Protein 6D9Z (pdb70)

Secondary structure (DSSP, 8-state):
---TTHHHHHHHHHHHSTTSSHHHHHHHHHHHHHHHHHHHHHHHHHHHHHHHHSPP--SSSHHHHHHHHHHHHHHHHHHHHHHHHHHHHHHHHHHHHHHHHHHHHHHTTS-SSPPP-HHHHHHHHHHHHHHHHHHHHHHHHHHHHHHHHHHSTTTHHHHHHHHHHHHHHHHHHHHHHHHHHHTT--HHHHHHHHHHSHHHHHHHHHHHHHHHHSTTTHHHHHHHHHHHHHHHHHH-/---TTHHHHHHHHHHHSTTTGGGTHHHHHHHHHHHHHHHHHHHHHHHHHHHHHSPP--SGGGGHHHHHHHHHHHHHHHHHHHHHHHHHHHHHHHHHHHHHHHHHHHHTT--S-----HHHHHHHHHHHHHHHHHHHHHHHHHHHHHHHHHHSTTTHHHHHHHHHHHHHHHHHHHHHHHHHHHTT--HHHHHHHHHHTHHHHHHHHHHHHHHHTSTTHHHHHHHHHHHHHHHHHHH-/----STHHHHHHHHHHHSTTTSGGGHHHHHHHHHHHHHHHHHHHHHHHHHHHHHSPP--SGGGGHHHHHHHHHHHHHHHHHHHHHHHHHHHHHHHHHHHHHHHHHHHHTTS-SSPPP-HHHHHHHHHHHHHHHHHHHHHHHHHHHHHHHHHHSTTTHHHHHHHHHHHHHHHHHHHHHHHHHHHTT--HHHHHHHHHHTHHHHHHHHHHHHHHHHSTTTHHHHHHHHHHHHHHHHHHS----/---STHHHHHHHHHHHSTTTSGGGHHHHHHHHHHHHHHHHHHHHHHHHHHHHHSPP--SGGGGHHHHHHHHHHHHHHHHHHHHHHHHHHHHHHHHHHHHHHHHHHHHHTS-SS----HHHHHHHHHHHHHHHHHHHHHHHHHHHHHHHHHHSTTTHHHHHHHHHHHHHHHHHHHHTHHHHHHTT--HHHHHHHHTTSHHHHHHHHHHHHHHTTSHHHHHHHHHHHHHHHHHHHHHS----/---TTHHHHHHHHHHHSTTTTGGGHHHHHHHHHHHHHHHHHHHHHHHHHHHHHSPP--SSSTTHHHHHHHHHHHHHHHHHHHHHHHHHHHHHHHHHHHHHHHHHHHHHTS-SS----HHHHHHHHHHHHHHHHHHHHHHHHHHHHHHHHHHSTTTHHHHHHHHHHHHHHHHHHHHHHHHHHHTT--HHHHHHHHHHTHHHHHHHHHHHHHHTTSTTTHHHHHHHHHHHHHHHHHHH----/---STHHHHHHHHHHHSTTSSGGGHHHHHHHHHHHHHHHHHHHHHHHHHHHHHSPP--STTTHHHHHHHHHHHHHHHHHHHHHHHHHHHHHHHHHHHHHHHHHHHHHTTS-SS----HHHHHHHHHHHHHHHHHHHHHHHHHHHHHHHHHHSTTTHHHHHHHHHHHHHHHHHHHHHHHHHHHTT--HHHHHHHHHHTHHHHHHHHHHHHHHTTSTTTHHHHHHHHHHHHHHHHHHS----

Sequence (1433 aa):
TLSGPQYLGEGLKLMMRPGLRLFVLLPLSINLILFIGLIGFAINQFSHWVDWLMPSLPEWLSFLQFILWPLFVTLVLLIVFFTFTLIANLIAAPFNGFLAEKVEVVVRGTDDFPAFSWAELMAMVPRTIGRELRKLGYFLPRAIALFILSLIPGLNLIAAPLWLLFGVWMMAVQYIDYPADNHKLGWNEMLAWLRSKRWACMGFGGITYLVLLIPLVNLVAMPAAVAGAVLFWVREGGDQTLSGPQYLGEGLKLMMRPGLRLFVLLPLSINLILFIGLIGFAINQFSHWVDWLMPSLPEWLSFLQFILWPLFVTLVLLIVFFTFTLIANLIAAPFNGFLAEKVEVVVRGTDDFPAFSWAELMAMVPRTIGRELRKLGYFLPRAIALFILSLIPGLNLIAAPLWLLFGVWMMAVQYIDYPADNHKLGWNEMLAWLRSKRWACMGFGGITYLVLLIPLVNLVAMPAAVAGAVLFWVRETLSGPQYLGEGLKLMMRPGLRLFVLLPLSINLILFIGLIGFAINQFSHWVDWLMPSLPEWLSFLQFILWPLFVTLVLLIVFFTFTLIANLIAAPFNGFLAEKVEVVVRGTDDFPAFSWAELMAMVPRTIGRELRKLGYFLPRAIALFILSLIPGLNLIAAPLWLLFGVWMMAVQYIDYPADNHKLGWNEMLAWLRSKRWACMGFGGITYLVLLIPLVNLVAMPAAVAGAVLFWVRESTLSGPQYLGEGLKLMMRPGLRLFVLLPLSINLILFIGLIGFAINQFSHWVDWLMPSLPEWLSFLQFILWPLFVTLVLLIVFFTFTLIANLIAAPFNGFLAEKVEVVVRGTDDFPAFSWAELMAMVPRTIGRELRKLGYFLPRAIALFILSLIPGLNLIAAPLWLLFGVWMMAVQYIDYPADNHKLGWNEMLAWLRSKRWACMGFGGITYLVLLIPLVNLVAMPAAVAGAVLFWVREGGDQTLSGPQYLGEGLKLMMRPGLRLFVLLPLSINLILFIGLIGFAINQFSHWVDWLMPSLPEWLSFLQFILWPLFVTLVLLIVFFTFTLIANLIAAPFNGFLAEKVEVVVRGTDDFPAFSWAELMAMVPRTIGRELRKLGYFLPRAIALFILSLIPGLNLIAAPLWLLFGVWMMAVQYIDYPADNHKLGWNEMLAWLRSKRWACMGFGGITYLVLLIPLVNLVAMPAAVAGAVLFWVREGGDQTLSGPQYLGEGLKLMMRPGLRLFVLLPLSINLILFIGLIGFAINQFSHWVDWLMPSLPEWLSFLQFILWPLFVTLVLLIVFFTFTLIANLIAAPFNGFLAEKVEVVVRGTDDFPAFSWAELMAMVPRTIGRELRKLGYFLPRAIALFILSLIPGLNLIAAPLWLLFGVWMMAVQYIDYPADNHKLGWNEMLAWLRSKRWACMGFGGITYLVLLIPLVNLVAMPAAVAGAVLFWVREGGDQ

Radius of gyration: 37.93 Å; Cα contacts (8 Å, |Δi|>4): 1475; chains: 6; bounding box: 97×108×93 Å

Structure (mmCIF, N/CA/C/O backbone):
data_6D9Z
#
_entry.id   6D9Z
#
_cell.length_a   225.130
_cell.length_b   225.130
_cell.length_c   96.620
_cell.angle_alpha   90.000
_cell.angle_beta   90.000
_cell.angle_gamma   120.000
#
_symmetry.space_group_name_H-M   'P 63'
#
loop_
_entity.id
_entity.type
_entity.pdbx_description
1 polymer 'Sulfate transporter CysZ'
2 non-polymer 'octyl beta-D-glucopyranoside'
#
loop_
_atom_site.group_PDB
_atom_site.id
_atom_site.type_symbol
_atom_site.label_atom_id
_atom_site.label_alt_id
_atom_site.label_comp_id
_atom_site.label_asym_id
_atom_site.label_entity_id
_atom_site.label_seq_id
_atom_site.pdbx_PDB_ins_code
_atom_site.Cartn_x
_atom_site.Cartn_y
_atom_site.Cartn_z
_atom_site.occupancy
_atom_site.B_iso_or_equiv
_atom_site.auth_seq_id
_atom_site.auth_comp_id
_atom_site.auth_asym_id
_atom_site.auth_atom_id
_atom_site.pdbx_PDB_model_num
ATOM 1 N N . THR A 1 3 ? 89.91598 62.91292 21.21574 1.000 215.68928 3 THR F N 1
ATOM 2 C CA . THR A 1 3 ? 89.86661 61.45952 21.12333 1.000 217.84314 3 THR F CA 1
ATOM 3 C C . THR A 1 3 ? 88.64445 60.93671 20.34050 1.000 215.18965 3 THR F C 1
ATOM 4 O O . THR A 1 3 ? 88.78711 60.00465 19.54533 1.000 216.35575 3 THR F O 1
ATOM 14 N N . LEU A 1 4 ? 87.46605 61.53968 20.55924 1.000 192.25635 4 LEU F N 1
ATOM 15 C CA . LEU A 1 4 ? 86.19519 60.95126 20.14410 1.000 190.01053 4 LEU F CA 1
ATOM 16 C C . LEU A 1 4 ? 85.62738 61.45537 18.82137 1.000 186.69613 4 LEU F C 1
ATOM 17 O O . LEU A 1 4 ? 84.57624 60.95225 18.41712 1.000 184.87131 4 LEU F O 1
ATOM 33 N N . SER A 1 5 ? 86.25214 62.41671 18.13908 1.000 222.03536 5 SER F N 1
ATOM 34 C CA . SER A 1 5 ? 85.57970 63.15188 17.05869 1.000 218.33831 5 SER F CA 1
ATOM 35 C C . SER A 1 5 ? 84.60243 62.33902 16.19153 1.000 216.80738 5 SER F C 1
ATOM 36 O O . SER A 1 5 ? 84.77674 61.13183 15.95769 1.000 219.09969 5 SER F O 1
ATOM 44 N N . GLY A 1 6 ? 83.57617 63.03065 15.68231 1.000 167.71365 6 GLY F N 1
ATOM 45 C CA . GLY A 1 6 ? 82.54365 62.41363 14.87960 1.000 165.85629 6 GLY F CA 1
ATOM 46 C C . GLY A 1 6 ? 81.32885 62.07442 15.72832 1.000 164.49386 6 GLY F C 1
ATOM 47 O O . GLY A 1 6 ? 81.08051 62.69456 16.76916 1.000 163.73950 6 GLY F O 1
ATOM 51 N N . PRO A 1 7 ? 80.56209 61.05867 15.30437 1.000 159.88581 7 PRO F N 1
ATOM 52 C CA . PRO A 1 7 ? 79.34230 60.66321 16.03659 1.000 158.59996 7 PRO F CA 1
ATOM 53 C C . PRO A 1 7 ? 79.57226 59.98040 17.39018 1.000 161.46447 7 PRO F C 1
ATOM 54 O O . PRO A 1 7 ? 78.60522 59.84611 18.16511 1.000 160.35422 7 PRO F O 1
ATOM 65 N N . GLN A 1 8 ? 80.80531 59.57155 17.70604 1.000 172.80257 8 GLN F N 1
ATOM 66 C CA . GLN A 1 8 ? 81.06072 58.72600 18.87145 1.000 175.87401 8 GLN F CA 1
ATOM 67 C C . GLN A 1 8 ? 80.47739 59.28122 20.15644 1.000 174.81143 8 GLN F C 1
ATOM 68 O O . GLN A 1 8 ? 80.12142 58.51458 21.06190 1.000 176.27566 8 GLN F O 1
ATOM 82 N N . TYR A 1 9 ? 80.37736 60.60394 20.25350 1.000 164.62871 9 TYR F N 1
ATOM 83 C CA . TYR A 1 9 ? 79.82476 61.24549 21.43992 1.000 163.47397 9 TYR F CA 1
ATOM 84 C C . TYR A 1 9 ? 78.48722 60.63439 21.84801 1.000 162.14748 9 TYR F C 1
ATOM 85 O O . TYR A 1 9 ? 78.26286 60.34066 23.02936 1.000 163.38870 9 TYR F O 1
ATOM 103 N N . LEU A 1 10 ? 77.58520 60.42026 20.88673 1.000 159.71952 10 LEU F N 1
ATOM 104 C CA . LEU A 1 10 ? 76.29133 59.84937 21.25013 1.000 158.44936 10 LEU F CA 1
ATOM 105 C C . LEU A 1 10 ? 76.48340 58.58043 22.05670 1.000 161.92776 10 LEU F C 1
ATOM 106 O O . LEU A 1 10 ? 75.95429 58.44490 23.16634 1.000 162.21911 10 LEU F O 1
ATOM 122 N N . GLY A 1 11 ? 77.26041 57.64171 21.51759 1.000 164.68311 11 GLY F N 1
ATOM 123 C CA . GLY A 1 11 ? 77.56533 56.43987 22.27458 1.000 168.22207 11 GLY F CA 1
ATOM 124 C C . GLY A 1 11 ? 78.05006 56.74986 23.66966 1.000 170.00830 11 GLY F C 1
ATOM 125 O O . GLY A 1 11 ? 77.53415 56.22529 24.65872 1.000 170.92495 11 GLY F O 1
ATOM 129 N N . GLU A 1 12 ? 79.04192 57.62111 23.77043 1.000 172.01937 12 GLU F N 1
ATOM 130 C CA . GLU A 1 12 ? 79.57732 57.92889 25.08090 1.000 173.92105 12 GLU F CA 1
ATOM 131 C C . GLU A 1 12 ? 78.49012 58.51078 25.97025 1.000 171.62112 12 GLU F C 1
ATOM 132 O O . GLU A 1 12 ? 78.39829 58.16643 27.15583 1.000 173.33760 12 GLU F O 1
ATOM 144 N N . GLY A 1 13 ? 77.62576 59.35844 25.40066 1.000 166.29970 13 GLY F N 1
ATOM 145 C CA . GLY A 1 13 ? 76.48695 59.85666 26.15712 1.000 163.94385 13 GLY F CA 1
ATOM 146 C C . GLY A 1 13 ? 75.66657 58.73806 26.76958 1.000 164.95984 13 GLY F C 1
ATOM 147 O O . GLY A 1 13 ? 75.32616 58.77645 27.95695 1.000 165.56360 13 GLY F O 1
ATOM 151 N N . LEU A 1 14 ? 75.38904 57.69239 25.98335 1.000 165.41524 14 LEU F N 1
ATOM 152 C CA . LEU A 1 14 ? 74.72207 56.51838 26.53062 1.000 166.83111 14 LEU F CA 1
ATOM 153 C C . LEU A 1 14 ? 75.48178 55.97655 27.73693 1.000 170.62466 14 LEU F C 1
ATOM 154 O O . LEU A 1 14 ? 74.89949 55.78188 28.81020 1.000 171.06161 14 LEU F O 1
ATOM 170 N N . LYS A 1 15 ? 76.79190 55.74295 27.58993 1.000 173.44777 15 LYS F N 1
ATOM 171 C CA . LYS A 1 15 ? 77.55892 55.26620 28.73165 1.000 177.08798 15 LYS F CA 1
ATOM 172 C C . LYS A 1 15 ? 77.27707 56.12768 29.95121 1.000 176.40720 15 LYS F C 1
ATOM 173 O O . LYS A 1 15 ? 76.92969 55.61543 31.02212 1.000 177.89564 15 LYS F O 1
ATOM 179 N N . LEU A 1 16 ? 77.37047 57.45245 29.79246 1.000 174.08254 16 LEU F N 1
ATOM 180 C CA . LEU A 1 16 ? 77.23382 58.33391 30.94724 1.000 173.66761 16 LEU F CA 1
ATOM 181 C C . LEU A 1 16 ? 75.87550 58.14931 31.61422 1.000 172.11964 16 LEU F C 1
ATOM 182 O O . LEU A 1 16 ? 75.76770 58.13456 32.84528 1.000 173.48326 16 LEU F O 1
ATOM 198 N N . MET A 1 17 ? 74.83266 57.95170 30.81138 1.000 169.43630 17 MET F N 1
ATOM 199 C CA . MET A 1 17 ? 73.48619 57.83986 31.34657 1.000 167.69025 17 MET F CA 1
ATOM 200 C C . MET A 1 17 ? 73.25858 56.49789 32.02081 1.000 170.47838 17 MET F C 1
ATOM 201 O O . MET A 1 17 ? 72.28343 56.34774 32.76737 1.000 169.84731 17 MET F O 1
ATOM 215 N N . MET A 1 18 ? 74.10539 55.50436 31.72306 1.000 173.49370 18 MET F N 1
ATOM 216 C CA . MET A 1 18 ? 73.94264 54.17909 32.30855 1.000 176.28655 18 MET F CA 1
ATOM 217 C C . MET A 1 18 ? 74.39962 54.13127 33.75751 1.000 179.04054 18 MET F C 1
ATOM 218 O O . MET A 1 18 ? 73.87758 53.31708 34.52490 1.000 180.49849 18 MET F O 1
ATOM 232 N N . ARG A 1 19 ? 75.30322 55.00770 34.17733 1.000 188.17611 19 ARG F N 1
ATOM 233 C CA . ARG A 1 19 ? 75.86361 54.82708 35.50265 1.000 191.28360 19 ARG F CA 1
ATOM 234 C C . ARG A 1 19 ? 74.87131 55.27871 36.57920 1.000 190.04627 19 ARG F C 1
ATOM 235 O O . ARG A 1 19 ? 74.03190 56.15357 36.34264 1.000 186.61839 19 ARG F O 1
ATOM 256 N N . PRO A 1 20 ? 74.92142 54.65716 37.76338 1.000 231.49052 20 PRO F N 1
ATOM 257 C CA . PRO A 1 20 ? 73.98519 55.03086 38.83332 1.000 230.58309 20 PRO F CA 1
ATOM 258 C C . PRO A 1 20 ? 74.06398 56.51208 39.15632 1.000 228.64962 20 PRO F C 1
ATOM 259 O O . PRO A 1 20 ? 75.13296 57.12845 39.09010 1.000 229.53781 20 PRO F O 1
ATOM 270 N N . GLY A 1 21 ? 72.91443 57.07458 39.53113 1.000 220.99184 21 GLY F N 1
ATOM 271 C CA . GLY A 1 21 ? 72.82049 58.46096 39.92375 1.000 219.04333 21 GLY F CA 1
ATOM 272 C C . GLY A 1 21 ? 72.44546 59.36818 38.77761 1.000 215.12005 21 GLY F C 1
ATOM 273 O O . GLY A 1 21 ? 71.81405 60.40388 38.99621 1.000 212.50660 21 GLY F O 1
ATOM 277 N N . LEU A 1 22 ? 72.82379 58.99580 37.55920 1.000 187.94975 22 LEU F N 1
ATOM 278 C CA . LEU A 1 22 ? 72.28615 59.59057 36.34575 1.000 184.20364 22 LEU F CA 1
ATOM 279 C C . LEU A 1 22 ? 71.26760 58.67307 35.67413 1.000 182.93542 22 LEU F C 1
ATOM 280 O O . LEU A 1 22 ? 70.72164 59.02305 34.62045 1.000 179.86573 22 LEU F O 1
ATOM 296 N N . ARG A 1 23 ? 70.97474 57.52389 36.28623 1.000 193.71046 23 ARG F N 1
ATOM 297 C CA . ARG A 1 23 ? 70.23876 56.46327 35.61584 1.000 193.31499 23 ARG F CA 1
ATOM 298 C C . ARG A 1 23 ? 68.74948 56.74731 35.55311 1.000 190.01652 23 ARG F C 1
ATOM 299 O O . ARG A 1 23 ? 68.08933 56.31326 34.60611 1.000 188.33693 23 ARG F O 1
ATOM 320 N N . LEU A 1 24 ? 68.19638 57.44953 36.54365 1.000 175.75550 24 LEU F N 1
ATOM 321 C CA . LEU A 1 24 ? 66.75953 57.70069 36.55083 1.000 172.74789 24 LEU F CA 1
ATOM 322 C C . LEU A 1 24 ? 66.33923 58.82331 35.60362 1.000 168.65562 24 LEU F C 1
ATOM 323 O O . LEU A 1 24 ? 65.20665 58.80237 35.11010 1.000 165.99676 24 LEU F O 1
ATOM 339 N N . PHE A 1 25 ? 67.21748 59.78486 35.29572 1.000 166.98199 25 PHE F N 1
ATOM 340 C CA . PHE A 1 25 ? 66.80300 60.89380 34.43838 1.000 163.07171 25 PHE F CA 1
ATOM 341 C C . PHE A 1 25 ? 66.45618 60.42083 33.03079 1.000 161.37090 25 PHE F C 1
ATOM 342 O O . PHE A 1 25 ? 65.78601 61.15215 32.29020 1.000 157.84928 25 PHE F O 1
ATOM 359 N N . VAL A 1 26 ? 66.85695 59.20321 32.64640 1.000 167.33871 26 VAL F N 1
ATOM 360 C CA . VAL A 1 26 ? 66.44879 58.69414 31.33946 1.000 165.83720 26 VAL F CA 1
ATOM 361 C C . VAL A 1 26 ? 64.93283 58.60550 31.26202 1.000 163.19150 26 VAL F C 1
ATOM 362 O O . VAL A 1 26 ? 64.35061 58.64662 30.16954 1.000 160.70020 26 VAL F O 1
ATOM 375 N N . LEU A 1 27 ? 64.27603 58.43143 32.40854 1.000 153.74520 27 LEU F N 1
ATOM 376 C CA . LEU A 1 27 ? 62.82350 58.37109 32.47360 1.000 152.90582 27 LEU F CA 1
ATOM 377 C C . LEU A 1 27 ? 62.12461 59.73710 32.34914 1.000 151.93707 27 LEU F C 1
ATOM 378 O O . LEU A 1 27 ? 60.89551 59.75989 32.19136 1.000 150.82790 27 LEU F O 1
ATOM 394 N N . LEU A 1 28 ? 62.84524 60.87410 32.39429 1.000 159.36992 28 LEU F N 1
ATOM 395 C CA . LEU A 1 28 ? 62.16924 62.17427 32.32841 1.000 158.90365 28 LEU F CA 1
ATOM 396 C C . LEU A 1 28 ? 61.45589 62.43927 31.00918 1.000 155.75466 28 LEU F C 1
ATOM 397 O O . LEU A 1 28 ? 60.31292 62.93042 31.03904 1.000 155.31251 28 LEU F O 1
ATOM 413 N N . PRO A 1 29 ? 62.07474 62.26338 29.84058 1.000 148.95090 29 PRO F N 1
ATOM 414 C CA . PRO A 1 29 ? 61.30802 62.53544 28.61728 1.000 146.41945 29 PRO F CA 1
ATOM 415 C C . PRO A 1 29 ? 60.11529 61.60232 28.48606 1.000 145.44742 29 PRO F C 1
ATOM 416 O O . PRO A 1 29 ? 58.97162 62.07133 28.36678 1.000 144.82430 29 PRO F O 1
ATOM 427 N N . LEU A 1 30 ? 60.34508 60.28925 28.57767 1.000 133.99128 30 LEU F N 1
ATOM 428 C CA . LEU A 1 30 ? 59.25937 59.32688 28.45069 1.000 133.27776 30 LEU F CA 1
ATOM 429 C C . LEU A 1 30 ? 58.11635 59.70143 29.38786 1.000 134.32737 30 LEU F C 1
ATOM 430 O O . LEU A 1 30 ? 56.98737 59.94103 28.95181 1.000 133.08548 30 LEU F O 1
ATOM 446 N N . SER A 1 31 ? 58.41883 59.84643 30.67384 1.000 136.83025 31 SER F N 1
ATOM 447 C CA . SER A 1 31 ? 57.38760 60.18595 31.64767 1.000 138.23535 31 SER F CA 1
ATOM 448 C C . SER A 1 31 ? 56.64866 61.46900 31.26487 1.000 137.23698 31 SER F C 1
ATOM 449 O O . SER A 1 31 ? 55.41408 61.51874 31.31689 1.000 136.81090 31 SER F O 1
ATOM 457 N N . ILE A 1 32 ? 57.36971 62.50219 30.81495 1.000 136.90786 32 ILE F N 1
ATOM 458 C CA . ILE A 1 32 ? 56.68212 63.71382 30.34926 1.000 136.14702 32 ILE F CA 1
ATOM 459 C C . ILE A 1 32 ? 55.62804 63.34902 29.30434 1.000 133.81291 32 ILE F C 1
ATOM 460 O O . ILE A 1 32 ? 54.42437 63.53195 29.52043 1.000 133.83177 32 ILE F O 1
ATOM 476 N N . ASN A 1 33 ? 56.06006 62.77636 28.17395 1.000 133.68562 33 ASN F N 1
ATOM 477 C CA . ASN A 1 33 ? 55.11014 62.45274 27.11244 1.000 131.75469 33 ASN F CA 1
ATOM 478 C C . ASN A 1 33 ? 53.99042 61.53683 27.57298 1.000 131.81570 33 ASN F C 1
ATOM 479 O O . ASN A 1 33 ? 52.91594 61.53193 26.96663 1.000 130.70941 33 ASN F O 1
ATOM 490 N N . LEU A 1 34 ? 54.23205 60.69963 28.58077 1.000 137.17276 34 LEU F N 1
ATOM 491 C CA . LEU A 1 34 ? 53.13148 59.94072 29.15508 1.000 137.64094 34 LEU F CA 1
ATOM 492 C C . LEU A 1 34 ? 52.12190 60.89588 29.75612 1.000 138.40545 34 LEU F C 1
ATOM 493 O O . LEU A 1 34 ? 50.99796 61.03471 29.26619 1.000 137.33391 34 LEU F O 1
ATOM 509 N N . ILE A 1 35 ? 52.55961 61.64040 30.77020 1.000 134.76169 35 ILE F N 1
ATOM 510 C CA . ILE A 1 35 ? 51.66059 62.50966 31.51165 1.000 136.04496 35 ILE F CA 1
ATOM 511 C C . ILE A 1 35 ? 50.93785 63.43397 30.54650 1.000 134.47810 35 ILE F C 1
ATOM 512 O O . ILE A 1 35 ? 49.70612 63.46114 30.48656 1.000 134.08914 35 ILE F O 1
ATOM 528 N N . LEU A 1 36 ? 51.70246 64.15335 29.72714 1.000 133.66148 36 LEU F N 1
ATOM 529 C CA . LEU A 1 36 ? 51.12026 65.07020 28.75744 1.000 132.55984 36 LEU F CA 1
ATOM 530 C C . LEU A 1 36 ? 50.00941 64.38194 27.97120 1.000 130.86738 36 LEU F C 1
ATOM 531 O O . LEU A 1 36 ? 48.84862 64.80956 28.01027 1.000 130.99922 36 LEU F O 1
ATOM 547 N N . PHE A 1 37 ? 50.32112 63.24116 27.34510 1.000 129.53738 37 PHE F N 1
ATOM 548 C CA . PHE A 1 37 ? 49.29494 62.52690 26.59165 1.000 128.17418 37 PHE F CA 1
ATOM 549 C C . PHE A 1 37 ? 48.11695 62.19936 27.48569 1.000 128.96400 37 PHE F C 1
ATOM 550 O O . PHE A 1 37 ? 46.97666 62.54826 27.17615 1.000 128.60487 37 PHE F O 1
ATOM 567 N N . ILE A 1 38 ? 48.37846 61.56107 28.62545 1.000 130.29737 38 ILE F N 1
ATOM 568 C CA . ILE A 1 38 ? 47.28233 61.14153 29.48631 1.000 131.24002 38 ILE F CA 1
ATOM 569 C C . ILE A 1 38 ? 46.35221 62.31914 29.75728 1.000 131.86778 38 ILE F C 1
ATOM 570 O O . ILE A 1 38 ? 45.12737 62.18421 29.67180 1.000 131.54353 38 ILE F O 1
ATOM 586 N N . GLY A 1 39 ? 46.90627 63.51082 30.00984 1.000 132.83790 39 GLY F N 1
ATOM 587 C CA . GLY A 1 39 ? 46.04649 64.64572 30.31625 1.000 133.81340 39 GLY F CA 1
ATOM 588 C C . GLY A 1 39 ? 45.29823 65.12901 29.09344 1.000 132.30103 39 GLY F C 1
ATOM 589 O O . GLY A 1 39 ? 44.07742 65.31928 29.12207 1.000 132.41726 39 GLY F O 1
ATOM 593 N N . LEU A 1 40 ? 46.02176 65.29524 27.98846 1.000 131.96512 40 LEU F N 1
ATOM 594 C CA . LEU A 1 40 ? 45.45383 65.95522 26.81701 1.000 131.10683 40 LEU F CA 1
ATOM 595 C C . LEU A 1 40 ? 44.42702 65.08552 26.09283 1.000 129.75488 40 LEU F C 1
ATOM 596 O O . LEU A 1 40 ? 43.35373 65.57315 25.72073 1.000 129.84195 40 LEU F O 1
ATOM 612 N N . ILE A 1 41 ? 44.72287 63.79384 25.92211 1.000 127.82348 41 ILE F N 1
ATOM 613 C CA . ILE A 1 41 ? 43.97801 62.89796 25.03719 1.000 126.58180 41 ILE F CA 1
ATOM 614 C C . ILE A 1 41 ? 42.49716 63.10689 25.24869 1.000 126.95775 41 ILE F C 1
ATOM 615 O O . ILE A 1 41 ? 41.76167 63.36177 24.29050 1.000 126.47477 41 ILE F O 1
ATOM 631 N N . GLY A 1 42 ? 42.07552 63.08129 26.51049 1.000 128.08666 42 GLY F N 1
ATOM 632 C CA . GLY A 1 42 ? 40.67807 63.26209 26.85469 1.000 128.62320 42 GLY F CA 1
ATOM 633 C C . GLY A 1 42 ? 40.06246 64.43335 26.12103 1.000 128.76905 42 GLY F C 1
ATOM 634 O O . GLY A 1 42 ? 39.27146 64.27095 25.18576 1.000 128.05506 42 GLY F O 1
ATOM 638 N N . PHE A 1 43 ? 40.49850 65.63051 26.49936 1.000 129.94054 43 PHE F N 1
ATOM 639 C CA . PHE A 1 43 ? 40.03242 66.84818 25.84284 1.000 130.52785 43 PHE F CA 1
ATOM 640 C C . PHE A 1 43 ? 40.08558 66.71156 24.32065 1.000 129.33987 43 PHE F C 1
ATOM 641 O O . PHE A 1 43 ? 39.09889 66.94893 23.62523 1.000 129.42480 43 PHE F O 1
ATOM 658 N N . ALA A 1 44 ? 41.21663 66.25509 23.79641 1.000 128.39602 44 ALA F N 1
ATOM 659 C CA . ALA A 1 44 ? 41.39984 66.14454 22.35183 1.000 127.58422 44 ALA F CA 1
ATOM 660 C C . ALA A 1 44 ? 40.26983 65.35104 21.71373 1.000 126.95649 44 ALA F C 1
ATOM 661 O O . ALA A 1 44 ? 39.68448 65.77384 20.70998 1.000 127.27600 44 ALA F O 1
ATOM 668 N N . ILE A 1 45 ? 39.92424 64.20680 22.31425 1.000 126.34687 45 ILE F N 1
ATOM 669 C CA . ILE A 1 45 ? 38.89370 63.33975 21.74948 1.000 125.83637 45 ILE F CA 1
ATOM 670 C C . ILE A 1 45 ? 37.61868 64.13457 21.54853 1.000 126.70408 45 ILE F C 1
ATOM 671 O O . ILE A 1 45 ? 37.02358 64.13486 20.46076 1.000 126.76344 45 ILE F O 1
ATOM 687 N N . ASN A 1 46 ? 37.21105 64.88273 22.57487 1.000 127.67676 46 ASN F N 1
ATOM 688 C CA . ASN A 1 46 ? 35.96598 65.63049 22.46315 1.000 128.68976 46 ASN F CA 1
ATOM 689 C C . ASN A 1 46 ? 36.08473 66.76197 21.44516 1.000 129.53681 46 ASN F C 1
ATOM 690 O O . ASN A 1 46 ? 35.16464 66.96653 20.64212 1.000 130.07244 46 ASN F O 1
ATOM 701 N N . GLN A 1 47 ? 37.23464 67.43662 21.38985 1.000 129.81097 47 GLN F N 1
ATOM 702 C CA . GLN A 1 47 ? 37.32473 68.62995 20.56706 1.000 131.07131 47 GLN F CA 1
ATOM 703 C C . GLN A 1 47 ? 37.58028 68.29525 19.10890 1.000 130.65858 47 GLN F C 1
ATOM 704 O O . GLN A 1 47 ? 37.16684 69.04865 18.22737 1.000 131.95602 47 GLN F O 1
ATOM 718 N N . PHE A 1 48 ? 38.21153 67.15301 18.84063 1.000 129.15940 48 PHE F N 1
ATOM 719 C CA . PHE A 1 48 ? 38.66277 66.84104 17.49029 1.000 128.96999 48 PHE F CA 1
ATOM 720 C C . PHE A 1 48 ? 37.53080 67.01583 16.48073 1.000 130.05566 48 PHE F C 1
ATOM 721 O O . PHE A 1 48 ? 37.65448 67.75555 15.49622 1.000 131.35902 48 PHE F O 1
ATOM 738 N N . SER A 1 49 ? 36.39290 66.38609 16.76097 1.000 168.26572 49 SER F N 1
ATOM 739 C CA . SER A 1 49 ? 35.23499 66.42179 15.86715 1.000 169.37042 49 SER F CA 1
ATOM 740 C C . SER A 1 49 ? 34.86283 67.84829 15.49618 1.000 171.42679 49 SER F C 1
ATOM 741 O O . SER A 1 49 ? 34.53283 68.13129 14.33850 1.000 172.84358 49 SER F O 1
ATOM 749 N N . HIS A 1 50 ? 34.86275 68.75102 16.49216 1.000 155.40520 50 HIS F N 1
ATOM 750 C CA . HIS A 1 50 ? 34.48062 70.14487 16.27418 1.000 157.64751 50 HIS F CA 1
ATOM 751 C C . HIS A 1 50 ? 35.50719 70.87825 15.42218 1.000 158.67417 50 HIS F C 1
ATOM 752 O O . HIS A 1 50 ? 35.14124 71.61974 14.50467 1.000 160.74847 50 HIS F O 1
ATOM 766 N N . TRP A 1 51 ? 36.79472 70.62526 15.65454 1.000 135.47779 51 TRP F N 1
ATOM 767 C CA . TRP A 1 51 ? 37.83864 71.40868 15.00197 1.000 136.51208 51 TRP F CA 1
ATOM 768 C C . TRP A 1 51 ? 37.77613 71.26293 13.48292 1.000 137.53662 51 TRP F C 1
ATOM 769 O O . TRP A 1 51 ? 37.85761 72.24952 12.74574 1.000 139.75119 51 TRP F O 1
ATOM 790 N N . VAL A 1 52 ? 37.59387 70.03985 12.99310 1.000 136.29011 52 VAL F N 1
ATOM 791 C CA . VAL A 1 52 ? 37.49134 69.83241 11.55223 1.000 137.56161 52 VAL F CA 1
ATOM 792 C C . VAL A 1 52 ? 36.26454 70.54361 11.02013 1.000 140.02914 52 VAL F C 1
ATOM 793 O O . VAL A 1 52 ? 36.33078 71.20974 9.98046 1.000 142.37226 52 VAL F O 1
ATOM 806 N N . ASP A 1 53 ? 35.13589 70.47576 11.75156 1.000 148.40678 53 ASP F N 1
ATOM 807 C CA . ASP A 1 53 ? 33.94022 71.14100 11.24226 1.000 150.91133 53 ASP F CA 1
ATOM 808 C C . ASP A 1 53 ? 34.20871 72.62610 11.08392 1.000 153.38522 53 ASP F C 1
ATOM 809 O O . ASP A 1 53 ? 33.68170 73.25848 10.16112 1.000 156.18256 53 ASP F O 1
ATOM 818 N N . TRP A 1 54 ? 35.07708 73.18750 11.93223 1.000 147.85717 54 TRP F N 1
ATOM 819 C CA . TRP A 1 54 ? 35.38133 74.60762 11.82069 1.000 150.38978 54 TRP F CA 1
ATOM 820 C C . TRP A 1 54 ? 36.18189 74.89502 10.55571 1.000 151.96565 54 TRP F C 1
ATOM 821 O O . TRP A 1 54 ? 35.85145 75.81260 9.79567 1.000 155.11625 54 TRP F O 1
ATOM 842 N N . LEU A 1 55 ? 37.22358 74.09877 10.29632 1.000 152.62122 55 LEU F N 1
ATOM 843 C CA . LEU A 1 55 ? 38.02369 74.29912 9.09806 1.000 154.11419 55 LEU F CA 1
ATOM 844 C C . LEU A 1 55 ? 37.24790 73.99264 7.83568 1.000 156.10006 55 LEU F C 1
ATOM 845 O O . LEU A 1 55 ? 37.59206 74.50589 6.76724 1.000 158.64861 55 LEU F O 1
ATOM 861 N N . MET A 1 56 ? 36.22343 73.18586 7.92084 1.000 153.22684 56 MET F N 1
ATOM 862 C CA . MET A 1 56 ? 35.55779 72.83100 6.69007 1.000 155.28078 56 MET F CA 1
ATOM 863 C C . MET A 1 56 ? 34.63651 73.97077 6.25906 1.000 158.98325 56 MET F C 1
ATOM 864 O O . MET A 1 56 ? 33.86039 74.47746 7.07574 1.000 159.11015 56 MET F O 1
ATOM 878 N N . PRO A 1 57 ? 34.72541 74.42247 5.00804 1.000 157.98917 57 PRO F N 1
ATOM 879 C CA . PRO A 1 57 ? 33.91967 75.56697 4.58443 1.000 161.97049 57 PRO F CA 1
ATOM 880 C C . PRO A 1 57 ? 32.44584 75.24021 4.53441 1.000 162.82801 57 PRO F C 1
ATOM 881 O O . PRO A 1 57 ? 32.04307 74.10568 4.27170 1.000 161.50742 57 PRO F O 1
ATOM 892 N N . SER A 1 58 ? 31.63861 76.27253 4.74485 1.000 178.84909 58 SER F N 1
ATOM 893 C CA . SER A 1 58 ? 30.19728 76.14653 4.59755 1.000 180.39556 58 SER F CA 1
ATOM 894 C C . SER A 1 58 ? 29.83163 76.17108 3.12067 1.000 184.33736 58 SER F C 1
ATOM 895 O O . SER A 1 58 ? 30.05985 77.17776 2.44039 1.000 188.08132 58 SER F O 1
ATOM 903 N N . LEU A 1 59 ? 29.19515 75.10317 2.64227 1.000 196.99409 59 LEU F N 1
ATOM 904 C CA . LEU A 1 59 ? 28.98886 74.97552 1.21100 1.000 200.71246 59 LEU F CA 1
ATOM 905 C C . LEU A 1 59 ? 27.50970 74.94499 0.82556 1.000 203.45532 59 LEU F C 1
ATOM 906 O O . LEU A 1 59 ? 26.65270 74.55099 1.62484 1.000 201.43940 59 LEU F O 1
ATOM 922 N N . PRO A 1 60 ? 27.18521 75.37644 -0.41008 1.000 190.54592 60 PRO F N 1
ATOM 923 C CA . PRO A 1 60 ? 25.80863 75.28873 -0.90889 1.000 193.60648 60 PRO F CA 1
ATOM 924 C C . PRO A 1 60 ? 25.39346 73.87362 -1.27373 1.000 192.22280 60 PRO F C 1
ATOM 925 O O . PRO A 1 60 ? 26.18033 72.93379 -1.13542 1.000 188.87683 60 PRO F O 1
ATOM 936 N N . GLU A 1 61 ? 24.16818 73.71388 -1.78162 1.000 211.45562 61 GLU F N 1
ATOM 937 C CA . GLU A 1 61 ? 23.64343 72.37427 -2.03228 1.000 210.24920 61 GLU F CA 1
ATOM 938 C C . GLU A 1 61 ? 24.43977 71.64754 -3.13116 1.000 211.40022 61 GLU F C 1
ATOM 939 O O . GLU A 1 61 ? 24.92273 70.52633 -2.91412 1.000 207.98312 61 GLU F O 1
ATOM 951 N N . TRP A 1 62 ? 24.65995 72.28657 -4.29047 1.000 218.02574 62 TRP F N 1
ATOM 952 C CA . TRP A 1 62 ? 25.21493 71.54453 -5.42361 1.000 219.86882 62 TRP F CA 1
ATOM 953 C C . TRP A 1 62 ? 26.62684 71.06707 -5.14749 1.000 216.08275 62 TRP F C 1
ATOM 954 O O . TRP A 1 62 ? 27.05286 70.03166 -5.67538 1.000 215.56677 62 TRP F O 1
ATOM 975 N N . LEU A 1 63 ? 27.39341 71.85091 -4.39878 1.000 193.58634 63 LEU F N 1
ATOM 976 C CA . LEU A 1 63 ? 28.75853 71.49638 -4.04705 1.000 189.99094 63 LEU F CA 1
ATOM 977 C C . LEU A 1 63 ? 28.84837 70.63095 -2.78619 1.000 184.20400 63 LEU F C 1
ATOM 978 O O . LEU A 1 63 ? 29.95970 70.32416 -2.34670 1.000 1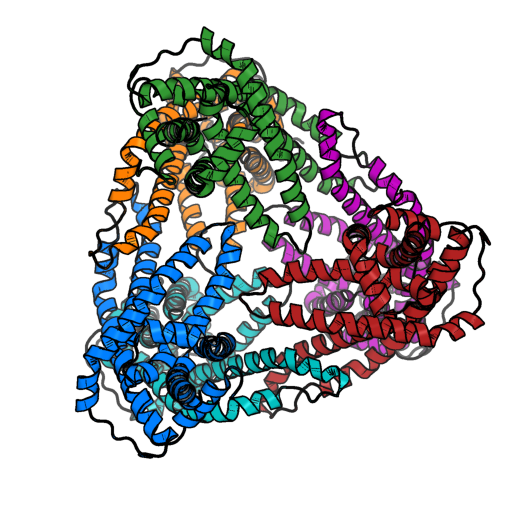80.97981 63 LEU F O 1
ATOM 994 N N . SER A 1 64 ? 27.70903 70.21054 -2.21696 1.000 189.36300 64 SER F N 1
ATOM 995 C CA . SER A 1 64 ? 27.72495 69.47894 -0.94875 1.000 184.25484 64 SER F CA 1
ATOM 996 C C . SER A 1 64 ? 28.50244 68.17381 -1.05476 1.000 181.64940 64 SER F C 1
ATOM 997 O O . SER A 1 64 ? 29.08717 67.72068 -0.06070 1.000 177.47637 64 SER F O 1
ATOM 1005 N N . PHE A 1 65 ? 28.51388 67.55189 -2.24333 1.000 183.39825 65 PHE F N 1
ATOM 1006 C CA . PHE A 1 65 ? 29.29903 66.33635 -2.43951 1.000 181.44865 65 PHE F CA 1
ATOM 1007 C C . PHE A 1 65 ? 30.77649 66.56552 -2.14924 1.000 179.21335 65 PHE F C 1
ATOM 1008 O O . PHE A 1 65 ? 31.47827 65.62773 -1.74072 1.000 176.07392 65 PHE F O 1
ATOM 1025 N N . LEU A 1 66 ? 31.25104 67.80184 -2.31018 1.000 169.02239 66 LEU F N 1
ATOM 1026 C CA . LEU A 1 66 ? 32.63163 68.10907 -1.97538 1.000 166.96434 66 LEU F CA 1
ATOM 1027 C C . LEU A 1 66 ? 32.93928 67.78799 -0.52588 1.000 162.03309 66 LEU F C 1
ATOM 1028 O O . LEU A 1 66 ? 34.07036 67.40834 -0.21049 1.000 159.53524 66 LEU F O 1
ATOM 1044 N N . GLN A 1 67 ? 31.96169 67.92180 0.37524 1.000 186.80884 67 GLN F N 1
ATOM 1045 C CA . GLN A 1 67 ? 32.25038 67.58833 1.76738 1.000 182.46125 67 GLN F CA 1
ATOM 1046 C C . GLN A 1 67 ? 32.75519 66.15560 1.86995 1.000 179.90539 67 GLN F C 1
ATOM 1047 O O . GLN A 1 67 ? 33.73307 65.88606 2.57851 1.000 176.99616 67 GLN F O 1
ATOM 1061 N N . PHE A 1 68 ? 32.18571 65.24490 1.07154 1.000 196.65704 68 PHE F N 1
ATOM 1062 C CA . PHE A 1 68 ? 32.63049 63.85481 1.12928 1.000 194.63553 68 PHE F CA 1
ATOM 1063 C C . PHE A 1 68 ? 34.11271 63.73082 0.79035 1.000 194.01576 68 PHE F C 1
ATOM 1064 O O . PHE A 1 68 ? 34.80908 62.88426 1.36492 1.000 191.21494 68 PHE F O 1
ATOM 1081 N N . ILE A 1 69 ? 34.62234 64.58110 -0.09917 1.000 158.80002 69 ILE F N 1
ATOM 1082 C CA . ILE A 1 69 ? 36.04861 64.56457 -0.40040 1.000 158.28924 69 ILE F CA 1
ATOM 1083 C C . ILE A 1 69 ? 36.84887 65.51346 0.50002 1.000 156.26307 69 ILE F C 1
ATOM 1084 O O . ILE A 1 69 ? 38.04065 65.28546 0.72319 1.000 154.46019 69 ILE F O 1
ATOM 1100 N N . LEU A 1 70 ? 36.24486 66.60264 0.99348 1.000 155.78742 70 LEU F N 1
ATOM 1101 C CA . LEU A 1 70 ? 36.98509 67.49961 1.88518 1.000 154.10393 70 LEU F CA 1
ATOM 1102 C C . LEU A 1 70 ? 37.14854 66.93645 3.30344 1.000 150.05382 70 LEU F C 1
ATOM 1103 O O . LEU A 1 70 ? 38.07180 67.34137 4.02152 1.000 148.30586 70 LEU F O 1
ATOM 1119 N N . TRP A 1 71 ? 36.27853 66.01572 3.72504 1.000 146.36946 71 TRP F N 1
ATOM 1120 C CA . TRP A 1 71 ? 36.36333 65.45997 5.07338 1.000 142.94950 71 TRP F CA 1
ATOM 1121 C C . TRP A 1 71 ? 37.71982 64.83803 5.35015 1.000 140.79482 71 TRP F C 1
ATOM 1122 O O . TRP A 1 71 ? 38.37642 65.23491 6.32689 1.000 138.96509 71 TRP F O 1
ATOM 1143 N N . PRO A 1 72 ? 38.19365 63.87035 4.57191 1.000 141.05658 72 PRO F N 1
ATOM 1144 C CA . PRO A 1 72 ? 39.52356 63.31590 4.86149 1.000 139.13031 72 PRO F CA 1
ATOM 1145 C C . PRO A 1 72 ? 40.61640 64.36819 4.97470 1.000 139.10071 72 PRO F C 1
ATOM 1146 O O . PRO A 1 72 ? 41.33459 64.39251 5.98227 1.000 136.89012 72 PRO F O 1
ATOM 1157 N N . LEU A 1 73 ? 40.71246 65.28882 4.01645 1.000 141.73786 73 LEU F N 1
ATOM 1158 C CA . LEU A 1 73 ? 41.77484 66.28440 4.04370 1.000 142.01113 73 LEU F CA 1
ATOM 1159 C C . LEU A 1 73 ? 41.79215 67.02298 5.36851 1.000 140.33471 73 LEU F C 1
ATOM 1160 O O . LEU A 1 73 ? 42.76526 66.95117 6.12490 1.000 138.34939 73 LEU F O 1
ATOM 1176 N N . PHE A 1 74 ? 40.71281 67.73653 5.67706 1.000 145.94629 74 PHE F N 1
ATOM 1177 C CA . PHE A 1 74 ? 40.67427 68.43748 6.94765 1.000 144.67438 74 PHE F CA 1
ATOM 1178 C C . PHE A 1 74 ? 40.90467 67.48883 8.11331 1.000 141.56110 74 PHE F C 1
ATOM 1179 O O . PHE A 1 74 ? 41.67582 67.80647 9.02243 1.000 140.21718 74 PHE F O 1
ATOM 1196 N N . VAL A 1 75 ? 40.30396 66.29537 8.09091 1.000 135.99557 75 VAL F N 1
ATOM 1197 C CA . VAL A 1 75 ? 40.56972 65.36420 9.18817 1.000 133.37460 75 VAL F CA 1
ATOM 1198 C C . VAL A 1 75 ? 42.05953 65.06681 9.27194 1.000 132.20400 75 VAL F C 1
ATOM 1199 O O . VAL A 1 75 ? 42.63632 65.03052 10.36236 1.000 130.59187 75 VAL F O 1
ATOM 1212 N N . THR A 1 76 ? 42.70290 64.83376 8.12972 1.000 133.19048 76 THR F N 1
ATOM 1213 C CA . THR A 1 76 ? 44.15839 64.75201 8.10646 1.000 132.42993 76 THR F CA 1
ATOM 1214 C C . THR A 1 76 ? 44.78865 66.00731 8.69691 1.000 132.50000 76 THR F C 1
ATOM 1215 O O . THR A 1 76 ? 45.54300 65.93816 9.67298 1.000 130.91823 76 THR F O 1
ATOM 1226 N N . LEU A 1 77 ? 44.47694 67.17196 8.13287 1.000 134.60403 77 LEU F N 1
ATOM 1227 C CA . LEU A 1 77 ? 45.17605 68.38031 8.54196 1.000 135.10155 77 LEU F CA 1
ATOM 1228 C C . LEU A 1 77 ? 45.14358 68.54639 10.05149 1.000 133.47000 77 LEU F C 1
ATOM 1229 O O . LEU A 1 77 ? 46.18355 68.68935 10.69421 1.000 132.50579 77 LEU F O 1
ATOM 1245 N N . VAL A 1 78 ? 43.95029 68.50604 10.63695 1.000 133.31926 78 VAL F N 1
ATOM 1246 C CA . VAL A 1 78 ? 43.82059 68.68442 12.07735 1.000 132.16507 78 VAL F CA 1
ATOM 1247 C C . VAL A 1 78 ? 44.73050 67.70832 12.80157 1.000 130.05249 78 VAL F C 1
ATOM 1248 O O . VAL A 1 78 ? 45.51446 68.09545 13.67749 1.000 129.57216 78 VAL F O 1
ATOM 1261 N N . LEU A 1 79 ? 44.66683 66.43014 12.41984 1.000 129.05163 79 LEU F N 1
ATOM 1262 C CA . LEU A 1 79 ? 45.55856 65.43871 13.00861 1.000 127.37498 79 LEU F CA 1
ATOM 1263 C C . LEU A 1 79 ? 46.99692 65.94432 12.99135 1.000 127.37988 79 LEU F C 1
ATOM 1264 O O . LEU A 1 79 ? 47.63739 66.05829 14.04249 1.000 126.66584 79 LEU F O 1
ATOM 1280 N N . LEU A 1 80 ? 47.50405 66.31410 11.81032 1.000 128.45103 80 LEU F N 1
ATOM 1281 C CA . LEU A 1 80 ? 48.86288 66.83529 11.72520 1.000 128.60418 80 LEU F CA 1
ATOM 1282 C C . LEU A 1 80 ? 49.07677 67.93120 12.75819 1.000 128.89901 80 LEU F C 1
ATOM 1283 O O . LEU A 1 80 ? 49.95449 67.83003 13.61802 1.000 128.04320 80 LEU F O 1
ATOM 1299 N N . ILE A 1 81 ? 48.23286 68.96415 12.72237 1.000 130.33788 81 ILE F N 1
ATOM 1300 C CA . ILE A 1 81 ? 48.35403 70.06864 13.67220 1.000 131.04284 81 ILE F CA 1
ATOM 1301 C C . ILE A 1 81 ? 48.32602 69.52487 15.09363 1.000 129.64699 81 ILE F C 1
ATOM 1302 O O . ILE A 1 81 ? 49.22299 69.77814 15.90109 1.000 129.46003 81 ILE F O 1
ATOM 1318 N N . VAL A 1 82 ? 47.32608 68.70253 15.39123 1.000 128.81435 82 VAL F N 1
ATOM 1319 C CA . VAL A 1 82 ? 47.18788 68.11205 16.72203 1.000 127.78493 82 VAL F CA 1
ATOM 1320 C C . VAL A 1 82 ? 48.45076 67.37031 17.12926 1.000 126.69495 82 VAL F C 1
ATOM 1321 O O . VAL A 1 82 ? 48.81632 67.32336 18.30736 1.000 126.53307 82 VAL F O 1
ATOM 1334 N N . PHE A 1 83 ? 49.06570 66.68493 16.17637 1.000 140.31583 83 PHE F N 1
ATOM 1335 C CA . PHE A 1 83 ? 50.34804 66.04723 16.41169 1.000 139.51552 83 PHE F CA 1
ATOM 1336 C C . PHE A 1 83 ? 51.43657 67.07755 16.72203 1.000 140.24834 83 PHE F C 1
ATOM 1337 O O . PHE A 1 83 ? 52.02991 67.04686 17.80136 1.000 140.13732 83 PHE F O 1
ATOM 1354 N N . PHE A 1 84 ? 51.68965 68.02522 15.80387 1.000 127.08329 84 PHE F N 1
ATOM 1355 C CA . PHE A 1 84 ? 52.79671 68.96526 15.98944 1.000 127.90675 84 PHE F CA 1
ATOM 1356 C C . PHE A 1 84 ? 52.66761 69.68953 17.31555 1.000 128.59987 84 PHE F C 1
ATOM 1357 O O . PHE A 1 84 ? 53.58379 69.65681 18.13966 1.000 128.52990 84 PHE F O 1
ATOM 1374 N N . THR A 1 85 ? 51.51036 70.30527 17.56096 1.000 129.45571 85 THR F N 1
ATOM 1375 C CA . THR A 1 85 ? 51.25323 70.93424 18.85060 1.000 130.34055 85 THR F CA 1
ATOM 1376 C C . THR A 1 85 ? 51.75489 70.04697 19.97807 1.000 129.43657 85 THR F C 1
ATOM 1377 O O . THR A 1 85 ? 52.59249 70.46395 20.78538 1.000 130.18646 85 THR F O 1
ATOM 1388 N N . PHE A 1 86 ? 51.31325 68.78868 19.99679 1.000 128.05266 86 PHE F N 1
ATOM 1389 C CA . PHE A 1 86 ? 51.72249 67.88025 21.05519 1.000 127.51741 86 PHE F CA 1
ATOM 1390 C C . PHE A 1 86 ? 53.23243 67.89598 21.20099 1.000 127.62845 86 PHE F C 1
ATOM 1391 O O . PHE A 1 86 ? 53.76754 68.33549 22.22394 1.000 128.66250 86 PHE F O 1
ATOM 1408 N N . THR A 1 87 ? 53.93568 67.47373 20.14758 1.000 126.79729 87 THR F N 1
ATOM 1409 C CA . THR A 1 87 ? 55.39156 67.49847 20.16186 1.000 126.90509 87 THR F CA 1
ATOM 1410 C C . THR A 1 87 ? 55.90901 68.87491 20.57585 1.000 128.43532 87 THR F C 1
ATOM 1411 O O . THR A 1 87 ? 56.72204 68.99413 21.50251 1.000 129.14544 87 THR F O 1
ATOM 1422 N N . LEU A 1 88 ? 55.37263 69.93376 19.95786 1.000 129.27181 88 LEU F N 1
ATOM 1423 C CA . LEU A 1 88 ? 55.77814 71.30227 20.29193 1.000 131.05439 88 LEU F CA 1
ATOM 1424 C C . LEU A 1 88 ? 55.66679 71.57271 21.78421 1.000 132.14866 88 LEU F C 1
ATOM 1425 O O . LEU A 1 88 ? 56.57836 72.12927 22.39452 1.000 133.34375 88 LEU F O 1
ATOM 1441 N N . ILE A 1 89 ? 54.53903 71.20680 22.38266 1.000 131.98815 89 ILE F N 1
ATOM 1442 C CA . ILE A 1 89 ? 54.35890 71.41873 23.81005 1.000 133.29779 89 ILE F CA 1
ATOM 1443 C C . ILE A 1 89 ? 55.32121 70.52907 24.58583 1.000 133.03909 89 ILE F C 1
ATOM 1444 O O . ILE A 1 89 ? 56.00316 70.98407 25.51094 1.000 134.62618 89 ILE F O 1
ATOM 1460 N N . ALA A 1 90 ? 55.43088 69.25871 24.18041 1.000 131.29871 90 ALA F N 1
ATOM 1461 C CA . ALA A 1 90 ? 56.27883 68.29634 24.88168 1.000 131.21308 90 ALA F CA 1
ATOM 1462 C C . ALA A 1 90 ? 57.72995 68.76915 24.94756 1.000 132.03614 90 ALA F C 1
ATOM 1463 O O . ALA A 1 90 ? 58.30757 68.89539 26.03614 1.000 133.56431 90 ALA F O 1
ATOM 1470 N N . ASN A 1 91 ? 58.32457 69.06289 23.78221 1.000 135.96920 91 ASN F N 1
ATOM 1471 C CA . ASN A 1 91 ? 59.66861 69.63757 23.74863 1.000 136.81851 91 ASN F CA 1
ATOM 1472 C C . ASN A 1 91 ? 59.78690 70.84931 24.67332 1.000 139.08816 91 ASN F C 1
ATOM 1473 O O . ASN A 1 91 ? 60.74375 70.94747 25.44756 1.000 140.34631 91 ASN F O 1
ATOM 1484 N N . LEU A 1 92 ? 58.81214 71.76636 24.63540 1.000 135.19137 92 LEU F N 1
ATOM 1485 C CA . LEU A 1 92 ? 58.86096 72.91071 25.53843 1.000 137.65413 92 LEU F CA 1
ATOM 1486 C C . LEU A 1 92 ? 58.97699 72.44117 26.98533 1.000 138.87088 92 LEU F C 1
ATOM 1487 O O . LEU A 1 92 ? 59.87937 72.85462 27.71292 1.000 140.67889 92 LEU F O 1
ATOM 1503 N N . ILE A 1 93 ? 58.10144 71.53374 27.40637 1.000 138.09088 93 ILE F N 1
ATOM 1504 C CA . ILE A 1 93 ? 58.15432 71.03306 28.77616 1.000 139.54492 93 ILE F CA 1
ATOM 1505 C C . ILE A 1 93 ? 59.43380 70.23030 29.01757 1.000 139.50222 93 ILE F C 1
ATOM 1506 O O . ILE A 1 93 ? 59.93369 70.16230 30.14649 1.000 141.55598 93 ILE F O 1
ATOM 1522 N N . ALA A 1 94 ? 59.96284 69.57639 27.98196 1.000 137.41250 94 ALA F N 1
ATOM 1523 C CA . ALA A 1 94 ? 61.23001 68.86924 28.11213 1.000 137.44644 94 ALA F CA 1
ATOM 1524 C C . ALA A 1 94 ? 62.41971 69.81524 28.12155 1.000 138.81491 94 ALA F C 1
ATOM 1525 O O . ALA A 1 94 ? 63.53107 69.38951 28.44919 1.000 139.44696 94 ALA F O 1
ATOM 1532 N N . ALA A 1 95 ? 62.22188 71.08759 27.77320 1.000 139.48839 95 ALA F N 1
ATOM 1533 C CA . ALA A 1 95 ? 63.37095 71.97942 27.64038 1.000 140.74900 95 ALA F CA 1
ATOM 1534 C C . ALA A 1 95 ? 64.11296 72.10191 28.95661 1.000 143.35474 95 ALA F C 1
ATOM 1535 O O . ALA A 1 95 ? 65.28269 71.69518 29.01427 1.000 143.55339 95 ALA F O 1
ATOM 1542 N N . PRO A 1 96 ? 63.49253 72.54407 30.05997 1.000 145.55392 96 PRO F N 1
ATOM 1543 C CA . PRO A 1 96 ? 64.28472 72.75728 31.28981 1.000 148.56817 96 PRO F CA 1
ATOM 1544 C C . PRO A 1 96 ? 64.94216 71.48509 31.81327 1.000 148.56770 96 PRO F C 1
ATOM 1545 O O . PRO A 1 96 ? 66.13841 71.48456 32.14495 1.000 149.96843 96 PRO F O 1
ATOM 1556 N N . PHE A 1 97 ? 64.18187 70.39188 31.87398 1.000 147.17643 97 PHE F N 1
ATOM 1557 C CA . PHE A 1 97 ? 64.71397 69.12105 32.34306 1.000 147.36675 97 PHE F CA 1
ATOM 1558 C C . PHE A 1 97 ? 65.98398 68.72637 31.58721 1.000 146.17937 97 PHE F C 1
ATOM 1559 O O . PHE A 1 97 ? 66.91411 68.16758 32.17619 1.000 147.64731 97 PHE F O 1
ATOM 1576 N N . ASN A 1 98 ? 66.01245 68.94651 30.26663 1.000 148.59597 98 ASN F N 1
ATOM 1577 C CA . ASN A 1 98 ? 67.23621 68.74370 29.48654 1.000 147.64324 98 ASN F CA 1
ATOM 1578 C C . ASN A 1 98 ? 68.35403 69.66786 29.94696 1.000 149.96311 98 ASN F C 1
ATOM 1579 O O . ASN A 1 98 ? 69.47817 69.22775 30.20433 1.000 150.83784 98 ASN F O 1
ATOM 1590 N N . GLY A 1 99 ? 68.07744 70.96553 30.01740 1.000 151.47905 99 GLY F N 1
ATOM 1591 C CA . GLY A 1 99 ? 69.10433 71.88658 30.46200 1.000 153.93853 99 GLY F CA 1
ATOM 1592 C C . GLY A 1 99 ? 69.62585 71.50082 31.82711 1.000 156.79183 99 GLY F C 1
ATOM 1593 O O . GLY A 1 99 ? 70.83403 71.35697 32.02732 1.000 157.94220 99 GLY F O 1
ATOM 1597 N N . PHE A 1 100 ? 68.71187 71.29765 32.78064 1.000 152.85392 100 PHE F N 1
ATOM 1598 C CA . PHE A 1 100 ? 69.11499 70.83614 34.10385 1.000 155.90337 100 PHE F CA 1
ATOM 1599 C C . PHE A 1 100 ? 69.95698 69.56405 34.03381 1.000 155.27214 100 PHE F C 1
ATOM 1600 O O . PHE A 1 100 ? 70.86102 69.37375 34.84924 1.000 157.95829 100 PHE F O 1
ATOM 1617 N N . LEU A 1 101 ? 69.68149 68.68118 33.08291 1.000 152.05216 101 LEU F N 1
ATOM 1618 C CA . LEU A 1 101 ? 70.52569 67.50289 32.91769 1.000 151.53500 101 LEU F CA 1
ATOM 1619 C C . LEU A 1 101 ? 71.89968 67.87444 32.37207 1.000 151.51578 101 LEU F C 1
ATOM 1620 O O . LEU A 1 101 ? 72.92668 67.39570 32.86749 1.000 153.28379 101 LEU F O 1
ATOM 1636 N N . ALA A 1 102 ? 71.93989 68.71519 31.33595 1.000 161.88085 102 ALA F N 1
ATOM 1637 C CA . ALA A 1 102 ? 73.21727 69.02928 30.70315 1.000 161.67340 102 ALA F CA 1
ATOM 1638 C C . ALA A 1 102 ? 74.20082 69.59281 31.73052 1.000 165.20327 102 ALA F C 1
ATOM 1639 O O . ALA A 1 102 ? 75.38974 69.23869 31.73687 1.000 165.94821 102 ALA F O 1
ATOM 1646 N N . GLU A 1 103 ? 73.70919 70.44427 32.63316 1.000 172.69519 103 GLU F N 1
ATOM 1647 C CA . GLU A 1 103 ? 74.51086 70.88771 33.76603 1.000 176.59915 103 GLU F CA 1
ATOM 1648 C C . GLU A 1 103 ? 74.92299 69.70713 34.64602 1.000 178.36932 103 GLU F C 1
ATOM 1649 O O . GLU A 1 103 ? 76.11363 69.48779 34.90240 1.000 180.02140 103 GLU F O 1
ATOM 1661 N N . LYS A 1 104 ? 73.94478 68.93838 35.12896 1.000 173.38378 104 LYS F N 1
ATOM 1662 C CA . LYS A 1 104 ? 74.25005 67.89462 36.09525 1.000 175.79276 104 LYS F CA 1
ATOM 1663 C C . LYS A 1 104 ? 75.09396 66.79918 35.46989 1.000 174.25115 104 LYS F C 1
ATOM 1664 O O . LYS A 1 104 ? 75.89835 66.17643 36.16737 1.000 176.84516 104 LYS F O 1
ATOM 1683 N N . VAL A 1 105 ? 74.94172 66.54650 34.16765 1.000 169.77174 105 VAL F N 1
ATOM 1684 C CA . VAL A 1 105 ? 75.86558 65.63161 33.50051 1.000 168.51224 105 VAL F CA 1
ATOM 1685 C C . VAL A 1 105 ? 77.26167 66.21404 33.51951 1.000 170.10583 105 VAL F C 1
ATOM 1686 O O . VAL A 1 105 ? 78.24497 65.50535 33.75774 1.000 171.50453 105 VAL F O 1
ATOM 1699 N N . GLU A 1 106 ? 77.37233 67.51847 33.25652 1.000 181.92836 106 GLU F N 1
ATOM 1700 C CA . GLU A 1 106 ? 78.68927 68.12952 33.14178 1.000 183.21934 106 GLU F CA 1
ATOM 1701 C C . GLU A 1 106 ? 79.50252 67.92789 34.41509 1.000 187.42778 106 GLU F C 1
ATOM 1702 O O . GLU A 1 106 ? 80.66965 67.51986 34.34954 1.000 188.27631 106 GLU F O 1
ATOM 1714 N N . VAL A 1 107 ? 78.90407 68.18473 35.58534 1.000 200.19415 107 VAL F N 1
ATOM 1715 C CA . VAL A 1 107 ? 79.65367 68.02182 36.83027 1.000 204.72291 107 VAL F CA 1
ATOM 1716 C C . VAL A 1 107 ? 80.13606 66.58536 36.96764 1.000 205.10824 107 VAL F C 1
ATOM 1717 O O . VAL A 1 107 ? 81.19418 66.32608 37.55369 1.000 208.14783 107 VAL F O 1
ATOM 1730 N N . VAL A 1 108 ? 79.39425 65.63125 36.41991 1.000 174.36100 108 VAL F N 1
ATOM 1731 C CA . VAL A 1 108 ? 79.85304 64.25332 36.47830 1.000 174.81199 108 VAL F CA 1
ATOM 1732 C C . VAL A 1 108 ? 80.97306 64.01281 35.47587 1.000 172.96605 108 VAL F C 1
ATOM 1733 O O . VAL A 1 108 ? 81.86593 63.19217 35.71658 1.000 174.72051 108 VAL F O 1
ATOM 1746 N N . VAL A 1 109 ? 80.91453 64.67836 34.31844 1.000 183.03054 109 VAL F N 1
ATOM 1747 C CA . VAL A 1 109 ? 81.94960 64.51575 33.29795 1.000 181.25910 109 VAL F CA 1
ATOM 1748 C C . VAL A 1 109 ? 83.27533 65.07224 33.80139 1.000 184.27291 109 VAL F C 1
ATOM 1749 O O . VAL A 1 109 ? 84.35074 64.53908 33.49421 1.000 184.56626 109 VAL F O 1
ATOM 1762 N N . ARG A 1 110 ? 83.22103 66.16926 34.55002 1.000 187.77962 110 ARG F N 1
ATOM 1763 C CA . ARG A 1 110 ? 84.40591 66.81410 35.09507 1.000 191.99772 110 ARG F CA 1
ATOM 1764 C C . ARG A 1 110 ? 84.73710 66.33913 36.50302 1.000 195.31042 110 ARG F C 1
ATOM 1765 O O . ARG A 1 110 ? 85.70890 66.82091 37.08941 1.000 199.20360 110 ARG F O 1
ATOM 1786 N N . GLY A 1 111 ? 83.92177 65.45415 37.07099 1.000 191.63182 111 GLY F N 1
ATOM 1787 C CA . GLY A 1 111 ? 84.24714 64.75929 38.29827 1.000 194.83608 111 GLY F CA 1
ATOM 1788 C C . GLY A 1 111 ? 83.89604 65.45098 39.59880 1.000 197.05762 111 GLY F C 1
ATOM 1789 O O . GLY A 1 111 ? 84.18531 64.89544 40.66485 1.000 200.10808 111 GLY F O 1
ATOM 1793 N N . THR A 1 112 ? 83.25905 66.62200 39.55500 1.000 203.73469 112 THR F N 1
ATOM 1794 C CA . THR A 1 112 ? 82.98482 67.38525 40.77343 1.000 206.33933 112 THR F CA 1
ATOM 1795 C C . THR A 1 112 ? 82.18045 66.56620 41.78055 1.000 206.77693 112 THR F C 1
ATOM 1796 O O . THR A 1 112 ? 82.52314 66.50147 42.96886 1.000 210.59065 112 THR F O 1
ATOM 1807 N N . ASP A 1 113 ? 81.05366 66.01016 41.33345 1.000 216.98950 113 ASP F N 1
ATOM 1808 C CA . ASP A 1 113 ? 80.16357 65.19804 42.15829 1.000 217.27280 113 ASP F CA 1
ATOM 1809 C C . ASP A 1 113 ? 79.77728 63.96735 41.35089 1.000 214.32068 113 ASP F C 1
ATOM 1810 O O . ASP A 1 113 ? 79.12127 64.08929 40.30859 1.000 210.48116 113 ASP F O 1
ATOM 1819 N N . ASP A 1 114 ? 80.16598 62.78317 41.83825 1.000 222.14691 114 ASP F N 1
ATOM 1820 C CA . ASP A 1 114 ? 79.86902 61.54175 41.12455 1.000 219.97634 114 ASP F CA 1
ATOM 1821 C C . ASP A 1 114 ? 78.39481 61.15550 41.19847 1.000 217.79886 114 ASP F C 1
ATOM 1822 O O . ASP A 1 114 ? 77.93537 60.35701 40.37286 1.000 215.21755 114 ASP F O 1
ATOM 1831 N N . PHE A 1 115 ? 77.65657 61.69710 42.17094 1.000 207.80895 115 PHE F N 1
ATOM 1832 C CA . PHE A 1 115 ? 76.22628 61.44034 42.34644 1.000 206.37101 115 PHE F CA 1
ATOM 1833 C C . PHE A 1 115 ? 75.51379 62.78611 42.46878 1.000 205.45070 115 PHE F C 1
ATOM 1834 O O . PHE A 1 115 ? 75.30028 63.29437 43.58043 1.000 208.35405 115 PHE F O 1
ATOM 1851 N N . PRO A 1 116 ? 75.12477 63.39122 41.34350 1.000 217.86876 116 PRO F N 1
ATOM 1852 C CA . PRO A 1 116 ? 74.33735 64.63084 41.40035 1.000 216.99791 116 PRO F CA 1
ATOM 1853 C C . PRO A 1 116 ? 72.91051 64.35607 41.85952 1.000 216.74514 116 PRO F C 1
ATOM 1854 O O . PRO A 1 116 ? 72.35146 63.28216 41.61864 1.000 215.63273 116 PRO F O 1
ATOM 1865 N N . ALA A 1 117 ? 72.31611 65.34373 42.52432 1.000 184.38033 117 ALA F N 1
ATOM 1866 C CA . ALA A 1 117 ? 70.97195 65.22050 43.06907 1.000 184.88504 117 ALA F CA 1
ATOM 1867 C C . ALA A 1 117 ? 69.98019 66.01201 42.22010 1.000 181.64415 117 ALA F C 1
ATOM 1868 O O . ALA A 1 117 ? 70.36221 66.91561 41.47008 1.000 179.84173 117 ALA F O 1
ATOM 1875 N N . PHE A 1 118 ? 68.70693 65.62731 42.29254 1.000 181.06696 118 PHE F N 1
ATOM 1876 C CA . PHE A 1 118 ? 67.63401 66.36649 41.64019 1.000 178.61765 118 PHE F CA 1
ATOM 1877 C C . PHE A 1 118 ? 66.94051 67.25107 42.67274 1.000 181.66478 118 PHE F C 1
ATOM 1878 O O . PHE A 1 118 ? 66.48505 66.75895 43.71158 1.000 184.78180 118 PHE F O 1
ATOM 1895 N N . SER A 1 119 ? 66.84922 68.54948 42.37916 1.000 198.30947 119 SER F N 1
ATOM 1896 C CA . SER A 1 119 ? 66.10296 69.48384 43.21536 1.000 201.09376 119 SER F CA 1
ATOM 1897 C C . SER A 1 119 ? 65.26297 70.37677 42.31454 1.000 198.45928 119 SER F C 1
ATOM 1898 O O . SER A 1 119 ? 65.78411 70.99129 41.37784 1.000 196.04768 119 SER F O 1
ATOM 1906 N N . TRP A 1 120 ? 63.96380 70.44940 42.61257 1.000 193.82408 120 TRP F N 1
ATOM 1907 C CA . TRP A 1 120 ? 63.05931 71.27844 41.82958 1.000 191.76699 120 TRP F CA 1
ATOM 1908 C C . TRP A 1 120 ? 63.43214 72.75043 41.88397 1.000 192.97157 120 TRP F C 1
ATOM 1909 O O . TRP A 1 120 ? 63.05697 73.50563 40.98308 1.000 190.76367 120 TRP F O 1
ATOM 1930 N N . ALA A 1 121 ? 64.16214 73.17678 42.90636 1.000 184.86048 121 ALA F N 1
ATOM 1931 C CA . ALA A 1 121 ? 64.46930 74.58933 43.05823 1.000 186.70654 121 ALA F CA 1
ATOM 1932 C C . ALA A 1 121 ? 65.21556 75.14027 41.85003 1.000 183.63050 121 ALA F C 1
ATOM 1933 O O . ALA A 1 121 ? 64.72391 76.04902 41.17060 1.000 182.44437 121 ALA F O 1
ATOM 1940 N N . GLU A 1 122 ? 66.41135 74.62087 41.57460 1.000 197.20881 122 GLU F N 1
ATOM 1941 C CA . GLU A 1 122 ? 67.17871 75.17612 40.46670 1.000 194.91767 122 GLU F CA 1
ATOM 1942 C C . GLU A 1 122 ? 66.57497 74.82308 39.11129 1.000 190.35094 122 GLU F C 1
ATOM 1943 O O . GLU A 1 122 ? 66.85394 75.52085 38.13084 1.000 188.63014 122 GLU F O 1
ATOM 1955 N N . LEU A 1 123 ? 65.74411 73.77960 39.03186 1.000 174.12557 123 LEU F N 1
ATOM 1956 C CA . LEU A 1 123 ? 64.99417 73.51622 37.80486 1.000 170.20633 123 LEU F CA 1
ATOM 1957 C C . LEU A 1 123 ? 64.01879 74.65039 37.50890 1.000 170.18293 123 LEU F C 1
ATOM 1958 O O . LEU A 1 123 ? 64.11209 75.32119 36.47313 1.000 168.19252 123 LEU F O 1
ATOM 1974 N N . MET A 1 124 ? 63.07101 74.88355 38.42038 1.000 172.72594 124 MET F N 1
ATOM 1975 C CA . MET A 1 124 ? 62.15114 76.00317 38.25400 1.000 173.37678 124 MET F CA 1
ATOM 1976 C C . MET A 1 124 ? 62.90511 77.30451 38.03521 1.000 174.47484 124 MET F C 1
ATOM 1977 O O . MET A 1 124 ? 62.46160 78.15339 37.25659 1.000 173.41621 124 MET F O 1
ATOM 1991 N N . ALA A 1 125 ? 64.06074 77.46880 38.67557 1.000 176.76883 125 ALA F N 1
ATOM 1992 C CA . ALA A 1 125 ? 64.86315 78.65075 38.40385 1.000 177.99919 125 ALA F CA 1
ATOM 1993 C C . ALA A 1 125 ? 65.32910 78.66694 36.95965 1.000 174.38873 125 ALA F C 1
ATOM 1994 O O . ALA A 1 125 ? 65.46040 79.73829 36.35625 1.000 174.61881 125 ALA F O 1
ATOM 2001 N N . MET A 1 126 ? 65.54380 77.49002 36.37881 1.000 171.30404 126 MET F N 1
ATOM 2002 C CA . MET A 1 126 ? 65.98885 77.41463 34.99441 1.000 168.07041 126 MET F CA 1
ATOM 2003 C C . MET A 1 126 ? 64.86291 77.71284 34.01208 1.000 165.51696 126 MET F C 1
ATOM 2004 O O . MET A 1 126 ? 65.11255 78.28106 32.94172 1.000 164.07525 126 MET F O 1
ATOM 2018 N N . VAL A 1 127 ? 63.63443 77.34069 34.35766 1.000 165.23724 127 VAL F N 1
ATOM 2019 C CA . VAL A 1 127 ? 62.51380 77.27657 33.42063 1.000 162.55930 127 VAL F CA 1
ATOM 2020 C C . VAL A 1 127 ? 62.45868 78.44446 32.44055 1.000 161.93728 127 VAL F C 1
ATOM 2021 O O . VAL A 1 127 ? 62.44808 78.20981 31.22469 1.000 158.95804 127 VAL F O 1
ATOM 2034 N N . PRO A 1 128 ? 62.37407 79.70117 32.88751 1.000 164.84407 128 PRO F N 1
ATOM 2035 C CA . PRO A 1 128 ? 62.11888 80.76955 31.90790 1.000 164.36058 128 PRO F CA 1
ATOM 2036 C C . PRO A 1 128 ? 63.20896 80.90096 30.85681 1.000 162.84638 128 PRO F C 1
ATOM 2037 O O . PRO A 1 128 ? 62.89885 81.06559 29.66952 1.000 160.62530 128 PRO F O 1
ATOM 2048 N N . ARG A 1 129 ? 64.48183 80.81932 31.25296 1.000 164.24466 129 ARG F N 1
ATOM 2049 C CA . ARG A 1 129 ? 65.56589 80.99237 30.29022 1.000 163.44178 129 ARG F CA 1
ATOM 2050 C C . ARG A 1 129 ? 65.56915 79.87440 29.27442 1.000 159.59941 129 ARG F C 1
ATOM 2051 O O . ARG A 1 129 ? 65.76135 80.11547 28.07953 1.000 158.09231 129 ARG F O 1
ATOM 2072 N N . THR A 1 130 ? 65.40379 78.63368 29.75323 1.000 158.34328 130 THR F N 1
ATOM 2073 C CA . THR A 1 130 ? 65.49514 77.44393 28.90557 1.000 155.11845 130 THR F CA 1
ATOM 2074 C C . THR A 1 130 ? 64.30546 77.33336 27.95402 1.000 152.43521 130 THR F C 1
ATOM 2075 O O . THR A 1 130 ? 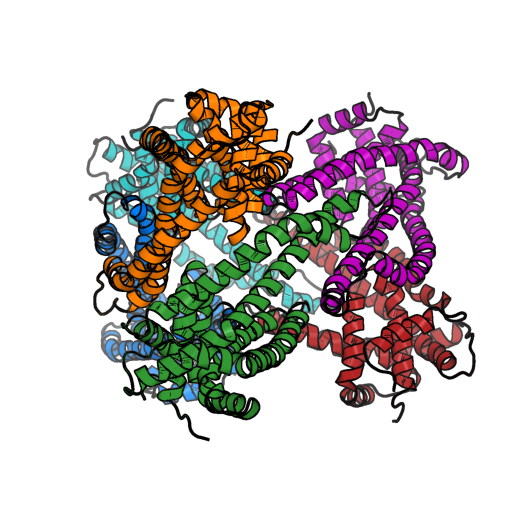64.46827 76.94416 26.79499 1.000 150.09660 130 THR F O 1
ATOM 2086 N N . ILE A 1 131 ? 63.10853 77.69402 28.41879 1.000 153.03576 131 ILE F N 1
ATOM 2087 C CA . ILE A 1 131 ? 61.95249 77.83723 27.53278 1.000 151.10859 131 ILE F CA 1
ATOM 2088 C C . ILE A 1 131 ? 62.20090 78.92951 26.49656 1.000 151.06924 131 ILE F C 1
ATOM 2089 O O . ILE A 1 131 ? 61.81430 78.80752 25.32664 1.000 148.83567 131 ILE F O 1
ATOM 2105 N N . GLY A 1 132 ? 62.77500 80.04807 26.93239 1.000 159.68321 132 GLY F N 1
ATOM 2106 C CA . GLY A 1 132 ? 63.16339 81.09364 25.99950 1.000 160.24423 132 GLY F CA 1
ATOM 2107 C C . GLY A 1 132 ? 64.12848 80.61887 24.92669 1.000 158.51672 132 GLY F C 1
ATOM 2108 O O . GLY A 1 132 ? 64.03571 81.04117 23.76975 1.000 157.62957 132 GLY F O 1
ATOM 2112 N N . ARG A 1 133 ? 65.07941 79.74667 25.29486 1.000 152.54610 133 ARG F N 1
ATOM 2113 C CA . ARG A 1 133 ? 66.04516 79.25539 24.31700 1.000 151.32345 133 ARG F CA 1
ATOM 2114 C C . ARG A 1 133 ? 65.41131 78.24052 23.39052 1.000 147.93011 133 ARG F C 1
ATOM 2115 O O . ARG A 1 133 ? 65.70639 78.23904 22.19791 1.000 146.83944 133 ARG F O 1
ATOM 2136 N N . GLU A 1 134 ? 64.56029 77.34958 23.91809 1.000 152.05680 134 GLU F N 1
ATOM 2137 C CA . GLU A 1 134 ? 63.82132 76.44629 23.03474 1.000 149.13444 134 GLU F CA 1
ATOM 2138 C C . GLU A 1 134 ? 63.00419 77.23396 22.03370 1.000 148.36425 134 GLU F C 1
ATOM 2139 O O . GLU A 1 134 ? 62.83029 76.79790 20.88526 1.000 146.37878 134 GLU F O 1
ATOM 2151 N N . LEU A 1 135 ? 62.52058 78.40640 22.44715 1.000 144.67886 135 LEU F N 1
ATOM 2152 C CA . LEU A 1 135 ? 61.83929 79.29567 21.52319 1.000 144.51076 135 LEU F CA 1
ATOM 2153 C C . LEU A 1 135 ? 62.80454 79.88332 20.50637 1.000 145.05046 135 LEU F C 1
ATOM 2154 O O . LEU A 1 135 ? 62.46411 79.98922 19.32866 1.000 143.83282 135 LEU F O 1
ATOM 2170 N N . ARG A 1 136 ? 64.01319 80.26969 20.93070 1.000 148.10983 136 ARG F N 1
ATOM 2171 C CA . ARG A 1 136 ? 65.00266 80.74953 19.96783 1.000 149.02288 136 ARG F CA 1
ATOM 2172 C C . ARG A 1 136 ? 65.35142 79.66528 18.95492 1.000 146.66367 136 ARG F C 1
ATOM 2173 O O . ARG A 1 136 ? 65.58201 79.96156 17.77808 1.000 146.59866 136 ARG F O 1
ATOM 2194 N N . LYS A 1 137 ? 65.38296 78.40085 19.39599 1.000 144.05870 137 LYS F N 1
ATOM 2195 C CA . LYS A 1 137 ? 65.67362 77.27310 18.51074 1.000 142.02523 137 LYS F CA 1
ATOM 2196 C C . LYS A 1 137 ? 64.54599 77.04733 17.51488 1.000 139.79779 137 LYS F C 1
ATOM 2197 O O . LYS A 1 137 ? 64.79070 76.95827 16.31332 1.000 139.21450 137 LYS F O 1
ATOM 2216 N N . LEU A 1 138 ? 63.30346 76.94528 17.99917 1.000 138.82025 138 LEU F N 1
ATOM 2217 C CA . LEU A 1 138 ? 62.14475 76.87682 17.10291 1.000 137.12836 138 LEU F CA 1
ATOM 2218 C C . LEU A 1 138 ? 62.10973 78.04721 16.12455 1.000 138.09038 138 LEU F C 1
ATOM 2219 O O . LEU A 1 138 ? 61.73243 77.88099 14.96062 1.000 136.90742 138 LEU F O 1
ATOM 2235 N N . GLY A 1 139 ? 62.47377 79.24230 16.59119 1.000 140.51133 139 GLY F N 1
ATOM 2236 C CA . GLY A 1 139 ? 62.55282 80.39253 15.71118 1.000 141.99068 139 GLY F CA 1
ATOM 2237 C C . GLY A 1 139 ? 63.63574 80.25588 14.66062 1.000 142.33629 139 GLY F C 1
ATOM 2238 O O . GLY A 1 139 ? 63.50291 80.78771 13.55930 1.000 142.75977 139 GLY F O 1
ATOM 2242 N N . TYR A 1 140 ? 64.73792 79.56422 14.99219 1.000 142.51914 140 TYR F N 1
ATOM 2243 C CA . TYR A 1 140 ? 65.76423 79.28066 13.98879 1.000 142.99151 140 TYR F CA 1
ATOM 2244 C C . TYR A 1 140 ? 65.27394 78.24101 13.00107 1.000 140.46583 140 TYR F C 1
ATOM 2245 O O . TYR A 1 140 ? 65.44038 78.39733 11.78703 1.000 140.78102 140 TYR F O 1
ATOM 2263 N N . PHE A 1 141 ? 64.61760 77.20206 13.51242 1.000 138.24418 141 PHE F N 1
ATOM 2264 C CA . PHE A 1 141 ? 64.31830 76.00319 12.73558 1.000 136.12064 141 PHE F CA 1
ATOM 2265 C C . PHE A 1 141 ? 63.08493 76.15957 11.84896 1.000 134.82904 141 PHE F C 1
ATOM 2266 O O . PHE A 1 141 ? 63.13046 75.85765 10.64992 1.000 134.39946 141 PHE F O 1
ATOM 2283 N N . LEU A 1 142 ? 61.95565 76.53480 12.44466 1.000 134.33811 142 LEU F N 1
ATOM 2284 C CA . LEU A 1 142 ? 60.66937 76.53260 11.74901 1.000 133.11535 142 LEU F CA 1
ATOM 2285 C C . LEU A 1 142 ? 60.65069 77.35689 10.45914 1.000 134.00297 142 LEU F C 1
ATOM 2286 O O . LEU A 1 142 ? 59.92090 76.97975 9.52745 1.000 132.88032 142 LEU F O 1
ATOM 2302 N N . PRO A 1 143 ? 61.34078 78.50445 10.35579 1.000 136.25192 143 PRO F N 1
ATOM 2303 C CA . PRO A 1 143 ? 61.33600 79.25316 9.08226 1.000 137.44520 143 PRO F CA 1
ATOM 2304 C C . PRO A 1 143 ? 62.11637 78.56953 7.97706 1.000 137.33976 143 PRO F C 1
ATOM 2305 O O . PRO A 1 143 ? 61.67460 78.53453 6.82231 1.000 137.12476 143 PRO F O 1
ATOM 2316 N N . ARG A 1 144 ? 63.30764 78.07148 8.29840 1.000 137.86993 144 ARG F N 1
ATOM 2317 C CA . ARG A 1 144 ? 64.09007 77.30921 7.32853 1.000 138.01150 144 ARG F CA 1
ATOM 2318 C C . ARG A 1 144 ? 63.40390 75.98293 6.96548 1.000 135.48451 144 ARG F C 1
ATOM 2319 O O . ARG A 1 144 ? 63.41256 75.57184 5.79826 1.000 135.46904 144 ARG F O 1
ATOM 2340 N N . ALA A 1 145 ? 62.76265 75.32813 7.93872 1.000 133.65105 145 ALA F N 1
ATOM 2341 C CA . ALA A 1 145 ? 61.96998 74.13631 7.64725 1.000 131.57316 145 ALA F CA 1
ATOM 2342 C C . ALA A 1 145 ? 60.86685 74.44193 6.63962 1.000 131.10060 145 ALA F C 1
ATOM 2343 O O . ALA A 1 145 ? 60.82193 73.86271 5.54523 1.000 130.86401 145 ALA F O 1
ATOM 2350 N N . ILE A 1 146 ? 59.98393 75.37384 6.97742 1.000 131.25756 146 ILE F N 1
ATOM 2351 C CA . ILE A 1 146 ? 58.95224 75.80131 6.03318 1.000 131.20709 146 ILE F CA 1
ATOM 2352 C C . ILE A 1 146 ? 59.55672 76.14205 4.66792 1.000 132.62669 146 ILE F C 1
ATOM 2353 O O . ILE A 1 146 ? 59.07235 75.68375 3.63093 1.000 132.19629 146 ILE F O 1
ATOM 2369 N N . ALA A 1 147 ? 60.62685 76.93548 4.64341 1.000 134.64754 147 ALA F N 1
ATOM 2370 C CA . ALA A 1 147 ? 61.25667 77.28050 3.37042 1.000 136.51838 147 ALA F CA 1
ATOM 2371 C C . ALA A 1 147 ? 61.55249 76.03358 2.54293 1.000 135.78134 147 ALA F C 1
ATOM 2372 O O . ALA A 1 147 ? 61.21086 75.95627 1.35521 1.000 136.23747 147 ALA F O 1
ATOM 2379 N N . LEU A 1 148 ? 62.18316 75.03635 3.16562 1.000 134.87551 148 LEU F N 1
ATOM 2380 C CA . LEU A 1 148 ? 62.48481 73.79015 2.46953 1.000 134.41091 148 LEU F CA 1
ATOM 2381 C C . LEU A 1 148 ? 61.22345 73.09755 1.99014 1.000 132.66352 148 LEU F C 1
ATOM 2382 O O . LEU A 1 148 ? 61.21053 72.49442 0.91541 1.000 133.01719 148 LEU F O 1
ATOM 2398 N N . PHE A 1 149 ? 60.16211 73.14876 2.78238 1.000 131.06287 149 PHE F N 1
ATOM 2399 C CA . PHE A 1 149 ? 58.93057 72.45518 2.41634 1.000 129.64994 149 PHE F CA 1
ATOM 2400 C C . PHE A 1 149 ? 58.26352 73.09304 1.18993 1.000 130.52640 149 PHE F C 1
ATOM 2401 O O . PHE A 1 149 ? 57.91102 72.40660 0.21376 1.000 130.48302 149 PHE F O 1
ATOM 2418 N N . ILE A 1 150 ? 58.09148 74.41330 1.22205 1.000 131.60482 150 ILE F N 1
ATOM 2419 C CA . ILE A 1 150 ? 57.62659 75.14526 0.04842 1.000 132.96977 150 ILE F CA 1
ATOM 2420 C C . ILE A 1 150 ? 58.50283 74.79672 -1.14455 1.000 134.44475 150 ILE F C 1
ATOM 2421 O O . ILE A 1 150 ? 58.01359 74.60364 -2.26291 1.000 134.99011 150 ILE F O 1
ATOM 2437 N N . LEU A 1 151 ? 59.81904 74.71759 -0.92018 1.000 135.41174 151 LEU F N 1
ATOM 2438 C CA . LEU A 1 151 ? 60.74533 74.33654 -1.98563 1.000 137.20493 151 LEU F CA 1
ATOM 2439 C C . LEU A 1 151 ? 60.45189 72.93265 -2.52315 1.000 136.13956 151 LEU F C 1
ATOM 2440 O O . LEU A 1 151 ? 60.75129 72.62679 -3.68864 1.000 137.70397 151 LEU F O 1
ATOM 2456 N N . SER A 1 152 ? 59.90844 72.05829 -1.67181 1.000 151.35326 152 SER F N 1
ATOM 2457 C CA . SER A 1 152 ? 59.56139 70.69606 -2.06613 1.000 150.49890 152 SER F CA 1
ATOM 2458 C C . SER A 1 152 ? 58.28696 70.64520 -2.88754 1.000 150.22931 152 SER F C 1
ATOM 2459 O O . SER A 1 152 ? 58.14367 69.76075 -3.73536 1.000 150.65609 152 SER F O 1
ATOM 2467 N N . LEU A 1 153 ? 57.34636 71.55760 -2.62819 1.000 132.22729 153 LEU F N 1
ATOM 2468 C CA . LEU A 1 153 ? 56.09591 71.57505 -3.38274 1.000 132.20939 153 LEU F CA 1
ATOM 2469 C C . LEU A 1 153 ? 56.28425 72.11695 -4.79109 1.000 134.44102 153 LEU F C 1
ATOM 2470 O O . LEU A 1 153 ? 55.36554 72.01983 -5.61097 1.000 134.83065 153 LEU F O 1
ATOM 2486 N N . ILE A 1 154 ? 57.42424 72.73731 -5.06165 1.000 159.02293 154 ILE F N 1
ATOM 2487 C CA . ILE A 1 154 ? 57.76550 73.19640 -6.41859 1.000 161.68152 154 ILE F CA 1
ATOM 2488 C C . ILE A 1 154 ? 58.18122 71.99485 -7.26786 1.000 162.43266 154 ILE F C 1
ATOM 2489 O O . ILE A 1 154 ? 59.10202 71.24666 -6.87963 1.000 162.24663 154 ILE F O 1
ATOM 2505 N N . PRO A 1 155 ? 57.55751 71.77048 -8.43028 1.000 160.23684 155 PRO F N 1
ATOM 2506 C CA . PRO A 1 155 ? 57.83235 70.53900 -9.18320 1.000 161.02073 155 PRO F CA 1
ATOM 2507 C C . PRO A 1 155 ? 59.28414 70.36993 -9.56016 1.000 163.21156 155 PRO F C 1
ATOM 2508 O O . PRO A 1 155 ? 59.81261 69.25215 -9.47133 1.000 163.09461 155 PRO F O 1
ATOM 2519 N N . GLY A 1 156 ? 59.95146 71.43810 -9.99453 1.000 155.96708 156 GLY F N 1
ATOM 2520 C CA . GLY A 1 156 ? 61.32953 71.28687 -10.43190 1.000 158.62815 156 GLY F CA 1
ATOM 2521 C C . GLY A 1 156 ? 62.29536 71.16375 -9.26781 1.000 157.68068 156 GLY F C 1
ATOM 2522 O O . GLY A 1 156 ? 63.21651 70.33781 -9.29434 1.000 158.62250 156 GLY F O 1
ATOM 2526 N N . LEU A 1 157 ? 62.06484 71.94537 -8.21052 1.000 172.69291 157 LEU F N 1
ATOM 2527 C CA . LEU A 1 157 ? 63.02114 72.11201 -7.12209 1.000 172.34559 157 LEU F CA 1
ATOM 2528 C C . LEU A 1 157 ? 62.87784 71.09599 -5.99195 1.000 169.42067 157 LEU F C 1
ATOM 2529 O O . LEU A 1 157 ? 63.70693 71.09901 -5.08071 1.000 169.23746 157 LEU F O 1
ATOM 2545 N N . ASN A 1 158 ? 61.82251 70.27832 -5.98979 1.000 171.63980 158 ASN F N 1
ATOM 2546 C CA . ASN A 1 158 ? 61.60491 69.29337 -4.92202 1.000 169.17392 158 ASN F CA 1
ATOM 2547 C C . ASN A 1 158 ? 62.77249 68.29943 -4.80394 1.000 170.13465 158 ASN F C 1
ATOM 2548 O O . ASN A 1 158 ? 63.18912 67.90123 -3.68865 1.000 168.95938 158 ASN F O 1
ATOM 2559 N N . LEU A 1 159 ? 63.34388 67.93875 -5.94900 1.000 163.59103 159 LEU F N 1
ATOM 2560 C CA . LEU A 1 159 ? 64.44916 67.00751 -5.97355 1.000 165.05789 159 LEU F CA 1
ATOM 2561 C C . LEU A 1 159 ? 65.64471 67.57726 -5.22049 1.000 165.99256 159 LEU F C 1
ATOM 2562 O O . LEU A 1 159 ? 66.38706 66.82813 -4.57998 1.000 166.03348 159 LEU F O 1
ATOM 2578 N N . ILE A 1 160 ? 65.84235 68.89917 -5.26943 1.000 168.84540 160 ILE F N 1
ATOM 2579 C CA . ILE A 1 160 ? 66.87444 69.53575 -4.44352 1.000 169.74708 160 ILE F CA 1
ATOM 2580 C C . ILE A 1 160 ? 66.37593 69.81648 -3.03071 1.000 166.86125 160 ILE F C 1
ATOM 2581 O O . ILE A 1 160 ? 67.16777 70.24977 -2.17460 1.000 167.37463 160 ILE F O 1
ATOM 2597 N N . ALA A 1 161 ? 65.08913 69.59876 -2.75628 1.000 147.96950 161 ALA F N 1
ATOM 2598 C CA . ALA A 1 161 ? 64.57968 69.91793 -1.42948 1.000 145.63537 161 ALA F CA 1
ATOM 2599 C C . ALA A 1 161 ? 64.85786 68.78376 -0.45329 1.000 144.30745 161 ALA F C 1
ATOM 2600 O O . ALA A 1 161 ? 65.26133 69.03736 0.68916 1.000 143.81031 161 ALA F O 1
ATOM 2607 N N . ALA A 1 162 ? 64.68293 67.52132 -0.89265 1.000 147.39007 162 ALA F N 1
ATOM 2608 C CA . ALA A 1 162 ? 64.87824 66.40125 0.05173 1.000 146.33985 162 ALA F CA 1
ATOM 2609 C C . ALA A 1 162 ? 66.25945 66.36243 0.72872 1.000 147.72117 162 ALA F C 1
ATOM 2610 O O . ALA A 1 162 ? 66.34782 66.22275 1.97036 1.000 146.60907 162 ALA F O 1
ATOM 2617 N N . PRO A 1 163 ? 67.35792 66.44674 -0.04649 1.000 145.68311 163 PRO F N 1
ATOM 2618 C CA . PRO A 1 163 ? 68.69469 66.39737 0.57925 1.000 147.37070 163 PRO F CA 1
ATOM 2619 C C . PRO A 1 163 ? 68.93476 67.53038 1.54995 1.000 147.11198 163 PRO F C 1
ATOM 2620 O O . PRO A 1 163 ? 69.51910 67.32311 2.62667 1.000 147.06194 163 PRO F O 1
ATOM 2631 N N . LEU A 1 164 ? 68.54688 68.74684 1.15226 1.000 141.20108 164 LEU F N 1
ATOM 2632 C CA . LEU A 1 164 ? 68.64907 69.90244 2.03454 1.000 141.14697 164 LEU F CA 1
ATOM 2633 C C . LEU A 1 164 ? 67.88242 69.68218 3.33399 1.000 138.41553 164 LEU F C 1
ATOM 2634 O O . LEU A 1 164 ? 68.38843 69.99503 4.41571 1.000 138.63734 164 LEU F O 1
ATOM 2650 N N . TRP A 1 165 ? 66.67364 69.11365 3.25754 1.000 136.13203 165 TRP F N 1
ATOM 2651 C CA . TRP A 1 165 ? 65.92634 68.83117 4.47847 1.000 133.93710 165 TRP F CA 1
ATOM 2652 C C . TRP A 1 165 ? 66.72072 67.92735 5.40026 1.000 134.15795 165 TRP F C 1
ATOM 2653 O O . TRP A 1 165 ? 66.89513 68.23685 6.58332 1.000 133.90515 165 TRP F O 1
ATOM 2674 N N . LEU A 1 166 ? 67.19777 66.79208 4.88492 1.000 152.15706 166 LEU F N 1
ATOM 2675 C CA . LEU A 1 166 ? 67.98511 65.89522 5.73500 1.000 152.69310 166 LEU F CA 1
ATOM 2676 C C . LEU A 1 166 ? 69.17870 66.61680 6.37213 1.000 154.48387 166 LEU F C 1
ATOM 2677 O O . LEU A 1 166 ? 69.36184 66.58956 7.60019 1.000 154.16243 166 LEU F O 1
ATOM 2693 N N . LEU A 1 167 ? 70.02802 67.23289 5.53686 1.000 139.44430 167 LEU F N 1
ATOM 2694 C CA . LEU A 1 167 ? 71.22167 67.91643 6.03426 1.000 141.70347 167 LEU F CA 1
ATOM 2695 C C . LEU A 1 167 ? 70.88811 68.98459 7.08093 1.000 140.93213 167 LEU F C 1
ATOM 2696 O O . LEU A 1 167 ? 71.59049 69.11199 8.09768 1.000 141.86556 167 LEU F O 1
ATOM 2712 N N . PHE A 1 168 ? 69.81464 69.75171 6.86835 1.000 142.94494 168 PHE F N 1
ATOM 2713 C CA . PHE A 1 168 ? 69.45892 70.77241 7.85144 1.000 142.51096 168 PHE F CA 1
ATOM 2714 C C . PHE A 1 168 ? 68.96244 70.14131 9.15027 1.000 140.71469 168 PHE F C 1
ATOM 2715 O O . PHE A 1 168 ? 69.31494 70.60766 10.23438 1.000 141.36505 168 PHE F O 1
ATOM 2732 N N . GLY A 1 169 ? 68.12299 69.10440 9.05986 1.000 135.26803 169 GLY F N 1
ATOM 2733 C CA . GLY A 1 169 ? 67.65675 68.41321 10.25711 1.000 133.97053 169 GLY F CA 1
ATOM 2734 C C . GLY A 1 169 ? 68.78632 67.84220 11.09142 1.000 135.36320 169 GLY F C 1
ATOM 2735 O O . GLY A 1 169 ? 68.66873 67.71097 12.31539 1.000 135.09907 169 GLY F O 1
ATOM 2739 N N . VAL A 1 170 ? 69.87934 67.45255 10.43330 1.000 137.10574 170 VAL F N 1
ATOM 2740 C CA . VAL A 1 170 ? 71.07992 66.99220 11.13530 1.000 138.94636 170 VAL F CA 1
ATOM 2741 C C . VAL A 1 170 ? 71.76810 68.16023 11.83549 1.000 140.59233 170 VAL F C 1
ATOM 2742 O O . VAL A 1 170 ? 72.01283 68.13451 13.05294 1.000 140.97554 170 VAL F O 1
ATOM 2755 N N . TRP A 1 171 ? 72.10316 69.20179 11.06562 1.000 143.98629 171 TRP F N 1
ATOM 2756 C CA . TRP A 1 171 ? 72.69815 70.39545 11.66354 1.000 145.87284 171 TRP F CA 1
ATOM 2757 C C . TRP A 1 171 ? 71.87190 70.84670 12.86599 1.000 144.47075 171 TRP F C 1
ATOM 2758 O O . TRP A 1 171 ? 72.41972 71.15520 13.93308 1.000 145.80355 171 TRP F O 1
ATOM 2779 N N . MET A 1 172 ? 70.54411 70.81959 12.72750 1.000 139.93571 172 MET F N 1
ATOM 2780 C CA . MET A 1 172 ? 69.64966 71.14942 13.83175 1.000 138.75263 172 MET F CA 1
ATOM 2781 C C . MET A 1 172 ? 69.84731 70.20460 15.01299 1.000 138.63185 172 MET F C 1
ATOM 2782 O O . MET A 1 172 ? 69.71649 70.61784 16.16896 1.000 139.08231 172 MET F O 1
ATOM 2796 N N . MET A 1 173 ? 70.11088 68.91823 14.75835 1.000 141.46223 173 MET F N 1
ATOM 2797 C CA . MET A 1 173 ? 70.36901 68.03890 15.89933 1.000 141.79149 173 MET F CA 1
ATOM 2798 C C . MET A 1 173 ? 71.63233 68.44250 16.63234 1.000 144.34111 173 MET F C 1
ATOM 2799 O O . MET A 1 173 ? 71.72932 68.24973 17.85143 1.000 144.94459 173 MET F O 1
ATOM 2813 N N . ALA A 1 174 ? 72.62530 68.98079 15.91895 1.000 142.95124 174 ALA F N 1
ATOM 2814 C CA . ALA A 1 174 ? 73.77562 69.52691 16.62781 1.000 145.70835 174 ALA F CA 1
ATOM 2815 C C . ALA A 1 174 ? 73.35702 70.72549 17.47331 1.000 146.03529 174 ALA F C 1
ATOM 2816 O O . ALA A 1 174 ? 73.58610 70.74631 18.68762 1.000 147.04437 174 ALA F O 1
ATOM 2823 N N . VAL A 1 175 ? 72.67230 71.70274 16.86402 1.000 145.30763 175 VAL F N 1
ATOM 2824 C CA . VAL A 1 175 ? 72.41819 72.96784 17.56178 1.000 146.31096 175 VAL F CA 1
ATOM 2825 C C . VAL A 1 175 ? 71.46929 72.78234 18.74308 1.000 145.02297 175 VAL F C 1
ATOM 2826 O O . VAL A 1 175 ? 71.57296 73.49911 19.74286 1.000 146.56153 175 VAL F O 1
ATOM 2839 N N . GLN A 1 176 ? 70.52667 71.84340 18.65222 1.000 143.32798 176 GLN F N 1
ATOM 2840 C CA . GLN A 1 176 ? 69.55939 71.63530 19.72949 1.000 142.40798 176 GLN F CA 1
ATOM 2841 C C . GLN A 1 176 ? 70.23151 71.14452 20.99793 1.000 144.00941 176 GLN F C 1
ATOM 2842 O O . GLN A 1 176 ? 69.84828 71.53210 22.10480 1.000 144.77103 176 GLN F O 1
ATOM 2856 N N . TYR A 1 177 ? 71.15935 70.20819 20.86047 1.000 143.84943 177 TYR F N 1
ATOM 2857 C CA . TYR A 1 177 ? 71.72720 69.54156 22.02136 1.000 145.31778 177 TYR F CA 1
ATOM 2858 C C . TYR A 1 177 ? 73.05470 70.14059 22.47131 1.000 148.31571 177 TYR F C 1
ATOM 2859 O O . TYR A 1 177 ? 73.30937 70.21990 23.67604 1.000 149.97530 177 TYR F O 1
ATOM 2877 N N . ILE A 1 178 ? 73.93218 70.53547 21.54839 1.000 149.39679 178 ILE F N 1
ATOM 2878 C CA . ILE A 1 178 ? 75.16065 71.17920 21.98594 1.000 152.63634 178 ILE F CA 1
ATOM 2879 C C . ILE A 1 178 ? 74.87377 72.51663 22.66415 1.000 153.86059 178 ILE F C 1
ATOM 2880 O O . ILE A 1 178 ? 75.67689 72.96828 23.48511 1.000 156.67037 178 ILE F O 1
ATOM 2896 N N . ASP A 1 179 ? 73.71126 73.12525 22.39318 1.000 152.02257 179 ASP F N 1
ATOM 2897 C CA . ASP A 1 179 ? 73.34364 74.40118 23.00984 1.000 153.33771 179 ASP F CA 1
ATOM 2898 C C . ASP A 1 179 ? 73.08674 74.26553 24.50740 1.000 154.25207 179 ASP F C 1
ATOM 2899 O O . ASP A 1 179 ? 73.43804 75.16523 25.27779 1.000 156.84039 179 ASP F O 1
ATOM 2908 N N . TYR A 1 180 ? 72.46208 73.16055 24.94075 1.000 152.47848 180 TYR F N 1
ATOM 2909 C CA . TYR A 1 180 ? 72.05599 73.00022 26.33357 1.000 153.40621 180 TYR F CA 1
ATOM 2910 C C . TYR A 1 180 ? 73.19730 73.36794 27.27083 1.000 156.86825 180 TYR F C 1
ATOM 2911 O O . TYR A 1 180 ? 73.01598 74.21212 28.15978 1.000 158.77104 180 TYR F O 1
ATOM 2929 N N . PRO A 1 181 ? 74.38420 72.77132 27.10885 1.000 158.06592 181 PRO F N 1
ATOM 2930 C CA . PRO A 1 181 ? 75.51754 73.20619 27.93864 1.000 161.71429 181 PRO F CA 1
ATOM 2931 C C . PRO A 1 181 ? 76.00565 74.60305 27.60150 1.000 163.82274 181 PRO F C 1
ATOM 2932 O O . PRO A 1 181 ? 76.40436 75.35171 28.50340 1.000 166.80614 181 PRO F O 1
ATOM 2943 N N . ALA A 1 182 ? 76.00403 74.96876 26.31655 1.000 165.75141 182 ALA F N 1
ATOM 2944 C CA . ALA A 1 182 ? 76.45275 76.29987 25.92245 1.000 168.05019 182 ALA F CA 1
ATOM 2945 C C . ALA A 1 182 ? 75.58574 77.36879 26.56305 1.000 168.63385 182 ALA F C 1
ATOM 2946 O O . ALA A 1 182 ? 76.09687 78.34426 27.11983 1.000 171.94849 182 ALA F O 1
ATOM 2953 N N . ASP A 1 183 ? 74.26226 77.19986 26.49118 1.000 170.58994 183 ASP F N 1
ATOM 2954 C CA . ASP A 1 183 ? 73.36427 78.13817 27.15041 1.000 171.30526 183 ASP F CA 1
ATOM 2955 C C . ASP A 1 183 ? 73.51848 78.07598 28.66481 1.000 173.62396 183 ASP F C 1
ATOM 2956 O O . ASP A 1 183 ? 73.39813 79.10728 29.33348 1.000 176.16044 183 ASP F O 1
ATOM 2965 N N . ASN A 1 184 ? 73.80911 76.89715 29.23004 1.000 165.22495 184 ASN F N 1
ATOM 2966 C CA . ASN A 1 184 ? 74.10500 76.86202 30.65654 1.000 167.97823 184 ASN F CA 1
ATOM 2967 C C . ASN A 1 184 ? 75.32567 77.70736 30.97026 1.000 171.95587 184 ASN F C 1
ATOM 2968 O O . ASN A 1 184 ? 75.43037 78.25169 32.07428 1.000 174.93123 184 ASN F O 1
ATOM 2979 N N . HIS A 1 185 ? 76.23000 77.87394 29.99929 1.000 172.39022 185 HIS F N 1
ATOM 2980 C CA . HIS A 1 185 ? 77.42694 78.69184 30.16863 1.000 176.47865 185 HIS F CA 1
ATOM 2981 C C . HIS A 1 185 ? 77.24329 80.13239 29.67368 1.000 177.97302 185 HIS F C 1
ATOM 2982 O O . HIS A 1 185 ? 78.23442 80.85971 29.51497 1.000 181.35229 185 HIS F O 1
ATOM 2996 N N . LYS A 1 186 ? 75.99806 80.56850 29.46958 1.000 206.29519 186 LYS F N 1
ATOM 2997 C CA . LYS A 1 186 ? 75.67583 81.94599 29.08146 1.000 207.85351 186 LYS F CA 1
ATOM 2998 C C . LYS A 1 186 ? 76.42996 82.36940 27.81949 1.000 208.57801 186 LYS F C 1
ATOM 2999 O O . LYS A 1 186 ? 77.14247 83.37146 27.79765 1.000 212.34076 186 LYS F O 1
ATOM 3018 N N . LEU A 1 187 ? 76.27102 81.59319 26.75962 1.000 178.29459 187 LEU F N 1
ATOM 3019 C CA . LEU A 1 187 ? 76.95259 81.87501 25.50797 1.000 178.97372 187 LEU F CA 1
ATOM 3020 C C . LEU A 1 187 ? 75.94255 82.38114 24.48694 1.000 176.76172 187 LEU F C 1
ATOM 3021 O O . LEU A 1 187 ? 74.79590 81.91961 24.44325 1.000 173.29898 187 LEU F O 1
ATOM 3037 N N . GLY A 1 188 ? 76.36835 83.36237 23.69665 1.000 175.75888 188 GLY F N 1
ATOM 3038 C CA . GLY A 1 188 ? 75.46149 83.98700 22.75430 1.000 174.35917 188 GLY F CA 1
ATOM 3039 C C . GLY A 1 188 ? 74.98857 83.01415 21.69682 1.000 170.26835 188 GLY F C 1
ATOM 3040 O O . GLY A 1 188 ? 75.72797 82.13817 21.25365 1.000 169.68981 188 GLY F O 1
ATOM 3044 N N . TRP A 1 189 ? 73.73609 83.18985 21.27182 1.000 167.69280 189 TRP F N 1
ATOM 3045 C CA . TRP A 1 189 ? 73.18229 82.31182 20.24552 1.000 163.94673 189 TRP F CA 1
ATOM 3046 C C . TRP A 1 189 ? 74.07302 82.29800 19.00449 1.000 165.06607 189 TRP F C 1
ATOM 3047 O O . TRP A 1 189 ? 74.57252 81.24094 18.58670 1.000 163.75952 189 TRP F O 1
ATOM 3068 N N . ASN A 1 190 ? 74.31479 83.47259 18.42008 1.000 168.07741 190 ASN F N 1
ATOM 3069 C CA . ASN A 1 190 ? 75.14722 83.53080 17.22745 1.000 169.69702 190 ASN F CA 1
ATOM 3070 C C . ASN A 1 190 ? 76.52829 82.97365 17.49385 1.000 171.84369 190 ASN F C 1
ATOM 3071 O O . ASN A 1 190 ? 77.14175 82.36882 16.60650 1.000 171.86597 190 ASN F O 1
ATOM 3082 N N . GLU A 1 191 ? 77.03662 83.16696 18.70999 1.000 194.00107 191 GLU F N 1
ATOM 3083 C CA . GLU A 1 191 ? 78.36597 82.66736 19.03526 1.000 196.41804 191 GLU F CA 1
ATOM 3084 C C . GLU A 1 191 ? 78.41137 81.13763 18.98681 1.000 193.21203 191 GLU F C 1
ATOM 3085 O O . GLU A 1 191 ? 79.40103 80.54996 18.53311 1.000 194.52710 191 GLU F O 1
ATOM 3097 N N . MET A 1 192 ? 77.34375 80.47297 19.43572 1.000 169.09719 192 MET F N 1
ATOM 3098 C CA . MET A 1 192 ? 77.31541 79.02009 19.36467 1.000 166.24670 192 MET F CA 1
ATOM 3099 C C . MET A 1 192 ? 77.07548 78.53790 17.95022 1.000 164.27549 192 MET F C 1
ATOM 3100 O O . MET A 1 192 ? 77.54519 77.45718 17.58529 1.000 163.51718 192 MET F O 1
ATOM 3114 N N . LEU A 1 193 ? 76.28859 79.27119 17.16091 1.000 163.44729 193 LEU F N 1
ATOM 3115 C CA . LEU A 1 193 ? 76.08494 78.83307 15.78625 1.000 161.91575 193 LEU F CA 1
ATOM 3116 C C . LEU A 1 193 ? 77.38446 78.91714 14.99049 1.000 165.29700 193 LEU F C 1
ATOM 3117 O O . LEU A 1 193 ? 77.67191 78.02425 14.18052 1.000 164.52181 193 LEU F O 1
ATOM 3133 N N . ALA A 1 194 ? 78.19120 79.97189 15.21713 1.000 169.41873 194 ALA F N 1
ATOM 3134 C CA . ALA A 1 194 ? 79.51098 80.06402 14.58151 1.000 173.32997 194 ALA F CA 1
ATOM 3135 C C . ALA A 1 194 ? 80.47755 79.04581 15.16426 1.000 174.12994 194 ALA F C 1
ATOM 3136 O O . ALA A 1 194 ? 81.36045 78.52661 14.46436 1.000 175.92576 194 ALA F O 1
ATOM 3143 N N . TRP A 1 195 ? 80.35316 78.79871 16.46398 1.000 184.41599 195 TRP F N 1
ATOM 3144 C CA . TRP A 1 195 ? 81.12245 77.75000 17.11377 1.000 184.83929 195 TRP F CA 1
ATOM 3145 C C . TRP A 1 195 ? 80.92522 76.41647 16.40770 1.000 182.02031 195 TRP F C 1
ATOM 3146 O O . TRP A 1 195 ? 81.89105 75.79068 15.96384 1.000 183.93996 195 TRP F O 1
ATOM 3167 N N . LEU A 1 196 ? 79.67106 75.99575 16.24889 1.000 166.65409 196 LEU F N 1
ATOM 3168 C CA . LEU A 1 196 ? 79.37443 74.74027 15.57620 1.000 164.02572 196 LEU F CA 1
ATOM 3169 C C . LEU A 1 196 ? 79.69633 74.80211 14.08831 1.000 165.12578 196 LEU F C 1
ATOM 3170 O O . LEU A 1 196 ? 80.00871 73.77317 13.48123 1.000 164.78605 196 LEU F O 1
ATOM 3186 N N . ARG A 1 197 ? 79.62183 75.98448 13.47856 1.000 188.34444 197 ARG F N 1
ATOM 3187 C CA . ARG A 1 197 ? 79.97436 76.10078 12.06817 1.000 189.96645 197 ARG F CA 1
ATOM 3188 C C . ARG A 1 197 ? 81.46328 75.86240 11.84412 1.000 194.21684 197 ARG F C 1
ATOM 3189 O O . ARG A 1 197 ? 81.85486 75.37796 10.77330 1.000 195.26587 197 ARG F O 1
ATOM 3210 N N . SER A 1 198 ? 82.30428 76.18789 12.84250 1.000 175.35434 198 SER F N 1
ATOM 3211 C CA . SER A 1 198 ? 83.72398 75.82798 12.78677 1.000 179.45912 198 SER F CA 1
ATOM 3212 C C . SER A 1 198 ? 83.95820 74.35500 13.11283 1.000 177.94396 198 SER F C 1
ATOM 3213 O O . SER A 1 198 ? 84.93540 73.77082 12.63349 1.000 180.68132 198 SER F O 1
ATOM 3221 N N . LYS A 1 199 ? 83.09754 73.75541 13.94418 1.000 174.03914 199 LYS F N 1
ATOM 3222 C CA . LYS A 1 199 ? 83.12764 72.33222 14.26518 1.000 172.32050 199 LYS F CA 1
ATOM 3223 C C . LYS A 1 199 ? 82.20338 71.52656 13.36119 1.000 168.80041 199 LYS F C 1
ATOM 3224 O O . LYS A 1 199 ? 81.80611 70.40391 13.71319 1.000 166.41585 199 LYS F O 1
ATOM 3243 N N . ARG A 1 200 ? 81.91369 72.07074 12.17422 1.000 191.81140 200 ARG F N 1
ATOM 3244 C CA . ARG A 1 200 ? 80.84215 71.58091 11.30860 1.000 188.40555 200 ARG F CA 1
ATOM 3245 C C . ARG A 1 200 ? 80.82050 70.06075 11.24518 1.000 186.96048 200 ARG F C 1
ATOM 3246 O O . ARG A 1 200 ? 79.80688 69.42857 11.55964 1.000 183.37412 200 ARG F O 1
ATOM 3267 N N . TRP A 1 201 ? 81.96423 69.46186 10.91085 1.000 191.09519 201 TRP F N 1
ATOM 3268 C CA . TRP A 1 201 ? 82.04413 68.02218 10.70681 1.000 190.44040 201 TRP F CA 1
ATOM 3269 C C . TRP A 1 201 ? 81.78186 67.25641 11.99333 1.000 188.57635 201 TRP F C 1
ATOM 3270 O O . TRP A 1 201 ? 80.96193 66.33441 12.01472 1.000 185.71150 201 TRP F O 1
ATOM 3291 N N . ALA A 1 202 ? 82.47345 67.60780 13.07707 1.000 166.58937 202 ALA F N 1
ATOM 3292 C CA . ALA A 1 202 ? 82.27436 66.87199 14.31904 1.000 165.27340 202 ALA F CA 1
ATOM 3293 C C . ALA A 1 202 ? 80.80205 66.90266 14.71941 1.000 160.95297 202 ALA F C 1
ATOM 3294 O O . ALA A 1 202 ? 80.12051 65.86771 14.72073 1.000 158.66193 202 ALA F O 1
ATOM 3301 N N . CYS A 1 203 ? 80.27520 68.09175 15.01854 1.000 173.26541 203 CYS F N 1
ATOM 3302 C CA . CYS A 1 203 ? 78.87129 68.15329 15.40316 1.000 169.53493 203 CYS F CA 1
ATOM 3303 C C . CYS A 1 203 ? 77.92711 67.78756 14.26021 1.000 166.95240 203 CYS F C 1
ATOM 3304 O O . CYS A 1 203 ? 76.76585 67.48409 14.53662 1.000 163.96105 203 CYS F O 1
ATOM 3312 N N . MET A 1 204 ? 78.36479 67.79519 12.99708 1.000 160.72557 204 MET F N 1
ATOM 3313 C CA . MET A 1 204 ? 77.50449 67.22676 11.95702 1.000 158.49175 204 MET F CA 1
ATOM 3314 C C . MET A 1 204 ? 77.45044 65.69038 12.03352 1.000 157.78040 204 MET F C 1
ATOM 3315 O O . MET A 1 204 ? 76.41962 65.09635 11.69774 1.000 155.22083 204 MET F O 1
ATOM 3329 N N . GLY A 1 205 ? 78.53085 65.03331 12.46682 1.000 154.59724 205 GLY F N 1
ATOM 3330 C CA . GLY A 1 205 ? 78.47457 63.59675 12.73399 1.000 154.20890 205 GLY F CA 1
ATOM 3331 C C . GLY A 1 205 ? 77.64898 63.24367 13.96371 1.000 151.96906 205 GLY F C 1
ATOM 3332 O O . GLY A 1 205 ? 76.84554 62.29886 13.94477 1.000 150.14552 205 GLY F O 1
ATOM 3336 N N . PHE A 1 206 ? 77.89560 63.94421 15.07463 1.000 155.81290 206 PHE F N 1
ATOM 3337 C CA . PHE A 1 206 ? 77.04481 63.81591 16.25977 1.000 153.92604 206 PHE F CA 1
ATOM 3338 C C . PHE A 1 206 ? 75.57455 64.04109 15.92599 1.000 150.62610 206 PHE F C 1
ATOM 3339 O O . PHE A 1 206 ? 74.69632 63.24570 16.30096 1.000 148.90715 206 PHE F O 1
ATOM 3356 N N . GLY A 1 207 ? 75.28276 65.14954 15.25272 1.000 156.44764 207 GLY F N 1
ATOM 3357 C CA . GLY A 1 207 ? 73.92892 65.38088 14.82637 1.000 153.63073 207 GLY F CA 1
ATOM 3358 C C . GLY A 1 207 ? 73.43016 64.23604 13.98058 1.000 152.45096 207 GLY F C 1
ATOM 3359 O O . GLY A 1 207 ? 72.30153 63.78310 14.15504 1.000 150.34576 207 GLY F O 1
ATOM 3363 N N . GLY A 1 208 ? 74.28352 63.69321 13.12138 1.000 144.46290 208 GLY F N 1
ATOM 3364 C CA . GLY A 1 208 ? 73.83714 62.66385 12.20351 1.000 143.71116 208 GLY F CA 1
ATOM 3365 C C . GLY A 1 208 ? 73.32343 61.41966 12.89850 1.000 142.91208 208 GLY F C 1
ATOM 3366 O O . GLY A 1 208 ? 72.18572 60.97383 12.66066 1.000 140.94589 208 GLY F O 1
ATOM 3370 N N . ILE A 1 209 ? 74.15664 60.82674 13.75697 1.000 144.73379 209 ILE F N 1
ATOM 3371 C CA . ILE A 1 209 ? 73.67561 59.61952 14.42106 1.000 144.36802 209 ILE F CA 1
ATOM 3372 C C . ILE A 1 209 ? 72.50917 59.95831 15.34610 1.000 142.24690 209 ILE F C 1
ATOM 3373 O O . ILE A 1 209 ? 71.56981 59.16418 15.47670 1.000 141.14194 209 ILE F O 1
ATOM 3389 N N . THR A 1 210 ? 72.52699 61.14249 15.97674 1.000 141.94993 210 THR F N 1
ATOM 3390 C CA . THR A 1 210 ? 71.42338 61.52710 16.85608 1.000 140.30339 210 THR F CA 1
ATOM 3391 C C . THR A 1 210 ? 70.09815 61.55598 16.09692 1.000 137.96557 210 THR F C 1
ATOM 3392 O O . THR A 1 210 ? 69.04971 61.16298 16.62644 1.000 136.88550 210 THR F O 1
ATOM 3403 N N . TYR A 1 211 ? 70.12366 62.08965 14.87509 1.000 148.10136 211 TYR F N 1
ATOM 3404 C CA . TYR A 1 211 ? 68.96418 62.08586 13.99215 1.000 146.20005 211 TYR F CA 1
ATOM 3405 C C . TYR A 1 211 ? 68.48441 60.66503 13.73812 1.000 146.02835 211 TYR F C 1
ATOM 3406 O O . TYR A 1 211 ? 67.34057 60.30396 14.05501 1.000 144.83748 211 TYR F O 1
ATOM 3424 N N . LEU A 1 212 ? 69.37298 59.83540 13.17889 1.000 145.25748 212 LEU F N 1
ATOM 3425 C CA . LEU A 1 212 ? 69.01993 58.45640 12.83134 1.000 145.58722 212 LEU F CA 1
ATOM 3426 C C . LEU A 1 212 ? 68.40305 57.73116 14.02429 1.000 145.52731 212 LEU F C 1
ATOM 3427 O O . LEU A 1 212 ? 67.28002 57.22618 13.95059 1.000 144.58382 212 LEU F O 1
ATOM 3443 N N . VAL A 1 213 ? 69.11555 57.71526 15.15360 1.000 138.46546 213 VAL F N 1
ATOM 3444 C CA . VAL A 1 213 ? 68.67458 56.95381 16.32004 1.000 139.02880 213 VAL F CA 1
ATOM 3445 C C . VAL A 1 213 ? 67.36519 57.50206 16.85232 1.000 137.32811 213 VAL F C 1
ATOM 3446 O O . VAL A 1 213 ? 66.55698 56.76357 17.43088 1.000 137.54785 213 VAL F O 1
ATOM 3459 N N . LEU A 1 214 ? 67.16458 58.81598 16.72988 1.000 136.01077 214 LEU F N 1
ATOM 3460 C CA . LEU A 1 214 ? 65.95225 59.44620 17.23934 1.000 134.68322 214 LEU F CA 1
ATOM 3461 C C . LEU A 1 214 ? 64.77000 59.36457 16.27877 1.000 133.12673 214 LEU F C 1
ATOM 3462 O O . LEU A 1 214 ? 63.73059 59.96796 16.56013 1.000 132.11907 214 LEU F O 1
ATOM 3478 N N . LEU A 1 215 ? 64.91813 58.70579 15.12574 1.000 133.12047 215 LEU F N 1
ATOM 3479 C CA . LEU A 1 215 ? 63.74554 58.31930 14.33225 1.000 132.13658 215 LEU F CA 1
ATOM 3480 C C . LEU A 1 215 ? 63.01579 57.10186 14.91862 1.000 133.00674 215 LEU F C 1
ATOM 3481 O O . LEU A 1 215 ? 61.79315 56.99338 14.78980 1.000 132.37400 215 LEU F O 1
ATOM 3497 N N . ILE A 1 216 ? 63.73154 56.20640 15.59676 1.000 134.74405 216 ILE F N 1
ATOM 3498 C CA . ILE A 1 216 ? 63.17276 54.94765 16.10004 1.000 136.14637 216 ILE F CA 1
ATOM 3499 C C . ILE A 1 216 ? 62.06178 55.30812 17.07624 1.000 135.84519 216 ILE F C 1
ATOM 3500 O O . ILE A 1 216 ? 62.34599 55.88427 18.13264 1.000 136.14449 216 ILE F O 1
ATOM 3516 N N . PRO A 1 217 ? 60.81996 54.93196 16.82822 1.000 169.26576 217 PRO F N 1
ATOM 3517 C CA . PRO A 1 217 ? 59.70656 55.67093 17.44174 1.000 168.63114 217 PRO F CA 1
ATOM 3518 C C . PRO A 1 217 ? 59.74441 55.70743 18.95640 1.000 170.02991 217 PRO F C 1
ATOM 3519 O O . PRO A 1 217 ? 60.03455 56.76612 19.53421 1.000 169.46124 217 PRO F O 1
ATOM 3530 N N . LEU A 1 218 ? 59.47610 54.59843 19.63789 1.000 154.55760 218 LEU F N 1
ATOM 3531 C CA . LEU A 1 218 ? 59.39965 54.75894 21.07618 1.000 156.03935 218 LEU F CA 1
ATOM 3532 C C . LEU A 1 218 ? 60.78726 54.94496 21.66789 1.000 156.60078 218 LEU F C 1
ATOM 3533 O O . LEU A 1 218 ? 60.92673 55.60972 22.69857 1.000 157.14443 218 LEU F O 1
ATOM 3549 N N . VAL A 1 219 ? 61.82866 54.43413 21.00114 1.000 141.51595 219 VAL F N 1
ATOM 3550 C CA . VAL A 1 219 ? 63.17180 54.53007 21.55531 1.000 142.46292 219 VAL F CA 1
ATOM 3551 C C . VAL A 1 219 ? 63.59974 55.98838 21.72241 1.000 141.08183 219 VAL F C 1
ATOM 3552 O O . VAL A 1 219 ? 64.49826 56.26460 22.51657 1.000 142.17660 219 VAL F O 1
ATOM 3565 N N . ASN A 1 220 ? 62.95775 56.93101 21.01758 1.000 138.13580 220 ASN F N 1
ATOM 3566 C CA . ASN A 1 220 ? 63.25070 58.36220 21.16500 1.000 137.10287 220 ASN F CA 1
ATOM 3567 C C . ASN A 1 220 ? 63.40366 58.78647 22.62100 1.000 138.56852 220 ASN F C 1
ATOM 3568 O O . ASN A 1 220 ? 64.35681 59.48253 22.98299 1.000 138.98293 220 ASN F O 1
ATOM 3579 N N . LEU A 1 221 ? 62.43005 58.40854 23.45704 1.000 152.70144 221 LEU F N 1
ATOM 3580 C CA . LEU A 1 221 ? 62.27891 58.94482 24.81281 1.000 154.18664 221 LEU F CA 1
ATOM 3581 C C . LEU A 1 221 ? 63.33902 58.41437 25.76616 1.000 156.41185 221 LEU F C 1
ATOM 3582 O O . LEU A 1 221 ? 63.57432 59.00640 26.82625 1.000 157.74212 221 LEU F O 1
ATOM 3598 N N . VAL A 1 222 ? 63.93796 57.27652 25.44495 1.000 144.08516 222 VAL F N 1
ATOM 3599 C CA . VAL A 1 222 ? 65.14396 56.86757 26.13781 1.000 146.10110 222 VAL F CA 1
ATOM 3600 C C . VAL A 1 222 ? 66.39474 57.37573 25.42754 1.000 145.26988 222 VAL F C 1
ATOM 3601 O O . VAL A 1 222 ? 67.42061 57.57907 26.08049 1.000 146.78993 222 VAL F O 1
ATOM 3614 N N . ALA A 1 223 ? 66.31974 57.66591 24.13174 1.000 143.15092 223 ALA F N 1
ATOM 3615 C CA . ALA A 1 223 ? 67.51709 58.01218 23.38246 1.000 142.85258 223 ALA F CA 1
ATOM 3616 C C . ALA A 1 223 ? 67.97497 59.41712 23.69059 1.000 142.61154 223 ALA F C 1
ATOM 3617 O O . ALA A 1 223 ? 69.17519 59.66694 23.81668 1.000 143.81988 223 ALA F O 1
ATOM 3624 N N . MET A 1 224 ? 67.01574 60.32570 23.83764 1.000 156.26080 224 MET F N 1
ATOM 3625 C CA . MET A 1 224 ? 67.29851 61.75755 23.95055 1.000 155.97131 224 MET F CA 1
ATOM 3626 C C . MET A 1 224 ? 68.24439 62.10455 25.08021 1.000 158.20576 224 MET F C 1
ATOM 3627 O O . MET A 1 224 ? 69.17942 62.88535 24.84748 1.000 158.64494 224 MET F O 1
ATOM 3641 N N . PRO A 1 225 ? 68.04086 61.63535 26.31228 1.000 145.06141 225 PRO F N 1
ATOM 3642 C CA . PRO A 1 225 ? 69.01691 61.92358 27.36871 1.000 147.47694 225 PRO F CA 1
ATOM 3643 C C . PRO A 1 225 ? 70.43447 61.56003 26.96690 1.000 148.51195 225 PRO F C 1
ATOM 3644 O O . PRO A 1 225 ? 71.38077 62.25033 27.35624 1.000 150.00384 225 PRO F O 1
ATOM 3655 N N . ALA A 1 226 ? 70.60683 60.47543 26.20952 1.000 148.09474 226 ALA F N 1
ATOM 3656 C CA . ALA A 1 226 ? 71.91681 60.16152 25.65718 1.000 149.15773 226 ALA F CA 1
ATOM 3657 C C . ALA A 1 226 ? 72.40552 61.27339 24.74391 1.000 148.22124 226 ALA F C 1
ATOM 3658 O O . ALA A 1 226 ? 73.58803 61.61669 24.75697 1.000 149.91049 226 ALA F O 1
ATOM 3665 N N . ALA A 1 227 ? 71.51375 61.83102 23.91941 1.000 159.49510 227 ALA F N 1
ATOM 3666 C CA . ALA A 1 227 ? 71.89388 62.94456 23.04745 1.000 158.82642 227 ALA F CA 1
ATOM 3667 C C . ALA A 1 227 ? 72.31039 64.17772 23.86113 1.000 160.18614 227 ALA F C 1
ATOM 3668 O O . ALA A 1 227 ? 73.23704 64.90580 23.47197 1.000 161.25163 227 ALA F O 1
ATOM 3675 N N . VAL A 1 228 ? 71.64535 64.42265 24.99918 1.000 146.91828 228 VAL F N 1
ATOM 3676 C CA . VAL A 1 228 ? 72.05633 65.50423 25.89504 1.000 148.69281 228 VAL F CA 1
ATOM 3677 C C . VAL A 1 228 ? 73.44005 65.22108 26.45742 1.000 151.47278 228 VAL F C 1
ATOM 3678 O O . VAL A 1 228 ? 74.38003 65.99321 26.24975 1.000 152.86555 228 VAL F O 1
ATOM 3691 N N . ALA A 1 229 ? 73.58986 64.09777 27.16719 1.000 152.55659 229 ALA F N 1
ATOM 3692 C CA . ALA A 1 229 ? 74.87781 63.79160 27.77569 1.000 155.48341 229 ALA F CA 1
ATOM 3693 C C . ALA A 1 229 ? 75.96789 63.80896 26.72226 1.000 155.98363 229 ALA F C 1
ATOM 3694 O O . ALA A 1 229 ? 77.02780 64.41134 26.91997 1.000 158.25022 229 ALA F O 1
ATOM 3701 N N . GLY A 1 230 ? 75.69801 63.20432 25.57017 1.000 157.83923 230 GLY F N 1
ATOM 3702 C CA . GLY A 1 230 ? 76.66528 63.22438 24.49140 1.000 158.49837 230 GLY F CA 1
ATOM 3703 C C . GLY A 1 230 ? 77.06422 64.63518 24.09292 1.000 158.93294 230 GLY F C 1
ATOM 3704 O O . GLY A 1 230 ? 78.24389 64.91277 23.85253 1.000 161.25036 230 GLY F O 1
ATOM 3708 N N . ALA A 1 231 ? 76.09415 65.55617 24.05519 1.000 153.38341 231 ALA F N 1
ATOM 3709 C CA . ALA A 1 231 ? 76.39928 66.93535 23.68579 1.000 154.02432 231 ALA F CA 1
ATOM 3710 C C . ALA A 1 231 ? 77.17823 67.66064 24.77729 1.000 156.99032 231 ALA F C 1
ATOM 3711 O O . ALA A 1 231 ? 78.02094 68.50803 24.47646 1.000 158.94182 231 ALA F O 1
ATOM 3718 N N . VAL A 1 232 ? 76.85789 67.39888 26.04841 1.000 157.60007 232 VAL F N 1
ATOM 3719 C CA . VAL A 1 232 ? 77.66552 67.90652 27.15655 1.000 160.80602 232 VAL F CA 1
ATOM 3720 C C . VAL A 1 232 ? 79.10190 67.45917 26.98223 1.000 163.47627 232 VAL F C 1
ATOM 3721 O O . VAL A 1 232 ? 80.03880 68.20950 27.24980 1.000 166.32007 232 VAL F O 1
ATOM 3734 N N . LEU A 1 233 ? 79.29177 66.20736 26.57054 1.000 172.74552 233 LEU F N 1
ATOM 3735 C CA . LEU A 1 233 ? 80.62704 65.70736 26.27642 1.000 175.37883 233 LEU F CA 1
ATOM 3736 C C . LEU A 1 233 ? 81.24913 66.44201 25.09837 1.000 175.98565 233 LEU F C 1
ATOM 3737 O O . LEU A 1 233 ? 82.45194 66.71389 25.09834 1.000 179.21725 233 LEU F O 1
ATOM 3753 N N . PHE A 1 234 ? 80.46301 66.72150 24.05750 1.000 163.40651 234 PHE F N 1
ATOM 3754 C CA . PHE A 1 234 ? 80.96882 67.52628 22.95008 1.000 164.19104 234 PHE F CA 1
ATOM 3755 C C . PHE A 1 234 ? 81.41796 68.89926 23.43632 1.000 166.53044 234 PHE F C 1
ATOM 3756 O O . PHE A 1 234 ? 82.37823 69.46901 22.90482 1.000 169.16414 234 PHE F O 1
ATOM 3773 N N . TRP A 1 235 ? 80.74697 69.43573 24.45527 1.000 166.88063 235 TRP F N 1
ATOM 3774 C CA . TRP A 1 235 ? 81.09346 70.74589 24.98926 1.000 169.29286 235 TRP F CA 1
ATOM 3775 C C . TRP A 1 235 ? 82.31108 70.68603 25.89642 1.000 173.28981 235 TRP F C 1
ATOM 3776 O O . TRP A 1 235 ? 83.12785 71.61507 25.90664 1.000 176.42491 235 TRP F O 1
ATOM 3797 N N . VAL A 1 236 ? 82.43394 69.61923 26.68311 1.000 176.56055 236 VAL F N 1
ATOM 3798 C CA . VAL A 1 236 ? 83.52641 69.51570 27.63936 1.000 180.45547 236 VAL F CA 1
ATOM 3799 C C . VAL A 1 236 ? 84.80298 69.15718 26.90876 1.000 183.04043 236 VAL F C 1
ATOM 3800 O O . VAL A 1 236 ? 85.80967 69.86578 27.00340 1.000 186.69621 236 VAL F O 1
ATOM 3813 N N . ARG A 1 237 ? 84.75079 68.10041 26.09956 1.000 203.33932 237 ARG F N 1
ATOM 3814 C CA . ARG A 1 237 ? 85.95179 67.62171 25.42873 1.000 206.06906 237 ARG F CA 1
ATOM 3815 C C . ARG A 1 237 ? 86.37397 68.53545 24.29664 1.000 207.14808 237 ARG F C 1
ATOM 3816 O O . ARG A 1 237 ? 87.52858 68.47165 23.86340 1.000 210.57023 237 ARG F O 1
ATOM 3837 N N . GLU A 1 238 ? 85.47746 69.36180 23.78955 1.000 178.74922 238 GLU F N 1
ATOM 3838 C CA . GLU A 1 238 ? 85.88927 70.38879 22.85529 1.000 180.37309 238 GLU F CA 1
ATOM 3839 C C . GLU A 1 238 ? 85.69107 71.75879 23.49833 1.000 205.97845 238 GLU F C 1
ATOM 3840 O O . GLU A 1 238 ? 85.16655 71.87544 24.60713 1.000 180.71253 238 GLU F O 1
ATOM 3852 N N . GLY A 1 239 ? 86.16717 72.79705 22.81813 1.000 159.45241 239 GLY F N 1
ATOM 3853 C CA . GLY A 1 239 ? 86.35748 74.09584 23.45368 1.000 160.70059 239 GLY F CA 1
ATOM 3854 C C . GLY A 1 239 ? 85.21639 74.72033 24.25656 1.000 163.89832 239 GLY F C 1
ATOM 3855 O O . GLY A 1 239 ? 84.08170 74.84092 23.78094 1.000 165.20048 239 GLY F O 1
ATOM 3859 N N . GLY A 1 240 ? 85.51803 75.13998 25.48475 1.000 160.89852 240 GLY F N 1
ATOM 3860 C CA . GLY A 1 240 ? 84.65718 76.01535 26.25277 1.000 159.45242 240 GLY F CA 1
ATOM 3861 C C . GLY A 1 240 ? 85.01268 77.47259 26.07465 1.000 159.75998 240 GLY F C 1
ATOM 3862 O O . GLY A 1 240 ? 84.55048 78.31246 26.85372 1.000 160.14271 240 GLY F O 1
ATOM 3866 N N . ASP A 1 241 ? 85.82502 77.79939 25.07628 1.000 162.41394 241 ASP F N 1
ATOM 3867 C CA . ASP A 1 241 ? 86.32979 79.15230 24.91569 1.000 165.88338 241 ASP F CA 1
ATOM 3868 C C . ASP A 1 241 ? 85.27500 80.04802 24.26015 1.000 164.92618 241 ASP F C 1
ATOM 3869 O O . ASP A 1 241 ? 84.51196 79.61697 23.38802 1.000 163.02701 241 ASP F O 1
ATOM 3878 N N . GLN A 1 242 ? 85.25950 81.31971 24.67203 1.000 165.10036 242 GLN F N 1
ATOM 3879 C CA . GLN A 1 242 ? 84.19100 82.26605 24.29195 1.000 163.73766 242 GLN F CA 1
ATOM 3880 C C . GLN A 1 242 ? 84.73024 83.63751 23.84405 1.000 162.28220 242 GLN F C 1
ATOM 3881 O O . GLN A 1 242 ? 84.68503 84.61799 24.60594 1.000 162.10590 242 GLN F O 1
ATOM 3895 N N . THR B 1 3 ? 22.76498 46.61561 13.94552 1.000 207.70577 3 THR A N 1
ATOM 3896 C CA . THR B 1 3 ? 21.92052 47.80059 13.88998 1.000 209.69237 3 THR A CA 1
ATOM 3897 C C . THR B 1 3 ? 22.72056 49.02183 13.40568 1.000 212.32959 3 THR A C 1
ATOM 3898 O O . THR B 1 3 ? 22.37882 49.62462 12.36619 1.000 216.17307 3 THR A O 1
ATOM 3908 N N . LEU B 1 4 ? 23.78950 49.36321 14.14268 1.000 183.49726 4 LEU A N 1
ATOM 3909 C CA . LEU B 1 4 ? 24.58888 50.54527 13.83170 1.000 185.70103 4 LEU A CA 1
ATOM 3910 C C . LEU B 1 4 ? 25.51867 50.22748 12.67580 1.000 188.03792 4 LEU A C 1
ATOM 3911 O O . LEU B 1 4 ? 26.41146 49.38045 12.80288 1.000 186.20886 4 LEU A O 1
ATOM 3927 N N . SER B 1 5 ? 25.32910 50.92149 11.55619 1.000 291.15224 5 SER A N 1
ATOM 3928 C CA . SER B 1 5 ? 25.98879 50.50236 10.33146 1.000 293.68240 5 SER A CA 1
ATOM 3929 C C . SER B 1 5 ? 27.48031 50.75110 10.45756 1.000 293.10209 5 SER A C 1
ATOM 3930 O O . SER B 1 5 ? 27.93159 51.59919 11.24048 1.000 292.04054 5 SER A O 1
ATOM 3938 N N . GLY B 1 6 ? 28.24240 49.95426 9.71139 1.000 202.45761 6 GLY A N 1
ATOM 3939 C CA . GLY B 1 6 ? 29.67542 50.06339 9.70551 1.000 202.09531 6 GLY A CA 1
ATOM 3940 C C . GLY B 1 6 ? 30.24903 50.18300 11.10345 1.000 198.32852 6 GLY A C 1
ATOM 3941 O O . GLY B 1 6 ? 29.90788 49.44273 12.03195 1.000 194.95948 6 GLY A O 1
ATOM 3945 N N . PRO B 1 7 ? 31.12406 51.16968 11.29096 1.000 181.30756 7 PRO A N 1
ATOM 3946 C CA . PRO B 1 7 ? 31.94461 51.19913 12.49577 1.000 178.02623 7 PRO A CA 1
ATOM 3947 C C . PRO B 1 7 ? 31.34618 51.86964 13.71895 1.000 176.05610 7 PRO A C 1
ATOM 3948 O O . PRO B 1 7 ? 32.06912 51.98565 14.71200 1.000 173.62016 7 PRO A O 1
ATOM 3959 N N . GLN B 1 8 ? 30.11614 52.39045 13.69419 1.000 170.06949 8 GLN A N 1
ATOM 3960 C CA . GLN B 1 8 ? 29.69927 53.25543 14.79726 1.000 168.68567 8 GLN A CA 1
ATOM 3961 C C . GLN B 1 8 ? 29.98257 52.60345 16.14194 1.000 164.30497 8 GLN A C 1
ATOM 3962 O O . GLN B 1 8 ? 30.24665 53.30361 17.12474 1.000 162.93562 8 GLN A O 1
ATOM 3976 N N . TYR B 1 9 ? 29.95440 51.26657 16.19671 1.000 162.21148 9 TYR A N 1
ATOM 3977 C CA . TYR B 1 9 ? 30.27598 50.53836 17.42405 1.000 158.16476 9 TYR A CA 1
ATOM 3978 C C . TYR B 1 9 ? 31.55907 51.06004 18.06638 1.000 157.23893 9 TYR A C 1
ATOM 3979 O O . TYR B 1 9 ? 31.56832 51.45227 19.23709 1.000 155.11111 9 TYR A O 1
ATOM 3997 N N . LEU B 1 10 ? 32.65103 51.09051 17.30402 1.000 158.94295 10 LEU A N 1
ATOM 3998 C CA . LEU B 1 10 ? 33.89290 51.66775 17.79682 1.000 158.54080 10 LEU A CA 1
ATOM 3999 C C . LEU B 1 10 ? 33.63552 53.04146 18.39933 1.000 159.22531 10 LEU A C 1
ATOM 4000 O O . LEU B 1 10 ? 33.91723 53.28461 19.57832 1.000 156.95338 10 LEU A O 1
ATOM 4016 N N . GLY B 1 11 ? 33.06104 53.94728 17.60999 1.000 162.45304 11 GLY A N 1
ATOM 4017 C CA . GLY B 1 11 ? 32.67740 55.23532 18.16051 1.000 163.24479 11 GLY A CA 1
ATOM 4018 C C . GLY B 1 11 ? 31.87318 55.08556 19.43398 1.000 160.14814 11 GLY A C 1
ATOM 4019 O O . GLY B 1 11 ? 32.25540 55.60355 20.48200 1.000 158.61024 11 GLY A O 1
ATOM 4023 N N . GLU B 1 12 ? 30.77816 54.31633 19.37986 1.000 159.13485 12 GLU A N 1
ATOM 4024 C CA . GLU B 1 12 ? 29.98377 54.09590 20.58471 1.000 156.09734 12 GLU A CA 1
ATOM 4025 C C . GLU B 1 12 ? 30.83730 53.46309 21.67863 1.000 152.65250 12 GLU A C 1
ATOM 4026 O O . GLU B 1 12 ? 30.79021 53.88361 22.83698 1.000 150.77223 12 GLU A O 1
ATOM 4038 N N . GLY B 1 13 ? 31.66671 52.48836 21.31754 1.000 151.97610 13 GLY A N 1
ATOM 4039 C CA . GLY B 1 13 ? 32.57275 51.90960 22.28883 1.000 149.04777 13 GLY A CA 1
ATOM 4040 C C . GLY B 1 13 ? 33.43152 52.96028 22.95729 1.000 149.22890 13 GLY A C 1
ATOM 4041 O O . GLY B 1 13 ? 33.61142 52.94691 24.17552 1.000 146.73132 13 GLY A O 1
ATOM 4045 N N . LEU B 1 14 ? 33.96348 53.89974 22.17218 1.000 152.31605 14 LEU A N 1
ATOM 4046 C CA . LEU B 1 14 ? 34.76557 54.96617 22.76305 1.000 152.80209 14 LEU A CA 1
ATOM 4047 C C . LEU B 1 14 ? 33.95383 55.73373 23.79323 1.000 151.84107 14 LEU A C 1
ATOM 4048 O O . LEU B 1 14 ? 34.44422 56.03322 24.88159 1.000 150.19555 14 LEU A O 1
ATOM 4064 N N . LYS B 1 15 ? 32.69729 56.05068 23.47658 1.000 152.90087 15 LYS A N 1
ATOM 4065 C CA . LYS B 1 15 ? 31.86045 56.72289 24.46243 1.000 151.89105 15 LYS A CA 1
ATOM 4066 C C . LYS B 1 15 ? 31.87227 55.92851 25.75025 1.000 147.97731 15 LYS A C 1
ATOM 4067 O O . LYS B 1 15 ? 32.16674 56.46766 26.81728 1.000 146.76673 15 LYS A O 1
ATOM 4086 N N . LEU B 1 16 ? 31.64549 54.61268 25.65407 1.000 146.07262 16 LEU A N 1
ATOM 4087 C CA . LEU B 1 16 ? 31.62465 53.78894 26.85675 1.000 142.41864 16 LEU A CA 1
ATOM 4088 C C . LEU B 1 16 ? 32.90812 53.98608 27.64475 1.000 141.39904 16 LEU A C 1
ATOM 4089 O O . LEU B 1 16 ? 32.86823 54.24828 28.84633 1.000 139.53913 16 LEU A O 1
ATOM 4105 N N . MET B 1 17 ? 34.05596 53.97485 26.96373 1.000 142.88196 17 MET A N 1
ATOM 4106 C CA . MET B 1 17 ? 35.32500 54.03704 27.68049 1.000 141.90159 17 MET A CA 1
ATOM 4107 C C . MET B 1 17 ? 35.54080 55.37772 28.33721 1.000 142.82996 17 MET A C 1
ATOM 4108 O O . MET B 1 17 ? 36.22873 55.46125 29.34630 1.000 141.35676 17 MET A O 1
ATOM 4122 N N . MET B 1 18 ? 34.99688 56.44691 27.76852 1.000 145.44449 18 MET A N 1
ATOM 4123 C CA . MET B 1 18 ? 35.30501 57.75891 28.31926 1.000 146.66678 18 MET A CA 1
ATOM 4124 C C . MET B 1 18 ? 34.56220 57.99490 29.62048 1.000 144.52868 18 MET A C 1
ATOM 4125 O O . MET B 1 18 ? 34.97670 58.85498 30.40108 1.000 144.72398 18 MET A O 1
ATOM 4139 N N . ARG B 1 19 ? 33.46980 57.24191 29.88058 1.000 142.52985 19 ARG A N 1
ATOM 4140 C CA . ARG B 1 19 ? 32.74434 57.53604 31.10268 1.000 140.64362 19 ARG A CA 1
ATOM 4141 C C . ARG B 1 19 ? 33.57388 57.07426 32.29124 1.000 138.06938 19 ARG A C 1
ATOM 4142 O O . ARG B 1 19 ? 34.27538 56.07327 32.19512 1.000 136.84876 19 ARG A O 1
ATOM 4163 N N . PRO B 1 20 ? 33.58340 57.82956 33.38730 1.000 143.92863 20 PRO A N 1
ATOM 4164 C CA . PRO B 1 20 ? 34.35404 57.39876 34.55703 1.000 141.61153 20 PRO A CA 1
ATOM 4165 C C . PRO B 1 20 ? 33.88864 56.05443 35.08341 1.000 138.44144 20 PRO A C 1
ATOM 4166 O O . PRO B 1 20 ? 32.69880 55.81816 35.29863 1.000 137.26757 20 PRO A O 1
ATOM 4177 N N . GLY B 1 21 ? 34.84968 55.19107 35.36228 1.000 139.66278 21 GLY A N 1
ATOM 4178 C CA . GLY B 1 21 ? 34.58211 53.84997 35.80846 1.000 136.84825 21 GLY A CA 1
ATOM 4179 C C . GLY B 1 21 ? 34.95737 52.80314 34.79389 1.000 137.02693 21 GLY A C 1
ATOM 4180 O O . GLY B 1 21 ? 35.32854 51.68997 35.17844 1.000 135.02170 21 GLY A O 1
ATOM 4184 N N . LEU B 1 22 ? 34.92302 53.14357 33.51605 1.000 131.16680 22 LEU A N 1
ATOM 4185 C CA . LEU B 1 22 ? 35.27593 52.19047 32.48276 1.000 131.58772 22 LEU A CA 1
ATOM 4186 C C . LEU B 1 22 ? 36.63211 52.45783 31.83904 1.000 133.49765 22 LEU A C 1
ATOM 4187 O O . LEU B 1 22 ? 36.93054 51.85778 30.79701 1.000 134.45008 22 LEU A O 1
ATOM 4203 N N . ARG B 1 23 ? 37.46532 53.33365 32.40319 1.000 152.08648 23 ARG A N 1
ATOM 4204 C CA . ARG B 1 23 ? 38.63298 53.77593 31.64198 1.000 154.39944 23 ARG A CA 1
ATOM 4205 C C . ARG B 1 23 ? 39.88835 53.88008 32.46097 1.000 153.81332 23 ARG A C 1
ATOM 4206 O O . ARG B 1 23 ? 40.99396 53.86903 31.91465 1.000 155.10797 23 ARG A O 1
ATOM 4227 N N . LEU B 1 24 ? 39.72720 54.08166 33.75557 1.000 140.53106 24 LEU A N 1
ATOM 4228 C CA . LEU B 1 24 ? 40.82943 53.75740 34.63131 1.000 139.34086 24 LEU A CA 1
ATOM 4229 C C . LEU B 1 24 ? 41.32243 52.33213 34.32633 1.000 137.95134 24 LEU A C 1
ATOM 4230 O O . LEU B 1 24 ? 42.52121 52.05157 34.44508 1.000 138.02419 24 LEU A O 1
ATOM 4246 N N . PHE B 1 25 ? 40.42514 51.44613 33.83692 1.000 144.70962 25 PHE A N 1
ATOM 4247 C CA . PHE B 1 25 ? 40.83212 50.10403 33.40570 1.000 144.66732 25 PHE A CA 1
ATOM 4248 C C . PHE B 1 25 ? 41.78845 50.17136 32.23366 1.000 143.70887 25 PHE A C 1
ATOM 4249 O O . PHE B 1 25 ? 42.60587 49.26360 32.04777 1.000 143.94764 25 PHE A O 1
ATOM 4266 N N . VAL B 1 26 ? 41.68076 51.22392 31.42159 1.000 155.63154 26 VAL A N 1
ATOM 4267 C CA . VAL B 1 26 ? 42.59103 51.41165 30.29639 1.000 154.88250 26 VAL A CA 1
ATOM 4268 C C . VAL B 1 26 ? 44.03063 51.60163 30.78065 1.000 155.70909 26 VAL A C 1
ATOM 4269 O O . VAL B 1 26 ? 44.97601 51.07489 30.18062 1.000 155.62086 26 VAL A O 1
ATOM 4282 N N . LEU B 1 27 ? 44.21980 52.29444 31.89831 1.000 139.78952 27 LEU A N 1
ATOM 4283 C CA . LEU B 1 27 ? 45.56479 52.65176 32.31983 1.000 140.51283 27 LEU A CA 1
ATOM 4284 C C . LEU B 1 27 ? 46.39869 51.44711 32.76443 1.000 141.39594 27 LEU A C 1
ATOM 4285 O O . LEU B 1 27 ? 47.63015 51.54368 32.79458 1.000 141.86389 27 LEU A O 1
ATOM 4301 N N . LEU B 1 28 ? 45.76001 50.30321 33.07800 1.000 170.02088 28 LEU A N 1
ATOM 4302 C CA . LEU B 1 28 ? 46.37884 49.08503 33.64079 1.000 171.11387 28 LEU A CA 1
ATOM 4303 C C . LEU B 1 28 ? 47.38392 48.39359 32.69659 1.000 170.82612 28 LEU A C 1
ATOM 4304 O O . LEU B 1 28 ? 48.61321 48.41007 32.94648 1.000 171.56964 28 LEU A O 1
ATOM 4320 N N . PRO B 1 29 ? 46.90367 47.79217 31.59453 1.000 148.60786 29 PRO A N 1
ATOM 4321 C CA . PRO B 1 29 ? 47.83009 47.21261 30.60410 1.000 148.28015 29 PRO A CA 1
ATOM 4322 C C . PRO B 1 29 ? 48.87596 48.19196 30.11525 1.000 148.10657 29 PRO A C 1
ATOM 4323 O O . PRO B 1 29 ? 50.04009 47.81679 29.98627 1.000 148.69371 29 PRO A O 1
ATOM 4334 N N . LEU B 1 30 ? 48.48322 49.42191 29.76971 1.000 154.05630 30 LEU A N 1
ATOM 4335 C CA . LEU B 1 30 ? 49.47119 50.44703 29.42406 1.000 154.11915 30 LEU A CA 1
ATOM 4336 C C . LEU B 1 30 ? 50.59008 50.54134 30.46486 1.000 155.43496 30 LEU A C 1
ATOM 4337 O O . LEU B 1 30 ? 51.76774 50.44087 30.12105 1.000 155.85304 30 LEU A O 1
ATOM 4353 N N . SER B 1 31 ? 50.26606 50.75627 31.73593 1.000 144.15072 31 SER A N 1
ATOM 4354 C CA . SER B 1 31 ? 51.36038 50.89022 32.69150 1.000 145.39882 31 SER A CA 1
ATOM 4355 C C . SER B 1 31 ? 52.25881 49.65548 32.66415 1.000 146.19277 31 SER A C 1
ATOM 4356 O O . SER B 1 31 ? 53.49627 49.76950 32.74579 1.000 146.90949 31 SER A O 1
ATOM 4364 N N . ILE B 1 32 ? 51.66381 48.45818 32.56856 1.000 154.97356 32 ILE A N 1
ATOM 4365 C CA . ILE B 1 32 ? 52.49717 47.25087 32.48122 1.000 155.77863 32 ILE A CA 1
ATOM 4366 C C . ILE B 1 32 ? 53.40901 47.31621 31.26065 1.000 155.26401 32 ILE A C 1
ATOM 4367 O O . ILE B 1 32 ? 54.63525 47.28667 31.38500 1.000 156.14255 32 ILE A O 1
ATOM 4383 N N . ASN B 1 33 ? 52.82877 47.40060 30.06495 1.000 143.35021 33 ASN A N 1
ATOM 4384 C CA . ASN B 1 33 ? 53.64271 47.53381 28.87099 1.000 142.93641 33 ASN A CA 1
ATOM 4385 C C . ASN B 1 33 ? 54.70316 48.60952 29.02016 1.000 143.50081 33 ASN A C 1
ATOM 4386 O O . ASN B 1 33 ? 55.75850 48.48878 28.40829 1.000 143.86786 33 ASN A O 1
ATOM 4397 N N . LEU B 1 34 ? 54.45925 49.66110 29.80749 1.000 144.03011 34 LEU A N 1
ATOM 4398 C CA . LEU B 1 34 ? 55.53295 50.59517 30.11293 1.000 144.74434 34 LEU A CA 1
ATOM 4399 C C . LEU B 1 34 ? 56.67654 49.84077 30.75123 1.000 146.10657 34 LEU A C 1
ATOM 4400 O O . LEU B 1 34 ? 57.78861 49.80700 30.21790 1.000 146.57922 34 LEU A O 1
ATOM 4416 N N . ILE B 1 35 ? 56.40557 49.19192 31.88625 1.000 146.48058 35 ILE A N 1
ATOM 4417 C CA . ILE B 1 35 ? 57.45379 48.42077 32.55206 1.000 147.94392 35 ILE A CA 1
ATOM 4418 C C . ILE B 1 35 ? 58.12452 47.46293 31.56448 1.000 148.04769 35 ILE A C 1
ATOM 4419 O O . ILE B 1 35 ? 59.34555 47.47837 31.39253 1.000 148.84390 35 ILE A O 1
ATOM 4435 N N . LEU B 1 36 ? 57.33822 46.63755 30.88314 1.000 147.26406 36 LEU A N 1
ATOM 4436 C CA . LEU B 1 36 ? 57.87636 45.76869 29.84246 1.000 147.20619 36 LEU A CA 1
ATOM 4437 C C . LEU B 1 36 ? 58.80439 46.52505 28.89615 1.000 147.02783 36 LEU A C 1
ATOM 4438 O O . LEU B 1 36 ? 59.88593 46.03931 28.55782 1.000 147.85549 36 LEU A O 1
ATOM 4454 N N . PHE B 1 37 ? 58.38228 47.70763 28.44194 1.000 146.06833 37 PHE A N 1
ATOM 4455 C CA . PHE B 1 37 ? 59.15591 48.49655 27.48443 1.000 145.97042 37 PHE A CA 1
ATOM 4456 C C . PHE B 1 37 ? 60.49888 48.85829 28.07819 1.000 147.35437 37 PHE A C 1
ATOM 4457 O O . PHE B 1 37 ? 61.54400 48.64801 27.46179 1.000 148.00694 37 PHE A O 1
ATOM 4474 N N . ILE B 1 38 ? 60.47201 49.41664 29.28386 1.000 152.24799 38 ILE A N 1
ATOM 4475 C CA . ILE B 1 38 ? 61.68393 49.85647 29.96230 1.000 153.53034 38 ILE A CA 1
ATOM 4476 C C . ILE B 1 38 ? 62.62752 48.67409 30.16346 1.000 154.79192 38 ILE A C 1
ATOM 4477 O O . ILE B 1 38 ? 63.84108 48.76575 29.90589 1.000 155.72269 38 ILE A O 1
ATOM 4493 N N . GLY B 1 39 ? 62.07335 47.52854 30.57277 1.000 150.52661 39 GLY A N 1
ATOM 4494 C CA . GLY B 1 39 ? 62.89863 46.35075 30.78206 1.000 151.82990 39 GLY A CA 1
ATOM 4495 C C . GLY B 1 39 ? 63.55802 45.87666 29.50117 1.000 151.80043 39 GLY A C 1
ATOM 4496 O O . GLY B 1 39 ? 64.78521 45.78694 29.41432 1.000 152.95787 39 GLY A O 1
ATOM 4500 N N . LEU B 1 40 ? 62.75377 45.63339 28.46502 1.000 150.49535 40 LEU A N 1
ATOM 4501 C CA . LEU B 1 40 ? 63.29509 45.14309 27.20009 1.000 150.42512 40 LEU A CA 1
ATOM 4502 C C . LEU B 1 40 ? 64.30756 46.11438 26.60304 1.000 150.82785 40 LEU A C 1
ATOM 4503 O O . LEU B 1 40 ? 65.32894 45.69225 26.05142 1.000 151.72537 40 LEU A O 1
ATOM 4519 N N . ILE B 1 41 ? 64.01941 47.41783 26.62920 1.000 150.22699 41 ILE A N 1
ATOM 4520 C CA . ILE B 1 41 ? 64.97627 48.35575 26.04829 1.000 150.75342 41 ILE A CA 1
ATOM 4521 C C . ILE B 1 41 ? 66.30806 48.24112 26.78320 1.000 152.45700 41 ILE A C 1
ATOM 4522 O O . ILE B 1 41 ? 67.34185 48.00731 26.16374 1.000 153.38190 41 ILE A O 1
ATOM 4538 N N . GLY B 1 42 ? 66.29826 48.33103 28.11568 1.000 152.98420 42 GLY A N 1
ATOM 4539 C CA . GLY B 1 42 ? 67.55893 48.25020 28.85584 1.000 154.64661 42 GLY A CA 1
ATOM 4540 C C . GLY B 1 42 ? 68.33745 46.97466 28.59099 1.000 155.76302 42 GLY A C 1
ATOM 4541 O O . GLY B 1 42 ? 69.56974 46.98792 28.43526 1.000 157.05119 42 GLY A O 1
ATOM 4545 N N . PHE B 1 43 ? 67.63192 45.84386 28.60464 1.000 155.40339 43 PHE A N 1
ATOM 4546 C CA . PHE B 1 43 ? 68.20887 44.56518 28.20564 1.000 156.30689 43 PHE A CA 1
ATOM 4547 C C . PHE B 1 43 ? 68.91388 44.68227 26.85340 1.000 156.37001 43 PHE A C 1
ATOM 4548 O O . PHE B 1 43 ? 70.13027 44.46276 26.73856 1.000 157.81321 43 PHE A O 1
ATOM 4565 N N . ALA B 1 44 ? 68.16401 45.07597 25.82282 1.000 154.90894 44 ALA A N 1
ATOM 4566 C CA . ALA B 1 44 ? 68.74320 45.21792 24.49366 1.000 154.99212 44 ALA A CA 1
ATOM 4567 C C . ALA B 1 44 ? 69.92660 46.16850 24.49476 1.000 156.18378 44 ALA A C 1
ATOM 4568 O O . ALA B 1 44 ? 70.85114 46.01035 23.69628 1.000 157.10780 44 ALA A O 1
ATOM 4575 N N . ILE B 1 45 ? 69.88968 47.20973 25.31917 1.000 156.17589 45 ILE A N 1
ATOM 4576 C CA . ILE B 1 45 ? 71.05999 48.06614 25.41521 1.000 157.42953 45 ILE A CA 1
ATOM 4577 C C . ILE B 1 45 ? 72.26224 47.20632 25.77454 1.000 159.20997 45 ILE A C 1
ATOM 4578 O O . ILE B 1 45 ? 73.27587 47.20074 25.06117 1.000 160.30343 45 ILE A O 1
ATOM 4594 N N . ASN B 1 46 ? 72.11853 46.36521 26.81159 1.000 186.52424 46 ASN A N 1
ATOM 4595 C CA . ASN B 1 46 ? 73.28664 45.64505 27.32728 1.000 188.41089 46 ASN A CA 1
ATOM 4596 C C . ASN B 1 46 ? 73.80561 44.60471 26.33976 1.000 189.07581 46 ASN A C 1
ATOM 4597 O O . ASN B 1 46 ? 75.02307 44.38554 26.25128 1.000 190.72593 46 ASN A O 1
ATOM 4608 N N . GLN B 1 47 ? 72.90570 43.93673 25.60814 1.000 163.55044 47 GLN A N 1
ATOM 4609 C CA . GLN B 1 47 ? 73.28425 42.79502 24.78113 1.000 164.12441 47 GLN A CA 1
ATOM 4610 C C . GLN B 1 47 ? 73.25770 43.05394 23.27598 1.000 163.45000 47 GLN A C 1
ATOM 4611 O O . GLN B 1 47 ? 73.49565 42.12812 22.50948 1.000 163.79091 47 GLN A O 1
ATOM 4625 N N . PHE B 1 48 ? 72.97764 44.27301 22.82534 1.000 160.00448 48 PHE A N 1
ATOM 4626 C CA . PHE B 1 48 ? 72.85941 44.52093 21.38742 1.000 159.41633 48 PHE A CA 1
ATOM 4627 C C . PHE B 1 48 ? 74.14871 44.15052 20.65267 1.000 161.11284 48 PHE A C 1
ATOM 4628 O O . PHE B 1 48 ? 74.11210 43.56290 19.56104 1.000 160.94965 48 PHE A O 1
ATOM 4645 N N . SER B 1 49 ? 75.29825 44.54779 21.21226 1.000 180.87523 49 SER A N 1
ATOM 4646 C CA . SER B 1 49 ? 76.60297 44.19648 20.64611 1.000 182.75019 49 SER A CA 1
ATOM 4647 C C . SER B 1 49 ? 76.85563 42.69853 20.66212 1.000 183.45258 49 SER A C 1
ATOM 4648 O O . SER B 1 49 ? 77.40830 42.14960 19.69700 1.000 184.23529 49 SER A O 1
ATOM 4656 N N . HIS B 1 50 ? 76.51844 42.02539 21.77008 1.000 186.32142 50 HIS A N 1
ATOM 4657 C CA . HIS B 1 50 ? 76.67728 40.57467 21.79602 1.000 187.02911 50 HIS A CA 1
ATOM 4658 C C . HIS B 1 50 ? 75.85860 39.94061 20.67846 1.000 185.67165 50 HIS A C 1
ATOM 4659 O O . HIS B 1 50 ? 76.33000 39.03084 19.98975 1.000 186.45630 50 HIS A O 1
ATOM 4673 N N . TRP B 1 51 ? 74.65294 40.45268 20.44492 1.000 162.64890 51 TRP A N 1
ATOM 4674 C CA . TRP B 1 51 ? 73.79917 39.87894 19.42127 1.000 161.24894 51 TRP A CA 1
ATOM 4675 C C . TRP B 1 51 ? 74.36761 40.11272 18.03017 1.000 161.63467 51 TRP A C 1
ATOM 4676 O O . TRP B 1 51 ? 74.37244 39.19678 17.20433 1.000 161.62931 51 TRP A O 1
ATOM 4697 N N . VAL B 1 52 ? 74.80795 41.33411 17.71726 1.000 165.47718 52 VAL A N 1
ATOM 4698 C CA . VAL B 1 52 ? 75.27972 41.56042 16.35090 1.000 165.94310 52 VAL A CA 1
ATOM 4699 C C . VAL B 1 52 ? 76.57837 40.80502 16.10578 1.000 168.03631 52 VAL A C 1
ATOM 4700 O O . VAL B 1 52 ? 76.84000 40.36635 14.98064 1.000 168.38517 52 VAL A O 1
ATOM 4713 N N . ASP B 1 53 ? 77.43620 40.67577 17.13215 1.000 210.29279 53 ASP A N 1
ATOM 4714 C CA . ASP B 1 53 ? 78.64015 39.85563 16.96617 1.000 212.37027 53 ASP A CA 1
ATOM 4715 C C . ASP B 1 53 ? 78.30619 38.37427 16.81714 1.000 212.13880 53 ASP A C 1
ATOM 4716 O O . ASP B 1 53 ? 78.98615 37.65033 16.07483 1.000 213.29863 53 ASP A O 1
ATOM 4725 N N . TRP B 1 54 ? 77.25143 37.91615 17.48811 1.000 166.48888 54 TRP A N 1
ATOM 4726 C CA . TRP B 1 54 ? 76.78132 36.55635 17.28871 1.000 166.08739 54 TRP A CA 1
ATOM 4727 C C . TRP B 1 54 ? 76.31991 36.37086 15.85573 1.000 164.98670 54 TRP A C 1
ATOM 4728 O O . TRP B 1 54 ? 76.77309 35.45568 15.16130 1.000 165.77776 54 TRP A O 1
ATOM 4749 N N . LEU B 1 55 ? 75.46385 37.27832 15.37824 1.000 167.42678 55 LEU A N 1
ATOM 4750 C CA . LEU B 1 55 ? 74.90720 37.16974 14.03640 1.000 166.25578 55 LEU A CA 1
ATOM 4751 C C . LEU B 1 55 ? 75.94992 37.40455 12.95281 1.000 167.71015 55 LEU A C 1
ATOM 4752 O O . LEU B 1 55 ? 75.78186 36.90793 11.83382 1.000 167.33116 55 LEU A O 1
ATOM 4768 N N . MET B 1 56 ? 77.01067 38.14004 13.23716 1.000 178.38603 56 MET A N 1
ATOM 4769 C CA . MET B 1 56 ? 77.96320 38.40979 12.16776 1.000 179.87288 56 MET A CA 1
ATOM 4770 C C . MET B 1 56 ? 78.93788 37.24682 12.00902 1.000 181.66623 56 MET A C 1
ATOM 4771 O O . MET B 1 56 ? 79.49217 36.76344 13.00882 1.000 182.79708 56 MET A O 1
ATOM 4785 N N . PRO B 1 57 ? 79.15408 36.76426 10.78717 1.000 175.30294 57 PRO A N 1
ATOM 4786 C CA . PRO B 1 57 ? 80.14338 35.71431 10.56526 1.000 177.18433 57 PRO A CA 1
ATOM 4787 C C . PRO B 1 57 ? 81.55723 36.26906 10.60759 1.000 179.71128 57 PRO A C 1
ATOM 4788 O O . PRO B 1 57 ? 81.80314 37.43861 10.30320 1.000 180.06127 57 PRO A O 1
ATOM 4799 N N . SER B 1 58 ? 82.49698 35.38116 10.93623 1.000 178.47930 58 SER A N 1
ATOM 4800 C CA . SER B 1 58 ? 83.91760 35.71497 10.93464 1.000 181.12096 58 SER A CA 1
ATOM 4801 C C . SER B 1 58 ? 84.43946 35.75161 9.50279 1.000 182.16814 58 SER A C 1
ATOM 4802 O O . SER B 1 58 ? 84.27348 34.78473 8.75326 1.000 181.98965 58 SER A O 1
ATOM 4810 N N . LEU B 1 59 ? 85.06886 36.86468 9.12050 1.000 180.05366 59 LEU A N 1
ATOM 4811 C CA . LEU B 1 59 ? 85.46846 37.05653 7.73402 1.000 181.04956 59 LEU A CA 1
ATOM 4812 C C . LEU B 1 59 ? 86.97223 37.31520 7.62807 1.000 184.12468 59 LEU A C 1
ATOM 4813 O O . LEU B 1 59 ? 87.59135 37.77989 8.59108 1.000 185.17680 59 LEU A O 1
ATOM 4829 N N . PRO B 1 60 ? 87.59273 36.98079 6.48911 1.000 201.66728 60 PRO A N 1
ATOM 4830 C CA . PRO B 1 60 ? 89.03186 37.23067 6.31491 1.000 204.76567 60 PRO A CA 1
ATOM 4831 C C . PRO B 1 60 ? 89.33289 38.70393 6.07034 1.000 205.55761 60 PRO A C 1
ATOM 4832 O O . PRO B 1 60 ? 88.44428 39.53034 5.85327 1.000 203.82063 60 PRO A O 1
ATOM 4843 N N . GLU B 1 61 ? 90.63486 39.02044 6.07375 1.000 229.78554 61 GLU A N 1
ATOM 4844 C CA . GLU B 1 61 ? 91.06565 40.40707 5.91842 1.000 230.92669 61 GLU A CA 1
ATOM 4845 C C . GLU B 1 61 ? 90.67558 40.96917 4.55794 1.000 230.81720 61 GLU A C 1
ATOM 4846 O O . GLU B 1 61 ? 90.34264 42.15661 4.45195 1.000 230.39249 61 GLU A O 1
ATOM 4858 N N . TRP B 1 62 ? 90.70056 40.13921 3.51481 1.000 213.01214 62 TRP A N 1
ATOM 4859 C CA . TRP B 1 62 ? 90.32708 40.62074 2.19152 1.000 213.01121 62 TRP A CA 1
ATOM 4860 C C . TRP B 1 62 ? 88.83211 40.85568 2.10202 1.000 209.82113 62 TRP A C 1
ATOM 4861 O O . TRP B 1 62 ? 88.38061 41.76222 1.39424 1.000 209.52106 62 TRP A O 1
ATOM 4882 N N . LEU B 1 63 ? 88.04947 40.02620 2.77708 1.000 188.41348 63 LEU A N 1
ATOM 4883 C CA . LEU B 1 63 ? 86.61113 40.20656 2.83541 1.000 185.35478 63 LEU A CA 1
ATOM 4884 C C . LEU B 1 63 ? 86.17633 41.03580 4.03776 1.000 184.09067 63 LEU A C 1
ATOM 4885 O O . LEU B 1 63 ? 84.97002 41.17693 4.26503 1.000 181.54291 63 LEU A O 1
ATOM 4901 N N . SER B 1 64 ? 87.12592 41.59858 4.80186 1.000 204.95603 64 SER A N 1
ATOM 4902 C CA . SER B 1 64 ? 86.75405 42.32988 6.01222 1.000 201.74062 64 SER A CA 1
ATOM 4903 C C . SER B 1 64 ? 85.84829 43.49852 5.68546 1.000 200.09641 64 SER A C 1
ATOM 4904 O O . SER B 1 64 ? 84.96161 43.83308 6.47509 1.000 196.49288 64 SER A O 1
ATOM 4912 N N . PHE B 1 65 ? 86.04491 44.12815 4.52835 1.000 197.27383 65 PHE A N 1
ATOM 4913 C CA . PHE B 1 65 ? 85.18023 45.23924 4.17149 1.000 195.96301 65 PHE A CA 1
ATOM 4914 C C . PHE B 1 65 ? 83.72777 44.80138 4.03998 1.000 192.51774 65 PHE A C 1
ATOM 4915 O O . PHE B 1 65 ? 82.83189 45.64795 4.12230 1.000 190.28519 65 PHE A O 1
ATOM 4932 N N . LEU B 1 66 ? 83.47117 43.50968 3.78559 1.000 196.10838 66 LEU A N 1
ATOM 4933 C CA . LEU B 1 66 ? 82.09483 43.02249 3.79080 1.000 192.83533 66 LEU A CA 1
ATOM 4934 C C . LEU B 1 66 ? 81.42630 43.27116 5.13078 1.000 188.87423 66 LEU A C 1
ATOM 4935 O O . LEU B 1 66 ? 80.21584 43.50454 5.18581 1.000 186.09843 66 LEU A O 1
ATOM 4951 N N . GLN B 1 67 ? 82.18587 43.20761 6.22565 1.000 188.80772 67 GLN A N 1
ATOM 4952 C CA . GLN B 1 67 ? 81.59378 43.50134 7.52107 1.000 185.39254 67 GLN A CA 1
ATOM 4953 C C . GLN B 1 67 ? 80.92012 44.86081 7.47257 1.000 183.85475 67 GLN A C 1
ATOM 4954 O O . GLN B 1 67 ? 79.84084 45.04103 8.05316 1.000 180.66425 67 GLN A O 1
ATOM 4968 N N . PHE B 1 68 ? 81.47679 45.78856 6.67909 1.000 198.27249 68 PHE A N 1
ATOM 4969 C CA . PHE B 1 68 ? 80.91959 47.13691 6.59775 1.000 197.23672 68 PHE A CA 1
ATOM 4970 C C . PHE B 1 68 ? 79.53860 47.13512 5.95425 1.000 195.28326 68 PHE A C 1
ATOM 4971 O O . PHE B 1 68 ? 78.73243 48.02661 6.23938 1.000 193.11441 68 PHE A O 1
ATOM 4988 N N . ILE B 1 69 ? 79.23959 46.16557 5.09058 1.000 174.73681 69 ILE A N 1
ATOM 4989 C CA . ILE B 1 69 ? 77.87105 46.04107 4.58447 1.000 172.69013 69 ILE A CA 1
ATOM 4990 C C . ILE B 1 69 ? 77.00906 45.13085 5.46604 1.000 169.46081 69 ILE A C 1
ATOM 4991 O O . ILE B 1 69 ? 75.77583 45.22369 5.42840 1.000 167.08605 69 ILE A O 1
ATOM 5007 N N . LEU B 1 70 ? 77.61520 44.20228 6.21316 1.000 177.15238 70 LEU A N 1
ATOM 5008 C CA . LEU B 1 7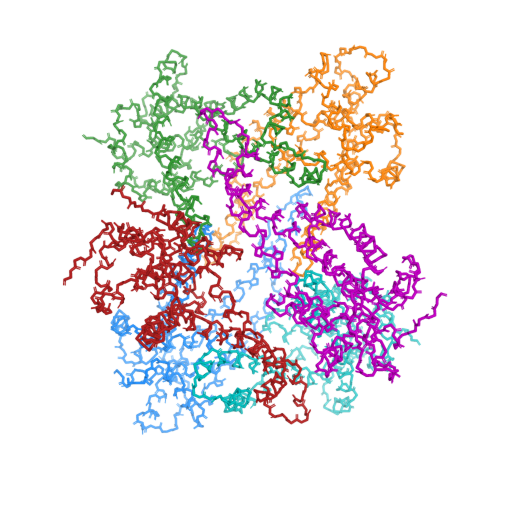0 ? 76.81975 43.35583 7.09969 1.000 174.50732 70 LEU A CA 1
ATOM 5009 C C . LEU B 1 70 ? 76.36665 44.09369 8.36608 1.000 171.75987 70 LEU A C 1
ATOM 5010 O O . LEU B 1 70 ? 75.26932 43.81528 8.86583 1.000 169.28218 70 LEU A O 1
ATOM 5026 N N . TRP B 1 71 ? 77.15136 45.07898 8.83457 1.000 178.81803 71 TRP A N 1
ATOM 5027 C CA . TRP B 1 71 ? 76.83422 45.80049 10.06908 1.000 176.49969 71 TRP A CA 1
ATOM 5028 C C . TRP B 1 71 ? 75.43502 46.39804 10.04006 1.000 173.86699 71 TRP A C 1
ATOM 5029 O O . TRP B 1 71 ? 74.61847 46.07897 10.92437 1.000 171.55306 71 TRP A O 1
ATOM 5050 N N . PRO B 1 72 ? 75.09120 47.26787 9.09580 1.000 191.95891 72 PRO A N 1
ATOM 5051 C CA . PRO B 1 72 ? 73.71923 47.78572 9.10163 1.000 189.43345 72 PRO A CA 1
ATOM 5052 C C . PRO B 1 72 ? 72.68669 46.66265 9.10936 1.000 187.91998 72 PRO A C 1
ATOM 5053 O O . PRO B 1 72 ? 71.65321 46.78410 9.78218 1.000 185.46790 72 PRO A O 1
ATOM 5064 N N . LEU B 1 73 ? 72.96824 45.53992 8.43485 1.000 189.03366 73 LEU A N 1
ATOM 5065 C CA . LEU B 1 73 ? 71.98828 44.46629 8.27760 1.000 188.01260 73 LEU A CA 1
ATOM 5066 C C . LEU B 1 73 ? 71.54984 43.82300 9.58770 1.000 186.23550 73 LEU A C 1
ATOM 5067 O O . LEU B 1 73 ? 70.38156 43.95809 9.97344 1.000 184.12522 73 LEU A O 1
ATOM 5083 N N . PHE B 1 74 ? 72.44091 43.09295 10.26725 1.000 170.08946 74 PHE A N 1
ATOM 5084 C CA . PHE B 1 74 ? 72.01417 42.44930 11.50561 1.000 168.80610 74 PHE A CA 1
ATOM 5085 C C . PHE B 1 74 ? 71.46843 43.48151 12.47757 1.000 166.68214 74 PHE A C 1
ATOM 5086 O O . PHE B 1 74 ? 70.45618 43.23932 13.15051 1.000 165.08699 74 PHE A O 1
ATOM 5103 N N . VAL B 1 75 ? 72.09425 44.66082 12.52842 1.000 155.11837 75 VAL A N 1
ATOM 5104 C CA . VAL B 1 75 ? 71.58174 45.72514 13.38513 1.000 153.19911 75 VAL A CA 1
ATOM 5105 C C . VAL B 1 75 ? 70.11473 45.98049 13.06339 1.000 151.30423 75 VAL A C 1
ATOM 5106 O O . VAL B 1 75 ? 69.25468 45.92900 13.94747 1.000 149.67444 75 VAL A O 1
ATOM 5119 N N . THR B 1 76 ? 69.79839 46.18735 11.78314 1.000 145.29745 76 THR A N 1
ATOM 5120 C CA . THR B 1 76 ? 68.40430 46.26719 11.36670 1.000 143.75428 76 THR A CA 1
ATOM 5121 C C . THR B 1 76 ? 67.62868 45.06861 11.89373 1.000 143.08000 76 THR A C 1
ATOM 5122 O O . THR B 1 76 ? 66.64162 45.20805 12.63251 1.000 141.40310 76 THR A O 1
ATOM 5133 N N . LEU B 1 77 ? 68.10457 43.87274 11.53060 1.000 160.80202 77 LEU A N 1
ATOM 5134 C CA . LEU B 1 77 ? 67.45363 42.62077 11.89888 1.000 160.72919 77 LEU A CA 1
ATOM 5135 C C . LEU B 1 77 ? 67.17843 42.57415 13.39934 1.000 159.72878 77 LEU A C 1
ATOM 5136 O O . LEU B 1 77 ? 66.02150 42.48054 13.82219 1.000 158.51263 77 LEU A O 1
ATOM 5152 N N . VAL B 1 78 ? 68.22605 42.67939 14.22272 1.000 144.25968 78 VAL A N 1
ATOM 5153 C CA . VAL B 1 78 ? 68.01895 42.70607 15.67077 1.000 143.56070 78 VAL A CA 1
ATOM 5154 C C . VAL B 1 78 ? 66.91607 43.70204 16.02444 1.000 141.51584 78 VAL A C 1
ATOM 5155 O O . VAL B 1 78 ? 65.91030 43.34543 16.65545 1.000 140.84112 78 VAL A O 1
ATOM 5168 N N . LEU B 1 79 ? 67.05494 44.95462 15.56994 1.000 141.57233 79 LEU A N 1
ATOM 5169 C CA . LEU B 1 79 ? 66.02074 45.95118 15.83950 1.000 139.70350 79 LEU A CA 1
ATOM 5170 C C . LEU B 1 79 ? 64.63082 45.37864 15.53885 1.000 138.96219 79 LEU A C 1
ATOM 5171 O O . LEU B 1 79 ? 63.77228 45.30828 16.43115 1.000 138.15183 79 LEU A O 1
ATOM 5187 N N . LEU B 1 80 ? 64.42841 44.88562 14.30792 1.000 139.73341 80 LEU A N 1
ATOM 5188 C CA . LEU B 1 80 ? 63.15372 44.29550 13.89727 1.000 139.27250 80 LEU A CA 1
ATOM 5189 C C . LEU B 1 80 ? 62.66504 43.23293 14.88052 1.000 139.67665 80 LEU A C 1
ATOM 5190 O O . LEU B 1 80 ? 61.53081 43.30775 15.37542 1.000 138.79003 80 LEU A O 1
ATOM 5206 N N . ILE B 1 81 ? 63.50965 42.23214 15.17674 1.000 140.21919 81 ILE A N 1
ATOM 5207 C CA . ILE B 1 81 ? 63.12445 41.19980 16.13731 1.000 141.05609 81 ILE A CA 1
ATOM 5208 C C . ILE B 1 81 ? 62.69479 41.86207 17.43091 1.000 140.13876 81 ILE A C 1
ATOM 5209 O O . ILE B 1 81 ? 61.61847 41.59481 17.98026 1.000 139.99412 81 ILE A O 1
ATOM 5225 N N . VAL B 1 82 ? 63.53402 42.77338 17.91264 1.000 139.67328 82 VAL A N 1
ATOM 5226 C CA . VAL B 1 82 ? 63.27604 43.45170 19.17302 1.000 138.97068 82 VAL A CA 1
ATOM 5227 C C . VAL B 1 82 ? 61.90718 44.10426 19.13658 1.000 137.45410 82 VAL A C 1
ATOM 5228 O O . VAL B 1 82 ? 61.14268 44.03372 20.10415 1.000 137.45501 82 VAL A O 1
ATOM 5241 N N . PHE B 1 83 ? 61.55652 44.72843 18.01776 1.000 138.73334 83 PHE A N 1
ATOM 5242 C CA . PHE B 1 83 ? 60.20729 45.26665 17.91988 1.000 137.42618 83 PHE A CA 1
ATOM 5243 C C . PHE B 1 83 ? 59.17316 44.15698 18.03401 1.000 138.19883 83 PHE A C 1
ATOM 5244 O O . PHE B 1 83 ? 58.36699 44.13969 18.97276 1.000 138.20785 83 PHE A O 1
ATOM 5261 N N . PHE B 1 84 ? 59.21831 43.19291 17.10928 1.000 136.77924 84 PHE A N 1
ATOM 5262 C CA . PHE B 1 84 ? 58.17444 42.17684 17.02505 1.000 137.61357 84 PHE A CA 1
ATOM 5263 C C . PHE B 1 84 ? 58.02458 41.42186 18.33667 1.000 139.01622 84 PHE A C 1
ATOM 5264 O O . PHE B 1 84 ? 56.90818 41.24590 18.83964 1.000 139.27228 84 PHE A O 1
ATOM 5281 N N . THR B 1 85 ? 59.14040 40.98674 18.91945 1.000 140.16684 85 THR A N 1
ATOM 5282 C CA . THR B 1 85 ? 59.08694 40.36240 20.22916 1.000 141.73406 85 THR A CA 1
ATOM 5283 C C . THR B 1 85 ? 58.21828 41.20700 21.16344 1.000 140.91882 85 THR A C 1
ATOM 5284 O O . THR B 1 85 ? 57.18806 40.73400 21.66230 1.000 141.90347 85 THR A O 1
ATOM 5295 N N . PHE B 1 86 ? 58.57078 42.49482 21.33226 1.000 143.50167 86 PHE A N 1
ATOM 5296 C CA . PHE B 1 86 ? 57.75984 43.40546 22.15432 1.000 142.63319 86 PHE A CA 1
ATOM 5297 C C . PHE B 1 86 ? 56.31562 43.46130 21.66121 1.000 142.04441 86 PHE A C 1
ATOM 5298 O O . PHE B 1 86 ? 55.36772 43.20955 22.41783 1.000 142.96367 86 PHE A O 1
ATOM 5315 N N . THR B 1 87 ? 56.12812 43.77615 20.38732 1.000 136.48702 87 THR A N 1
ATOM 5316 C CA . THR B 1 87 ? 54.78075 43.82564 19.86371 1.000 135.98806 87 THR A CA 1
ATOM 5317 C C . THR B 1 87 ? 54.05661 42.53290 20.18719 1.000 138.03292 87 THR A C 1
ATOM 5318 O O . THR B 1 87 ? 52.86398 42.53734 20.51190 1.000 138.35415 87 THR A O 1
ATOM 5329 N N . LEU B 1 88 ? 54.77769 41.41137 20.10864 1.000 139.65313 88 LEU A N 1
ATOM 5330 C CA . LEU B 1 88 ? 54.19476 40.11381 20.41501 1.000 141.98056 88 LEU A CA 1
ATOM 5331 C C . LEU B 1 88 ? 53.92931 39.96274 21.90979 1.000 143.59028 88 LEU A C 1
ATOM 5332 O O . LEU B 1 88 ? 52.84594 39.53597 22.31787 1.000 144.99402 88 LEU A O 1
ATOM 5348 N N . ILE B 1 89 ? 54.90938 40.30421 22.74220 1.000 143.65984 89 ILE A N 1
ATOM 5349 C CA . ILE B 1 89 ? 54.77065 40.10058 24.17841 1.000 145.55737 89 ILE A CA 1
ATOM 5350 C C . ILE B 1 89 ? 53.70928 41.03507 24.74574 1.000 144.81180 89 ILE A C 1
ATOM 5351 O O . ILE B 1 89 ? 52.82145 40.60304 25.49311 1.000 146.80344 89 ILE A O 1
ATOM 5367 N N . ALA B 1 90 ? 53.79028 42.32649 24.38799 1.000 142.16391 90 ALA A N 1
ATOM 5368 C CA . ALA B 1 90 ? 52.87226 43.35236 24.87754 1.000 141.22511 90 ALA A CA 1
ATOM 5369 C C . ALA B 1 90 ? 51.42753 42.94552 24.63229 1.000 142.06099 90 ALA A C 1
ATOM 5370 O O . ALA B 1 90 ? 50.61529 42.86315 25.56552 1.000 143.68675 90 ALA A O 1
ATOM 5377 N N . ASN B 1 91 ? 51.11179 42.65150 23.36662 1.000 151.54902 91 ASN A N 1
ATOM 5378 C CA . ASN B 1 91 ? 49.81693 42.07657 23.01470 1.000 152.62347 91 ASN A CA 1
ATOM 5379 C C . ASN B 1 91 ? 49.52330 40.82167 23.82758 1.000 155.99680 91 ASN A C 1
ATOM 5380 O O . ASN B 1 91 ? 48.43045 40.67364 24.38018 1.000 157.59681 91 ASN A O 1
ATOM 5391 N N . LEU B 1 92 ? 50.48046 39.89445 23.90836 1.000 147.05747 92 LEU A N 1
ATOM 5392 C CA . LEU B 1 92 ? 50.26720 38.74027 24.76570 1.000 150.57060 92 LEU A CA 1
ATOM 5393 C C . LEU B 1 92 ? 49.85924 39.20415 26.15260 1.000 151.90128 92 LEU A C 1
ATOM 5394 O O . LEU B 1 92 ? 48.80692 38.81073 26.66081 1.000 154.21536 92 LEU A O 1
ATOM 5410 N N . ILE B 1 93 ? 50.63425 40.11684 26.74730 1.000 150.51458 93 ILE A N 1
ATOM 5411 C CA . ILE B 1 93 ? 50.30083 40.58496 28.09280 1.000 151.89691 93 ILE A CA 1
ATOM 5412 C C . ILE B 1 93 ? 48.98606 41.34543 28.08298 1.000 151.19369 93 ILE A C 1
ATOM 5413 O O . ILE B 1 93 ? 48.25767 41.36886 29.08147 1.000 153.38079 93 ILE A O 1
ATOM 5429 N N . ALA B 1 94 ? 48.65254 41.95530 26.95582 1.000 148.40291 94 ALA A N 1
ATOM 5430 C CA . ALA B 1 94 ? 47.38526 42.64896 26.81998 1.000 147.68991 94 ALA A CA 1
ATOM 5431 C C . ALA B 1 94 ? 46.20406 41.69760 26.73407 1.000 150.29766 94 ALA A C 1
ATOM 5432 O O . ALA B 1 94 ? 45.08274 42.09498 27.05611 1.000 150.94283 94 ALA A O 1
ATOM 5439 N N . ALA B 1 95 ? 46.43396 40.44254 26.36399 1.000 152.08127 95 ALA A N 1
ATOM 5440 C CA . ALA B 1 95 ? 45.30745 39.55789 26.06688 1.000 154.39709 95 ALA A CA 1
ATOM 5441 C C . ALA B 1 95 ? 44.35247 39.46501 27.24259 1.000 157.54780 95 ALA A C 1
ATOM 5442 O O . ALA B 1 95 ? 43.16007 39.78332 27.06349 1.000 157.71129 95 ALA A O 1
ATOM 5449 N N . PRO B 1 96 ? 44.78822 39.10566 28.47922 1.000 160.25434 96 PRO A N 1
ATOM 5450 C CA . PRO B 1 96 ? 43.82319 38.91077 29.56954 1.000 163.92596 96 PRO A CA 1
ATOM 5451 C C . PRO B 1 96 ? 43.10515 40.18752 29.98312 1.000 162.60236 96 PRO A C 1
ATOM 5452 O O . PRO B 1 96 ? 41.87585 40.18413 30.12974 1.000 164.37202 96 PRO A O 1
ATOM 5463 N N . PHE B 1 97 ? 43.85273 41.28424 30.14580 1.000 159.60994 97 PHE A N 1
ATOM 5464 C CA . PHE B 1 97 ? 43.24467 42.54033 30.57269 1.000 158.35230 97 PHE A CA 1
ATOM 5465 C C . PHE B 1 97 ? 42.08187 42.91459 29.65812 1.000 156.95779 97 PHE A C 1
ATOM 5466 O O . PHE B 1 97 ? 40.96040 43.15886 30.12488 1.000 158.66639 97 PHE A O 1
ATOM 5483 N N . ASN B 1 98 ? 42.30644 42.85693 28.34233 1.000 159.01155 98 ASN A N 1
ATOM 5484 C CA . ASN B 1 98 ? 41.22569 43.08581 27.39111 1.000 157.92248 98 ASN A CA 1
ATOM 5485 C C . ASN B 1 98 ? 40.05692 42.15405 27.68109 1.000 161.78563 98 ASN A C 1
ATOM 5486 O O . ASN B 1 98 ? 38.92093 42.59879 27.86514 1.000 162.54435 98 ASN A O 1
ATOM 5497 N N . GLY B 1 99 ? 40.31780 40.85117 27.74280 1.000 160.94950 99 GLY A N 1
ATOM 5498 C CA . GLY B 1 99 ? 39.25358 39.93172 28.10541 1.000 165.16429 99 GLY A CA 1
ATOM 5499 C C . GLY B 1 99 ? 38.57607 40.33001 29.40188 1.000 167.90350 99 GLY A C 1
ATOM 5500 O O . GLY B 1 99 ? 37.34645 40.41247 29.47722 1.000 169.62788 99 GLY A O 1
ATOM 5504 N N . PHE B 1 100 ? 39.37462 40.61041 30.43869 1.000 167.27663 100 PHE A N 1
ATOM 5505 C CA . PHE B 1 100 ? 38.80887 41.04304 31.71322 1.000 169.97884 100 PHE A CA 1
ATOM 5506 C C . PHE B 1 100 ? 37.97328 42.30562 31.54204 1.000 167.71536 100 PHE A C 1
ATOM 5507 O O . PHE B 1 100 ? 36.94426 42.47846 32.20616 1.000 170.42647 100 PHE A O 1
ATOM 5524 N N . LEU B 1 101 ? 38.40048 43.19645 30.65312 1.000 162.99100 101 LEU A N 1
ATOM 5525 C CA . LEU B 1 101 ? 37.61098 44.38390 30.35292 1.000 160.72446 101 LEU A CA 1
ATOM 5526 C C . LEU B 1 101 ? 36.31481 44.02593 29.62091 1.000 161.75552 101 LEU A C 1
ATOM 5527 O O . LEU B 1 101 ? 35.25495 44.60325 29.90181 1.000 162.61385 101 LEU A O 1
ATOM 5543 N N . ALA B 1 102 ? 36.37751 43.09242 28.66474 1.000 178.67208 102 ALA A N 1
ATOM 5544 C CA . ALA B 1 102 ? 35.19086 42.77533 27.87240 1.000 179.44531 102 ALA A CA 1
ATOM 5545 C C . ALA B 1 102 ? 34.03479 42.31875 28.75854 1.000 184.21342 102 ALA A C 1
ATOM 5546 O O . ALA B 1 102 ? 32.86977 42.61342 28.47121 1.000 184.74227 102 ALA A O 1
ATOM 5553 N N . GLU B 1 103 ? 34.32694 41.56371 29.81772 1.000 191.12517 103 GLU A N 1
ATOM 5554 C CA . GLU B 1 103 ? 33.28950 41.26197 30.79542 1.000 196.01146 103 GLU A CA 1
ATOM 5555 C C . GLU B 1 103 ? 32.84508 42.52413 31.51699 1.000 195.38742 103 GLU A C 1
ATOM 5556 O O . GLU B 1 103 ? 31.64579 42.80368 31.62138 1.000 197.09639 103 GLU A O 1
ATOM 5568 N N . LYS B 1 104 ? 33.79886 43.28918 32.04708 1.000 173.12562 104 LYS A N 1
ATOM 5569 C CA . LYS B 1 104 ? 33.43196 44.44920 32.84402 1.000 172.92240 104 LYS A CA 1
ATOM 5570 C C . LYS B 1 104 ? 32.68773 45.47982 32.00685 1.000 169.61351 104 LYS A C 1
ATOM 5571 O O . LYS B 1 104 ? 31.85739 46.22891 32.53507 1.000 170.59481 104 LYS A O 1
ATOM 5590 N N . VAL B 1 105 ? 32.95529 45.52627 30.70086 1.000 165.91981 105 VAL A N 1
ATOM 5591 C CA . VAL B 1 105 ? 32.16396 46.38455 29.82715 1.000 163.25644 105 VAL A CA 1
ATOM 5592 C C . VAL B 1 105 ? 30.72471 45.89097 29.76493 1.000 166.65281 105 VAL A C 1
ATOM 5593 O O . VAL B 1 105 ? 29.78710 46.67756 29.89853 1.000 166.79410 105 VAL A O 1
ATOM 5606 N N . GLU B 1 106 ? 30.52426 44.58367 29.59042 1.000 173.09617 106 GLU A N 1
ATOM 5607 C CA . GLU B 1 106 ? 29.18328 44.06412 29.33704 1.000 176.18417 106 GLU A CA 1
ATOM 5608 C C . GLU B 1 106 ? 28.22653 44.42022 30.47028 1.000 179.92684 106 GLU A C 1
ATOM 5609 O O . GLU B 1 106 ? 27.08812 44.82894 30.21860 1.000 180.51495 106 GLU A O 1
ATOM 5621 N N . VAL B 1 107 ? 28.66979 44.29368 31.72392 1.000 179.19130 107 VAL A N 1
ATOM 5622 C CA . VAL B 1 107 ? 27.79285 44.60899 32.85069 1.000 183.19419 107 VAL A CA 1
ATOM 5623 C C . VAL B 1 107 ? 27.36796 46.07531 32.82398 1.000 180.25012 107 VAL A C 1
ATOM 5624 O O . VAL B 1 107 ? 26.28205 46.42969 33.30296 1.000 182.93532 107 VAL A O 1
ATOM 5637 N N . VAL B 1 108 ? 28.21593 46.95056 32.28476 1.000 174.96767 108 VAL A N 1
ATOM 5638 C CA . VAL B 1 108 ? 27.85730 48.35472 32.11322 1.000 171.89308 108 VAL A CA 1
ATOM 5639 C C . VAL B 1 108 ? 26.89149 48.52764 30.94626 1.000 170.42731 108 VAL A C 1
ATOM 5640 O O . VAL B 1 108 ? 25.99949 49.38015 30.98263 1.000 170.30863 108 VAL A O 1
ATOM 5653 N N . VAL B 1 109 ? 27.07301 47.74974 29.87959 1.000 169.27246 109 VAL A N 1
ATOM 5654 C CA . VAL B 1 109 ? 26.18527 47.83993 28.72295 1.000 168.03429 109 VAL A CA 1
ATOM 5655 C C . VAL B 1 109 ? 24.78643 47.35675 29.07631 1.000 172.74650 109 VAL A C 1
ATOM 5656 O O . VAL B 1 109 ? 23.78564 47.94011 28.64523 1.000 172.38066 109 VAL A O 1
ATOM 5669 N N . ARG B 1 110 ? 24.69320 46.26550 29.82926 1.000 158.86164 110 ARG A N 1
ATOM 5670 C CA . ARG B 1 110 ? 23.41686 45.68114 30.22267 1.000 161.19773 110 ARG A CA 1
ATOM 5671 C C . ARG B 1 110 ? 22.87550 46.22207 31.54383 1.000 164.74203 110 ARG A C 1
ATOM 5672 O O . ARG B 1 110 ? 21.77822 45.83715 31.94903 1.000 167.02725 110 ARG A O 1
ATOM 5693 N N . GLY B 1 111 ? 23.60627 47.09708 32.22211 1.000 175.34380 111 GLY A N 1
ATOM 5694 C CA . GLY B 1 111 ? 23.10609 47.72987 33.42411 1.000 179.02053 111 GLY A CA 1
ATOM 5695 C C . GLY B 1 111 ? 23.31320 46.94254 34.69710 1.000 182.70173 111 GLY A C 1
ATOM 5696 O O . GLY B 1 111 ? 22.76010 47.32534 35.73778 1.000 186.34257 111 GLY A O 1
ATOM 5700 N N . THR B 1 112 ? 24.08710 45.85388 34.64849 1.000 174.18679 112 THR A N 1
ATOM 5701 C CA . THR B 1 112 ? 24.29214 45.00848 35.82384 1.000 177.61858 112 THR A CA 1
ATOM 5702 C C . THR B 1 112 ? 24.98098 45.78694 36.94417 1.000 180.12018 112 THR A C 1
ATOM 5703 O O . THR B 1 112 ? 24.43933 45.92686 38.04794 1.000 184.01054 112 THR A O 1
ATOM 5714 N N . ASP B 1 113 ? 26.19939 46.27298 36.67901 1.000 194.96770 113 ASP A N 1
ATOM 5715 C CA . ASP B 1 113 ? 26.99210 47.05272 37.63323 1.000 197.17603 113 ASP A CA 1
ATOM 5716 C C . ASP B 1 113 ? 27.61337 48.23288 36.89782 1.000 194.42372 113 ASP A C 1
ATOM 5717 O O . ASP B 1 113 ? 28.41390 48.03064 35.97750 1.000 191.00965 113 ASP A O 1
ATOM 5726 N N . ASP B 1 114 ? 27.27469 49.46114 37.32074 1.000 175.41663 114 ASP A N 1
ATOM 5727 C CA . ASP B 1 114 ? 27.80238 50.66206 36.66630 1.000 173.14570 114 ASP A CA 1
ATOM 5728 C C . ASP B 1 114 ? 29.25174 50.95856 37.04035 1.000 173.37723 114 ASP A C 1
ATOM 5729 O O . ASP B 1 114 ? 29.91647 51.71042 36.32126 1.000 170.80611 114 ASP A O 1
ATOM 5738 N N . PHE B 1 115 ? 29.74946 50.40969 38.15114 1.000 173.38709 115 PHE A N 1
ATOM 5739 C CA . PHE B 1 115 ? 31.13022 50.60594 38.59912 1.000 174.02674 115 PHE A CA 1
ATOM 5740 C C . PHE B 1 115 ? 31.78786 49.24248 38.78099 1.000 173.79666 115 PHE A C 1
ATOM 5741 O O . PHE B 1 115 ? 31.71473 48.64502 39.86574 1.000 177.23231 115 PHE A O 1
ATOM 5758 N N . PRO B 1 116 ? 32.45661 48.72339 37.75265 1.000 170.06617 116 PRO A N 1
ATOM 5759 C CA . PRO B 1 116 ? 33.06655 47.40034 37.86287 1.000 170.02354 116 PRO A CA 1
ATOM 5760 C C . PRO B 1 116 ? 34.25634 47.40876 38.80320 1.000 172.33343 116 PRO A C 1
ATOM 5761 O O . PRO B 1 116 ? 35.03713 48.36228 38.86747 1.000 172.30600 116 PRO A O 1
ATOM 5772 N N . ALA B 1 117 ? 34.41526 46.29769 39.50277 1.000 175.42719 117 ALA A N 1
ATOM 5773 C CA . ALA B 1 117 ? 35.47567 46.13883 40.47882 1.000 177.96735 117 ALA A CA 1
ATOM 5774 C C . ALA B 1 117 ? 36.62477 45.40619 39.80868 1.000 175.58432 117 ALA A C 1
ATOM 5775 O O . ALA B 1 117 ? 36.41296 44.38365 39.14722 1.000 173.91204 117 ALA A O 1
ATOM 5782 N N . PHE B 1 118 ? 37.82766 45.94700 39.94525 1.000 176.58179 118 PHE A N 1
ATOM 5783 C CA . PHE B 1 118 ? 39.02347 45.27358 39.46262 1.000 175.02875 118 PHE A CA 1
ATOM 5784 C C . PHE B 1 118 ? 39.67749 44.49264 40.59884 1.000 178.27898 118 PHE A C 1
ATOM 5785 O O . PHE B 1 118 ? 40.05626 45.07703 41.62259 1.000 181.15926 118 PHE A O 1
ATOM 5802 N N . SER B 1 119 ? 39.84205 43.17953 40.39375 1.000 228.26971 119 SER A N 1
ATOM 5803 C CA . SER B 1 119 ? 40.52086 42.29035 41.33718 1.000 231.05254 119 SER A CA 1
ATOM 5804 C C . SER B 1 119 ? 41.46143 41.37933 40.56353 1.000 229.32541 119 SER A C 1
ATOM 5805 O O . SER B 1 119 ? 41.06949 40.78559 39.55414 1.000 227.09570 119 SER A O 1
ATOM 5813 N N . TRP B 1 120 ? 42.70411 41.27821 41.03784 1.000 198.68114 120 TRP A N 1
ATOM 5814 C CA . TRP B 1 120 ? 43.68148 40.41407 40.38901 1.000 197.62035 120 TRP A CA 1
ATOM 5815 C C . TRP B 1 120 ? 43.26295 38.95450 40.40843 1.000 198.55935 120 TRP A C 1
ATOM 5816 O O . TRP B 1 120 ? 43.74892 38.16954 39.58508 1.000 197.40199 120 TRP A O 1
ATOM 5837 N N . ALA B 1 121 ? 42.37468 38.56767 41.32180 1.000 188.75697 121 ALA A N 1
ATOM 5838 C CA . ALA B 1 121 ? 41.98533 37.16834 41.40561 1.000 189.97258 121 ALA A CA 1
ATOM 5839 C C . ALA B 1 121 ? 41.42275 36.68147 40.07161 1.000 187.35474 121 ALA A C 1
ATOM 5840 O O . ALA B 1 121 ? 42.02014 35.82837 39.40274 1.000 186.86007 121 ALA A O 1
ATOM 5847 N N . GLU B 1 122 ? 40.29259 37.25498 39.64721 1.000 212.08961 122 GLU A N 1
ATOM 5848 C CA . GLU B 1 122 ? 39.59082 36.76977 38.45676 1.000 209.98428 122 GLU A CA 1
ATOM 5849 C C . GLU B 1 122 ? 40.36028 37.06577 37.16187 1.000 207.04249 122 GLU A C 1
ATOM 5850 O O . GLU B 1 122 ? 40.14401 36.39633 36.13845 1.000 205.83833 122 GLU A O 1
ATOM 5862 N N . LEU B 1 123 ? 41.24828 38.05910 37.17586 1.000 182.50516 123 LEU A N 1
ATOM 5863 C CA . LEU B 1 123 ? 42.17653 38.25328 36.06572 1.000 180.23714 123 LEU A CA 1
ATOM 5864 C C . LEU B 1 123 ? 43.15273 37.07547 35.93889 1.000 181.59855 123 LEU A C 1
ATOM 5865 O O . LEU B 1 123 ? 43.27873 36.45765 34.86752 1.000 180.56365 123 LEU A O 1
ATOM 5881 N N . MET B 1 124 ? 43.87581 36.76194 37.02761 1.000 182.45816 124 MET A N 1
ATOM 5882 C CA . MET B 1 124 ? 44.77971 35.61347 37.01871 1.000 184.16268 124 MET A CA 1
ATOM 5883 C C . MET B 1 124 ? 44.02709 34.34144 36.66037 1.000 185.03654 124 MET A C 1
ATOM 5884 O O . MET B 1 124 ? 44.57111 33.45516 35.98987 1.000 185.50868 124 MET A O 1
ATOM 5898 N N . ALA B 1 125 ? 42.75995 34.24544 37.08493 1.000 176.39705 125 ALA A N 1
ATOM 5899 C CA . ALA B 1 125 ? 41.93134 33.10365 36.71359 1.000 177.26334 125 ALA A CA 1
ATOM 5900 C C . ALA B 1 125 ? 41.64574 33.08130 35.22162 1.000 174.89701 125 ALA A C 1
ATOM 5901 O O . ALA B 1 125 ? 41.47089 32.00482 34.63935 1.000 175.86121 125 ALA A O 1
ATOM 5908 N N . MET B 1 126 ? 41.57009 34.24928 34.58653 1.000 205.02931 126 MET A N 1
ATOM 5909 C CA . MET B 1 126 ? 41.36453 34.26381 33.14150 1.000 202.81587 126 MET A CA 1
ATOM 5910 C C . MET B 1 126 ? 42.62084 33.88753 32.36952 1.000 202.82034 126 MET A C 1
ATOM 5911 O O . MET B 1 126 ? 42.52846 33.20854 31.34115 1.000 202.78330 126 MET A O 1
ATOM 5925 N N . VAL B 1 127 ? 43.78686 34.28581 32.86631 1.000 186.74662 127 VAL A N 1
ATOM 5926 C CA . VAL B 1 127 ? 45.04227 34.26110 32.11010 1.000 186.40429 127 VAL A CA 1
ATOM 5927 C C . VAL B 1 127 ? 45.20628 33.06974 31.16680 1.000 187.65234 127 VAL A C 1
ATOM 5928 O O . VAL B 1 127 ? 45.58616 33.27291 30.00071 1.000 186.28147 127 VAL A O 1
ATOM 5941 N N . PRO B 1 128 ? 45.03900 31.82059 31.62289 1.000 174.04190 128 PRO A N 1
ATOM 5942 C CA . PRO B 1 128 ? 45.30611 30.69518 30.70985 1.000 175.76216 128 PRO A CA 1
ATOM 5943 C C . PRO B 1 128 ? 44.35982 30.64943 29.52029 1.000 174.34763 128 PRO A C 1
ATOM 5944 O O . PRO B 1 128 ? 44.80528 30.51090 28.37413 1.000 174.13324 128 PRO A O 1
ATOM 5955 N N . ARG B 1 129 ? 43.05733 30.79333 29.75971 1.000 173.51361 129 ARG A N 1
ATOM 5956 C CA . ARG B 1 129 ? 42.08315 30.69864 28.67714 1.000 172.40529 129 ARG A CA 1
ATOM 5957 C C . ARG B 1 129 ? 42.32852 31.76697 27.62082 1.000 169.22806 129 ARG A C 1
ATOM 5958 O O . ARG B 1 129 ? 42.30340 31.49256 26.41378 1.000 169.05031 129 ARG A O 1
ATOM 5979 N N . THR B 1 130 ? 42.55557 33.00168 28.07309 1.000 166.91581 130 THR A N 1
ATOM 5980 C CA . THR B 1 130 ? 42.68910 34.15126 27.18138 1.000 163.72637 130 THR A CA 1
ATOM 5981 C C . THR B 1 130 ? 44.05508 34.21196 26.50318 1.000 163.79383 130 THR A C 1
ATOM 5982 O O . THR B 1 130 ? 44.17579 34.72693 25.38115 1.000 161.89080 130 THR A O 1
ATOM 5993 N N . ILE B 1 131 ? 45.10556 33.75364 27.18459 1.000 165.98955 131 ILE A N 1
ATOM 5994 C CA . ILE B 1 131 ? 46.39553 33.60678 26.51749 1.000 166.73711 131 ILE A CA 1
ATOM 5995 C C . ILE B 1 131 ? 46.30074 32.54390 25.42993 1.000 168.53673 131 ILE A C 1
ATOM 5996 O O . ILE B 1 131 ? 46.79340 32.72278 24.30734 1.000 167.97601 131 ILE A O 1
ATOM 6012 N N . GLY B 1 132 ? 45.69747 31.40507 25.75272 1.000 171.07339 132 GLY A N 1
ATOM 6013 C CA . GLY B 1 132 ? 45.48655 30.41029 24.72533 1.000 173.11807 132 GLY A CA 1
ATOM 6014 C C . GLY B 1 132 ? 44.70990 30.98018 23.55781 1.000 170.63968 132 GLY A C 1
ATOM 6015 O O . GLY B 1 132 ? 45.06562 30.76516 22.39557 1.000 171.26830 132 GLY A O 1
ATOM 6019 N N . ARG B 1 133 ? 43.69015 31.78697 23.85654 1.000 175.47712 133 ARG A N 1
ATOM 6020 C CA . ARG B 1 133 ? 42.81835 32.32559 22.81420 1.000 173.10178 133 ARG A CA 1
ATOM 6021 C C . ARG B 1 133 ? 43.57833 33.28434 21.90673 1.000 170.78743 133 ARG A C 1
ATOM 6022 O O . ARG B 1 133 ? 43.43831 33.24645 20.67190 1.000 170.44538 133 ARG A O 1
ATOM 6043 N N . GLU B 1 134 ? 44.40165 34.15500 22.49318 1.000 170.62901 134 GLU A N 1
ATOM 6044 C CA . GLU B 1 134 ? 45.17242 35.02399 21.62310 1.000 168.69696 134 GLU A CA 1
ATOM 6045 C C . GLU B 1 134 ? 46.19472 34.24272 20.82440 1.000 171.29531 134 GLU A C 1
ATOM 6046 O O . GLU B 1 134 ? 46.48514 34.61988 19.68353 1.000 170.32903 134 GLU A O 1
ATOM 6058 N N . LEU B 1 135 ? 46.69946 33.13406 21.37039 1.000 165.93816 135 LEU A N 1
ATOM 6059 C CA . LEU B 1 135 ? 47.62018 32.29886 20.60911 1.000 169.03435 135 LEU A CA 1
ATOM 6060 C C . LEU B 1 135 ? 46.91692 31.67869 19.41154 1.000 170.17581 135 LEU A C 1
ATOM 6061 O O . LEU B 1 135 ? 47.47298 31.64284 18.30584 1.000 171.00776 135 LEU A O 1
ATOM 6077 N N . ARG B 1 136 ? 45.67252 31.23446 19.59348 1.000 178.97474 136 ARG A N 1
ATOM 6078 C CA . ARG B 1 136 ? 44.88987 30.79130 18.44715 1.000 179.76936 136 ARG A CA 1
ATOM 6079 C C . ARG B 1 136 ? 44.82567 31.88012 17.38289 1.000 176.53140 136 ARG A C 1
ATOM 6080 O O . ARG B 1 136 ? 45.03143 31.60467 16.19256 1.000 177.89523 136 ARG A O 1
ATOM 6101 N N . LYS B 1 137 ? 44.58529 33.13460 17.80229 1.000 163.82118 137 LYS A N 1
ATOM 6102 C CA . LYS B 1 137 ? 44.52868 34.25204 16.85168 1.000 160.56515 137 LYS A CA 1
ATOM 6103 C C . LYS B 1 137 ? 45.84990 34.43263 16.09763 1.000 161.34423 137 LYS A C 1
ATOM 6104 O O . LYS B 1 137 ? 45.84901 34.70344 14.88973 1.000 160.75943 137 LYS A O 1
ATOM 6123 N N . LEU B 1 138 ? 46.98858 34.34691 16.80342 1.000 162.64793 138 LEU A N 1
ATOM 6124 C CA . LEU B 1 138 ? 48.29286 34.39815 16.13429 1.000 164.01095 138 LEU A CA 1
ATOM 6125 C C . LEU B 1 138 ? 48.42977 33.28642 15.10790 1.000 167.87626 138 LEU A C 1
ATOM 6126 O O . LEU B 1 138 ? 49.07557 33.46136 14.06263 1.000 168.53983 138 LEU A O 1
ATOM 6142 N N . GLY B 1 139 ? 47.85481 32.12115 15.41014 1.000 170.81785 139 GLY A N 1
ATOM 6143 C CA . GLY B 1 139 ? 47.87165 31.02730 14.45263 1.000 174.95939 139 GLY A CA 1
ATOM 6144 C C . GLY B 1 139 ? 47.02312 31.29765 13.21989 1.000 173.80006 139 GLY A C 1
ATOM 6145 O O . GLY B 1 139 ? 47.42835 30.98570 12.09480 1.000 176.18297 139 GLY A O 1
ATOM 6149 N N . TYR B 1 140 ? 45.84902 31.91152 13.40571 1.000 186.35745 140 TYR A N 1
ATOM 6150 C CA . TYR B 1 140 ? 45.03561 32.29320 12.25334 1.000 184.86188 140 TYR A CA 1
ATOM 6151 C C . TYR B 1 140 ? 45.72295 33.37238 11.42568 1.000 182.43181 140 TYR A C 1
ATOM 6152 O O . TYR B 1 140 ? 45.62342 33.36760 10.19470 1.000 183.15952 140 TYR A O 1
ATOM 6170 N N . PHE B 1 141 ? 46.43742 34.29511 12.07182 1.000 163.70987 141 PHE A N 1
ATOM 6171 C CA . PHE B 1 141 ? 47.00609 35.42922 11.34808 1.000 161.05780 141 PHE A CA 1
ATOM 6172 C C . PHE B 1 141 ? 48.29661 35.07536 10.60531 1.000 164.20082 141 PHE A C 1
ATOM 6173 O O . PHE B 1 141 ? 48.38194 35.23298 9.37997 1.000 164.61312 141 PHE A O 1
ATOM 6190 N N . LEU B 1 142 ? 49.32267 34.63522 11.33269 1.000 168.26145 142 LEU A N 1
ATOM 6191 C CA . LEU B 1 142 ? 50.66972 34.59446 10.76108 1.000 170.60852 142 LEU A CA 1
ATOM 6192 C C . LEU B 1 142 ? 50.77485 33.85188 9.41975 1.000 174.39726 142 LEU A C 1
ATOM 6193 O O . LEU B 1 142 ? 51.47796 34.35977 8.52544 1.000 174.45464 142 LEU A O 1
ATOM 6209 N N . PRO B 1 143 ? 50.12817 32.69479 9.19384 1.000 176.09914 143 PRO A N 1
ATOM 6210 C CA . PRO B 1 143 ? 50.31516 32.01134 7.89361 1.000 180.30099 143 PRO A CA 1
ATOM 6211 C C . PRO B 1 143 ? 49.88342 32.85855 6.70782 1.000 177.78972 143 PRO A C 1
ATOM 6212 O O . PRO B 1 143 ? 50.58660 32.92577 5.69195 1.000 179.83175 143 PRO A O 1
ATOM 6223 N N . ARG B 1 144 ? 48.70901 33.48019 6.80723 1.000 173.63233 144 ARG A N 1
ATOM 6224 C CA . ARG B 1 144 ? 48.18889 34.32094 5.73454 1.000 170.92971 144 ARG A CA 1
ATOM 6225 C C . ARG B 1 144 ? 48.99108 35.61182 5.58069 1.000 167.46810 144 ARG A C 1
ATOM 6226 O O . ARG B 1 144 ? 49.10974 36.13845 4.46243 1.000 166.91351 144 ARG A O 1
ATOM 6247 N N . ALA B 1 145 ? 49.53330 36.14034 6.68738 1.000 165.27170 145 ALA A N 1
ATOM 6248 C CA . ALA B 1 145 ? 50.41221 37.31060 6.62378 1.000 162.55537 145 ALA A CA 1
ATOM 6249 C C . ALA B 1 145 ? 51.71480 36.99641 5.87907 1.000 166.31161 145 ALA A C 1
ATOM 6250 O O . ALA B 1 145 ? 52.11100 37.72577 4.96216 1.000 165.30343 145 ALA A O 1
ATOM 6257 N N . ILE B 1 146 ? 52.41170 35.92928 6.27912 1.000 180.13616 146 ILE A N 1
ATOM 6258 C CA . ILE B 1 146 ? 53.61505 35.50240 5.56172 1.000 184.48081 146 ILE A CA 1
ATOM 6259 C C . ILE B 1 146 ? 53.28514 35.17728 4.11122 1.000 186.93425 146 ILE A C 1
ATOM 6260 O O . ILE B 1 146 ? 54.09210 35.40785 3.19866 1.000 188.70156 146 ILE A O 1
ATOM 6276 N N . ALA B 1 147 ? 52.11870 34.57562 3.88539 1.000 188.29828 147 ALA A N 1
ATOM 6277 C CA . ALA B 1 147 ? 51.68523 34.27477 2.52784 1.000 190.66695 147 ALA A CA 1
ATOM 6278 C C . ALA B 1 147 ? 51.63605 35.54469 1.68075 1.000 186.76480 147 ALA A C 1
ATOM 6279 O O . ALA B 1 147 ? 52.26733 35.62396 0.61877 1.000 189.12726 147 ALA A O 1
ATOM 6286 N N . LEU B 1 148 ? 50.92197 36.56514 2.16115 1.000 176.32083 148 LEU A N 1
ATOM 6287 C CA . LEU B 1 148 ? 50.83034 37.82839 1.43204 1.000 172.34668 148 LEU A CA 1
ATOM 6288 C C . LEU B 1 148 ? 52.17082 38.55084 1.32109 1.000 172.03417 148 LEU A C 1
ATOM 6289 O O . LEU B 1 148 ? 52.38274 39.29911 0.36051 1.000 170.87244 148 LEU A O 1
ATOM 6305 N N . PHE B 1 149 ? 53.05606 38.39749 2.30652 1.000 168.09189 149 PHE A N 1
ATOM 6306 C CA . PHE B 1 149 ? 54.35309 39.06694 2.24798 1.000 168.02998 149 PHE A CA 1
ATOM 6307 C C . PHE B 1 149 ? 55.23838 38.44705 1.17534 1.000 173.32757 149 PHE A C 1
ATOM 6308 O O . PHE B 1 149 ? 55.87902 39.15817 0.38672 1.000 172.98934 149 PHE A O 1
ATOM 6325 N N . ILE B 1 150 ? 55.29993 37.11500 1.14975 1.000 177.92208 150 ILE A N 1
ATOM 6326 C CA . ILE B 1 150 ? 56.03675 36.41301 0.10441 1.000 183.75247 150 ILE A CA 1
ATOM 6327 C C . ILE B 1 150 ? 55.43909 36.70267 -1.26621 1.000 183.68730 150 ILE A C 1
ATOM 6328 O O . ILE B 1 150 ? 56.16164 36.96810 -2.23367 1.000 185.74921 150 ILE A O 1
ATOM 6344 N N . LEU B 1 151 ? 54.11317 36.66147 -1.37577 1.000 184.49621 151 LEU A N 1
ATOM 6345 C CA . LEU B 1 151 ? 53.48888 37.02445 -2.63871 1.000 183.99287 151 LEU A CA 1
ATOM 6346 C C . LEU B 1 151 ? 53.86735 38.44251 -3.04261 1.000 179.61332 151 LEU A C 1
ATOM 6347 O O . LEU B 1 151 ? 54.10840 38.70223 -4.22442 1.000 181.08366 151 LEU A O 1
ATOM 6363 N N . SER B 1 152 ? 53.98691 39.35551 -2.06400 1.000 187.18247 152 SER A N 1
ATOM 6364 C CA . SER B 1 152 ? 54.31024 40.76402 -2.31875 1.000 182.79402 152 SER A CA 1
ATOM 6365 C C . SER B 1 152 ? 55.76674 40.96471 -2.71107 1.000 185.46861 152 SER A C 1
ATOM 6366 O O . SER B 1 152 ? 56.09301 41.98092 -3.34163 1.000 183.26058 152 SER A O 1
ATOM 6374 N N . LEU B 1 153 ? 56.64351 40.02299 -2.34406 1.000 181.50135 153 LEU A N 1
ATOM 6375 C CA . LEU B 1 153 ? 58.01642 40.07299 -2.83081 1.000 184.98046 153 LEU A CA 1
ATOM 6376 C C . LEU B 1 153 ? 58.06854 39.77010 -4.32129 1.000 188.90056 153 LEU A C 1
ATOM 6377 O O . LEU B 1 153 ? 58.98534 40.22434 -5.01741 1.000 190.38233 153 LEU A O 1
ATOM 6393 N N . ILE B 1 154 ? 57.08028 39.03785 -4.82715 1.000 187.96607 154 ILE A N 1
ATOM 6394 C CA . ILE B 1 154 ? 57.06351 38.67040 -6.24838 1.000 188.76773 154 ILE A CA 1
ATOM 6395 C C . ILE B 1 154 ? 56.87352 39.93812 -7.08013 1.000 188.31071 154 ILE A C 1
ATOM 6396 O O . ILE B 1 154 ? 55.99180 40.76540 -6.76016 1.000 188.02503 154 ILE A O 1
ATOM 6412 N N . PRO B 1 155 ? 57.68142 40.16428 -8.12470 1.000 213.05778 155 PRO A N 1
ATOM 6413 C CA . PRO B 1 155 ? 57.57521 41.43598 -8.86397 1.000 212.57600 155 PRO A CA 1
ATOM 6414 C C . PRO B 1 155 ? 56.23132 41.65692 -9.53108 1.000 213.50282 155 PRO A C 1
ATOM 6415 O O . PRO B 1 155 ? 55.69010 42.76706 -9.46442 1.000 213.07492 155 PRO A O 1
ATOM 6426 N N . GLY B 1 156 ? 55.66262 40.64090 -10.15986 1.000 165.78850 156 GLY A N 1
ATOM 6427 C CA . GLY B 1 156 ? 54.43024 40.86082 -10.88114 1.000 166.81500 156 GLY A CA 1
ATOM 6428 C C . GLY B 1 156 ? 53.24322 40.84659 -9.94725 1.000 167.06516 156 GLY A C 1
ATOM 6429 O O . GLY B 1 156 ? 52.41533 41.76832 -9.93629 1.000 167.08744 156 GLY A O 1
ATOM 6433 N N . LEU B 1 157 ? 53.20488 39.81511 -9.10675 1.000 167.20846 157 LEU A N 1
ATOM 6434 C CA . LEU B 1 157 ? 52.04419 39.53981 -8.28021 1.000 167.62211 157 LEU A CA 1
ATOM 6435 C C . LEU B 1 157 ? 51.97240 40.44710 -7.06390 1.000 166.43575 157 LEU A C 1
ATOM 6436 O O . LEU B 1 157 ? 50.97379 40.40604 -6.34085 1.000 166.63959 157 LEU A O 1
ATOM 6452 N N . ASN B 1 158 ? 53.00123 41.26381 -6.82095 1.000 218.18374 158 ASN A N 1
ATOM 6453 C CA . ASN B 1 158 ? 52.96066 42.18745 -5.68749 1.000 216.94897 158 ASN A CA 1
ATOM 6454 C C . ASN B 1 158 ? 51.72222 43.08263 -5.74317 1.000 217.09855 158 ASN A C 1
ATOM 6455 O O . ASN B 1 158 ? 51.17736 43.47182 -4.69791 1.000 216.49888 158 ASN A O 1
ATOM 6466 N N . LEU B 1 159 ? 51.26398 43.41190 -6.95596 1.000 204.12938 159 LEU A N 1
ATOM 6467 C CA . LEU B 1 159 ? 50.09659 44.27063 -7.11172 1.000 204.48518 159 LEU A CA 1
ATOM 6468 C C . LEU B 1 159 ? 48.85337 43.62525 -6.51558 1.000 205.33943 159 LEU A C 1
ATOM 6469 O O . LEU B 1 159 ? 47.97568 44.33313 -6.01272 1.000 205.15410 159 LEU A O 1
ATOM 6485 N N . ILE B 1 160 ? 48.75406 42.28871 -6.56167 1.000 167.07299 160 ILE A N 1
ATOM 6486 C CA . ILE B 1 160 ? 47.62222 41.60530 -5.93040 1.000 167.81635 160 ILE A CA 1
ATOM 6487 C C . ILE B 1 160 ? 47.82573 41.41490 -4.43420 1.000 166.75945 160 ILE A C 1
ATOM 6488 O O . ILE B 1 160 ? 46.85518 41.12654 -3.72090 1.000 167.07201 160 ILE A O 1
ATOM 6504 N N . ALA B 1 161 ? 49.05111 41.60836 -3.93088 1.000 171.01298 161 ALA A N 1
ATOM 6505 C CA . ALA B 1 161 ? 49.33040 41.39744 -2.51097 1.000 170.10161 161 ALA A CA 1
ATOM 6506 C C . ALA B 1 161 ? 48.93403 42.60177 -1.65496 1.000 168.92791 161 ALA A C 1
ATOM 6507 O O . ALA B 1 161 ? 48.59711 42.43586 -0.47503 1.000 168.47776 161 ALA A O 1
ATOM 6514 N N . ALA B 1 162 ? 49.00781 43.81668 -2.21050 1.000 180.50665 162 ALA A N 1
ATOM 6515 C CA . ALA B 1 162 ? 48.66979 45.01687 -1.44450 1.000 179.28488 162 ALA A CA 1
ATOM 6516 C C . ALA B 1 162 ? 47.19781 45.08110 -1.05203 1.000 179.84871 162 ALA A C 1
ATOM 6517 O O . ALA B 1 162 ? 46.90464 45.31787 0.13423 1.000 178.96508 162 ALA A O 1
ATOM 6524 N N . PRO B 1 163 ? 46.23094 44.93098 -1.97074 1.000 163.67368 163 PRO A N 1
ATOM 6525 C CA . PRO B 1 163 ? 44.82579 44.88668 -1.52688 1.000 164.30558 163 PRO A CA 1
ATOM 6526 C C . PRO B 1 163 ? 44.56261 43.71204 -0.60132 1.000 164.55893 163 PRO A C 1
ATOM 6527 O O . PRO B 1 163 ? 44.01371 43.89183 0.49315 1.000 163.92920 163 PRO A O 1
ATOM 6538 N N . LEU B 1 164 ? 44.96477 42.50492 -1.00489 1.000 165.43379 164 LEU A N 1
ATOM 6539 C CA . LEU B 1 164 ? 44.77598 41.34618 -0.14590 1.000 165.70743 164 LEU A CA 1
ATOM 6540 C C . LEU B 1 164 ? 45.37951 41.58099 1.23321 1.000 164.23713 164 LEU A C 1
ATOM 6541 O O . LEU B 1 164 ? 44.86059 41.07045 2.23296 1.000 164.20680 164 LEU A O 1
ATOM 6557 N N . TRP B 1 165 ? 46.47178 42.34381 1.31743 1.000 167.30725 165 TRP A N 1
ATOM 6558 C CA . TRP B 1 165 ? 46.99627 42.71854 2.62548 1.000 165.88607 165 TRP A CA 1
ATOM 6559 C C . TRP B 1 165 ? 45.96276 43.52632 3.40353 1.000 165.22728 165 TRP A C 1
ATOM 6560 O O . TRP B 1 165 ? 45.48414 43.09668 4.46186 1.000 165.08897 165 TRP A O 1
ATOM 6581 N N . LEU B 1 166 ? 45.55782 44.67602 2.85406 1.000 182.30909 166 LEU A N 1
ATOM 6582 C CA . LEU B 1 166 ? 44.62852 45.56518 3.54773 1.000 181.58033 166 LEU A CA 1
ATOM 6583 C C . LEU B 1 166 ? 43.35832 44.82569 3.96073 1.000 182.57853 166 LEU A C 1
ATOM 6584 O O . LEU B 1 166 ? 43.00950 44.77807 5.14542 1.000 181.88454 166 LEU A O 1
ATOM 6600 N N . LEU B 1 167 ? 42.66861 44.21761 2.98917 1.000 165.57342 167 LEU A N 1
ATOM 6601 C CA . LEU B 1 167 ? 41.42537 43.50297 3.27087 1.000 166.63698 167 LEU A CA 1
ATOM 6602 C C . LEU B 1 167 ? 41.60427 42.48220 4.38730 1.000 166.40140 167 LEU A C 1
ATOM 6603 O O . LEU B 1 167 ? 40.68493 42.26671 5.18583 1.000 166.45876 167 LEU A O 1
ATOM 6619 N N . PHE B 1 168 ? 42.77011 41.83444 4.45686 1.000 163.17505 168 PHE A N 1
ATOM 6620 C CA . PHE B 1 168 ? 43.01530 40.89760 5.54813 1.000 163.00754 168 PHE A CA 1
ATOM 6621 C C . PHE B 1 168 ? 43.26179 41.64528 6.85471 1.000 161.40702 168 PHE A C 1
ATOM 6622 O O . PHE B 1 168 ? 42.62685 41.35667 7.87871 1.000 161.22871 168 PHE A O 1
ATOM 6639 N N . GLY B 1 169 ? 44.15128 42.64535 6.82242 1.000 171.20769 169 GLY A N 1
ATOM 6640 C CA . GLY B 1 169 ? 44.45750 43.40415 8.02272 1.000 169.60414 169 GLY A CA 1
ATOM 6641 C C . GLY B 1 169 ? 43.22182 43.98722 8.67279 1.000 169.14991 169 GLY A C 1
ATOM 6642 O O . GLY B 1 169 ? 43.13930 44.06968 9.90094 1.000 168.23851 169 GLY A O 1
ATOM 6646 N N . VAL B 1 170 ? 42.25030 44.39904 7.85824 1.000 158.82208 170 VAL A N 1
ATOM 6647 C CA . VAL B 1 170 ? 40.95901 44.85447 8.36599 1.000 158.67138 170 VAL A CA 1
ATOM 6648 C C . VAL B 1 170 ? 40.16873 43.68744 8.95536 1.000 159.60123 170 VAL A C 1
ATOM 6649 O O . VAL B 1 170 ? 39.72148 43.74187 10.10679 1.000 158.86291 170 VAL A O 1
ATOM 6662 N N . TRP B 1 171 ? 39.98580 42.61096 8.18095 1.000 173.74781 171 TRP A N 1
ATOM 6663 C CA . TRP B 1 171 ? 39.21044 41.47776 8.68309 1.000 174.65990 171 TRP A CA 1
ATOM 6664 C C . TRP B 1 171 ? 39.72526 41.01658 10.03904 1.000 173.79338 171 TRP A C 1
ATOM 6665 O O . TRP B 1 171 ? 38.93634 40.74245 10.95678 1.000 173.69237 171 TRP A O 1
ATOM 6686 N N . MET B 1 172 ? 41.05277 40.94324 10.18607 1.000 167.83409 172 MET A N 1
ATOM 6687 C CA . MET B 1 172 ? 41.64344 40.48816 11.44104 1.000 167.18798 172 MET A CA 1
ATOM 6688 C C . MET B 1 172 ? 41.20424 41.35759 12.62389 1.000 165.77359 172 MET A C 1
ATOM 6689 O O . MET B 1 172 ? 40.91998 40.83417 13.71208 1.000 165.64289 172 MET A O 1
ATOM 6703 N N . MET B 1 173 ? 41.10883 42.68074 12.43122 1.000 157.52385 173 MET A N 1
ATOM 6704 C CA . MET B 1 173 ? 40.68489 43.54526 13.52665 1.000 156.07614 173 MET A CA 1
ATOM 6705 C C . MET B 1 173 ? 39.34273 43.12922 14.08622 1.000 156.54780 173 MET A C 1
ATOM 6706 O O . MET B 1 173 ? 39.05264 43.41904 15.24777 1.000 155.51264 173 MET A O 1
ATOM 6720 N N . ALA B 1 174 ? 38.51057 42.46725 13.28790 1.000 172.11926 174 ALA A N 1
ATOM 6721 C CA . ALA B 1 174 ? 37.27996 41.90619 13.82955 1.000 172.70230 174 ALA A CA 1
ATOM 6722 C C . ALA B 1 174 ? 37.58085 40.74425 14.77951 1.000 172.93601 174 ALA A C 1
ATOM 6723 O O . ALA B 1 174 ? 37.28734 40.81955 15.98220 1.000 172.10134 174 ALA A O 1
ATOM 6730 N N . VAL B 1 175 ? 38.26507 39.70534 14.27460 1.000 173.56892 175 VAL A N 1
ATOM 6731 C CA . VAL B 1 175 ? 38.38358 38.44249 15.00685 1.000 174.18332 175 VAL A CA 1
ATOM 6732 C C . VAL B 1 175 ? 39.04135 38.64038 16.36809 1.000 172.98156 175 VAL A C 1
ATOM 6733 O O . VAL B 1 175 ? 38.71709 37.93115 17.32914 1.000 173.14894 175 VAL A O 1
ATOM 6746 N N . GLN B 1 176 ? 40.01384 39.55733 16.46617 1.000 180.18674 176 GLN A N 1
ATOM 6747 C CA . GLN B 1 176 ? 40.69940 39.77093 17.74330 1.000 179.08590 176 GLN A CA 1
ATOM 6748 C C . GLN B 1 176 ? 39.76916 40.38862 18.77199 1.000 178.00625 176 GLN A C 1
ATOM 6749 O O . GLN B 1 176 ? 39.76091 39.97266 19.93660 1.000 177.75518 176 GLN A O 1
ATOM 6763 N N . TYR B 1 177 ? 39.00231 41.40560 18.36840 1.000 155.38062 177 TYR A N 1
ATOM 6764 C CA . TYR B 1 177 ? 38.21585 42.19189 19.31639 1.000 154.10640 177 TYR A CA 1
ATOM 6765 C C . TYR B 1 177 ? 36.82349 41.60575 19.53037 1.000 154.89661 177 TYR A C 1
ATOM 6766 O O . TYR B 1 177 ? 36.42876 41.35179 20.67126 1.000 154.45159 177 TYR A O 1
ATOM 6784 N N . ILE B 1 178 ? 36.09663 41.34151 18.43900 1.000 156.14104 178 ILE A N 1
ATOM 6785 C CA . ILE B 1 178 ? 34.77466 40.73125 18.53391 1.000 157.05820 178 ILE A CA 1
ATOM 6786 C C . ILE B 1 178 ? 34.86031 39.39452 19.24445 1.000 157.79252 178 ILE A C 1
ATOM 6787 O O . ILE B 1 178 ? 33.86357 38.92547 19.79966 1.000 158.10776 178 ILE A O 1
ATOM 6803 N N . ASP B 1 179 ? 36.04968 38.78667 19.27401 1.000 165.68810 179 ASP A N 1
ATOM 6804 C CA . ASP B 1 179 ? 36.25193 37.54778 20.01558 1.000 166.37587 179 ASP A CA 1
ATOM 6805 C C . ASP B 1 179 ? 36.12294 37.75690 21.51155 1.000 165.27252 179 ASP A C 1
ATOM 6806 O O . ASP B 1 179 ? 35.48417 36.95565 22.20091 1.000 165.75202 179 ASP A O 1
ATOM 6815 N N . TYR B 1 180 ? 36.74929 38.80998 22.03366 1.000 157.98971 180 TYR A N 1
ATOM 6816 C CA . TYR B 1 180 ? 36.84863 38.97021 23.47909 1.000 156.93681 180 TYR A CA 1
ATOM 6817 C C . TYR B 1 180 ? 35.51051 38.77405 24.16462 1.000 156.86537 180 TYR A C 1
ATOM 6818 O O . TYR B 1 180 ? 35.47887 38.08113 25.19731 1.000 156.99573 180 TYR A O 1
ATOM 6836 N N . PRO B 1 181 ? 34.39240 39.32972 23.66873 1.000 174.13953 181 PRO A N 1
ATOM 6837 C CA . PRO B 1 181 ? 33.09120 38.93950 24.24211 1.000 174.36530 181 PRO A CA 1
ATOM 6838 C C . PRO B 1 181 ? 32.71019 37.49012 23.95718 1.000 176.10668 181 PRO A C 1
ATOM 6839 O O . PRO B 1 181 ? 32.34006 36.76643 24.89089 1.000 176.27790 181 PRO A O 1
ATOM 6850 N N . ALA B 1 182 ? 32.81908 37.03639 22.69810 1.000 163.80969 182 ALA A N 1
ATOM 6851 C CA . ALA B 1 182 ? 32.43914 35.66476 22.35056 1.000 165.42242 182 ALA A CA 1
ATOM 6852 C C . ALA B 1 182 ? 33.20544 34.65387 23.18875 1.000 165.75016 182 ALA A C 1
ATOM 6853 O O . ALA B 1 182 ? 32.62971 33.67437 23.67998 1.000 166.46277 182 ALA A O 1
ATOM 6860 N N . ASP B 1 183 ? 34.51476 34.86728 23.34675 1.000 185.78317 183 ASP A N 1
ATOM 6861 C CA . ASP B 1 183 ? 35.32824 33.98280 24.17675 1.000 186.17718 183 ASP A CA 1
ATOM 6862 C C . ASP B 1 183 ? 34.89806 34.01643 25.64257 1.000 185.40785 183 ASP A C 1
ATOM 6863 O O . ASP B 1 183 ? 35.04744 33.02251 26.35864 1.000 186.10075 183 ASP A O 1
ATOM 6872 N N . ASN B 1 184 ? 34.39735 35.15121 26.11907 1.000 174.07966 184 ASN A N 1
ATOM 6873 C CA . ASN B 1 184 ? 33.83713 35.19431 27.45903 1.000 173.31421 184 ASN A CA 1
ATOM 6874 C C . ASN B 1 184 ? 32.55020 34.38812 27.55059 1.000 174.12801 184 ASN A C 1
ATOM 6875 O O . ASN B 1 184 ? 32.15467 34.00517 28.65505 1.000 173.92629 184 ASN A O 1
ATOM 6886 N N . HIS B 1 185 ? 31.87998 34.14917 26.41969 1.000 178.65484 185 HIS A N 1
ATOM 6887 C CA . HIS B 1 185 ? 30.68081 33.32119 26.35070 1.000 182.11504 185 HIS A CA 1
ATOM 6888 C C . HIS B 1 185 ? 30.98999 31.86849 25.99443 1.000 184.61952 185 HIS A C 1
ATOM 6889 O O . HIS B 1 185 ? 30.06991 31.10235 25.67891 1.000 187.93513 185 HIS A O 1
ATOM 6903 N N . LYS B 1 186 ? 32.25423 31.47081 26.05138 1.000 195.49682 186 LYS A N 1
ATOM 6904 C CA . LYS B 1 186 ? 32.64797 30.08490 25.81360 1.000 197.86326 186 LYS A CA 1
ATOM 6905 C C . LYS B 1 186 ? 32.11158 29.59676 24.46766 1.000 200.60793 186 LYS A C 1
ATOM 6906 O O . LYS B 1 186 ? 31.28237 28.68968 24.38631 1.000 204.10157 186 LYS A O 1
ATOM 6925 N N . LEU B 1 187 ? 32.56674 30.25290 23.40372 1.000 183.85289 187 LEU A N 1
ATOM 6926 C CA . LEU B 1 187 ? 32.15154 29.93465 22.04361 1.000 186.29407 187 LEU A CA 1
ATOM 6927 C C . LEU B 1 187 ? 33.34023 29.34963 21.28251 1.000 186.29756 187 LEU A C 1
ATOM 6928 O O . LEU B 1 187 ? 34.48864 29.74247 21.51451 1.000 183.41951 187 LEU A O 1
ATOM 6944 N N . GLY B 1 188 ? 33.06873 28.36977 20.41889 1.000 180.68217 188 GLY A N 1
ATOM 6945 C CA . GLY B 1 188 ? 34.14043 27.72610 19.67657 1.000 181.18838 188 GLY A CA 1
ATOM 6946 C C . GLY B 1 188 ? 34.79425 28.66028 18.67593 1.000 178.94750 188 GLY A C 1
ATOM 6947 O O . GLY B 1 188 ? 34.15683 29.54789 18.11146 1.000 178.48980 188 GLY A O 1
ATOM 6951 N N . TRP B 1 189 ? 36.09024 28.43974 18.43399 1.000 177.74111 189 TRP A N 1
ATOM 6952 C CA . TRP B 1 189 ? 36.81752 29.25277 17.46031 1.000 175.83289 189 TRP A CA 1
ATOM 6953 C C . TRP B 1 189 ? 36.14548 29.20535 16.07955 1.000 178.49278 189 TRP A C 1
ATOM 6954 O O . TRP B 1 189 ? 35.76476 30.24453 15.51691 1.000 177.33506 189 TRP A O 1
ATOM 6975 N N . ASN B 1 190 ? 35.96632 27.99480 15.52623 1.000 182.35131 190 ASN A N 1
ATOM 6976 C CA . ASN B 1 190 ? 35.35926 27.85682 14.19903 1.000 185.40393 190 ASN A CA 1
ATOM 6977 C C . ASN B 1 190 ? 33.96232 28.46275 14.15708 1.000 186.28296 190 ASN A C 1
ATOM 6978 O O . ASN B 1 190 ? 33.56202 29.06658 13.14922 1.000 186.89609 190 ASN A O 1
ATOM 6989 N N . GLU B 1 191 ? 33.19669 28.28245 15.23561 1.000 210.20599 191 GLU A N 1
ATOM 6990 C CA . GLU B 1 191 ? 31.85502 28.84963 15.30556 1.000 211.12535 191 GLU A CA 1
ATOM 6991 C C . GLU B 1 191 ? 31.88788 30.36654 15.22319 1.000 207.48510 191 GLU A C 1
ATOM 6992 O O . GLU B 1 191 ? 30.97689 30.97698 14.64907 1.000 208.48448 191 GLU A O 1
ATOM 7004 N N . MET B 1 192 ? 32.92484 30.98475 15.79648 1.000 208.36974 192 MET A N 1
ATOM 7005 C CA . MET B 1 192 ? 33.05029 32.43401 15.74226 1.000 204.98966 192 MET A CA 1
ATOM 7006 C C . MET B 1 192 ? 33.45064 32.88701 14.35669 1.000 205.04013 192 MET A C 1
ATOM 7007 O O . MET B 1 192 ? 32.97815 33.92318 13.88522 1.000 204.21653 192 MET A O 1
ATOM 7021 N N . LEU B 1 193 ? 34.37431 32.16491 13.70860 1.000 207.94443 193 LEU A N 1
ATOM 7022 C CA . LEU B 1 193 ? 34.74770 32.57567 12.35995 1.000 208.25470 193 LEU A CA 1
ATOM 7023 C C . LEU B 1 193 ? 33.55163 32.47221 11.42115 1.000 211.81447 193 LEU A C 1
ATOM 7024 O O . LEU B 1 193 ? 33.31584 33.37828 10.61606 1.000 211.39017 193 LEU A O 1
ATOM 7040 N N . ALA B 1 194 ? 32.74689 31.40888 11.54309 1.000 193.29692 194 ALA A N 1
ATOM 7041 C CA . ALA B 1 194 ? 31.50709 31.36281 10.77158 1.000 196.89890 194 ALA A CA 1
ATOM 7042 C C . ALA B 1 194 ? 30.56536 32.49528 11.17759 1.000 195.38518 194 ALA A C 1
ATOM 7043 O O . ALA B 1 194 ? 29.87951 33.07039 10.32866 1.000 196.73512 194 ALA A O 1
ATOM 7050 N N . TRP B 1 195 ? 30.52207 32.82385 12.47366 1.000 220.47713 195 TRP A N 1
ATOM 7051 C CA . TRP B 1 195 ? 29.68834 33.92257 12.96695 1.000 218.92065 195 TRP A CA 1
ATOM 7052 C C . TRP B 1 195 ? 30.06660 35.23774 12.29639 1.000 216.29992 195 TRP A C 1
ATOM 7053 O O . TRP B 1 195 ? 29.18884 36.01881 11.90942 1.000 216.90984 195 TRP A O 1
ATOM 7074 N N . LEU B 1 196 ? 31.37196 35.50447 12.15855 1.000 227.17053 196 LEU A N 1
ATOM 7075 C CA . LEU B 1 196 ? 31.83027 36.73606 11.51648 1.000 224.76627 196 LEU A CA 1
ATOM 7076 C C . LEU B 1 196 ? 31.65976 36.68358 9.99658 1.000 227.37732 196 LEU A C 1
ATOM 7077 O O . LEU B 1 196 ? 31.19015 37.65149 9.38549 1.000 227.22123 196 LEU A O 1
ATOM 7093 N N . ARG B 1 197 ? 32.02359 35.56621 9.36350 1.000 189.46690 197 ARG A N 1
ATOM 7094 C CA . ARG B 1 197 ? 31.80554 35.44271 7.93019 1.000 192.45512 197 ARG A CA 1
ATOM 7095 C C . ARG B 1 197 ? 30.32779 35.44125 7.59003 1.000 195.85244 197 ARG A C 1
ATOM 7096 O O . ARG B 1 197 ? 29.97842 35.61517 6.41774 1.000 198.23451 197 ARG A O 1
ATOM 7117 N N . SER B 1 198 ? 29.46049 35.26112 8.59220 1.000 220.24194 198 SER A N 1
ATOM 7118 C CA . SER B 1 198 ? 28.02131 35.32944 8.37093 1.000 223.44941 198 SER A CA 1
ATOM 7119 C C . SER B 1 198 ? 27.61420 36.72562 7.92466 1.000 222.00978 198 SER A C 1
ATOM 7120 O O . SER B 1 198 ? 26.83465 36.88464 6.97847 1.000 225.02455 198 SER A O 1
ATOM 7128 N N . LYS B 1 199 ? 28.13987 37.75232 8.58866 1.000 210.80621 199 LYS A N 1
ATOM 7129 C CA . LYS B 1 199 ? 27.95617 39.13533 8.16194 1.000 209.11088 199 LYS A CA 1
ATOM 7130 C C . LYS B 1 199 ? 29.31702 39.75439 7.88714 1.000 205.65152 199 LYS A C 1
ATOM 7131 O O . LYS B 1 199 ? 30.03474 40.12181 8.82249 1.000 202.13523 199 LYS A O 1
ATOM 7150 N N . ARG B 1 200 ? 29.65584 39.88517 6.60127 1.000 204.35807 200 ARG A N 1
ATOM 7151 C CA . ARG B 1 200 ? 30.96996 40.38114 6.20802 1.000 201.62201 200 ARG A CA 1
ATOM 7152 C C . ARG B 1 200 ? 31.03081 41.90144 6.30848 1.000 198.63513 200 ARG A C 1
ATOM 7153 O O . ARG B 1 200 ? 31.96487 42.44664 6.90655 1.000 195.13137 200 ARG A O 1
ATOM 7174 N N . TRP B 1 201 ? 30.00462 42.59185 5.79781 1.000 196.40538 201 TRP A N 1
ATOM 7175 C CA . TRP B 1 201 ? 30.03170 44.04974 5.73743 1.000 194.05347 201 TRP A CA 1
ATOM 7176 C C . TRP B 1 201 ? 30.24113 44.66233 7.12092 1.000 190.53034 201 TRP A C 1
ATOM 7177 O O . TRP B 1 201 ? 31.10614 45.52802 7.30087 1.000 187.50175 201 TRP A O 1
ATOM 7198 N N . ALA B 1 202 ? 29.46850 44.21570 8.11581 1.000 180.66245 202 ALA A N 1
ATOM 7199 C CA . ALA B 1 202 ? 29.52381 44.82375 9.44461 1.000 177.75083 202 ALA A CA 1
ATOM 7200 C C . ALA B 1 202 ? 30.92692 44.74087 10.03104 1.000 174.66292 202 ALA A C 1
ATOM 7201 O O . ALA B 1 202 ? 31.54188 45.76119 10.38152 1.000 171.82536 202 ALA A O 1
ATOM 7208 N N . CYS B 1 203 ? 31.44673 43.52125 10.16296 1.000 170.87178 203 CYS A N 1
ATOM 7209 C CA . CYS B 1 203 ? 32.79329 43.37028 10.68953 1.000 168.26387 203 CYS A CA 1
ATOM 7210 C C . CYS B 1 203 ? 33.79245 44.11902 9.83468 1.000 166.78935 203 CYS A C 1
ATOM 7211 O O . CYS B 1 203 ? 34.81690 44.58728 10.33847 1.000 164.06971 203 CYS A O 1
ATOM 7219 N N . MET B 1 204 ? 33.48851 44.27856 8.54998 1.000 199.20893 204 MET A N 1
ATOM 7220 C CA . MET B 1 204 ? 34.43781 44.90532 7.64700 1.000 198.19586 204 MET A CA 1
ATOM 7221 C C . MET B 1 204 ? 34.54611 46.39576 7.93266 1.000 195.68722 204 MET A C 1
ATOM 7222 O O . MET B 1 204 ? 35.64261 46.96402 7.88224 1.000 193.59275 204 MET A O 1
ATOM 7236 N N . GLY B 1 205 ? 33.42652 47.04236 8.25868 1.000 169.76967 205 GLY A N 1
ATOM 7237 C CA . GLY B 1 205 ? 33.49025 48.43462 8.67268 1.000 167.52373 205 GLY A CA 1
ATOM 7238 C C . GLY B 1 205 ? 34.09226 48.59754 10.05662 1.000 164.84332 205 GLY A C 1
ATOM 7239 O O . GLY B 1 205 ? 35.02262 49.38950 10.25893 1.000 162.62767 205 GLY A O 1
ATOM 7243 N N . PHE B 1 206 ? 33.56744 47.85306 11.03180 1.000 156.03812 206 PHE A N 1
ATOM 7244 C CA . PHE B 1 206 ? 34.14101 47.89062 12.37419 1.000 153.79784 206 PHE A CA 1
ATOM 7245 C C . PHE B 1 206 ? 35.66609 47.73440 12.33649 1.000 152.09460 206 PHE A C 1
ATOM 7246 O O . PHE B 1 206 ? 36.41633 48.57735 12.85053 1.000 149.92618 206 PHE A O 1
ATOM 7263 N N . GLY B 1 207 ? 36.13852 46.65972 11.71683 1.000 153.30447 207 GLY A N 1
ATOM 7264 C CA . GLY B 1 207 ? 37.56257 46.43837 11.60400 1.000 152.04383 207 GLY A CA 1
ATOM 7265 C C . GLY B 1 207 ? 38.25457 47.45053 10.71781 1.000 151.17836 207 GLY A C 1
ATOM 7266 O O . GLY B 1 207 ? 39.46208 47.65889 10.84018 1.000 149.66162 207 GLY A O 1
ATOM 7270 N N . GLY B 1 208 ? 37.52109 48.05409 9.78703 1.000 152.36248 208 GLY A N 1
ATOM 7271 C CA . GLY B 1 208 ? 38.09082 49.03482 8.87632 1.000 151.83727 208 GLY A CA 1
ATOM 7272 C C . GLY B 1 208 ? 38.48345 50.32806 9.56655 1.000 149.53520 208 GLY A C 1
ATOM 7273 O O . GLY B 1 208 ? 39.64390 50.77486 9.50500 1.000 148.18248 208 GLY A O 1
ATOM 7277 N N . ILE B 1 209 ? 37.51617 50.95696 10.23266 1.000 149.29483 209 ILE A N 1
ATOM 7278 C CA . ILE B 1 209 ? 37.86840 52.13331 11.01051 1.000 147.34489 209 ILE A CA 1
ATOM 7279 C C . ILE B 1 209 ? 38.85600 51.74216 12.10605 1.000 145.72797 209 ILE A C 1
ATOM 7280 O O . ILE B 1 209 ? 39.81606 52.46407 12.36795 1.000 144.30277 209 ILE A O 1
ATOM 7296 N N . THR B 1 210 ? 38.65350 50.57049 12.74015 1.000 146.16247 210 THR A N 1
ATOM 7297 C CA . THR B 1 210 ? 39.54909 50.13478 13.81329 1.000 144.85175 210 THR A CA 1
ATOM 7298 C C . THR B 1 210 ? 40.98941 50.03451 13.31312 1.000 144.20761 210 THR A C 1
ATOM 7299 O O . THR B 1 210 ? 41.93930 50.32087 14.05327 1.000 142.84379 210 THR A O 1
ATOM 7310 N N . TYR B 1 211 ? 41.16447 49.58347 12.07045 1.000 154.69789 211 TYR A N 1
ATOM 7311 C CA . TYR B 1 211 ? 42.46403 49.59142 11.40049 1.000 154.38451 211 TYR A CA 1
ATOM 7312 C C . TYR B 1 211 ? 43.00180 51.00831 11.26473 1.000 153.21018 211 TYR A C 1
ATOM 7313 O O . TYR B 1 211 ? 44.09816 51.33187 11.74469 1.000 152.05146 211 TYR A O 1
ATOM 7331 N N . LEU B 1 212 ? 42.23545 51.86597 10.58996 1.000 144.46309 212 LEU A N 1
ATOM 7332 C CA . LEU B 1 212 ? 42.69651 53.22262 10.33278 1.000 143.68912 212 LEU A CA 1
ATOM 7333 C C . LEU B 1 212 ? 43.05627 53.91997 11.64281 1.000 142.13736 212 LEU A C 1
ATOM 7334 O O . LEU B 1 212 ? 44.11913 54.53469 11.77139 1.000 141.35377 212 LEU A O 1
ATOM 7350 N N . VAL B 1 213 ? 42.17138 53.81197 12.63234 1.000 141.92284 213 VAL A N 1
ATOM 7351 C CA . VAL B 1 213 ? 42.30776 54.46744 13.92887 1.000 140.78511 213 VAL A CA 1
ATOM 7352 C C . VAL B 1 213 ? 43.45450 53.89618 14.74002 1.000 139.98069 213 VAL A C 1
ATOM 7353 O O . VAL B 1 213 ? 43.96183 54.56383 15.65785 1.000 139.17309 213 VAL A O 1
ATOM 7366 N N . LEU B 1 214 ? 43.77174 52.60671 14.52781 1.000 140.57910 214 LEU A N 1
ATOM 7367 C CA . LEU B 1 214 ? 44.96078 51.98720 15.11219 1.000 140.06312 214 LEU A CA 1
ATOM 7368 C C . LEU B 1 214 ? 46.22791 52.34721 14.35797 1.000 139.96624 214 LEU A C 1
ATOM 7369 O O . LEU B 1 214 ? 47.31272 51.97671 14.80836 1.000 139.65146 214 LEU A O 1
ATOM 7385 N N . LEU B 1 215 ? 46.11444 53.01654 13.20920 1.000 140.25573 215 LEU A N 1
ATOM 7386 C CA . LEU B 1 215 ? 47.27879 53.62959 12.57418 1.000 140.20751 215 LEU A CA 1
ATOM 7387 C C . LEU B 1 215 ? 47.72386 54.92736 13.25507 1.000 139.46992 215 LEU A C 1
ATOM 7388 O O . LEU B 1 215 ? 48.90897 55.26887 13.19647 1.000 139.40932 215 LEU A O 1
ATOM 7404 N N . ILE B 1 216 ? 46.82518 55.64364 13.91125 1.000 146.91171 216 ILE A N 1
ATOM 7405 C CA . ILE B 1 216 ? 47.20059 56.91637 14.53895 1.000 146.53837 216 ILE A CA 1
ATOM 7406 C C . ILE B 1 216 ? 48.16164 56.61576 15.68992 1.000 146.10892 216 ILE A C 1
ATOM 7407 O O . ILE B 1 216 ? 47.83912 55.77520 16.54746 1.000 145.83971 216 ILE A O 1
ATOM 7423 N N . PRO B 1 217 ? 49.35837 57.26170 15.75950 1.000 144.11294 217 PRO A N 1
ATOM 7424 C CA . PRO B 1 217 ? 50.43026 56.77392 16.64686 1.000 144.04154 217 PRO A CA 1
ATOM 7425 C C . PRO B 1 217 ? 50.09702 56.63696 18.12178 1.000 155.26483 217 PRO A C 1
ATOM 7426 O O . PRO B 1 217 ? 50.01503 55.51202 18.62671 1.000 198.88371 217 PRO A O 1
ATOM 7437 N N . LEU B 1 218 ? 49.93582 57.72777 18.84916 1.000 148.96927 218 LEU A N 1
ATOM 7438 C CA . LEU B 1 218 ? 49.66508 57.52292 20.26143 1.000 148.86803 218 LEU A CA 1
ATOM 7439 C C . LEU B 1 218 ? 48.20885 57.15070 20.53384 1.000 148.51431 218 LEU A C 1
ATOM 7440 O O . LEU B 1 218 ? 47.90621 56.64641 21.62032 1.000 148.45135 218 LEU A O 1
ATOM 7456 N N . VAL B 1 219 ? 47.30419 57.36498 19.57730 1.000 137.70216 219 VAL A N 1
ATOM 7457 C CA . VAL B 1 219 ? 45.89295 57.13607 19.83822 1.000 137.65669 219 VAL A CA 1
ATOM 7458 C C . VAL B 1 219 ? 45.59239 55.64933 19.95173 1.000 137.56540 219 VAL A C 1
ATOM 7459 O O . VAL B 1 219 ? 44.58841 55.28027 20.56164 1.000 137.66621 219 VAL A O 1
ATOM 7472 N N . ASN B 1 220 ? 46.44180 54.78200 19.38974 1.000 145.56427 220 ASN A N 1
ATOM 7473 C CA . ASN B 1 220 ? 46.30884 53.33799 19.61111 1.000 145.69448 220 ASN A CA 1
ATOM 7474 C C . ASN B 1 220 ? 45.88195 53.02603 21.04264 1.000 145.63290 220 ASN A C 1
ATOM 7475 O O . ASN B 1 220 ? 44.97630 52.21874 21.27911 1.000 145.92347 220 ASN A O 1
ATOM 7484 N N . LEU B 1 221 ? 46.54245 53.65609 22.01450 1.000 138.33033 221 LEU A N 1
ATOM 7485 C CA . LEU B 1 221 ? 46.35909 53.28267 23.40741 1.000 138.45445 221 LEU A CA 1
ATOM 7486 C C . LEU B 1 221 ? 44.91960 53.49698 23.85174 1.000 138.61840 221 LEU A C 1
ATOM 7487 O O . LEU B 1 221 ? 44.43073 52.77195 24.72559 1.000 138.88003 221 LEU A O 1
ATOM 7503 N N . VAL B 1 222 ? 44.23070 54.48481 23.27205 1.000 137.77237 222 VAL A N 1
ATOM 7504 C CA . VAL B 1 222 ? 42.80311 54.66450 23.51617 1.000 138.11605 222 VAL A CA 1
ATOM 7505 C C . VAL B 1 222 ? 41.93144 54.00482 22.44914 1.000 138.42863 222 VAL A C 1
ATOM 7506 O O . VAL B 1 222 ? 40.74846 53.74013 22.70189 1.000 138.96863 222 VAL A O 1
ATOM 7519 N N . ALA B 1 223 ? 42.46957 53.71577 21.27024 1.000 138.34440 223 ALA A N 1
ATOM 7520 C CA . ALA B 1 223 ? 41.62497 53.11067 20.25391 1.000 138.98430 223 ALA A CA 1
ATOM 7521 C C . ALA B 1 223 ? 41.31616 51.65850 20.60615 1.000 139.52751 223 ALA A C 1
ATOM 7522 O O . ALA B 1 223 ? 40.19030 51.19201 20.39597 1.000 140.40735 223 ALA A O 1
ATOM 7529 N N . MET B 1 224 ? 42.30928 50.92830 21.15308 1.000 149.46021 224 MET A N 1
ATOM 7530 C CA . MET B 1 224 ? 42.12219 49.51932 21.50378 1.000 150.11371 224 MET A CA 1
ATOM 7531 C C . MET B 1 224 ? 41.00506 49.30534 22.51992 1.000 150.62862 224 MET A C 1
ATOM 7532 O O . MET B 1 224 ? 40.06563 48.54995 22.22736 1.000 151.67368 224 MET A O 1
ATOM 7546 N N . PRO B 1 225 ? 41.03356 49.91274 23.70866 1.000 139.96147 225 PRO A N 1
ATOM 7547 C CA . PRO B 1 225 ? 39.88900 49.77176 24.62287 1.000 140.63006 225 PRO A CA 1
ATOM 7548 C C . PRO B 1 225 ? 38.55882 50.06743 23.95298 1.000 141.38557 225 PRO A C 1
ATOM 7549 O O . PRO B 1 225 ? 37.61162 49.28697 24.10094 1.000 142.48170 225 PRO A O 1
ATOM 7560 N N . ALA B 1 226 ? 38.47325 51.15177 23.17768 1.000 141.03306 226 ALA A N 1
ATOM 7561 C CA . ALA B 1 226 ? 37.24429 51.45669 22.45216 1.000 141.92406 226 ALA A CA 1
ATOM 7562 C C . ALA B 1 226 ? 36.81233 50.25737 21.61960 1.000 143.06774 226 ALA A C 1
ATOM 7563 O O . ALA B 1 226 ? 35.69013 49.75000 21.75935 1.000 144.36331 226 ALA A O 1
ATOM 7570 N N . ALA B 1 227 ? 37.75227 49.72280 20.83541 1.000 142.80777 227 ALA A N 1
ATOM 7571 C CA . ALA B 1 227 ? 37.48714 48.57856 19.97258 1.000 144.10451 227 ALA A CA 1
ATOM 7572 C C . ALA B 1 227 ? 37.01191 47.36862 20.76882 1.000 145.13744 227 ALA A C 1
ATOM 7573 O O . ALA B 1 227 ? 36.19934 46.57745 20.28005 1.000 146.81798 227 ALA A O 1
ATOM 7580 N N . VAL B 1 228 ? 37.52890 47.17861 21.98212 1.000 144.39061 228 VAL A N 1
ATOM 7581 C CA . VAL B 1 228 ? 37.03955 46.07472 22.80204 1.000 145.48793 228 VAL A CA 1
ATOM 7582 C C . VAL B 1 228 ? 35.58123 46.30554 23.15177 1.000 146.61988 228 VAL A C 1
ATOM 7583 O O . VAL B 1 228 ? 34.72602 45.45864 22.88993 1.000 148.38467 228 VAL A O 1
ATOM 7596 N N . ALA B 1 229 ? 35.26924 47.47141 23.72438 1.000 145.85268 229 ALA A N 1
ATOM 7597 C CA . ALA B 1 229 ? 33.89894 47.71146 24.16704 1.000 147.03114 229 ALA A CA 1
ATOM 7598 C C . ALA B 1 229 ? 32.94156 47.76352 22.98892 1.000 148.40010 229 ALA A C 1
ATOM 7599 O O . ALA B 1 229 ? 31.84501 47.19836 23.04876 1.000 150.22706 229 ALA A O 1
ATOM 7606 N N . GLY B 1 230 ? 33.33265 48.42648 21.90404 1.000 147.77091 230 GLY A N 1
ATOM 7607 C CA . GLY B 1 230 ? 32.53680 48.33070 20.69663 1.000 149.31165 230 GLY A CA 1
ATOM 7608 C C . GLY B 1 230 ? 32.28776 46.88604 20.32153 1.000 151.10887 230 GLY A C 1
ATOM 7609 O O . GLY B 1 230 ? 31.15644 46.49448 20.03415 1.000 153.20606 230 GLY A O 1
ATOM 7613 N N . ALA B 1 231 ? 33.32286 46.05195 20.42154 1.000 150.53563 231 ALA A N 1
ATOM 7614 C CA . ALA B 1 231 ? 33.15036 44.62786 20.16423 1.000 152.40223 231 ALA A CA 1
ATOM 7615 C C . ALA B 1 231 ? 32.16187 44.00914 21.14636 1.000 153.88725 231 ALA A C 1
ATOM 7616 O O . ALA B 1 231 ? 31.26270 43.26219 20.74183 1.000 156.30396 231 ALA A O 1
ATOM 7623 N N . VAL B 1 232 ? 32.27784 44.34428 22.43470 1.000 152.71566 232 VAL A N 1
ATOM 7624 C CA . VAL B 1 232 ? 31.26832 43.92012 23.40020 1.000 154.16853 232 VAL A CA 1
ATOM 7625 C C . VAL B 1 232 ? 29.89843 44.36422 22.91941 1.000 155.87198 232 VAL A C 1
ATOM 7626 O O . VAL B 1 232 ? 28.94742 43.57890 22.84366 1.000 158.32071 232 VAL A O 1
ATOM 7639 N N . LEU B 1 233 ? 29.80145 45.63574 22.54317 1.000 154.79130 233 LEU A N 1
ATOM 7640 C CA . LEU B 1 233 ? 28.56154 46.18102 22.00744 1.000 156.38556 233 LEU A CA 1
ATOM 7641 C C . LEU B 1 233 ? 28.14226 45.40408 20.76698 1.000 158.60996 233 LEU A C 1
ATOM 7642 O O . LEU B 1 233 ? 26.97742 45.00720 20.62123 1.000 161.16945 233 LEU A O 1
ATOM 7658 N N . PHE B 1 234 ? 29.11368 45.12650 19.88791 1.000 159.58009 234 PHE A N 1
ATOM 7659 C CA . PHE B 1 234 ? 28.85704 44.34229 18.68516 1.000 161.81712 234 PHE A CA 1
ATOM 7660 C C . PHE B 1 234 ? 28.39217 42.94142 19.02336 1.000 164.20652 234 PHE A C 1
ATOM 7661 O O . PHE B 1 234 ? 27.61359 42.35225 18.26728 1.000 167.05321 234 PHE A O 1
ATOM 7678 N N . TRP B 1 235 ? 28.87473 42.37524 20.13040 1.000 173.09352 235 TRP A N 1
ATOM 7679 C CA . TRP B 1 235 ? 28.36758 41.06882 20.50984 1.000 175.57284 235 TRP A CA 1
ATOM 7680 C C . TRP B 1 235 ? 26.94723 41.15521 21.04102 1.000 177.61375 235 TRP A C 1
ATOM 7681 O O . TRP B 1 235 ? 26.15093 40.24935 20.79185 1.000 180.70926 235 TRP A O 1
ATOM 7702 N N . VAL B 1 236 ? 26.59726 42.23521 21.73606 1.000 164.77020 236 VAL A N 1
ATOM 7703 C CA . VAL B 1 236 ? 25.30701 42.27657 22.42119 1.000 166.70079 236 VAL A CA 1
ATOM 7704 C C . VAL B 1 236 ? 24.18188 42.62574 21.45459 1.000 169.05888 236 VAL A C 1
ATOM 7705 O O . VAL B 1 236 ? 23.14931 41.94618 21.40869 1.000 172.23141 236 VAL A O 1
ATOM 7718 N N . ARG B 1 237 ? 24.36118 43.68377 20.66568 1.000 197.64713 237 ARG A N 1
ATOM 7719 C CA . ARG B 1 237 ? 23.28364 44.14883 19.80078 1.000 199.86093 237 ARG A CA 1
ATOM 7720 C C . ARG B 1 237 ? 23.00249 43.20136 18.64987 1.000 202.79775 237 ARG A C 1
ATOM 7721 O O . ARG B 1 237 ? 21.91092 43.25743 18.07325 1.000 205.64590 237 ARG A O 1
ATOM 7742 N N . GLU B 1 238 ? 23.95124 42.34846 18.29818 1.000 180.57861 238 GLU A N 1
ATOM 7743 C CA . GLU B 1 238 ? 23.74125 41.40792 17.21550 1.000 183.59473 238 GLU A CA 1
ATOM 7744 C C . GLU B 1 238 ? 24.01305 39.94896 17.63191 1.000 185.05726 238 GLU A C 1
ATOM 7745 O O . GLU B 1 238 ? 23.36222 39.40309 18.52806 1.000 186.53045 238 GLU A O 1
ATOM 7757 N N . THR C 1 3 ? 91.29175 68.83908 -33.44706 1.000 230.95324 3 THR B N 1
ATOM 7758 C CA . THR C 1 3 ? 90.32756 68.64222 -34.52339 1.000 229.90353 3 THR B CA 1
ATOM 7759 C C . THR C 1 3 ? 89.61609 67.30500 -34.33473 1.000 231.22808 3 THR B C 1
ATOM 7760 O O . THR C 1 3 ? 88.48174 67.13437 -34.77944 1.000 230.93093 3 THR B O 1
ATOM 7770 N N . LEU C 1 4 ? 90.29292 66.35547 -33.68292 1.000 262.37412 4 LEU B N 1
ATOM 7771 C CA . LEU C 1 4 ? 89.76407 65.00929 -33.46581 1.000 263.73228 4 LEU B CA 1
ATOM 7772 C C . LEU C 1 4 ? 89.20875 64.78879 -32.06105 1.000 265.66237 4 LEU B C 1
ATOM 7773 O O . LEU C 1 4 ? 88.80628 63.66614 -31.73842 1.000 266.97281 4 LEU B O 1
ATOM 7789 N N . SER C 1 5 ? 89.16517 65.82872 -31.23224 1.000 310.78996 5 SER B N 1
ATOM 7790 C CA . SER C 1 5 ? 88.85384 65.69091 -29.81578 1.000 312.66046 5 SER B CA 1
ATOM 7791 C C . SER C 1 5 ? 87.47052 65.05566 -29.60321 1.000 313.60255 5 SER B C 1
ATOM 7792 O O . SER C 1 5 ? 86.69019 64.84365 -30.54134 1.000 312.71940 5 SER B O 1
ATOM 7800 N N . GLY C 1 6 ? 87.19779 64.69470 -28.34741 1.000 249.80052 6 GLY B N 1
ATOM 7801 C CA . GLY C 1 6 ? 85.88852 64.23653 -27.93862 1.000 250.86419 6 GLY B CA 1
ATOM 7802 C C . GLY C 1 6 ? 85.76689 62.72762 -27.92832 1.000 252.06368 6 GLY B C 1
ATOM 7803 O O . GLY C 1 6 ? 86.76193 62.00547 -27.80984 1.000 252.61010 6 GLY B O 1
ATOM 7807 N N . PRO C 1 7 ? 84.53747 62.21239 -28.04185 1.000 222.98963 7 PRO B N 1
ATOM 7808 C CA . PRO C 1 7 ? 84.36294 60.75238 -28.06699 1.000 224.12627 7 PRO B CA 1
ATOM 7809 C C . PRO C 1 7 ? 84.85969 60.10675 -29.34383 1.000 222.96305 7 PRO B C 1
ATOM 7810 O O . PRO C 1 7 ? 84.96412 58.87538 -29.38565 1.000 223.86458 7 PRO B O 1
ATOM 7821 N N . GLN C 1 8 ? 85.17085 60.88972 -30.38049 1.000 226.04596 8 GLN B N 1
ATOM 7822 C CA . GLN C 1 8 ? 85.54952 60.30494 -31.66112 1.000 224.87101 8 GLN B CA 1
ATOM 7823 C C . GLN C 1 8 ? 86.70499 59.33397 -31.50308 1.000 225.67571 8 GLN B C 1
ATOM 7824 O O . GLN C 1 8 ? 86.78156 58.33378 -32.23126 1.000 225.56910 8 GLN B O 1
ATOM 7838 N N . TYR C 1 9 ? 87.61327 59.60825 -30.56082 1.000 242.34669 9 TYR B N 1
ATOM 7839 C CA . TYR C 1 9 ? 88.73519 58.70199 -30.32981 1.000 243.18122 9 TYR B CA 1
ATOM 7840 C C . TYR C 1 9 ? 88.26151 57.25368 -30.24589 1.000 244.49262 9 TYR B C 1
ATOM 7841 O O . TYR C 1 9 ? 88.86774 56.36230 -30.84790 1.000 244.38791 9 TYR B O 1
ATOM 7859 N N . LEU C 1 10 ? 87.17591 57.00249 -29.50401 1.000 218.57356 10 LEU B N 1
ATOM 7860 C CA . LEU C 1 10 ? 86.63620 55.65036 -29.38985 1.000 219.86854 10 LEU B CA 1
ATOM 7861 C C . LEU C 1 10 ? 86.50028 55.02596 -30.76871 1.000 218.70774 10 LEU B C 1
ATOM 7862 O O . LEU C 1 10 ? 87.14212 54.01596 -31.07505 1.000 219.05192 10 LEU B O 1
ATOM 7878 N N . GLY C 1 11 ? 85.70211 55.65392 -31.63540 1.000 234.35277 11 GLY B N 1
ATOM 7879 C CA . GLY C 1 11 ? 85.60153 55.17691 -33.00430 1.000 233.07714 11 GLY B CA 1
ATOM 7880 C C . GLY C 1 11 ? 86.96113 54.89899 -33.60024 1.000 232.40579 11 GLY B C 1
ATOM 7881 O O . GLY C 1 11 ? 87.23209 53.79914 -34.09078 1.000 232.66853 11 GLY B O 1
ATOM 7885 N N . GLU C 1 12 ? 87.86210 55.87499 -33.50400 1.000 241.74154 12 GLU B N 1
ATOM 7886 C CA . GLU C 1 12 ? 89.17823 55.71404 -34.10363 1.000 240.99864 12 GLU B CA 1
ATOM 7887 C C . GLU C 1 12 ? 89.91880 54.52233 -33.51311 1.000 242.56853 12 GLU B C 1
ATOM 7888 O O . GLU C 1 12 ? 90.53744 53.74331 -34.24827 1.000 242.25559 12 GLU B O 1
ATOM 7900 N N . GLY C 1 13 ? 89.87064 54.36168 -32.18692 1.000 217.07102 13 GLY B N 1
ATOM 7901 C CA . GLY C 1 13 ? 90.50115 53.20165 -31.57972 1.000 218.63449 13 GLY B CA 1
ATOM 7902 C C . GLY C 1 13 ? 90.01802 51.92095 -32.21498 1.000 218.97831 13 GLY B C 1
ATOM 7903 O O . GLY C 1 13 ? 90.81803 51.04936 -32.57292 1.000 219.15663 13 GLY B O 1
ATOM 7907 N N . LEU C 1 14 ? 88.70193 51.82222 -32.42336 1.000 268.01203 14 LEU B N 1
ATOM 7908 C CA . LEU C 1 14 ? 88.12909 50.66712 -33.09599 1.000 268.22253 14 LEU B CA 1
ATOM 7909 C C . LEU C 1 14 ? 88.87419 50.39999 -34.39553 1.000 266.80523 14 LEU B C 1
ATOM 7910 O O . LEU C 1 14 ? 89.33059 49.27630 -34.65043 1.000 267.36864 14 LEU B O 1
ATOM 7926 N N . LYS C 1 15 ? 89.06076 51.45291 -35.20008 1.000 242.06542 15 LYS B N 1
ATOM 7927 C CA . LYS C 1 15 ? 89.76307 51.32035 -36.47317 1.000 240.60088 15 LYS B CA 1
ATOM 7928 C C . LYS C 1 15 ? 91.13319 50.68342 -36.28095 1.000 241.20939 15 LYS B C 1
ATOM 7929 O O . LYS C 1 15 ? 91.48433 49.71667 -36.97326 1.000 241.16327 15 LYS B O 1
ATOM 7948 N N . LEU C 1 16 ? 91.92610 51.20971 -35.33871 1.000 240.97157 16 LEU B N 1
ATOM 7949 C CA . LEU C 1 16 ? 93.26403 50.66226 -35.13610 1.000 241.50966 16 LEU B CA 1
ATOM 7950 C C . LEU C 1 16 ? 93.21884 49.15977 -34.86905 1.000 243.04118 16 LEU B C 1
ATOM 7951 O O . LEU C 1 16 ? 94.10135 48.41938 -35.32199 1.000 243.03481 16 LEU B O 1
ATOM 7967 N N . MET C 1 17 ? 92.19051 48.68439 -34.17150 1.000 221.52045 17 MET B N 1
ATOM 7968 C CA . MET C 1 17 ? 92.12895 47.27543 -33.81894 1.000 223.08485 17 MET B CA 1
ATOM 7969 C C . MET C 1 17 ? 91.62219 46.40660 -34.96391 1.000 222.53834 17 MET B C 1
ATOM 7970 O O . MET C 1 17 ? 91.75101 45.17745 -34.89552 1.000 223.61589 17 MET B O 1
ATOM 7984 N N . MET C 1 18 ? 91.03569 47.00784 -36.00221 1.000 269.55397 18 MET B N 1
ATOM 7985 C CA . MET C 1 18 ? 90.53120 46.22089 -37.11958 1.000 268.96375 18 MET B CA 1
ATOM 7986 C C . MET C 1 18 ? 91.64974 45.77882 -38.06126 1.000 268.14184 18 MET B C 1
ATOM 7987 O O . MET C 1 18 ? 91.53538 44.72006 -38.68969 1.000 268.31426 18 MET B O 1
ATOM 8001 N N . ARG C 1 19 ? 92.75423 46.52754 -38.13577 1.000 270.48199 19 ARG B N 1
ATOM 8002 C CA . ARG C 1 19 ? 93.77193 46.22916 -39.13566 1.000 269.51428 19 ARG B CA 1
ATOM 8003 C C . ARG C 1 19 ? 94.51350 44.93709 -38.78433 1.000 270.92340 19 ARG B C 1
ATOM 8004 O O . ARG C 1 19 ? 94.61714 44.56825 -37.60948 1.000 272.53636 19 ARG B O 1
ATOM 8025 N N . PRO C 1 20 ? 95.00874 44.20920 -39.79064 1.000 297.10565 20 PRO B N 1
ATOM 8026 C CA . PRO C 1 20 ? 95.71498 42.95187 -39.50555 1.000 298.42008 20 PRO B CA 1
ATOM 8027 C C . PRO C 1 20 ? 96.90432 43.15838 -38.57800 1.000 299.17855 20 PRO B C 1
ATOM 8028 O O . PRO C 1 20 ? 97.56279 44.20714 -38.58409 1.000 298.24997 20 PRO B O 1
ATOM 8039 N N . GLY C 1 21 ? 97.15573 42.13463 -37.75763 1.000 259.08497 21 GLY B N 1
ATOM 8040 C CA . GLY C 1 21 ? 98.25291 42.11894 -36.82373 1.000 260.01968 21 GLY B CA 1
ATOM 8041 C C . GLY C 1 21 ? 97.87453 42.68521 -35.47259 1.000 261.06154 21 GLY B C 1
ATOM 8042 O O . GLY C 1 21 ? 98.35762 42.20141 -34.43984 1.000 262.53808 21 GLY B O 1
ATOM 8046 N N . LEU C 1 22 ? 96.99761 43.68841 -35.46294 1.000 307.49631 22 LEU B N 1
ATOM 8047 C CA . LEU C 1 22 ? 96.40264 44.18998 -34.23851 1.000 308.50315 22 LEU B CA 1
ATOM 8048 C C . LEU C 1 22 ? 95.05500 43.53911 -33.95171 1.000 309.51532 22 LEU B C 1
ATOM 8049 O O . LEU C 1 22 ? 94.48563 43.75785 -32.87487 1.000 310.61629 22 LEU B O 1
ATOM 8065 N N . ARG C 1 23 ? 94.54699 42.73377 -34.88521 1.000 257.25425 23 ARG B N 1
ATOM 8066 C CA . ARG C 1 23 ? 93.28118 42.04104 -34.68890 1.000 258.19667 23 ARG B CA 1
ATOM 8067 C C . ARG C 1 23 ? 93.46054 40.82673 -33.78305 1.000 260.20932 23 ARG B C 1
ATOM 8068 O O . ARG C 1 23 ? 92.48814 40.36630 -33.17226 1.000 261.41121 23 ARG B O 1
ATOM 8089 N N . LEU C 1 24 ? 94.69035 40.30878 -33.69461 1.000 226.19188 24 LEU B N 1
ATOM 8090 C CA . LEU C 1 24 ? 95.04395 39.25240 -32.75314 1.000 228.07758 24 LEU B CA 1
ATOM 8091 C C . LEU C 1 24 ? 95.04653 39.73344 -31.30831 1.000 229.29116 24 LEU B C 1
ATOM 8092 O O . LEU C 1 24 ? 94.96930 38.90957 -30.39041 1.000 231.01322 24 LEU B O 1
ATOM 8108 N N . PHE C 1 25 ? 95.17085 41.04020 -31.08587 1.000 295.16715 25 PHE B N 1
ATOM 8109 C CA . PHE C 1 25 ? 95.12633 41.58093 -29.73501 1.000 296.24467 25 PHE B CA 1
ATOM 8110 C C . PHE C 1 25 ? 93.71837 41.56412 -29.13932 1.000 297.15464 25 PHE B C 1
ATOM 8111 O O . PHE C 1 25 ? 93.58311 41.58465 -27.91197 1.000 298.55730 25 PHE B O 1
ATOM 8128 N N . VAL C 1 26 ? 92.67211 41.54964 -29.97172 1.000 289.14871 26 VAL B N 1
ATOM 8129 C CA . VAL C 1 26 ? 91.29784 41.49642 -29.46795 1.000 289.99202 26 VAL B CA 1
ATOM 8130 C C . VAL C 1 26 ? 90.99203 40.17923 -28.73677 1.000 291.97764 26 VAL B C 1
ATOM 8131 O O . VAL C 1 26 ? 90.16925 40.16095 -27.81176 1.000 293.21115 26 VAL B O 1
ATOM 8144 N N . LEU C 1 27 ? 91.66176 39.07763 -29.10394 1.000 250.32058 27 LEU B N 1
ATOM 8145 C CA . LEU C 1 27 ? 91.26308 37.74159 -28.65185 1.000 249.88509 27 LEU B CA 1
ATOM 8146 C C . LEU C 1 27 ? 91.55215 37.48028 -27.16846 1.000 248.29451 27 LEU B C 1
ATOM 8147 O O . LEU C 1 27 ? 90.88970 36.63289 -26.55183 1.000 247.63280 27 LEU B O 1
ATOM 8163 N N . LEU C 1 28 ? 92.54963 38.16670 -26.59168 1.000 235.22070 28 LEU B N 1
ATOM 8164 C CA . LEU C 1 28 ? 93.06994 37.77728 -25.27221 1.000 234.10215 28 LEU B CA 1
ATOM 8165 C C . LEU C 1 28 ? 92.11165 38.08108 -24.12179 1.000 232.46416 28 LEU B C 1
ATOM 8166 O O . LEU C 1 28 ? 91.95219 37.21471 -23.24412 1.000 231.82672 28 LEU B O 1
ATOM 8182 N N . PRO C 1 29 ? 91.53199 39.28200 -24.00655 1.000 277.36835 29 PRO B N 1
ATOM 8183 C CA . PRO C 1 29 ? 90.57489 39.49406 -22.90006 1.000 275.87090 29 PRO B CA 1
ATOM 8184 C C . PRO C 1 29 ? 89.43408 38.49029 -22.93093 1.000 275.95066 29 PRO B C 1
ATOM 8185 O O . PRO C 1 29 ? 89.02885 37.97868 -21.87589 1.000 275.03580 29 PRO B O 1
ATOM 8196 N N . LEU C 1 30 ? 88.89650 38.20470 -24.12267 1.000 293.04152 30 LEU B N 1
ATOM 8197 C CA . LEU C 1 30 ? 87.92971 37.11948 -24.27331 1.000 293.41226 30 LEU B CA 1
ATOM 8198 C C . LEU C 1 30 ? 88.48174 35.79620 -23.73014 1.000 293.39289 30 LEU B C 1
ATOM 8199 O O . LEU C 1 30 ? 87.80127 35.10169 -22.96842 1.000 292.85358 30 LEU B O 1
ATOM 8215 N N . SER C 1 31 ? 89.69358 35.39645 -24.14296 1.000 216.61607 31 SER B N 1
ATOM 8216 C CA . SER C 1 31 ? 90.23707 34.13266 -23.63436 1.000 216.71638 31 SER B CA 1
ATOM 8217 C C . SER C 1 31 ? 90.35328 34.14788 -22.10650 1.000 215.42113 31 SER B C 1
ATOM 8218 O O . SER C 1 31 ? 90.14108 33.11885 -21.44736 1.000 215.27525 31 SER B O 1
ATOM 8226 N N . ILE C 1 32 ? 90.73533 35.29429 -21.53229 1.000 190.21627 32 ILE B N 1
ATOM 8227 C CA . ILE C 1 32 ? 90.84841 35.42449 -20.07555 1.000 189.02659 32 ILE B CA 1
ATOM 8228 C C . ILE C 1 32 ? 89.50158 35.18411 -19.41037 1.000 188.26119 32 ILE B C 1
ATOM 8229 O O . ILE C 1 32 ? 89.35679 34.31781 -18.53097 1.000 188.02145 32 ILE B O 1
ATOM 8245 N N . ASN C 1 33 ? 88.50752 36.00150 -19.78112 1.000 233.41488 33 ASN B N 1
ATOM 8246 C CA . ASN C 1 33 ? 87.16928 35.80531 -19.24664 1.000 232.90143 33 ASN B CA 1
ATOM 8247 C C . ASN C 1 33 ? 86.70855 34.37020 -19.46481 1.000 233.73054 33 ASN B C 1
ATOM 8248 O O . ASN C 1 33 ? 86.01228 33.81998 -18.61331 1.000 233.35710 33 ASN B O 1
ATOM 8259 N N . LEU C 1 34 ? 87.12569 33.72621 -20.56304 1.000 174.39857 34 LEU B N 1
ATOM 8260 C CA . LEU C 1 34 ? 86.62641 32.38868 -20.86052 1.000 175.23267 34 LEU B CA 1
ATOM 8261 C C . LEU C 1 34 ? 87.19990 31.35592 -19.90963 1.000 175.08936 34 LEU B C 1
ATOM 8262 O O . LEU C 1 34 ? 86.46490 30.73461 -19.14219 1.000 174.86518 34 LEU B O 1
ATOM 8278 N N . ILE C 1 35 ? 88.51480 31.14807 -19.96322 1.000 175.38509 35 ILE B N 1
ATOM 8279 C CA . ILE C 1 35 ? 89.14966 30.14462 -19.10955 1.000 175.47939 35 ILE B CA 1
ATOM 8280 C C . ILE C 1 35 ? 88.82628 30.43208 -17.64963 1.000 174.41514 35 ILE B C 1
ATOM 8281 O O . ILE C 1 35 ? 88.25097 29.59645 -16.93174 1.000 174.43241 35 ILE B O 1
ATOM 8297 N N . LEU C 1 36 ? 89.17441 31.64113 -17.20476 1.000 173.54391 36 LEU B N 1
ATOM 8298 C CA . LEU C 1 36 ? 88.89918 32.06079 -15.83855 1.000 172.50125 36 LEU B CA 1
ATOM 8299 C C . LEU C 1 36 ? 87.44021 31.81329 -15.46718 1.000 172.20773 36 LEU B C 1
ATOM 8300 O O . LEU C 1 36 ? 87.13973 31.27185 -14.39857 1.000 172.01057 36 LEU B O 1
ATOM 8316 N N . PHE C 1 37 ? 86.51977 32.19879 -16.35984 1.000 179.18824 37 PHE B N 1
ATOM 8317 C CA . PHE C 1 37 ? 85.08301 32.04832 -16.11993 1.000 179.10450 37 PHE B CA 1
ATOM 8318 C C . PHE C 1 37 ? 84.70566 30.59013 -15.91168 1.000 179.91906 37 PHE B C 1
ATOM 8319 O O . PHE C 1 37 ? 84.03550 30.25430 -14.93583 1.000 179.69792 37 PHE B O 1
ATOM 8336 N N . ILE C 1 38 ? 85.10274 29.71526 -16.84051 1.000 180.89866 38 ILE B N 1
ATOM 8337 C CA . ILE C 1 38 ? 84.71580 28.30341 -16.78225 1.000 181.77850 38 ILE B CA 1
ATOM 8338 C C . ILE C 1 38 ? 85.20953 27.66136 -15.48434 1.000 181.59781 38 ILE B C 1
ATOM 8339 O O . ILE C 1 38 ? 84.43363 27.03334 -14.74079 1.000 181.77583 38 ILE B O 1
ATOM 8355 N N . GLY C 1 39 ? 86.49747 27.83905 -15.17043 1.000 174.58543 39 GLY B N 1
ATOM 8356 C CA . GLY C 1 39 ? 87.02532 27.25003 -13.94448 1.000 174.60610 39 GLY B CA 1
ATOM 8357 C C . GLY C 1 39 ? 86.36098 27.81313 -12.70079 1.000 173.75636 39 GLY B C 1
ATOM 8358 O O . GLY C 1 39 ? 85.92511 27.07181 -11.81080 1.000 174.06673 39 GLY B O 1
ATOM 8362 N N . LEU C 1 40 ? 86.26958 29.13855 -12.62316 1.000 178.76352 40 LEU B N 1
ATOM 8363 C CA . LEU C 1 40 ? 85.69764 29.75936 -11.43633 1.000 177.89752 40 LEU B CA 1
ATOM 8364 C C . LEU C 1 40 ? 84.22416 29.39685 -11.26380 1.000 178.11289 40 LEU B C 1
ATOM 8365 O O . LEU C 1 40 ? 83.72808 29.39160 -10.13316 1.000 177.84138 40 LEU B O 1
ATOM 8381 N N . ILE C 1 41 ? 83.49371 29.14118 -12.35968 1.000 188.07721 41 ILE B N 1
ATOM 8382 C CA . ILE C 1 41 ? 82.05876 28.86233 -12.24331 1.000 188.44172 41 ILE B CA 1
ATOM 8383 C C . ILE C 1 41 ? 81.84315 27.43658 -11.76058 1.000 189.45230 41 ILE B C 1
ATOM 8384 O O . ILE C 1 41 ? 81.04604 27.18189 -10.84078 1.000 189.59330 41 ILE B O 1
ATOM 8400 N N . GLY C 1 42 ? 82.53291 26.48278 -12.37775 1.000 174.84961 42 GLY B N 1
ATOM 8401 C CA . GLY C 1 42 ? 82.50865 25.14715 -11.82033 1.000 175.79471 42 GLY B CA 1
ATOM 8402 C C . GLY C 1 42 ? 82.82756 25.15815 -10.33682 1.000 175.47721 42 GLY B C 1
ATOM 8403 O O . GLY C 1 42 ? 82.15264 24.50545 -9.53825 1.000 176.05072 42 GLY B O 1
ATOM 8407 N N . PHE C 1 43 ? 83.86280 25.90369 -9.94816 1.000 174.68651 43 PHE B N 1
ATOM 8408 C CA . PHE C 1 43 ? 84.18269 26.06716 -8.53109 1.000 174.37764 43 PHE B CA 1
ATOM 8409 C C . PHE C 1 43 ? 82.99183 26.62712 -7.74689 1.000 173.88389 43 PHE B C 1
ATOM 8410 O O . PHE C 1 43 ? 82.63371 26.11054 -6.68241 1.000 174.35506 43 PHE B O 1
ATOM 8427 N N . ALA C 1 44 ? 82.37028 27.69240 -8.26411 1.000 173.04287 44 ALA B N 1
ATOM 8428 C CA . ALA C 1 44 ? 81.27689 28.37257 -7.57172 1.000 172.51679 44 ALA B CA 1
ATOM 8429 C C . ALA C 1 44 ? 80.13140 27.42729 -7.21637 1.000 173.59552 44 ALA B C 1
ATOM 8430 O O . ALA C 1 44 ? 79.55063 27.53869 -6.13132 1.000 173.56512 44 ALA B O 1
ATOM 8437 N N . ILE C 1 45 ? 79.76177 26.52131 -8.13406 1.000 174.62554 45 ILE B N 1
ATOM 8438 C CA . ILE C 1 45 ? 78.57292 25.67217 -7.93459 1.000 175.77809 45 ILE B CA 1
ATOM 8439 C C . ILE C 1 45 ? 78.71707 24.71354 -6.74826 1.000 176.58267 45 ILE B C 1
ATOM 8440 O O . ILE C 1 45 ? 77.71950 24.36956 -6.09966 1.000 177.29870 45 ILE B O 1
ATOM 8456 N N . ASN C 1 46 ? 79.91042 24.15718 -6.53308 1.000 176.75837 46 ASN B N 1
ATOM 8457 C CA . ASN C 1 46 ? 80.08017 23.16509 -5.47036 1.000 177.77270 46 ASN B CA 1
ATOM 8458 C C . ASN C 1 46 ? 80.20867 23.80635 -4.09685 1.000 177.23802 46 ASN B C 1
ATOM 8459 O O . ASN C 1 46 ? 79.78110 23.22775 -3.09118 1.000 178.13200 46 ASN B O 1
ATOM 8470 N N . GLN C 1 47 ? 80.85407 24.96389 -4.02516 1.000 175.89773 47 GLN B N 1
ATOM 8471 C CA . GLN C 1 47 ? 81.11023 25.63287 -2.75890 1.000 175.32238 47 GLN B CA 1
ATOM 8472 C C . GLN C 1 47 ? 79.99841 26.59329 -2.34599 1.000 174.57237 47 GLN B C 1
ATOM 8473 O O . GLN C 1 47 ? 79.99124 27.04867 -1.19753 1.000 174.26192 47 GLN B O 1
ATOM 8487 N N . PHE C 1 48 ? 79.05138 26.89494 -3.23437 1.000 174.39498 48 PHE B N 1
ATOM 8488 C CA . PHE C 1 48 ? 78.00934 27.85892 -2.90976 1.000 173.73642 48 PHE B CA 1
ATOM 8489 C C . PHE C 1 48 ? 77.31706 27.52134 -1.59342 1.000 174.46815 48 PHE B C 1
ATOM 8490 O O . PHE C 1 48 ? 77.22045 28.36328 -0.69330 1.000 173.69626 48 PHE B O 1
ATOM 8507 N N . SER C 1 49 ? 76.84410 26.28578 -1.45655 1.000 176.03255 49 SER B N 1
ATOM 8508 C CA . SER C 1 49 ? 76.13607 25.88854 -0.24573 1.000 177.00754 49 SER B CA 1
ATOM 8509 C C . SER C 1 49 ? 76.94842 26.19976 1.00376 1.000 176.61383 49 SER B C 1
ATOM 8510 O O . SER C 1 49 ? 76.41260 26.74042 1.97918 1.000 176.45232 49 SER B O 1
ATOM 8518 N N . HIS C 1 50 ? 78.25130 25.88610 0.99124 1.000 208.89563 50 HIS B N 1
ATOM 8519 C CA . HIS C 1 50 ? 79.07061 26.16426 2.16746 1.000 208.71093 50 HIS B CA 1
ATOM 8520 C C . HIS C 1 50 ? 79.15458 27.66824 2.42856 1.000 206.97748 50 HIS B C 1
ATOM 8521 O O . HIS C 1 50 ? 79.09318 28.09487 3.58096 1.000 206.85600 50 HIS B O 1
ATOM 8535 N N . TRP C 1 51 ? 79.27127 28.50086 1.38866 1.000 173.32843 51 TRP B N 1
ATOM 8536 C CA . TRP C 1 51 ? 79.37440 29.93061 1.65476 1.000 171.72525 51 TRP B CA 1
ATOM 8537 C C . TRP C 1 51 ? 78.09725 30.46088 2.27648 1.000 171.56349 51 TRP B C 1
ATOM 8538 O O . TRP C 1 51 ? 78.13826 31.08451 3.33705 1.000 171.06913 51 TRP B O 1
ATOM 8559 N N . VAL C 1 52 ? 76.94466 30.21076 1.65548 1.000 172.54365 52 VAL B N 1
ATOM 8560 C CA . VAL C 1 52 ? 75.70767 30.76196 2.21097 1.000 172.49258 52 VAL B CA 1
ATOM 8561 C C . VAL C 1 52 ? 75.46132 30.21214 3.61480 1.000 173.56321 52 VAL B C 1
ATOM 8562 O O . VAL C 1 52 ? 74.94713 30.92354 4.48691 1.000 173.15456 52 VAL B O 1
ATOM 8575 N N . ASP C 1 53 ? 75.80935 28.93142 3.85565 1.000 212.94450 53 ASP B N 1
ATOM 8576 C CA . ASP C 1 53 ? 75.63349 28.34498 5.19068 1.000 214.20925 53 ASP B CA 1
ATOM 8577 C C . ASP C 1 53 ? 76.63767 28.91089 6.19366 1.000 213.50572 53 ASP B C 1
ATOM 8578 O O . ASP C 1 53 ? 76.34226 29.01055 7.39290 1.000 214.00508 53 ASP B O 1
ATOM 8587 N N . TRP C 1 54 ? 77.81755 29.29043 5.70497 1.000 182.26376 54 TRP B N 1
ATOM 8588 C CA . TRP C 1 54 ? 78.86564 29.88133 6.52777 1.000 181.60290 54 TRP B CA 1
ATOM 8589 C C . TRP C 1 54 ? 78.49442 31.29380 6.95554 1.000 180.05246 54 TRP B C 1
ATOM 8590 O O . TRP C 1 54 ? 78.59400 31.65040 8.13389 1.000 180.07114 54 TRP B O 1
ATOM 8611 N N . LEU C 1 55 ? 78.06420 32.11336 6.00666 1.000 170.61845 55 LEU B N 1
ATOM 8612 C CA . LEU C 1 55 ? 77.73305 33.48483 6.32616 1.000 169.10298 55 LEU B CA 1
ATOM 8613 C C . LEU C 1 55 ? 76.48868 33.56424 7.19710 1.000 169.64127 55 LEU B C 1
ATOM 8614 O O . LEU C 1 55 ? 76.32349 34.54365 7.93845 1.000 168.69906 55 LEU B O 1
ATOM 8630 N N . MET C 1 56 ? 75.60469 32.53038 7.14077 1.000 181.46806 56 MET B N 1
ATOM 8631 C CA . MET C 1 56 ? 74.31892 32.66701 7.84594 1.000 183.04775 56 MET B CA 1
ATOM 8632 C C . MET C 1 56 ? 74.46966 32.31034 9.32933 1.000 184.87320 56 MET B C 1
ATOM 8633 O O . MET C 1 56 ? 74.98866 31.21869 9.65147 1.000 186.55595 56 MET B O 1
ATOM 8647 N N . PRO C 1 57 ? 73.97383 33.16829 10.22631 1.000 172.01108 57 PRO B N 1
ATOM 8648 C CA . PRO C 1 57 ? 74.21219 33.00254 11.66332 1.000 173.71147 57 PRO B CA 1
ATOM 8649 C C . PRO C 1 57 ? 73.40251 31.88356 12.30450 1.000 177.56687 57 PRO B C 1
ATOM 8650 O O . PRO C 1 57 ? 72.32335 31.50780 11.83560 1.000 179.15287 57 PRO B O 1
ATOM 8661 N N . SER C 1 58 ? 73.91084 31.40802 13.45271 1.000 157.05243 58 SER B N 1
ATOM 8662 C CA . SER C 1 58 ? 73.18948 30.42445 14.25781 1.000 161.24285 58 SER B CA 1
ATOM 8663 C C . SER C 1 58 ? 72.13909 31.12458 15.11531 1.000 163.01381 58 SER B C 1
ATOM 8664 O O . SER C 1 58 ? 72.44471 32.07900 15.83939 1.000 162.01529 58 SER B O 1
ATOM 8672 N N . LEU C 1 59 ? 70.90107 30.64275 15.02072 1.000 171.73488 59 LEU B N 1
ATOM 8673 C CA . LEU C 1 59 ? 69.72666 31.16978 15.68523 1.000 174.07306 59 LEU B CA 1
ATOM 8674 C C . LEU C 1 59 ? 69.07299 30.07258 16.51410 1.000 179.26936 59 LEU B C 1
ATOM 8675 O O . LEU C 1 59 ? 69.12172 28.89664 16.13388 1.000 180.98738 59 LEU B O 1
ATOM 8691 N N . PRO C 1 60 ? 68.42834 30.41105 17.62606 1.000 176.46056 60 PRO B N 1
ATOM 8692 C CA . PRO C 1 60 ? 67.70987 29.38079 18.37602 1.000 181.98147 60 PRO B CA 1
ATOM 8693 C C . PRO C 1 60 ? 66.59782 28.81542 17.51734 1.000 183.81045 60 PRO B C 1
ATOM 8694 O O . PRO C 1 60 ? 66.33258 29.29059 16.41509 1.000 180.81000 60 PRO B O 1
ATOM 8705 N N . GLU C 1 61 ? 65.94723 27.77224 18.00809 1.000 193.44862 61 GLU B N 1
ATOM 8706 C CA . GLU C 1 61 ? 64.94618 27.15980 17.15781 1.000 195.41468 61 GLU B CA 1
ATOM 8707 C C . GLU C 1 61 ? 63.68903 28.00647 17.03599 1.000 196.04856 61 GLU B C 1
ATOM 8708 O O . GLU C 1 61 ? 62.97923 27.87942 16.03233 1.000 195.74781 61 GLU B O 1
ATOM 8720 N N . TRP C 1 62 ? 63.40435 28.88409 18.00395 1.000 243.68080 62 TRP B N 1
ATOM 8721 C CA . TRP C 1 62 ? 62.26421 29.77607 17.82340 1.000 243.99604 62 TRP B CA 1
ATOM 8722 C C . TRP C 1 62 ? 62.55890 30.80964 16.75042 1.000 238.13577 62 TRP B C 1
ATOM 8723 O O . TRP C 1 62 ? 61.69819 31.10550 15.91519 1.000 237.55415 62 TRP B O 1
ATOM 8744 N N . LEU C 1 63 ? 63.76833 31.35793 16.74630 1.000 182.86300 63 LEU B N 1
ATOM 8745 C CA . LEU C 1 63 ? 64.17079 32.31491 15.72709 1.000 177.54856 63 LEU B CA 1
ATOM 8746 C C . LEU C 1 63 ? 64.64261 31.64289 14.45632 1.000 175.10277 63 LEU B C 1
ATOM 8747 O O . LEU C 1 63 ? 65.16065 32.32684 13.56636 1.000 170.78038 63 LEU B O 1
ATOM 8763 N N . SER C 1 64 ? 64.48511 30.32173 14.34920 1.000 182.36152 64 SER B N 1
ATOM 8764 C CA . SER C 1 64 ? 64.98792 29.62306 13.17416 1.000 180.49276 64 SER B CA 1
ATOM 8765 C C . SER C 1 64 ? 64.39587 30.20477 11.90165 1.000 177.97810 64 SER B C 1
ATOM 8766 O O . SER C 1 64 ? 65.09027 30.30281 10.88003 1.000 174.53481 64 SER B O 1
ATOM 8774 N N . PHE C 1 65 ? 63.14055 30.66331 11.96920 1.000 175.46042 65 PHE B N 1
ATOM 8775 C CA . PHE C 1 65 ? 62.43801 31.10926 10.76976 1.000 173.68992 65 PHE B CA 1
ATOM 8776 C C . PHE C 1 65 ? 63.16241 32.25621 10.08216 1.000 168.47304 65 PHE B C 1
ATOM 8777 O O . PHE C 1 65 ? 63.00350 32.45660 8.87251 1.000 166.33350 65 PHE B O 1
ATOM 8794 N N . LEU C 1 66 ? 63.98224 32.99969 10.82147 1.000 179.30680 66 LEU B N 1
ATOM 8795 C CA . LEU C 1 66 ? 64.67930 34.13221 10.22565 1.000 174.80668 66 LEU B CA 1
ATOM 8796 C C . LEU C 1 66 ? 65.61072 33.68815 9.10364 1.000 172.18360 66 LEU B C 1
ATOM 8797 O O . LEU C 1 66 ? 65.83316 34.44177 8.14836 1.000 169.07182 66 LEU B O 1
ATOM 8813 N N . GLN C 1 67 ? 66.14594 32.46662 9.17858 1.000 197.67176 67 GLN B N 1
ATOM 8814 C CA . GLN C 1 67 ? 66.99448 31.98091 8.09192 1.000 195.71640 67 GLN B CA 1
ATOM 8815 C C . GLN C 1 67 ? 66.26695 31.96672 6.75124 1.000 195.22582 67 GLN B C 1
ATOM 8816 O O . GLN C 1 67 ? 66.91566 31.81775 5.70884 1.000 193.35357 67 GLN B O 1
ATOM 8830 N N . PHE C 1 68 ? 64.93745 32.08544 6.75039 1.000 160.52429 68 PHE B N 1
ATOM 8831 C CA . PHE C 1 68 ? 64.21844 32.15045 5.48483 1.000 160.02128 68 PHE B CA 1
ATOM 8832 C C . PHE C 1 68 ? 64.34769 33.52094 4.83440 1.000 156.30482 68 PHE B C 1
ATOM 8833 O O . PHE C 1 68 ? 64.43644 33.61910 3.60711 1.000 154.68452 68 PHE B O 1
ATOM 8850 N N . ILE C 1 69 ? 64.37367 34.59456 5.62896 1.000 173.24289 69 ILE B N 1
ATOM 8851 C CA . ILE C 1 69 ? 64.55442 35.91206 5.02028 1.000 169.98727 69 ILE B CA 1
ATOM 8852 C C . ILE C 1 69 ? 66.03511 36.13127 4.73414 1.000 167.22106 69 ILE B C 1
ATOM 8853 O O . ILE C 1 69 ? 66.39479 36.63512 3.66934 1.000 164.95659 69 ILE B O 1
ATOM 8869 N N . LEU C 1 70 ? 66.91613 35.67399 5.62125 1.000 156.80861 70 LEU B N 1
ATOM 8870 C CA . LEU C 1 70 ? 68.34315 35.82553 5.38766 1.000 154.48483 70 LEU B CA 1
ATOM 8871 C C . LEU C 1 70 ? 68.81176 35.00099 4.19278 1.000 154.16766 70 LEU B C 1
ATOM 8872 O O . LEU C 1 70 ? 69.87089 35.28305 3.62305 1.000 152.13466 70 LEU B O 1
ATOM 8888 N N . TRP C 1 71 ? 68.05490 33.97450 3.80042 1.000 168.05148 71 TRP B N 1
ATOM 8889 C CA . TRP C 1 71 ? 68.47623 33.13946 2.67642 1.000 168.24443 71 TRP B CA 1
ATOM 8890 C C . TRP C 1 71 ? 68.62666 33.93347 1.38829 1.000 165.89459 71 TRP B C 1
ATOM 8891 O O . TRP C 1 71 ? 69.75756 34.03890 0.87665 1.000 164.36700 71 TRP B O 1
ATOM 8912 N N . PRO C 1 72 ? 67.56827 34.52992 0.82587 1.000 156.30244 72 PRO B N 1
ATOM 8913 C CA . PRO C 1 72 ? 67.73811 35.23568 -0.44878 1.000 154.37299 72 PRO B CA 1
ATOM 8914 C C . PRO C 1 72 ? 68.84156 36.27306 -0.37478 1.000 151.77905 72 PRO B C 1
ATOM 8915 O O . PRO C 1 72 ? 69.61000 36.43466 -1.33180 1.000 150.69369 72 PRO B O 1
ATOM 8926 N N . LEU C 1 73 ? 68.98438 36.92900 0.76873 1.000 141.77692 73 LEU B N 1
ATOM 8927 C CA . LEU C 1 73 ? 70.02257 37.92535 0.95185 1.000 139.66751 73 LEU B CA 1
ATOM 8928 C C . LEU C 1 73 ? 71.42688 37.33574 0.75516 1.000 139.29928 73 LEU B C 1
ATOM 8929 O O . LEU C 1 73 ? 72.11038 37.68863 -0.21040 1.000 138.20677 73 LEU B O 1
ATOM 8945 N N . PHE C 1 74 ? 71.86337 36.42510 1.63438 1.000 155.63830 74 PHE B N 1
ATOM 8946 C CA . PHE C 1 74 ? 73.22497 35.87668 1.54134 1.000 155.41017 74 PHE B CA 1
ATOM 8947 C C . PHE C 1 74 ? 73.50101 35.23530 0.18673 1.000 155.89795 74 PHE B C 1
ATOM 8948 O O . PHE C 1 74 ? 74.58014 35.43929 -0.38983 1.000 155.02132 74 PHE B O 1
ATOM 8965 N N . VAL C 1 75 ? 72.52400 34.50374 -0.36278 1.000 159.41644 75 VAL B N 1
ATOM 8966 C CA . VAL C 1 75 ? 72.66177 33.98953 -1.72663 1.000 160.12705 75 VAL B CA 1
ATOM 8967 C C . VAL C 1 75 ? 73.07930 35.13765 -2.63910 1.000 158.21535 75 VAL B C 1
ATOM 8968 O O . VAL C 1 75 ? 74.20499 35.16920 -3.16556 1.000 157.85073 75 VAL B O 1
ATOM 8981 N N . THR C 1 76 ? 72.23040 36.17068 -2.70153 1.000 140.08227 76 THR B N 1
ATOM 8982 C CA . THR C 1 76 ? 72.53990 37.38114 -3.44806 1.000 138.47107 76 THR B CA 1
ATOM 8983 C C . THR C 1 76 ? 73.95776 37.84947 -3.15543 1.000 137.39045 76 THR B C 1
ATOM 8984 O O . THR C 1 76 ? 74.78386 38.00454 -4.06655 1.000 137.34704 76 THR B O 1
ATOM 8995 N N . LEU C 1 77 ? 74.25822 38.03335 -1.86735 1.000 136.83579 77 LEU B N 1
ATOM 8996 C CA . LEU C 1 77 ? 75.55402 38.56972 -1.48095 1.000 135.85661 77 LEU B CA 1
ATOM 8997 C C . LEU C 1 77 ? 76.68517 37.74711 -2.08776 1.000 136.65397 77 LEU B C 1
ATOM 8998 O O . LEU C 1 77 ? 77.55715 38.28778 -2.78450 1.000 136.29151 77 LEU B O 1
ATOM 9014 N N . VAL C 1 78 ? 76.66457 36.42641 -1.85415 1.000 143.01865 78 VAL B N 1
ATOM 9015 C CA . VAL C 1 78 ? 77.69479 35.55141 -2.41352 1.000 144.16456 78 VAL B CA 1
ATOM 9016 C C . VAL C 1 78 ? 77.80396 35.77861 -3.91380 1.000 144.60485 78 VAL B C 1
ATOM 9017 O O . VAL C 1 78 ? 78.89386 36.03272 -4.44788 1.000 144.68220 78 VAL B O 1
ATOM 9030 N N . LEU C 1 79 ? 76.65976 35.75765 -4.60397 1.000 140.15205 79 LEU B N 1
ATOM 9031 C CA . LEU C 1 79 ? 76.64809 36.02042 -6.03644 1.000 140.74798 79 LEU B CA 1
ATOM 9032 C C . LEU C 1 79 ? 77.43755 37.28997 -6.35581 1.000 139.53637 79 LEU B C 1
ATOM 9033 O O . LEU C 1 79 ? 78.37735 37.26024 -7.16264 1.000 140.47427 79 LEU B O 1
ATOM 9049 N N . LEU C 1 80 ? 77.10121 38.40463 -5.68329 1.000 148.22889 80 LEU B N 1
ATOM 9050 C CA . LEU C 1 80 ? 77.80200 39.67275 -5.89389 1.000 147.35376 80 LEU B CA 1
ATOM 9051 C C . LEU C 1 80 ? 79.30103 39.51698 -5.67565 1.000 147.71829 80 LEU B C 1
ATOM 9052 O O . LEU C 1 80 ? 80.11738 39.89245 -6.53387 1.000 148.51518 80 LEU B O 1
ATOM 9068 N N . ILE C 1 81 ? 79.68316 38.92936 -4.53755 1.000 136.99234 81 ILE B N 1
ATOM 9069 C CA . ILE C 1 81 ? 81.09766 38.63607 -4.31846 1.000 137.50146 81 ILE B CA 1
ATOM 9070 C C . ILE C 1 81 ? 81.62771 37.80405 -5.48274 1.000 139.45716 81 ILE B C 1
ATOM 9071 O O . ILE C 1 81 ? 82.57658 38.19862 -6.17388 1.000 140.27070 81 ILE B O 1
ATOM 9087 N N . VAL C 1 82 ? 80.93972 36.70200 -5.79526 1.000 140.58889 82 VAL B N 1
ATOM 9088 C CA . VAL C 1 82 ? 81.38384 35.84908 -6.89185 1.000 142.84549 82 VAL B CA 1
ATOM 9089 C C . VAL C 1 82 ? 81.63776 36.69668 -8.12980 1.000 143.46756 82 VAL B C 1
ATOM 9090 O O . VAL C 1 82 ? 82.69763 36.59321 -8.76328 1.000 145.03889 82 VAL B O 1
ATOM 9103 N N . PHE C 1 83 ? 80.69171 37.58741 -8.46634 1.000 147.21448 83 PHE B N 1
ATOM 9104 C CA . PHE C 1 83 ? 80.85169 38.39309 -9.67740 1.000 148.09809 83 PHE B CA 1
ATOM 9105 C C . PHE C 1 83 ? 82.02096 39.34984 -9.53805 1.000 147.92044 83 PHE B C 1
ATOM 9106 O O . PHE C 1 83 ? 82.91677 39.40706 -10.39400 1.000 149.84985 83 PHE B O 1
ATOM 9123 N N . PHE C 1 84 ? 82.02492 40.10434 -8.44217 1.000 171.18999 84 PHE B N 1
ATOM 9124 C CA . PHE C 1 84 ? 83.05608 41.10413 -8.22175 1.000 171.09599 84 PHE B CA 1
ATOM 9125 C C . PHE C 1 84 ? 84.44073 40.46690 -8.21581 1.000 172.56923 84 PHE B C 1
ATOM 9126 O O . PHE C 1 84 ? 85.33593 40.91206 -8.94341 1.000 174.24521 84 PHE B O 1
ATOM 9143 N N . THR C 1 85 ? 84.62614 39.40204 -7.41778 1.000 142.24995 85 THR B N 1
ATOM 9144 C CA . THR C 1 85 ? 85.86949 38.63175 -7.45057 1.000 143.85845 85 THR B CA 1
ATOM 9145 C C . THR C 1 85 ? 86.26675 38.30447 -8.88530 1.000 146.60358 85 THR B C 1
ATOM 9146 O O . THR C 1 85 ? 87.36869 38.64789 -9.32801 1.000 148.22758 85 THR B O 1
ATOM 9157 N N . PHE C 1 86 ? 85.35689 37.70342 -9.65548 1.000 147.43676 86 PHE B N 1
ATOM 9158 C CA . PHE C 1 86 ? 85.66793 37.45319 -11.05569 1.000 150.33049 86 PHE B CA 1
ATOM 9159 C C . PHE C 1 86 ? 86.11816 38.74245 -11.72456 1.000 151.03311 86 PHE B C 1
ATOM 9160 O O . PHE C 1 86 ? 87.24864 38.85931 -12.20748 1.000 153.24327 86 PHE B O 1
ATOM 9177 N N . THR C 1 87 ? 85.24037 39.74557 -11.70544 1.000 169.11718 87 THR B N 1
ATOM 9178 C CA . THR C 1 87 ? 85.54804 41.03071 -12.31082 1.000 169.91429 87 THR B CA 1
ATOM 9179 C C . THR C 1 87 ? 86.84027 41.58316 -11.75937 1.000 170.26346 87 THR B C 1
ATOM 9180 O O . THR C 1 87 ? 87.63301 42.17564 -12.50120 1.000 172.61419 87 THR B O 1
ATOM 9191 N N . LEU C 1 88 ? 87.07391 41.39150 -10.45941 1.000 170.12183 88 LEU B N 1
ATOM 9192 C CA . LEU C 1 88 ? 88.33401 41.82231 -9.87555 1.000 170.53413 88 LEU B CA 1
ATOM 9193 C C . LEU C 1 88 ? 89.50386 41.08457 -10.52951 1.000 173.53294 88 LEU B C 1
ATOM 9194 O O . LEU C 1 88 ? 90.36590 41.70945 -11.16261 1.000 175.88137 88 LEU B O 1
ATOM 9210 N N . ILE C 1 89 ? 89.47444 39.74685 -10.49342 1.000 158.46449 89 ILE B N 1
ATOM 9211 C CA . ILE C 1 89 ? 90.57586 38.94612 -11.03611 1.000 161.47978 89 ILE B CA 1
ATOM 9212 C C . ILE C 1 89 ? 90.71090 39.17002 -12.53748 1.000 164.77656 89 ILE B C 1
ATOM 9213 O O . ILE C 1 89 ? 91.81643 39.36222 -13.05773 1.000 167.63633 89 ILE B O 1
ATOM 9229 N N . ALA C 1 90 ? 89.58722 39.10965 -13.25885 1.000 170.04611 90 ALA B N 1
ATOM 9230 C CA . ALA C 1 90 ? 89.60625 39.18828 -14.71239 1.000 173.39017 90 ALA B CA 1
ATOM 9231 C C . ALA C 1 90 ? 90.47358 40.34840 -15.15031 1.000 175.34040 90 ALA B C 1
ATOM 9232 O O . ALA C 1 90 ? 91.49892 40.17587 -15.82129 1.000 178.92343 90 ALA B O 1
ATOM 9239 N N . ASN C 1 91 ? 90.09299 41.54016 -14.70767 1.000 170.67476 91 ASN B N 1
ATOM 9240 C CA . ASN C 1 91 ? 90.80183 42.72978 -15.13387 1.000 172.74834 91 ASN B CA 1
ATOM 9241 C C . ASN C 1 91 ? 92.26700 42.66366 -14.74042 1.000 174.47605 91 ASN B C 1
ATOM 9242 O O . ASN C 1 91 ? 93.12976 43.06719 -15.52549 1.000 178.18824 91 ASN B O 1
ATOM 9252 N N . LEU C 1 92 ? 92.58140 42.14602 -13.54082 1.000 163.16784 92 LEU B N 1
ATOM 9253 C CA . LEU C 1 92 ? 93.99309 42.02470 -13.15387 1.000 164.86409 92 LEU B CA 1
ATOM 9254 C C . LEU C 1 92 ? 94.79331 41.29927 -14.22870 1.000 169.23841 92 LEU B C 1
ATOM 9255 O O . LEU C 1 92 ? 95.84260 41.78011 -14.66427 1.000 172.52275 92 LEU B O 1
ATOM 9271 N N . ILE C 1 93 ? 94.30463 40.14265 -14.68163 1.000 169.71442 93 ILE B N 1
ATOM 9272 C CA . ILE C 1 93 ? 95.05563 39.37479 -15.66763 1.000 174.15693 93 ILE B CA 1
ATOM 9273 C C . ILE C 1 93 ? 95.10503 40.09887 -17.00406 1.000 177.87109 93 ILE B C 1
ATOM 9274 O O . ILE C 1 93 ? 96.00487 39.86078 -17.81517 1.000 182.36345 93 ILE B O 1
ATOM 9290 N N . ALA C 1 94 ? 94.11545 40.93911 -17.28630 1.000 192.32018 94 ALA B N 1
ATOM 9291 C CA . ALA C 1 94 ? 94.14244 41.77134 -18.47991 1.000 195.79244 94 ALA B CA 1
ATOM 9292 C C . ALA C 1 94 ? 95.07112 42.96568 -18.32628 1.000 197.38540 94 ALA B C 1
ATOM 9293 O O . ALA C 1 94 ? 95.38257 43.61815 -19.32964 1.000 201.32355 94 ALA B O 1
ATOM 9300 N N . ALA C 1 95 ? 95.51809 43.24908 -17.09724 1.000 178.78519 95 ALA B N 1
ATOM 9301 C CA . ALA C 1 95 ? 96.24949 44.48875 -16.82980 1.000 179.92398 95 ALA B CA 1
ATOM 9302 C C . ALA C 1 95 ? 97.49915 44.57411 -17.68069 1.000 185.58574 95 ALA B C 1
ATOM 9303 O O . ALA C 1 95 ? 97.65431 45.57309 -18.41621 1.000 188.69889 95 ALA B O 1
ATOM 9310 N N . PRO C 1 96 ? 98.40866 43.58326 -17.67922 1.000 198.38534 96 PRO B N 1
ATOM 9311 C CA . PRO C 1 96 ? 99.62339 43.68576 -18.49029 1.000 204.23026 96 PRO B CA 1
ATOM 9312 C C . PRO C 1 96 ? 99.34710 43.59779 -19.98354 1.000 208.56726 96 PRO B C 1
ATOM 9313 O O . PRO C 1 96 ? 99.89163 44.39986 -20.75025 1.000 213.05477 96 PRO B O 1
ATOM 9324 N N . PHE C 1 97 ? 98.51452 42.64333 -20.41560 1.000 196.85972 97 PHE B N 1
ATOM 9325 C CA . PHE C 1 97 ? 98.17889 42.56779 -21.83270 1.000 200.98807 97 PHE B CA 1
ATOM 9326 C C . PHE C 1 97 ? 97.73474 43.91893 -22.34641 1.000 201.84814 97 PHE B C 1
ATOM 9327 O O . PHE C 1 97 ? 98.04701 44.28278 -23.48307 1.000 207.04280 97 PHE B O 1
ATOM 9344 N N . ASN C 1 98 ? 97.03892 44.69126 -21.51634 1.000 219.01434 98 ASN B N 1
ATOM 9345 C CA . ASN C 1 98 ? 96.64092 46.03496 -21.91455 1.000 219.84126 98 ASN B CA 1
ATOM 9346 C C . ASN C 1 98 ? 97.85570 46.90433 -22.17864 1.000 224.63401 98 ASN B C 1
ATOM 9347 O O . ASN C 1 98 ? 98.02859 47.44564 -23.27557 1.000 229.51315 98 ASN B O 1
ATOM 9358 N N . GLY C 1 99 ? 98.71078 47.05703 -21.17066 1.000 225.88585 99 GLY B N 1
ATOM 9359 C CA . GLY C 1 99 ? 99.89063 47.88297 -21.35080 1.000 230.57709 99 GLY B CA 1
ATOM 9360 C C . GLY C 1 99 ? 100.76423 47.39509 -22.48595 1.000 237.11358 99 GLY B C 1
ATOM 9361 O O . GLY C 1 99 ? 101.17674 48.17461 -23.34800 1.000 242.37295 99 GLY B O 1
ATOM 9365 N N . PHE C 1 100 ? 101.07931 46.09602 -22.48396 1.000 243.43701 100 PHE B N 1
ATOM 9366 C CA . PHE C 1 100 ? 101.81822 45.51597 -23.59789 1.000 249.80214 100 PHE B CA 1
ATOM 9367 C C . PHE C 1 100 ? 101.14359 45.85826 -24.92211 1.000 253.19895 100 PHE B C 1
ATOM 9368 O O . PHE C 1 100 ? 101.81560 46.16923 -25.91430 1.000 259.73504 100 PHE B O 1
ATOM 9385 N N . LEU C 1 101 ? 99.81110 45.83429 -24.94740 1.000 232.60867 101 LEU B N 1
ATOM 9386 C CA . LEU C 1 101 ? 99.09692 46.26835 -26.13901 1.000 235.44112 101 LEU B CA 1
ATOM 9387 C C . LEU C 1 101 ? 99.28789 47.75877 -26.37149 1.000 237.94352 101 LEU B C 1
ATOM 9388 O O . LEU C 1 101 ? 99.56971 48.18553 -27.49847 1.000 243.93210 101 LEU B O 1
ATOM 9404 N N . ALA C 1 102 ? 99.15156 48.56292 -25.31120 1.000 288.53476 102 ALA B N 1
ATOM 9405 C CA . ALA C 1 102 ? 99.19996 50.01738 -25.44572 1.000 290.53765 102 ALA B CA 1
ATOM 9406 C C . ALA C 1 102 ? 100.46475 50.45624 -26.17216 1.000 298.17396 102 ALA B C 1
ATOM 9407 O O . ALA C 1 102 ? 100.40961 51.19643 -27.16549 1.000 303.00847 102 ALA B O 1
ATOM 9414 N N . GLU C 1 103 ? 101.61608 49.96176 -25.71355 1.000 266.30280 103 GLU B N 1
ATOM 9415 C CA . GLU C 1 103 ? 102.86852 50.24132 -26.40153 1.000 273.93992 103 GLU B CA 1
ATOM 9416 C C . GLU C 1 103 ? 102.76259 49.88239 -27.87153 1.000 279.66107 103 GLU B C 1
ATOM 9417 O O . GLU C 1 103 ? 103.00366 50.71873 -28.75085 1.000 285.48631 103 GLU B O 1
ATOM 9429 N N . LYS C 1 104 ? 102.36186 48.64419 -28.15650 1.000 277.51405 104 LYS B N 1
ATOM 9430 C CA . LYS C 1 104 ? 102.27649 48.20090 -29.53966 1.000 283.14859 104 LYS B CA 1
ATOM 9431 C C . LYS C 1 104 ? 101.28830 49.03416 -30.35479 1.000 284.06999 104 LYS B C 1
ATOM 9432 O O . LYS C 1 104 ? 101.40719 49.08418 -31.58470 1.000 290.38888 104 LYS B O 1
ATOM 9451 N N . VAL C 1 105 ? 100.31960 49.69090 -29.71457 1.000 277.06351 105 VAL B N 1
ATOM 9452 C CA . VAL C 1 105 ? 99.44977 50.58499 -30.47171 1.000 278.30080 105 VAL B CA 1
ATOM 9453 C C . VAL C 1 105 ? 100.14464 51.91321 -30.73258 1.000 283.52027 105 VAL B C 1
ATOM 9454 O O . VAL C 1 105 ? 100.03793 52.47515 -31.82813 1.000 288.95804 105 VAL B O 1
ATOM 9467 N N . GLU C 1 106 ? 100.86006 52.43831 -29.73491 1.000 268.76196 106 GLU B N 1
ATOM 9468 C CA . GLU C 1 106 ? 101.48106 53.75068 -29.88443 1.000 273.59829 106 GLU B CA 1
ATOM 9469 C C . GLU C 1 106 ? 102.37850 53.78570 -31.11092 1.000 282.88657 106 GLU B C 1
ATOM 9470 O O . GLU C 1 106 ? 102.33698 54.73856 -31.89919 1.000 288.01800 106 GLU B O 1
ATOM 9482 N N . VAL C 1 107 ? 103.17831 52.73629 -31.29965 1.000 317.75739 107 VAL B N 1
ATOM 9483 C CA . VAL C 1 107 ? 104.12108 52.70409 -32.41020 1.000 327.01422 107 VAL B CA 1
ATOM 9484 C C . VAL C 1 107 ? 103.38862 52.74611 -33.74285 1.000 330.84519 107 VAL B C 1
ATOM 9485 O O . VAL C 1 107 ? 103.93819 53.21394 -34.74799 1.000 339.04666 107 VAL B O 1
ATOM 9498 N N . VAL C 1 108 ? 102.14669 52.26436 -33.78414 1.000 273.09007 108 VAL B N 1
ATOM 9499 C CA . VAL C 1 108 ? 101.39192 52.33343 -35.02934 1.000 276.50763 108 VAL B CA 1
ATOM 9500 C C . VAL C 1 108 ? 100.90916 53.75595 -35.29503 1.000 277.85504 108 VAL B C 1
ATOM 9501 O O . VAL C 1 108 ? 100.76498 54.16294 -36.45575 1.000 283.90186 108 VAL B O 1
ATOM 9514 N N . VAL C 1 109 ? 100.63762 54.52717 -34.23820 1.000 341.67891 109 VAL B N 1
ATOM 9515 C CA . VAL C 1 109 ? 100.10506 55.87772 -34.41111 1.000 342.56023 109 VAL B CA 1
ATOM 9516 C C . VAL C 1 109 ? 101.16229 56.79517 -35.01167 1.000 351.51988 109 VAL B C 1
ATOM 9517 O O . VAL C 1 109 ? 100.85910 57.64470 -35.85913 1.000 356.19037 109 VAL B O 1
ATOM 9530 N N . ARG C 1 110 ? 102.41300 56.64624 -34.57756 1.000 258.50413 110 ARG B N 1
ATOM 9531 C CA . ARG C 1 110 ? 103.50952 57.50551 -35.00698 1.000 262.16637 110 ARG B CA 1
ATOM 9532 C C . ARG C 1 110 ? 104.21461 56.98297 -36.25436 1.000 265.91590 110 ARG B C 1
ATOM 9533 O O . ARG C 1 110 ? 105.12971 57.64628 -36.75326 1.000 269.28790 110 ARG B O 1
ATOM 9554 N N . GLY C 1 111 ? 103.81351 55.81638 -36.76350 1.000 274.17798 111 GLY B N 1
ATOM 9555 C CA . GLY C 1 111 ? 104.41112 55.23119 -37.94795 1.000 277.60572 111 GLY B CA 1
ATOM 9556 C C . GLY C 1 111 ? 105.58869 54.32228 -37.67950 1.000 279.81575 111 GLY B C 1
ATOM 9557 O O . GLY C 1 111 ? 106.26504 53.91214 -38.63166 1.000 283.12746 111 GLY B O 1
ATOM 9561 N N . THR C 1 112 ? 105.84888 53.99310 -36.41209 1.000 269.48914 112 THR B N 1
ATOM 9562 C CA . THR C 1 112 ? 107.06159 53.27295 -36.03748 1.000 271.84225 112 THR B CA 1
ATOM 9563 C C . THR C 1 112 ? 107.03833 51.81844 -36.51590 1.000 272.19669 112 THR B C 1
ATOM 9564 O O . THR C 1 112 ? 108.02160 51.33110 -37.08549 1.000 275.64090 112 THR B O 1
ATOM 9575 N N . ASP C 1 113 ? 105.93587 51.10037 -36.28392 1.000 268.74362 113 ASP B N 1
ATOM 9576 C CA . ASP C 1 113 ? 105.87849 49.66059 -36.52776 1.000 268.64646 113 ASP B CA 1
ATOM 9577 C C . ASP C 1 113 ? 104.65996 49.26760 -37.34767 1.000 266.83706 113 ASP B C 1
ATOM 9578 O O . ASP C 1 113 ? 103.53337 49.65135 -37.01723 1.000 263.56572 113 ASP B O 1
ATOM 9587 N N . ASP C 1 114 ? 104.88698 48.48796 -38.40748 1.000 269.20397 114 ASP B N 1
ATOM 9588 C CA . ASP C 1 114 ? 103.76393 47.94297 -39.16118 1.000 267.65107 114 ASP B CA 1
ATOM 9589 C C . ASP C 1 114 ? 103.10377 46.79381 -38.40019 1.000 264.39197 114 ASP B C 1
ATOM 9590 O O . ASP C 1 114 ? 101.87274 46.66368 -38.39790 1.000 261.42742 114 ASP B O 1
ATOM 9599 N N . PHE C 1 115 ? 103.90624 45.94929 -37.74312 1.000 315.21368 115 PHE B N 1
ATOM 9600 C CA . PHE C 1 115 ? 103.37397 44.85336 -36.93593 1.000 312.28027 115 PHE B CA 1
ATOM 9601 C C . PHE C 1 115 ? 104.46580 44.25894 -36.04233 1.000 313.39877 115 PHE B C 1
ATOM 9602 O O . PHE C 1 115 ? 105.62863 44.14734 -36.46018 1.000 317.02231 115 PHE B O 1
ATOM 9606 N N . PRO C 1 116 ? 104.13455 43.88045 -34.78278 1.000 393.50912 116 PRO B N 1
ATOM 9607 C CA . PRO C 1 116 ? 105.13754 43.23721 -33.92562 1.000 394.66493 116 PRO B CA 1
ATOM 9608 C C . PRO C 1 116 ? 104.75718 41.80916 -33.56686 1.000 392.90786 116 PRO B C 1
ATOM 9609 O O . PRO C 1 116 ? 103.59366 41.55835 -33.22775 1.000 389.38904 116 PRO B O 1
ATOM 9620 N N . ALA C 1 117 ? 105.70155 40.86875 -33.60692 1.000 363.81968 117 ALA B N 1
ATOM 9621 C CA . ALA C 1 117 ? 105.41323 39.51806 -33.13659 1.000 362.19001 117 ALA B CA 1
ATOM 9622 C C . ALA C 1 117 ? 105.35774 39.52275 -31.60379 1.000 359.94778 117 ALA B C 1
ATOM 9623 O O . ALA C 1 117 ? 106.32078 39.94681 -30.94663 1.000 361.73575 117 ALA B O 1
ATOM 9630 N N . PHE C 1 118 ? 104.23754 39.05556 -31.03039 1.000 311.47250 118 PHE B N 1
ATOM 9631 C CA . PHE C 1 118 ? 104.11780 38.99812 -29.57432 1.000 309.29259 118 PHE B CA 1
ATOM 9632 C C . PHE C 1 118 ? 105.19241 38.09929 -28.96623 1.000 311.33137 118 PHE B C 1
ATOM 9633 O O . PHE C 1 118 ? 105.48869 37.01428 -29.47882 1.000 312.64006 118 PHE B O 1
ATOM 9650 N N . SER C 1 119 ? 105.73771 38.53450 -27.82837 1.000 280.03127 119 SER B N 1
ATOM 9651 C CA . SER C 1 119 ? 106.71943 37.75515 -27.08404 1.000 281.89306 119 SER B CA 1
ATOM 9652 C C . SER C 1 119 ? 106.32358 37.78486 -25.61341 1.000 279.28328 119 SER B C 1
ATOM 9653 O O . SER C 1 119 ? 105.93322 38.83542 -25.09278 1.000 277.74200 119 SER B O 1
ATOM 9661 N N . TRP C 1 120 ? 106.35097 36.61196 -24.97056 1.000 265.48859 120 TRP B N 1
ATOM 9662 C CA . TRP C 1 120 ? 106.06779 36.51705 -23.54095 1.000 263.38888 120 TRP B CA 1
ATOM 9663 C C . TRP C 1 120 ? 107.09074 37.25862 -22.69149 1.000 265.64549 120 T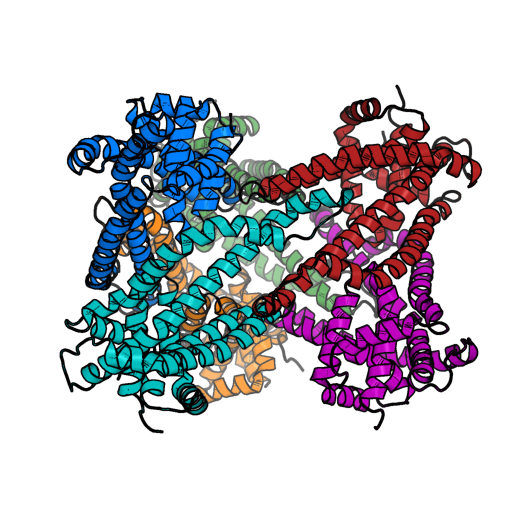RP B C 1
ATOM 9664 O O . TRP C 1 120 ? 106.78850 37.61006 -21.54386 1.000 263.87115 120 TRP B O 1
ATOM 9685 N N . ALA C 1 121 ? 108.28866 37.49932 -23.22628 1.000 257.11510 121 ALA B N 1
ATOM 9686 C CA . ALA C 1 121 ? 109.37627 38.09154 -22.46331 1.000 259.79360 121 ALA B CA 1
ATOM 9687 C C . ALA C 1 121 ? 109.00044 39.45410 -21.91588 1.000 258.28457 121 ALA B C 1
ATOM 9688 O O . ALA C 1 121 ? 108.93147 39.64490 -20.69860 1.000 257.19715 121 ALA B O 1
ATOM 9695 N N . GLU C 1 122 ? 108.76040 40.40730 -22.81517 1.000 280.99431 122 GLU B N 1
ATOM 9696 C CA . GLU C 1 122 ? 108.47980 41.77800 -22.40491 1.000 279.89674 122 GLU B CA 1
ATOM 9697 C C . GLU C 1 122 ? 107.16175 41.90264 -21.63995 1.000 275.38956 122 GLU B C 1
ATOM 9698 O O . GLU C 1 122 ? 107.05462 42.75617 -20.75164 1.000 274.42878 122 GLU B O 1
ATOM 9710 N N . LEU C 1 123 ? 106.18242 41.04373 -21.92880 1.000 279.51500 123 LEU B N 1
ATOM 9711 C CA . LEU C 1 123 ? 104.94371 41.01410 -21.15317 1.000 275.35266 123 LEU B CA 1
ATOM 9712 C C . LEU C 1 123 ? 105.22081 40.63373 -19.70024 1.000 275.01971 123 LEU B C 1
ATOM 9713 O O . LEU C 1 123 ? 104.79067 41.32740 -18.76706 1.000 273.15321 123 LEU B O 1
ATOM 9729 N N . MET C 1 124 ? 105.92422 39.51036 -19.49251 1.000 247.41364 124 MET B N 1
ATOM 9730 C CA . MET C 1 124 ? 106.33994 39.11422 -18.14709 1.000 247.75851 124 MET B CA 1
ATOM 9731 C C . MET C 1 124 ? 107.17944 40.19927 -17.48468 1.000 249.87887 124 MET B C 1
ATOM 9732 O O . MET C 1 124 ? 107.10704 40.39600 -16.26527 1.000 249.00837 124 MET B O 1
ATOM 9746 N N . ALA C 1 125 ? 107.98848 40.91373 -18.27040 1.000 252.78813 125 ALA B N 1
ATOM 9747 C CA . ALA C 1 125 ? 108.76827 42.00289 -17.69854 1.000 254.86071 125 ALA B CA 1
ATOM 9748 C C . ALA C 1 125 ? 107.87197 43.13962 -17.24891 1.000 251.88282 125 ALA B C 1
ATOM 9749 O O . ALA C 1 125 ? 108.19976 43.84793 -16.29069 1.000 252.38217 125 ALA B O 1
ATOM 9756 N N . MET C 1 126 ? 106.73797 43.32375 -17.91525 1.000 259.55970 126 MET B N 1
ATOM 9757 C CA . MET C 1 126 ? 105.82901 44.37921 -17.50648 1.000 256.65617 126 MET B CA 1
ATOM 9758 C C . MET C 1 126 ? 105.05407 44.00180 -16.25328 1.000 253.62717 126 MET B C 1
ATOM 9759 O O . MET C 1 126 ? 104.93361 44.82744 -15.34149 1.000 252.78937 126 MET B O 1
ATOM 9773 N N . VAL C 1 127 ? 104.60612 42.74877 -16.16456 1.000 241.56353 127 VAL B N 1
ATOM 9774 C CA . VAL C 1 127 ? 103.55328 42.30085 -15.24560 1.000 238.02724 127 VAL B CA 1
ATOM 9775 C C . VAL C 1 127 ? 103.60548 42.93013 -13.85615 1.000 237.48527 127 VAL B C 1
ATOM 9776 O O . VAL C 1 127 ? 102.57956 43.45524 -13.40234 1.000 234.33842 127 VAL B O 1
ATOM 9789 N N . PRO C 1 128 ? 104.71533 42.86812 -13.11568 1.000 240.40374 128 PRO B N 1
ATOM 9790 C CA . PRO C 1 128 ? 104.65732 43.36958 -11.73026 1.000 239.70851 128 PRO B CA 1
ATOM 9791 C C . PRO C 1 128 ? 104.36317 44.85697 -11.62920 1.000 238.77784 128 PRO B C 1
ATOM 9792 O O . PRO C 1 128 ? 103.57015 45.27251 -10.77317 1.000 236.14570 128 PRO B O 1
ATOM 9803 N N . ARG C 1 129 ? 104.98787 45.67456 -12.47847 1.000 249.43020 129 ARG B N 1
ATOM 9804 C CA . ARG C 1 129 ? 104.77042 47.11536 -12.42571 1.000 248.77355 129 ARG B CA 1
ATOM 9805 C C . ARG C 1 129 ? 103.34332 47.47339 -12.81098 1.000 244.77258 129 ARG B C 1
ATOM 9806 O O . ARG C 1 129 ? 102.69342 48.28287 -12.14153 1.000 242.62364 129 ARG B O 1
ATOM 9827 N N . THR C 1 130 ? 102.84667 46.90005 -13.90629 1.000 241.17464 130 THR B N 1
ATOM 9828 C CA . THR C 1 130 ? 101.52446 47.27455 -14.38341 1.000 237.74356 130 THR B CA 1
ATOM 9829 C C . THR C 1 130 ? 100.43318 46.70170 -13.48345 1.000 234.23984 130 THR B C 1
ATOM 9830 O O . THR C 1 130 ? 99.39962 47.35187 -13.27900 1.000 231.36093 130 THR B O 1
ATOM 9841 N N . ILE C 1 131 ? 100.64370 45.51128 -12.91295 1.000 228.71168 131 ILE B N 1
ATOM 9842 C CA . ILE C 1 131 ? 99.69828 45.00090 -11.92517 1.000 225.66428 131 ILE B CA 1
ATOM 9843 C C . ILE C 1 131 ? 99.73940 45.84695 -10.65736 1.000 225.23771 131 ILE B C 1
ATOM 9844 O O . ILE C 1 131 ? 98.70771 46.07667 -10.02438 1.000 222.19047 131 ILE B O 1
ATOM 9860 N N . GLY C 1 132 ? 100.92467 46.28419 -10.23350 1.000 228.36017 132 GLY B N 1
ATOM 9861 C CA . GLY C 1 132 ? 100.98692 47.25980 -9.15347 1.000 228.17076 132 GLY B CA 1
ATOM 9862 C C . GLY C 1 132 ? 100.23138 48.53069 -9.49310 1.000 226.15838 132 GLY B C 1
ATOM 9863 O O . GLY C 1 132 ? 99.61908 49.16269 -8.62033 1.000 224.17201 132 GLY B O 1
ATOM 9867 N N . ARG C 1 133 ? 100.25767 48.91492 -10.77381 1.000 251.07441 133 ARG B N 1
ATOM 9868 C CA . ARG C 1 133 ? 99.54437 50.10276 -11.23659 1.000 249.35569 133 ARG B CA 1
ATOM 9869 C C . ARG C 1 133 ? 98.03217 49.92716 -11.11524 1.000 245.25283 133 ARG B C 1
ATOM 9870 O O . ARG C 1 133 ? 97.33835 50.79236 -10.56290 1.000 243.19642 133 ARG B O 1
ATOM 9891 N N . GLU C 1 134 ? 97.49907 48.80619 -11.60571 1.000 234.85282 134 GLU B N 1
ATOM 9892 C CA . GLU C 1 134 ? 96.06138 48.60980 -11.48997 1.000 231.10421 134 GLU B CA 1
ATOM 9893 C C . GLU C 1 134 ? 95.64379 48.34996 -10.05128 1.000 229.33557 134 GLU B C 1
ATOM 9894 O O . GLU C 1 134 ? 94.48376 48.58985 -9.69240 1.000 226.26978 134 GLU B O 1
ATOM 9906 N N . LEU C 1 135 ? 96.55247 47.85197 -9.21413 1.000 234.45696 135 LEU B N 1
ATOM 9907 C CA . LEU C 1 135 ? 96.24714 47.79339 -7.79102 1.000 233.15419 135 LEU B CA 1
ATOM 9908 C C . LEU C 1 135 ? 96.07634 49.19971 -7.23717 1.000 232.51947 135 LEU B C 1
ATOM 9909 O O . LEU C 1 135 ? 95.14789 49.46467 -6.45882 1.000 229.88372 135 LEU B O 1
ATOM 9925 N N . ARG C 1 136 ? 96.94230 50.12833 -7.65964 1.000 252.41391 136 ARG B N 1
ATOM 9926 C CA . ARG C 1 136 ? 96.75501 51.52392 -7.27318 1.000 251.80193 136 ARG B CA 1
ATOM 9927 C C . ARG C 1 136 ? 95.42571 52.08938 -7.79933 1.000 248.54428 136 ARG B C 1
ATOM 9928 O O . ARG C 1 136 ? 94.77263 52.89440 -7.11797 1.000 246.64723 136 ARG B O 1
ATOM 9949 N N . LYS C 1 137 ? 95.00706 51.69203 -9.01026 1.000 212.19317 137 LYS B N 1
ATOM 9950 C CA . LYS C 1 137 ? 93.69548 52.11654 -9.51122 1.000 209.19942 137 LYS B CA 1
ATOM 9951 C C . LYS C 1 137 ? 92.57631 51.62842 -8.60491 1.000 206.04717 137 LYS B C 1
ATOM 9952 O O . LYS C 1 137 ? 91.62304 52.36186 -8.32560 1.000 203.67750 137 LYS B O 1
ATOM 9971 N N . LEU C 1 138 ? 92.63442 50.36266 -8.19609 1.000 205.97791 138 LEU B N 1
ATOM 9972 C CA . LEU C 1 138 ? 91.65375 49.86739 -7.23616 1.000 203.23492 138 LEU B CA 1
ATOM 9973 C C . LEU C 1 138 ? 91.69189 50.68945 -5.95032 1.000 202.85570 138 LEU B C 1
ATOM 9974 O O . LEU C 1 138 ? 90.64832 50.91752 -5.31943 1.000 200.17012 138 LEU B O 1
ATOM 9990 N N . GLY C 1 139 ? 92.89182 51.13232 -5.54124 1.000 205.64026 139 GLY B N 1
ATOM 9991 C CA . GLY C 1 139 ? 93.01230 51.95552 -4.34570 1.000 205.61252 139 GLY B CA 1
ATOM 9992 C C . GLY C 1 139 ? 92.38858 53.33338 -4.47912 1.000 204.09837 139 GLY B C 1
ATOM 9993 O O . GLY C 1 139 ? 91.85299 53.87189 -3.50386 1.000 202.54149 139 GLY B O 1
ATOM 9997 N N . TYR C 1 140 ? 92.45624 53.93290 -5.67395 1.000 213.93944 140 TYR B N 1
ATOM 9998 C CA . TYR C 1 140 ? 91.75135 55.19302 -5.90265 1.000 212.34651 140 TYR B CA 1
ATOM 9999 C C . TYR C 1 140 ? 90.24704 54.97477 -5.99046 1.000 208.83396 140 TYR B C 1
ATOM 10000 O O . TYR C 1 140 ? 89.47504 55.78283 -5.47211 1.000 206.87836 140 TYR B O 1
ATOM 10018 N N . PHE C 1 141 ? 89.81963 53.86394 -6.58869 1.000 198.76051 141 PHE B N 1
ATOM 10019 C CA . PHE C 1 141 ? 88.41262 53.64970 -6.91241 1.000 195.74486 141 PHE B CA 1
ATOM 10020 C C . PHE C 1 141 ? 87.59562 53.21172 -5.69499 1.000 193.40159 141 PHE B C 1
ATOM 10021 O O . PHE C 1 141 ? 86.70431 53.93648 -5.24445 1.000 191.29898 141 PHE B O 1
ATOM 10038 N N . LEU C 1 142 ? 87.89909 52.03205 -5.14580 1.000 197.84782 142 LEU B N 1
ATOM 10039 C CA . LEU C 1 142 ? 86.99604 51.36093 -4.20562 1.000 195.53328 142 LEU B CA 1
ATOM 10040 C C . LEU C 1 142 ? 86.55326 52.19763 -2.99913 1.000 194.18481 142 LEU B C 1
ATOM 10041 O O . LEU C 1 142 ? 85.42300 51.98447 -2.52181 1.000 191.61822 142 LEU B O 1
ATOM 10057 N N . PRO C 1 143 ? 87.38517 53.07482 -2.41606 1.000 200.08066 143 PRO B N 1
ATOM 10058 C CA . PRO C 1 143 ? 86.91315 53.90442 -1.27569 1.000 198.75751 143 PRO B CA 1
ATOM 10059 C C . PRO C 1 143 ? 85.85693 54.94494 -1.63667 1.000 196.51235 143 PRO B C 1
ATOM 10060 O O . PRO C 1 143 ? 84.91918 55.19502 -0.85402 1.000 194.30936 143 PRO B O 1
ATOM 10071 N N . ARG C 1 144 ? 86.02390 55.61425 -2.77640 1.000 188.96033 144 ARG B N 1
ATOM 10072 C CA . ARG C 1 144 ? 84.98360 56.51154 -3.25040 1.000 186.93319 144 ARG B CA 1
ATOM 10073 C C . ARG C 1 144 ? 83.69516 55.75661 -3.53419 1.000 184.38239 144 ARG B C 1
ATOM 10074 O O . ARG C 1 144 ? 82.61446 56.26354 -3.24974 1.000 182.12950 144 ARG B O 1
ATOM 10095 N N . ALA C 1 145 ? 83.78522 54.53398 -4.04628 1.000 184.74732 145 ALA B N 1
ATOM 10096 C CA . ALA C 1 145 ? 82.58431 53.75085 -4.32559 1.000 182.47668 145 ALA B CA 1
ATOM 10097 C C . ALA C 1 145 ? 81.85349 53.35622 -3.04196 1.000 180.52620 145 ALA B C 1
ATOM 10098 O O . ALA C 1 145 ? 80.63722 53.54799 -2.92571 1.000 178.16957 145 ALA B O 1
ATOM 10105 N N . ILE C 1 146 ? 82.56270 52.74711 -2.08058 1.000 204.00455 146 ILE B N 1
ATOM 10106 C CA . ILE C 1 146 ? 81.90720 52.41106 -0.81446 1.000 202.34803 146 ILE B CA 1
ATOM 10107 C C . ILE C 1 146 ? 81.31277 53.66664 -0.20077 1.000 200.99738 146 ILE B C 1
ATOM 10108 O O . ILE C 1 146 ? 80.21024 53.64400 0.36698 1.000 198.73135 146 ILE B O 1
ATOM 10124 N N . ALA C 1 147 ? 82.03814 54.78311 -0.30362 1.000 190.31905 147 ALA B N 1
ATOM 10125 C CA . ALA C 1 147 ? 81.52371 56.04389 0.20989 1.000 189.16239 147 ALA B CA 1
ATOM 10126 C C . ALA C 1 147 ? 80.20728 56.42130 -0.46606 1.000 186.80928 147 ALA B C 1
ATOM 10127 O O . ALA C 1 147 ? 79.20521 56.66784 0.20886 1.000 184.73625 147 ALA B O 1
ATOM 10134 N N . LEU C 1 148 ? 80.18670 56.44903 -1.80411 1.000 176.92170 148 LEU B N 1
ATOM 10135 C CA . LEU C 1 148 ? 78.98243 56.82973 -2.53780 1.000 175.03236 148 LEU B CA 1
ATOM 10136 C C . LEU C 1 148 ? 77.82839 55.88521 -2.24311 1.000 172.85106 148 LEU B C 1
ATOM 10137 O O . LEU C 1 148 ? 76.65993 56.28262 -2.33286 1.000 170.91225 148 LEU B O 1
ATOM 10153 N N . PHE C 1 149 ? 78.13584 54.62664 -1.92784 1.000 173.23866 149 PHE B N 1
ATOM 10154 C CA . PHE C 1 149 ? 77.09649 53.64256 -1.63480 1.000 171.31795 149 PHE B CA 1
ATOM 10155 C C . PHE C 1 149 ? 76.47738 53.88976 -0.26024 1.000 169.75278 149 PHE B C 1
ATOM 10156 O O . PHE C 1 149 ? 75.24752 53.85567 -0.09909 1.000 167.64325 149 PHE B O 1
ATOM 10173 N N . ILE C 1 150 ? 77.32522 54.09858 0.75407 1.000 182.73872 150 ILE B N 1
ATOM 10174 C CA . ILE C 1 150 ? 76.84256 54.51913 2.06893 1.000 181.55460 150 ILE B CA 1
ATOM 10175 C C . ILE C 1 150 ? 76.06500 55.81974 1.93870 1.000 180.20459 150 ILE B C 1
ATOM 10176 O O . ILE C 1 150 ? 75.08823 56.05008 2.66507 1.000 178.36736 150 ILE B O 1
ATOM 10192 N N . LEU C 1 151 ? 76.49420 56.69213 1.02011 1.000 175.48784 151 LEU B N 1
ATOM 10193 C CA . LEU C 1 151 ? 75.76729 57.92125 0.71857 1.000 174.35336 151 LEU B CA 1
ATOM 10194 C C . LEU C 1 151 ? 74.40584 57.63959 0.09376 1.000 172.35214 151 LEU B C 1
ATOM 10195 O O . LEU C 1 151 ? 73.45972 58.40164 0.31866 1.000 170.78912 151 LEU B O 1
ATOM 10211 N N . SER C 1 152 ? 74.29293 56.58309 -0.71489 1.000 166.35443 152 SER B N 1
ATOM 10212 C CA . SER C 1 152 ? 73.00757 56.22975 -1.30500 1.000 164.64063 152 SER B CA 1
ATOM 10213 C C . SER C 1 152 ? 72.07091 55.57881 -0.30092 1.000 162.78356 152 SER B C 1
ATOM 10214 O O . SER C 1 152 ? 70.85107 55.60927 -0.50129 1.000 161.12476 152 SER B O 1
ATOM 10222 N N . LEU C 1 153 ? 72.60802 55.00689 0.77803 1.000 173.29934 153 LEU B N 1
ATOM 10223 C CA . LEU C 1 153 ? 71.74283 54.43967 1.80776 1.000 171.65160 153 LEU B CA 1
ATOM 10224 C C . LEU C 1 153 ? 71.00281 55.52816 2.57313 1.000 170.29764 153 LEU B C 1
ATOM 10225 O O . LEU C 1 153 ? 69.87980 55.31314 3.04613 1.000 168.54226 153 LEU B O 1
ATOM 10241 N N . ILE C 1 154 ? 71.58876 56.71177 2.65869 1.000 168.77648 154 ILE B N 1
ATOM 10242 C CA . ILE C 1 154 ? 70.96094 57.78804 3.42186 1.000 167.61099 154 ILE B CA 1
ATOM 10243 C C . ILE C 1 154 ? 69.61675 58.14218 2.77568 1.000 165.88510 154 ILE B C 1
ATOM 10244 O O . ILE C 1 154 ? 69.52268 58.20095 1.53134 1.000 166.22489 154 ILE B O 1
ATOM 10260 N N . PRO C 1 155 ? 68.52927 58.30560 3.55336 1.000 182.93335 155 PRO B N 1
ATOM 10261 C CA . PRO C 1 155 ? 67.21008 58.55221 2.93113 1.000 181.42613 155 PRO B CA 1
ATOM 10262 C C . PRO C 1 155 ? 67.11303 59.84952 2.14638 1.000 181.64283 155 PRO B C 1
ATOM 10263 O O . PRO C 1 155 ? 66.42904 59.89278 1.11655 1.000 181.29234 155 PRO B O 1
ATOM 10274 N N . GLY C 1 156 ? 67.72912 60.92367 2.61758 1.000 155.64850 156 GLY B N 1
ATOM 10275 C CA . GLY C 1 156 ? 67.65012 62.16594 1.88197 1.000 155.90774 156 GLY B CA 1
ATOM 10276 C C . GLY C 1 156 ? 68.66758 62.24890 0.76119 1.000 157.75835 156 GLY B C 1
ATOM 10277 O O . GLY C 1 156 ? 68.33328 62.63336 -0.36321 1.000 157.95363 156 GLY B O 1
ATOM 10281 N N . LEU C 1 157 ? 69.90536 61.83036 1.04971 1.000 177.01000 157 LEU B N 1
ATOM 10282 C CA . LEU C 1 157 ? 71.03443 62.01844 0.14266 1.000 179.02197 157 LEU B CA 1
ATOM 10283 C C . LEU C 1 157 ? 71.10403 60.98780 -0.98028 1.000 179.64413 157 LEU B C 1
ATOM 10284 O O . LEU C 1 157 ? 71.92489 61.15254 -1.88925 1.000 181.31638 157 LEU B O 1
ATOM 10300 N N . ASN C 1 158 ? 70.27810 59.93970 -0.96313 1.000 198.34573 158 ASN B N 1
ATOM 10301 C CA . ASN C 1 158 ? 70.33156 58.96482 -2.04809 1.000 198.98588 158 ASN B CA 1
ATOM 10302 C C . ASN C 1 158 ? 70.13935 59.64279 -3.40087 1.000 199.62135 158 ASN B C 1
ATOM 10303 O O . ASN C 1 158 ? 70.73664 59.21884 -4.40210 1.000 201.06596 158 ASN B O 1
ATOM 10314 N N . LEU C 1 159 ? 69.33130 60.71031 -3.44634 1.000 184.26166 159 LEU B N 1
ATOM 10315 C CA . LEU C 1 159 ? 69.09947 61.40062 -4.70904 1.000 184.95676 159 LEU B CA 1
ATOM 10316 C C . LEU C 1 159 ? 70.38756 62.01022 -5.24265 1.000 187.04520 159 LEU B C 1
ATOM 10317 O O . LEU C 1 159 ? 70.62824 61.99450 -6.45469 1.000 188.33454 159 LEU B O 1
ATOM 10333 N N . ILE C 1 160 ? 71.24038 62.54046 -4.35768 1.000 164.32080 160 ILE B N 1
ATOM 10334 C CA . ILE C 1 160 ? 72.52066 63.07047 -4.82276 1.000 166.46640 160 ILE B CA 1
ATOM 10335 C C . ILE C 1 160 ? 73.54023 61.96829 -5.05514 1.000 167.98261 160 ILE B C 1
ATOM 10336 O O . ILE C 1 160 ? 74.61252 62.24007 -5.60764 1.000 169.98688 160 ILE B O 1
ATOM 10352 N N . ALA C 1 161 ? 73.24150 60.72649 -4.66414 1.000 180.28627 161 ALA B N 1
ATOM 10353 C CA . ALA C 1 161 ? 74.19012 59.64451 -4.91207 1.000 181.76390 161 ALA B CA 1
ATOM 10354 C C . ALA C 1 161 ? 74.14431 59.21108 -6.37302 1.000 182.70219 161 ALA B C 1
ATOM 10355 O O . ALA C 1 161 ? 75.19500 58.96734 -6.98254 1.000 184.70050 161 ALA B O 1
ATOM 10362 N N . ALA C 1 162 ? 72.93746 59.16642 -6.95814 1.000 176.85307 162 ALA B N 1
ATOM 10363 C CA . ALA C 1 162 ? 72.78423 58.68639 -8.33116 1.000 177.74420 162 ALA B CA 1
ATOM 10364 C C . ALA C 1 162 ? 73.65630 59.44775 -9.31871 1.000 179.89990 162 ALA B C 1
ATOM 10365 O O . ALA C 1 162 ? 74.43805 58.80306 -10.03818 1.000 181.58334 162 ALA B O 1
ATOM 10372 N N . PRO C 1 163 ? 73.60242 60.77420 -9.40969 1.000 184.75311 163 PRO B N 1
ATOM 10373 C CA . PRO C 1 163 ? 74.54031 61.47366 -10.30616 1.000 186.99955 163 PRO B CA 1
ATOM 10374 C C . PRO C 1 163 ? 75.99318 61.26801 -9.92338 1.000 188.71948 163 PRO B C 1
ATOM 10375 O O . PRO C 1 163 ? 76.82306 60.97249 -10.78999 1.000 190.73902 163 PRO B O 1
ATOM 10386 N N . LEU C 1 164 ? 76.33192 61.42983 -8.64287 1.000 174.89295 164 LEU B N 1
ATOM 10387 C CA . LEU C 1 164 ? 77.72625 61.32646 -8.23783 1.000 176.74024 164 LEU B CA 1
ATOM 10388 C C . LEU C 1 164 ? 78.35637 60.03510 -8.73572 1.000 178.02456 164 LEU B C 1
ATOM 10389 O O . LEU C 1 164 ? 79.54160 60.00909 -9.09076 1.000 180.28077 164 LEU B O 1
ATOM 10405 N N . TRP C 1 165 ? 77.59096 58.94387 -8.75431 1.000 190.03907 165 TRP B N 1
ATOM 10406 C CA . TRP C 1 165 ? 78.12151 57.70504 -9.30788 1.000 191.22342 165 TRP B CA 1
ATOM 10407 C C . TRP C 1 165 ? 78.52738 57.90070 -10.76595 1.000 193.14094 165 TRP B C 1
ATOM 10408 O O . TRP C 1 165 ? 79.70517 57.76723 -11.12028 1.000 195.37272 165 TRP B O 1
ATOM 10429 N N . LEU C 1 166 ? 77.57288 58.28916 -11.61422 1.000 179.10695 166 LEU B N 1
ATOM 10430 C CA . LEU C 1 166 ? 77.82932 58.39942 -13.04753 1.000 180.93133 166 LEU B CA 1
ATOM 10431 C C . LEU C 1 166 ? 79.03340 59.29089 -13.33925 1.000 183.23350 166 LEU B C 1
ATOM 10432 O O . LEU C 1 166 ? 79.96997 58.88884 -14.03521 1.000 185.40326 166 LEU B O 1
ATOM 10448 N N . LEU C 1 167 ? 79.02804 60.51185 -12.81596 1.000 182.86594 167 LEU B N 1
ATOM 10449 C CA . LEU C 1 167 ? 80.14032 61.41362 -13.08039 1.000 185.07292 167 LEU B CA 1
ATOM 10450 C C . LEU C 1 167 ? 81.47022 60.76242 -12.73812 1.000 186.88684 167 LEU B C 1
ATOM 10451 O O . LEU C 1 167 ? 82.44706 60.90148 -13.48230 1.000 189.33701 167 LEU B O 1
ATOM 10467 N N . PHE C 1 168 ? 81.52827 60.03307 -11.62402 1.000 185.85469 168 PHE B N 1
ATOM 10468 C CA . PHE C 1 168 ? 82.77617 59.37622 -11.26438 1.000 187.69153 168 PHE B CA 1
ATOM 10469 C C . PHE C 1 168 ? 83.05478 58.21735 -12.20716 1.000 188.88120 168 PHE B C 1
ATOM 10470 O O . PHE C 1 168 ? 84.17352 58.07847 -12.71809 1.000 191.38444 168 PHE B O 1
ATOM 10487 N N . GLY C 1 169 ? 82.02640 57.41370 -12.49667 1.000 189.19059 169 GLY B N 1
ATOM 10488 C CA . GLY C 1 169 ? 82.19281 56.30162 -13.41514 1.000 190.20781 169 GLY B CA 1
ATOM 10489 C C . GLY C 1 169 ? 82.74389 56.73092 -14.75707 1.000 192.54151 169 GLY B C 1
ATOM 10490 O O . GLY C 1 169 ? 83.52579 56.00728 -15.37085 1.000 194.46123 169 GLY B O 1
ATOM 10494 N N . VAL C 1 170 ? 82.34396 57.90546 -15.23530 1.000 190.50716 170 VAL B N 1
ATOM 10495 C CA . VAL C 1 170 ? 82.92532 58.43744 -16.46170 1.000 192.92060 170 VAL B CA 1
ATOM 10496 C C . VAL C 1 170 ? 84.36742 58.86156 -16.21323 1.000 195.28041 170 VAL B C 1
ATOM 10497 O O . VAL C 1 170 ? 85.28429 58.46015 -16.93975 1.000 197.68812 170 VAL B O 1
ATOM 10510 N N . TRP C 1 171 ? 84.58702 59.67886 -15.17728 1.000 194.72124 171 TRP B N 1
ATOM 10511 C CA . TRP C 1 171 ? 85.92992 60.16121 -14.86615 1.000 197.01210 171 TRP B CA 1
ATOM 10512 C C . TRP C 1 171 ? 86.90376 59.01314 -14.70428 1.000 198.58773 171 TRP B C 1
ATOM 10513 O O . TRP C 1 171 ? 88.04586 59.07747 -15.17982 1.000 201.33787 171 TRP B O 1
ATOM 10534 N N . MET C 1 172 ? 86.46786 57.95317 -14.02408 1.000 196.95220 172 MET B N 1
ATOM 10535 C CA . MET C 1 172 ? 87.32553 56.79551 -13.83124 1.000 198.34866 172 MET B CA 1
ATOM 10536 C C . MET C 1 172 ? 87.74278 56.20047 -15.16699 1.000 200.33131 172 MET B C 1
ATOM 10537 O O . MET C 1 172 ? 88.91019 55.83840 -15.35833 1.000 202.85278 172 MET B O 1
ATOM 10551 N N . MET C 1 173 ? 86.79882 56.10306 -16.10902 1.000 199.35877 173 MET B N 1
ATOM 10552 C CA . MET C 1 173 ? 87.10773 55.57871 -17.43330 1.000 201.25363 173 MET B CA 1
ATOM 10553 C C . MET C 1 173 ? 88.13887 56.42080 -18.15947 1.000 204.17903 173 MET B C 1
ATOM 10554 O O . MET C 1 173 ? 88.73193 55.94569 -19.13417 1.000 206.36328 173 MET B O 1
ATOM 10568 N N . ALA C 1 174 ? 88.29515 57.68831 -17.77537 1.000 204.26859 174 ALA B N 1
ATOM 10569 C CA . ALA C 1 174 ? 89.41544 58.46750 -18.28506 1.000 207.20781 174 ALA B CA 1
ATOM 10570 C C . ALA C 1 174 ? 90.70501 58.04351 -17.60417 1.000 209.10902 174 ALA B C 1
ATOM 10571 O O . ALA C 1 174 ? 91.70578 57.75643 -18.26941 1.000 211.89817 174 ALA B O 1
ATOM 10578 N N . VAL C 1 175 ? 90.69444 57.98752 -16.27040 1.000 207.75664 175 VAL B N 1
ATOM 10579 C CA . VAL C 1 175 ? 91.92927 57.71358 -15.54997 1.000 209.75346 175 VAL B CA 1
ATOM 10580 C C . VAL C 1 175 ? 92.36165 56.26701 -15.76939 1.000 210.73190 175 VAL B C 1
ATOM 10581 O O . VAL C 1 175 ? 93.56273 55.96578 -15.76617 1.000 213.42845 175 VAL B O 1
ATOM 10594 N N . GLN C 1 176 ? 91.40845 55.35045 -15.97123 1.000 208.68558 176 GLN B N 1
ATOM 10595 C CA . GLN C 1 176 ? 91.75700 53.93978 -16.12470 1.000 209.42977 176 GLN B CA 1
ATOM 10596 C C . GLN C 1 176 ? 92.56417 53.69752 -17.39015 1.000 212.35659 176 GLN B C 1
ATOM 10597 O O . GLN C 1 176 ? 93.61299 53.04734 -17.34804 1.000 214.61181 176 GLN B O 1
ATOM 10611 N N . TYR C 1 177 ? 92.07738 54.18477 -18.52986 1.000 212.45873 177 TYR B N 1
ATOM 10612 C CA . TYR C 1 177 ? 92.69592 53.87589 -19.81423 1.000 215.10850 177 TYR B CA 1
ATOM 10613 C C . TYR C 1 177 ? 93.82623 54.83739 -20.18176 1.000 218.15081 177 TYR B C 1
ATOM 10614 O O . TYR C 1 177 ? 94.90126 54.40312 -20.61216 1.000 220.98843 177 TYR B O 1
ATOM 10632 N N . ILE C 1 178 ? 93.61119 56.14415 -20.02471 1.000 249.56674 178 ILE B N 1
ATOM 10633 C CA . ILE C 1 178 ? 94.65799 57.10319 -20.35400 1.000 254.16905 178 ILE B CA 1
ATOM 10634 C C . ILE C 1 178 ? 95.87216 56.92193 -19.45633 1.000 256.06206 178 ILE B C 1
ATOM 10635 O O . ILE C 1 178 ? 96.94552 57.45483 -19.75579 1.000 260.37732 178 ILE B O 1
ATOM 10651 N N . ASP C 1 179 ? 95.73338 56.15708 -18.37259 1.000 231.52049 179 ASP B N 1
ATOM 10652 C CA . ASP C 1 179 ? 96.88272 55.81820 -17.54732 1.000 233.39031 179 ASP B CA 1
ATOM 10653 C C . ASP C 1 179 ? 97.84475 54.89657 -18.28693 1.000 236.63824 179 ASP B C 1
ATOM 10654 O O . ASP C 1 179 ? 99.06772 55.03876 -18.15552 1.000 240.49823 179 ASP B O 1
ATOM 10663 N N . TYR C 1 180 ? 97.31848 53.94742 -19.07169 1.000 219.89956 180 TYR B N 1
ATOM 10664 C CA . TYR C 1 180 ? 98.16787 52.88403 -19.60745 1.000 222.54186 180 TYR B CA 1
ATOM 10665 C C . TYR C 1 180 ? 99.31305 53.42446 -20.45127 1.000 228.07213 180 TYR B C 1
ATOM 10666 O O . TYR C 1 180 ? 100.46141 52.99763 -20.23238 1.000 231.06510 180 TYR B O 1
ATOM 10684 N N . PRO C 1 181 ? 99.09960 54.32848 -21.42088 1.000 304.27794 181 PRO B N 1
ATOM 10685 C CA . PRO C 1 181 ? 100.27333 54.92298 -22.08271 1.000 309.61348 181 PRO B CA 1
ATOM 10686 C C . PRO C 1 181 ? 101.10361 55.73344 -21.11989 1.000 311.42822 181 PRO B C 1
ATOM 10687 O O . PRO C 1 181 ? 102.34009 55.72892 -21.18699 1.000 315.59377 181 PRO B O 1
ATOM 10698 N N . ALA C 1 182 ? 100.43827 56.43198 -20.20472 1.000 237.10735 182 ALA B N 1
ATOM 10699 C CA . ALA C 1 182 ? 101.15555 57.19037 -19.19309 1.000 238.72666 182 ALA B CA 1
ATOM 10700 C C . ALA C 1 182 ? 102.11104 56.29222 -18.41256 1.000 239.87706 182 ALA B C 1
ATOM 10701 O O . ALA C 1 182 ? 103.30848 56.58897 -18.29791 1.000 244.13565 182 ALA B O 1
ATOM 10708 N N . ASP C 1 183 ? 101.60804 55.16502 -17.89748 1.000 270.66595 183 ASP B N 1
ATOM 10709 C CA . ASP C 1 183 ? 102.47545 54.24384 -17.16653 1.000 271.69330 183 ASP B CA 1
ATOM 10710 C C . ASP C 1 183 ? 103.56103 53.65969 -18.06827 1.000 276.22716 183 ASP B C 1
ATOM 10711 O O . ASP C 1 183 ? 104.60515 53.21588 -17.56972 1.000 278.82802 183 ASP B O 1
ATOM 10720 N N . ASN C 1 184 ? 103.33798 53.62785 -19.39002 1.000 245.74891 184 ASN B N 1
ATOM 10721 C CA . ASN C 1 184 ? 104.43370 53.26653 -20.28123 1.000 250.60352 184 ASN B CA 1
ATOM 10722 C C . ASN C 1 184 ? 105.56114 54.28063 -20.16782 1.000 255.22629 184 ASN B C 1
ATOM 10723 O O . ASN C 1 184 ? 106.73095 53.93790 -20.37309 1.000 259.42196 184 ASN B O 1
ATOM 10734 N N . HIS C 1 185 ? 105.23219 55.53033 -19.82896 1.000 248.85168 185 HIS B N 1
ATOM 10735 C CA . HIS C 1 185 ? 106.21125 56.60297 -19.73173 1.000 253.21480 185 HIS B CA 1
ATOM 10736 C C . HIS C 1 185 ? 106.60012 56.92266 -18.29220 1.000 253.10599 185 HIS B C 1
ATOM 10737 O O . HIS C 1 185 ? 107.10980 58.01814 -18.03400 1.000 255.83481 185 HIS B O 1
ATOM 10751 N N . LYS C 1 186 ? 106.37547 55.99870 -17.35414 1.000 253.23792 186 LYS B N 1
ATOM 10752 C CA . LYS C 1 186 ? 106.66299 56.23870 -15.93729 1.000 252.86761 186 LYS B CA 1
ATOM 10753 C C . LYS C 1 186 ? 106.00169 57.52438 -15.44994 1.000 251.31257 186 LYS B C 1
ATOM 10754 O O . LYS C 1 186 ? 106.56920 58.26643 -14.64577 1.000 253.46893 186 LYS B O 1
ATOM 10773 N N . LEU C 1 187 ? 104.79910 57.80871 -15.94335 1.000 244.74104 187 LEU B N 1
ATOM 10774 C CA . LEU C 1 187 ? 104.13819 59.04790 -15.55792 1.000 243.43927 187 LEU B CA 1
ATOM 10775 C C . LEU C 1 187 ? 103.88464 59.03936 -14.05187 1.000 240.87174 187 LEU B C 1
ATOM 10776 O O . LEU C 1 187 ? 103.30188 58.09235 -13.51075 1.000 236.94044 187 LEU B O 1
ATOM 10792 N N . GLY C 1 188 ? 104.33003 60.09586 -13.37407 1.000 270.96097 188 GLY B N 1
ATOM 10793 C CA . GLY C 1 188 ? 104.10767 60.19440 -11.94221 1.000 268.92162 188 GLY B CA 1
ATOM 10794 C C . GLY C 1 188 ? 102.63218 60.39742 -11.64167 1.000 263.54011 188 GLY B C 1
ATOM 10795 O O . GLY C 1 188 ? 101.94097 61.17287 -12.30523 1.000 262.86206 188 GLY B O 1
ATOM 10799 N N . TRP C 1 189 ? 102.16374 59.73221 -10.58318 1.000 286.28943 189 TRP B N 1
ATOM 10800 C CA . TRP C 1 189 ? 100.72753 59.63991 -10.30704 1.000 280.71182 189 TRP B CA 1
ATOM 10801 C C . TRP C 1 189 ? 100.06083 61.02255 -10.23390 1.000 280.42408 189 TRP B C 1
ATOM 10802 O O . TRP C 1 189 ? 99.02102 61.28211 -10.87295 1.000 277.84465 189 TRP B O 1
ATOM 10823 N N . ASN C 1 190 ? 100.63777 61.92424 -9.44724 1.000 264.84446 190 ASN B N 1
ATOM 10824 C CA . ASN C 1 190 ? 100.02889 63.23625 -9.30194 1.000 264.79092 190 ASN B CA 1
ATOM 10825 C C . ASN C 1 190 ? 99.89746 63.93032 -10.65278 1.000 266.68907 190 ASN B C 1
ATOM 10826 O O . ASN C 1 190 ? 98.83849 64.49352 -10.96854 1.000 264.30909 190 ASN B O 1
ATOM 10837 N N . GLU C 1 191 ? 100.94278 63.85820 -11.48826 1.000 292.30855 191 GLU B N 1
ATOM 10838 C CA . GLU C 1 191 ? 100.93312 64.64217 -12.72043 1.000 294.69405 191 GLU B CA 1
ATOM 10839 C C . GLU C 1 191 ? 99.88400 64.14101 -13.69390 1.000 291.20335 191 GLU B C 1
ATOM 10840 O O . GLU C 1 191 ? 99.33948 64.93377 -14.46775 1.000 291.46633 191 GLU B O 1
ATOM 10852 N N . MET C 1 192 ? 99.59844 62.84135 -13.70136 1.000 311.59674 192 MET B N 1
ATOM 10853 C CA . MET C 1 192 ? 98.54917 62.37147 -14.59549 1.000 308.36863 192 MET B CA 1
ATOM 10854 C C . MET C 1 192 ? 97.17539 62.79132 -14.10467 1.000 303.98831 192 MET B C 1
ATOM 10855 O O . MET C 1 192 ? 96.34077 63.23689 -14.90484 1.000 302.97616 192 MET B O 1
ATOM 10869 N N . LEU C 1 193 ? 96.91155 62.67205 -12.79682 1.000 268.90741 193 LEU B N 1
ATOM 10870 C CA . LEU C 1 193 ? 95.58813 63.08890 -12.33959 1.000 264.82162 193 LEU B CA 1
ATOM 10871 C C . LEU C 1 193 ? 95.37762 64.58123 -12.59840 1.000 266.96677 193 LEU B C 1
ATOM 10872 O O . LEU C 1 193 ? 94.29283 65.00684 -13.02157 1.000 264.79408 193 LEU B O 1
ATOM 10888 N N . ALA C 1 194 ? 96.42344 65.38553 -12.41049 1.000 251.38398 194 ALA B N 1
ATOM 10889 C CA . ALA C 1 194 ? 96.33196 66.78700 -12.79545 1.000 253.99822 194 ALA B CA 1
ATOM 10890 C C . ALA C 1 194 ? 96.16385 66.93429 -14.30377 1.000 255.26570 194 ALA B C 1
ATOM 10891 O O . ALA C 1 194 ? 95.47013 67.84719 -14.76843 1.000 255.25574 194 ALA B O 1
ATOM 10898 N N . TRP C 1 195 ? 96.80400 66.05761 -15.08638 1.000 242.98211 195 TRP B N 1
ATOM 10899 C CA . TRP C 1 195 ? 96.72184 66.15710 -16.54139 1.000 244.52818 195 TRP B CA 1
ATOM 10900 C C . TRP C 1 195 ? 95.28549 65.97549 -17.00980 1.000 240.42277 195 TRP B C 1
ATOM 10901 O O . TRP C 1 195 ? 94.75083 66.80613 -17.75675 1.000 241.13992 195 TRP B O 1
ATOM 10922 N N . LEU C 1 196 ? 94.63403 64.90570 -16.54917 1.000 291.18641 196 LEU B N 1
ATOM 10923 C CA . LEU C 1 196 ? 93.23814 64.66452 -16.88976 1.000 287.14899 196 LEU B CA 1
ATOM 10924 C C . LEU C 1 196 ? 92.30561 65.68356 -16.24732 1.000 285.28886 196 LEU B C 1
ATOM 10925 O O . LEU C 1 196 ? 91.17955 65.86607 -16.72630 1.000 283.06705 196 LEU B O 1
ATOM 10941 N N . ARG C 1 197 ? 92.73301 66.33167 -15.16146 1.000 248.62584 197 ARG B N 1
ATOM 10942 C CA . ARG C 1 197 ? 91.93877 67.42217 -14.61168 1.000 247.61969 197 ARG B CA 1
ATOM 10943 C C . ARG C 1 197 ? 92.06239 68.69722 -15.43610 1.000 251.30220 197 ARG B C 1
ATOM 10944 O O . ARG C 1 197 ? 91.13905 69.51835 -15.42447 1.000 250.24363 197 ARG B O 1
ATOM 10965 N N . SER C 1 198 ? 93.17849 68.88818 -16.15193 1.000 241.52131 198 SER B N 1
ATOM 10966 C CA . SER C 1 198 ? 93.28936 70.02089 -17.06995 1.000 245.00210 198 SER B CA 1
ATOM 10967 C C . SER C 1 198 ? 92.60261 69.74097 -18.40043 1.000 244.15417 198 SER B C 1
ATOM 10968 O O . SER C 1 198 ? 92.21142 70.68165 -19.10177 1.000 245.67478 198 SER B O 1
ATOM 10976 N N . LYS C 1 199 ? 92.48863 68.46682 -18.77892 1.000 270.98689 199 LYS B N 1
ATOM 10977 C CA . LYS C 1 199 ? 91.81696 68.04968 -20.00203 1.000 270.10852 199 LYS B CA 1
ATOM 10978 C C . LYS C 1 199 ? 90.40152 67.55412 -19.74967 1.000 265.17373 199 LYS B C 1
ATOM 10979 O O . LYS C 1 199 ? 89.93227 66.66971 -20.47253 1.000 263.59575 199 LYS B O 1
ATOM 10998 N N . ARG C 1 200 ? 89.70438 68.09538 -18.74530 1.000 216.37666 200 ARG B N 1
ATOM 10999 C CA . ARG C 1 200 ? 88.48958 67.43420 -18.26969 1.000 211.41307 200 ARG B CA 1
ATOM 11000 C C . ARG C 1 200 ? 87.49377 67.18653 -19.39516 1.000 210.18281 200 ARG B C 1
ATOM 11001 O O . ARG C 1 200 ? 86.94204 66.08902 -19.49474 1.000 207.17458 200 ARG B O 1
ATOM 11022 N N . TRP C 1 201 ? 87.28283 68.16416 -20.28349 1.000 251.21380 201 TRP B N 1
ATOM 11023 C CA . TRP C 1 201 ? 86.26251 68.00041 -21.32216 1.000 250.18260 201 TRP B CA 1
ATOM 11024 C C . TRP C 1 201 ? 86.59087 66.83136 -22.24505 1.000 250.61138 201 TRP B C 1
ATOM 11025 O O . TRP C 1 201 ? 85.75927 65.93870 -22.46158 1.000 247.70253 201 TRP B O 1
ATOM 11046 N N . ALA C 1 202 ? 87.80167 66.81647 -22.80343 1.000 301.86644 202 ALA B N 1
ATOM 11047 C CA . ALA C 1 202 ? 88.14886 65.76744 -23.75432 1.000 302.77636 202 ALA B CA 1
ATOM 11048 C C . ALA C 1 202 ? 88.11003 64.39515 -23.08449 1.000 299.54442 202 ALA B C 1
ATOM 11049 O O . ALA C 1 202 ? 87.29765 63.53488 -23.44998 1.000 297.10642 202 ALA B O 1
ATOM 11056 N N . CYS C 1 203 ? 88.94230 64.19017 -22.05674 1.000 242.47845 203 CYS B N 1
ATOM 11057 C CA . CYS C 1 203 ? 89.01519 62.87952 -21.41789 1.000 239.72830 203 CYS B CA 1
ATOM 11058 C C . CYS C 1 203 ? 87.69415 62.46626 -20.76920 1.000 234.72889 203 CYS B C 1
ATOM 11059 O O . CYS C 1 203 ? 87.49035 61.27043 -20.52114 1.000 232.16117 203 CYS B O 1
ATOM 11067 N N . MET C 1 204 ? 86.80628 63.42217 -20.47061 1.000 204.39340 204 MET B N 1
ATOM 11068 C CA . MET C 1 204 ? 85.50366 63.09491 -19.90619 1.000 199.79872 204 MET B CA 1
ATOM 11069 C C . MET C 1 204 ? 84.50773 62.70447 -20.99029 1.000 198.91100 204 MET B C 1
ATOM 11070 O O . MET C 1 204 ? 83.60288 61.90482 -20.72815 1.000 195.24878 204 MET B O 1
ATOM 11084 N N . GLY C 1 205 ? 84.62934 63.27073 -22.19482 1.000 202.26148 205 GLY B N 1
ATOM 11085 C CA . GLY C 1 205 ? 83.83251 62.77858 -23.31055 1.000 202.01541 205 GLY B CA 1
ATOM 11086 C C . GLY C 1 205 ? 84.29281 61.40221 -23.75706 1.000 202.14825 205 GLY B C 1
ATOM 11087 O O . GLY C 1 205 ? 83.48566 60.47750 -23.91718 1.000 199.60999 205 GLY B O 1
ATOM 11091 N N . PHE C 1 206 ? 85.60587 61.25207 -23.95537 1.000 212.41126 206 PHE B N 1
ATOM 11092 C CA . PHE C 1 206 ? 86.22082 59.95056 -24.19933 1.000 212.77410 206 PHE B CA 1
ATOM 11093 C C . PHE C 1 206 ? 85.76685 58.92140 -23.16760 1.000 208.43861 206 PHE B C 1
ATOM 11094 O O . PHE C 1 206 ? 85.20772 57.87321 -23.51170 1.000 206.74003 206 PHE B O 1
ATOM 11111 N N . GLY C 1 207 ? 85.98777 59.21869 -21.88438 1.000 199.55913 207 GLY B N 1
ATOM 11112 C CA . GLY C 1 207 ? 85.51435 58.33839 -20.82908 1.000 195.29358 207 GLY B CA 1
ATOM 11113 C C . GLY C 1 207 ? 84.01045 58.12208 -20.85787 1.000 191.58981 207 GLY B C 1
ATOM 11114 O O . GLY C 1 207 ? 83.52164 57.08543 -20.40759 1.000 188.33579 207 GLY B O 1
ATOM 11118 N N . GLY C 1 208 ? 83.25636 59.09606 -21.36232 1.000 192.09275 208 GLY B N 1
ATOM 11119 C CA . GLY C 1 208 ? 81.81337 58.98108 -21.43187 1.000 188.94819 208 GLY B CA 1
ATOM 11120 C C . GLY C 1 208 ? 81.35855 57.96133 -22.45038 1.000 189.00043 208 GLY B C 1
ATOM 11121 O O . GLY C 1 208 ? 80.63258 57.02134 -22.10685 1.000 185.67294 208 GLY B O 1
ATOM 11125 N N . ILE C 1 209 ? 81.76167 58.13911 -23.71415 1.000 192.86379 209 ILE B N 1
ATOM 11126 C CA . ILE C 1 209 ? 81.39850 57.15457 -24.73157 1.000 193.42892 209 ILE B CA 1
ATOM 11127 C C . ILE C 1 209 ? 81.97290 55.78950 -24.36722 1.000 192.41830 209 ILE B C 1
ATOM 11128 O O . ILE C 1 209 ? 81.32183 54.75903 -24.57800 1.000 190.64010 209 ILE B O 1
ATOM 11144 N N . THR C 1 210 ? 83.18147 55.75906 -23.79079 1.000 193.60956 210 THR B N 1
ATOM 11145 C CA . THR C 1 210 ? 83.75006 54.50543 -23.29678 1.000 192.55837 210 THR B CA 1
ATOM 11146 C C . THR C 1 210 ? 82.82995 53.84944 -22.27312 1.000 187.56588 210 THR B C 1
ATOM 11147 O O . THR C 1 210 ? 82.59031 52.63744 -22.32209 1.000 186.08709 210 THR B O 1
ATOM 11158 N N . TYR C 1 211 ? 82.33335 54.63629 -21.31463 1.000 191.79800 211 TYR B N 1
ATOM 11159 C CA . TYR C 1 211 ? 81.35677 54.14352 -20.34516 1.000 186.96670 211 TYR B CA 1
ATOM 11160 C C . TYR C 1 211 ? 80.15328 53.53726 -21.06026 1.000 185.44293 211 TYR B C 1
ATOM 11161 O O . TYR C 1 211 ? 79.85262 52.34197 -20.91769 1.000 183.36042 211 TYR B O 1
ATOM 11179 N N . LEU C 1 212 ? 79.48595 54.34866 -21.88115 1.000 180.02537 212 LEU B N 1
ATOM 11180 C CA . LEU C 1 212 ? 78.23217 53.93463 -22.49949 1.000 178.63885 212 LEU B CA 1
ATOM 11181 C C . LEU C 1 212 ? 78.40591 52.68015 -23.35283 1.000 179.99875 212 LEU B C 1
ATOM 11182 O O . LEU C 1 212 ? 77.63713 51.72238 -23.22531 1.000 177.40727 212 LEU B O 1
ATOM 11198 N N . VAL C 1 213 ? 79.39349 52.67582 -24.25240 1.000 184.21263 213 VAL B N 1
ATOM 11199 C CA . VAL C 1 213 ? 79.60462 51.52212 -25.12485 1.000 186.01270 213 VAL B CA 1
ATOM 11200 C C . VAL C 1 213 ? 80.06476 50.30576 -24.32821 1.000 183.99540 213 VAL B C 1
ATOM 11201 O O . VAL C 1 213 ? 79.88571 49.16421 -24.77200 1.000 184.09094 213 VAL B O 1
ATOM 11214 N N . LEU C 1 214 ? 80.70531 50.52117 -23.17157 1.000 182.47275 214 LEU B N 1
ATOM 11215 C CA . LEU C 1 214 ? 81.01838 49.42657 -22.25199 1.000 180.03074 214 LEU B CA 1
ATOM 11216 C C . LEU C 1 214 ? 79.80772 48.93163 -21.46832 1.000 175.12376 214 LEU B C 1
ATOM 11217 O O . LEU C 1 214 ? 79.89846 47.89670 -20.80067 1.000 172.89733 214 LEU B O 1
ATOM 11233 N N . LEU C 1 215 ? 78.68442 49.64526 -21.52157 1.000 173.45391 215 LEU B N 1
ATOM 11234 C CA . LEU C 1 215 ? 77.44692 49.12537 -20.94514 1.000 169.08565 215 LEU B CA 1
ATOM 11235 C C . LEU C 1 215 ? 76.88933 47.96750 -21.76758 1.000 169.35356 215 LEU B C 1
ATOM 11236 O O . LEU C 1 215 ? 76.04384 47.21469 -21.27031 1.000 165.88108 215 LEU B O 1
ATOM 11252 N N . ILE C 1 216 ? 77.33964 47.81968 -23.00979 1.000 174.82889 216 ILE B N 1
ATOM 11253 C CA . ILE C 1 216 ? 76.87899 46.76953 -23.91363 1.000 175.88181 216 ILE B CA 1
ATOM 11254 C C . ILE C 1 216 ? 77.64638 45.49081 -23.57942 1.000 175.76504 216 ILE B C 1
ATOM 11255 O O . ILE C 1 216 ? 78.87694 45.46748 -23.74114 1.000 178.63492 216 ILE B O 1
ATOM 11271 N N . PRO C 1 217 ? 76.96834 44.37614 -23.19570 1.000 182.83325 217 PRO B N 1
ATOM 11272 C CA . PRO C 1 217 ? 77.65439 43.25236 -22.52254 1.000 181.78179 217 PRO B CA 1
ATOM 11273 C C . PRO C 1 217 ? 78.73911 42.51460 -23.29987 1.000 185.95228 217 PRO B C 1
ATOM 11274 O O . PRO C 1 217 ? 79.90278 42.46562 -22.87351 1.000 187.12137 217 PRO B O 1
ATOM 11285 N N . LEU C 1 218 ? 78.37343 41.88435 -24.40933 1.000 187.82804 218 LEU B N 1
ATOM 11286 C CA . LEU C 1 218 ? 79.39219 41.17571 -25.16541 1.000 191.98256 218 LEU B CA 1
ATOM 11287 C C . LEU C 1 218 ? 80.26016 42.14483 -25.96217 1.000 196.29011 218 LEU B C 1
ATOM 11288 O O . LEU C 1 218 ? 81.41187 41.81970 -26.26914 1.000 199.51796 218 LEU B O 1
ATOM 11304 N N . VAL C 1 219 ? 79.73727 43.33632 -26.27237 1.000 185.60749 219 VAL B N 1
ATOM 11305 C CA . VAL C 1 219 ? 80.50512 44.34648 -26.98479 1.000 189.48493 219 VAL B CA 1
ATOM 11306 C C . VAL C 1 219 ? 81.59320 44.93199 -26.09336 1.000 189.29361 219 VAL B C 1
ATOM 11307 O O . VAL C 1 219 ? 82.53082 45.55226 -26.60678 1.000 192.90250 219 VAL B O 1
ATOM 11320 N N . ASN C 1 220 ? 81.47840 44.78066 -24.76507 1.000 194.31617 220 ASN B N 1
ATOM 11321 C CA . ASN C 1 220 ? 82.59479 45.11003 -23.87989 1.000 194.42223 220 ASN B CA 1
ATOM 11322 C C . ASN C 1 220 ? 83.89227 44.58621 -24.44745 1.000 198.66478 220 ASN B C 1
ATOM 11323 O O . ASN C 1 220 ? 84.91072 45.28453 -24.47409 1.000 201.31349 220 ASN B O 1
ATOM 11334 N N . LEU C 1 221 ? 83.86400 43.33251 -24.88595 1.000 190.55003 221 LEU B N 1
ATOM 11335 C CA . LEU C 1 221 ? 85.07457 42.59710 -25.19828 1.000 194.01799 221 LEU B CA 1
ATOM 11336 C C . LEU C 1 221 ? 85.77319 43.16213 -26.43150 1.000 199.16079 221 LEU B C 1
ATOM 11337 O O . LEU C 1 221 ? 87.00723 43.19427 -26.47759 1.000 202.18957 221 LEU B O 1
ATOM 11353 N N . VAL C 1 222 ? 85.01617 43.63896 -27.42123 1.000 200.12208 222 VAL B N 1
ATOM 11354 C CA . VAL C 1 222 ? 85.62949 44.30748 -28.56364 1.000 204.83500 222 VAL B CA 1
ATOM 11355 C C . VAL C 1 222 ? 85.81393 45.80242 -28.31327 1.000 204.85245 222 VAL B C 1
ATOM 11356 O O . VAL C 1 222 ? 86.67564 46.42560 -28.95126 1.000 208.69648 222 VAL B O 1
ATOM 11369 N N . ALA C 1 223 ? 85.06268 46.38270 -27.36775 1.000 222.47886 223 ALA B N 1
ATOM 11370 C CA . ALA C 1 223 ? 85.10998 47.81996 -27.10392 1.000 222.39157 223 ALA B CA 1
ATOM 11371 C C . ALA C 1 223 ? 86.33839 48.21236 -26.29519 1.000 223.22550 223 ALA B C 1
ATOM 11372 O O . ALA C 1 223 ? 86.88948 49.29675 -26.50106 1.000 225.53366 223 ALA B O 1
ATOM 11379 N N . MET C 1 224 ? 86.75309 47.36947 -25.34599 1.000 223.17892 224 MET B N 1
ATOM 11380 C CA . MET C 1 224 ? 87.91669 47.69072 -24.51964 1.000 224.06934 224 MET B CA 1
ATOM 11381 C C . MET C 1 224 ? 89.17713 47.91870 -25.34838 1.000 229.33590 224 MET B C 1
ATOM 11382 O O . MET C 1 224 ? 89.86290 48.92945 -25.11578 1.000 230.98024 224 MET B O 1
ATOM 11396 N N . PRO C 1 225 ? 89.55648 47.05092 -26.29653 1.000 209.11270 225 PRO B N 1
ATOM 11397 C CA . PRO C 1 225 ? 90.71233 47.39138 -27.14421 1.000 214.25731 225 PRO B CA 1
ATOM 11398 C C . PRO C 1 225 ? 90.55305 48.72446 -27.85978 1.000 216.11481 225 PRO B C 1
ATOM 11399 O O . PRO C 1 225 ? 91.51810 49.49674 -27.94026 1.000 219.04533 225 PRO B O 1
ATOM 11410 N N . ALA C 1 226 ? 89.36041 49.01853 -28.39131 1.000 241.12287 226 ALA B N 1
ATOM 11411 C CA . ALA C 1 226 ? 89.12486 50.33091 -28.98629 1.000 242.60480 226 ALA B CA 1
ATOM 11412 C C . ALA C 1 226 ? 89.37371 51.44014 -27.97194 1.000 241.22723 226 ALA B C 1
ATOM 11413 O O . ALA C 1 226 ? 89.89485 52.50586 -28.32036 1.000 243.90507 226 ALA B O 1
ATOM 11420 N N . ALA C 1 227 ? 89.01194 51.20797 -26.70885 1.000 210.36792 227 ALA B N 1
ATOM 11421 C CA . ALA C 1 227 ? 89.24855 52.21201 -25.67866 1.000 209.14160 227 ALA B CA 1
ATOM 11422 C C . ALA C 1 227 ? 90.73650 52.39646 -25.41366 1.000 212.39777 227 ALA B C 1
ATOM 11423 O O . ALA C 1 227 ? 91.19383 53.52058 -25.18801 1.000 213.85589 227 ALA B O 1
ATOM 11430 N N . VAL C 1 228 ? 91.50607 51.30527 -25.42127 1.000 213.71335 228 VAL B N 1
ATOM 11431 C CA . VAL C 1 228 ? 92.95211 51.40476 -25.21203 1.000 217.14159 228 VAL B CA 1
ATOM 11432 C C . VAL C 1 228 ? 93.59679 52.17064 -26.35833 1.000 221.84092 228 VAL B C 1
ATOM 11433 O O . VAL C 1 228 ? 94.40499 53.08659 -26.14897 1.000 224.14703 228 VAL B O 1
ATOM 11446 N N . ALA C 1 229 ? 93.27406 51.78433 -27.59198 1.000 224.88456 229 ALA B N 1
ATOM 11447 C CA . ALA C 1 229 ? 93.81246 52.50008 -28.73741 1.000 229.27366 229 ALA B CA 1
ATOM 11448 C C . ALA C 1 229 ? 93.45238 53.97551 -28.66168 1.000 229.00274 229 ALA B C 1
ATOM 11449 O O . ALA C 1 229 ? 94.32485 54.84625 -28.79339 1.000 232.11079 229 ALA B O 1
ATOM 11456 N N . GLY C 1 230 ? 92.17760 54.27270 -28.39254 1.000 246.74261 230 GLY B N 1
ATOM 11457 C CA . GLY C 1 230 ? 91.74752 55.65609 -28.27273 1.000 246.34209 230 GLY B CA 1
ATOM 11458 C C . GLY C 1 230 ? 92.46539 56.41651 -27.18059 1.000 246.37836 230 GLY B C 1
ATOM 11459 O O . GLY C 1 230 ? 92.67793 57.62415 -27.30207 1.000 248.17355 230 GLY B O 1
ATOM 11463 N N . ALA C 1 231 ? 92.80320 55.74089 -26.08349 1.000 227.17246 231 ALA B N 1
ATOM 11464 C CA . ALA C 1 231 ? 93.51827 56.40980 -25.00653 1.000 227.44900 231 ALA B CA 1
ATOM 11465 C C . ALA C 1 231 ? 94.94830 56.70755 -25.40896 1.000 232.39398 231 ALA B C 1
ATOM 11466 O O . ALA C 1 231 ? 95.50428 57.73408 -25.00576 1.000 234.08503 231 ALA B O 1
ATOM 11473 N N . VAL C 1 232 ? 95.57137 55.80859 -26.17719 1.000 318.80514 232 VAL B N 1
ATOM 11474 C CA . VAL C 1 232 ? 96.90796 56.09051 -26.70279 1.000 323.80201 232 VAL B CA 1
ATOM 11475 C C . VAL C 1 232 ? 96.86687 57.27544 -27.66037 1.000 326.47642 232 VAL B C 1
ATOM 11476 O O . VAL C 1 232 ? 97.76065 58.13136 -27.64682 1.000 329.65548 232 VAL B O 1
ATOM 11489 N N . LEU C 1 233 ? 95.85512 57.32267 -28.53779 1.000 286.76630 233 LEU B N 1
ATOM 11490 C CA . LEU C 1 233 ? 95.71259 58.47017 -29.43256 1.000 289.09486 233 LEU B CA 1
ATOM 11491 C C . LEU C 1 233 ? 95.46174 59.75020 -28.63676 1.000 287.93345 233 LEU B C 1
ATOM 11492 O O . LEU C 1 233 ? 96.08001 60.79268 -28.90029 1.000 291.04662 233 LEU B O 1
ATOM 11508 N N . PHE C 1 234 ? 94.57792 59.67597 -27.63629 1.000 247.83763 234 PHE B N 1
ATOM 11509 C CA . PHE C 1 234 ? 94.35528 60.79227 -26.72663 1.000 246.61319 234 PHE B CA 1
ATOM 11510 C C . PHE C 1 234 ? 95.65816 61.22982 -26.08094 1.000 249.40788 234 PHE B C 1
ATOM 11511 O O . PHE C 1 234 ? 95.84477 62.41738 -25.78937 1.000 250.71851 234 PHE B O 1
ATOM 11528 N N . TRP C 1 235 ? 96.57408 60.28317 -25.85893 1.000 261.44413 235 TRP B N 1
ATOM 11529 C CA . TRP C 1 235 ? 97.86144 60.60460 -25.25720 1.000 264.40568 235 TRP B CA 1
ATOM 11530 C C . TRP C 1 235 ? 98.78540 61.28403 -26.25784 1.000 269.48631 235 TRP B C 1
ATOM 11531 O O . TRP C 1 235 ? 99.48084 62.24475 -25.90986 1.000 271.97934 235 TRP B O 1
ATOM 11552 N N . VAL C 1 236 ? 98.76503 60.83364 -27.51179 1.000 248.49119 236 VAL B N 1
ATOM 11553 C CA . VAL C 1 236 ? 99.73731 61.29677 -28.49246 1.000 253.45238 236 VAL B CA 1
ATOM 11554 C C . VAL C 1 236 ? 99.36941 62.67898 -29.01469 1.000 254.66113 236 VAL B C 1
ATOM 11555 O O . VAL C 1 236 ? 100.21970 63.57426 -29.09852 1.000 258.15561 236 VAL B O 1
ATOM 11568 N N . ARG C 1 237 ? 98.10393 62.87733 -29.38081 1.000 269.61586 237 ARG B N 1
ATOM 11569 C CA . ARG C 1 237 ? 97.74646 64.10422 -30.08314 1.000 271.16215 237 ARG B CA 1
ATOM 11570 C C . ARG C 1 237 ? 97.63260 65.32434 -29.17059 1.000 270.61419 237 ARG B C 1
ATOM 11571 O O . ARG C 1 237 ? 97.82111 66.45186 -29.64382 1.000 273.24920 237 ARG B O 1
ATOM 11592 N N . GLU C 1 238 ? 97.35594 65.14772 -27.88171 1.000 255.23895 238 GLU B N 1
ATOM 11593 C CA . GLU C 1 238 ? 97.29476 66.30028 -26.98685 1.000 255.04885 238 GLU B CA 1
ATOM 11594 C C . GLU C 1 238 ? 98.53932 66.37822 -26.10442 1.000 257.29435 238 GLU B C 1
ATOM 11595 O O . GLU C 1 238 ? 98.88074 65.42632 -25.40504 1.000 255.99716 238 GLU B O 1
ATOM 11607 N N . SER D 1 2 ? 57.28997 11.89279 -8.17209 1.000 196.88849 2 SER C N 1
ATOM 11608 C CA . SER D 1 2 ? 56.82088 11.26158 -6.93273 1.000 197.79235 2 SER C CA 1
ATOM 11609 C C . SER D 1 2 ? 57.36258 11.98065 -5.70531 1.000 203.62674 2 SER C C 1
ATOM 11610 O O . SER D 1 2 ? 58.45213 11.64731 -5.22351 1.000 205.51779 2 SER C O 1
ATOM 11617 N N . THR D 1 3 ? 56.60676 12.94977 -5.18773 1.000 201.76170 3 THR C N 1
ATOM 11618 C CA . THR D 1 3 ? 56.99448 13.79918 -4.06848 1.000 207.46344 3 THR C CA 1
ATOM 11619 C C . THR D 1 3 ? 57.90268 14.93815 -4.53953 1.000 210.47007 3 THR C C 1
ATOM 11620 O O . THR D 1 3 ? 58.08879 15.91014 -3.78962 1.000 215.26064 3 THR C O 1
ATOM 11631 N N . LEU D 1 4 ? 58.44778 14.87834 -5.76312 1.000 180.36951 4 LEU C N 1
ATOM 11632 C CA . LEU D 1 4 ? 59.44947 15.83775 -6.20435 1.000 183.16447 4 LEU C CA 1
ATOM 11633 C C . LEU D 1 4 ? 58.82111 17.06289 -6.85628 1.000 183.85259 4 LEU C C 1
ATOM 11634 O O . LEU D 1 4 ? 59.53225 17.87816 -7.45626 1.000 185.47441 4 LEU C O 1
ATOM 11650 N N . SER D 1 5 ? 57.51461 17.24055 -6.69898 1.000 201.61708 5 SER C N 1
ATOM 11651 C CA . SER D 1 5 ? 56.82644 18.32532 -7.37449 1.000 201.85021 5 SER C CA 1
ATOM 11652 C C . SER D 1 5 ? 57.28349 19.67713 -6.80882 1.000 207.53335 5 SER C C 1
ATOM 11653 O O . SER D 1 5 ? 57.76981 19.79499 -5.67429 1.000 211.42645 5 SER C O 1
ATOM 11661 N N . GLY D 1 6 ? 57.12246 20.70307 -7.64527 1.000 186.39270 6 GLY C N 1
ATOM 11662 C CA . GLY D 1 6 ? 57.50167 22.05949 -7.33238 1.000 191.34705 6 GLY C CA 1
ATOM 11663 C C . GLY D 1 6 ? 58.71428 22.51798 -8.12399 1.000 192.20598 6 GLY C C 1
ATOM 11664 O O . GLY D 1 6 ? 59.07000 21.94278 -9.15767 1.000 188.52810 6 GLY C O 1
ATOM 11668 N N . PRO D 1 7 ? 59.36836 23.57956 -7.64184 1.000 177.67277 7 PRO C N 1
ATOM 11669 C CA . PRO D 1 7 ? 60.54491 24.12509 -8.33182 1.000 179.03688 7 PRO C CA 1
ATOM 11670 C C . PRO D 1 7 ? 61.81956 23.33007 -8.09045 1.000 179.32972 7 PRO C C 1
ATOM 11671 O O . PRO D 1 7 ? 62.84930 23.64573 -8.70272 1.000 180.13530 7 PRO C O 1
ATOM 11682 N N . GLN D 1 8 ? 61.77917 22.32970 -7.20333 1.000 206.02517 8 GLN C N 1
ATOM 11683 C CA . GLN D 1 8 ? 62.95257 21.51077 -6.90606 1.000 206.31402 8 GLN C CA 1
ATOM 11684 C C . GLN D 1 8 ? 63.59031 20.92618 -8.15488 1.000 202.52949 8 GLN C C 1
ATOM 11685 O O . GLN D 1 8 ? 64.78174 20.59626 -8.14340 1.000 203.49033 8 GLN C O 1
ATOM 11699 N N . TYR D 1 9 ? 62.79622 20.70937 -9.20486 1.000 170.92404 9 TYR C N 1
ATOM 11700 C CA . TYR D 1 9 ? 63.30897 20.12998 -10.44137 1.000 167.03041 9 TYR C CA 1
ATOM 11701 C C . TYR D 1 9 ? 64.55826 20.83160 -10.93476 1.000 169.56738 9 TYR C C 1
ATOM 11702 O O . TYR D 1 9 ? 65.49667 20.17771 -11.37158 1.000 168.18441 9 TYR C O 1
ATOM 11720 N N . LEU D 1 10 ? 64.55303 22.16236 -10.98067 1.000 173.00645 10 LEU C N 1
ATOM 11721 C CA . LEU D 1 10 ? 65.73585 22.87465 -11.46470 1.000 175.53814 10 LEU C CA 1
ATOM 11722 C C . LEU D 1 10 ? 66.97142 22.54574 -10.63008 1.000 178.67732 10 LEU C C 1
ATOM 11723 O O . LEU D 1 10 ? 68.05125 22.29837 -11.17424 1.000 178.39791 10 LEU C O 1
ATOM 11739 N N . GLY D 1 11 ? 66.85546 22.61279 -9.30526 1.000 181.98365 11 GLY C N 1
ATOM 11740 C CA . GLY D 1 11 ? 67.94921 22.15657 -8.45973 1.000 184.64465 11 GLY C CA 1
ATOM 11741 C C . GLY D 1 11 ? 68.42810 20.77101 -8.83881 1.000 180.79013 11 GLY C C 1
ATOM 11742 O O . GLY D 1 11 ? 69.60962 20.55733 -9.12714 1.000 181.44720 11 GLY C O 1
ATOM 11746 N N . GLU D 1 12 ? 67.50490 19.81298 -8.87503 1.000 176.66298 12 GLU C N 1
ATOM 11747 C CA . GLU D 1 12 ? 67.87549 18.43761 -9.17328 1.000 172.87291 12 GLU C CA 1
ATOM 11748 C C . GLU D 1 12 ? 68.51128 18.33878 -10.55283 1.000 170.18383 12 GLU C C 1
ATOM 11749 O O . GLU D 1 12 ? 69.44277 17.55913 -10.75699 1.000 169.16176 12 GLU C O 1
ATOM 11761 N N . GLY D 1 13 ? 68.00579 19.11705 -11.51054 1.000 169.02424 13 GLY C N 1
ATOM 11762 C CA . GLY D 1 13 ? 68.59350 19.17562 -12.84020 1.000 166.84697 13 GLY C CA 1
ATOM 11763 C C . GLY D 1 13 ? 70.02542 19.68225 -12.84273 1.000 170.57397 13 GLY C C 1
ATOM 11764 O O . GLY D 1 13 ? 70.86890 19.17797 -13.58924 1.000 168.83258 13 GLY C O 1
ATOM 11768 N N . LEU D 1 14 ? 70.30950 20.71589 -12.04541 1.000 175.76491 14 LEU C N 1
ATOM 11769 C CA . LEU D 1 14 ? 71.68809 21.15010 -11.84259 1.000 179.76901 14 LEU C CA 1
ATOM 11770 C C . LEU D 1 14 ? 72.53628 20.00123 -11.31339 1.000 179.51267 14 LEU C C 1
ATOM 11771 O O . LEU D 1 14 ? 73.69684 19.82705 -11.71246 1.000 180.11223 14 LEU C O 1
ATOM 11787 N N . LYS D 1 15 ? 71.98234 19.22529 -10.37507 1.000 178.83796 15 LYS C N 1
ATOM 11788 C CA . LYS D 1 15 ? 72.68370 18.04137 -9.87775 1.000 178.19549 15 LYS C CA 1
ATOM 11789 C C . LYS D 1 15 ? 73.00436 17.06268 -11.00656 1.000 173.37068 15 LYS C C 1
ATOM 11790 O O . LYS D 1 15 ? 74.11806 16.53632 -11.08722 1.000 173.78200 15 LYS C O 1
ATOM 11809 N N . LEU D 1 16 ? 72.01821 16.76888 -11.86131 1.000 168.73487 16 LEU C N 1
ATOM 11810 C CA . LEU D 1 16 ? 72.24150 15.85231 -12.97612 1.000 163.95414 16 LEU C CA 1
ATOM 11811 C C . LEU D 1 16 ? 73.34413 16.35645 -13.89286 1.000 164.97278 16 LEU C C 1
ATOM 11812 O O . LEU D 1 16 ? 74.18463 15.57830 -14.35335 1.000 163.31358 16 LEU C O 1
ATOM 11828 N N . MET D 1 17 ? 73.35965 17.65725 -14.17643 1.000 167.72706 17 MET C N 1
ATOM 11829 C CA . MET D 1 17 ? 74.39250 18.20719 -15.04637 1.000 168.90908 17 MET C CA 1
ATOM 11830 C C . MET D 1 17 ? 75.75641 18.17381 -14.40412 1.000 172.87992 17 MET C C 1
ATOM 11831 O O . MET D 1 17 ? 76.75737 18.26976 -15.11485 1.000 173.26319 17 MET C O 1
ATOM 11845 N N . MET D 1 18 ? 75.82004 18.09381 -13.08095 1.000 176.02835 18 MET C N 1
ATOM 11846 C CA . MET D 1 18 ? 77.11871 18.06265 -12.42388 1.000 179.98292 18 MET C CA 1
ATOM 11847 C C . MET D 1 18 ? 77.78597 16.68634 -12.45298 1.000 177.57858 18 MET C C 1
ATOM 11848 O O . MET D 1 18 ? 79.01804 16.61677 -12.34635 1.000 180.02399 18 MET C O 1
ATOM 11862 N N . ARG D 1 19 ? 77.00651 15.57823 -12.60548 1.000 174.86734 19 ARG C N 1
ATOM 11863 C CA . ARG D 1 19 ? 77.62482 14.25854 -12.56430 1.000 172.71119 19 ARG C CA 1
ATOM 11864 C C . ARG D 1 19 ? 78.37332 13.98742 -13.87327 1.000 170.21305 19 ARG C C 1
ATOM 11865 O O . ARG D 1 19 ? 77.99283 14.49940 -14.93001 1.000 168.22144 19 ARG C O 1
ATOM 11886 N N . PRO D 1 20 ? 79.46199 13.21166 -13.82563 1.000 180.96191 20 PRO C N 1
ATOM 11887 C CA . PRO D 1 20 ? 80.20140 12.89188 -15.05769 1.000 178.57227 20 PRO C CA 1
ATOM 11888 C C . PRO D 1 20 ? 79.29452 12.23673 -16.09863 1.000 172.54680 20 PRO C C 1
ATOM 11889 O O . PRO D 1 20 ? 78.35803 11.50662 -15.75932 1.000 169.65325 20 PRO C O 1
ATOM 11900 N N . GLY D 1 21 ? 79.58572 12.47178 -17.38422 1.000 181.72366 21 GLY C N 1
ATOM 11901 C CA . GLY D 1 21 ? 78.80360 11.90021 -18.47162 1.000 176.08229 21 GLY C CA 1
ATOM 11902 C C . GLY D 1 21 ? 77.83263 12.87843 -19.08953 1.000 175.26330 21 GLY C C 1
ATOM 11903 O O . GLY D 1 21 ? 77.57079 12.81016 -20.29811 1.000 171.69872 21 GLY C O 1
ATOM 11907 N N . LEU D 1 22 ? 77.29586 13.78499 -18.27621 1.000 154.88931 22 LEU C N 1
ATOM 11908 C CA . LEU D 1 22 ? 76.49959 14.91321 -18.72944 1.000 155.24867 22 LEU C CA 1
ATOM 11909 C C . LEU D 1 22 ? 77.18392 16.25138 -18.48005 1.000 160.65512 22 LEU C C 1
ATOM 11910 O O . LEU D 1 22 ? 76.62745 17.29581 -18.83820 1.000 161.50050 22 LEU C O 1
ATOM 11926 N N . ARG D 1 23 ? 78.39505 16.24972 -17.91984 1.000 164.30797 23 ARG C N 1
ATOM 11927 C CA . ARG D 1 23 ? 78.95978 17.48293 -17.37667 1.000 169.93652 23 ARG C CA 1
ATOM 11928 C C . ARG D 1 23 ? 79.36534 18.46203 -18.47876 1.000 170.66732 23 ARG C C 1
ATOM 11929 O O . ARG D 1 23 ? 79.04277 19.64899 -18.39658 1.000 173.36542 23 ARG C O 1
ATOM 11950 N N . LEU D 1 24 ? 80.00986 17.98747 -19.54599 1.000 138.24222 24 LEU C N 1
ATOM 11951 C CA . LEU D 1 24 ? 80.48953 18.89752 -20.57811 1.000 139.81968 24 LEU C CA 1
ATOM 11952 C C . LEU D 1 24 ? 79.38672 19.45544 -21.46556 1.000 137.86401 24 LEU C C 1
ATOM 11953 O O . LEU D 1 24 ? 79.62710 20.45485 -22.14874 1.000 138.90879 24 LEU C O 1
ATOM 11969 N N . PHE D 1 25 ? 78.20105 18.83586 -21.50630 1.000 165.75646 25 PHE C N 1
ATOM 11970 C CA . PHE D 1 25 ? 77.09225 19.44159 -22.25248 1.000 163.81407 25 PHE C CA 1
ATOM 11971 C C . PHE D 1 25 ? 76.72371 20.81739 -21.69335 1.000 162.61819 25 PHE C C 1
ATOM 11972 O O . PHE D 1 25 ? 76.09343 21.61889 -22.39994 1.000 161.84749 25 PHE C O 1
ATOM 11989 N N . VAL D 1 26 ? 77.12166 21.11382 -20.44979 1.000 148.78813 26 VAL C N 1
ATOM 11990 C CA . VAL D 1 26 ? 76.93463 22.45489 -19.91134 1.000 148.19228 26 VAL C CA 1
ATOM 11991 C C . VAL D 1 26 ? 77.63661 23.47383 -20.79110 1.000 150.54831 26 VAL C C 1
ATOM 11992 O O . VAL D 1 26 ? 77.17473 24.61324 -20.92402 1.000 149.94215 26 VAL C O 1
ATOM 12005 N N . LEU D 1 27 ? 78.74706 23.08298 -21.42117 1.000 156.82853 27 LEU C N 1
ATOM 12006 C CA . LEU D 1 27 ? 79.49317 23.98115 -22.30299 1.000 159.44245 27 LEU C CA 1
ATOM 12007 C C . LEU D 1 27 ? 78.84956 24.17858 -23.67662 1.000 159.18898 27 LEU C C 1
ATOM 12008 O O . LEU D 1 27 ? 79.38464 24.96299 -24.47663 1.000 161.43537 27 LEU C O 1
ATOM 12024 N N . LEU D 1 28 ? 77.76187 23.46272 -23.99272 1.000 163.20675 28 LEU C N 1
ATOM 12025 C CA . LEU D 1 28 ? 77.12935 23.62361 -25.30356 1.000 163.10038 28 LEU C CA 1
ATOM 12026 C C . LEU D 1 28 ? 76.51496 25.00063 -25.51547 1.000 162.46317 28 LEU C C 1
ATOM 12027 O O . LEU D 1 28 ? 76.62902 25.53563 -26.63206 1.000 164.14585 28 LEU C O 1
ATOM 12043 N N . PRO D 1 29 ? 75.78721 25.58017 -24.55861 1.000 149.00044 29 PRO C N 1
ATOM 12044 C CA . PRO D 1 29 ? 75.26008 26.93781 -24.79001 1.000 148.73897 29 PRO C CA 1
ATOM 12045 C C . PRO D 1 29 ? 76.34576 27.99547 -24.90791 1.000 151.86522 29 PRO C C 1
ATOM 12046 O O . PRO D 1 29 ? 76.39767 28.71585 -25.91489 1.000 153.52547 29 PRO C O 1
ATOM 12057 N N . LEU D 1 30 ? 77.22181 28.10758 -23.90818 1.000 137.61403 30 LEU C N 1
ATOM 12058 C CA . LEU D 1 30 ? 78.26801 29.11885 -23.96016 1.000 140.71543 30 LEU C CA 1
ATOM 12059 C C . LEU D 1 30 ? 78.96848 29.10502 -25.31344 1.000 143.67047 30 LEU C C 1
ATOM 12060 O O . LEU D 1 30 ? 79.00007 30.11739 -26.02059 1.000 145.28951 30 LEU C O 1
ATOM 12076 N N . SER D 1 31 ? 79.50723 27.94967 -25.70723 1.000 153.43678 31 SER C N 1
ATOM 12077 C CA . SER D 1 31 ? 80.21401 27.86169 -26.98104 1.000 156.40488 31 SER C CA 1
ATOM 12078 C C . SER D 1 31 ? 79.36969 28.43360 -28.11865 1.000 156.21284 31 SER C C 1
ATOM 12079 O O . SER D 1 31 ? 79.84801 29.25156 -28.91913 1.000 158.93285 31 SER C O 1
ATOM 12087 N N . ILE D 1 32 ? 78.09272 28.04095 -28.18485 1.000 146.86335 32 ILE C N 1
ATOM 12088 C CA . ILE D 1 32 ? 77.19736 28.59460 -29.20298 1.000 146.55468 32 ILE C CA 1
ATOM 12089 C C . ILE D 1 32 ? 77.23476 30.11634 -29.15586 1.000 147.76380 32 ILE C C 1
ATOM 12090 O O . ILE D 1 32 ? 77.64648 30.78091 -30.11644 1.000 150.57621 32 ILE C O 1
ATOM 12106 N N . ASN D 1 33 ? 76.83822 30.68413 -28.01206 1.000 161.12352 33 ASN C N 1
ATOM 12107 C CA . ASN D 1 33 ? 76.82414 32.13524 -27.86797 1.000 162.23715 33 ASN C CA 1
ATOM 12108 C C . ASN D 1 33 ? 78.17810 32.73922 -28.19542 1.000 166.32844 33 ASN C C 1
ATOM 12109 O O . ASN D 1 33 ? 78.24626 33.87069 -28.68389 1.000 168.33920 33 ASN C O 1
ATOM 12120 N N . LEU D 1 34 ? 79.26436 32.00543 -27.95609 1.000 149.88418 34 LEU C N 1
ATOM 12121 C CA . LEU D 1 34 ? 80.56945 32.48824 -28.38138 1.000 153.94650 34 LEU C CA 1
ATOM 12122 C C . LEU D 1 34 ? 80.62910 32.57866 -29.89185 1.000 156.19916 34 LEU C C 1
ATOM 12123 O O . LEU D 1 34 ? 80.82210 33.65498 -30.46319 1.000 158.64087 34 LEU C O 1
ATOM 12139 N N . ILE D 1 35 ? 80.44337 31.44241 -30.55680 1.000 161.15290 35 ILE C N 1
ATOM 12140 C CA . ILE D 1 35 ? 80.65419 31.37811 -31.99729 1.000 163.69404 35 ILE C CA 1
ATOM 12141 C C . ILE D 1 35 ? 79.75334 32.38469 -32.69251 1.000 163.73134 35 ILE C C 1
ATOM 12142 O O . ILE D 1 35 ? 80.22208 33.25407 -33.43932 1.000 166.97184 35 ILE C O 1
ATOM 12158 N N . LEU D 1 36 ? 78.44752 32.30882 -32.41446 1.000 154.63302 36 LEU C N 1
ATOM 12159 C CA . LEU D 1 36 ? 77.49931 33.24687 -33.01042 1.000 154.46487 36 LEU C CA 1
ATOM 12160 C C . LEU D 1 36 ? 77.94543 34.69000 -32.82655 1.000 156.85618 36 LEU C C 1
ATOM 12161 O O . LEU D 1 36 ? 77.80266 35.51098 -33.73955 1.000 159.08522 36 LEU C O 1
ATOM 12177 N N . PHE D 1 37 ? 78.45751 35.02723 -31.64119 1.000 156.55336 37 PHE C N 1
ATOM 12178 C CA . PHE D 1 37 ? 79.02249 36.35549 -31.42526 1.000 159.23045 37 PHE C CA 1
ATOM 12179 C C . PHE D 1 37 ? 80.24538 36.59479 -32.31220 1.000 163.79936 37 PHE C C 1
ATOM 12180 O O . PHE D 1 37 ? 80.27855 37.54812 -33.09650 1.000 166.50704 37 PHE C O 1
ATOM 12197 N N . ILE D 1 38 ? 81.25701 35.72227 -32.21453 1.000 164.84909 38 ILE C N 1
ATOM 12198 C CA . ILE D 1 38 ? 82.53558 35.95337 -32.89230 1.000 169.28071 38 ILE C CA 1
ATOM 12199 C C . ILE D 1 38 ? 82.32281 36.17375 -34.38069 1.000 171.56044 38 ILE C C 1
ATOM 12200 O O . ILE D 1 38 ? 83.03380 36.96090 -35.01617 1.000 175.48762 38 ILE C O 1
ATOM 12216 N N . GLY D 1 39 ? 81.38676 35.43482 -34.97317 1.000 169.37760 39 GLY C N 1
ATOM 12217 C CA . GLY D 1 39 ? 81.08506 35.63530 -36.38060 1.000 171.48956 39 GLY C CA 1
ATOM 12218 C C . GLY D 1 39 ? 80.39177 36.95889 -36.64730 1.000 172.23916 39 GLY C C 1
ATOM 12219 O O . GLY D 1 39 ? 80.77815 37.70677 -37.54928 1.000 175.99278 39 GLY C O 1
ATOM 12223 N N . LEU D 1 40 ? 79.35560 37.26296 -35.85928 1.000 168.80767 40 LEU C N 1
ATOM 12224 C CA . LEU D 1 40 ? 78.50310 38.43112 -36.08877 1.000 169.03131 40 LEU C CA 1
ATOM 12225 C C . LEU D 1 40 ? 79.13265 39.73956 -35.61153 1.000 171.66307 40 LEU C C 1
ATOM 12226 O O . LEU D 1 40 ? 78.96670 40.77607 -36.26865 1.000 174.26321 40 LEU C O 1
ATOM 12242 N N . ILE D 1 41 ? 79.86295 39.71685 -34.48846 1.000 171.27705 41 ILE C N 1
ATOM 12243 C CA . ILE D 1 41 ? 80.24890 40.96266 -33.81851 1.000 173.08350 41 ILE C CA 1
ATOM 12244 C C . ILE D 1 41 ? 80.83953 41.94343 -34.82150 1.000 178.00936 41 ILE C C 1
ATOM 12245 O O . ILE D 1 41 ? 80.29127 43.02976 -35.05367 1.000 179.13307 41 ILE C O 1
ATOM 12261 N N . GLY D 1 42 ? 81.91396 41.53711 -35.49308 1.000 181.09251 42 GLY C N 1
ATOM 12262 C CA . GLY D 1 42 ? 82.58019 42.44449 -36.40702 1.000 186.09641 42 GLY C CA 1
ATOM 12263 C C . GLY D 1 42 ? 81.61525 43.04009 -37.40526 1.000 186.86638 42 GLY C C 1
ATOM 12264 O O . GLY D 1 42 ? 81.49503 44.26174 -37.52454 1.000 189.22056 42 GLY C O 1
ATOM 12268 N N . PHE D 1 43 ? 80.85951 42.17656 -38.08465 1.000 184.81421 43 PHE C N 1
ATOM 12269 C CA . PHE D 1 43 ? 79.86532 42.62786 -39.04463 1.000 185.32848 43 PHE C CA 1
ATOM 12270 C C . PHE D 1 43 ? 79.04867 43.76078 -38.44882 1.000 184.34577 43 PHE C C 1
ATOM 12271 O O . PHE D 1 43 ? 79.07708 44.90381 -38.93637 1.000 187.74742 43 PHE C O 1
ATOM 12288 N N . ALA D 1 44 ? 78.39227 43.46512 -37.32231 1.000 187.66698 44 ALA C N 1
ATOM 12289 C CA . ALA D 1 44 ? 77.50840 44.43963 -36.70143 1.000 186.27144 44 ALA C CA 1
ATOM 12290 C C . ALA D 1 44 ? 78.21464 45.76511 -36.53638 1.000 190.27606 44 ALA C C 1
ATOM 12291 O O . ALA D 1 44 ? 77.71454 46.80251 -36.98009 1.000 192.20961 44 ALA C O 1
ATOM 12298 N N . ILE D 1 45 ? 79.40785 45.75071 -35.93256 1.000 207.44429 45 ILE C N 1
ATOM 12299 C CA . ILE D 1 45 ? 80.04530 47.02392 -35.61839 1.000 211.06974 45 ILE C CA 1
ATOM 12300 C C . ILE D 1 45 ? 80.15029 47.85813 -36.88421 1.000 215.69610 45 ILE C C 1
ATOM 12301 O O . ILE D 1 45 ? 79.61691 48.97746 -36.95093 1.000 217.12364 45 ILE C O 1
ATOM 12317 N N . ASN D 1 46 ? 80.70094 47.27775 -37.95370 1.000 237.44488 46 ASN C N 1
ATOM 12318 C CA . ASN D 1 46 ? 80.93275 48.09743 -39.13508 1.000 242.39944 46 ASN C CA 1
ATOM 12319 C C . ASN D 1 46 ? 79.62712 48.67536 -39.65534 1.000 241.77006 46 ASN C C 1
ATOM 12320 O O . ASN D 1 46 ? 79.56937 49.85049 -40.04405 1.000 245.32101 46 ASN C O 1
ATOM 12331 N N . GLN D 1 47 ? 78.55580 47.89000 -39.60725 1.000 214.27823 47 GLN C N 1
ATOM 12332 C CA . GLN D 1 47 ? 77.28533 48.32850 -40.16221 1.000 213.57960 47 GLN C CA 1
ATOM 12333 C C . GLN D 1 47 ? 76.36431 49.00616 -39.14295 1.000 210.72555 47 GLN C C 1
ATOM 12334 O O . GLN D 1 47 ? 75.31740 49.53283 -39.54472 1.000 210.47411 47 GLN C O 1
ATOM 12348 N N . PHE D 1 48 ? 76.70530 49.01900 -37.84594 1.000 205.27445 48 PHE C N 1
ATOM 12349 C CA . PHE D 1 48 ? 75.81822 49.66861 -36.88113 1.000 202.70207 48 PHE C CA 1
ATOM 12350 C C . PHE D 1 48 ? 75.54124 51.10508 -37.29624 1.000 206.40114 48 PHE C C 1
ATOM 12351 O O . PHE D 1 48 ? 74.38316 51.52883 -37.41417 1.000 205.04383 48 PHE C O 1
ATOM 12368 N N . SER D 1 49 ? 76.60676 51.85951 -37.55304 1.000 215.16656 49 SER C N 1
ATOM 12369 C CA . SER D 1 49 ? 76.44484 53.24474 -37.94395 1.000 219.21732 49 SER C CA 1
ATOM 12370 C C . SER D 1 49 ? 75.43618 53.36970 -39.06850 1.000 219.71659 49 SER C C 1
ATOM 12371 O O . SER D 1 49 ? 74.59058 54.27199 -39.05774 1.000 220.15937 49 SER C O 1
ATOM 12379 N N . HIS D 1 50 ? 75.49690 52.46690 -40.04617 1.000 199.51810 50 HIS C N 1
ATOM 12380 C CA . HIS D 1 50 ? 74.62071 52.62260 -41.19683 1.000 200.65904 50 HIS C CA 1
ATOM 12381 C C . HIS D 1 50 ? 73.15630 52.39642 -40.82942 1.000 195.88302 50 HIS C C 1
ATOM 12382 O O . HIS D 1 50 ? 72.27895 53.14326 -41.28290 1.000 196.97758 50 HIS C O 1
ATOM 12396 N N . TRP D 1 51 ? 72.87568 51.41214 -39.96650 1.000 203.74816 51 TRP C N 1
ATOM 12397 C CA . TRP D 1 51 ? 71.49393 50.96629 -39.76346 1.000 199.12213 51 TRP C CA 1
ATOM 12398 C C . TRP D 1 51 ? 70.63460 52.07869 -39.17319 1.000 198.63885 51 TRP C C 1
ATOM 12399 O O . TRP D 1 51 ? 69.51130 52.33076 -39.62940 1.000 197.90495 51 TRP C O 1
ATOM 12420 N N . VAL D 1 52 ? 71.15164 52.76015 -38.15268 1.000 187.96120 52 VAL C N 1
ATOM 12421 C CA . VAL D 1 52 ? 70.41819 53.87468 -37.56871 1.000 187.93441 52 VAL C CA 1
ATOM 12422 C C . VAL D 1 52 ? 70.12519 54.91449 -38.64271 1.000 192.50009 52 VAL C C 1
ATOM 12423 O O . VAL D 1 52 ? 68.99272 55.40023 -38.76076 1.000 191.62974 52 VAL C O 1
ATOM 12436 N N . ASP D 1 53 ? 71.10905 55.19332 -39.50889 1.000 207.59686 53 ASP C N 1
ATOM 12437 C CA . ASP D 1 53 ? 70.90681 56.19669 -40.54746 1.000 212.45114 53 ASP C CA 1
ATOM 12438 C C . ASP D 1 53 ? 69.76831 55.80698 -41.46972 1.000 211.13959 53 ASP C C 1
ATOM 12439 O O . ASP D 1 53 ? 69.14606 56.67687 -42.09213 1.000 213.84537 53 ASP C O 1
ATOM 12448 N N . TRP D 1 54 ? 69.49749 54.50927 -41.59388 1.000 195.32100 54 TRP C N 1
ATOM 12449 C CA . TRP D 1 54 ? 68.36406 54.08467 -42.40137 1.000 193.80135 54 TRP C CA 1
ATOM 12450 C C . TRP D 1 54 ? 67.06244 54.40898 -41.69318 1.000 190.13094 54 TRP C C 1
ATOM 12451 O O . TRP D 1 54 ? 66.16594 55.02941 -42.27634 1.000 191.43728 54 TRP C O 1
ATOM 12472 N N . LEU D 1 55 ? 66.94686 54.02028 -40.41800 1.000 185.68697 55 LEU C N 1
ATOM 12473 C CA . LEU D 1 55 ? 65.68545 54.24178 -39.72088 1.000 181.96163 55 LEU C CA 1
ATOM 12474 C C . LEU D 1 55 ? 65.43343 55.71999 -39.46667 1.000 184.81076 55 LEU C C 1
ATOM 12475 O O . LEU D 1 55 ? 64.27614 56.13508 -39.33091 1.000 183.24165 55 LEU C O 1
ATOM 12491 N N . MET D 1 56 ? 66.48685 56.52241 -39.42338 1.000 189.14032 56 MET C N 1
ATOM 12492 C CA . MET D 1 56 ? 66.33023 57.93560 -39.12838 1.000 192.14680 56 MET C CA 1
ATOM 12493 C C . MET D 1 56 ? 65.75417 58.64870 -40.34693 1.000 196.01146 56 MET C C 1
ATOM 12494 O O . MET D 1 56 ? 66.21737 58.42202 -41.47023 1.000 199.15195 56 MET C O 1
ATOM 12508 N N . PRO D 1 57 ? 64.74018 59.48856 -40.17110 1.000 204.22261 57 PRO C N 1
ATOM 12509 C CA . PRO D 1 57 ? 64.15177 60.18661 -41.31575 1.000 208.04534 57 PRO C CA 1
ATOM 12510 C C . PRO D 1 57 ? 65.05769 61.28822 -41.85180 1.000 214.78049 57 PRO C C 1
ATOM 12511 O O . PRO D 1 57 ? 65.92291 61.82525 -41.15481 1.000 216.50819 57 PRO C O 1
ATOM 12522 N N . SER D 1 58 ? 64.84204 61.61811 -43.12695 1.000 222.98126 58 SER C N 1
ATOM 12523 C CA . SER D 1 58 ? 65.53600 62.73122 -43.76546 1.000 229.82450 58 SER C CA 1
ATOM 12524 C C . SER D 1 58 ? 64.82135 64.03325 -43.42337 1.000 231.74182 58 SER C C 1
ATOM 12525 O O . SER D 1 58 ? 63.62324 64.18017 -43.69806 1.000 230.50707 58 SER C O 1
ATOM 12533 N N . LEU D 1 59 ? 65.55784 64.98500 -42.84719 1.000 240.30745 59 LEU C N 1
ATOM 12534 C CA . LEU D 1 59 ? 64.96136 66.20983 -42.33410 1.000 241.93333 59 LEU C CA 1
ATOM 12535 C C . LEU D 1 59 ? 65.59460 67.44218 -42.98879 1.000 249.52443 59 LEU C C 1
ATOM 12536 O O . LEU D 1 59 ? 66.78753 67.43306 -43.32210 1.000 253.00291 59 LEU C O 1
ATOM 12552 N N . PRO D 1 60 ? 64.80646 68.53038 -43.19161 1.000 234.65370 60 PRO C N 1
ATOM 12553 C CA . PRO D 1 60 ? 65.34057 69.74168 -43.83664 1.000 242.20597 60 PRO C CA 1
ATOM 12554 C C . PRO D 1 60 ? 66.26346 70.58259 -42.96248 1.000 244.98487 60 PRO C C 1
ATOM 12555 O O . PRO D 1 60 ? 66.63709 70.16836 -41.85887 1.000 241.15593 60 PRO C O 1
ATOM 12566 N N . GLU D 1 61 ? 66.64160 71.77225 -43.45657 1.000 263.25055 61 GLU C N 1
ATOM 12567 C CA . GLU D 1 61 ? 67.56314 72.62736 -42.71032 1.000 266.63142 61 GLU C CA 1
ATOM 12568 C C . GLU D 1 61 ? 66.97543 73.00077 -41.35800 1.000 263.09151 61 GLU C C 1
ATOM 12569 O O . GLU D 1 61 ? 67.68892 73.02743 -40.34697 1.000 262.09873 61 GLU C O 1
ATOM 12581 N N . TRP D 1 62 ? 65.66881 73.27358 -41.32050 1.000 261.20075 62 TRP C N 1
ATOM 12582 C CA . TRP D 1 62 ? 65.02455 73.75706 -40.10644 1.000 258.47726 62 TRP C CA 1
ATOM 12583 C C . TRP D 1 62 ? 64.81454 72.64737 -39.07798 1.000 250.85079 62 TRP C C 1
ATOM 12584 O O . TRP D 1 62 ? 65.00959 72.86279 -37.87525 1.000 249.09298 62 TRP C O 1
ATOM 12605 N N . LEU D 1 63 ? 64.43183 71.45633 -39.51911 1.000 235.08871 63 LEU C N 1
ATOM 12606 C CA . LEU D 1 63 ? 64.20282 70.35030 -38.60739 1.000 228.00013 63 LEU C CA 1
ATOM 12607 C C . LEU D 1 63 ? 65.47548 69.57520 -38.30643 1.000 227.09740 63 LEU C C 1
ATOM 12608 O O . LEU D 1 63 ? 65.40394 68.51193 -37.68046 1.000 221.45729 63 LEU C O 1
ATOM 12624 N N . SER D 1 64 ? 66.63744 70.06547 -38.75010 1.000 203.56301 64 SER C N 1
ATOM 12625 C CA . SER D 1 64 ? 67.87408 69.31707 -38.53799 1.000 200.82750 64 SER C CA 1
ATOM 12626 C C . SER D 1 64 ? 68.18578 69.13255 -37.05418 1.000 197.74949 64 SER C C 1
ATOM 12627 O O . SER D 1 64 ? 68.75604 68.10611 -36.66677 1.000 195.13005 64 SER C O 1
ATOM 12635 N N . PHE D 1 65 ? 67.80411 70.09729 -36.20878 1.000 185.11396 65 PHE C N 1
ATOM 12636 C CA . PHE D 1 65 ? 68.07106 69.98689 -34.77400 1.000 182.38844 65 PHE C CA 1
ATOM 12637 C C . PHE D 1 65 ? 67.42983 68.74124 -34.17090 1.000 180.34542 65 PHE C C 1
ATOM 12638 O O . PHE D 1 65 ? 67.90958 68.22494 -33.15261 1.000 177.67334 65 PHE C O 1
ATOM 12655 N N . LEU D 1 66 ? 66.34016 68.25216 -34.76899 1.000 182.38367 66 LEU C N 1
ATOM 12656 C CA . LEU D 1 66 ? 65.71379 67.03505 -34.26921 1.000 180.52452 66 LEU C CA 1
ATOM 12657 C C . LEU D 1 66 ? 66.68905 65.86414 -34.27411 1.000 178.05138 66 LEU C C 1
ATOM 12658 O O . LEU D 1 66 ? 66.57816 64.95876 -33.43793 1.000 175.75063 66 L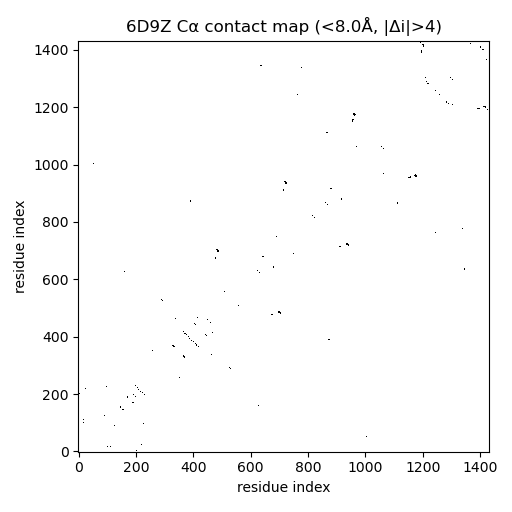EU C O 1
ATOM 12674 N N . GLN D 1 67 ? 67.65132 65.85878 -35.19928 1.000 189.21132 67 GLN C N 1
ATOM 12675 C CA . GLN D 1 67 ? 68.64346 64.79523 -35.19866 1.000 186.95254 67 GLN C CA 1
ATOM 12676 C C . GLN D 1 67 ? 69.31725 64.64642 -33.84057 1.000 184.23791 67 GLN C C 1
ATOM 12677 O O . GLN D 1 67 ? 69.73459 63.53861 -33.48424 1.000 182.05396 67 GLN C O 1
ATOM 12691 N N . PHE D 1 68 ? 69.41476 65.72607 -33.06073 1.000 222.39798 68 PHE C N 1
ATOM 12692 C CA . PHE D 1 68 ? 70.04854 65.61951 -31.74886 1.000 219.94494 68 PHE C CA 1
ATOM 12693 C C . PHE D 1 68 ? 69.20776 64.76807 -30.80385 1.000 218.38819 68 PHE C C 1
ATOM 12694 O O . PHE D 1 68 ? 69.75615 64.00557 -29.99689 1.000 216.05919 68 PHE C O 1
ATOM 12711 N N . ILE D 1 69 ? 67.87941 64.86287 -30.90811 1.000 190.14334 69 ILE C N 1
ATOM 12712 C CA . ILE D 1 69 ? 66.99957 64.02181 -30.10522 1.000 188.83566 69 ILE C CA 1
ATOM 12713 C C . ILE D 1 69 ? 66.65692 62.71822 -30.81252 1.000 188.44707 69 ILE C C 1
ATOM 12714 O O . ILE D 1 69 ? 66.51029 61.68651 -30.15283 1.000 186.53856 69 ILE C O 1
ATOM 12730 N N . LEU D 1 70 ? 66.52305 62.73180 -32.13889 1.000 171.62220 70 LEU C N 1
ATOM 12731 C CA . LEU D 1 70 ? 66.18743 61.49566 -32.83384 1.000 171.30012 70 LEU C CA 1
ATOM 12732 C C . LEU D 1 70 ? 67.36049 60.51941 -32.87226 1.000 169.26858 70 LEU C C 1
ATOM 12733 O O . LEU D 1 70 ? 67.14281 59.30281 -32.91801 1.000 168.07443 70 LEU C O 1
ATOM 12749 N N . TRP D 1 71 ? 68.60110 61.01851 -32.82825 1.000 169.82642 71 TRP C N 1
ATOM 12750 C CA . TRP D 1 71 ? 69.75921 60.12962 -32.92427 1.000 168.08719 71 TRP C CA 1
ATOM 12751 C C . TRP D 1 71 ? 69.75950 59.06189 -31.83785 1.000 165.58367 71 TRP C C 1
ATOM 12752 O O . TRP D 1 71 ? 69.68527 57.86312 -32.16617 1.000 164.75512 71 TRP C O 1
ATOM 12773 N N . PRO D 1 72 ? 69.80925 59.41001 -30.55271 1.000 160.05427 72 PRO C N 1
ATOM 12774 C CA . PRO D 1 72 ? 69.89138 58.38445 -29.50067 1.000 157.77710 72 PRO C CA 1
ATOM 12775 C C . PRO D 1 72 ? 68.77101 57.36635 -29.56290 1.000 157.55119 72 PRO C C 1
ATOM 12776 O O . PRO D 1 72 ? 68.94629 56.23086 -29.09682 1.000 155.83352 72 PRO C O 1
ATOM 12787 N N . LEU D 1 73 ? 67.59572 57.76764 -30.05833 1.000 177.73974 73 LEU C N 1
ATOM 12788 C CA . LEU D 1 73 ? 66.43944 56.88382 -30.13117 1.000 177.66703 73 LEU C CA 1
ATOM 12789 C C . LEU D 1 73 ? 66.70454 55.73293 -31.08733 1.000 177.34068 73 LEU C C 1
ATOM 12790 O O . LEU D 1 73 ? 66.79584 54.57591 -30.65580 1.000 175.61742 73 LEU C O 1
ATOM 12806 N N . PHE D 1 74 ? 66.82839 56.02789 -32.38277 1.000 186.10513 74 PHE C N 1
ATOM 12807 C CA . PHE D 1 74 ? 67.01565 54.94439 -33.33647 1.000 185.94573 74 PHE C CA 1
ATOM 12808 C C . PHE D 1 74 ? 68.17785 54.05689 -32.91779 1.000 183.79758 74 PHE C C 1
ATOM 12809 O O . PHE D 1 74 ? 68.06740 52.82345 -32.94464 1.000 182.64824 74 PHE C O 1
ATOM 12826 N N . VAL D 1 75 ? 69.27544 54.67268 -32.46103 1.000 157.72938 75 VAL C N 1
ATOM 12827 C CA . VAL D 1 75 ? 70.43299 53.91801 -31.97414 1.000 155.77812 75 VAL C CA 1
ATOM 12828 C C . VAL D 1 75 ? 69.99987 52.87801 -30.94831 1.000 153.96839 75 VAL C C 1
ATOM 12829 O O . VAL D 1 75 ? 70.34358 51.69549 -31.05857 1.000 152.83664 75 VAL C O 1
ATOM 12842 N N . THR D 1 76 ? 69.24125 53.30027 -29.93268 1.000 153.74535 76 THR C N 1
ATOM 12843 C CA . THR D 1 76 ? 68.65753 52.33647 -29.00115 1.000 152.29157 76 THR C CA 1
ATOM 12844 C C . THR D 1 76 ? 67.76483 51.33800 -29.73000 1.000 152.55899 76 THR C C 1
ATOM 12845 O O . THR D 1 76 ? 67.93372 50.11893 -29.58338 1.000 151.25282 76 THR C O 1
ATOM 12856 N N . LEU D 1 77 ? 66.79163 51.83199 -30.50526 1.000 162.28371 77 LEU C N 1
ATOM 12857 C CA . LEU D 1 77 ? 65.89318 50.91321 -31.19184 1.000 162.59797 77 LEU C CA 1
ATOM 12858 C C . LEU D 1 77 ? 66.69802 49.85244 -31.91046 1.000 161.88389 77 LEU C C 1
ATOM 12859 O O . LEU D 1 77 ? 66.52929 48.65227 -31.66206 1.000 160.60395 77 LEU C O 1
ATOM 12875 N N . VAL D 1 78 ? 67.60691 50.28901 -32.78574 1.000 161.10654 78 VAL C N 1
ATOM 12876 C CA . VAL D 1 78 ? 68.47858 49.35235 -33.49132 1.000 160.52670 78 VAL C CA 1
ATOM 12877 C C . VAL D 1 78 ? 69.09948 48.36551 -32.50625 1.000 158.31960 78 VAL C C 1
ATOM 12878 O O . VAL D 1 78 ? 68.92281 47.14375 -32.63622 1.000 157.47364 78 VAL C O 1
ATOM 12891 N N . LEU D 1 79 ? 69.79830 48.87482 -31.47975 1.000 151.07527 79 LEU C N 1
ATOM 12892 C CA . LEU D 1 79 ? 70.36954 47.97690 -30.47527 1.000 149.15701 79 LEU C CA 1
ATOM 12893 C C . LEU D 1 79 ? 69.36342 46.91901 -30.04076 1.000 148.36340 79 LEU C C 1
ATOM 12894 O O . LEU D 1 79 ? 69.64236 45.71689 -30.11599 1.000 147.39328 79 LEU C O 1
ATOM 12910 N N . LEU D 1 80 ? 68.17898 47.34757 -29.59657 1.000 152.77732 80 LEU C N 1
ATOM 12911 C CA . LEU D 1 80 ? 67.17266 46.38858 -29.15031 1.000 152.06014 80 LEU C CA 1
ATOM 12912 C C . LEU D 1 80 ? 66.98557 45.29206 -30.18047 1.000 152.12053 80 LEU C C 1
ATOM 12913 O O . LEU D 1 80 ? 67.12097 44.10604 -29.86950 1.000 150.87635 80 LEU C O 1
ATOM 12929 N N . ILE D 1 81 ? 66.69235 45.67509 -31.42343 1.000 149.69926 81 ILE C N 1
ATOM 12930 C CA . ILE D 1 81 ? 66.51964 44.68534 -32.48303 1.000 149.91250 81 ILE C CA 1
ATOM 12931 C C . ILE D 1 81 ? 67.72171 43.74419 -32.51402 1.000 148.67838 81 ILE C C 1
ATOM 12932 O O . ILE D 1 81 ? 67.59293 42.51438 -32.39503 1.000 147.64357 81 ILE C O 1
ATOM 12948 N N . VAL D 1 82 ? 68.91701 44.32469 -32.60087 1.000 148.76626 82 VAL C N 1
ATOM 12949 C CA . VAL D 1 82 ? 70.13971 43.53173 -32.63775 1.000 147.74278 82 VAL C CA 1
ATOM 12950 C C . VAL D 1 82 ? 70.13601 42.51421 -31.50534 1.000 146.03437 82 VAL C C 1
ATOM 12951 O O . VAL D 1 82 ? 70.36923 41.32205 -31.71866 1.000 145.31118 82 VAL C O 1
ATOM 12964 N N . PHE D 1 83 ? 69.81878 42.95715 -30.29151 1.000 151.90753 83 PHE C N 1
ATOM 12965 C CA . PHE D 1 83 ? 69.76998 42.02855 -29.16971 1.000 150.45984 83 PHE C CA 1
ATOM 12966 C C . PHE D 1 83 ? 68.73412 40.93776 -29.42279 1.000 150.22176 83 PHE C C 1
ATOM 12967 O O . PHE D 1 83 ? 69.06705 39.74988 -29.44310 1.000 149.38397 83 PHE C O 1
ATOM 12984 N N . PHE D 1 84 ? 67.47211 41.32478 -29.66250 1.000 155.57968 84 PHE C N 1
ATOM 12985 C CA . PHE D 1 84 ? 66.41402 40.33107 -29.82321 1.000 155.32476 84 PHE C CA 1
ATOM 12986 C C . PHE D 1 84 ? 66.79098 39.36066 -30.92180 1.000 155.34541 84 PHE C C 1
ATOM 12987 O O . PHE D 1 84 ? 66.94171 38.15884 -30.66958 1.000 154.29814 84 PHE C O 1
ATOM 13004 N N . THR D 1 85 ? 67.05328 39.88011 -32.12642 1.000 146.42352 85 THR C N 1
ATOM 13005 C CA . THR D 1 85 ? 67.48081 39.01712 -33.22490 1.000 146.57437 85 THR C CA 1
ATOM 13006 C C . THR D 1 85 ? 68.61978 38.08210 -32.79435 1.000 145.26316 85 THR C C 1
ATOM 13007 O O . THR D 1 85 ? 68.53173 36.86187 -32.97899 1.000 144.61754 85 THR C O 1
ATOM 13018 N N . PHE D 1 86 ? 69.67292 38.61383 -32.16993 1.000 144.04978 86 PHE C N 1
ATOM 13019 C CA . PHE D 1 86 ? 70.74450 37.73742 -31.70771 1.000 142.92308 86 PHE C CA 1
ATOM 13020 C C . PHE D 1 86 ? 70.19751 36.63738 -30.81119 1.000 141.76902 86 PHE C C 1
ATOM 13021 O O . PHE D 1 86 ? 70.38608 35.44701 -31.07438 1.000 141.25001 86 PHE C O 1
ATOM 13038 N N . THR D 1 87 ? 69.52069 37.03360 -29.73132 1.000 141.42061 87 THR C N 1
ATOM 13039 C CA . THR D 1 87 ? 68.90953 36.07123 -28.82343 1.000 140.45179 87 THR C CA 1
ATOM 13040 C C . THR D 1 87 ? 67.93106 35.17372 -29.55894 1.000 140.55338 87 THR C C 1
ATOM 13041 O O . THR D 1 87 ? 67.79309 33.99688 -29.21206 1.000 139.73601 87 THR C O 1
ATOM 13052 N N . LEU D 1 88 ? 67.22285 35.70452 -30.55811 1.000 141.61487 88 LEU C N 1
ATOM 13053 C CA . LEU D 1 88 ? 66.44016 34.82638 -31.41613 1.000 141.79917 88 LEU C CA 1
ATOM 13054 C C . LEU D 1 88 ? 67.34167 33.75753 -32.00801 1.000 141.38582 88 LEU C C 1
ATOM 13055 O O . LEU D 1 88 ? 67.25083 32.57594 -31.65356 1.000 140.48347 88 LEU C O 1
ATOM 13071 N N . ILE D 1 89 ? 68.32373 34.18648 -32.79943 1.000 142.02639 89 ILE C N 1
ATOM 13072 C CA . ILE D 1 89 ? 69.14407 33.24170 -33.54365 1.000 141.87389 89 ILE C CA 1
ATOM 13073 C C . ILE D 1 89 ? 69.79108 32.24306 -32.60125 1.000 140.60631 89 ILE C C 1
ATOM 13074 O O . ILE D 1 89 ? 69.63292 31.03243 -32.76443 1.000 140.10380 89 ILE C O 1
ATOM 13090 N N . ALA D 1 90 ? 70.51246 32.73038 -31.59268 1.000 141.77886 90 ALA C N 1
ATOM 13091 C CA . ALA D 1 90 ? 71.19694 31.82551 -30.67438 1.000 140.77543 90 ALA C CA 1
ATOM 13092 C C . ALA D 1 90 ? 70.25559 30.73095 -30.17732 1.000 140.08789 90 ALA C C 1
ATOM 13093 O O . ALA D 1 90 ? 70.59502 29.54196 -30.21260 1.000 139.60673 90 ALA C O 1
ATOM 13100 N N . ASN D 1 91 ? 69.05853 31.10966 -29.72034 1.000 153.97321 91 ASN C N 1
ATOM 13101 C CA . ASN D 1 91 ? 68.13466 30.10966 -29.19325 1.000 153.32502 91 ASN C CA 1
ATOM 13102 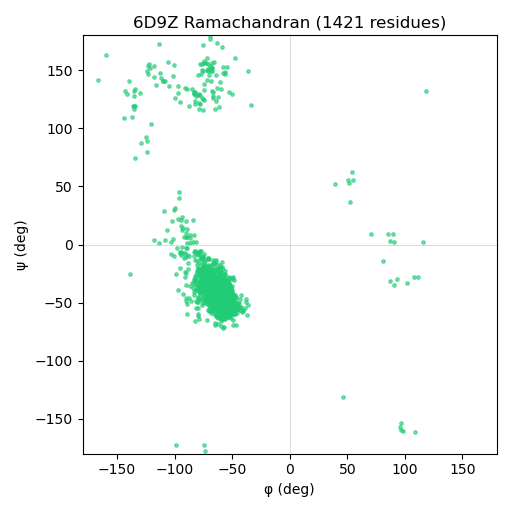C C . ASN D 1 91 ? 67.83294 29.03599 -30.23012 1.000 153.35865 91 ASN C C 1
ATOM 13103 O O . ASN D 1 91 ? 67.80235 27.84344 -29.90609 1.000 152.69366 91 ASN C O 1
ATOM 13114 N N . LEU D 1 92 ? 67.61797 29.43922 -31.48356 1.000 138.69826 92 LEU C N 1
ATOM 13115 C CA . LEU D 1 92 ? 67.43610 28.48157 -32.57102 1.000 138.85589 92 LEU C CA 1
ATOM 13116 C C . LEU D 1 92 ? 68.60620 27.49360 -32.65969 1.000 138.40232 92 LEU C C 1
ATOM 13117 O O . LEU D 1 92 ? 68.40660 26.27421 -32.74458 1.000 137.91212 92 LEU C O 1
ATOM 13133 N N . ILE D 1 93 ? 69.84210 27.99805 -32.63725 1.000 138.59928 93 ILE C N 1
ATOM 13134 C CA . ILE D 1 93 ? 70.97069 27.08184 -32.70791 1.000 138.27170 93 ILE C CA 1
ATOM 13135 C C . ILE D 1 93 ? 71.00166 26.24678 -31.44837 1.000 137.34584 93 ILE C C 1
ATOM 13136 O O . ILE D 1 93 ? 71.44675 25.09886 -31.46764 1.000 137.01000 93 ILE C O 1
ATOM 13152 N N . ALA D 1 94 ? 70.54754 26.79566 -30.33249 1.000 137.01969 94 ALA C N 1
ATOM 13153 C CA . ALA D 1 94 ? 70.54300 25.95979 -29.15331 1.000 136.29238 94 ALA C CA 1
ATOM 13154 C C . ALA D 1 94 ? 69.41598 24.94779 -29.18206 1.000 135.91066 94 ALA C C 1
ATOM 13155 O O . ALA D 1 94 ? 69.40226 24.04364 -28.34048 1.000 135.38674 94 ALA C O 1
ATOM 13162 N N . ALA D 1 95 ? 68.47402 25.06759 -30.12011 1.000 136.22970 95 ALA C N 1
ATOM 13163 C CA . ALA D 1 95 ? 67.30602 24.18964 -30.08751 1.000 135.83977 95 ALA C CA 1
ATOM 13164 C C . ALA D 1 95 ? 67.70267 22.72360 -30.19397 1.000 135.42002 95 ALA C C 1
ATOM 13165 O O . ALA D 1 95 ? 67.39891 21.95175 -29.27079 1.000 134.85456 95 ALA C O 1
ATOM 13172 N N . PRO D 1 96 ? 68.41415 22.28094 -31.23011 1.000 135.73451 96 PRO C N 1
ATOM 13173 C CA . PRO D 1 96 ? 68.77986 20.86315 -31.27532 1.000 135.37908 96 PRO C CA 1
ATOM 13174 C C . PRO D 1 96 ? 69.62158 20.43001 -30.09274 1.000 135.03279 96 PRO C C 1
ATOM 13175 O O . PRO D 1 96 ? 69.31540 19.40394 -29.46945 1.000 134.59892 96 PRO C O 1
ATOM 13186 N N . PHE D 1 97 ? 70.66272 21.17743 -29.73776 1.000 135.27898 97 PHE C N 1
ATOM 13187 C CA . PHE D 1 97 ? 71.49373 20.74080 -28.62462 1.000 135.08748 97 PHE C CA 1
ATOM 13188 C C . PHE D 1 97 ? 70.64373 20.48043 -27.38637 1.000 134.64183 97 PHE C C 1
ATOM 13189 O O . PHE D 1 97 ? 70.68261 19.38068 -26.82387 1.000 134.43701 97 PHE C O 1
ATOM 13206 N N . ASN D 1 98 ? 69.78607 21.43476 -27.01058 1.000 134.56351 98 ASN C N 1
ATOM 13207 C CA . ASN D 1 98 ? 68.89056 21.19601 -25.88198 1.000 134.19424 98 ASN C CA 1
ATOM 13208 C C . ASN D 1 98 ? 68.14078 19.88799 -26.06717 1.000 133.86248 98 ASN C C 1
ATOM 13209 O O . ASN D 1 98 ? 68.19066 18.99881 -25.20818 1.000 133.68066 98 ASN C O 1
ATOM 13220 N N . GLY D 1 99 ? 67.46859 19.73700 -27.20822 1.000 139.69813 99 GLY C N 1
ATOM 13221 C CA . GLY D 1 99 ? 66.76412 18.49301 -27.46319 1.000 139.36394 99 GLY C CA 1
ATOM 13222 C C . GLY D 1 99 ? 67.67782 17.29484 -27.32848 1.000 139.35075 99 GLY C C 1
ATOM 13223 O O . GLY D 1 99 ? 67.38097 16.35096 -26.58893 1.000 139.09362 99 GLY C O 1
ATOM 13227 N N . PHE D 1 100 ? 68.83155 17.33647 -28.00605 1.000 133.88427 100 PHE C N 1
ATOM 13228 C CA . PHE D 1 100 ? 69.77454 16.23488 -27.89436 1.000 134.00678 100 PHE C CA 1
ATOM 13229 C C . PHE D 1 100 ? 70.11963 16.00901 -26.43476 1.000 134.00763 100 PHE C C 1
ATOM 13230 O O . PHE D 1 100 ? 69.95648 14.90562 -25.90701 1.000 133.92628 100 PHE C O 1
ATOM 13247 N N . LEU D 1 101 ? 70.47192 17.07951 -25.72876 1.000 134.14266 101 LEU C N 1
ATOM 13248 C CA . LEU D 1 101 ? 70.80354 16.92544 -24.32334 1.000 134.26583 101 LEU C CA 1
ATOM 13249 C C . LEU D 1 101 ? 69.63533 16.30744 -23.58317 1.000 133.94870 101 LEU C C 1
ATOM 13250 O O . LEU D 1 101 ? 69.79724 15.34946 -22.82424 1.000 134.11313 101 LEU C O 1
ATOM 13266 N N . ALA D 1 102 ? 68.42951 16.79415 -23.85506 1.000 133.57103 102 ALA C N 1
ATOM 13267 C CA . ALA D 1 102 ? 67.27679 16.26588 -23.14787 1.000 133.26749 102 ALA C CA 1
ATOM 13268 C C . ALA D 1 102 ? 67.21118 14.76659 -23.36758 1.000 133.18925 102 ALA C C 1
ATOM 13269 O O . ALA D 1 102 ? 67.20101 13.98112 -22.41382 1.000 133.32427 102 ALA C O 1
ATOM 13276 N N . GLU D 1 103 ? 67.32191 14.34610 -24.61981 1.000 145.64049 103 GLU C N 1
ATOM 13277 C CA . GLU D 1 103 ? 67.29945 12.91936 -24.88888 1.000 145.58961 103 GLU C CA 1
ATOM 13278 C C . GLU D 1 103 ? 68.39611 12.21136 -24.09299 1.000 146.10368 103 GLU C C 1
ATOM 13279 O O . GLU D 1 103 ? 68.12958 11.24924 -23.36164 1.000 146.18584 103 GLU C O 1
ATOM 13291 N N . LYS D 1 104 ? 69.62983 12.71439 -24.16755 1.000 134.00991 104 LYS C N 1
ATOM 13292 C CA . LYS D 1 104 ? 70.72186 12.05795 -23.46347 1.000 134.63698 104 LYS C CA 1
ATOM 13293 C C . LYS D 1 104 ? 70.51100 12.12258 -21.95832 1.000 134.87414 104 LYS C C 1
ATOM 13294 O O . LYS D 1 104 ? 70.71790 11.12924 -21.25569 1.000 135.33136 104 LYS C O 1
ATOM 13313 N N . VAL D 1 105 ? 69.97192 13.22920 -21.44854 1.000 134.62538 105 VAL C N 1
ATOM 13314 C CA . VAL D 1 105 ? 69.74620 13.26389 -20.00722 1.000 134.92809 105 VAL C CA 1
ATOM 13315 C C . VAL D 1 105 ? 68.82268 12.12497 -19.62914 1.000 134.83622 105 VAL C C 1
ATOM 13316 O O . VAL D 1 105 ? 69.00228 11.47550 -18.59120 1.000 135.41845 105 VAL C O 1
ATOM 13329 N N . GLU D 1 106 ? 67.83179 11.84558 -20.48060 1.000 138.61405 106 GLU C N 1
ATOM 13330 C CA . GLU D 1 106 ? 66.81823 10.87408 -20.10180 1.000 138.43199 106 GLU C CA 1
ATOM 13331 C C . GLU D 1 106 ? 67.46006 9.52681 -19.80085 1.000 139.03776 106 GLU C C 1
ATOM 13332 O O . GLU D 1 106 ? 67.12623 8.89644 -18.79039 1.000 139.41268 106 GLU C O 1
ATOM 13344 N N . VAL D 1 107 ? 68.42907 9.08739 -20.61757 1.000 134.84719 107 VAL C N 1
ATOM 13345 C CA . VAL D 1 107 ? 68.94788 7.73979 -20.36466 1.000 135.49767 107 VAL C CA 1
ATOM 13346 C C . VAL D 1 107 ? 69.70488 7.69205 -19.04753 1.000 136.49132 107 VAL C C 1
ATOM 13347 O O . VAL D 1 107 ? 69.81829 6.62568 -18.42940 1.000 137.18567 107 VAL C O 1
ATOM 13360 N N . VAL D 1 108 ? 70.24736 8.82711 -18.60149 1.000 136.66945 108 VAL C N 1
ATOM 13361 C CA . VAL D 1 108 ? 70.88516 8.87719 -17.29025 1.000 137.65206 108 VAL C CA 1
ATOM 13362 C C . VAL D 1 108 ? 69.83586 8.85303 -16.19179 1.000 137.68879 108 VAL C C 1
ATOM 13363 O O . VAL D 1 108 ? 70.01461 8.21206 -15.15275 1.000 138.63136 108 VAL C O 1
ATOM 13376 N N . VAL D 1 109 ? 68.72651 9.55056 -16.40524 1.000 136.77332 109 VAL C N 1
ATOM 13377 C CA . VAL D 1 109 ? 67.65878 9.60080 -15.41336 1.000 136.76391 109 VAL C CA 1
ATOM 13378 C C . VAL D 1 109 ? 67.01004 8.23190 -15.23736 1.000 136.92762 109 VAL C C 1
ATOM 13379 O O . VAL D 1 109 ? 66.57604 7.86929 -14.13722 1.000 137.49734 109 VAL C O 1
ATOM 13392 N N . ARG D 1 110 ? 66.86715 7.48632 -16.32370 1.000 145.89364 110 ARG C N 1
ATOM 13393 C CA . ARG D 1 110 ? 66.27490 6.16727 -16.28013 1.000 145.98549 110 ARG C CA 1
ATOM 13394 C C . ARG D 1 110 ? 67.28697 5.07019 -16.04000 1.000 147.07325 110 ARG C C 1
ATOM 13395 O O . ARG D 1 110 ? 66.92710 3.89740 -16.11878 1.000 147.22728 110 ARG C O 1
ATOM 13416 N N . GLY D 1 111 ? 68.53962 5.41307 -15.77544 1.000 138.41047 111 GLY C N 1
ATOM 13417 C CA . GLY D 1 111 ? 69.53559 4.42570 -15.42328 1.000 139.66808 111 GLY C CA 1
ATOM 13418 C C . GLY D 1 111 ? 69.98185 3.51713 -16.54640 1.000 139.58450 111 GLY C C 1
ATOM 13419 O O . GLY D 1 111 ? 70.66788 2.52891 -16.27529 1.000 140.68506 111 GLY C O 1
ATOM 13423 N N . THR D 1 112 ? 69.58619 3.79993 -17.78614 1.000 138.41872 112 THR C N 1
ATOM 13424 C CA . THR D 1 112 ? 70.00577 3.01068 -18.94177 1.000 138.31419 112 THR C CA 1
ATOM 13425 C C . THR D 1 112 ? 71.50024 3.14823 -19.23671 1.000 139.07605 112 THR C C 1
ATOM 13426 O O . THR D 1 112 ? 72.21449 2.14853 -19.37724 1.000 139.91492 112 THR C O 1
ATOM 13437 N N . ASP D 1 113 ? 71.97112 4.37741 -19.43365 1.000 141.58148 113 ASP C N 1
ATOM 13438 C CA . ASP D 1 113 ? 73.37216 4.64950 -19.74384 1.000 142.21639 113 ASP C CA 1
ATOM 13439 C C . ASP D 1 113 ? 73.82556 5.83956 -18.92621 1.000 142.45792 113 ASP C C 1
ATOM 13440 O O . ASP D 1 113 ? 73.42844 6.97149 -19.21266 1.000 141.60689 113 ASP C O 1
ATOM 13449 N N . ASP D 1 114 ? 74.69070 5.59249 -17.94909 1.000 155.92780 114 ASP C N 1
ATOM 13450 C CA . ASP D 1 114 ? 75.18825 6.65815 -17.09242 1.000 156.28280 114 ASP C CA 1
ATOM 13451 C C . ASP D 1 114 ? 76.23175 7.53195 -17.75429 1.000 156.16001 114 ASP C C 1
ATOM 13452 O O . ASP D 1 114 ? 76.59628 8.55671 -17.17139 1.000 156.26130 114 ASP C O 1
ATOM 13461 N N . PHE D 1 115 ? 76.76160 7.13264 -18.90606 1.000 141.00307 115 PHE C N 1
ATOM 13462 C CA . PHE D 1 115 ? 77.72033 7.93978 -19.65494 1.000 140.87115 115 PHE C CA 1
ATOM 13463 C C . PHE D 1 115 ? 77.33977 7.94827 -21.12730 1.000 139.93668 115 PHE C C 1
ATOM 13464 O O . PHE D 1 115 ? 77.98841 7.31004 -21.95565 1.000 140.25571 115 PHE C O 1
ATOM 13481 N N . PRO D 1 116 ? 76.30372 8.68998 -21.48782 1.000 138.87290 116 PRO C N 1
ATOM 13482 C CA . PRO D 1 116 ? 75.90716 8.75132 -22.89263 1.000 138.11085 116 PRO C CA 1
ATOM 13483 C C . PRO D 1 116 ? 76.94680 9.46771 -23.71021 1.000 138.22943 116 PRO C C 1
ATOM 13484 O O . PRO D 1 116 ? 77.61611 10.38030 -23.22956 1.000 138.46424 116 PRO C O 1
ATOM 13495 N N . ALA D 1 117 ? 77.05267 9.07424 -24.96747 1.000 138.07298 117 ALA C N 1
ATOM 13496 C CA . ALA D 1 117 ? 78.02647 9.67850 -25.85500 1.000 138.25410 117 ALA C CA 1
ATOM 13497 C C . ALA D 1 117 ? 77.35286 10.68377 -26.77203 1.000 137.48405 117 ALA C C 1
ATOM 13498 O O . ALA D 1 117 ? 76.19485 10.52586 -27.15266 1.000 136.87441 117 ALA C O 1
ATOM 13505 N N . PHE D 1 118 ? 78.08750 11.74629 -27.07789 1.000 147.18313 118 PHE C N 1
ATOM 13506 C CA . PHE D 1 118 ? 77.68883 12.75866 -28.04597 1.000 146.73377 118 PHE C CA 1
ATOM 13507 C C . PHE D 1 118 ? 78.10433 12.25269 -29.42130 1.000 146.99020 118 PHE C C 1
ATOM 13508 O O . PHE D 1 118 ? 79.20518 11.71785 -29.56820 1.000 147.61826 118 PHE C O 1
ATOM 13525 N N . SER D 1 119 ? 77.21644 12.33362 -30.40772 1.000 150.33980 119 SER C N 1
ATOM 13526 C CA . SER D 1 119 ? 77.63796 12.03797 -31.77472 1.000 150.67673 119 SER C CA 1
ATOM 13527 C C . SER D 1 119 ? 76.91071 12.97492 -32.72024 1.000 150.43241 119 SER C C 1
ATOM 13528 O O . SER D 1 119 ? 75.68899 13.11706 -32.62248 1.000 149.91142 119 SER C O 1
ATOM 13536 N N . TRP D 1 120 ? 77.66105 13.59554 -33.64208 1.000 159.14679 120 TRP C N 1
ATOM 13537 C CA . TRP D 1 120 ? 77.06348 14.57870 -34.54117 1.000 160.61348 120 TRP C CA 1
ATOM 13538 C C . TRP D 1 120 ? 75.98620 13.95776 -35.40767 1.000 160.75530 120 TRP C C 1
ATOM 13539 O O . TRP D 1 120 ? 75.09624 14.67124 -35.88851 1.000 160.91946 120 TRP C O 1
ATOM 13560 N N . ALA D 1 121 ? 76.04037 12.64115 -35.58856 1.000 160.79634 121 ALA C N 1
ATOM 13561 C CA . ALA D 1 121 ? 75.06958 11.95222 -36.42272 1.000 161.28361 121 ALA C CA 1
ATOM 13562 C C . ALA D 1 121 ? 73.65109 12.22973 -35.94925 1.000 158.45713 121 ALA C C 1
ATOM 13563 O O . ALA D 1 121 ? 72.81283 12.74943 -36.69821 1.000 159.51190 121 ALA C O 1
ATOM 13570 N N . GLU D 1 122 ? 73.35735 11.87130 -34.70288 1.000 159.29218 122 GLU C N 1
ATOM 13571 C CA . GLU D 1 122 ? 71.98232 11.98067 -34.24355 1.000 156.97535 122 GLU C CA 1
ATOM 13572 C C . GLU D 1 122 ? 71.56487 13.43447 -33.98915 1.000 156.40890 122 GLU C C 1
ATOM 13573 O O . GLU D 1 122 ? 70.40501 13.78347 -34.23095 1.000 156.08666 122 GLU C O 1
ATOM 13585 N N . LEU D 1 123 ? 72.48331 14.30508 -33.55122 1.000 155.18346 123 LEU C N 1
ATOM 13586 C CA . LEU D 1 123 ? 72.16034 15.72632 -33.39475 1.000 154.97799 123 LEU C CA 1
ATOM 13587 C C . LEU D 1 123 ? 71.75140 16.35118 -34.73016 1.000 157.63873 123 LEU C C 1
ATOM 13588 O O . LEU D 1 123 ? 70.71058 17.02548 -34.84052 1.000 157.15338 123 LEU C O 1
ATOM 13604 N N . MET D 1 124 ? 72.58997 16.17763 -35.75458 1.000 182.59647 124 MET C N 1
ATOM 13605 C CA . MET D 1 124 ? 72.20702 16.64042 -37.08108 1.000 185.60075 124 MET C CA 1
ATOM 13606 C C . MET D 1 124 ? 70.91130 15.98703 -37.53058 1.000 185.23033 124 MET C C 1
ATOM 13607 O O . MET D 1 124 ? 70.11829 16.61226 -38.24263 1.000 186.57924 124 MET C O 1
ATOM 13621 N N . ALA D 1 125 ? 70.66786 14.73886 -37.12116 1.000 159.05907 125 ALA C N 1
ATOM 13622 C CA . ALA D 1 125 ? 69.39778 14.11126 -37.46190 1.000 158.79504 125 ALA C CA 1
ATOM 13623 C C . ALA D 1 125 ? 68.22918 14.84092 -36.81390 1.000 156.65190 125 ALA C C 1
ATOM 13624 O O . ALA D 1 125 ? 67.12876 14.87948 -37.37814 1.000 157.51946 125 ALA C O 1
ATOM 13631 N N . MET D 1 126 ? 68.45660 15.43916 -35.63835 1.000 154.15884 126 MET C N 1
ATOM 13632 C CA . MET D 1 126 ? 67.40132 16.12676 -34.89294 1.000 152.16193 126 MET C CA 1
ATOM 13633 C C . MET D 1 126 ? 67.08722 17.49692 -35.45862 1.000 153.58212 126 MET C C 1
ATOM 13634 O O . MET D 1 126 ? 65.93755 17.94294 -35.36953 1.000 153.08865 126 MET C O 1
ATOM 13648 N N . VAL D 1 127 ? 68.08670 18.17317 -36.01814 1.000 155.53039 127 VAL C N 1
ATOM 13649 C CA . VAL D 1 127 ? 67.97426 19.58853 -36.37901 1.000 156.74729 127 VAL C CA 1
ATOM 13650 C C . VAL D 1 127 ? 66.60225 19.99515 -36.90739 1.000 157.40763 127 VAL C C 1
ATOM 13651 O O . VAL D 1 127 ? 65.96200 20.87714 -36.32048 1.000 156.02980 127 VAL C O 1
ATOM 13664 N N . PRO D 1 128 ? 66.11492 19.42074 -38.00431 1.000 159.73569 128 PRO C N 1
ATOM 13665 C CA . PRO D 1 128 ? 64.87801 19.95624 -38.59179 1.000 160.96984 128 PRO C CA 1
ATOM 13666 C C . PRO D 1 128 ? 63.67930 19.88271 -37.65767 1.000 158.38951 128 PRO C C 1
ATOM 13667 O O . PRO D 1 128 ? 62.90385 20.84677 -37.56138 1.000 158.34038 128 PRO C O 1
ATOM 13678 N N . ARG D 1 129 ? 63.50600 18.76029 -36.95731 1.000 156.46810 129 ARG C N 1
ATOM 13679 C CA . ARG D 1 129 ? 62.37631 18.62543 -36.04324 1.000 154.43877 129 ARG C CA 1
ATOM 13680 C C . ARG D 1 129 ? 62.45432 19.65507 -34.93692 1.000 152.26202 129 ARG C C 1
ATOM 13681 O O . ARG D 1 129 ? 61.48692 20.37687 -34.66441 1.000 152.02181 129 ARG C O 1
ATOM 13702 N N . THR D 1 130 ? 63.61560 19.73844 -34.29324 1.000 158.80079 130 THR C N 1
ATOM 13703 C CA . THR D 1 130 ? 63.75839 20.57771 -33.11366 1.000 156.72994 130 THR C CA 1
ATOM 13704 C C . THR D 1 130 ? 63.69649 22.06328 -33.46393 1.000 157.76629 130 THR C C 1
ATOM 13705 O O . THR D 1 130 ? 63.09100 22.84780 -32.72441 1.000 156.61213 130 THR C O 1
ATOM 13716 N N . ILE D 1 131 ? 64.27916 22.46795 -34.59807 1.000 152.29730 131 ILE C N 1
ATOM 13717 C CA . ILE D 1 131 ? 64.11428 23.84742 -35.05054 1.000 153.65959 131 ILE C CA 1
ATOM 13718 C C . ILE D 1 131 ? 62.64544 24.13211 -35.31586 1.000 154.16162 131 ILE C C 1
ATOM 13719 O O . ILE D 1 131 ? 62.06594 25.05555 -34.73648 1.000 153.26035 131 ILE C O 1
ATOM 13735 N N . GLY D 1 132 ? 62.00367 23.31446 -36.14833 1.000 155.73801 132 GLY C N 1
ATOM 13736 C CA . GLY D 1 132 ? 60.59326 23.53382 -36.40023 1.000 156.56613 132 GLY C CA 1
ATOM 13737 C C . GLY D 1 132 ? 59.80499 23.67203 -35.11175 1.000 154.10321 132 GLY C C 1
ATOM 13738 O O . GLY D 1 132 ? 58.94189 24.54540 -34.98686 1.000 154.40398 132 GLY C O 1
ATOM 13742 N N . ARG D 1 133 ? 60.13680 22.85531 -34.10896 1.000 151.83339 133 ARG C N 1
ATOM 13743 C CA . ARG D 1 133 ? 59.39437 22.87793 -32.84799 1.000 149.86927 133 ARG C CA 1
ATOM 13744 C C . ARG D 1 133 ? 59.66368 24.16231 -32.06269 1.000 148.69907 133 ARG C C 1
ATOM 13745 O O . ARG D 1 133 ? 58.80957 24.61526 -31.28564 1.000 148.00241 133 ARG C O 1
ATOM 13766 N N . GLU D 1 134 ? 60.87114 24.72739 -32.18174 1.000 154.72825 134 GLU C N 1
ATOM 13767 C CA . GLU D 1 134 ? 61.08959 26.01900 -31.55171 1.000 154.02350 134 GLU C CA 1
ATOM 13768 C C . GLU D 1 134 ? 60.39823 27.12562 -32.32294 1.000 155.81134 134 GLU C C 1
ATOM 13769 O O . GLU D 1 134 ? 60.02008 28.14062 -31.72321 1.000 155.26973 134 GLU C O 1
ATOM 13781 N N . LEU D 1 135 ? 60.20717 26.94862 -33.63430 1.000 152.01296 135 LEU C N 1
ATOM 13782 C CA . LEU D 1 135 ? 59.39853 27.89987 -34.38719 1.000 153.98682 135 LEU C CA 1
ATOM 13783 C C . LEU D 1 135 ? 57.96605 27.86323 -33.89312 1.000 153.64504 135 LEU C C 1
ATOM 13784 O O . LEU D 1 135 ? 57.33734 28.90716 -33.72094 1.000 153.98493 135 LEU C O 1
ATOM 13800 N N . ARG D 1 136 ? 57.43400 26.66972 -33.63208 1.000 172.22680 136 ARG C N 1
ATOM 13801 C CA . ARG D 1 136 ? 56.11740 26.60480 -33.01194 1.000 172.07586 136 ARG C CA 1
ATOM 13802 C C . ARG D 1 136 ? 56.12687 27.29290 -31.65446 1.000 170.05359 136 ARG C C 1
ATOM 13803 O O . ARG D 1 136 ? 55.17493 28.00297 -31.31530 1.000 170.54065 136 ARG C O 1
ATOM 13824 N N . LYS D 1 137 ? 57.19695 27.10929 -30.86448 1.000 148.96685 137 LYS C N 1
ATOM 13825 C CA . LYS D 1 137 ? 57.25865 27.76716 -29.56060 1.000 147.33598 137 LYS C CA 1
ATOM 13826 C C . LYS D 1 137 ? 57.16589 29.28014 -29.71348 1.000 148.01180 137 LYS C C 1
ATOM 13827 O O . LYS D 1 137 ? 56.37811 29.93765 -29.01812 1.000 147.92341 137 LYS C O 1
ATOM 13846 N N . LEU D 1 138 ? 57.96946 29.84887 -30.62803 1.000 148.93697 138 LEU C N 1
ATOM 13847 C CA . LEU D 1 138 ? 57.90136 31.28225 -30.93695 1.000 149.92385 138 LEU C CA 1
ATOM 13848 C C . LEU D 1 138 ? 56.51139 31.69770 -31.40266 1.000 151.57669 138 LEU C C 1
ATOM 13849 O O . LEU D 1 138 ? 56.02130 32.77348 -31.04527 1.000 151.77134 138 LEU C O 1
ATOM 13865 N N . GLY D 1 139 ? 55.86354 30.86679 -32.21005 1.000 153.00261 139 GLY C N 1
ATOM 13866 C CA . GLY D 1 139 ? 54.52226 31.18982 -32.64790 1.000 154.90717 139 GLY C CA 1
ATOM 13867 C C . GLY D 1 139 ? 53.53393 31.23996 -31.50605 1.000 154.14390 139 GLY C C 1
ATOM 13868 O O . GLY D 1 139 ? 52.64833 32.10182 -31.47792 1.000 155.30317 139 GLY C O 1
ATOM 13872 N N . TYR D 1 140 ? 53.68595 30.34790 -30.53176 1.000 152.41590 140 TYR C N 1
ATOM 13873 C CA . TYR D 1 140 ? 52.81560 30.41230 -29.37201 1.000 152.00177 140 TYR C CA 1
ATOM 13874 C C . TYR D 1 140 ? 53.13373 31.63969 -28.54282 1.000 151.00297 140 TYR C C 1
ATOM 13875 O O . TYR D 1 140 ? 52.21947 32.28149 -28.01427 1.000 151.74496 140 TYR C O 1
ATOM 13893 N N . PHE D 1 141 ? 54.40830 32.01879 -28.46867 1.000 149.65812 141 PHE C N 1
ATOM 13894 C CA . PHE D 1 141 ? 54.80457 33.07228 -27.53575 1.000 148.66156 141 PHE C CA 1
ATOM 13895 C C . PHE D 1 141 ? 54.54867 34.47135 -28.10443 1.000 149.94933 141 PHE C C 1
ATOM 13896 O O . PHE D 1 141 ? 53.68346 35.19855 -27.60995 1.000 150.56167 141 PHE C O 1
ATOM 13913 N N . LEU D 1 142 ? 55.26373 34.84747 -29.16956 1.000 150.66125 142 LEU C N 1
ATOM 13914 C CA . LEU D 1 142 ? 55.34160 36.24265 -29.61091 1.000 151.71914 142 LEU C CA 1
ATOM 13915 C C . LEU D 1 142 ? 54.00009 36.95327 -29.81513 1.000 153.37020 142 LEU C C 1
ATOM 13916 O O . LEU D 1 142 ? 53.93098 38.17115 -29.57265 1.000 153.66336 142 LEU C O 1
ATOM 13932 N N . PRO D 1 143 ? 52.94703 36.31155 -30.33402 1.000 154.78044 143 PRO C N 1
ATOM 13933 C CA . PRO D 1 143 ? 51.65218 37.01839 -30.40327 1.000 156.55669 143 PRO C CA 1
ATOM 13934 C C . PRO D 1 143 ? 51.11058 37.37031 -29.02758 1.000 155.72173 143 PRO C C 1
ATOM 13935 O O . PRO D 1 143 ? 50.71122 38.51372 -28.77611 1.000 156.38442 143 PRO C O 1
ATOM 13946 N N . ARG D 1 144 ? 51.09608 36.39898 -28.11923 1.000 154.47812 144 ARG C N 1
ATOM 13947 C CA . ARG D 1 144 ? 50.60750 36.64832 -26.77188 1.000 154.04917 144 ARG C CA 1
ATOM 13948 C C . ARG D 1 144 ? 51.46243 37.69519 -26.05010 1.000 152.72943 144 ARG C C 1
ATOM 13949 O O . ARG D 1 144 ? 50.94319 38.51698 -25.28197 1.000 153.21262 144 ARG C O 1
ATOM 13970 N N . ALA D 1 145 ? 52.77194 37.69423 -26.29828 1.000 151.35182 145 ALA C N 1
ATOM 13971 C CA . ALA D 1 145 ? 53.65635 38.67525 -25.67579 1.000 150.38471 145 ALA C CA 1
ATOM 13972 C C . ALA D 1 145 ? 53.37671 40.08257 -26.18964 1.000 151.68823 145 ALA C C 1
ATOM 13973 O O . ALA D 1 145 ? 53.33349 41.04395 -25.40703 1.000 151.63386 145 ALA C O 1
ATOM 13980 N N . ILE D 1 146 ? 53.26274 40.23850 -27.51546 1.000 158.47139 146 ILE C N 1
ATOM 13981 C CA . ILE D 1 146 ? 52.91350 41.54830 -28.06916 1.000 159.99742 146 ILE C CA 1
ATOM 13982 C C . ILE D 1 146 ? 51.55370 41.99635 -27.55219 1.000 161.13257 146 ILE C C 1
ATOM 13983 O O . ILE D 1 146 ? 51.32595 43.18780 -27.32012 1.000 161.77659 146 ILE C O 1
ATOM 13999 N N . ALA D 1 147 ? 50.62033 41.05626 -27.38951 1.000 156.20917 147 ALA C N 1
ATOM 14000 C CA . ALA D 1 147 ? 49.32523 41.39891 -26.81548 1.000 157.63947 147 ALA C CA 1
ATOM 14001 C C . ALA D 1 147 ? 49.50025 42.00856 -25.43545 1.000 156.70433 147 ALA C C 1
ATOM 14002 O O . ALA D 1 147 ? 49.01273 43.10775 -25.16727 1.000 157.74049 147 ALA C O 1
ATOM 14009 N N . LEU D 1 148 ? 50.22542 41.32412 -24.55226 1.000 154.91145 148 LEU C N 1
ATOM 14010 C CA . LEU D 1 148 ? 50.46522 41.88053 -23.22541 1.000 154.27996 148 LEU C CA 1
ATOM 14011 C C . LEU D 1 148 ? 51.17706 43.22790 -23.28750 1.000 154.00966 148 LEU C C 1
ATOM 14012 O O . LEU D 1 148 ? 50.99803 44.05975 -22.38937 1.000 154.38623 148 LEU C O 1
ATOM 14028 N N . PHE D 1 149 ? 52.00885 43.45488 -24.30914 1.000 153.59536 149 PHE C N 1
ATOM 14029 C CA . PHE D 1 149 ? 52.72704 44.72543 -24.41074 1.000 153.60666 149 PHE C CA 1
ATOM 14030 C C . PHE D 1 149 ? 51.79994 45.85988 -24.83734 1.000 155.45171 149 PHE C C 1
ATOM 14031 O O . PHE D 1 149 ? 51.83277 46.95884 -24.26447 1.000 155.76743 149 PHE C O 1
ATOM 14048 N N . ILE D 1 150 ? 50.99368 45.62077 -25.87253 1.000 156.86150 150 ILE C N 1
ATOM 14049 C CA . ILE D 1 150 ? 49.99549 46.59435 -26.30389 1.000 158.90859 150 ILE C CA 1
ATOM 14050 C C . ILE D 1 150 ? 49.03305 46.90342 -25.16449 1.000 159.59741 150 ILE C C 1
ATOM 14051 O O . ILE D 1 150 ? 48.65842 48.06263 -24.93838 1.000 160.64128 150 ILE C O 1
ATOM 14067 N N . LEU D 1 151 ? 48.61370 45.86552 -24.43597 1.000 159.27408 151 LEU C N 1
ATOM 14068 C CA . LEU D 1 151 ? 47.76130 46.04634 -23.26811 1.000 160.24003 151 LEU C CA 1
ATOM 14069 C C . LEU D 1 151 ? 48.46078 46.85962 -22.18483 1.000 159.31615 151 LEU C C 1
ATOM 14070 O O . LEU D 1 151 ? 47.80083 47.60191 -21.44584 1.000 160.65225 151 LEU C O 1
ATOM 14086 N N . SER D 1 152 ? 49.78933 46.72709 -22.06274 1.000 179.00959 152 SER C N 1
ATOM 14087 C CA . SER D 1 152 ? 50.54361 47.53362 -21.10617 1.000 178.36618 152 SER C CA 1
ATOM 14088 C C . SER D 1 152 ? 50.73068 48.96544 -21.58208 1.000 179.06515 152 SER C C 1
ATOM 14089 O O . SER D 1 152 ? 51.05546 49.83467 -20.76373 1.000 179.17336 152 SER C O 1
ATOM 14097 N N . LEU D 1 153 ? 50.57381 49.22048 -22.88932 1.000 178.88095 153 LEU C N 1
ATOM 14098 C CA . LEU D 1 153 ? 50.66499 50.58579 -23.39994 1.000 179.85809 153 LEU C CA 1
ATOM 14099 C C . LEU D 1 153 ? 49.45632 51.42554 -23.01992 1.000 181.72833 153 LEU C C 1
ATOM 14100 O O . LEU D 1 153 ? 49.57608 52.65510 -22.93435 1.000 182.40409 153 LEU C O 1
ATOM 14116 N N . ILE D 1 154 ? 48.31019 50.79533 -22.78389 1.000 210.69222 154 ILE C N 1
ATOM 14117 C CA . ILE D 1 154 ? 47.09016 51.52901 -22.40705 1.000 212.89279 154 ILE C CA 1
ATOM 14118 C C . ILE D 1 154 ? 47.29180 52.14576 -21.02226 1.000 212.83673 154 ILE C C 1
ATOM 14119 O O . ILE D 1 154 ? 47.77349 51.45158 -20.09811 1.000 211.70486 154 ILE C O 1
ATOM 14135 N N . PRO D 1 155 ? 46.98173 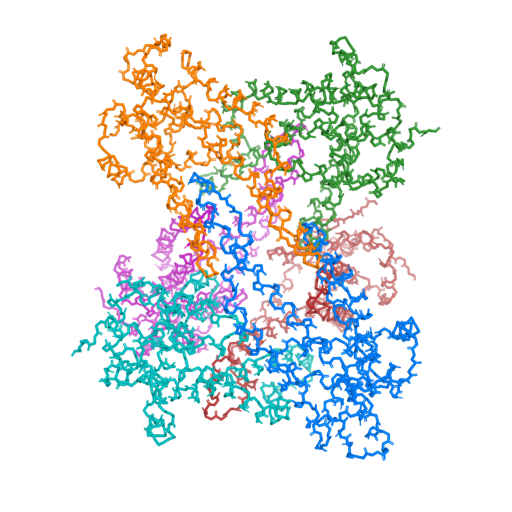53.43348 -20.82631 1.000 199.41275 155 PRO C N 1
ATOM 14136 C CA . PRO D 1 155 ? 47.28492 54.05842 -19.52451 1.000 199.49491 155 PRO C CA 1
ATOM 14137 C C . PRO D 1 155 ? 46.54547 53.42324 -18.35820 1.000 200.58687 155 PRO C C 1
ATOM 14138 O O . PRO D 1 155 ? 47.12645 53.26654 -17.27630 1.000 199.97771 155 PRO C O 1
ATOM 14149 N N . GLY D 1 156 ? 45.28891 53.03144 -18.54623 1.000 168.46952 156 GLY C N 1
ATOM 14150 C CA . GLY D 1 156 ? 44.51363 52.49987 -17.44546 1.000 170.13611 156 GLY C CA 1
ATOM 14151 C C . GLY D 1 156 ? 44.87143 51.07732 -17.05007 1.000 168.86870 156 GLY C C 1
ATOM 14152 O O . GLY D 1 156 ? 44.88166 50.75005 -15.85630 1.000 169.45425 156 GLY C O 1
ATOM 14156 N N . LEU D 1 157 ? 45.17848 50.23197 -18.04855 1.000 187.97993 157 LEU C N 1
ATOM 14157 C CA . LEU D 1 157 ? 45.29770 48.77661 -17.90339 1.000 187.08566 157 LEU C CA 1
ATOM 14158 C C . LEU D 1 157 ? 46.71818 48.25539 -17.67226 1.000 184.25510 157 LEU C C 1
ATOM 14159 O O . LEU D 1 157 ? 46.88253 47.04837 -17.46281 1.000 183.46824 157 LEU C O 1
ATOM 14175 N N . ASN D 1 158 ? 47.75254 49.09478 -17.74337 1.000 168.48488 158 ASN C N 1
ATOM 14176 C CA . ASN D 1 158 ? 49.10790 48.59288 -17.51414 1.000 166.16855 158 ASN C CA 1
ATOM 14177 C C . ASN D 1 158 ? 49.22783 47.83222 -16.18880 1.000 166.23960 158 ASN C C 1
ATOM 14178 O O . ASN D 1 158 ? 49.92769 46.80565 -16.10970 1.000 164.68025 158 ASN C O 1
ATOM 14189 N N . LEU D 1 159 ? 48.51355 48.29353 -15.15734 1.000 167.99738 159 LEU C N 1
ATOM 14190 C CA . LEU D 1 159 ? 48.59464 47.67697 -13.83851 1.000 168.63535 159 LEU C CA 1
ATOM 14191 C C . LEU D 1 159 ? 48.21313 46.20641 -13.88839 1.000 168.51169 159 LEU C C 1
ATOM 14192 O O . LEU D 1 159 ? 48.66462 45.41544 -13.05179 1.000 168.17428 159 LEU C O 1
ATOM 14208 N N . ILE D 1 160 ? 47.30520 45.84148 -14.80197 1.000 163.22828 160 ILE C N 1
ATOM 14209 C CA . ILE D 1 160 ? 46.95354 44.43665 -15.01986 1.000 163.12644 160 ILE C CA 1
ATOM 14210 C C . ILE D 1 160 ? 47.87003 43.76673 -16.03820 1.000 160.39391 160 ILE C C 1
ATOM 14211 O O . ILE D 1 160 ? 47.82386 42.53761 -16.19630 1.000 159.89796 160 ILE C O 1
ATOM 14227 N N . ALA D 1 161 ? 48.70283 44.54172 -16.73961 1.000 178.27375 161 ALA C N 1
ATOM 14228 C CA . ALA D 1 161 ? 49.64316 43.97558 -17.70304 1.000 176.05013 161 ALA C CA 1
ATOM 14229 C C . ALA D 1 161 ? 50.90410 43.45006 -17.02605 1.000 174.24103 161 ALA C C 1
ATOM 14230 O O . ALA D 1 161 ? 51.50233 42.48163 -17.50508 1.000 172.75635 161 ALA C O 1
ATOM 14237 N N . ALA D 1 162 ? 51.36790 44.10211 -15.95105 1.000 155.06773 162 ALA C N 1
ATOM 14238 C CA . ALA D 1 162 ? 52.54510 43.58405 -15.25119 1.000 153.71898 162 ALA C CA 1
ATOM 14239 C C . ALA D 1 162 ? 52.34333 42.15667 -14.74255 1.000 153.62734 162 ALA C C 1
ATOM 14240 O O . ALA D 1 162 ? 53.15656 41.27091 -15.08171 1.000 151.94642 162 ALA C O 1
ATOM 14247 N N . PRO D 1 163 ? 51.30298 41.85117 -13.95616 1.000 155.55942 163 PRO C N 1
ATOM 14248 C CA . PRO D 1 163 ? 51.13210 40.46490 -13.49233 1.000 155.66124 163 PRO C CA 1
ATOM 14249 C C . PRO D 1 163 ? 50.94662 39.47855 -14.62783 1.000 154.59916 163 PRO C C 1
ATOM 14250 O O . PRO D 1 163 ? 51.55559 38.40272 -14.61527 1.000 153.29483 163 PRO C O 1
ATOM 14261 N N . LEU D 1 164 ? 50.07878 39.79430 -15.59057 1.000 155.38729 164 LEU C N 1
ATOM 14262 C CA . LEU D 1 164 ? 49.87156 38.89620 -16.72036 1.000 154.73078 164 LEU C CA 1
ATOM 14263 C C . LEU D 1 164 ? 51.18139 38.60800 -17.44018 1.000 152.22643 164 LEU C C 1
ATOM 14264 O O . LEU D 1 164 ? 51.46709 37.45240 -17.78443 1.000 151.27150 164 LEU C O 1
ATOM 14280 N N . TRP D 1 165 ? 52.01400 39.63477 -17.63534 1.000 157.45239 165 TRP C N 1
ATOM 14281 C CA . TRP D 1 165 ? 53.32528 39.41536 -18.23471 1.000 155.51691 165 TRP C CA 1
ATOM 14282 C C . TRP D 1 165 ? 54.11903 38.39151 -17.43867 1.000 154.41999 165 TRP C C 1
ATOM 14283 O O . TRP D 1 165 ? 54.58846 37.38961 -17.98968 1.000 153.31694 165 TRP C O 1
ATOM 14304 N N . LEU D 1 166 ? 54.27697 38.62462 -16.13381 1.000 170.47285 166 LEU C N 1
ATOM 14305 C CA . LEU D 1 166 ? 55.05524 37.69984 -15.30502 1.000 169.70464 166 LEU C CA 1
ATOM 14306 C C . LEU D 1 166 ? 54.53877 36.26527 -15.40706 1.000 169.64875 166 LEU C C 1
ATOM 14307 O O . LEU D 1 166 ? 55.29034 35.33431 -15.72477 1.000 168.27788 166 LEU C O 1
ATOM 14323 N N . LEU D 1 167 ? 53.26349 36.06229 -15.08760 1.000 149.72745 167 LEU C N 1
ATOM 14324 C CA . LEU D 1 167 ? 52.70141 34.72127 -15.11526 1.000 150.07831 167 LEU C CA 1
ATOM 14325 C C . LEU D 1 167 ? 52.92748 34.05280 -16.47214 1.000 148.74048 167 LEU C C 1
ATOM 14326 O O . LEU D 1 167 ? 53.29450 32.86831 -16.54078 1.000 147.88581 167 LEU C O 1
ATOM 14342 N N . PHE D 1 168 ? 52.75802 34.80140 -17.56844 1.000 148.69060 168 PHE C N 1
ATOM 14343 C CA . PHE D 1 168 ? 52.93111 34.18510 -18.88428 1.000 147.88966 168 PHE C CA 1
ATOM 14344 C C . PHE D 1 168 ? 54.38544 33.81293 -19.13643 1.000 145.91887 168 PHE C C 1
ATOM 14345 O O . PHE D 1 168 ? 54.66234 32.78388 -19.76062 1.000 145.22673 168 PHE C O 1
ATOM 14362 N N . GLY D 1 169 ? 55.32305 34.66514 -18.71215 1.000 167.06722 169 GLY C N 1
ATOM 14363 C CA . GLY D 1 169 ? 56.73396 34.32583 -18.83673 1.000 165.59845 169 GLY C CA 1
ATOM 14364 C C . GLY D 1 169 ? 57.10730 33.04661 -18.10466 1.000 164.93485 169 GLY C C 1
ATOM 14365 O O . GLY D 1 169 ? 57.85106 32.20568 -18.62610 1.000 163.94067 169 GLY C O 1
ATOM 14369 N N . VAL D 1 170 ? 56.57706 32.85988 -16.90159 1.000 143.89622 170 VAL C N 1
ATOM 14370 C CA . VAL D 1 170 ? 56.82520 31.60814 -16.20080 1.000 143.56316 170 VAL C CA 1
ATOM 14371 C C . VAL D 1 170 ? 56.24453 30.43967 -16.99457 1.000 143.47338 170 VAL C C 1
ATOM 14372 O O . VAL D 1 170 ? 56.93818 29.45417 -17.31072 1.000 142.39865 170 VAL C O 1
ATOM 14385 N N . TRP D 1 171 ? 54.96109 30.54255 -17.34757 1.000 144.81302 171 TRP C N 1
ATOM 14386 C CA . TRP D 1 171 ? 54.31571 29.47184 -18.09954 1.000 145.14301 171 TRP C CA 1
ATOM 14387 C C . TRP D 1 171 ? 55.13318 29.09252 -19.32723 1.000 143.80284 171 TRP C C 1
ATOM 14388 O O . TRP D 1 171 ? 55.30914 27.90132 -19.62453 1.000 143.33864 171 TRP C O 1
ATOM 14409 N N . MET D 1 172 ? 55.64099 30.09906 -20.05447 1.000 144.29921 172 MET C N 1
ATOM 14410 C CA . MET D 1 172 ? 56.45296 29.83626 -21.23946 1.000 143.50543 172 MET C CA 1
ATOM 14411 C C . MET D 1 172 ? 57.75030 29.11492 -20.87921 1.000 142.11828 172 MET C C 1
ATOM 14412 O O . MET D 1 172 ? 58.27599 28.34306 -21.68744 1.000 141.66228 172 MET C O 1
ATOM 14426 N N . MET D 1 173 ? 58.31444 29.38245 -19.69685 1.000 140.78227 173 MET C N 1
ATOM 14427 C CA . MET D 1 173 ? 59.43991 28.56008 -19.25516 1.000 139.75982 173 MET C CA 1
ATOM 14428 C C . MET D 1 173 ? 59.04298 27.09363 -19.19761 1.000 139.63344 173 MET C C 1
ATOM 14429 O O . MET D 1 173 ? 59.77121 26.20967 -19.68028 1.000 138.90549 173 MET C O 1
ATOM 14443 N N . ALA D 1 174 ? 57.87076 26.81018 -18.62760 1.000 140.58363 174 ALA C N 1
ATOM 14444 C CA . ALA D 1 174 ? 57.41782 25.42499 -18.62973 1.000 140.75492 174 ALA C CA 1
ATOM 14445 C C . ALA D 1 174 ? 57.32948 24.91115 -20.05998 1.000 140.65013 174 ALA C C 1
ATOM 14446 O O . ALA D 1 174 ? 57.93443 23.89081 -20.40443 1.000 139.93896 174 ALA C O 1
ATOM 14453 N N . VAL D 1 175 ? 56.65117 25.65561 -20.93358 1.000 141.50373 175 VAL C N 1
ATOM 14454 C CA . VAL D 1 175 ? 56.39547 25.15246 -22.28202 1.000 141.96272 175 VAL C CA 1
ATOM 14455 C C . VAL D 1 175 ? 57.71564 24.86714 -22.99193 1.000 140.89595 175 VAL C C 1
ATOM 14456 O O . VAL D 1 175 ? 57.95539 23.75332 -23.48069 1.000 140.72724 175 VAL C O 1
ATOM 14469 N N . GLN D 1 176 ? 58.63519 25.83135 -22.94113 1.000 143.72318 176 GLN C N 1
ATOM 14470 C CA . GLN D 1 176 ? 59.89846 25.72926 -23.66088 1.000 143.23445 176 GLN C CA 1
ATOM 14471 C C . GLN D 1 176 ? 60.68715 24.51800 -23.21736 1.000 142.29685 176 GLN C C 1
ATOM 14472 O O . GLN D 1 176 ? 61.16533 23.75051 -24.05386 1.000 142.36331 176 GLN C O 1
ATOM 14486 N N . TYR D 1 177 ? 60.87261 24.34269 -21.90714 1.000 138.22099 177 TYR C N 1
ATOM 14487 C CA . TYR D 1 177 ? 61.79563 23.28906 -21.48939 1.000 137.42288 177 TYR C CA 1
ATOM 14488 C C . TYR D 1 177 ? 61.12985 21.92002 -21.39272 1.000 137.44909 177 TYR C C 1
ATOM 14489 O O . TYR D 1 177 ? 61.64606 20.93312 -21.92760 1.000 137.18100 177 TYR C O 1
ATOM 14507 N N . ILE D 1 178 ? 59.98266 21.83265 -20.72804 1.000 138.01775 178 ILE C N 1
ATOM 14508 C CA . ILE D 1 178 ? 59.30339 20.55900 -20.63002 1.000 138.38622 178 ILE C CA 1
ATOM 14509 C C . ILE D 1 178 ? 58.93859 20.03616 -22.01463 1.000 138.93502 178 ILE C C 1
ATOM 14510 O O . ILE D 1 178 ? 58.70650 18.83880 -22.16948 1.000 139.12942 178 ILE C O 1
ATOM 14526 N N . ASP D 1 179 ? 58.93506 20.89416 -23.04354 1.000 139.37260 179 ASP C N 1
ATOM 14527 C CA . ASP D 1 179 ? 58.67460 20.41543 -24.40094 1.000 140.23749 179 ASP C CA 1
ATOM 14528 C C . ASP D 1 179 ? 59.81256 19.55282 -24.91707 1.000 139.63160 179 ASP C C 1
ATOM 14529 O O . ASP D 1 179 ? 59.58986 18.66041 -25.74272 1.000 140.33219 179 ASP C O 1
ATOM 14538 N N . TYR D 1 180 ? 61.04718 19.84091 -24.51030 1.000 138.62805 180 TYR C N 1
ATOM 14539 C CA . TYR D 1 180 ? 62.18952 19.15558 -25.11345 1.000 138.43596 180 TYR C CA 1
ATOM 14540 C C . TYR D 1 180 ? 62.11101 17.63896 -25.00197 1.000 138.21392 180 TYR C C 1
ATOM 14541 O O . TYR D 1 180 ? 62.30753 16.96538 -26.02453 1.000 138.89771 180 TYR C O 1
ATOM 14559 N N . PRO D 1 181 ? 61.83722 17.03399 -23.83811 1.000 137.53033 181 PRO C N 1
ATOM 14560 C CA . PRO D 1 181 ? 61.65644 15.57488 -23.83906 1.000 137.56857 181 PRO C CA 1
ATOM 14561 C C . PRO D 1 181 ? 60.41820 15.14367 -24.60083 1.000 138.84571 181 PRO C C 1
ATOM 14562 O O . PRO D 1 181 ? 60.43589 14.11789 -25.29261 1.000 139.33969 181 PRO C O 1
ATOM 14573 N N . ALA D 1 182 ? 59.33767 15.91548 -24.47757 1.000 139.60994 182 ALA C N 1
ATOM 14574 C CA . ALA D 1 182 ? 58.06892 15.60637 -25.13192 1.000 141.22123 182 ALA C CA 1
ATOM 14575 C C . ALA D 1 182 ? 58.18809 15.55720 -26.65844 1.000 142.26825 182 ALA C C 1
ATOM 14576 O O . ALA D 1 182 ? 57.55057 14.72033 -27.30719 1.000 143.55398 182 ALA C O 1
ATOM 14583 N N . ASP D 1 183 ? 58.92842 16.49488 -27.26304 1.000 152.68501 183 ASP C N 1
ATOM 14584 C CA . ASP D 1 183 ? 59.12523 16.45219 -28.71479 1.000 154.06208 183 ASP C CA 1
ATOM 14585 C C . ASP D 1 183 ? 59.90776 15.21528 -29.13852 1.000 154.00216 183 ASP C C 1
ATOM 14586 O O . ASP D 1 183 ? 59.68799 14.68776 -30.23627 1.000 155.58616 183 ASP C O 1
ATOM 14595 N N . ASN D 1 184 ? 60.82459 14.73956 -28.28928 1.000 141.84805 184 ASN C N 1
ATOM 14596 C CA . ASN D 1 184 ? 61.59466 13.55001 -28.62356 1.000 141.81161 184 ASN C CA 1
ATOM 14597 C C . ASN D 1 184 ? 60.70589 12.32308 -28.75664 1.000 142.56361 184 ASN C C 1
ATOM 14598 O O . ASN D 1 184 ? 61.00908 11.42120 -29.54785 1.000 143.41412 184 ASN C O 1
ATOM 14609 N N . HIS D 1 185 ? 59.61927 12.25659 -27.99411 1.000 150.55956 185 HIS C N 1
ATOM 14610 C CA . HIS D 1 185 ? 58.64407 11.18132 -28.14462 1.000 151.74443 185 HIS C CA 1
ATOM 14611 C C . HIS D 1 185 ? 57.47168 11.57469 -29.02716 1.000 153.86630 185 HIS C C 1
ATOM 14612 O O . HIS D 1 185 ? 56.32649 11.30470 -28.67183 1.000 154.87838 185 HIS C O 1
ATOM 14626 N N . LYS D 1 186 ? 57.71987 12.21420 -30.16984 1.000 192.36294 186 LYS C N 1
ATOM 14627 C CA . LYS D 1 186 ? 56.66615 12.51484 -31.13539 1.000 194.75714 186 LYS C CA 1
ATOM 14628 C C . LYS D 1 186 ? 55.36965 12.94349 -30.45409 1.000 195.34572 186 LYS C C 1
ATOM 14629 O O . LYS D 1 186 ? 54.29759 12.40218 -30.73349 1.000 197.29134 186 LYS C O 1
ATOM 14648 N N . LEU D 1 187 ? 55.44347 13.91505 -29.55876 1.000 148.48691 187 LEU C N 1
ATOM 14649 C CA . LEU D 1 187 ? 54.23193 14.36454 -28.89472 1.000 149.32544 187 LEU C CA 1
ATOM 14650 C C . LEU D 1 187 ? 53.70306 15.60834 -29.60108 1.000 150.66282 187 LEU C C 1
ATOM 14651 O O . LEU D 1 187 ? 54.47311 16.49784 -29.97884 1.000 149.90638 187 LEU C O 1
ATOM 14667 N N . GLY D 1 188 ? 52.39023 15.64541 -29.81371 1.000 152.93207 188 GLY C N 1
ATOM 14668 C CA . GLY D 1 188 ? 51.78306 16.78889 -30.46021 1.000 154.48681 188 GLY C CA 1
ATOM 14669 C C . GLY D 1 188 ? 51.85108 18.04538 -29.61058 1.000 153.18753 188 GLY C C 1
ATOM 14670 O O . GLY D 1 188 ? 51.87933 18.00010 -28.38216 1.000 151.87866 188 GLY C O 1
ATOM 14674 N N . TRP D 1 189 ? 51.87787 19.19116 -30.29845 1.000 178.36630 189 TRP C N 1
ATOM 14675 C CA . TRP D 1 189 ? 51.92420 20.49184 -29.62788 1.000 177.39453 189 TRP C CA 1
ATOM 14676 C C . TRP D 1 189 ? 50.67852 20.73602 -28.77462 1.000 178.53687 189 TRP C C 1
ATOM 14677 O O . TRP D 1 189 ? 50.77381 21.08941 -27.58622 1.000 177.25462 189 TRP C O 1
ATOM 14698 N N . ASN D 1 190 ? 49.49459 20.56640 -29.36366 1.000 164.23824 190 ASN C N 1
ATOM 14699 C CA . ASN D 1 190 ? 48.27554 20.83544 -28.61533 1.000 165.86932 190 ASN C CA 1
ATOM 14700 C C . ASN D 1 190 ? 48.20626 19.95035 -27.37250 1.000 165.13753 190 ASN C C 1
ATOM 14701 O O . ASN D 1 190 ? 48.00361 20.44211 -26.25314 1.000 164.72669 190 ASN C O 1
ATOM 14712 N N . GLU D 1 191 ? 48.49018 18.65835 -27.54090 1.000 186.60458 191 GLU C N 1
ATOM 14713 C CA . GLU D 1 191 ? 48.33218 17.70158 -26.45425 1.000 186.40895 191 GLU C CA 1
ATOM 14714 C C . GLU D 1 191 ? 49.30753 17.96611 -25.31243 1.000 183.64413 191 GLU C C 1
ATOM 14715 O O . GLU D 1 191 ? 48.98350 17.68828 -24.15033 1.000 183.90746 191 GLU C O 1
ATOM 14727 N N . MET D 1 192 ? 50.52623 18.45115 -25.61167 1.000 195.07735 192 MET C N 1
ATOM 14728 C CA . MET D 1 192 ? 51.44281 18.81582 -24.52411 1.000 192.78525 192 MET C CA 1
ATOM 14729 C C . MET D 1 192 ? 50.99363 20.08955 -23.83624 1.000 193.15243 192 MET C C 1
ATOM 14730 O O . MET D 1 192 ? 51.27021 20.28438 -22.64672 1.000 192.29970 192 MET C O 1
ATOM 14744 N N . LEU D 1 193 ? 50.38192 21.01553 -24.57917 1.000 178.94565 193 LEU C N 1
ATOM 14745 C CA . LEU D 1 193 ? 49.83185 22.16586 -23.88340 1.000 179.59882 193 LEU C CA 1
ATOM 14746 C C . LEU D 1 193 ? 48.73490 21.70741 -22.93063 1.000 181.61417 193 LEU C C 1
ATOM 14747 O O . LEU D 1 193 ? 48.68146 22.15388 -21.78003 1.000 181.53956 193 LEU C O 1
ATOM 14763 N N . ALA D 1 194 ? 47.91788 20.73505 -23.35244 1.000 161.06516 194 ALA C N 1
ATOM 14764 C CA . ALA D 1 194 ? 46.90266 20.19193 -22.45234 1.000 163.38135 194 ALA C CA 1
ATOM 14765 C C . ALA D 1 194 ? 47.53664 19.50222 -21.24534 1.000 162.04242 194 ALA C C 1
ATOM 14766 O O . ALA D 1 194 ? 47.11920 19.72434 -20.09931 1.000 163.15381 194 ALA C O 1
ATOM 14773 N N . TRP D 1 195 ? 48.55939 18.68060 -21.47844 1.000 160.74633 195 TRP C N 1
ATOM 14774 C CA . TRP D 1 195 ? 49.21180 17.98594 -20.37564 1.000 159.56370 195 TRP C CA 1
ATOM 14775 C C . TRP D 1 195 ? 49.82536 18.97597 -19.38662 1.000 158.23344 195 TRP C C 1
ATOM 14776 O O . TRP D 1 195 ? 49.60287 18.86532 -18.17670 1.000 159.14857 195 TRP C O 1
ATOM 14797 N N . LEU D 1 196 ? 50.58234 19.96659 -19.87178 1.000 150.65663 196 LEU C N 1
ATOM 14798 C CA . LEU D 1 196 ? 51.13289 20.95560 -18.94961 1.000 149.67086 196 LEU C CA 1
ATOM 14799 C C . LEU D 1 196 ? 50.02440 21.72693 -18.24925 1.000 151.99939 196 LEU C C 1
ATOM 14800 O O . LEU D 1 196 ? 50.14177 22.03209 -17.05532 1.000 152.28853 196 LEU C O 1
ATOM 14816 N N . ARG D 1 197 ? 48.91524 21.99648 -18.95105 1.000 159.27792 197 ARG C N 1
ATOM 14817 C CA . ARG D 1 197 ? 47.80149 22.69827 -18.31786 1.000 161.89526 197 ARG C CA 1
ATOM 14818 C C . ARG D 1 197 ? 47.21378 21.87038 -17.18769 1.000 164.00976 197 ARG C C 1
ATOM 14819 O O . ARG D 1 197 ? 46.69442 22.43236 -16.21786 1.000 165.82087 197 ARG C O 1
ATOM 14840 N N . SER D 1 198 ? 47.31097 20.54032 -17.27445 1.000 158.76061 198 SER C N 1
ATOM 14841 C CA . SER D 1 198 ? 46.88994 19.69858 -16.16077 1.000 160.75976 198 SER C CA 1
ATOM 14842 C C . SER D 1 198 ? 47.93456 19.63942 -15.05015 1.000 159.07893 198 SER C C 1
ATOM 14843 O O . SER D 1 198 ? 47.60063 19.27991 -13.91761 1.000 161.06728 198 SER C O 1
ATOM 14851 N N . LYS D 1 199 ? 49.20232 19.92249 -15.35037 1.000 167.88291 199 LYS C N 1
ATOM 14852 C CA . LYS D 1 199 ? 50.23986 19.98853 -14.32796 1.000 166.46422 199 LYS C CA 1
ATOM 14853 C C . LYS D 1 199 ? 50.56734 21.43196 -13.93019 1.000 165.91779 199 LYS C C 1
ATOM 14854 O O . LYS D 1 199 ? 51.70790 21.71380 -13.52785 1.000 163.98977 199 LYS C O 1
ATOM 14873 N N . ARG D 1 200 ? 49.58333 22.34569 -14.01459 1.000 196.03756 200 ARG C N 1
ATOM 14874 C CA . ARG D 1 200 ? 49.89258 23.77861 -13.96234 1.000 195.26806 200 ARG C CA 1
ATOM 14875 C C . ARG D 1 200 ? 50.58761 24.17999 -12.66483 1.000 195.13793 200 ARG C C 1
ATOM 14876 O O . ARG D 1 200 ? 51.41124 25.10065 -12.67131 1.000 193.47417 200 ARG C O 1
ATOM 14897 N N . TRP D 1 201 ? 50.26379 23.54738 -11.53549 1.000 176.48741 201 TRP C N 1
ATOM 14898 C CA . TRP D 1 201 ? 50.96756 23.93112 -10.31698 1.000 176.61915 201 TRP C CA 1
ATOM 14899 C C . TRP D 1 201 ? 52.43664 23.54718 -10.40243 1.000 173.65689 201 TRP C C 1
ATOM 14900 O O . TRP D 1 201 ? 53.33208 24.38561 -10.21942 1.000 172.28247 201 TRP C O 1
ATOM 14921 N N . ALA D 1 202 ? 52.70560 22.27914 -10.70247 1.000 187.65469 202 ALA C N 1
ATOM 14922 C CA . ALA D 1 202 ? 54.08486 21.81131 -10.72991 1.000 185.20578 202 ALA C CA 1
ATOM 14923 C C . ALA D 1 202 ? 54.88545 22.58022 -11.76899 1.000 182.63943 202 ALA C C 1
ATOM 14924 O O . ALA D 1 202 ? 55.83346 23.30555 -11.43627 1.000 181.63420 202 ALA C O 1
ATOM 14931 N N . CYS D 1 203 ? 54.48958 22.47115 -13.03778 1.000 161.13163 203 CYS C N 1
ATOM 14932 C CA . CYS D 1 203 ? 55.27506 23.12044 -14.07406 1.000 159.03315 203 CYS C CA 1
ATOM 14933 C C . CYS D 1 203 ? 55.28754 24.64304 -13.93000 1.000 159.21189 203 CYS C C 1
ATOM 14934 O O . CYS D 1 203 ? 56.19141 25.28722 -14.46777 1.000 157.65677 203 CYS C O 1
ATOM 14942 N N . MET D 1 204 ? 54.32631 25.24031 -13.21511 1.000 147.62905 204 MET C N 1
ATOM 14943 C CA . MET D 1 204 ? 54.36981 26.68884 -13.01943 1.000 147.86729 204 MET C CA 1
ATOM 14944 C C . MET D 1 204 ? 55.38706 27.06247 -11.94927 1.000 147.56304 204 MET C C 1
ATOM 14945 O O . MET D 1 204 ? 55.97803 28.15141 -11.99307 1.000 146.91051 204 MET C O 1
ATOM 14959 N N . GLY D 1 205 ? 55.60749 26.17985 -10.97406 1.000 148.26964 205 GLY C N 1
ATOM 14960 C CA . GLY D 1 205 ? 56.71977 26.39249 -10.05908 1.000 147.98222 205 GLY C CA 1
ATOM 14961 C C . GLY D 1 205 ? 58.05369 26.21173 -10.75430 1.000 145.54555 205 GLY C C 1
ATOM 14962 O O . GLY D 1 205 ? 58.94930 27.06691 -10.66806 1.000 144.91639 205 GLY C O 1
ATOM 14966 N N . PHE D 1 206 ? 58.19244 25.09503 -11.47697 1.000 144.39997 206 PHE C N 1
ATOM 14967 C CA . PHE D 1 206 ? 59.39482 24.85512 -12.26469 1.000 142.37790 206 PHE C CA 1
ATOM 14968 C C . PHE D 1 206 ? 59.69113 26.07529 -13.12144 1.000 141.59651 206 PHE C C 1
ATOM 14969 O O . PHE D 1 206 ? 60.74697 26.70392 -12.99553 1.000 141.07435 206 PHE C O 1
ATOM 14986 N N . GLY D 1 207 ? 58.72301 26.47321 -13.94123 1.000 141.86199 207 GLY C N 1
ATOM 14987 C CA . GLY D 1 207 ? 58.90983 27.62673 -14.80194 1.000 141.36787 207 GLY C CA 1
ATOM 14988 C C . GLY D 1 207 ? 59.22998 28.89253 -14.03291 1.000 141.96272 207 GLY C C 1
ATOM 14989 O O . GLY D 1 207 ? 59.86733 29.80802 -14.56775 1.000 141.42416 207 GLY C O 1
ATOM 14993 N N . GLY D 1 208 ? 58.80092 28.96493 -12.77231 1.000 143.34725 208 GLY C N 1
ATOM 14994 C CA . GLY D 1 208 ? 59.10626 30.11575 -11.94021 1.000 144.20777 208 GLY C CA 1
ATOM 14995 C C . GLY D 1 208 ? 60.56995 30.25172 -11.56475 1.000 143.57479 208 GLY C C 1
ATOM 14996 O O . GLY D 1 208 ? 61.20512 31.28985 -11.83387 1.000 143.33209 208 GLY C O 1
ATOM 15000 N N . ILE D 1 209 ? 61.12706 29.21880 -10.92692 1.000 143.54805 209 ILE C N 1
ATOM 15001 C CA . ILE D 1 209 ? 62.55451 29.28061 -10.61925 1.000 143.17704 209 ILE C CA 1
ATOM 15002 C C . ILE D 1 209 ? 63.39514 29.31666 -11.89731 1.000 141.62576 209 ILE C C 1
ATOM 15003 O O . ILE D 1 209 ? 64.38048 30.05874 -11.97215 1.000 141.66171 209 ILE C O 1
ATOM 15019 N N . THR D 1 210 ? 63.02765 28.53831 -12.92414 1.000 140.58013 210 THR C N 1
ATOM 15020 C CA . THR D 1 210 ? 63.77901 28.58259 -14.18068 1.000 139.53545 210 THR C CA 1
ATOM 15021 C C . THR D 1 210 ? 63.87049 30.01423 -14.68293 1.000 139.82874 210 THR C C 1
ATOM 15022 O O . THR D 1 210 ? 64.95676 30.51075 -15.02111 1.000 139.82079 210 THR C O 1
ATOM 15033 N N . TYR D 1 211 ? 62.72786 30.70425 -14.69668 1.000 165.13647 211 TYR C N 1
ATOM 15034 C CA . TYR D 1 211 ? 62.69207 32.11668 -15.05972 1.000 165.58166 211 TYR C CA 1
ATOM 15035 C C . TYR D 1 211 ? 63.72501 32.92210 -14.27391 1.000 166.22106 211 TYR C C 1
ATOM 15036 O O . TYR D 1 211 ? 64.62302 33.56965 -14.84674 1.000 166.24092 211 TYR C O 1
ATOM 15054 N N . LEU D 1 212 ? 63.59962 32.90189 -12.94645 1.000 151.52763 212 LEU C N 1
ATOM 15055 C CA . LEU D 1 212 ? 64.49104 33.71658 -12.12760 1.000 152.52116 212 LEU C CA 1
ATOM 15056 C C . LEU D 1 212 ? 65.95814 33.39572 -12.39793 1.000 152.22351 212 LEU C C 1
ATOM 15057 O O . LEU D 1 212 ? 66.77174 34.30325 -12.60855 1.000 152.78711 212 LEU C O 1
ATOM 15073 N N . VAL D 1 213 ? 66.32354 32.11250 -12.37614 1.000 142.37585 213 VAL C N 1
ATOM 15074 C CA . VAL D 1 213 ? 67.72534 31.75492 -12.54502 1.000 142.41501 213 VAL C CA 1
ATOM 15075 C C . VAL D 1 213 ? 68.24394 32.22656 -13.89358 1.000 142.06747 213 VAL C C 1
ATOM 15076 O O . VAL D 1 213 ? 69.44285 32.51229 -14.03634 1.000 142.81568 213 VAL C O 1
ATOM 15089 N N . LEU D 1 214 ? 67.37215 32.27058 -14.91533 1.000 141.26082 214 LEU C N 1
ATOM 15090 C CA . LEU D 1 214 ? 67.76858 32.76392 -16.23564 1.000 141.30114 214 LEU C CA 1
ATOM 15091 C C . LEU D 1 214 ? 67.84093 34.28464 -16.30149 1.000 142.28302 214 LEU C C 1
ATOM 15092 O O . LEU D 1 214 ? 68.40015 34.82008 -17.26581 1.000 142.82064 214 LEU C O 1
ATOM 15108 N N . LEU D 1 215 ? 67.32531 34.98771 -15.28963 1.000 160.14073 215 LEU C N 1
ATOM 15109 C CA . LEU D 1 215 ? 67.53476 36.43661 -15.22424 1.000 161.24413 215 LEU C CA 1
ATOM 15110 C C . LEU D 1 215 ? 68.96522 36.81781 -14.82315 1.000 162.50901 215 LEU C C 1
ATOM 15111 O O . LEU D 1 215 ? 69.43380 37.90792 -15.17248 1.000 163.56758 215 LEU C O 1
ATOM 15127 N N . ILE D 1 216 ? 69.67826 35.96207 -14.10323 1.000 150.98304 216 ILE C N 1
ATOM 15128 C CA . ILE D 1 216 ? 71.06756 36.26649 -13.75875 1.000 152.51644 216 ILE C CA 1
ATOM 15129 C C . ILE D 1 216 ? 71.95052 35.96473 -14.97177 1.000 152.68960 216 ILE C C 1
ATOM 15130 O O . ILE D 1 216 ? 71.96323 34.82390 -15.46122 1.000 151.68435 216 ILE C O 1
ATOM 15146 N N . PRO D 1 217 ? 72.71026 36.95995 -15.49759 1.000 185.54366 217 PRO C N 1
ATOM 15147 C CA . PRO D 1 217 ? 73.35462 36.79977 -16.81548 1.000 186.06509 217 PRO C CA 1
ATOM 15148 C C . PRO D 1 217 ? 74.45896 35.75344 -16.86220 1.000 186.64931 217 PRO C C 1
ATOM 15149 O O . PRO D 1 217 ? 74.39563 34.82459 -17.67424 1.000 185.82677 217 PRO C O 1
ATOM 15160 N N . LEU D 1 218 ? 75.47942 35.87489 -16.01426 1.000 199.18130 218 LEU C N 1
ATOM 15161 C CA . LEU D 1 218 ? 76.56434 34.90469 -16.09063 1.000 200.02421 218 LEU C CA 1
ATOM 15162 C C . LEU D 1 218 ? 76.12425 33.52915 -15.60238 1.000 198.17775 218 LEU C C 1
ATOM 15163 O O . LEU D 1 218 ? 76.67808 32.52135 -16.05227 1.000 198.16355 218 LEU C O 1
ATOM 15179 N N . VAL D 1 219 ? 75.11434 33.46882 -14.73066 1.000 185.54987 219 VAL C N 1
ATOM 15180 C CA . VAL D 1 219 ? 74.63650 32.19214 -14.19664 1.000 184.07071 219 VAL C CA 1
ATOM 15181 C C . VAL D 1 219 ? 73.86052 31.39935 -15.25247 1.000 182.23329 219 VAL C C 1
ATOM 15182 O O . VAL D 1 219 ? 74.03481 30.17908 -15.37039 1.000 181.54702 219 VAL C O 1
ATOM 15195 N N . ASN D 1 220 ? 73.03139 32.08308 -16.05556 1.000 164.83849 220 ASN C N 1
ATOM 15196 C CA . ASN D 1 220 ? 72.17996 31.41803 -17.04313 1.000 163.38964 220 ASN C CA 1
ATOM 15197 C C . ASN D 1 220 ? 72.92543 30.41883 -17.92190 1.000 163.52279 220 ASN C C 1
ATOM 15198 O O . ASN D 1 220 ? 72.30100 29.51335 -18.48757 1.000 162.33905 220 ASN C O 1
ATOM 15209 N N . LEU D 1 221 ? 74.23092 30.62025 -18.13959 1.000 162.03831 221 LEU C N 1
ATOM 15210 C CA . LEU D 1 221 ? 74.98533 29.68300 -18.97008 1.000 162.54288 221 LEU C CA 1
ATOM 15211 C C . LEU D 1 221 ? 75.08315 28.30995 -18.32730 1.000 161.55867 221 LEU C C 1
ATOM 15212 O O . LEU D 1 221 ? 75.14089 27.30004 -19.03584 1.000 161.12999 221 LEU C O 1
ATOM 15228 N N . VAL D 1 222 ? 75.12281 28.25389 -16.99752 1.000 146.21610 222 VAL C N 1
ATOM 15229 C CA . VAL D 1 222 ? 75.02093 26.97008 -16.33013 1.000 145.25736 222 VAL C CA 1
ATOM 15230 C C . VAL D 1 222 ? 73.56505 26.56954 -16.18680 1.000 143.36237 222 VAL C C 1
ATOM 15231 O O . VAL D 1 222 ? 73.24125 25.38279 -16.23251 1.000 142.35390 222 VAL C O 1
ATOM 15244 N N . ALA D 1 223 ? 72.65687 27.52899 -16.07179 1.000 141.62346 223 ALA C N 1
ATOM 15245 C CA . ALA D 1 223 ? 71.28774 27.19050 -15.70603 1.000 140.33432 223 ALA C CA 1
ATOM 15246 C C . ALA D 1 223 ? 70.48403 26.64120 -16.87898 1.000 139.27401 223 ALA C C 1
ATOM 15247 O O . ALA D 1 223 ? 69.58112 25.82015 -16.67812 1.000 138.35505 223 ALA C O 1
ATOM 15254 N N . MET D 1 224 ? 70.75415 27.10513 -18.09625 1.000 165.78874 224 MET C N 1
ATOM 15255 C CA . MET D 1 224 ? 69.97899 26.63800 -19.23795 1.000 165.15162 224 MET C CA 1
ATOM 15256 C C . MET D 1 224 ? 70.06699 25.12022 -19.30367 1.000 164.47350 224 MET C C 1
ATOM 15257 O O . MET D 1 224 ? 69.01919 24.45977 -19.31037 1.000 163.59566 224 MET C O 1
ATOM 15271 N N . PRO D 1 225 ? 71.25702 24.50569 -19.31398 1.000 138.91035 225 PRO C N 1
ATOM 15272 C CA . PRO D 1 225 ? 71.25819 23.03622 -19.26465 1.000 138.21384 225 PRO C CA 1
ATOM 15273 C C . PRO D 1 225 ? 70.49809 22.50524 -18.05900 1.000 137.33060 225 PRO C C 1
ATOM 15274 O O . PRO D 1 225 ? 69.69000 21.58082 -18.20278 1.000 136.55009 225 PRO C O 1
ATOM 15285 N N . ALA D 1 226 ? 70.71106 23.09587 -16.87705 1.000 137.74525 226 ALA C N 1
ATOM 15286 C CA . ALA D 1 226 ? 69.98784 22.66991 -15.68438 1.000 137.41026 226 ALA C CA 1
ATOM 15287 C C . ALA D 1 226 ? 68.48514 22.69832 -15.91788 1.000 136.77861 226 ALA C C 1
ATOM 15288 O O . ALA D 1 226 ? 67.75770 21.82053 -15.44765 1.000 136.47052 226 ALA C O 1
ATOM 15295 N N . ALA D 1 227 ? 68.00340 23.71183 -16.63756 1.000 136.84130 227 ALA C N 1
ATOM 15296 C CA . ALA D 1 227 ? 66.57802 23.81534 -16.94008 1.000 136.55683 227 ALA C CA 1
ATOM 15297 C C . ALA D 1 227 ? 66.12352 22.69494 -17.87542 1.000 136.03746 227 ALA C C 1
ATOM 15298 O O . ALA D 1 227 ? 65.02585 22.14972 -17.70522 1.000 135.95139 227 ALA C O 1
ATOM 15305 N N . VAL D 1 228 ? 66.95068 22.33832 -18.86851 1.000 135.99469 228 VAL C N 1
ATOM 15306 C CA . VAL D 1 228 ? 66.61641 21.23107 -19.77354 1.000 135.72592 228 VAL C CA 1
ATOM 15307 C C . VAL D 1 228 ? 66.51371 19.92497 -18.99258 1.000 135.28223 228 VAL C C 1
ATOM 15308 O O . VAL D 1 228 ? 65.49127 19.24042 -19.02542 1.000 135.16823 228 VAL C O 1
ATOM 15321 N N . ALA D 1 229 ? 67.57489 19.56742 -18.26993 1.000 135.27155 229 ALA C N 1
ATOM 15322 C CA . ALA D 1 229 ? 67.57312 18.35907 -17.44303 1.000 135.03331 229 ALA C CA 1
ATOM 15323 C C . ALA D 1 229 ? 66.42210 18.34320 -16.46404 1.000 135.20562 229 ALA C C 1
ATOM 15324 O O . ALA D 1 229 ? 65.69459 17.35649 -16.36307 1.000 135.16372 229 ALA C O 1
ATOM 15331 N N . GLY D 1 230 ? 66.27924 19.40968 -15.68724 1.000 141.30109 230 GLY C N 1
ATOM 15332 C CA . GLY D 1 230 ? 65.14916 19.49523 -14.79048 1.000 141.89825 230 GLY C CA 1
ATOM 15333 C C . GLY D 1 230 ? 63.85113 19.21652 -15.51213 1.000 141.91719 230 GLY C C 1
ATOM 15334 O O . GLY D 1 230 ? 62.97805 18.52725 -14.99135 1.000 142.49846 230 GLY C O 1
ATOM 15338 N N . ALA D 1 231 ? 63.72593 19.70415 -16.74151 1.000 135.96364 231 ALA C N 1
ATOM 15339 C CA . ALA D 1 231 ? 62.50694 19.46101 -17.49265 1.000 136.27861 231 ALA C CA 1
ATOM 15340 C C . ALA D 1 231 ? 62.38595 17.99735 -17.89247 1.000 136.10994 231 ALA C C 1
ATOM 15341 O O . ALA D 1 231 ? 61.27555 17.46807 -17.98490 1.000 136.76787 231 ALA C O 1
ATOM 15348 N N . VAL D 1 232 ? 63.51097 17.33541 -18.17301 1.000 135.45136 232 VAL C N 1
ATOM 15349 C CA . VAL D 1 232 ? 63.49381 15.89546 -18.44077 1.000 135.32046 232 VAL C CA 1
ATOM 15350 C C . VAL D 1 232 ? 63.04330 15.13493 -17.20420 1.000 135.73964 232 VAL C C 1
ATOM 15351 O O . VAL D 1 232 ? 62.27954 14.17671 -17.29646 1.000 136.19283 232 VAL C O 1
ATOM 15364 N N . LEU D 1 233 ? 63.54268 15.51946 -16.03301 1.000 135.87178 233 LEU C N 1
ATOM 15365 C CA . LEU D 1 233 ? 63.08984 14.89415 -14.79472 1.000 136.72137 233 LEU C CA 1
ATOM 15366 C C . LEU D 1 233 ? 61.60670 15.14762 -14.55617 1.000 137.92348 233 LEU C C 1
ATOM 15367 O O . LEU D 1 233 ? 60.87810 14.23778 -14.15061 1.000 138.87300 233 LEU C O 1
ATOM 15383 N N . PHE D 1 234 ? 61.13803 16.37616 -14.79468 1.000 138.14328 234 PHE C N 1
ATOM 15384 C CA . PHE D 1 234 ? 59.70362 16.64457 -14.75529 1.000 139.48396 234 PHE C CA 1
ATOM 15385 C C . PHE D 1 234 ? 58.94207 15.70554 -15.68134 1.000 139.77961 234 PHE C C 1
ATOM 15386 O O . PHE D 1 234 ? 57.87733 15.21200 -15.31398 1.000 141.30509 234 PHE C O 1
ATOM 15403 N N . TRP D 1 235 ? 59.49833 15.39601 -16.85134 1.000 138.65808 235 TRP C N 1
ATOM 15404 C CA . TRP D 1 235 ? 58.83673 14.47960 -17.77123 1.000 139.12480 235 TRP C CA 1
ATOM 15405 C C . TRP D 1 235 ? 58.85214 13.04558 -17.25225 1.000 139.44610 235 TRP C C 1
ATOM 15406 O O . TRP D 1 235 ? 57.92282 12.27315 -17.51238 1.000 140.61058 235 TRP C O 1
ATOM 15427 N N . VAL D 1 236 ? 59.91889 12.65033 -16.56365 1.000 146.26467 236 VAL C N 1
ATOM 15428 C CA . VAL D 1 236 ? 60.07075 11.25660 -16.16675 1.000 146.48335 236 VAL C CA 1
ATOM 15429 C C . VAL D 1 236 ? 59.22486 10.96414 -14.93815 1.000 148.19540 236 VAL C C 1
ATOM 15430 O O . VAL D 1 236 ? 58.45904 9.99271 -14.91077 1.000 149.39653 236 VAL C O 1
ATOM 15443 N N . ARG D 1 237 ? 59.34138 11.80363 -13.90643 1.000 159.61352 237 ARG C N 1
ATOM 15444 C CA . ARG D 1 237 ? 58.67918 11.53168 -12.63822 1.000 161.60934 237 ARG C CA 1
ATOM 15445 C C . ARG D 1 237 ? 57.18298 11.82399 -12.67008 1.000 163.62059 237 ARG C C 1
ATOM 15446 O O . ARG D 1 237 ? 56.46515 11.38169 -11.76790 1.000 165.80999 237 ARG C O 1
ATOM 15467 N N . GLU D 1 238 ? 56.70095 12.57777 -13.65406 1.000 144.62542 238 GLU C N 1
ATOM 15468 C CA . GLU D 1 238 ? 55.27456 12.80266 -13.85325 1.000 146.68718 238 GLU C CA 1
ATOM 15469 C C . GLU D 1 238 ? 54.86890 12.24117 -15.20868 1.000 146.44099 238 GLU C C 1
ATOM 15470 O O . GLU D 1 238 ? 55.64311 12.29773 -16.16429 1.000 144.51988 238 GLU C O 1
ATOM 15482 N N . GLY D 1 239 ? 53.66514 11.68655 -15.28913 1.000 152.12763 239 GLY C N 1
ATOM 15483 C CA . GLY D 1 239 ? 53.27196 10.87350 -16.43085 1.000 152.38521 239 GLY C CA 1
ATOM 15484 C C . GLY D 1 239 ? 53.82867 11.26509 -17.79427 1.000 150.52538 239 GLY C C 1
ATOM 15485 O O . GLY D 1 239 ? 53.59540 12.37410 -18.27350 1.000 150.43841 239 GLY C O 1
ATOM 15489 N N . GLY D 1 240 ? 54.57286 10.36985 -18.43835 1.000 163.96085 240 GLY C N 1
ATOM 15490 C CA . GLY D 1 240 ? 54.86383 10.53381 -19.84822 1.000 163.11477 240 GLY C CA 1
ATOM 15491 C C . GLY D 1 240 ? 53.86695 9.72421 -20.64670 1.000 165.03727 240 GLY C C 1
ATOM 15492 O O . GLY D 1 240 ? 54.23592 9.07199 -21.62874 1.000 164.63768 240 GLY C O 1
ATOM 15496 N N . ASP D 1 241 ? 52.60338 9.73220 -20.20530 1.000 149.32983 241 ASP C N 1
ATOM 15497 C CA . ASP D 1 241 ? 51.56662 8.86560 -20.74959 1.000 151.73285 241 ASP C CA 1
ATOM 15498 C C . ASP D 1 241 ? 50.70073 9.66968 -21.71951 1.000 153.22486 241 ASP C C 1
ATOM 15499 O O . ASP D 1 241 ? 50.62707 10.89790 -21.64613 1.000 152.88524 241 ASP C O 1
ATOM 15508 N N . GLN D 1 242 ? 50.08579 8.96471 -22.66445 1.000 170.39713 242 GLN C N 1
ATOM 15509 C CA . GLN D 1 242 ? 49.34444 9.58817 -23.76758 1.000 172.02814 242 GLN C CA 1
ATOM 15510 C C . GLN D 1 242 ? 48.04342 8.81144 -24.04338 1.000 175.58902 242 GLN C C 1
ATOM 15511 O O . GLN D 1 242 ? 48.05115 7.59207 -24.32601 1.000 176.28282 242 GLN C O 1
ATOM 15525 N N . THR E 1 3 ? 30.34913 44.85525 -41.94892 1.000 208.41759 3 THR D N 1
ATOM 15526 C CA . THR E 1 3 ? 30.59395 45.43131 -43.26498 1.000 207.47200 3 THR D CA 1
ATOM 15527 C C . THR E 1 3 ? 31.58545 46.60037 -43.13046 1.000 206.69643 3 THR D C 1
ATOM 15528 O O . THR E 1 3 ? 32.61117 46.65245 -43.81303 1.000 205.75233 3 THR D O 1
ATOM 15538 N N . LEU E 1 4 ? 31.25920 47.52398 -42.22900 1.000 245.66078 4 LEU D N 1
ATOM 15539 C CA . LEU E 1 4 ? 32.11348 48.64379 -41.86421 1.000 245.12455 4 LEU D CA 1
ATOM 15540 C C . LEU E 1 4 ? 32.08760 48.72098 -40.34469 1.000 245.91268 4 LEU D C 1
ATOM 15541 O O . LEU E 1 4 ? 31.01149 48.91099 -39.76503 1.000 246.74675 4 LEU D O 1
ATOM 15557 N N . SER E 1 5 ? 33.25378 48.56621 -39.69741 1.000 229.39306 5 SER D N 1
ATOM 15558 C CA . SER E 1 5 ? 33.28721 48.39323 -38.24266 1.000 230.20996 5 SER D CA 1
ATOM 15559 C C . SER E 1 5 ? 34.65309 48.72731 -37.64799 1.000 229.79674 5 SER D C 1
ATOM 15560 O O . SER E 1 5 ? 35.66987 48.79449 -38.34625 1.000 228.89407 5 SER D O 1
ATOM 15568 N N . GLY E 1 6 ? 34.64568 48.92462 -36.32626 1.000 234.83353 6 GLY D N 1
ATOM 15569 C CA . GLY E 1 6 ? 35.84586 49.11553 -35.54319 1.000 234.69834 6 GLY D CA 1
ATOM 15570 C C . GLY E 1 6 ? 36.13844 50.57266 -35.25639 1.000 234.39749 6 GLY D C 1
ATOM 15571 O O . GLY E 1 6 ? 35.25277 51.43336 -35.33089 1.000 234.55944 6 GLY D O 1
ATOM 15575 N N . PRO E 1 7 ? 37.39826 50.88389 -34.91133 1.000 232.90947 7 PRO D N 1
ATOM 15576 C CA . PRO E 1 7 ? 37.76779 52.30202 -34.72012 1.000 232.55430 7 PRO D CA 1
ATOM 15577 C C . PRO E 1 7 ? 37.71929 53.09205 -36.02367 1.000 231.62368 7 PRO D C 1
ATOM 15578 O O . PRO E 1 7 ? 37.68837 54.33466 -35.99507 1.000 231.41080 7 PRO D O 1
ATOM 15589 N N . GLN E 1 8 ? 37.68534 52.38242 -37.16305 1.000 214.12105 8 GLN D N 1
ATOM 15590 C CA . GLN E 1 8 ? 37.62554 53.01142 -38.48188 1.000 213.24377 8 GLN D CA 1
ATOM 15591 C C . GLN E 1 8 ? 36.44520 53.96980 -38.59046 1.000 213.56617 8 GLN D C 1
ATOM 15592 O O . GLN E 1 8 ? 36.54143 54.99009 -39.28770 1.000 212.94415 8 GLN D O 1
ATOM 15606 N N . TYR E 1 9 ? 35.33164 53.66013 -37.90547 1.000 197.25679 9 TYR D N 1
ATOM 15607 C CA . TYR E 1 9 ? 34.20899 54.59309 -37.78495 1.000 197.70791 9 TYR D CA 1
ATOM 15608 C C . TYR E 1 9 ? 34.67899 56.00557 -37.50540 1.000 197.39029 9 TYR D C 1
ATOM 15609 O O . TYR E 1 9 ? 34.36625 56.93388 -38.25633 1.000 196.99560 9 TYR D O 1
ATOM 15627 N N . LEU E 1 10 ? 35.45036 56.18695 -36.43475 1.000 188.08012 10 LEU D N 1
ATOM 15628 C CA . LEU E 1 10 ? 35.95986 57.51491 -36.14114 1.000 187.79367 10 LEU D CA 1
ATOM 15629 C C . LEU E 1 10 ? 36.66130 58.08308 -37.36568 1.000 186.68553 10 LEU D C 1
ATOM 15630 O O . LEU E 1 10 ? 36.28815 59.14514 -37.87234 1.000 186.43574 10 LEU D O 1
ATOM 15646 N N . GLY E 1 11 ? 37.66128 57.36446 -37.88440 1.000 186.78850 11 GLY D N 1
ATOM 15647 C CA . GLY E 1 11 ? 38.28191 57.79588 -39.12696 1.000 185.71039 11 GLY D CA 1
ATOM 15648 C C . GLY E 1 11 ? 37.24797 58.19852 -40.15503 1.000 185.58426 11 GLY D C 1
ATOM 15649 O O . GLY E 1 11 ? 37.23736 59.33322 -40.63832 1.000 185.17414 11 GLY D O 1
ATOM 15653 N N . GLU E 1 12 ? 36.30881 57.29585 -40.43662 1.000 185.26733 12 GLU D N 1
ATOM 15654 C CA . GLU E 1 12 ? 35.28846 57.57382 -41.43829 1.000 185.22730 12 GLU D CA 1
ATOM 15655 C C . GLU E 1 12 ? 34.45194 58.77756 -41.03906 1.000 185.73348 12 GLU D C 1
ATOM 15656 O O . GLU E 1 12 ? 34.15400 59.64299 -41.87225 1.000 185.36960 12 GLU D O 1
ATOM 15668 N N . GLY E 1 13 ? 34.08103 58.85725 -39.76028 1.000 186.58600 13 GLY D N 1
ATOM 15669 C CA . GLY E 1 13 ? 33.36977 60.02636 -39.27731 1.000 187.07455 13 GLY D CA 1
ATOM 15670 C C . GLY E 1 13 ? 34.10623 61.30450 -39.60742 1.000 186.37665 13 GLY D C 1
ATOM 15671 O O . GLY E 1 13 ? 33.51349 62.26929 -40.09913 1.000 186.35727 13 GLY D O 1
ATOM 15675 N N . LEU E 1 14 ? 35.42379 61.30606 -39.40444 1.000 185.78771 14 LEU D N 1
ATOM 15676 C CA . LEU E 1 14 ? 36.21733 62.47208 -39.75819 1.000 185.07256 14 LEU D CA 1
ATOM 15677 C C . LEU E 1 14 ? 36.00695 62.85049 -41.21494 1.000 184.38124 14 LEU D C 1
ATOM 15678 O O . LEU E 1 14 ? 35.77213 64.02311 -41.53346 1.000 184.25381 14 LEU D O 1
ATOM 15694 N N . LYS E 1 15 ? 36.07620 61.86416 -42.11768 1.000 186.78586 15 LYS D N 1
ATOM 15695 C CA . LYS E 1 15 ? 35.87078 62.14889 -43.53416 1.000 186.14324 15 LYS D CA 1
ATOM 15696 C C . LYS E 1 15 ? 34.56226 62.89644 -43.73453 1.000 186.73679 15 LYS D C 1
ATOM 15697 O O . LYS E 1 15 ? 34.52112 63.93600 -44.40481 1.000 186.36441 15 LYS D O 1
ATOM 15716 N N . LEU E 1 16 ? 33.48423 62.40264 -43.11711 1.000 201.78356 16 LEU D N 1
ATOM 15717 C CA . LEU E 1 16 ? 32.18653 63.04476 -43.30142 1.000 202.41602 16 LEU D CA 1
ATOM 15718 C C . LEU E 1 16 ? 32.23640 64.52005 -42.91307 1.000 202.47842 16 LEU D C 1
ATOM 15719 O O . LEU E 1 16 ? 31.62205 65.36001 -43.57868 1.000 202.50451 16 LEU D O 1
ATOM 15735 N N . MET E 1 17 ? 33.00821 64.86210 -41.87529 1.000 185.58826 17 MET D N 1
ATOM 15736 C CA . MET E 1 17 ? 33.07559 66.24763 -41.42191 1.000 185.69893 17 MET D CA 1
ATOM 15737 C C . MET E 1 17 ? 33.86107 67.13216 -42.38349 1.000 184.75310 17 MET D C 1
ATOM 15738 O O . MET E 1 17 ? 33.57868 68.33270 -42.48391 1.000 184.84032 17 MET D O 1
ATOM 15752 N N . MET E 1 18 ? 34.84424 66.57436 -43.09526 1.000 188.54426 18 MET D N 1
ATOM 15753 C CA . MET E 1 18 ? 35.69765 67.40815 -43.93336 1.000 187.60927 18 MET D CA 1
ATOM 15754 C C . MET E 1 18 ? 35.03043 67.79962 -45.23878 1.000 187.36592 18 MET D C 1
ATOM 15755 O O . MET E 1 18 ? 35.42003 68.80691 -45.84262 1.000 186.82830 18 MET D O 1
ATOM 15769 N N . ARG E 1 19 ? 34.02321 67.04576 -45.66960 1.000 199.19602 19 ARG D N 1
ATOM 15770 C CA . ARG E 1 19 ? 33.51904 67.17732 -47.02202 1.000 198.89150 19 ARG D CA 1
ATOM 15771 C C . ARG E 1 19 ? 32.76341 68.48563 -47.19700 1.000 199.29002 19 ARG D C 1
ATOM 15772 O O . ARG E 1 19 ? 32.28149 69.07407 -46.22891 1.000 200.02492 19 ARG D O 1
ATOM 15793 N N . PRO E 1 20 ? 32.68433 68.97895 -48.42871 1.000 235.22983 20 PRO D N 1
ATOM 15794 C CA . PRO E 1 20 ? 31.89203 70.18266 -48.67330 1.000 235.67868 20 PRO D CA 1
ATOM 15795 C C . PRO E 1 20 ? 30.48957 69.99955 -48.11801 1.000 236.85692 20 PRO D C 1
ATOM 15796 O O . PRO E 1 20 ? 29.82671 68.98578 -48.37717 1.000 237.19085 20 PRO D O 1
ATOM 15807 N N . GLY E 1 21 ? 30.02556 70.99262 -47.35384 1.000 199.58360 21 GLY D N 1
ATOM 15808 C CA . GLY E 1 21 ? 28.69469 70.96898 -46.78313 1.000 200.71476 21 GLY D CA 1
ATOM 15809 C C . GLY E 1 21 ? 28.65661 70.73767 -45.28772 1.000 201.31325 21 GLY D C 1
ATOM 15810 O O . GLY E 1 21 ? 27.70884 71.19845 -44.63871 1.000 202.21005 21 GLY D O 1
ATOM 15814 N N . LEU E 1 22 ? 29.65592 70.04182 -44.71572 1.000 186.28446 22 LEU D N 1
ATOM 15815 C CA . LEU E 1 22 ? 29.67281 69.73151 -43.28764 1.000 186.85907 22 LEU D CA 1
ATOM 15816 C C . LEU E 1 22 ? 30.85502 70.34952 -42.54239 1.000 186.44158 22 LEU D C 1
ATOM 15817 O O . LEU E 1 22 ? 31.02322 70.08713 -41.34428 1.000 186.86120 22 LEU D O 1
ATOM 15833 N N . ARG E 1 23 ? 31.68080 71.14935 -43.21485 1.000 205.94140 23 ARG D N 1
ATOM 15834 C CA . ARG E 1 23 ? 32.93648 71.63505 -42.64654 1.000 205.43598 23 ARG D CA 1
ATOM 15835 C C . ARG E 1 23 ? 32.72236 72.78601 -41.67828 1.000 206.02629 23 ARG D C 1
ATOM 15836 O O . ARG E 1 23 ? 33.35683 72.83760 -40.62220 1.000 206.13897 23 ARG D O 1
ATOM 15857 N N . LEU E 1 24 ? 31.82150 73.70225 -42.01851 1.000 186.15541 24 LEU D N 1
ATOM 15858 C CA . LEU E 1 24 ? 31.60866 74.88667 -41.20220 1.000 186.69076 24 LEU D CA 1
ATOM 15859 C C . LEU E 1 24 ? 30.83932 74.57476 -39.92429 1.000 187.68994 24 LEU D C 1
ATOM 15860 O O . LEU E 1 24 ? 30.92845 75.33695 -38.95464 1.000 188.09262 24 LEU D O 1
ATOM 15876 N N . PHE E 1 25 ? 30.07578 73.47723 -39.89459 1.000 190.04756 25 PHE D N 1
ATOM 15877 C CA . PHE E 1 25 ? 29.38296 73.11579 -38.66257 1.000 187.26810 25 PHE D CA 1
ATOM 15878 C C . PHE E 1 25 ? 30.37272 72.88275 -37.52746 1.000 183.98332 25 PHE D C 1
ATOM 15879 O O . PHE E 1 25 ? 30.06275 73.16285 -36.36267 1.000 181.94199 25 PHE D O 1
ATOM 15896 N N . VAL E 1 26 ? 31.58509 72.42660 -37.85074 1.000 182.59938 26 VAL D N 1
ATOM 15897 C CA . VAL E 1 26 ? 32.60420 72.21989 -36.83181 1.000 179.82930 26 VAL D CA 1
ATOM 15898 C C . VAL E 1 26 ? 32.89474 73.51214 -36.07583 1.000 179.39218 26 VAL D C 1
ATOM 15899 O O . VAL E 1 26 ? 33.30621 73.46887 -34.91376 1.000 176.88510 26 VAL D O 1
ATOM 15912 N N . LEU E 1 27 ? 32.67936 74.66620 -36.70869 1.000 171.35655 27 LEU D N 1
ATOM 15913 C CA . LEU E 1 27 ? 32.92956 75.96388 -36.08972 1.000 171.33867 27 LEU D CA 1
ATOM 15914 C C . LEU E 1 27 ? 31.88597 76.35053 -35.04815 1.000 169.97733 27 LEU D C 1
ATOM 15915 O O . LEU E 1 27 ? 32.06008 77.37950 -34.38344 1.000 169.72576 27 LEU D O 1
ATOM 15931 N N . LEU E 1 28 ? 30.78577 75.58348 -34.91140 1.000 223.55763 28 LEU D N 1
ATOM 15932 C CA . LEU E 1 28 ? 29.77105 75.92382 -33.92096 1.000 222.52002 28 LEU D CA 1
ATOM 15933 C C . LEU E 1 28 ? 30.27759 75.77010 -32.49035 1.000 219.44427 28 LEU D C 1
ATOM 15934 O O . LEU E 1 28 ? 30.23364 76.74742 -31.72398 1.000 219.14270 28 LEU D O 1
ATOM 15950 N N . PRO E 1 29 ? 30.76963 74.59963 -32.05731 1.000 225.60192 29 PRO D N 1
ATOM 15951 C CA . PRO E 1 29 ? 31.24317 74.50741 -30.66171 1.000 222.90442 29 PRO D CA 1
ATOM 15952 C C . PRO E 1 29 ? 32.33182 75.51462 -30.32522 1.000 222.93801 29 PRO D C 1
ATOM 15953 O O . PRO E 1 29 ? 32.24743 76.17774 -29.28231 1.000 221.99748 29 PRO D O 1
ATOM 15964 N N . LEU E 1 30 ? 33.36273 75.64187 -31.16953 1.000 176.09408 30 LEU D N 1
ATOM 15965 C CA . LEU E 1 30 ? 34.47578 76.54274 -30.86530 1.000 176.31419 30 LEU D CA 1
ATOM 15966 C C . LEU E 1 30 ? 33.97746 77.94319 -30.49862 1.000 177.33783 30 LEU D C 1
ATOM 15967 O O . LEU E 1 30 ? 34.26259 78.46023 -29.40791 1.000 176.11566 30 LEU D O 1
ATOM 15983 N N . SER E 1 31 ? 33.21032 78.56604 -31.39309 1.000 165.23996 31 SER D N 1
ATOM 15984 C CA . SER E 1 31 ? 32.68824 79.89346 -31.09964 1.000 166.42999 31 SER D CA 1
ATOM 15985 C C . SER E 1 31 ? 31.98214 79.90016 -29.74794 1.000 164.43777 31 SER D C 1
ATOM 15986 O O . SER E 1 31 ? 32.20335 80.78853 -28.91646 1.000 164.12486 31 SER D O 1
ATOM 15994 N N . ILE E 1 32 ? 31.15213 78.88491 -29.49616 1.000 213.40099 32 ILE D N 1
ATOM 15995 C CA . ILE E 1 32 ? 30.49764 78.75110 -28.19210 1.000 211.56632 32 ILE D CA 1
ATOM 15996 C C . ILE E 1 32 ? 31.54471 78.76536 -27.08514 1.000 209.52162 32 ILE D C 1
ATOM 15997 O O . ILE E 1 32 ? 31.54996 79.64379 -26.21205 1.000 209.34330 32 ILE D O 1
ATOM 16013 N N . ASN E 1 33 ? 32.45828 77.79090 -27.11875 1.000 228.91129 33 ASN D N 1
ATOM 16014 C CA . ASN E 1 33 ? 33.50063 77.73518 -26.10407 1.000 227.17000 33 ASN D CA 1
ATOM 16015 C C . ASN E 1 33 ? 34.23573 79.07210 -26.00287 1.000 228.40736 33 ASN D C 1
ATOM 16016 O O . ASN E 1 33 ? 34.61021 79.48843 -24.89765 1.000 227.42469 33 ASN D O 1
ATOM 16027 N N . LEU E 1 34 ? 34.39627 79.79088 -27.12564 1.000 165.58743 34 LEU D N 1
ATOM 16028 C CA . LEU E 1 34 ? 34.99948 81.11646 -27.06481 1.000 167.04276 34 LEU D CA 1
ATOM 16029 C C . LEU E 1 34 ? 34.16478 81.98737 -26.14120 1.000 166.97032 34 LEU D C 1
ATOM 16030 O O . LEU E 1 34 ? 34.60605 82.37918 -25.05332 1.000 166.00020 34 LEU D O 1
ATOM 16046 N N . ILE E 1 35 ? 32.91892 82.21693 -26.55405 1.000 162.25886 35 ILE D N 1
ATOM 16047 C CA . ILE E 1 35 ? 32.02015 83.10225 -25.82413 1.000 162.68771 35 ILE D CA 1
ATOM 16048 C C . ILE E 1 35 ? 31.89130 82.63229 -24.38075 1.000 160.32525 35 ILE D C 1
ATOM 16049 O O . ILE E 1 35 ? 32.15738 83.38471 -23.43537 1.000 160.09931 35 ILE D O 1
ATOM 16065 N N . LEU E 1 36 ? 31.52042 81.35493 -24.19957 1.000 159.63118 36 LEU D N 1
ATOM 16066 C CA . LEU E 1 36 ? 31.38282 80.78296 -22.85860 1.000 157.47944 36 LEU D CA 1
ATOM 16067 C C . LEU E 1 36 ? 32.61687 81.04958 -22.01206 1.000 156.46377 36 LEU D C 1
ATOM 16068 O O . LEU E 1 36 ? 32.49872 81.40329 -20.83190 1.000 155.78298 36 LEU D O 1
ATOM 16084 N N . PHE E 1 37 ? 33.81085 80.86390 -22.58894 1.000 155.55941 37 PHE D N 1
ATOM 16085 C CA . PHE E 1 37 ? 35.03731 81.21075 -21.87786 1.000 155.06265 37 PHE D CA 1
ATOM 16086 C C . PHE E 1 37 ? 35.09016 82.70656 -21.60861 1.000 156.67494 37 PHE D C 1
ATOM 16087 O O . PHE E 1 37 ? 35.12397 83.14640 -20.45626 1.000 156.14260 37 PHE D O 1
ATOM 16104 N N . ILE E 1 38 ? 35.01310 83.50859 -22.66706 1.000 158.82284 38 ILE D N 1
ATOM 16105 C CA . ILE E 1 38 ? 35.15252 84.95175 -22.51565 1.000 160.58641 38 ILE D CA 1
ATOM 16106 C C . ILE E 1 38 ? 34.21129 85.45957 -21.43701 1.000 160.27105 38 ILE D C 1
ATOM 16107 O O . ILE E 1 38 ? 34.61426 86.20883 -20.54054 1.000 160.40845 38 ILE D O 1
ATOM 16123 N N . GLY E 1 39 ? 32.95694 85.01943 -21.47113 1.000 159.95468 39 GLY D N 1
ATOM 16124 C CA . GLY E 1 39 ? 32.01915 85.45988 -20.45701 1.000 159.87384 39 GLY D CA 1
ATOM 16125 C C . GLY E 1 39 ? 32.41916 84.99829 -19.07015 1.000 157.93325 39 GLY D C 1
ATOM 16126 O O . GLY E 1 39 ? 32.56865 85.80795 -18.15264 1.000 158.28371 39 GLY D O 1
ATOM 16130 N N . LEU E 1 40 ? 32.63516 83.69561 -18.90798 1.000 156.01253 40 LEU D N 1
ATOM 16131 C CA . LEU E 1 40 ? 32.85414 83.15806 -17.57131 1.000 154.26519 40 LEU D CA 1
ATOM 16132 C C . LEU E 1 40 ? 34.18026 83.62789 -16.97969 1.000 154.17690 40 LEU D C 1
ATOM 16133 O O . LEU E 1 40 ? 34.25696 83.90814 -15.77509 1.000 153.80511 40 LEU D O 1
ATOM 16149 N N . ILE E 1 41 ? 35.23882 83.69905 -17.80352 1.000 155.31812 41 ILE D N 1
ATOM 16150 C CA . ILE E 1 41 ? 36.57917 83.97874 -17.28530 1.000 155.31305 41 ILE D CA 1
ATOM 16151 C C . ILE E 1 41 ? 36.57492 85.30071 -16.54103 1.000 156.62217 41 ILE D C 1
ATOM 16152 O O . ILE E 1 41 ? 37.00927 85.38411 -15.38812 1.000 156.09914 41 ILE D O 1
ATOM 16168 N N . GLY E 1 42 ? 36.03857 86.34303 -17.17212 1.000 157.85302 42 GLY D N 1
ATOM 16169 C CA . GLY E 1 42 ? 35.92315 87.61902 -16.49042 1.000 159.24010 42 GLY D CA 1
ATOM 16170 C C . GLY E 1 42 ? 35.18581 87.47286 -15.18117 1.000 158.29884 42 GLY D C 1
ATOM 16171 O O . GLY E 1 42 ? 35.63989 87.93999 -14.13690 1.000 158.45525 42 GLY D O 1
ATOM 16175 N N . PHE E 1 43 ? 34.05302 86.77730 -15.21637 1.000 157.45071 43 PHE D N 1
ATOM 16176 C CA . PHE E 1 43 ? 33.32433 86.47159 -13.99627 1.000 156.58930 43 PHE D CA 1
ATOM 16177 C C . PHE E 1 43 ? 34.26859 85.88217 -12.95499 1.000 155.18375 43 PHE D C 1
ATOM 16178 O O . PHE E 1 43 ? 34.43346 86.43803 -11.86382 1.000 155.59423 43 PHE D O 1
ATOM 16195 N N . ALA E 1 44 ? 34.96208 84.79584 -13.30417 1.000 153.74049 44 ALA D N 1
ATOM 16196 C CA . ALA E 1 44 ? 35.88696 84.18665 -12.35635 1.000 152.54440 44 ALA D CA 1
ATOM 16197 C C . ALA E 1 44 ? 36.88831 85.20930 -11.84147 1.000 153.80004 44 ALA D C 1
ATOM 16198 O O . ALA E 1 44 ? 37.09253 85.33334 -10.63121 1.000 153.71264 44 ALA D O 1
ATOM 16205 N N . ILE E 1 45 ? 37.47474 86.00023 -12.74913 1.000 155.23352 45 ILE D N 1
ATOM 16206 C CA . ILE E 1 45 ? 38.49314 86.97403 -12.35322 1.000 156.66844 45 ILE D CA 1
ATOM 16207 C C . ILE E 1 45 ? 37.98513 87.80950 -11.19390 1.000 157.46455 45 ILE D C 1
ATOM 16208 O O . ILE E 1 45 ? 38.70074 88.05874 -10.22227 1.000 157.79581 45 ILE D O 1
ATOM 16224 N N . ASN E 1 46 ? 36.73658 88.26654 -11.29252 1.000 163.67581 46 ASN D N 1
ATOM 16225 C CA . ASN E 1 46 ? 36.19715 89.19883 -10.30423 1.000 164.84095 46 ASN D CA 1
ATOM 16226 C C . ASN E 1 46 ? 35.81786 88.50652 -9.01078 1.000 163.66520 46 ASN D C 1
ATOM 16227 O O . ASN E 1 46 ? 35.94424 89.09220 -7.92636 1.000 164.51109 46 ASN D O 1
ATOM 16238 N N . GLN E 1 47 ? 35.33647 87.27597 -9.09555 1.000 163.86123 47 GLN D N 1
ATOM 16239 C CA . GLN E 1 47 ? 34.82498 86.64936 -7.89309 1.000 162.99766 47 GLN D CA 1
ATOM 16240 C C . GLN E 1 47 ? 35.88724 85.83864 -7.17035 1.000 161.83467 47 GLN D C 1
ATOM 16241 O O . GLN E 1 47 ? 35.67981 85.48763 -6.00799 1.000 161.50636 47 GLN D O 1
ATOM 16255 N N . PHE E 1 48 ? 37.03916 85.59951 -7.80493 1.000 153.86299 48 PHE D N 1
ATOM 16256 C CA . PHE E 1 48 ? 37.99365 84.63766 -7.27536 1.000 152.68541 48 PHE D CA 1
ATOM 16257 C C . PHE E 1 48 ? 38.29593 84.92331 -5.81151 1.000 153.30484 48 PHE D C 1
ATOM 16258 O O . PHE E 1 48 ? 38.14206 84.04218 -4.96127 1.000 152.27339 48 PHE D O 1
ATOM 16275 N N . SER E 1 49 ? 38.68091 86.15919 -5.48138 1.000 155.15393 49 SER D N 1
ATOM 16276 C CA . SER E 1 49 ? 38.97613 86.46817 -4.08311 1.000 156.01151 49 SER D CA 1
ATOM 16277 C C . SER E 1 49 ? 37.81600 86.08268 -3.19840 1.000 155.54923 49 SER D C 1
ATOM 16278 O O . SER E 1 49 ? 37.95300 85.27157 -2.27305 1.000 154.82745 49 SER D O 1
ATOM 16286 N N . HIS E 1 50 ? 36.64092 86.62109 -3.51255 1.000 185.43155 50 HIS D N 1
ATOM 16287 C CA . HIS E 1 50 ? 35.47538 86.37344 -2.68208 1.000 185.42546 50 HIS D CA 1
ATOM 16288 C C . HIS E 1 50 ? 35.26347 84.88071 -2.48165 1.000 183.49420 50 HIS D C 1
ATOM 16289 O O . HIS E 1 50 ? 34.86969 84.44838 -1.39649 1.000 183.48536 50 HIS D O 1
ATOM 16303 N N . TRP E 1 51 ? 35.55601 84.07157 -3.49448 1.000 152.64968 51 TRP D N 1
ATOM 16304 C CA . TRP E 1 51 ? 35.35128 82.64258 -3.34156 1.000 150.88520 51 TRP D CA 1
ATOM 16305 C C . TRP E 1 51 ? 36.33775 82.06005 -2.34155 1.000 150.50466 51 TRP D C 1
ATOM 16306 O O . TRP E 1 51 ? 35.93932 81.39570 -1.37926 1.000 150.16897 51 TRP D O 1
ATOM 16327 N N . VAL E 1 52 ? 37.63473 82.31120 -2.54270 1.000 150.77995 52 VAL D N 1
ATOM 16328 C CA . VAL E 1 52 ? 38.63876 81.70934 -1.66758 1.000 150.56630 52 VAL D CA 1
ATOM 16329 C C . VAL E 1 52 ? 38.51828 82.27654 -0.26458 1.000 152.02327 52 VAL D C 1
ATOM 16330 O O . VAL E 1 52 ? 38.93217 81.64113 0.71059 1.000 151.92171 52 VAL D O 1
ATOM 16343 N N . ASP E 1 53 ? 38.01717 83.50483 -0.14884 1.000 180.27127 53 ASP D N 1
ATOM 16344 C CA . ASP E 1 53 ? 37.73508 84.09004 1.15584 1.000 181.86002 53 ASP D CA 1
ATOM 16345 C C . ASP E 1 53 ? 36.47324 83.50739 1.77703 1.000 181.49177 53 ASP D C 1
ATOM 16346 O O . ASP E 1 53 ? 36.36773 83.41919 3.00695 1.000 182.36513 53 ASP D O 1
ATOM 16355 N N . TRP E 1 54 ? 35.50463 83.10790 0.95521 1.000 162.10905 54 TRP D N 1
ATOM 16356 C CA . TRP E 1 54 ? 34.30867 82.48689 1.50633 1.000 161.90610 54 TRP D CA 1
ATOM 16357 C C . TRP E 1 54 ? 34.65747 81.15437 2.14479 1.000 160.69924 54 TRP D C 1
ATOM 16358 O O . TRP E 1 54 ? 34.32819 80.90808 3.31273 1.000 161.44705 54 TRP D O 1
ATOM 16379 N N . LEU E 1 55 ? 35.37675 80.30407 1.40826 1.000 150.66600 55 LEU D N 1
ATOM 16380 C CA . LEU E 1 55 ? 35.71479 78.99729 1.93194 1.000 149.51515 55 LEU D CA 1
ATOM 16381 C C . LEU E 1 55 ? 36.60761 79.11136 3.14870 1.000 150.58124 55 LEU D C 1
ATOM 16382 O O . LEU E 1 55 ? 36.56477 78.24559 4.02541 1.000 150.39668 55 LEU D O 1
ATOM 16398 N N . MET E 1 56 ? 37.38771 80.16502 3.25407 1.000 151.90107 56 MET D N 1
ATOM 16399 C CA . MET E 1 56 ? 38.38377 80.13872 4.31243 1.000 152.91883 56 MET D CA 1
ATOM 16400 C C . MET E 1 56 ? 37.75023 80.45601 5.65974 1.000 154.57165 56 MET D C 1
ATOM 16401 O O . MET E 1 56 ? 37.07995 81.48406 5.79132 1.000 155.91562 56 MET D O 1
ATOM 16415 N N . PRO E 1 57 ? 37.97124 79.62503 6.68321 1.000 154.72541 57 PRO D N 1
ATOM 16416 C CA . PRO E 1 57 ? 37.32097 79.86349 7.97104 1.000 156.47662 57 PRO D CA 1
ATOM 16417 C C . PRO E 1 57 ? 37.96288 81.02363 8.70231 1.000 158.80076 57 PRO D C 1
ATOM 16418 O O . PRO E 1 57 ? 39.13357 81.35127 8.50288 1.000 159.11393 57 PRO D O 1
ATOM 16429 N N . SER E 1 58 ? 37.17985 81.62450 9.58998 1.000 173.74140 58 SER D N 1
ATOM 16430 C CA . SER E 1 58 ? 37.68667 82.68787 10.44038 1.000 176.24995 58 SER D CA 1
ATOM 16431 C C . SER E 1 58 ? 38.41238 82.07367 11.62624 1.000 177.27207 58 SER D C 1
ATOM 16432 O O . SER E 1 58 ? 37.88192 81.17628 12.28577 1.000 177.12179 58 SER D O 1
ATOM 16440 N N . LEU E 1 59 ? 39.62425 82.55239 11.89676 1.000 176.90596 59 LEU D N 1
ATOM 16441 C CA . LEU E 1 59 ? 40.48249 81.93719 12.90140 1.000 177.92178 59 LEU D CA 1
ATOM 16442 C C . LEU E 1 59 ? 40.87127 82.94875 13.98338 1.000 181.08257 59 LEU D C 1
ATOM 16443 O O . LEU E 1 59 ? 40.82512 84.16058 13.74550 1.000 182.25197 59 LEU D O 1
ATOM 16459 N N . PRO E 1 60 ? 41.20387 82.49412 15.19236 1.000 207.42324 60 PRO D N 1
ATOM 16460 C CA . PRO E 1 60 ? 41.75537 83.41434 16.19700 1.000 210.61957 60 PRO D CA 1
ATOM 16461 C C . PRO E 1 60 ? 43.16061 83.86105 15.79919 1.000 211.17132 60 PRO D C 1
ATOM 16462 O O . PRO E 1 60 ? 43.72449 83.41465 14.79605 1.000 209.14911 60 PRO D O 1
ATOM 16473 N N . GLU E 1 61 ? 43.73892 84.75884 16.60943 1.000 207.06944 61 GLU D N 1
ATOM 16474 C CA . GLU E 1 61 ? 44.99130 85.40840 16.21398 1.000 208.06875 61 GLU D CA 1
ATOM 16475 C C . GLU E 1 61 ? 46.16713 84.43116 16.20347 1.000 207.61319 61 GLU D C 1
ATOM 16476 O O . GLU E 1 61 ? 47.02283 84.49760 15.31105 1.000 206.85267 61 GLU D O 1
ATOM 16480 N N . TRP E 1 62 ? 46.23932 83.52085 17.18371 1.000 189.30459 62 TRP D N 1
ATOM 16481 C CA . TRP E 1 62 ? 47.38957 82.62092 17.25183 1.000 189.24533 62 TRP D CA 1
ATOM 16482 C C . TRP E 1 62 ? 47.33248 81.52207 16.20229 1.000 185.83406 62 TRP D C 1
ATOM 16483 O O . TRP E 1 62 ? 48.38137 81.05943 15.73542 1.000 185.40926 62 TRP D O 1
ATOM 16504 N N . LEU E 1 63 ? 46.13554 81.07051 15.84535 1.000 178.50341 63 LEU D N 1
ATOM 16505 C CA . LEU E 1 63 ? 45.99327 80.11298 14.76046 1.000 175.31290 63 LEU D CA 1
ATOM 16506 C C . LEU E 1 63 ? 46.02125 80.77886 13.39220 1.000 173.88143 63 LEU D C 1
ATOM 16507 O O . LEU E 1 63 ? 45.90466 80.07735 12.38280 1.000 171.34354 63 LEU D O 1
ATOM 16523 N N . SER E 1 64 ? 46.20816 82.10354 13.33899 1.000 181.60110 64 SER D N 1
ATOM 16524 C CA . SER E 1 64 ? 46.13817 82.82887 12.07305 1.000 180.51990 64 SER D CA 1
ATOM 16525 C C . SER E 1 64 ? 47.17327 82.32747 11.07261 1.000 179.29103 64 SER D C 1
ATOM 16526 O O . SER E 1 64 ? 46.97541 82.46035 9.85886 1.000 177.60727 64 SER D O 1
ATOM 16534 N N . PHE E 1 65 ? 48.27813 81.75480 11.55753 1.000 169.25777 65 PHE D N 1
ATOM 16535 C CA . PHE E 1 65 ? 49.27488 81.16890 10.66713 1.000 168.27705 65 PHE D CA 1
ATOM 16536 C C . PHE E 1 65 ? 48.67148 80.09519 9.77297 1.000 165.06918 65 PHE D C 1
ATOM 16537 O O . PHE E 1 65 ? 49.13521 79.89567 8.64055 1.000 163.85317 65 PHE D O 1
ATOM 16554 N N . LEU E 1 66 ? 47.63816 79.39444 10.26538 1.000 179.73796 66 LEU D N 1
ATOM 16555 C CA . LEU E 1 66 ? 46.96655 78.37009 9.46618 1.000 176.84293 66 LEU D CA 1
ATOM 16556 C C . LEU E 1 66 ? 46.43687 78.94107 8.16116 1.000 175.41337 66 LEU D C 1
ATOM 16557 O O . LEU E 1 66 ? 46.34164 78.21894 7.16109 1.000 173.30744 66 LEU D O 1
ATOM 16573 N N . GLN E 1 67 ? 46.08667 80.23120 8.14632 1.000 195.02595 67 GLN D N 1
ATOM 16574 C CA . GLN E 1 67 ? 45.58581 80.84312 6.92273 1.000 193.95886 67 GLN D CA 1
ATOM 16575 C C . GLN E 1 67 ? 46.57228 80.68961 5.77963 1.000 193.33729 67 GLN D C 1
ATOM 16576 O O . GLN E 1 67 ? 46.16458 80.72703 4.61368 1.000 191.88461 67 GLN D O 1
ATOM 16590 N N . PHE E 1 68 ? 47.85269 80.48452 6.09148 1.000 163.86979 68 PHE D N 1
ATOM 16591 C CA . PHE E 1 68 ? 48.85070 80.28660 5.05337 1.000 163.58170 68 PHE D CA 1
ATOM 16592 C C . PHE E 1 68 ? 48.80765 78.88642 4.45214 1.000 161.24395 68 PHE D C 1
ATOM 16593 O O . PHE E 1 68 ? 49.08656 78.72898 3.25916 1.000 160.29260 68 PHE D O 1
ATOM 16610 N N . ILE E 1 69 ? 48.45087 77.86468 5.22966 1.000 169.56620 69 ILE D N 1
ATOM 16611 C CA . ILE E 1 69 ? 48.36488 76.52705 4.65382 1.000 167.39166 69 ILE D CA 1
ATOM 16612 C C . ILE E 1 69 ? 47.01087 76.29895 3.98573 1.000 165.25114 69 ILE D C 1
ATOM 16613 O O . ILE E 1 69 ? 46.95326 75.66725 2.92844 1.000 163.59403 69 ILE D O 1
ATOM 16629 N N . LEU E 1 70 ? 45.92223 76.82572 4.56104 1.000 155.26586 70 LEU D N 1
ATOM 16630 C CA . LEU E 1 70 ? 44.59254 76.66849 3.96754 1.000 153.57986 70 LEU D CA 1
ATOM 16631 C C . LEU E 1 70 ? 44.43306 77.45674 2.66602 1.000 153.23553 70 LEU D C 1
ATOM 16632 O O . LEU E 1 70 ? 43.58035 77.10370 1.83714 1.000 151.66423 70 LEU D O 1
ATOM 16648 N N . TRP E 1 71 ? 45.23756 78.51261 2.47089 1.000 152.37754 71 TRP D N 1
ATOM 16649 C CA . TRP E 1 71 ? 45.10305 79.37200 1.29487 1.000 152.41942 71 TRP D CA 1
ATOM 16650 C C . TRP E 1 71 ? 45.36054 78.64652 -0.01990 1.000 150.88585 71 TRP D C 1
ATOM 16651 O O . TRP E 1 71 ? 44.50721 78.72399 -0.91827 1.000 149.85172 71 TRP D O 1
ATOM 16672 N N . PRO E 1 72 ? 46.50203 77.98975 -0.23729 1.000 150.90114 72 PRO D N 1
ATOM 16673 C CA . PRO E 1 72 ? 46.67992 77.30201 -1.52499 1.000 149.56544 72 PRO D CA 1
ATOM 16674 C C . PRO E 1 72 ? 45.58110 76.29115 -1.77765 1.000 147.41252 72 PRO D C 1
ATOM 16675 O O . PRO E 1 72 ? 45.00606 76.26106 -2.87503 1.000 146.47708 72 PRO D O 1
ATOM 16686 N N . LEU E 1 73 ? 45.20288 75.53864 -0.73935 1.000 146.84809 73 LEU D N 1
ATOM 16687 C CA . LEU E 1 73 ? 44.16543 74.51797 -0.82471 1.000 145.02768 73 LEU D CA 1
ATOM 16688 C C . LEU E 1 73 ? 42.91883 75.07615 -1.48525 1.000 144.54618 73 LEU D C 1
ATOM 16689 O O . LEU E 1 73 ? 42.59293 74.71353 -2.61931 1.000 143.47902 73 LEU D O 1
ATOM 16705 N N . PHE E 1 74 ? 42.23354 75.97974 -0.78937 1.000 145.53727 74 PHE D N 1
ATOM 16706 C CA . PHE E 1 74 ? 41.01479 76.54835 -1.34296 1.000 145.35272 74 PHE D CA 1
ATOM 16707 C C . PHE E 1 74 ? 41.25297 77.13715 -2.74184 1.000 145.43462 74 PHE D C 1
ATOM 16708 O O . PHE E 1 74 ? 40.43401 76.94132 -3.64878 1.000 144.58762 74 PHE D O 1
ATOM 16725 N N . VAL E 1 75 ? 42.38849 77.80895 -2.96402 1.000 146.59743 75 VAL D N 1
ATOM 16726 C CA . VAL E 1 75 ? 42.64179 78.38063 -4.28728 1.000 146.93008 75 VAL D CA 1
ATOM 16727 C C . VAL E 1 75 ? 42.61478 77.28798 -5.34568 1.000 145.39985 75 VAL D C 1
ATOM 16728 O O . VAL E 1 75 ? 42.08006 77.47412 -6.44223 1.000 145.15671 75 VAL D O 1
ATOM 16741 N N . THR E 1 76 ? 43.24336 76.15108 -5.05195 1.000 144.54554 76 THR D N 1
ATOM 16742 C CA . THR E 1 76 ? 43.10782 74.97483 -5.90312 1.000 143.03855 76 THR D CA 1
ATOM 16743 C C . THR E 1 76 ? 41.64782 74.55620 -6.02350 1.000 141.88435 76 THR D C 1
ATOM 16744 O O . THR E 1 76 ? 41.10115 74.46094 -7.12901 1.000 141.43197 76 THR D O 1
ATOM 16755 N N . LEU E 1 77 ? 40.99566 74.29900 -4.88802 1.000 141.61470 77 LEU D N 1
ATOM 16756 C CA . LEU E 1 77 ? 39.62445 73.82126 -4.92922 1.000 140.73110 77 LEU D CA 1
ATOM 16757 C C . LEU E 1 77 ? 38.78934 74.71076 -5.84103 1.000 141.25593 77 LEU D C 1
ATOM 16758 O O . LEU E 1 77 ? 38.19884 74.23568 -6.81604 1.000 140.55006 77 LEU D O 1
ATOM 16774 N N . VAL E 1 78 ? 38.78521 76.02255 -5.56956 1.000 142.66802 78 VAL D N 1
ATOM 16775 C CA . VAL E 1 78 ? 38.06048 76.97828 -6.40998 1.000 143.44461 78 VAL D CA 1
ATOM 16776 C C . VAL E 1 78 ? 38.43301 76.79261 -7.87672 1.000 143.15868 78 VAL D C 1
ATOM 16777 O O . VAL E 1 78 ? 37.56149 76.60662 -8.73528 1.000 142.86090 78 VAL D O 1
ATOM 16790 N N . LEU E 1 79 ? 39.73367 76.82999 -8.18664 1.000 143.45825 79 LEU D N 1
ATOM 16791 C CA . LEU E 1 79 ? 40.19604 76.54646 -9.54218 1.000 143.33800 79 LEU D CA 1
ATOM 16792 C C . LEU E 1 79 ? 39.49786 75.31458 -10.12435 1.000 141.90064 79 LEU D C 1
ATOM 16793 O O . LEU E 1 79 ? 38.83953 75.40343 -11.16672 1.000 142.03629 79 LEU D O 1
ATOM 16809 N N . LEU E 1 80 ? 39.58007 74.17206 -9.42698 1.000 140.67407 80 LEU D N 1
ATOM 16810 C CA . LEU E 1 80 ? 38.92579 72.94486 -9.88311 1.000 139.37992 80 LEU D CA 1
ATOM 16811 C C . LEU E 1 80 ? 37.44992 73.18085 -10.17904 1.000 139.48500 80 LEU D C 1
ATOM 16812 O O . LEU E 1 80 ? 36.96224 72.84661 -11.26556 1.000 139.34222 80 LEU D O 1
ATOM 16828 N N . ILE E 1 81 ? 36.72359 73.78378 -9.23391 1.000 139.97017 81 ILE D N 1
ATOM 16829 C CA . ILE E 1 81 ? 35.32216 74.10275 -9.49154 1.000 140.41324 81 ILE D CA 1
ATOM 16830 C C . ILE E 1 81 ? 35.21433 74.90659 -10.78476 1.000 141.38618 81 ILE D C 1
ATOM 16831 O O . ILE E 1 81 ? 34.56069 74.48641 -11.75180 1.000 141.28243 81 ILE D O 1
ATOM 16847 N N . VAL E 1 82 ? 35.94498 76.02398 -10.85487 1.000 142.46678 82 VAL D N 1
ATOM 16848 C CA . VAL E 1 82 ? 35.90318 76.87026 -12.03846 1.000 143.63837 82 VAL D CA 1
ATOM 16849 C C . VAL E 1 82 ? 36.12641 76.02935 -13.28459 1.000 143.12562 82 VAL D C 1
ATOM 16850 O O . VAL E 1 82 ? 35.43510 76.19176 -14.29297 1.000 143.75710 82 VAL D O 1
ATOM 16863 N N . PHE E 1 83 ? 37.09101 75.10557 -13.22864 1.000 144.87205 83 PHE D N 1
ATOM 16864 C CA . PHE E 1 83 ? 37.37424 74.24487 -14.37566 1.000 144.47486 83 PHE D CA 1
ATOM 16865 C C . PHE E 1 83 ? 36.21666 73.29927 -14.65605 1.000 143.67703 83 PHE D C 1
ATOM 16866 O O . PHE E 1 83 ? 35.66618 73.28085 -15.76353 1.000 144.26223 83 PHE D O 1
ATOM 16883 N N . PHE E 1 84 ? 35.82119 72.51294 -13.64973 1.000 139.79768 84 PHE D N 1
ATOM 16884 C CA . PHE E 1 84 ? 34.75186 71.53646 -13.84632 1.000 139.14393 84 PHE D CA 1
ATOM 16885 C C . PHE E 1 84 ? 33.44237 72.22806 -14.20919 1.000 140.24723 84 PHE D C 1
ATOM 16886 O O . PHE E 1 84 ? 32.80314 71.87983 -15.21015 1.000 140.60927 84 PHE D O 1
ATOM 16903 N N . THR E 1 85 ? 33.03424 73.22737 -13.42037 1.000 140.99202 85 THR D N 1
ATOM 16904 C CA . THR E 1 85 ? 31.86825 74.01237 -13.79903 1.000 142.33444 85 THR D CA 1
ATOM 16905 C C . THR E 1 85 ? 31.95305 74.39250 -15.27034 1.000 143.32119 85 THR D C 1
ATOM 16906 O O . THR E 1 85 ? 31.03765 74.10603 -16.04829 1.000 143.88325 85 THR D O 1
ATOM 16917 N N . PHE E 1 86 ? 33.07476 74.97748 -15.69316 1.000 143.69910 86 PHE D N 1
ATOM 16918 C CA . PHE E 1 86 ? 33.17499 75.34855 -17.09516 1.000 144.86904 86 PHE D CA 1
ATOM 16919 C C . PHE E 1 86 ? 32.88620 74.14701 -17.97993 1.000 144.36271 86 PHE D C 1
ATOM 16920 O O . PHE E 1 86 ? 31.98196 74.17242 -18.82031 1.000 145.34822 86 PHE D O 1
ATOM 16937 N N . THR E 1 87 ? 33.62110 73.06277 -17.76689 1.000 142.94737 87 THR D N 1
ATOM 16938 C CA . THR E 1 87 ? 33.41387 71.86997 -18.56979 1.000 142.48712 87 THR D CA 1
ATOM 16939 C C . THR E 1 87 ? 31.93686 71.49977 -18.57985 1.000 142.71238 87 THR D C 1
ATOM 16940 O O . THR E 1 87 ? 31.32082 71.35985 -19.64591 1.000 143.71250 87 THR D O 1
ATOM 16951 N N . LEU E 1 88 ? 31.32950 71.44596 -17.38995 1.000 147.37045 88 LEU D N 1
ATOM 16952 C CA . LEU E 1 88 ? 29.93353 71.03033 -17.28031 1.000 147.72005 88 LEU D CA 1
ATOM 16953 C C . LEU E 1 88 ? 29.03531 71.91518 -18.12749 1.000 149.64415 88 LEU D C 1
ATOM 16954 O O . LEU E 1 88 ? 28.15125 71.42002 -18.83333 1.000 150.38000 88 LEU D O 1
ATOM 16970 N N . ILE E 1 89 ? 29.24009 73.23254 -18.05444 1.000 145.38079 89 ILE D N 1
ATOM 16971 C CA . ILE E 1 89 ? 28.44879 74.15533 -18.85521 1.000 147.38301 89 ILE D CA 1
ATOM 16972 C C . ILE E 1 89 ? 28.75859 73.96471 -20.32934 1.000 148.18597 89 ILE D C 1
ATOM 16973 O O . ILE E 1 89 ? 27.84814 73.84768 -21.15740 1.000 149.49681 89 ILE D O 1
ATOM 16989 N N . ALA E 1 90 ? 30.05060 73.89967 -20.67216 1.000 147.59851 90 ALA D N 1
ATOM 16990 C CA . ALA E 1 90 ? 30.45383 73.77279 -22.06830 1.000 148.58239 90 ALA D CA 1
ATOM 16991 C C . ALA E 1 90 ? 29.73822 72.59503 -22.72652 1.000 148.57991 90 ALA D C 1
ATOM 16992 O O . ALA E 1 90 ? 29.01805 72.76729 -23.72051 1.000 150.28538 90 ALA D O 1
ATOM 16999 N N . ASN E 1 91 ? 29.88012 71.39662 -22.14121 1.000 147.00621 91 ASN D N 1
ATOM 17000 C CA . ASN E 1 91 ? 29.19215 70.21677 -22.65589 1.000 146.98002 91 ASN D CA 1
ATOM 17001 C C . ASN E 1 91 ? 27.71254 70.48000 -22.85433 1.000 148.50502 91 ASN D C 1
ATOM 17002 O O . ASN E 1 91 ? 27.15843 70.18490 -23.91847 1.000 149.88923 91 ASN D O 1
ATOM 17013 N N . LEU E 1 92 ? 27.05723 71.06042 -21.84525 1.000 148.32790 92 LEU D N 1
ATOM 17014 C CA . LEU E 1 92 ? 25.63037 71.34251 -21.96066 1.000 150.00104 92 LEU D CA 1
ATOM 17015 C C . LEU E 1 92 ? 25.34784 72.22451 -23.16477 1.000 152.27717 92 LEU D C 1
ATOM 17016 O O . LEU E 1 92 ? 24.49075 71.90657 -23.98969 1.000 153.80960 92 LEU D O 1
ATOM 17032 N N . ILE E 1 93 ? 26.07857 73.32885 -23.30593 1.000 152.70532 93 ILE D N 1
ATOM 17033 C CA . ILE E 1 93 ? 25.81628 74.16900 -24.46290 1.000 155.04216 93 ILE D CA 1
ATOM 17034 C C . ILE E 1 93 ? 26.15334 73.39785 -25.72307 1.000 155.55162 93 ILE D C 1
ATOM 17035 O O . ILE E 1 93 ? 25.46310 73.52103 -26.73428 1.000 157.64389 93 ILE D O 1
ATOM 17051 N N . ALA E 1 94 ? 27.16520 72.53916 -25.67400 1.000 153.82051 94 ALA D N 1
ATOM 17052 C CA . ALA E 1 94 ? 27.49715 71.76506 -26.85708 1.000 154.41599 94 ALA D CA 1
ATOM 17053 C C . ALA E 1 94 ? 26.46067 70.70000 -27.15457 1.000 154.80539 94 ALA D C 1
ATOM 17054 O O . ALA E 1 94 ? 26.47232 70.15298 -28.25986 1.000 155.91115 94 ALA D O 1
ATOM 17061 N N . ALA E 1 95 ? 25.55111 70.41293 -26.21526 1.000 154.17564 95 ALA D N 1
ATOM 17062 C CA . ALA E 1 95 ? 24.66264 69.26751 -26.40287 1.000 154.43410 95 ALA D CA 1
ATOM 17063 C C . ALA E 1 95 ? 23.76415 69.44776 -27.61689 1.000 157.22274 95 ALA D C 1
ATOM 17064 O O . ALA E 1 95 ? 23.71155 68.53153 -28.45501 1.000 157.79172 95 ALA D O 1
ATOM 17071 N N . PRO E 1 96 ? 23.04922 70.56842 -27.79079 1.000 159.19573 96 PRO D N 1
ATOM 17072 C CA . PRO E 1 96 ? 22.17083 70.68542 -28.96343 1.000 162.09443 96 PRO D CA 1
ATOM 17073 C C . PRO E 1 96 ? 22.91432 70.79662 -30.27937 1.000 163.29751 96 PRO D C 1
ATOM 17074 O O . PRO E 1 96 ? 22.51526 70.16636 -31.26480 1.000 164.89590 96 PRO D O 1
ATOM 17085 N N . PHE E 1 97 ? 23.97054 71.60437 -30.33295 1.000 162.82666 97 PHE D N 1
ATOM 17086 C CA . PHE E 1 97 ? 24.78116 71.69105 -31.54151 1.000 164.02850 97 PHE D CA 1
ATOM 17087 C C . PHE E 1 97 ? 25.31132 70.31503 -31.93529 1.000 163.01024 97 PHE D C 1
ATOM 17088 O O . PHE E 1 97 ? 25.36247 69.98169 -33.12462 1.000 164.80031 97 PHE D O 1
ATOM 17105 N N . ASN E 1 98 ? 25.71422 69.49960 -30.95187 1.000 177.94404 98 ASN D N 1
ATOM 17106 C CA . ASN E 1 98 ? 25.97436 68.08775 -31.22648 1.000 177.06895 98 ASN D CA 1
ATOM 17107 C C . ASN E 1 98 ? 24.72591 67.42307 -31.79617 1.000 178.81606 98 ASN D C 1
ATOM 17108 O O . ASN E 1 98 ? 24.75230 66.85523 -32.89467 1.000 180.31680 98 ASN D O 1
ATOM 17119 N N . GLY E 1 99 ? 23.61350 67.48933 -31.04849 1.000 176.11720 99 GLY D N 1
ATOM 17120 C CA . GLY E 1 99 ? 22.39234 66.80225 -31.45790 1.000 177.82209 99 GLY D CA 1
ATOM 17121 C C . GLY E 1 99 ? 21.91136 67.23377 -32.82484 1.000 181.11341 99 GLY D C 1
ATOM 17122 O O . GLY E 1 99 ? 21.63306 66.40469 -33.69594 1.000 182.50609 99 GLY D O 1
ATOM 17126 N N . PHE E 1 100 ? 21.79749 68.54264 -33.02492 1.000 167.63595 100 PHE D N 1
ATOM 17127 C CA . PHE E 1 100 ? 21.39537 69.05825 -34.32250 1.000 170.95760 100 PHE D CA 1
ATOM 17128 C C . PHE E 1 100 ? 22.28784 68.50641 -35.42373 1.000 171.51373 100 PHE D C 1
ATOM 17129 O O . PHE E 1 100 ? 21.82092 68.20568 -36.52707 1.000 174.12860 100 PHE D O 1
ATOM 17146 N N . LEU E 1 101 ? 23.57836 68.35172 -35.13395 1.000 169.25954 101 LEU D N 1
ATOM 17147 C CA . LEU E 1 101 ? 24.50124 67.82717 -36.13078 1.000 169.83738 101 LEU D CA 1
ATOM 17148 C C . LEU E 1 101 ? 24.16310 66.38633 -36.47854 1.000 169.90384 101 LEU D C 1
ATOM 17149 O O . LEU E 1 101 ? 24.18125 66.00736 -37.65404 1.000 172.10546 101 LEU D O 1
ATOM 17165 N N . ALA E 1 102 ? 23.84238 65.57236 -35.46388 1.000 172.40393 102 ALA D N 1
ATOM 17166 C CA . ALA E 1 102 ? 23.64610 64.13971 -35.67760 1.000 172.16355 102 ALA D CA 1
ATOM 17167 C C . ALA E 1 102 ? 22.56624 63.86843 -36.71350 1.000 175.43467 102 ALA D C 1
ATOM 17168 O O . ALA E 1 102 ? 22.63489 62.87556 -37.44608 1.000 176.32210 102 ALA D O 1
ATOM 17175 N N . GLU E 1 103 ? 21.53109 64.70399 -36.74141 1.000 197.65334 103 GLU D N 1
ATOM 17176 C CA . GLU E 1 103 ? 20.52141 64.62917 -37.79257 1.000 201.24502 103 GLU D CA 1
ATOM 17177 C C . GLU E 1 103 ? 21.07356 65.09979 -39.14060 1.000 203.71901 103 GLU D C 1
ATOM 17178 O O . GLU E 1 103 ? 20.90119 64.42140 -40.16128 1.000 205.88589 103 GLU D O 1
ATOM 17190 N N . LYS E 1 104 ? 21.73542 66.26670 -39.16665 1.000 178.59599 104 LYS D N 1
ATOM 17191 C CA . LYS E 1 104 ? 22.23279 66.82718 -40.42418 1.000 181.23182 104 LYS D CA 1
ATOM 17192 C C . LYS E 1 104 ? 23.33946 65.97350 -41.04000 1.000 180.76010 104 LYS D C 1
ATOM 17193 O O . LYS E 1 104 ? 23.42540 65.87350 -42.26843 1.000 183.60204 104 LYS D O 1
ATOM 17212 N N . VAL E 1 105 ? 24.18945 65.34577 -40.22352 1.000 177.43503 105 VAL D N 1
ATOM 17213 C CA . VAL E 1 105 ? 25.13367 64.37589 -40.77481 1.000 177.11008 105 VAL D CA 1
ATOM 17214 C C . VAL E 1 105 ? 24.35862 63.27610 -41.47715 1.000 178.96761 105 VAL D C 1
ATOM 17215 O O . VAL E 1 105 ? 24.68362 62.86457 -42.59862 1.000 181.15441 105 VAL D O 1
ATOM 17228 N N . GLU E 1 106 ? 23.27931 62.83768 -40.83342 1.000 222.63677 106 GLU D N 1
ATOM 17229 C CA . GLU E 1 106 ? 22.51387 61.67240 -41.25227 1.000 223.96510 106 GLU D CA 1
ATOM 17230 C C . GLU E 1 106 ? 22.00964 61.83140 -42.68144 1.000 228.22511 106 GLU D C 1
ATOM 17231 O O . GLU E 1 106 ? 22.20877 60.95033 -43.52568 1.000 229.67041 106 GLU D O 1
ATOM 17243 N N . VAL E 1 107 ? 21.38581 62.97140 -42.98190 1.000 201.31113 107 VAL D N 1
ATOM 17244 C CA . VAL E 1 107 ? 20.85248 63.19654 -44.32125 1.000 205.64686 107 VAL D CA 1
ATOM 17245 C C . VAL E 1 107 ? 21.97237 63.22453 -45.35132 1.000 206.90238 107 VAL D C 1
ATOM 17246 O O . VAL E 1 107 ? 21.75051 62.91436 -46.52856 1.000 210.27294 107 VAL D O 1
ATOM 17259 N N . VAL E 1 108 ? 23.18389 63.60984 -44.94213 1.000 199.63164 108 VAL D N 1
ATOM 17260 C CA . VAL E 1 108 ? 24.31565 63.54303 -45.86109 1.000 200.80118 108 VAL D CA 1
ATOM 17261 C C . VAL E 1 108 ? 24.72940 62.09217 -46.06762 1.000 200.09360 108 VAL D C 1
ATOM 17262 O O . VAL E 1 108 ? 25.03160 61.67010 -47.18937 1.000 202.70996 108 VAL D O 1
ATOM 17275 N N . VAL E 1 109 ? 24.70309 61.29710 -44.99804 1.000 190.98014 109 VAL D N 1
ATOM 17276 C CA . VAL E 1 109 ? 25.08487 59.89033 -45.08755 1.000 190.11436 109 VAL D CA 1
ATOM 17277 C C . VAL E 1 109 ? 24.10578 59.11566 -45.96212 1.000 193.22383 109 VAL D C 1
ATOM 17278 O O . VAL E 1 109 ? 24.49791 58.19697 -46.69562 1.000 194.43595 109 VAL D O 1
ATOM 17291 N N . ARG E 1 110 ? 22.81939 59.45592 -45.88274 1.000 211.68513 110 ARG D N 1
ATOM 17292 C CA . ARG E 1 110 ? 21.79764 58.66985 -46.56554 1.000 214.56239 110 ARG D CA 1
ATOM 17293 C C . ARG E 1 110 ? 21.74141 58.97549 -48.06227 1.000 216.69675 110 ARG D C 1
ATOM 17294 O O . ARG E 1 110 ? 21.49593 58.07553 -48.87500 1.000 219.03121 110 ARG D O 1
ATOM 17315 N N . GLY E 1 111 ? 21.95210 60.23224 -48.44164 1.000 200.38581 111 GLY D N 1
ATOM 17316 C CA . GLY E 1 111 ? 21.96694 60.63531 -49.83613 1.000 202.40633 111 GLY D CA 1
ATOM 17317 C C . GLY E 1 111 ? 20.87028 61.59839 -50.23844 1.000 204.14233 111 GLY D C 1
ATOM 17318 O O . GLY E 1 111 ? 20.79697 61.94911 -51.42458 1.000 206.20564 111 GLY D O 1
ATOM 17322 N N . THR E 1 112 ? 20.01463 62.05049 -49.31659 1.000 232.23336 112 THR D N 1
ATOM 17323 C CA . THR E 1 112 ? 19.00085 63.04792 -49.65169 1.000 233.81192 112 THR D CA 1
ATOM 17324 C C . THR E 1 112 ? 19.65195 64.33582 -50.13667 1.000 233.37424 112 THR D C 1
ATOM 17325 O O . THR E 1 112 ? 19.44264 64.77187 -51.27581 1.000 235.74759 112 THR D O 1
ATOM 17336 N N . ASP E 1 113 ? 20.44271 64.96111 -49.26468 1.000 214.16721 113 ASP D N 1
ATOM 17337 C CA . ASP E 1 113 ? 21.02220 66.27645 -49.50834 1.000 213.73514 113 ASP D CA 1
ATOM 17338 C C . ASP E 1 113 ? 22.49013 66.26150 -49.10613 1.000 211.30283 113 ASP D C 1
ATOM 17339 O O . ASP E 1 113 ? 22.81404 66.02856 -47.93712 1.000 208.94804 113 ASP D O 1
ATOM 17348 N N . ASP E 1 114 ? 23.37160 66.52312 -50.07750 1.000 249.36628 114 ASP D N 1
ATOM 17349 C CA . ASP E 1 114 ? 24.80884 66.56198 -49.81469 1.000 247.35381 114 ASP D CA 1
ATOM 17350 C C . ASP E 1 114 ? 25.22262 67.82364 -49.06943 1.000 245.93608 114 ASP D C 1
ATOM 17351 O O . ASP E 1 114 ? 26.26963 67.83649 -48.40782 1.000 243.92256 114 ASP D O 1
ATOM 17360 N N . PHE E 1 115 ? 24.42633 68.89037 -49.16863 1.000 197.46644 115 PHE D N 1
ATOM 17361 C CA . PHE E 1 115 ? 24.74040 70.18496 -48.56419 1.000 196.62790 115 PHE D CA 1
ATOM 17362 C C . PHE E 1 115 ? 23.60407 70.63192 -47.64882 1.000 196.19911 115 PHE D C 1
ATOM 17363 O O . PHE E 1 115 ? 22.67486 71.32869 -48.09095 1.000 198.09294 115 PHE D O 1
ATOM 17380 N N . PRO E 1 116 ? 23.63504 70.26257 -46.36848 1.000 200.34457 116 PRO D N 1
ATOM 17381 C CA . PRO E 1 116 ? 22.63068 70.76761 -45.42400 1.000 199.67513 116 PRO D CA 1
ATOM 17382 C C . PRO E 1 116 ? 22.91509 72.19535 -44.96376 1.000 199.24159 116 PRO D C 1
ATOM 17383 O O . PRO E 1 116 ? 24.04844 72.68317 -45.00510 1.000 198.83237 116 PRO D O 1
ATOM 17394 N N . ALA E 1 117 ? 21.84361 72.87517 -44.55330 1.000 193.04295 117 ALA D N 1
ATOM 17395 C CA . ALA E 1 117 ? 21.88026 74.26244 -44.10660 1.000 192.96369 117 ALA D CA 1
ATOM 17396 C C . ALA E 1 117 ? 21.56840 74.38955 -42.62070 1.000 190.54386 117 ALA D C 1
ATOM 17397 O O . ALA E 1 117 ? 20.76274 73.63640 -42.06674 1.000 189.61189 117 ALA D O 1
ATOM 17404 N N . PHE E 1 118 ? 22.18480 75.38708 -41.99383 1.000 212.89871 118 PHE D N 1
ATOM 17405 C CA . PHE E 1 118 ? 22.00200 75.66217 -40.57510 1.000 210.68924 118 PHE D CA 1
ATOM 17406 C C . PHE E 1 118 ? 20.84869 76.64516 -40.39521 1.000 211.44355 118 PHE D C 1
ATOM 17407 O O . PHE E 1 118 ? 20.74393 77.62655 -41.13960 1.000 213.57636 118 PHE D O 1
ATOM 17424 N N . SER E 1 119 ? 19.95994 76.35406 -39.44026 1.000 188.89190 119 SER D N 1
ATOM 17425 C CA . SER E 1 119 ? 18.86466 77.25391 -39.09469 1.000 189.20838 119 SER D CA 1
ATOM 17426 C C . SER E 1 119 ? 18.63849 77.25439 -37.59335 1.000 186.49590 119 SER D C 1
ATOM 17427 O O . SER E 1 119 ? 18.47337 76.19103 -36.99142 1.000 184.87608 119 SER D O 1
ATOM 17435 N N . TRP E 1 120 ? 18.58756 78.44567 -36.99866 1.000 206.11226 120 TRP D N 1
ATOM 17436 C CA . TRP E 1 120 ? 18.39208 78.53990 -35.55713 1.000 203.57454 120 TRP D CA 1
ATOM 17437 C C . TRP E 1 120 ? 17.03105 78.02082 -35.10891 1.000 202.65875 120 TRP D C 1
ATOM 17438 O O . TRP E 1 120 ? 16.88659 77.64302 -33.93710 1.000 200.34102 120 TRP D O 1
ATOM 17459 N N . ALA E 1 121 ? 16.03513 77.98995 -36.00369 1.000 224.50580 121 ALA D N 1
ATOM 17460 C CA . ALA E 1 121 ? 14.68014 77.61774 -35.60387 1.000 223.94947 121 ALA D CA 1
ATOM 17461 C C . ALA E 1 121 ? 14.65145 76.21851 -35.00288 1.000 222.26782 121 ALA D C 1
ATOM 17462 O O . ALA E 1 121 ? 14.29424 76.03966 -33.83155 1.000 220.09263 121 ALA D O 1
ATOM 17469 N N . GLU E 1 122 ? 15.01837 75.20329 -35.79432 1.000 212.88802 122 GLU D N 1
ATOM 17470 C CA . GLU E 1 122 ? 14.93967 73.83833 -35.28663 1.000 211.74645 122 GLU D CA 1
ATOM 17471 C C . GLU E 1 122 ? 16.02140 73.53081 -34.25503 1.000 209.42953 122 GLU D C 1
ATOM 17472 O O . GLU E 1 122 ? 15.81973 72.62910 -33.44025 1.000 208.06783 122 GLU D O 1
ATOM 17484 N N . LEU E 1 123 ? 17.15955 74.23621 -34.27624 1.000 177.64560 123 LEU D N 1
ATOM 17485 C CA . LEU E 1 123 ? 18.16039 74.09086 -33.21778 1.000 175.61930 123 LEU D CA 1
ATOM 17486 C C . LEU E 1 123 ? 17.57781 74.47145 -31.86485 1.000 173.57228 123 LEU D C 1
ATOM 17487 O O . LEU E 1 123 ? 17.71700 73.73444 -30.87613 1.000 171.90411 123 LEU D O 1
ATOM 17503 N N . MET E 1 124 ? 16.98010 75.66839 -31.79293 1.000 178.60740 124 MET D N 1
ATOM 17504 C CA . MET E 1 124 ? 16.29604 76.10734 -30.58133 1.000 176.72192 124 MET D CA 1
ATOM 17505 C C . MET E 1 124 ? 15.09427 75.22867 -30.25694 1.000 176.12339 124 MET D C 1
ATOM 17506 O O . MET E 1 124 ? 14.71576 75.11018 -29.08582 1.000 174.15379 124 MET D O 1
ATOM 17520 N N . ALA E 1 125 ? 14.45539 74.64326 -31.27747 1.000 178.93845 125 ALA D N 1
ATOM 17521 C CA . ALA E 1 125 ? 13.38353 73.67953 -31.03110 1.000 178.78875 125 ALA D CA 1
ATOM 17522 C C . ALA E 1 125 ? 13.91195 72.37894 -30.43589 1.000 177.79734 125 ALA D C 1
ATOM 17523 O O . ALA E 1 125 ? 13.15673 71.65268 -29.77729 1.000 177.08059 125 ALA D O 1
ATOM 17530 N N . MET E 1 126 ? 15.18221 72.04389 -30.70473 1.000 172.16374 126 MET D N 1
ATOM 17531 C CA . MET E 1 126 ? 15.81072 70.84443 -30.15442 1.000 171.42180 126 MET D CA 1
ATOM 17532 C C . MET E 1 126 ? 16.34039 71.05006 -28.75305 1.000 169.12350 126 MET D C 1
ATOM 17533 O O . MET E 1 126 ? 16.33992 70.10068 -27.96967 1.000 168.30579 126 MET D O 1
ATOM 17547 N N . VAL E 1 127 ? 16.82390 72.24861 -28.43688 1.000 168.33038 127 VAL D N 1
ATOM 17548 C CA . VAL E 1 127 ? 17.60398 72.49136 -27.21966 1.000 166.53107 127 VAL D CA 1
ATOM 17549 C C . VAL E 1 127 ? 17.06119 71.76486 -25.98870 1.000 164.93604 127 VAL D C 1
ATOM 17550 O O . VAL E 1 127 ? 17.80814 70.98352 -25.38603 1.000 164.43240 127 VAL D O 1
ATOM 17563 N N . PRO E 1 128 ? 15.80154 71.96421 -25.56882 1.000 164.21400 128 PRO D N 1
ATOM 17564 C CA . PRO E 1 128 ? 15.36379 71.37137 -24.28310 1.000 162.58076 128 PRO D CA 1
ATOM 17565 C C . PRO E 1 128 ? 15.42281 69.84647 -24.22991 1.000 163.24854 128 PRO D C 1
ATOM 17566 O O . PRO E 1 128 ? 15.79482 69.27235 -23.19145 1.000 162.23732 128 PRO D O 1
ATOM 17577 N N . ARG E 1 129 ? 15.04391 69.16951 -25.31747 1.000 189.71780 129 ARG D N 1
ATOM 17578 C CA . ARG E 1 129 ? 15.10488 67.71236 -25.34126 1.000 190.72561 129 ARG D CA 1
ATOM 17579 C C . ARG E 1 129 ? 16.54075 67.23657 -25.22499 1.000 190.78435 129 ARG D C 1
ATOM 17580 O O . ARG E 1 129 ? 16.85152 66.36780 -24.40929 1.000 190.44344 129 ARG D O 1
ATOM 17601 N N . THR E 1 130 ? 17.44031 67.82352 -26.00890 1.000 169.15887 130 THR D N 1
ATOM 17602 C CA . THR E 1 130 ? 18.80682 67.33079 -26.05041 1.000 169.46674 130 THR D CA 1
ATOM 17603 C C . THR E 1 130 ? 19.59714 67.71025 -24.80304 1.000 167.84866 130 THR D C 1
ATOM 17604 O O . THR E 1 130 ? 20.43426 66.91997 -24.34900 1.000 167.95024 130 THR D O 1
ATOM 17615 N N . ILE E 1 131 ? 19.35412 68.89855 -24.24230 1.000 164.12396 131 ILE D N 1
ATOM 17616 C CA . ILE E 1 131 ? 19.96428 69.27453 -22.97025 1.000 162.68291 131 ILE D CA 1
ATOM 17617 C C . ILE E 1 131 ? 19.48691 68.36128 -21.85550 1.000 161.89823 131 ILE D C 1
ATOM 17618 O O . ILE E 1 131 ? 20.26660 67.94778 -20.98941 1.000 161.54511 131 ILE D O 1
ATOM 17634 N N . GLY E 1 132 ? 18.18751 68.10653 -21.79997 1.000 161.69544 132 GLY D N 1
ATOM 17635 C CA . GLY E 1 132 ? 17.70503 67.10437 -20.86951 1.000 161.36073 132 GLY D CA 1
ATOM 17636 C C . GLY E 1 132 ? 18.31233 65.74118 -21.12324 1.000 162.91395 132 GLY D C 1
ATOM 17637 O O . GLY E 1 132 ? 18.53037 64.96347 -20.18751 1.000 162.80797 132 GLY D O 1
ATOM 17641 N N . ARG E 1 133 ? 18.59526 65.43366 -22.38805 1.000 164.49456 133 ARG D N 1
ATOM 17642 C CA . ARG E 1 133 ? 19.23203 64.16933 -22.72403 1.000 166.07602 133 ARG D CA 1
ATOM 17643 C C . ARG E 1 133 ? 20.61010 64.08017 -22.09184 1.000 165.73470 133 ARG D C 1
ATOM 17644 O O . ARG E 1 133 ? 20.87642 63.18222 -21.28383 1.000 166.02354 133 ARG D O 1
ATOM 17665 N N . GLU E 1 134 ? 21.46993 65.05350 -22.38444 1.000 191.94081 134 GLU D N 1
ATOM 17666 C CA . GLU E 1 134 ? 22.80307 65.04284 -21.81089 1.000 191.81862 134 GLU D CA 1
ATOM 17667 C C . GLU E 1 134 ? 22.76601 65.15782 -20.30048 1.000 190.60530 134 GLU D C 1
ATOM 17668 O O . GLU E 1 134 ? 23.74441 64.79624 -19.63821 1.000 190.86311 134 GLU D O 1
ATOM 17680 N N . LEU E 1 135 ? 21.67585 65.66644 -19.73390 1.000 162.67096 135 LEU D N 1
ATOM 17681 C CA . LEU E 1 135 ? 21.50205 65.53068 -18.29321 1.000 161.65496 135 LEU D CA 1
ATOM 17682 C C . LEU E 1 135 ? 21.23805 64.07330 -17.90495 1.000 162.69486 135 LEU D C 1
ATOM 17683 O O . LEU E 1 135 ? 21.73946 63.59969 -16.87806 1.000 162.76009 135 LEU D O 1
ATOM 17699 N N . ARG E 1 136 ? 20.45579 63.33708 -18.70240 1.000 163.79079 136 ARG D N 1
ATOM 17700 C CA . ARG E 1 136 ? 20.36208 61.90755 -18.44682 1.000 165.30474 136 ARG D CA 1
ATOM 17701 C C . ARG E 1 136 ? 21.74399 61.28102 -18.50501 1.000 166.51602 136 ARG D C 1
ATOM 17702 O O . ARG E 1 136 ? 22.06467 60.39443 -17.70456 1.000 167.33595 136 ARG D O 1
ATOM 17706 N N . LYS E 1 137 ? 22.59189 61.76064 -19.41564 1.000 167.66405 137 LYS D N 1
ATOM 17707 C CA . LYS E 1 137 ? 23.94063 61.22383 -19.52954 1.000 168.77506 137 LYS D CA 1
ATOM 17708 C C . LYS E 1 137 ? 24.75501 61.50727 -18.27501 1.000 168.14594 137 LYS D C 1
ATOM 17709 O O . LYS E 1 137 ? 25.42918 60.61596 -17.75561 1.000 169.30230 137 LYS D O 1
ATOM 17728 N N . LEU E 1 138 ? 24.73857 62.75020 -17.78864 1.000 165.59377 138 LEU D N 1
ATOM 17729 C CA . LEU E 1 138 ? 25.48606 63.06764 -16.57304 1.000 165.16696 138 LEU D CA 1
ATOM 17730 C C . LEU E 1 138 ? 24.94974 62.29740 -15.37940 1.000 165.24056 138 LEU D C 1
ATOM 17731 O O . LEU E 1 138 ? 25.69018 62.00245 -14.43717 1.000 165.77714 138 LEU D O 1
ATOM 17747 N N . GLY E 1 139 ? 23.63718 62.06799 -15.35384 1.000 164.72898 139 GLY D N 1
ATOM 17748 C CA . GLY E 1 139 ? 23.02477 61.30039 -14.28276 1.000 164.94113 139 GLY D CA 1
ATOM 17749 C C . GLY E 1 139 ? 23.35958 59.82769 -14.32307 1.000 167.20947 139 GLY D C 1
ATOM 17750 O O . GLY E 1 139 ? 23.28195 59.14926 -13.29656 1.000 167.87830 139 GLY D O 1
ATOM 17754 N N . TYR E 1 140 ? 23.65700 59.30014 -15.51327 1.000 175.57647 140 TYR D N 1
ATOM 17755 C CA . TYR E 1 140 ? 24.16510 57.94093 -15.64173 1.000 177.92145 140 TYR D CA 1
ATOM 17756 C C . TYR E 1 140 ? 25.65213 57.87265 -15.30135 1.000 178.62350 140 TYR D C 1
ATOM 17757 O O . TYR E 1 140 ? 26.10524 56.91517 -14.67040 1.000 180.27450 140 TYR D O 1
ATOM 17775 N N . PHE E 1 141 ? 26.41954 58.89097 -15.69555 1.000 170.55274 141 PHE D N 1
ATOM 17776 C CA . PHE E 1 141 ? 27.87250 58.86415 -15.55261 1.000 171.40509 141 PHE D CA 1
ATOM 17777 C C . PHE E 1 141 ? 28.30630 59.19979 -14.12654 1.000 171.11817 141 PHE D C 1
ATOM 17778 O O . PHE E 1 141 ? 28.92899 58.37407 -13.45268 1.000 172.71610 141 PHE D O 1
ATOM 17795 N N . LEU E 1 142 ? 27.98401 60.40354 -13.65185 1.000 169.26871 142 LEU D N 1
ATOM 17796 C CA . LEU E 1 142 ? 28.56610 60.90888 -12.40991 1.000 169.05477 142 LEU D CA 1
ATOM 17797 C C . LEU E 1 142 ? 28.45426 59.94435 -11.23399 1.000 170.21190 142 LEU D C 1
ATOM 17798 O O . LEU E 1 142 ? 29.39186 59.90510 -10.41557 1.000 171.21227 142 LEU D O 1
ATOM 17814 N N . PRO E 1 143 ? 27.36701 59.18358 -11.05797 1.000 170.34450 143 PRO D N 1
ATOM 17815 C CA . PRO E 1 143 ? 27.33670 58.21918 -9.94231 1.000 171.83655 143 PRO D CA 1
ATOM 17816 C C . PRO E 1 143 ? 28.40429 57.13994 -10.05455 1.000 174.49344 143 PRO D C 1
ATOM 17817 O O . PRO E 1 143 ? 29.18088 56.94641 -9.11236 1.000 175.68919 143 PRO D O 1
ATOM 17828 N N . ARG E 1 144 ? 28.47446 56.44144 -11.19403 1.000 175.55791 144 ARG D N 1
ATOM 17829 C CA . ARG E 1 144 ? 29.48033 55.40039 -11.38169 1.000 178.09227 144 ARG D CA 1
ATOM 17830 C C . ARG E 1 144 ? 30.89400 55.95712 -11.24960 1.000 178.33414 144 ARG D C 1
ATOM 17831 O O . ARG E 1 144 ? 31.77591 55.29308 -10.68862 1.000 180.39109 144 ARG D O 1
ATOM 17852 N N . ALA E 1 145 ? 31.11415 57.18751 -11.71271 1.000 176.47175 145 ALA D N 1
ATOM 17853 C CA . ALA E 1 145 ? 32.40306 57.85147 -11.53636 1.000 176.75257 145 ALA D CA 1
ATOM 17854 C C . ALA E 1 145 ? 32.73183 58.04530 -10.05671 1.000 177.29392 145 ALA D C 1
ATOM 17855 O O . ALA E 1 145 ? 33.82670 57.69729 -9.59590 1.000 179.17539 145 ALA D O 1
ATOM 17862 N N . ILE E 1 146 ? 31.80415 58.63819 -9.29875 1.000 193.20096 146 ILE D N 1
ATOM 17863 C CA . ILE E 1 146 ? 32.03690 58.83842 -7.86861 1.000 193.67746 146 ILE D CA 1
ATOM 17864 C C . ILE E 1 146 ? 32.27680 57.50922 -7.17099 1.000 196.21915 146 ILE D C 1
ATOM 17865 O O . ILE E 1 146 ? 33.04625 57.43226 -6.20317 1.000 197.75055 146 ILE D O 1
ATOM 17881 N N . ALA E 1 147 ? 31.58283 56.45850 -7.60513 1.000 179.43229 147 ALA D N 1
ATOM 17882 C CA . ALA E 1 147 ? 31.78422 55.14249 -7.01413 1.000 182.19641 147 ALA D CA 1
ATOM 17883 C C . ALA E 1 147 ? 33.22213 54.66685 -7.22062 1.000 184.53164 147 ALA D C 1
ATOM 17884 O O . ALA E 1 147 ? 33.95123 54.40417 -6.25019 1.000 186.43463 147 ALA D O 1
ATOM 17891 N N . LEU E 1 148 ? 33.67118 54.61302 -8.48063 1.000 184.42003 148 LEU D N 1
ATOM 17892 C CA . LEU E 1 148 ? 35.03370 54.15939 -8.75107 1.000 186.52926 148 LEU D CA 1
ATOM 17893 C C . LEU E 1 148 ? 36.06251 55.01758 -8.02183 1.000 186.75118 148 LEU D C 1
ATOM 17894 O O . LEU E 1 148 ? 37.13566 54.52372 -7.65583 1.000 189.14827 148 LEU D O 1
ATOM 17910 N N . PHE E 1 149 ? 35.75223 56.29698 -7.79554 1.000 184.50009 149 PHE D N 1
ATOM 17911 C CA . PHE E 1 149 ? 36.70379 57.20067 -7.15425 1.000 184.84019 149 PHE D CA 1
ATOM 17912 C C . PHE E 1 149 ? 36.79245 56.94359 -5.65179 1.000 186.41626 149 PHE D C 1
ATOM 17913 O O . PHE E 1 149 ? 37.88582 56.98175 -5.06936 1.000 188.43326 149 PHE D O 1
ATOM 17930 N N . ILE E 1 150 ? 35.64912 56.73649 -4.99137 1.000 233.11129 150 ILE D N 1
ATOM 17931 C CA . ILE E 1 150 ? 35.69191 56.30528 -3.59406 1.000 234.90666 150 ILE D CA 1
ATOM 17932 C C . ILE E 1 150 ? 36.41654 54.96265 -3.47201 1.000 238.33454 150 ILE D C 1
ATOM 17933 O O . ILE E 1 150 ? 37.07920 54.68430 -2.45886 1.000 240.72282 150 ILE D O 1
ATOM 17949 N N . LEU E 1 151 ? 36.27072 54.09082 -4.48092 1.000 191.28821 151 LEU D N 1
ATOM 17950 C CA . LEU E 1 151 ? 37.01889 52.83314 -4.48699 1.000 194.62616 151 LEU D CA 1
ATOM 17951 C C . LEU E 1 151 ? 38.52223 53.04762 -4.63605 1.000 196.18049 151 LEU D C 1
ATOM 17952 O O . LEU E 1 151 ? 39.30883 52.25304 -4.11297 1.000 199.30761 151 LEU D O 1
ATOM 17968 N N . SER E 1 152 ? 38.93957 54.07905 -5.37453 1.000 194.26613 152 SER D N 1
ATOM 17969 C CA . SER E 1 152 ? 40.36141 54.35413 -5.56751 1.000 195.71335 152 SER D CA 1
ATOM 17970 C C . SER E 1 152 ? 40.99964 55.07962 -4.39009 1.000 196.78732 152 SER D C 1
ATOM 17971 O O . SER E 1 152 ? 42.23066 55.04827 -4.26357 1.000 198.99380 152 SER D O 1
ATOM 17979 N N . LEU E 1 153 ? 40.20365 55.75431 -3.54585 1.000 206.07381 153 LEU D N 1
ATOM 17980 C CA . LEU E 1 153 ? 40.76781 56.39007 -2.35478 1.000 207.34554 153 LEU D CA 1
ATOM 17981 C C . LEU E 1 153 ? 41.19830 55.36669 -1.31116 1.000 210.85341 153 LEU D C 1
ATOM 17982 O O . LEU E 1 153 ? 42.10059 55.64657 -0.51342 1.000 213.03881 153 LEU D O 1
ATOM 17998 N N . ILE E 1 154 ? 40.58841 54.18808 -1.31232 1.000 218.05163 154 ILE D N 1
ATOM 17999 C CA . ILE E 1 154 ? 40.96798 53.11206 -0.40416 1.000 221.71606 154 ILE D CA 1
ATOM 18000 C C . ILE E 1 154 ? 42.39388 52.70870 -0.76600 1.000 224.49791 154 ILE D C 1
ATOM 18001 O O . ILE E 1 154 ? 42.65854 52.36322 -1.92700 1.000 224.05568 154 ILE D O 1
ATOM 18017 N N . PRO E 1 155 ? 43.34720 52.73652 0.16900 1.000 234.12383 155 PRO D N 1
ATOM 18018 C CA . PRO E 1 155 ? 44.73435 52.45031 -0.22960 1.000 236.66658 155 PRO D CA 1
ATOM 18019 C C . PRO E 1 155 ? 44.88222 51.10331 -0.90577 1.000 238.37712 155 PRO D C 1
ATOM 18020 O O . PRO E 1 155 ? 45.68782 50.96945 -1.83576 1.000 238.68510 155 PRO D O 1
ATOM 18031 N N . GLY E 1 156 ? 44.10270 50.10765 -0.49436 1.000 243.23002 156 GLY D N 1
ATOM 18032 C CA . GLY E 1 156 ? 44.24483 48.77632 -1.04444 1.000 245.37855 156 GLY D CA 1
ATOM 18033 C C . GLY E 1 156 ? 43.58785 48.60283 -2.39856 1.000 242.66811 156 GLY D C 1
ATOM 18034 O O . GLY E 1 156 ? 44.19304 48.05164 -3.32280 1.000 243.45009 156 GLY D O 1
ATOM 18038 N N . LEU E 1 157 ? 42.36600 49.09787 -2.55355 1.000 228.76281 157 LEU D N 1
ATOM 18039 C CA . LEU E 1 157 ? 41.59638 48.75371 -3.73705 1.000 226.78178 157 LEU D CA 1
ATOM 18040 C C . LEU E 1 157 ? 41.93506 49.62435 -4.93196 1.000 223.96587 157 LEU D C 1
ATOM 18041 O O . LEU E 1 157 ? 41.51635 49.29522 -6.04508 1.000 222.70673 157 LEU D O 1
ATOM 18057 N N . ASN E 1 158 ? 42.71528 50.69506 -4.74152 1.000 299.96142 158 ASN D N 1
ATOM 18058 C CA . ASN E 1 158 ? 42.92393 51.67421 -5.81089 1.000 297.18101 158 ASN D CA 1
ATOM 18059 C C . ASN E 1 158 ? 43.46781 51.03568 -7.08969 1.000 297.55938 158 ASN D C 1
ATOM 18060 O O . ASN E 1 158 ? 43.18762 51.52131 -8.19745 1.000 295.02953 158 ASN D O 1
ATOM 18071 N N . LEU E 1 159 ? 44.24081 49.95343 -6.96423 1.000 212.68678 159 LEU D N 1
ATOM 18072 C CA . LEU E 1 159 ? 44.82463 49.33282 -8.14665 1.000 213.13370 159 LEU D CA 1
ATOM 18073 C C . LEU E 1 159 ? 43.75065 48.77373 -9.07745 1.000 211.62112 159 LEU D C 1
ATOM 18074 O O . LEU E 1 159 ? 43.90488 48.81649 -10.30255 1.000 210.27117 159 LEU D O 1
ATOM 18090 N N . ILE E 1 160 ? 42.64970 48.25343 -8.52363 1.000 224.66391 160 ILE D N 1
ATOM 18091 C CA . ILE E 1 160 ? 41.54317 47.79540 -9.36812 1.000 223.35018 160 ILE D CA 1
ATOM 18092 C C . ILE E 1 160 ? 40.62376 48.93479 -9.79446 1.000 219.56627 160 ILE D C 1
ATOM 18093 O O . ILE E 1 160 ? 39.69139 48.70572 -10.57756 1.000 218.28731 160 ILE D O 1
ATOM 18109 N N . ALA E 1 161 ? 40.84591 50.15434 -9.29037 1.000 199.91598 161 ALA D N 1
ATOM 18110 C CA . ALA E 1 161 ? 40.02892 51.29811 -9.67926 1.000 196.48533 161 ALA D CA 1
ATOM 18111 C C . ALA E 1 161 ? 40.49918 51.89839 -11.00247 1.000 194.77596 161 ALA D C 1
ATOM 18112 O O . ALA E 1 161 ? 39.67586 52.29114 -11.83492 1.000 192.51141 161 ALA D O 1
ATOM 18119 N N . ALA E 1 162 ? 41.81359 51.97106 -11.22126 1.000 206.07685 162 ALA D N 1
ATOM 18120 C CA . ALA E 1 162 ? 42.31650 52.50037 -12.48907 1.000 204.64056 162 ALA D CA 1
ATOM 18121 C C . ALA E 1 162 ? 41.77727 51.71441 -13.67820 1.000 204.21649 162 ALA D C 1
ATOM 18122 O O . ALA E 1 162 ? 41.13969 52.32509 -14.55620 1.000 201.89264 162 ALA D O 1
ATOM 18129 N N . PRO E 1 163 ? 41.94218 50.38840 -13.76274 1.000 205.93210 163 PRO D N 1
ATOM 18130 C CA . PRO E 1 163 ? 41.34420 49.67029 -14.89988 1.000 205.62116 163 PRO D CA 1
ATOM 18131 C C . PRO E 1 163 ? 39.84783 49.89073 -14.98960 1.000 203.88898 163 PRO D C 1
ATOM 18132 O O . PRO E 1 163 ? 39.35071 50.32113 -16.03559 1.000 201.96955 163 PRO D O 1
ATOM 18143 N N . LEU E 1 164 ? 39.11955 49.63713 -13.89746 1.000 212.24015 164 LEU D N 1
ATOM 18144 C CA . LEU E 1 164 ? 37.66823 49.81886 -13.89200 1.000 210.72732 164 LEU D CA 1
ATOM 18145 C C . LEU E 1 164 ? 37.27577 51.21218 -14.37182 1.000 207.52925 164 LEU D C 1
ATOM 18146 O O . LEU E 1 164 ? 36.22870 51.39130 -15.01052 1.000 206.05086 164 LEU D O 1
ATOM 18162 N N . TRP E 1 165 ? 38.08825 52.21891 -14.04541 1.000 211.08479 165 TRP D N 1
ATOM 18163 C CA . TRP E 1 165 ? 37.86933 53.55755 -14.58321 1.000 208.41753 165 TRP D CA 1
ATOM 18164 C C . TRP E 1 165 ? 37.84447 53.51817 -16.10684 1.000 207.60735 165 TRP D C 1
ATOM 18165 O O . TRP E 1 165 ? 36.81128 53.77050 -16.74015 1.000 206.12331 165 TRP D O 1
ATOM 18186 N N . LEU E 1 166 ? 38.97043 53.11798 -16.70226 1.000 190.35711 166 LEU D N 1
ATOM 18187 C CA . LEU E 1 166 ? 39.12374 53.12924 -18.15166 1.000 189.64913 166 LEU D CA 1
ATOM 18188 C C . LEU E 1 166 ? 37.99242 52.36753 -18.83101 1.000 189.66893 166 LEU D C 1
ATOM 18189 O O . LEU E 1 166 ? 37.35078 52.88026 -19.75515 1.000 188.11110 166 LEU D O 1
ATOM 18205 N N . LEU E 1 167 ? 37.72108 51.14180 -18.36934 1.000 191.10165 167 LEU D N 1
ATOM 18206 C CA . LEU E 1 167 ? 36.69157 50.31293 -18.99524 1.000 191.67257 167 LEU D CA 1
ATOM 18207 C C . LEU E 1 167 ? 35.35594 51.05090 -19.10411 1.000 189.70186 167 LEU D C 1
ATOM 18208 O O . LEU E 1 167 ? 34.65584 50.93998 -20.12113 1.000 189.28091 167 LEU D O 1
ATOM 18224 N N . PHE E 1 168 ? 34.98632 51.81093 -18.06366 1.000 193.18821 168 PHE D N 1
ATOM 18225 C CA . PHE E 1 168 ? 33.74003 52.57907 -18.10204 1.000 191.23836 168 PHE D CA 1
ATOM 18226 C C . PHE E 1 168 ? 33.86140 53.77052 -19.05185 1.000 189.14537 168 PHE D C 1
ATOM 18227 O O . PHE E 1 168 ? 32.97837 54.00949 -19.88532 1.000 188.23365 168 PHE D O 1
ATOM 18244 N N . GLY E 1 169 ? 34.98135 54.49817 -18.96872 1.000 183.58036 169 GLY D N 1
ATOM 18245 C CA . GLY E 1 169 ? 35.18260 55.66391 -19.81238 1.000 181.90536 169 GLY D CA 1
ATOM 18246 C C . GLY E 1 169 ? 35.08408 55.36509 -21.29314 1.000 181.97063 169 GLY D C 1
ATOM 18247 O O . GLY E 1 169 ? 34.62474 56.20220 -22.06651 1.000 180.61455 169 GLY D O 1
ATOM 18251 N N . VAL E 1 170 ? 35.53500 54.18887 -21.71794 1.000 181.56940 170 VAL D N 1
ATOM 18252 C CA . VAL E 1 170 ? 35.36793 53.80483 -23.11532 1.000 181.79276 170 VAL D CA 1
ATOM 18253 C C . VAL E 1 170 ? 33.89023 53.57231 -23.41858 1.000 181.65047 170 VAL D C 1
ATOM 18254 O O . VAL E 1 170 ? 33.34593 54.10508 -24.39298 1.000 180.74067 170 VAL D O 1
ATOM 18267 N N . TRP E 1 171 ? 33.21843 52.77941 -22.57962 1.000 183.63028 171 TRP D N 1
ATOM 18268 C CA . TRP E 1 171 ? 31.79663 52.50746 -22.77326 1.000 183.77175 171 TRP D CA 1
ATOM 18269 C C . TRP E 1 171 ? 31.00948 53.79810 -22.87328 1.000 181.58402 171 TRP D C 1
ATOM 18270 O O . TRP E 1 171 ? 30.13271 53.94815 -23.73390 1.000 181.33285 171 TRP D O 1
ATOM 18291 N N . MET E 1 172 ? 31.32120 54.75055 -21.99258 1.000 199.70275 172 MET D N 1
ATOM 18292 C CA . MET E 1 172 ? 30.60903 56.02046 -21.99075 1.000 197.70295 172 MET D CA 1
ATOM 18293 C C . MET E 1 172 ? 30.70132 56.69463 -23.35304 1.000 197.03832 172 MET D C 1
ATOM 18294 O O . MET E 1 172 ? 29.71196 57.25005 -23.84666 1.000 196.23786 172 MET D O 1
ATOM 18308 N N . MET E 1 173 ? 31.87203 56.60911 -24.00120 1.000 177.10446 173 MET D N 1
ATOM 18309 C CA . MET E 1 173 ? 32.04650 57.23818 -25.30581 1.000 176.62020 173 MET D CA 1
ATOM 18310 C C . MET E 1 173 ? 30.97561 56.78857 -26.28805 1.000 177.19908 173 MET D C 1
ATOM 18311 O O . MET E 1 173 ? 30.53900 57.58198 -27.12956 1.000 176.51769 173 MET D O 1
ATOM 18325 N N . ALA E 1 174 ? 30.50713 55.54418 -26.16853 1.000 178.68892 174 ALA D N 1
ATOM 18326 C CA . ALA E 1 174 ? 29.44313 55.06672 -27.04177 1.000 179.60634 174 ALA D CA 1
ATOM 18327 C C . ALA E 1 174 ? 28.13894 55.78212 -26.75290 1.000 178.61746 174 ALA D C 1
ATOM 18328 O O . ALA E 1 174 ? 27.47023 56.27491 -27.66807 1.000 178.44237 174 ALA D O 1
ATOM 18335 N N . VAL E 1 175 ? 27.73077 55.80202 -25.48260 1.000 251.23035 175 VAL D N 1
ATOM 18336 C CA . VAL E 1 175 ? 26.41109 56.33452 -25.15168 1.000 250.39226 175 VAL D CA 1
ATOM 18337 C C . VAL E 1 175 ? 26.32300 57.84199 -25.36188 1.000 248.47240 175 VAL D C 1
ATOM 18338 O O . VAL E 1 175 ? 25.21908 58.36788 -25.55893 1.000 247.94909 175 VAL D O 1
ATOM 18351 N N . GLN E 1 176 ? 27.44711 58.55945 -25.30737 1.000 174.47976 176 GLN D N 1
ATOM 18352 C CA . GLN E 1 176 ? 27.40131 60.00655 -25.48161 1.000 172.97854 176 GLN D CA 1
ATOM 18353 C C . GLN E 1 176 ? 27.08789 60.38538 -26.92288 1.000 173.37377 176 GLN D C 1
ATOM 18354 O O . GLN E 1 176 ? 26.25087 61.25980 -27.17333 1.000 172.69648 176 GLN D O 1
ATOM 18368 N N . TYR E 1 177 ? 27.77839 59.76543 -27.88215 1.000 176.68910 177 TYR D N 1
ATOM 18369 C CA . TYR E 1 177 ? 27.68810 60.16232 -29.28403 1.000 177.16356 177 TYR D CA 1
ATOM 18370 C C . TYR E 1 177 ? 26.58933 59.43164 -30.04926 1.000 178.51184 177 TYR D C 1
ATOM 18371 O O . TYR E 1 177 ? 25.77966 60.05884 -30.74518 1.000 178.59392 177 TYR D O 1
ATOM 18389 N N . ILE E 1 178 ? 26.54469 58.10740 -29.91812 1.000 210.63622 178 ILE D N 1
ATOM 18390 C CA . ILE E 1 178 ? 25.57711 57.30515 -30.65442 1.000 212.35934 178 ILE D CA 1
ATOM 18391 C C . ILE E 1 178 ? 24.16159 57.67552 -30.25195 1.000 212.10215 178 ILE D C 1
ATOM 18392 O O . ILE E 1 178 ? 23.20546 57.44721 -31.00523 1.000 213.40251 178 ILE D O 1
ATOM 18408 N N . ASP E 1 179 ? 23.99780 58.24560 -29.06154 1.000 190.86319 179 ASP D N 1
ATOM 18409 C CA . ASP E 1 179 ? 22.67897 58.69227 -28.64890 1.000 190.37451 179 ASP D CA 1
ATOM 18410 C C . ASP E 1 179 ? 22.20387 59.87863 -29.48085 1.000 189.85817 179 ASP D C 1
ATOM 18411 O O . ASP E 1 179 ? 21.00822 59.98740 -29.77499 1.000 190.44561 179 ASP D O 1
ATOM 18420 N N . TYR E 1 180 ? 23.10780 60.78836 -29.85871 1.000 175.67113 180 TYR D N 1
ATOM 18421 C CA . TYR E 1 180 ? 22.67734 62.01044 -30.53895 1.000 175.29667 180 TYR D CA 1
ATOM 18422 C C . TYR E 1 180 ? 21.75736 61.73799 -31.72474 1.000 177.07492 180 TYR D C 1
ATOM 18423 O O . TYR E 1 180 ? 20.67059 62.33601 -31.77995 1.000 177.04795 180 TYR D O 1
ATOM 18441 N N . PRO E 1 181 ? 22.10200 60.86112 -32.67736 1.000 183.79818 181 PRO D N 1
ATOM 18442 C CA . PRO E 1 181 ? 21.12036 60.51850 -33.72340 1.000 185.79508 181 PRO D CA 1
ATOM 18443 C C . PRO E 1 181 ? 19.92247 59.77418 -33.16749 1.000 186.65454 181 PRO D C 1
ATOM 18444 O O . PRO E 1 181 ? 18.77870 60.08270 -33.52907 1.000 187.48854 181 PRO D O 1
ATOM 18455 N N . ALA E 1 182 ? 20.16276 58.82193 -32.26041 1.000 181.55304 182 ALA D N 1
ATOM 18456 C CA . ALA E 1 182 ? 19.07584 58.05503 -31.65762 1.000 182.54447 182 ALA D CA 1
ATOM 18457 C C . ALA E 1 182 ? 18.06875 58.96743 -30.97185 1.000 181.17242 182 ALA D C 1
ATOM 18458 O O . ALA E 1 182 ? 16.85295 58.77729 -31.10391 1.000 182.37039 182 ALA D O 1
ATOM 18465 N N . ASP E 1 183 ? 18.55781 59.95653 -30.21995 1.000 178.97392 183 ASP D N 1
ATOM 18466 C CA . ASP E 1 183 ? 17.66245 60.90382 -29.56812 1.000 177.51861 183 ASP D CA 1
ATOM 18467 C C . ASP E 1 183 ? 16.85153 61.68745 -30.59378 1.000 178.30763 183 ASP D C 1
ATOM 18468 O O . ASP E 1 183 ? 15.67813 61.99213 -30.35302 1.000 178.30093 183 ASP D O 1
ATOM 18477 N N . ASN E 1 184 ? 17.44968 61.99962 -31.75064 1.000 186.86359 184 ASN D N 1
ATOM 18478 C CA . ASN E 1 184 ? 16.71315 62.64957 -32.82909 1.000 188.11428 184 ASN D CA 1
ATOM 18479 C C . ASN E 1 184 ? 15.62567 61.74185 -33.38643 1.000 190.58934 184 ASN D C 1
ATOM 18480 O O . ASN E 1 184 ? 14.65469 62.23796 -33.96571 1.000 191.67114 184 ASN D O 1
ATOM 18491 N N . HIS E 1 185 ? 15.76712 60.42654 -33.22208 1.000 214.05326 185 HIS D N 1
ATOM 18492 C CA . HIS E 1 185 ? 14.75620 59.46212 -33.63477 1.000 218.27573 185 HIS D CA 1
ATOM 18493 C C . HIS E 1 185 ? 13.80059 59.07886 -32.50585 1.000 219.22022 185 HIS D C 1
ATOM 18494 O O . HIS E 1 185 ? 13.16512 58.02162 -32.58229 1.000 222.99156 185 HIS D O 1
ATOM 18508 N N . LYS E 1 186 ? 13.68229 59.90719 -31.46965 1.000 194.06755 186 LYS D N 1
ATOM 18509 C CA . LYS E 1 186 ? 12.73944 59.67586 -30.37609 1.000 194.85667 186 LYS D CA 1
ATOM 18510 C C . LYS E 1 186 ? 12.88425 58.25594 -29.81574 1.000 197.59873 186 LYS D C 1
ATOM 18511 O O . LYS E 1 186 ? 11.93314 57.47517 -29.78180 1.000 201.40822 186 LYS D O 1
ATOM 18530 N N . LEU E 1 187 ? 14.10100 57.91509 -29.39511 1.000 195.97330 187 LEU D N 1
ATOM 18531 C CA . LEU E 1 187 ? 14.40376 56.58373 -28.88277 1.000 198.62474 187 LEU D CA 1
ATOM 18532 C C . LEU E 1 187 ? 14.65851 56.64650 -27.37902 1.000 196.64047 187 LEU D C 1
ATOM 18533 O O . LEU E 1 187 ? 15.28678 57.58631 -26.88332 1.000 192.51083 187 LEU D O 1
ATOM 18549 N N . GLY E 1 188 ? 14.16387 55.63449 -26.66347 1.000 251.66664 188 GLY D N 1
ATOM 18550 C CA . GLY E 1 188 ? 14.24240 55.62594 -25.20789 1.000 250.45336 188 GLY D CA 1
ATOM 18551 C C . GLY E 1 188 ? 15.64155 55.41949 -24.65700 1.000 248.48904 188 GLY D C 1
ATOM 18552 O O . GLY E 1 188 ? 16.47833 54.71644 -25.22696 1.000 249.85121 188 GLY D O 1
ATOM 18556 N N . TRP E 1 189 ? 15.86943 56.02159 -23.48833 1.000 195.86963 189 TRP D N 1
ATOM 18557 C CA . TRP E 1 189 ? 17.17350 55.94908 -22.84433 1.000 193.85407 189 TRP D CA 1
ATOM 18558 C C . TRP E 1 189 ? 17.52655 54.50907 -22.49758 1.000 197.88156 189 TRP D C 1
ATOM 18559 O O . TRP E 1 189 ? 18.51799 53.96425 -22.99585 1.000 198.66009 189 TRP D O 1
ATOM 18580 N N . ASN E 1 190 ? 16.70780 53.86004 -21.66261 1.000 234.38880 190 ASN D N 1
ATOM 18581 C CA . ASN E 1 190 ? 16.99456 52.47648 -21.28900 1.000 238.73211 190 ASN D CA 1
ATOM 18582 C C . ASN E 1 190 ? 16.97528 51.56977 -22.50821 1.000 242.44499 190 ASN D C 1
ATOM 18583 O O . ASN E 1 190 ? 17.73974 50.59887 -22.57817 1.000 244.91360 190 ASN D O 1
ATOM 18594 N N . GLU E 1 191 ? 16.11007 51.87378 -23.47917 1.000 241.10474 191 GLU D N 1
ATOM 18595 C CA . GLU E 1 191 ? 16.04710 51.06689 -24.69187 1.000 244.57132 191 GLU D CA 1
ATOM 18596 C C . GLU E 1 191 ? 17.34722 51.16288 -25.47958 1.000 242.58604 191 GLU D C 1
ATOM 18597 O O . GLU E 1 191 ? 17.88515 50.14256 -25.92729 1.000 245.56711 191 GLU D O 1
ATOM 18609 N N . MET E 1 192 ? 17.89804 52.36990 -25.61326 1.000 247.40660 192 MET D N 1
ATOM 18610 C CA . MET E 1 192 ? 19.16953 52.50119 -26.30693 1.000 245.68084 192 MET D CA 1
ATOM 18611 C C . MET E 1 192 ? 20.29371 51.85745 -25.51542 1.000 246.04723 192 MET D C 1
ATOM 18612 O O . MET E 1 192 ? 21.23581 51.31615 -26.10596 1.000 247.08163 192 MET D O 1
ATOM 18626 N N . LEU E 1 193 ? 20.22212 51.91911 -24.18440 1.000 256.50426 193 LEU D N 1
ATOM 18627 C CA . LEU E 1 193 ? 21.22719 51.24845 -23.37296 1.000 257.41684 193 LEU D CA 1
ATOM 18628 C C . LEU E 1 193 ? 21.19379 49.74799 -23.63399 1.000 262.86312 193 LEU D C 1
ATOM 18629 O O . LEU E 1 193 ? 22.24386 49.10277 -23.79802 1.000 264.14232 193 LEU D O 1
ATOM 18645 N N . ALA E 1 194 ? 19.98915 49.18264 -23.73838 1.000 288.29642 194 ALA D N 1
ATOM 18646 C CA . ALA E 1 194 ? 19.87854 47.75991 -24.02721 1.000 293.83446 194 ALA D CA 1
ATOM 18647 C C . ALA E 1 194 ? 20.37123 47.44066 -25.43587 1.000 294.66692 194 ALA D C 1
ATOM 18648 O O . ALA E 1 194 ? 21.12139 46.47332 -25.63036 1.000 297.43668 194 ALA D O 1
ATOM 18655 N N . TRP E 1 195 ? 20.00848 48.26684 -26.42451 1.000 250.34605 195 TRP D N 1
ATOM 18656 C CA . TRP E 1 195 ? 20.41440 47.98415 -27.79987 1.000 251.29041 195 TRP D CA 1
ATOM 18657 C C . TRP E 1 195 ? 21.93472 48.02970 -27.94207 1.000 249.40341 195 TRP D C 1
ATOM 18658 O O . TRP E 1 195 ? 22.54180 47.12000 -28.52385 1.000 252.14207 195 TRP D O 1
ATOM 18679 N N . LEU E 1 196 ? 22.57548 49.06966 -27.39994 1.000 250.56445 196 LEU D N 1
ATOM 18680 C CA . LEU E 1 196 ? 24.02710 49.14519 -27.50700 1.000 249.01403 196 LEU D CA 1
ATOM 18681 C C . LEU E 1 196 ? 24.72103 48.10970 -26.64261 1.000 251.72163 196 LEU D C 1
ATOM 18682 O O . LEU E 1 196 ? 25.88821 47.79715 -26.90144 1.000 252.01715 196 LEU D O 1
ATOM 18698 N N . ARG E 1 197 ? 24.04604 47.58483 -25.61469 1.000 213.67092 197 ARG D N 1
ATOM 18699 C CA . ARG E 1 197 ? 24.64172 46.50201 -24.84318 1.000 217.05876 197 ARG D CA 1
ATOM 18700 C C . ARG E 1 197 ? 24.96445 45.29866 -25.72370 1.000 221.40832 197 ARG D C 1
ATOM 18701 O O . ARG E 1 197 ? 25.77639 44.45283 -25.32628 1.000 224.01124 197 ARG D O 1
ATOM 18705 N N . SER E 1 198 ? 24.33780 45.19416 -26.90490 1.000 274.17526 198 SER D N 1
ATOM 18706 C CA . SER E 1 198 ? 24.64056 44.12176 -27.84960 1.000 278.04817 198 SER D CA 1
ATOM 18707 C C . SER E 1 198 ? 25.80309 44.44227 -28.78017 1.000 275.96088 198 SER D C 1
ATOM 18708 O O . SER E 1 198 ? 26.58181 43.54214 -29.11962 1.000 278.74374 198 SER D O 1
ATOM 18716 N N . LYS E 1 199 ? 25.95007 45.69579 -29.19894 1.000 254.29705 199 LYS D N 1
ATOM 18717 C CA . LYS E 1 199 ? 27.06738 46.05684 -30.05544 1.000 252.49573 199 LYS D CA 1
ATOM 18718 C C . LYS E 1 199 ? 28.32602 46.35486 -29.25569 1.000 250.55260 199 LYS D C 1
ATOM 18719 O O . LYS E 1 199 ? 29.24494 46.98193 -29.79765 1.000 248.20705 199 LYS D O 1
ATOM 18723 N N . ARG E 1 200 ? 28.40415 45.86252 -28.00858 1.000 217.32289 200 ARG D N 1
ATOM 18724 C CA . ARG E 1 200 ? 29.41130 46.34443 -27.06576 1.000 215.04463 200 ARG D CA 1
ATOM 18725 C C . ARG E 1 200 ? 30.79552 46.37586 -27.68803 1.000 214.62910 200 ARG D C 1
ATOM 18726 O O . ARG E 1 200 ? 31.53379 47.34214 -27.49894 1.000 211.18409 200 ARG D O 1
ATOM 18747 N N . TRP E 1 201 ? 31.17331 45.33226 -28.43287 1.000 252.46067 201 TRP D N 1
ATOM 18748 C CA . TRP E 1 201 ? 32.53843 45.27871 -28.95254 1.000 252.51781 201 TRP D CA 1
ATOM 18749 C C . TRP E 1 201 ? 32.78470 46.39987 -29.95311 1.000 248.97231 201 TRP D C 1
ATOM 18750 O O . TRP E 1 201 ? 33.74965 47.16335 -29.82243 1.000 246.50908 201 TRP D O 1
ATOM 18771 N N . ALA E 1 202 ? 31.91281 46.52131 -30.95590 1.000 300.68091 202 ALA D N 1
ATOM 18772 C CA . ALA E 1 202 ? 32.10780 47.53019 -31.99060 1.000 297.90963 202 ALA D CA 1
ATOM 18773 C C . ALA E 1 202 ? 32.16822 48.92228 -31.37568 1.000 293.45409 202 ALA D C 1
ATOM 18774 O O . ALA E 1 202 ? 33.16520 49.64366 -31.51628 1.000 291.45640 202 ALA D O 1
ATOM 18781 N N . CYS E 1 203 ? 31.10572 49.31019 -30.67105 1.000 251.41594 203 CYS D N 1
ATOM 18782 C CA . CYS E 1 203 ? 31.06918 50.63501 -30.07251 1.000 247.22349 203 CYS D CA 1
ATOM 18783 C C . CYS E 1 203 ? 32.12616 50.80118 -28.98571 1.000 246.13056 203 CYS D C 1
ATOM 18784 O O . CYS E 1 203 ? 32.40885 51.93540 -28.58392 1.000 242.68090 203 CYS D O 1
ATOM 18792 N N . MET E 1 204 ? 32.70912 49.70456 -28.49333 1.000 205.40504 204 MET D N 1
ATOM 18793 C CA . MET E 1 204 ? 33.80639 49.81446 -27.54087 1.000 204.83280 204 MET D CA 1
ATOM 18794 C C . MET E 1 204 ? 35.11936 50.08285 -28.25160 1.000 204.61076 204 MET D C 1
ATOM 18795 O O . MET E 1 204 ? 36.01187 50.70532 -27.67439 1.000 202.88381 204 MET D O 1
ATOM 18809 N N . GLY E 1 205 ? 35.27484 49.57900 -29.47463 1.000 219.56347 205 GLY D N 1
ATOM 18810 C CA . GLY E 1 205 ? 36.39845 49.99981 -30.29002 1.000 219.13789 205 GLY D CA 1
ATOM 18811 C C . GLY E 1 205 ? 36.25516 51.45171 -30.69851 1.000 215.34322 205 GLY D C 1
ATOM 18812 O O . GLY E 1 205 ? 37.19425 52.24807 -30.57536 1.000 213.67240 205 GLY D O 1
ATOM 18816 N N . PHE E 1 206 ? 35.06165 51.81696 -31.17520 1.000 238.71899 206 PHE D N 1
ATOM 18817 C CA . PHE E 1 206 ? 34.75084 53.21700 -31.44582 1.000 235.24865 206 PHE D CA 1
ATOM 18818 C C . PHE E 1 206 ? 35.08318 54.09659 -30.24354 1.000 232.31578 206 PHE D C 1
ATOM 18819 O O . PHE E 1 206 ? 35.81001 55.08421 -30.37107 1.000 230.37449 206 PHE D O 1
ATOM 18836 N N . GLY E 1 207 ? 34.55201 53.75285 -29.06537 1.000 224.56050 207 GLY D N 1
ATOM 18837 C CA . GLY E 1 207 ? 34.86122 54.50223 -27.85664 1.000 221.95799 207 GLY D CA 1
ATOM 18838 C C . GLY E 1 207 ? 36.32220 54.43916 -27.43570 1.000 222.54496 207 GLY D C 1
ATOM 18839 O O . GLY E 1 207 ? 36.81506 55.34410 -26.75919 1.000 220.12179 207 GLY D O 1
ATOM 18843 N N . GLY E 1 208 ? 37.01893 53.36435 -27.77917 1.000 194.61067 208 GLY D N 1
ATOM 18844 C CA . GLY E 1 208 ? 38.41011 53.22228 -27.40376 1.000 195.69784 208 GLY D CA 1
ATOM 18845 C C . GLY E 1 208 ? 39.26078 54.20299 -28.17294 1.000 194.31342 208 GLY D C 1
ATOM 18846 O O . GLY E 1 208 ? 40.01310 54.99491 -27.58981 1.000 192.69222 208 GLY D O 1
ATOM 18850 N N . ILE E 1 209 ? 39.15924 54.14301 -29.50324 1.000 195.23606 209 ILE D N 1
ATOM 18851 C CA . ILE E 1 209 ? 39.87956 55.10656 -30.32895 1.000 194.23280 209 ILE D CA 1
ATOM 18852 C C . ILE E 1 209 ? 39.35684 56.50621 -30.06216 1.000 190.49788 209 ILE D C 1
ATOM 18853 O O . ILE E 1 209 ? 40.09233 57.48843 -30.19582 1.000 189.28017 209 ILE D O 1
ATOM 18869 N N . THR E 1 210 ? 38.07250 56.62380 -29.72335 1.000 232.23089 210 THR D N 1
ATOM 18870 C CA . THR E 1 210 ? 37.50655 57.91976 -29.36745 1.000 228.73437 210 THR D CA 1
ATOM 18871 C C . THR E 1 210 ? 38.22042 58.51322 -28.15872 1.000 226.97885 210 THR D C 1
ATOM 18872 O O . THR E 1 210 ? 38.64046 59.67067 -28.19016 1.000 225.03700 210 THR D O 1
ATOM 18883 N N . TYR E 1 211 ? 38.35838 57.74010 -27.07776 1.000 221.42601 211 TYR D N 1
ATOM 18884 C CA . TYR E 1 211 ? 39.02108 58.24222 -25.87731 1.000 219.97330 211 TYR D CA 1
ATOM 18885 C C . TYR E 1 211 ? 40.48892 58.53154 -26.14969 1.000 221.03233 211 TYR D C 1
ATOM 18886 O O . TYR E 1 211 ? 40.97827 59.63372 -25.87829 1.000 219.05751 211 TYR D O 1
ATOM 18904 N N . LEU E 1 212 ? 41.22339 57.53764 -26.65836 1.000 196.48186 212 LEU D N 1
ATOM 18905 C CA . LEU E 1 212 ? 42.64319 57.76034 -26.91455 1.000 197.90949 212 LEU D CA 1
ATOM 18906 C C . LEU E 1 212 ? 42.83085 58.97820 -27.81135 1.000 196.41011 212 LEU D C 1
ATOM 18907 O O . LEU E 1 212 ? 43.53777 59.93227 -27.46103 1.000 195.26233 212 LEU D O 1
ATOM 18923 N N . VAL E 1 213 ? 42.14819 58.98178 -28.95556 1.000 187.54100 213 VAL D N 1
ATOM 18924 C CA . VAL E 1 213 ? 42.23532 60.09492 -29.89109 1.000 186.55911 213 VAL D CA 1
ATOM 18925 C C . VAL E 1 213 ? 41.79789 61.38594 -29.20914 1.000 183.09202 213 VAL D C 1
ATOM 18926 O O . VAL E 1 213 ? 42.21668 62.48064 -29.60112 1.000 182.34483 213 VAL D O 1
ATOM 18939 N N . LEU E 1 214 ? 40.96674 61.28041 -28.17316 1.000 181.14510 214 LEU D N 1
ATOM 18940 C CA . LEU E 1 214 ? 40.54939 62.41898 -27.35870 1.000 177.82341 214 LEU D CA 1
ATOM 18941 C C . LEU E 1 214 ? 41.55277 62.80439 -26.27572 1.000 177.27516 214 LEU D C 1
ATOM 18942 O O . LEU E 1 214 ? 41.32648 63.80009 -25.57565 1.000 174.56565 214 LEU D O 1
ATOM 18958 N N . LEU E 1 215 ? 42.63022 62.03903 -26.09011 1.000 184.90356 215 LEU D N 1
ATOM 18959 C CA . LEU E 1 215 ? 43.67047 62.44472 -25.15391 1.000 184.80820 215 LEU D CA 1
ATOM 18960 C C . LEU E 1 215 ? 44.54442 63.56173 -25.71368 1.000 184.87041 215 LEU D C 1
ATOM 18961 O O . LEU E 1 215 ? 45.06373 64.37509 -24.94567 1.000 183.66138 215 LEU D O 1
ATOM 18977 N N . ILE E 1 216 ? 44.65084 63.66141 -27.03036 1.000 199.65315 216 ILE D N 1
ATOM 18978 C CA . ILE E 1 216 ? 45.39725 64.72611 -27.69762 1.000 200.16685 216 ILE D CA 1
ATOM 18979 C C . ILE E 1 216 ? 44.58241 66.01619 -27.60324 1.000 196.98381 216 ILE D C 1
ATOM 18980 O O . ILE E 1 216 ? 43.34639 65.96872 -27.69784 1.000 195.15666 216 ILE D O 1
ATOM 18996 N N . PRO E 1 217 ? 45.20998 67.17143 -27.33291 1.000 217.21603 217 PRO D N 1
ATOM 18997 C CA . PRO E 1 217 ? 44.43423 68.43107 -27.25803 1.000 214.37215 217 PRO D CA 1
ATOM 18998 C C . PRO E 1 217 ? 43.97068 68.95324 -28.61053 1.000 215.03176 217 PRO D C 1
ATOM 18999 O O . PRO E 1 217 ? 42.80358 69.34854 -28.75739 1.000 212.97940 217 PRO D O 1
ATOM 19010 N N . LEU E 1 218 ? 44.86527 69.01269 -29.60124 1.000 263.24732 218 LEU D N 1
ATOM 19011 C CA . LEU E 1 218 ? 44.46595 69.52844 -30.90907 1.000 264.23347 218 LEU D CA 1
ATOM 19012 C C . LEU E 1 218 ? 43.29202 68.73748 -31.45073 1.000 263.75376 218 LEU D C 1
ATOM 19013 O O . LEU E 1 218 ? 42.34227 69.29939 -32.01238 1.000 262.78336 218 LEU D O 1
ATOM 19029 N N . VAL E 1 219 ? 43.32709 67.42665 -31.23290 1.000 215.01815 219 VAL D N 1
ATOM 19030 C CA . VAL E 1 219 ? 42.34939 66.52213 -31.81859 1.000 215.31035 219 VAL D CA 1
ATOM 19031 C C . VAL E 1 219 ? 40.93525 66.89711 -31.38014 1.000 212.30952 219 VAL D C 1
ATOM 19032 O O . VAL E 1 219 ? 40.09035 67.23370 -32.21109 1.000 212.19955 219 VAL D O 1
ATOM 19045 N N . ASN E 1 220 ? 40.69100 66.93567 -30.06790 1.000 240.00714 220 ASN D N 1
ATOM 19046 C CA . ASN E 1 220 ? 39.34677 67.10845 -29.51467 1.000 237.33911 220 ASN D CA 1
ATOM 19047 C C . ASN E 1 220 ? 38.45096 68.08557 -30.28114 1.000 236.40824 220 ASN D C 1
ATOM 19048 O O . ASN E 1 220 ? 37.29011 67.76366 -30.59797 1.000 236.05015 220 ASN D O 1
ATOM 19059 N N . LEU E 1 221 ? 38.97124 69.29259 -30.56630 1.000 183.34999 221 LEU D N 1
ATOM 19060 C CA . LEU E 1 221 ? 38.16390 70.33087 -31.21053 1.000 182.64199 221 LEU D CA 1
ATOM 19061 C C . LEU E 1 221 ? 37.67632 69.89057 -32.58242 1.000 184.88436 221 LEU D C 1
ATOM 19062 O O . LEU E 1 221 ? 36.62209 70.34253 -33.04649 1.000 184.34379 221 LEU D O 1
ATOM 19078 N N . VAL E 1 222 ? 38.44745 69.04189 -33.25951 1.000 208.61162 222 VAL D N 1
ATOM 19079 C CA . VAL E 1 222 ? 38.05308 68.49888 -34.55235 1.000 210.91236 222 VAL D CA 1
ATOM 19080 C C . VAL E 1 222 ? 37.56843 67.05629 -34.45573 1.000 211.46388 222 VAL D C 1
ATOM 19081 O O . VAL E 1 222 ? 37.05032 66.51699 -35.44569 1.000 213.18366 222 VAL D O 1
ATOM 19094 N N . ALA E 1 223 ? 37.71095 66.42134 -33.30142 1.000 177.27444 223 ALA D N 1
ATOM 19095 C CA . ALA E 1 223 ? 37.41888 65.01389 -33.11055 1.000 178.27175 223 ALA D CA 1
ATOM 19096 C C . ALA E 1 223 ? 35.99523 64.77759 -32.64000 1.000 176.68503 223 ALA D C 1
ATOM 19097 O O . ALA E 1 223 ? 35.33101 63.85103 -33.12407 1.000 178.15565 223 ALA D O 1
ATOM 19104 N N . MET E 1 224 ? 35.50328 65.58858 -31.70624 1.000 189.86778 224 MET D N 1
ATOM 19105 C CA . MET E 1 224 ? 34.10695 65.43521 -31.31466 1.000 188.57462 224 MET D CA 1
ATOM 19106 C C . MET E 1 224 ? 33.17505 65.45895 -32.51729 1.000 189.87665 224 MET D C 1
ATOM 19107 O O . MET E 1 224 ? 32.28680 64.59391 -32.58668 1.000 190.77157 224 MET D O 1
ATOM 19121 N N . PRO E 1 225 ? 33.29587 66.38808 -33.47224 1.000 174.35509 225 PRO D N 1
ATOM 19122 C CA . PRO E 1 225 ? 32.49216 66.25734 -34.69796 1.000 176.19063 225 PRO D CA 1
ATOM 19123 C C . PRO E 1 225 ? 32.71969 64.94106 -35.41987 1.000 178.99713 225 PRO D C 1
ATOM 19124 O O . PRO E 1 225 ? 31.75538 64.29807 -35.85112 1.000 180.15908 225 PRO D O 1
ATOM 19135 N N . ALA E 1 226 ? 33.97739 64.52196 -35.57464 1.000 180.31743 226 ALA D N 1
ATOM 19136 C CA . ALA E 1 226 ? 34.24383 63.23019 -36.19273 1.000 183.01289 226 ALA D CA 1
ATOM 19137 C C . ALA E 1 226 ? 33.56598 62.11050 -35.42278 1.000 183.01899 226 ALA D C 1
ATOM 19138 O O . ALA E 1 226 ? 33.06898 61.15155 -36.01907 1.000 185.10405 226 ALA D O 1
ATOM 19145 N N . ALA E 1 227 ? 33.54776 62.20677 -34.09484 1.000 180.94181 227 ALA D N 1
ATOM 19146 C CA . ALA E 1 227 ? 32.88274 61.18702 -33.29470 1.000 181.19538 227 ALA D CA 1
ATOM 19147 C C . ALA E 1 227 ? 31.37402 61.21915 -33.49456 1.000 181.02589 227 ALA D C 1
ATOM 19148 O O . ALA E 1 227 ? 30.72154 60.16970 -33.49334 1.000 182.76115 227 ALA D O 1
ATOM 19155 N N . VAL E 1 228 ? 30.79891 62.41359 -33.63404 1.000 179.18557 228 VAL D N 1
ATOM 19156 C CA . VAL E 1 228 ? 29.36225 62.53125 -33.84781 1.000 179.20112 228 VAL D CA 1
ATOM 19157 C C . VAL E 1 228 ? 28.99289 61.93323 -35.19479 1.000 182.14084 228 VAL D C 1
ATOM 19158 O O . VAL E 1 228 ? 28.07325 61.11768 -35.29865 1.000 183.71878 228 VAL D O 1
ATOM 19171 N N . ALA E 1 229 ? 29.71565 62.32234 -36.24579 1.000 183.66218 229 ALA D N 1
ATOM 19172 C CA . ALA E 1 229 ? 29.42853 61.81159 -37.58111 1.000 186.50250 229 ALA D CA 1
ATOM 19173 C C . ALA E 1 229 ? 29.64827 60.30958 -37.65352 1.000 188.84183 229 ALA D C 1
ATOM 19174 O O . ALA E 1 229 ? 28.80562 59.57202 -38.17545 1.000 190.87921 229 ALA D O 1
ATOM 19181 N N . GLY E 1 230 ? 30.78624 59.83790 -37.14458 1.000 188.31882 230 GLY D N 1
ATOM 19182 C CA . GLY E 1 230 ? 31.02042 58.40775 -37.08963 1.000 190.63777 230 GLY D CA 1
ATOM 19183 C C . GLY E 1 230 ? 29.94171 57.67995 -36.31922 1.000 190.95591 230 GLY D C 1
ATOM 19184 O O . GLY E 1 230 ? 29.59068 56.54646 -36.65468 1.000 193.59569 230 GLY D O 1
ATOM 19188 N N . ALA E 1 231 ? 29.40601 58.31506 -35.27551 1.000 188.47969 231 ALA D N 1
ATOM 19189 C CA . ALA E 1 231 ? 28.34034 57.69447 -34.50001 1.000 188.91839 231 ALA D CA 1
ATOM 19190 C C . ALA E 1 231 ? 27.04561 57.63999 -35.29699 1.000 190.39228 231 ALA D C 1
ATOM 19191 O O . ALA E 1 231 ? 26.31036 56.65029 -35.22303 1.000 192.66343 231 ALA D O 1
ATOM 19198 N N . VAL E 1 232 ? 26.74303 58.69975 -36.05210 1.000 205.15592 232 VAL D N 1
ATOM 19199 C CA . VAL E 1 232 ? 25.59395 58.67754 -36.95628 1.000 206.94426 232 VAL D CA 1
ATOM 19200 C C . VAL E 1 232 ? 25.75079 57.54506 -37.96497 1.000 210.38611 232 VAL D C 1
ATOM 19201 O O . VAL E 1 232 ? 24.82705 56.75347 -38.19509 1.000 212.76830 232 VAL D O 1
ATOM 19214 N N . LEU E 1 233 ? 26.93796 57.44298 -38.56294 1.000 195.11822 233 LEU D N 1
ATOM 19215 C CA . LEU E 1 233 ? 27.23348 56.36181 -39.49173 1.000 198.28561 233 LEU D CA 1
ATOM 19216 C C . LEU E 1 233 ? 27.00526 55.00569 -38.83308 1.000 200.18399 233 LEU D C 1
ATOM 19217 O O . LEU E 1 233 ? 26.40880 54.09958 -39.43248 1.000 203.11797 233 LEU D O 1
ATOM 19233 N N . PHE E 1 234 ? 27.46082 54.86434 -37.58516 1.000 198.75882 234 PHE D N 1
ATOM 19234 C CA . PHE E 1 234 ? 27.22813 53.65959 -36.79595 1.000 200.63366 234 PHE D CA 1
ATOM 19235 C C . PHE E 1 234 ? 25.74269 53.39015 -36.60272 1.000 201.85986 234 PHE D C 1
ATOM 19236 O O . PHE E 1 234 ? 25.32524 52.22892 -36.52361 1.000 204.87705 234 PHE D O 1
ATOM 19253 N N . TRP E 1 235 ? 24.93213 54.44520 -36.49417 1.000 199.80404 235 TRP D N 1
ATOM 19254 C CA . TRP E 1 235 ? 23.49544 54.26062 -36.34144 1.000 201.14128 235 TRP D CA 1
ATOM 19255 C C . TRP E 1 235 ? 22.86048 53.80630 -37.64488 1.000 204.23652 235 TRP D C 1
ATOM 19256 O O . TRP E 1 235 ? 21.92603 52.99910 -37.63179 1.000 207.05721 235 TRP D O 1
ATOM 19277 N N . VAL E 1 236 ? 23.37355 54.28370 -38.77539 1.000 231.14908 236 VAL D N 1
ATOM 19278 C CA . VAL E 1 236 ? 22.74557 53.99131 -40.05963 1.000 233.96394 236 VAL D CA 1
ATOM 19279 C C . VAL E 1 236 ? 23.11395 52.59275 -40.55521 1.000 237.34988 236 VAL D C 1
ATOM 19280 O O . VAL E 1 236 ? 22.22924 51.77524 -40.83415 1.000 240.45220 236 VAL D O 1
ATOM 19293 N N . ARG E 1 237 ? 24.41400 52.27918 -40.66592 1.000 223.33459 237 ARG D N 1
ATOM 19294 C CA . ARG E 1 237 ? 24.76804 51.02081 -41.33288 1.000 226.71505 237 ARG D CA 1
ATOM 19295 C C . ARG E 1 237 ? 24.41964 49.79771 -40.49283 1.000 229.04999 237 ARG D C 1
ATOM 19296 O O . ARG E 1 237 ? 24.12907 48.73094 -41.05093 1.000 232.58987 237 ARG D O 1
ATOM 19317 N N . GLU E 1 238 ? 24.40238 49.92652 -39.17559 1.000 214.03238 238 GLU D N 1
ATOM 19318 C CA . GLU E 1 238 ? 23.92772 48.85064 -38.33286 1.000 216.53465 238 GLU D CA 1
ATOM 19319 C C . GLU E 1 238 ? 22.48745 49.15808 -37.94312 1.000 229.73477 238 GLU D C 1
ATOM 19320 O O . GLU E 1 238 ? 21.86889 50.09951 -38.44659 1.000 215.37045 238 GLU D O 1
ATOM 19332 N N . GLY E 1 239 ? 21.94253 48.35094 -37.04505 1.000 159.45241 239 GLY D N 1
ATOM 19333 C CA . GLY E 1 239 ? 20.50717 48.38197 -36.80308 1.000 162.00255 239 GLY D CA 1
ATOM 19334 C C . GLY E 1 239 ? 19.88653 49.64625 -36.21543 1.000 165.82650 239 GLY D C 1
ATOM 19335 O O . GLY E 1 239 ? 20.18749 50.02386 -35.07099 1.000 166.37418 239 GLY D O 1
ATOM 19339 N N . GLY E 1 240 ? 19.00378 50.30267 -36.98655 1.000 164.41785 240 GLY D N 1
ATOM 19340 C CA . GLY E 1 240 ? 18.13842 51.34892 -36.47419 1.000 163.87236 240 GLY D CA 1
ATOM 19341 C C . GLY E 1 240 ? 16.81223 50.82211 -35.96875 1.000 164.68543 240 GLY D C 1
ATOM 19342 O O . GLY E 1 240 ? 15.91247 51.61329 -35.65124 1.000 162.58310 240 GLY D O 1
ATOM 19346 N N . ASP E 1 241 ? 16.68273 49.49445 -35.87066 1.000 167.48860 241 ASP D N 1
ATOM 19347 C CA . ASP E 1 241 ? 15.43664 48.83931 -35.48909 1.000 168.49480 241 ASP D CA 1
ATOM 19348 C C . ASP E 1 241 ? 15.05667 49.17757 -34.04837 1.000 167.62570 241 ASP D C 1
ATOM 19349 O O . ASP E 1 241 ? 15.89670 49.54482 -33.21516 1.000 167.32199 241 ASP D O 1
ATOM 19358 N N . GLN E 1 242 ? 13.76293 49.04622 -33.75968 1.000 166.78433 242 GLN D N 1
ATOM 19359 C CA . GLN E 1 242 ? 13.23689 49.45539 -32.46026 1.000 165.78836 242 GLN D CA 1
ATOM 19360 C C . GLN E 1 242 ? 12.14404 48.52286 -31.89700 1.000 164.65194 242 GLN D C 1
ATOM 19361 O O . GLN E 1 242 ? 11.64857 48.72108 -30.77725 1.000 162.30856 242 GLN D O 1
ATOM 19375 N N . THR F 1 3 ? 59.34461 98.79179 -3.51757 1.000 218.65434 3 THR E N 1
ATOM 19376 C CA . THR F 1 3 ? 58.31562 98.42489 -2.55026 1.000 222.43551 3 THR E CA 1
ATOM 19377 C C . THR F 1 3 ? 57.39542 97.37148 -3.14042 1.000 220.18057 3 THR E C 1
ATOM 19378 O O . THR F 1 3 ? 56.86655 96.51675 -2.42597 1.000 222.50591 3 THR E O 1
ATOM 19388 N N . LEU F 1 4 ? 57.22024 97.42438 -4.45599 1.000 216.73384 4 LEU E N 1
ATOM 19389 C CA . LEU F 1 4 ? 56.33102 96.50622 -5.14943 1.000 214.43024 4 LEU E CA 1
ATOM 19390 C C . LEU F 1 4 ? 57.02568 95.22790 -5.59022 1.000 211.62781 4 LEU E C 1
ATOM 19391 O O . LEU F 1 4 ? 56.37632 94.36106 -6.18790 1.000 209.66377 4 LEU E O 1
ATOM 19407 N N . SER F 1 5 ? 58.31465 95.07917 -5.28665 1.000 251.46173 5 SER E N 1
ATOM 19408 C CA . SER F 1 5 ? 59.12104 93.98844 -5.82488 1.000 248.70314 5 SER E CA 1
ATOM 19409 C C . SER F 1 5 ? 58.41999 92.62685 -5.70632 1.000 248.61975 5 SER E C 1
ATOM 19410 O O . SER F 1 5 ? 57.45620 92.45439 -4.94448 1.000 251.42990 5 SER E O 1
ATOM 19418 N N . GLY F 1 6 ? 58.87379 91.67111 -6.51244 1.000 204.34466 6 GLY E N 1
ATOM 19419 C CA . GLY F 1 6 ? 58.43264 90.30411 -6.41087 1.000 204.17765 6 GLY E CA 1
ATOM 19420 C C . GLY F 1 6 ? 57.31856 89.97348 -7.37887 1.000 201.89083 6 GLY E C 1
ATOM 19421 O O . GLY F 1 6 ? 57.10541 90.66589 -8.38045 1.000 199.67183 6 GLY E O 1
ATOM 19425 N N . PRO F 1 7 ? 56.57340 88.90082 -7.08206 1.000 166.13400 7 PRO E N 1
ATOM 19426 C CA . PRO F 1 7 ? 55.47879 88.49630 -7.97796 1.000 164.15674 7 PRO E CA 1
ATOM 19427 C C . PRO F 1 7 ? 54.28115 89.45045 -7.97495 1.000 165.35024 7 PRO E C 1
ATOM 19428 O O . PRO F 1 7 ? 53.44284 89.35562 -8.88435 1.000 163.45840 7 PRO E O 1
ATOM 19439 N N . GLN F 1 8 ? 54.19881 90.38754 -7.01878 1.000 168.56861 8 GLN E N 1
ATOM 19440 C CA . GLN F 1 8 ? 53.02058 91.24870 -6.89439 1.000 170.34122 8 GLN E CA 1
ATOM 19441 C C . GLN F 1 8 ? 52.70810 91.97406 -8.20402 1.000 167.20815 8 GLN E C 1
ATOM 19442 O O . GLN F 1 8 ? 51.53340 92.18579 -8.54382 1.000 167.39453 8 GLN E O 1
ATOM 19456 N N . TYR F 1 9 ? 53.74932 92.34145 -8.96172 1.000 164.55540 9 TYR E N 1
ATOM 19457 C CA . TYR F 1 9 ? 53.57282 92.98063 -10.26302 1.000 161.77221 9 TYR E CA 1
ATOM 19458 C C . TYR F 1 9 ? 52.52651 92.26997 -11.09778 1.000 160.12691 9 TYR E C 1
ATOM 19459 O O . TYR F 1 9 ? 51.57902 92.89235 -11.57873 1.000 160.08590 9 TYR E O 1
ATOM 19477 N N . LEU F 1 10 ? 52.66366 90.95529 -11.25967 1.000 158.96328 10 LEU E N 1
ATOM 19478 C CA . LEU F 1 10 ? 51.71434 90.22376 -12.09048 1.000 157.43267 10 LEU E CA 1
ATOM 19479 C C . LEU F 1 10 ? 50.28778 90.54575 -11.68952 1.000 159.57498 10 LEU E C 1
ATOM 19480 O O . LEU F 1 10 ? 49.46848 90.94583 -12.52168 1.000 158.61053 10 LEU E O 1
ATOM 19496 N N . GLY F 1 11 ? 49.97022 90.37546 -10.40822 1.000 162.84676 11 GLY E N 1
ATOM 19497 C CA . GLY F 1 11 ? 48.62282 90.68847 -9.96699 1.000 165.46123 11 GLY E CA 1
ATOM 19498 C C . GLY F 1 11 ? 48.21316 92.07439 -10.39757 1.000 165.54640 11 GLY E C 1
ATOM 19499 O O . GLY F 1 11 ? 47.17375 92.26986 -11.03733 1.000 165.12786 11 GLY E O 1
ATOM 19503 N N . GLU F 1 12 ? 49.06337 93.05141 -10.09211 1.000 166.07892 12 GLU E N 1
ATOM 19504 C CA . GLU F 1 12 ? 48.77086 94.43291 -10.43237 1.000 166.40696 12 GLU E CA 1
ATOM 19505 C C . GLU F 1 12 ? 48.60670 94.60428 -11.93995 1.000 162.94637 12 GLU E C 1
ATOM 19506 O O . GLU F 1 12 ? 47.72387 95.34110 -12.39307 1.000 163.29739 12 GLU E O 1
ATOM 19518 N N . GLY F 1 13 ? 49.42197 93.90650 -12.73133 1.000 159.92703 13 GLY E N 1
ATOM 19519 C CA . GLY F 1 13 ? 49.25191 93.94785 -14.17278 1.000 157.13773 13 GLY E CA 1
ATOM 19520 C C . GLY F 1 13 ? 47.85827 93.53652 -14.60417 1.000 157.25371 13 GLY E C 1
ATOM 19521 O O . GLY F 1 13 ? 47.26708 94.15686 -15.48776 1.000 156.55019 13 GLY E O 1
ATOM 19525 N N . LEU F 1 14 ? 47.30558 92.49227 -13.97895 1.000 158.36415 14 LEU E N 1
ATOM 19526 C CA . LEU F 1 14 ? 45.92888 92.10469 -14.27786 1.000 158.90035 14 LEU E CA 1
ATOM 19527 C C . LEU F 1 14 ? 45.00112 93.27382 -14.03568 1.000 161.14596 14 LEU E C 1
ATOM 19528 O O . LEU F 1 14 ? 44.13154 93.57773 -14.85832 1.000 160.62372 14 LEU E O 1
ATOM 19544 N N . LYS F 1 15 ? 45.17448 93.94281 -12.89276 1.000 163.95690 15 LYS E N 1
ATOM 19545 C CA . LYS F 1 15 ? 44.39077 95.13848 -12.61055 1.000 166.44884 15 LYS E CA 1
ATOM 19546 C C . LYS F 1 15 ? 44.49107 96.12267 -13.77101 1.000 164.36957 15 LYS E C 1
ATOM 19547 O O . LYS F 1 15 ? 43.47222 96.56760 -14.31006 1.000 164.78944 15 LYS E O 1
ATOM 19566 N N . LEU F 1 16 ? 45.71605 96.41267 -14.22323 1.000 162.19550 16 LEU E N 1
ATOM 19567 C CA . LEU F 1 16 ? 45.88292 97.36511 -15.31437 1.000 160.57443 16 LEU E CA 1
ATOM 19568 C C . LEU F 1 16 ? 45.10082 96.95104 -16.55355 1.000 158.80841 16 LEU E C 1
ATOM 19569 O O . LEU F 1 16 ? 44.64762 97.81178 -17.31170 1.000 158.70262 16 LEU E O 1
ATOM 19585 N N . MET F 1 17 ? 44.91724 95.65272 -16.77853 1.000 157.63230 17 MET E N 1
ATOM 19586 C CA . MET F 1 17 ? 44.20362 95.21579 -17.97215 1.000 156.14931 17 MET E CA 1
ATOM 19587 C C . MET F 1 17 ? 42.69416 95.31249 -17.82313 1.000 158.09627 17 MET E C 1
ATOM 19588 O O . MET F 1 17 ? 41.97583 95.38731 -18.82614 1.000 157.44155 17 MET E O 1
ATOM 19602 N N . MET F 1 18 ? 42.18724 95.29422 -16.59992 1.000 160.79324 18 MET E N 1
ATOM 19603 C CA . MET F 1 18 ? 40.74585 95.28276 -16.44591 1.000 162.94056 18 MET E CA 1
ATOM 19604 C C . MET F 1 18 ? 40.12647 96.64721 -16.72872 1.000 164.32748 18 MET E C 1
ATOM 19605 O O . MET F 1 18 ? 38.94187 96.71041 -17.07957 1.000 165.40148 18 MET E O 1
ATOM 19619 N N . ARG F 1 19 ? 40.91084 97.74424 -16.61148 1.000 174.99208 19 ARG E N 1
ATOM 19620 C CA . ARG F 1 19 ? 40.33714 99.07823 -16.74949 1.000 176.70858 19 ARG E CA 1
ATOM 19621 C C . ARG F 1 19 ? 40.08475 99.40917 -18.22491 1.000 174.69353 19 ARG E C 1
ATOM 19622 O O . ARG F 1 19 ? 40.84699 98.99010 -19.10140 1.000 171.91750 19 ARG E O 1
ATOM 19643 N N . PRO F 1 20 ? 39.03278 100.17866 -18.51247 1.000 165.80892 20 PRO E N 1
ATOM 19644 C CA . PRO F 1 20 ? 38.63514 100.44657 -19.90260 1.000 164.43307 20 PRO E CA 1
ATOM 19645 C C . PRO F 1 20 ? 39.75379 101.00552 -20.76858 1.000 162.28439 20 PRO E C 1
ATOM 19646 O O . PRO F 1 20 ? 40.68013 101.67268 -20.29673 1.000 162.37770 20 PRO E O 1
ATOM 19657 N N . GLY F 1 21 ? 39.64924 100.72976 -22.07125 1.000 192.00468 21 GLY E N 1
ATOM 19658 C CA . GLY F 1 21 ? 40.56482 101.31362 -23.03331 1.000 190.56820 21 GLY E CA 1
ATOM 19659 C C . GLY F 1 21 ? 41.82730 100.50654 -23.20636 1.000 188.31930 21 GLY E C 1
ATOM 19660 O O . GLY F 1 21 ? 42.42541 100.52467 -24.28672 1.000 187.05637 21 GLY E O 1
ATOM 19664 N N . LEU F 1 22 ? 42.25527 99.83125 -22.12980 1.000 156.80382 22 LEU E N 1
ATOM 19665 C CA . LEU F 1 22 ? 43.25160 98.76213 -22.18724 1.000 154.85054 22 LEU E CA 1
ATOM 19666 C C . LEU F 1 22 ? 42.61908 97.38117 -22.14513 1.000 154.38839 22 LEU E C 1
ATOM 19667 O O . LEU F 1 22 ? 43.28863 96.39066 -22.44963 1.000 152.75965 22 LEU E O 1
ATOM 19683 N N . ARG F 1 23 ? 41.32413 97.31164 -21.86267 1.000 155.93337 23 ARG E N 1
ATOM 19684 C CA . ARG F 1 23 ? 40.63624 96.04813 -21.64192 1.000 155.94630 23 ARG E CA 1
ATOM 19685 C C . ARG F 1 23 ? 40.42963 95.29257 -22.94158 1.000 154.42467 23 ARG E C 1
ATOM 19686 O O . ARG F 1 23 ? 40.45824 94.06303 -22.95660 1.000 153.54514 23 ARG E O 1
ATOM 19707 N N . LEU F 1 24 ? 40.20685 96.01842 -24.03064 1.000 157.56926 24 LEU E N 1
ATOM 19708 C CA . LEU F 1 24 ? 39.95582 95.40797 -25.32387 1.000 156.71035 24 LEU E CA 1
ATOM 19709 C C . LEU F 1 24 ? 41.21897 94.90883 -25.99322 1.000 154.95981 24 LEU E C 1
ATOM 19710 O O . LEU F 1 24 ? 41.11981 94.08620 -26.90694 1.000 154.37905 24 LEU E O 1
ATOM 19726 N N . PHE F 1 25 ? 42.39236 95.42141 -25.60411 1.000 169.46520 25 PHE E N 1
ATOM 19727 C CA . PHE F 1 25 ? 43.65174 94.91177 -26.15590 1.000 168.07787 25 PHE E CA 1
ATOM 19728 C C . PHE F 1 25 ? 43.90274 93.45875 -25.73101 1.000 167.09039 25 PHE E C 1
ATOM 19729 O O . PHE F 1 25 ? 44.60541 92.72225 -26.43570 1.000 166.18842 25 PHE E O 1
ATOM 19746 N N . VAL F 1 26 ? 43.28975 93.03185 -24.61703 1.000 149.34290 26 VAL E N 1
ATOM 19747 C CA . VAL F 1 26 ? 43.38693 91.66787 -24.09488 1.000 148.74385 26 VAL E CA 1
ATOM 19748 C C . VAL F 1 26 ? 42.94870 90.64762 -25.12693 1.000 148.20872 26 VAL E C 1
ATOM 19749 O O . VAL F 1 26 ? 43.34862 89.47918 -25.06812 1.000 147.41789 26 VAL E O 1
ATOM 19762 N N . LEU F 1 27 ? 42.08487 91.05110 -26.05551 1.000 157.61428 27 LEU E N 1
ATOM 19763 C CA . LEU F 1 27 ? 41.59373 90.13921 -27.08226 1.000 157.49467 27 LEU E CA 1
ATOM 19764 C C . LEU F 1 27 ? 42.66607 89.76500 -28.10651 1.000 156.72329 27 LEU E C 1
ATOM 19765 O O . LEU F 1 27 ? 42.52715 88.73069 -28.77711 1.000 156.61647 27 LEU E O 1
ATOM 19781 N N . LEU F 1 28 ? 43.74823 90.54513 -28.21239 1.000 207.19966 28 LEU E N 1
ATOM 19782 C CA . LEU F 1 28 ? 44.68098 90.33893 -29.32107 1.000 207.11859 28 LEU E CA 1
ATOM 19783 C C . LEU F 1 28 ? 45.26492 88.93191 -29.34102 1.000 206.38105 28 LEU E C 1
ATOM 19784 O O . LEU F 1 28 ? 45.08931 88.23064 -30.35938 1.000 206.90588 28 LEU E O 1
ATOM 19800 N N . PRO F 1 29 ? 45.92125 88.42432 -28.27713 1.000 217.61140 29 PRO E N 1
ATOM 19801 C CA . PRO F 1 29 ? 46.56665 87.10567 -28.39868 1.000 217.07736 29 PRO E CA 1
ATOM 19802 C C . PRO F 1 29 ? 45.57640 86.03026 -28.80610 1.000 217.36204 29 PRO E C 1
ATOM 19803 O O . PRO F 1 29 ? 45.77699 85.35325 -29.82194 1.000 217.80348 29 PRO E O 1
ATOM 19814 N N . LEU F 1 30 ? 44.48809 85.88662 -28.05485 1.000 145.74523 30 LEU E N 1
ATOM 19815 C CA . LEU F 1 30 ? 43.51392 84.86343 -28.39417 1.000 146.12521 30 LEU E CA 1
ATOM 19816 C C . LEU F 1 30 ? 43.17928 84.92332 -29.88596 1.000 147.03794 30 LEU E C 1
ATOM 19817 O O . LEU F 1 30 ? 43.32758 83.92618 -30.61221 1.000 147.31947 30 LEU E O 1
ATOM 19833 N N . SER F 1 31 ? 42.81663 86.11822 -30.37860 1.000 172.16257 31 SER E N 1
ATOM 19834 C CA . SER F 1 31 ? 42.41940 86.26233 -31.78035 1.000 173.48592 31 SER E CA 1
ATOM 19835 C C . SER F 1 31 ? 43.50662 85.74030 -32.71196 1.000 173.90615 31 SER E C 1
ATOM 19836 O O . SER F 1 31 ? 43.23737 84.95410 -33.63006 1.000 174.95573 31 SER E O 1
ATOM 19844 N N . ILE F 1 32 ? 44.75203 86.15870 -32.48013 1.000 148.98452 32 ILE E N 1
ATOM 19845 C CA . ILE F 1 32 ? 45.86795 85.60899 -33.24878 1.000 149.62798 32 ILE E CA 1
ATOM 19846 C C . ILE F 1 32 ? 45.78976 84.09366 -33.24233 1.000 149.44866 32 ILE E C 1
ATOM 19847 O O . ILE F 1 32 ? 45.52104 83.45586 -34.26851 1.000 150.88221 32 ILE E O 1
ATOM 19863 N N . ASN F 1 33 ? 45.94799 83.50600 -32.05459 1.000 165.87231 33 ASN E N 1
ATOM 19864 C CA . ASN F 1 33 ? 45.90832 82.05844 -31.94704 1.000 165.69442 33 ASN E CA 1
ATOM 19865 C C . ASN F 1 33 ? 44.63200 81.49653 -32.56092 1.000 166.61723 33 ASN E C 1
ATOM 19866 O O . ASN F 1 33 ? 44.66941 80.42716 -33.18265 1.000 167.41242 33 ASN E O 1
ATOM 19877 N N . LEU F 1 34 ? 43.51251 82.22149 -32.46649 1.000 148.84252 34 LEU E N 1
ATOM 19878 C CA . LEU F 1 34 ? 42.28913 81.73350 -33.08667 1.000 149.92085 34 LEU E CA 1
ATOM 19879 C C . LEU F 1 34 ? 42.47776 81.59545 -34.58337 1.000 151.80973 34 LEU E C 1
ATOM 19880 O O . LEU F 1 34 ? 42.36401 80.50122 -35.14745 1.000 152.69819 34 LEU E O 1
ATOM 19896 N N . ILE F 1 35 ? 42.79797 82.70773 -35.23868 1.000 152.74039 35 ILE E N 1
ATOM 19897 C CA . ILE F 1 35 ? 42.91469 82.71318 -36.69122 1.000 155.16690 35 ILE E CA 1
ATOM 19898 C C . ILE F 1 35 ? 43.95374 81.68612 -37.11041 1.000 155.85377 35 ILE E C 1
ATOM 19899 O O . ILE F 1 35 ? 43.65576 80.72111 -37.82756 1.000 157.35012 35 ILE E O 1
ATOM 19915 N N . LEU F 1 36 ? 45.18298 81.86289 -36.60577 1.000 158.20056 36 LEU E N 1
ATOM 19916 C CA . LEU F 1 36 ? 46.26863 80.92539 -36.85882 1.000 158.82355 36 LEU E CA 1
ATOM 19917 C C . LEU F 1 36 ? 45.81598 79.49071 -36.64133 1.000 158.50068 36 LEU E C 1
ATOM 19918 O O . LEU F 1 36 ? 46.13850 78.60783 -37.43990 1.000 160.31668 36 LEU E O 1
ATOM 19934 N N . PHE F 1 37 ? 45.06593 79.22647 -35.57326 1.000 153.18062 37 PHE E N 1
ATOM 19935 C CA . PHE F 1 37 ? 44.55590 77.87604 -35.39877 1.000 153.09853 37 PHE E CA 1
ATOM 19936 C C . PHE F 1 37 ? 43.64979 77.50856 -36.56105 1.000 155.28612 37 PHE E C 1
ATOM 19937 O O . PHE F 1 37 ? 43.97290 76.63050 -37.36184 1.000 157.03855 37 PHE E O 1
ATOM 19954 N N . ILE F 1 38 ? 42.54889 78.24330 -36.72200 1.000 165.29476 38 ILE E N 1
ATOM 19955 C CA . ILE F 1 38 ? 41.52431 77.84574 -37.68588 1.000 167.33999 38 ILE E CA 1
ATOM 19956 C C . ILE F 1 38 ? 42.14529 77.66797 -39.06792 1.000 170.22163 38 ILE E C 1
ATOM 19957 O O . ILE F 1 38 ? 41.92232 76.64885 -39.73365 1.000 171.98127 38 ILE E O 1
ATOM 19973 N N . GLY F 1 39 ? 42.99413 78.60679 -39.48882 1.000 161.26616 39 GLY E N 1
ATOM 19974 C CA . GLY F 1 39 ? 43.63054 78.46056 -40.78717 1.000 164.55286 39 GLY E CA 1
ATOM 19975 C C . GLY F 1 39 ? 44.50747 77.22394 -40.85102 1.000 165.14846 39 GLY E C 1
ATOM 19976 O O . GLY F 1 39 ? 44.37306 76.39468 -41.75623 1.000 167.82854 39 GLY E O 1
ATOM 19980 N N . LEU F 1 40 ? 45.40064 77.06884 -39.87119 1.000 162.84096 40 LEU E N 1
ATOM 19981 C CA . LEU F 1 40 ? 46.37226 75.98117 -39.89998 1.000 163.49606 40 LEU E CA 1
ATOM 19982 C C . LEU F 1 40 ? 45.72792 74.63055 -39.60455 1.000 163.01331 40 LEU E C 1
ATOM 19983 O O . LEU F 1 40 ? 46.12200 73.62313 -40.19524 1.000 165.05526 40 LEU E O 1
ATOM 19999 N N . ILE F 1 41 ? 44.73600 74.58672 -38.70602 1.000 163.39191 41 ILE E N 1
ATOM 20000 C CA . ILE F 1 41 ? 44.17005 73.30768 -38.26602 1.000 162.78593 41 ILE E CA 1
ATOM 20001 C C . ILE F 1 41 ? 43.78427 72.47918 -39.47754 1.000 165.90367 41 ILE E C 1
ATOM 20002 O O . ILE F 1 41 ? 44.28289 71.36670 -39.68321 1.000 167.01034 41 ILE E O 1
ATOM 20018 N N . GLY F 1 42 ? 42.94405 73.05199 -40.33464 1.000 164.92947 42 GLY E N 1
ATOM 20019 C CA . GLY F 1 42 ? 42.54352 72.35775 -41.54500 1.000 168.36581 42 GLY E CA 1
ATOM 20020 C C . GLY F 1 42 ? 43.73904 71.87665 -42.33430 1.000 171.08717 42 GLY E C 1
ATOM 20021 O O . GLY F 1 42 ? 43.83699 70.69973 -42.69026 1.000 172.77566 42 GLY E O 1
ATOM 20025 N N . PHE F 1 43 ? 44.68514 72.78210 -42.59663 1.000 171.73877 43 PHE E N 1
ATOM 20026 C CA . PHE F 1 43 ? 45.91860 72.37341 -43.25617 1.000 174.48637 43 PHE E CA 1
ATOM 20027 C C . PHE F 1 43 ? 46.52820 71.18019 -42.53823 1.000 173.14191 43 PHE E C 1
ATOM 20028 O O . PHE F 1 43 ? 46.70751 70.11164 -43.13294 1.000 175.72644 43 PHE E O 1
ATOM 20045 N N . ALA F 1 44 ? 46.81366 71.32480 -41.24037 1.000 169.31210 44 ALA E N 1
ATOM 20046 C CA . ALA F 1 44 ? 47.40398 70.20695 -40.51727 1.000 168.14930 44 ALA E CA 1
ATOM 20047 C C . ALA F 1 44 ? 46.57976 68.95069 -40.73609 1.000 169.13573 44 ALA E C 1
ATOM 20048 O O . ALA F 1 44 ? 47.12138 67.89082 -41.07073 1.000 171.03585 44 ALA E O 1
ATOM 20055 N N . ILE F 1 45 ? 45.25452 69.08014 -40.63759 1.000 168.26431 45 ILE E N 1
ATOM 20056 C CA . ILE F 1 45 ? 44.36588 67.92572 -40.75445 1.000 169.01697 45 ILE E CA 1
ATOM 20057 C C . ILE F 1 45 ? 44.67061 67.14464 -42.02425 1.000 173.25275 45 ILE E C 1
ATOM 20058 O O . ILE F 1 45 ? 44.66957 65.90993 -42.03021 1.000 174.15150 45 ILE E O 1
ATOM 20074 N N . ASN F 1 46 ? 44.88384 67.85389 -43.13720 1.000 207.31144 46 ASN E N 1
ATOM 20075 C CA . ASN F 1 46 ? 45.07723 67.16731 -44.41398 1.000 212.07136 46 ASN E CA 1
ATOM 20076 C C . ASN F 1 46 ? 46.45741 66.52571 -44.49838 1.000 223.00564 46 ASN E C 1
ATOM 20077 O O . ASN F 1 46 ? 46.61016 65.44602 -45.08279 1.000 269.84456 46 ASN E O 1
ATOM 20088 N N . GLN F 1 47 ? 47.47682 67.17156 -43.93598 1.000 193.22438 47 GLN E N 1
ATOM 20089 C CA . GLN F 1 47 ? 48.83211 66.67950 -44.12181 1.000 195.22296 47 GLN E CA 1
ATOM 20090 C C . GLN F 1 47 ? 49.31443 65.75708 -43.00836 1.000 192.49155 47 GLN E C 1
ATOM 20091 O O . GLN F 1 47 ? 50.38046 65.15224 -43.15700 1.000 194.36835 47 GLN E O 1
ATOM 20105 N N . PHE F 1 48 ? 48.56983 65.61977 -41.90976 1.000 204.86881 48 PHE E N 1
ATOM 20106 C CA . PHE F 1 48 ? 49.03193 64.77530 -40.81435 1.000 202.51330 48 PHE E CA 1
ATOM 20107 C C . PHE F 1 48 ? 49.44059 63.40952 -41.35010 1.000 205.59429 48 PHE E C 1
ATOM 20108 O O . PHE F 1 48 ? 50.59934 62.98642 -41.22078 1.000 206.47126 48 PHE E O 1
ATOM 20125 N N . SER F 1 49 ? 48.50710 62.74875 -42.03792 1.000 197.86945 49 SER E N 1
ATOM 20126 C CA . SER F 1 49 ? 48.76012 61.41757 -42.57708 1.000 201.05927 49 SER E CA 1
ATOM 20127 C C . SER F 1 49 ? 50.01997 61.38922 -43.43410 1.000 205.04470 49 SER E C 1
ATOM 20128 O O . SER F 1 49 ? 50.80244 60.43556 -43.36588 1.000 206.50066 49 SER E O 1
ATOM 20136 N N . HIS F 1 50 ? 50.23534 62.41992 -44.25381 1.000 188.19196 50 HIS E N 1
ATOM 20137 C CA . HIS F 1 50 ? 51.38903 62.39602 -45.14454 1.000 192.70491 50 HIS E CA 1
ATOM 20138 C C . HIS F 1 50 ? 52.68924 62.57871 -44.37216 1.000 190.98410 50 HIS E C 1
ATOM 20139 O O . HIS F 1 50 ? 53.67885 61.90174 -44.65812 1.000 193.90550 50 HIS E O 1
ATOM 20153 N N . TRP F 1 51 ? 52.70058 63.44604 -43.35655 1.000 210.26425 51 TRP E N 1
ATOM 20154 C CA . TRP F 1 51 ? 53.96328 63.77428 -42.69254 1.000 208.96165 51 TRP E CA 1
ATOM 20155 C C . TRP F 1 51 ? 54.58764 62.55109 -42.04419 1.000 208.57398 51 TRP E C 1
ATOM 20156 O O . TRP F 1 51 ? 55.78457 62.28827 -42.20731 1.000 210.83311 51 TRP E O 1
ATOM 20177 N N . VAL F 1 52 ? 53.79767 61.78479 -41.29926 1.000 196.06669 52 VAL E N 1
ATOM 20178 C CA . VAL F 1 52 ? 54.35035 60.58588 -40.68282 1.000 195.87948 52 VAL E CA 1
ATOM 20179 C C . VAL F 1 52 ? 54.91250 59.67366 -41.76155 1.000 201.10488 52 VAL E C 1
ATOM 20180 O O . VAL F 1 52 ? 56.02374 59.14092 -41.62739 1.000 202.59828 52 VAL E O 1
ATOM 20193 N N . ASP F 1 53 ? 54.19965 59.55726 -42.89235 1.000 190.41847 53 ASP E N 1
ATOM 20194 C CA . ASP F 1 53 ? 54.65420 58.66419 -43.95036 1.000 195.93529 53 ASP E CA 1
ATOM 20195 C C . ASP F 1 53 ? 56.01455 59.08152 -44.48543 1.000 199.35221 53 ASP E C 1
ATOM 20196 O O . ASP F 1 53 ? 56.75357 58.23424 -44.99771 1.000 203.49510 53 ASP E O 1
ATOM 20205 N N . TRP F 1 54 ? 56.35556 60.36802 -44.38460 1.000 197.95753 54 TRP E N 1
ATOM 20206 C CA . TRP F 1 54 ? 57.68256 60.80636 -44.78916 1.000 201.02614 54 TRP E CA 1
ATOM 20207 C C . TRP F 1 54 ? 58.72275 60.41249 -43.75783 1.000 198.89946 54 TRP E C 1
ATOM 20208 O O . TRP F 1 54 ? 59.79041 59.90527 -44.11636 1.000 202.62165 54 TRP E O 1
ATOM 20229 N N . LEU F 1 55 ? 58.43636 60.63112 -42.47244 1.000 193.28377 55 LEU E N 1
ATOM 20230 C CA . LEU F 1 55 ? 59.44248 60.31654 -41.46683 1.000 191.43710 55 LEU E CA 1
ATOM 20231 C C . LEU F 1 55 ? 59.69399 58.81578 -41.36745 1.000 193.19453 55 LEU E C 1
ATOM 20232 O O . LEU F 1 55 ? 60.81703 58.39728 -41.06059 1.000 194.33691 55 LEU E O 1
ATOM 20248 N N . MET F 1 56 ? 58.70940 57.99268 -41.67519 1.000 197.65184 56 MET E N 1
ATOM 20249 C CA . MET F 1 56 ? 58.90138 56.57765 -41.40769 1.000 198.73294 56 MET E CA 1
ATOM 20250 C C . MET F 1 56 ? 59.75522 55.94087 -42.50015 1.000 204.93678 56 MET E C 1
ATOM 20251 O O . MET F 1 56 ? 59.45679 56.09824 -43.69029 1.000 208.92026 56 MET E O 1
ATOM 20265 N N . PRO F 1 57 ? 60.81816 55.23175 -42.13280 1.000 205.70141 57 PRO E N 1
ATOM 20266 C CA . PRO F 1 57 ? 61.69310 54.62718 -43.13552 1.000 211.99073 57 PRO E CA 1
ATOM 20267 C C . PRO F 1 57 ? 61.01388 53.45414 -43.81735 1.000 215.24173 57 PRO E C 1
ATOM 20268 O O . PRO F 1 57 ? 60.04382 52.88113 -43.31725 1.000 212.35023 57 PRO E O 1
ATOM 20279 N N . SER F 1 58 ? 61.53429 53.10966 -44.99094 1.000 218.38670 58 SER E N 1
ATOM 20280 C CA . SER F 1 58 ? 61.04559 51.94819 -45.71703 1.000 222.43340 58 SER E CA 1
ATOM 20281 C C . SER F 1 58 ? 61.72397 50.69888 -45.17512 1.000 223.25281 58 SER E C 1
ATOM 20282 O O . SER F 1 58 ? 62.95245 50.65789 -45.03940 1.000 225.12542 58 SER E O 1
ATOM 20290 N N . LEU F 1 59 ? 60.91938 49.69177 -44.83772 1.000 240.07047 59 LEU E N 1
ATOM 20291 C CA . LEU F 1 59 ? 61.44798 48.48481 -44.23027 1.000 240.41935 59 LEU E CA 1
ATOM 20292 C C . LEU F 1 59 ? 61.12381 47.25737 -45.06800 1.000 245.52654 59 LEU E C 1
ATOM 20293 O O . LEU F 1 59 ? 60.11120 47.23012 -45.77336 1.000 246.80490 59 LEU E O 1
ATOM 20309 N N . PRO F 1 60 ? 61.96363 46.21844 -45.00179 1.000 252.16483 60 PRO E N 1
ATOM 20310 C CA . PRO F 1 60 ? 61.65233 44.97385 -45.71270 1.000 256.99727 60 PRO E CA 1
ATOM 20311 C C . PRO F 1 60 ? 60.47407 44.23345 -45.10506 1.000 253.32237 60 PRO E C 1
ATOM 20312 O O . PRO F 1 60 ? 59.89303 44.66555 -44.10396 1.000 247.12987 60 PRO E O 1
ATOM 20323 N N . GLU F 1 61 ? 60.12189 43.09895 -45.70924 1.000 265.11400 61 GLU E N 1
ATOM 20324 C CA . GLU F 1 61 ? 58.98580 42.32730 -45.22143 1.000 262.28399 61 GLU E CA 1
ATOM 20325 C C . GLU F 1 61 ? 59.26558 41.72740 -43.84200 1.000 258.02371 61 GLU E C 1
ATOM 20326 O O . GLU F 1 61 ? 58.33978 41.59430 -43.03103 1.000 253.36532 61 GLU E O 1
ATOM 20338 N N . TRP F 1 62 ? 60.52782 41.36815 -43.55261 1.000 245.47182 62 TRP E N 1
ATOM 20339 C CA . TRP F 1 62 ? 60.87937 40.79927 -42.24926 1.000 241.91534 62 TRP E CA 1
ATOM 20340 C C . TRP F 1 62 ? 60.88841 41.84230 -41.13266 1.000 235.58618 62 TRP E C 1
ATOM 20341 O O . TRP F 1 62 ? 60.50028 41.54434 -39.99650 1.000 231.31455 62 TRP E O 1
ATOM 20362 N N . LEU F 1 63 ? 61.35665 43.04780 -41.41002 1.000 235.61042 63 LEU E N 1
ATOM 20363 C CA . LEU F 1 63 ? 61.33666 44.09222 -40.40411 1.000 229.89337 63 LEU E CA 1
ATOM 20364 C C . LEU F 1 63 ? 60.04759 44.89876 -40.40711 1.000 226.27081 63 LEU E C 1
ATOM 20365 O O . LEU F 1 63 ? 59.96206 45.89810 -39.68343 1.000 221.85151 63 LEU E O 1
ATOM 20381 N N . SER F 1 64 ? 59.05065 44.50663 -41.20397 1.000 187.05045 64 SER E N 1
ATOM 20382 C CA . SER F 1 64 ? 57.82876 45.30299 -41.29096 1.000 187.03264 64 SER E CA 1
ATOM 20383 C C . SER F 1 64 ? 57.12952 45.41576 -39.93743 1.000 185.91113 64 SER E C 1
ATOM 20384 O O . SER F 1 64 ? 56.39993 46.38572 -39.69509 1.000 185.28902 64 SER E O 1
ATOM 20392 N N . PHE F 1 65 ? 57.33854 44.44492 -39.04501 1.000 176.49730 65 PHE E N 1
ATOM 20393 C CA . PHE F 1 65 ? 56.72517 44.52350 -37.72402 1.000 175.77067 65 PHE E CA 1
ATOM 20394 C C . PHE F 1 65 ? 57.16324 45.77940 -36.97628 1.000 173.85322 65 PHE E C 1
ATOM 20395 O O . PHE F 1 65 ? 56.42270 46.28404 -36.12398 1.000 173.15903 65 PHE E O 1
ATOM 20412 N N . LEU F 1 66 ? 58.37152 46.28186 -37.26128 1.000 185.27225 66 LEU E N 1
ATOM 20413 C CA . LEU F 1 66 ? 58.84330 47.50969 -36.62307 1.000 183.73341 66 LEU E CA 1
ATOM 20414 C C . LEU F 1 66 ? 57.91838 48.67931 -36.92931 1.000 183.32112 66 LEU E C 1
ATOM 20415 O O . LEU F 1 66 ? 57.81957 49.62214 -36.13398 1.000 182.03999 66 LEU E O 1
ATOM 20431 N N . GLN F 1 67 ? 57.23710 48.64581 -38.07623 1.000 203.70094 67 GLN E N 1
ATOM 20432 C CA . GLN F 1 67 ? 56.26980 49.69151 -38.36665 1.000 203.65472 67 GLN E CA 1
ATOM 20433 C C . GLN F 1 67 ? 55.23798 49.80103 -37.25464 1.000 202.89739 67 GLN E C 1
ATOM 20434 O O . GLN F 1 67 ? 54.74304 50.89426 -36.97994 1.000 202.10855 67 GLN E O 1
ATOM 20448 N N . PHE F 1 68 ? 54.92153 48.69987 -36.57392 1.000 179.45000 68 PHE E N 1
ATOM 20449 C CA . PHE F 1 68 ? 53.95117 48.80256 -35.49349 1.000 179.08864 68 PHE E CA 1
ATOM 20450 C C . PHE F 1 68 ? 54.53323 49.56293 -34.31128 1.000 177.22124 68 PHE E C 1
ATOM 20451 O O . PHE F 1 68 ? 53.83250 50.37608 -33.70337 1.000 176.44661 68 PHE E O 1
ATOM 20468 N N . ILE F 1 69 ? 55.82417 49.39306 -34.02740 1.000 180.67054 69 ILE E N 1
ATOM 20469 C CA . ILE F 1 69 ? 56.42403 50.10052 -32.89729 1.000 179.16540 69 ILE E CA 1
ATOM 20470 C C . ILE F 1 69 ? 56.81960 51.52201 -33.28417 1.000 178.13358 69 ILE E C 1
ATOM 20471 O O . ILE F 1 69 ? 56.79000 52.42009 -32.43579 1.000 176.91328 69 ILE E O 1
ATOM 20487 N N . LEU F 1 70 ? 57.19551 51.73829 -34.54747 1.000 169.82250 70 LEU E N 1
ATOM 20488 C CA . LEU F 1 70 ? 57.63233 53.05406 -35.00664 1.000 169.41764 70 LEU E CA 1
ATOM 20489 C C . LEU F 1 70 ? 56.46133 54.00781 -35.24733 1.000 169.29714 70 LEU E C 1
ATOM 20490 O O . LEU F 1 70 ? 56.64509 55.23339 -35.21278 1.000 168.72242 70 LEU E O 1
ATOM 20506 N N . TRP F 1 71 ? 55.25820 53.47614 -35.49697 1.000 188.39290 71 TRP E N 1
ATOM 20507 C CA . TRP F 1 71 ? 54.10760 54.33401 -35.77850 1.000 188.60740 71 TRP E CA 1
ATOM 20508 C C . TRP F 1 71 ? 53.82946 55.30550 -34.64504 1.000 186.99600 71 TRP E C 1
ATOM 20509 O O . TRP F 1 71 ? 53.86502 56.52706 -34.87632 1.000 186.65005 71 TRP E O 1
ATOM 20530 N N . PRO F 1 72 ? 53.55809 54.85831 -33.42177 1.000 153.79661 72 PRO E N 1
ATOM 20531 C CA . PRO F 1 72 ? 53.23739 55.81708 -32.36895 1.000 152.37583 72 PRO E CA 1
ATOM 20532 C C . PRO F 1 72 ? 54.31244 56.86318 -32.20375 1.000 151.27743 72 PRO E C 1
ATOM 20533 O O . PRO F 1 72 ? 53.99701 58.01000 -31.86152 1.000 150.43557 72 PRO E O 1
ATOM 20544 N N . LEU F 1 73 ? 55.57587 56.51021 -32.45087 1.000 177.59227 73 LEU E N 1
ATOM 20545 C CA . LEU F 1 73 ? 56.66719 57.46097 -32.27272 1.000 176.97335 73 LEU E CA 1
ATOM 20546 C C . LEU F 1 73 ? 56.48709 58.68714 -33.15078 1.000 177.44572 73 LEU E C 1
ATOM 20547 O O . LEU F 1 73 ? 56.22247 59.78749 -32.65527 1.000 176.61135 73 LEU E O 1
ATOM 20563 N N . PHE F 1 74 ? 56.64770 58.52175 -34.45620 1.000 169.06951 74 PHE E N 1
ATOM 20564 C CA . PHE F 1 74 ? 56.58053 59.68458 -35.32705 1.000 170.03172 74 PHE E CA 1
ATOM 20565 C C . PHE F 1 74 ? 55.24524 60.40853 -35.18405 1.000 169.69496 74 PHE E C 1
ATOM 20566 O O . PHE F 1 74 ? 55.19678 61.64344 -35.20207 1.000 169.68463 74 PHE E O 1
ATOM 20583 N N . VAL F 1 75 ? 54.15243 59.66002 -35.01760 1.000 153.42417 75 VAL E N 1
ATOM 20584 C CA . VAL F 1 75 ? 52.84997 60.28334 -34.77775 1.000 153.21902 75 VAL E CA 1
ATOM 20585 C C . VAL F 1 75 ? 52.93580 61.22217 -33.58727 1.000 151.43006 75 VAL E C 1
ATOM 20586 O O . VAL F 1 75 ? 52.44179 62.35270 -33.62181 1.000 151.36385 75 VAL E O 1
ATOM 20599 N N . THR F 1 76 ? 53.53317 60.75415 -32.49932 1.000 150.11507 76 THR E N 1
ATOM 20600 C CA . THR F 1 76 ? 53.84157 61.66264 -31.40959 1.000 148.59723 76 THR E CA 1
ATOM 20601 C C . THR F 1 76 ? 54.69108 62.81767 -31.92671 1.000 148.98604 76 THR E C 1
ATOM 20602 O O . THR F 1 76 ? 54.27237 63.97950 -31.88180 1.000 148.79405 76 THR E O 1
ATOM 20613 N N . LEU F 1 77 ? 55.85878 62.49983 -32.49950 1.000 149.87756 77 LEU E N 1
ATOM 20614 C CA . LEU F 1 77 ? 56.81237 63.52733 -32.91886 1.000 150.68423 77 LEU E CA 1
ATOM 20615 C C . LEU F 1 77 ? 56.14657 64.59848 -33.78289 1.000 151.85196 77 LEU E C 1
ATOM 20616 O O . LEU F 1 77 ? 56.28828 65.79662 -33.51753 1.000 151.76140 77 LEU E O 1
ATOM 20632 N N . VAL F 1 78 ? 55.42284 64.18027 -34.82812 1.000 153.20118 78 VAL E N 1
ATOM 20633 C CA . VAL F 1 78 ? 54.69852 65.11820 -35.69143 1.000 154.70490 78 VAL E CA 1
ATOM 20634 C C . VAL F 1 78 ? 53.87572 66.08624 -34.85394 1.000 153.40885 78 VAL E C 1
ATOM 20635 O O . VAL F 1 78 ? 53.99692 67.30960 -34.98409 1.000 154.02809 78 VAL E O 1
ATOM 20648 N N . LEU F 1 79 ? 53.00470 65.54623 -33.99907 1.000 151.83871 79 LEU E N 1
ATOM 20649 C CA . LEU F 1 79 ? 52.25095 66.38139 -33.06957 1.000 150.47440 79 LEU E CA 1
ATOM 20650 C C . LEU F 1 79 ? 53.18963 67.32306 -32.32392 1.000 149.48651 79 LEU E C 1
ATOM 20651 O O . LEU F 1 79 ? 53.01088 68.54178 -32.35475 1.000 149.75766 79 LEU E O 1
ATOM 20667 N N . LEU F 1 80 ? 54.22634 66.77670 -31.68276 1.000 148.61893 80 LEU E N 1
ATOM 20668 C CA . LEU F 1 80 ? 55.17106 67.62033 -30.96108 1.000 147.98056 80 LEU E CA 1
ATOM 20669 C C . LEU F 1 80 ? 55.67857 68.73603 -31.85340 1.000 149.80993 80 LEU E C 1
ATOM 20670 O O . LEU F 1 80 ? 55.84829 69.87168 -31.40532 1.000 149.60861 80 LEU E O 1
ATOM 20686 N N . ILE F 1 81 ? 55.96357 68.42223 -33.11440 1.000 151.85914 81 ILE E N 1
ATOM 20687 C CA . ILE F 1 81 ? 56.37202 69.45065 -34.06810 1.000 154.22060 81 ILE E CA 1
ATOM 20688 C C . ILE F 1 81 ? 55.21169 70.41636 -34.33690 1.000 154.69927 81 ILE E C 1
ATOM 20689 O O . ILE F 1 81 ? 55.32294 71.62373 -34.09576 1.000 155.04980 81 ILE E O 1
ATOM 20705 N N . VAL F 1 82 ? 54.06051 69.88970 -34.78090 1.000 154.81038 82 VAL E N 1
ATOM 20706 C CA . VAL F 1 82 ? 52.89665 70.73156 -35.10004 1.000 155.58265 82 VAL E CA 1
ATOM 20707 C C . VAL F 1 82 ? 52.54534 71.64673 -33.93574 1.000 153.70071 82 VAL E C 1
ATOM 20708 O O . VAL F 1 82 ? 52.18380 72.81142 -34.12643 1.000 154.66823 82 VAL E O 1
ATOM 20721 N N . PHE F 1 83 ? 52.58645 71.12207 -32.71651 1.000 168.47350 83 PHE E N 1
ATOM 20722 C CA . PHE F 1 83 ? 52.40326 71.98103 -31.55960 1.000 166.73919 83 PHE E CA 1
ATOM 20723 C C . PHE F 1 83 ? 53.47071 73.06795 -31.54485 1.000 167.57541 83 PHE E C 1
ATOM 20724 O O . PHE F 1 83 ? 53.16347 74.25178 -31.71200 1.000 168.44335 83 PHE E O 1
ATOM 20741 N N . PHE F 1 84 ? 54.74365 72.67925 -31.42391 1.000 150.42521 84 PHE E N 1
ATOM 20742 C CA . PHE F 1 84 ? 55.81291 73.66841 -31.30460 1.000 151.45832 84 PHE E CA 1
ATOM 20743 C C . PHE F 1 84 ? 55.76235 74.67671 -32.45188 1.000 154.34243 84 PHE E C 1
ATOM 20744 O O . PHE F 1 84 ? 55.74820 75.89339 -32.22288 1.000 154.90040 84 PHE E O 1
ATOM 20761 N N . THR F 1 85 ? 55.71129 74.19083 -33.69565 1.000 156.42227 85 THR E N 1
ATOM 20762 C CA . THR F 1 85 ? 55.59807 75.08717 -34.84361 1.000 159.62675 85 THR E CA 1
ATOM 20763 C C . THR F 1 85 ? 54.52295 76.14124 -34.59666 1.000 159.38506 85 THR E C 1
ATOM 20764 O O . THR F 1 85 ? 54.80363 77.34841 -34.61084 1.000 160.85886 85 THR E O 1
ATOM 20775 N N . PHE F 1 86 ? 53.29279 75.69637 -34.30381 1.000 157.61897 86 PHE E N 1
ATOM 20776 C CA . PHE F 1 86 ? 52.20749 76.63542 -34.03495 1.000 157.35571 86 PHE E CA 1
ATOM 20777 C C . PHE F 1 86 ? 52.60849 77.62192 -32.94957 1.000 155.99815 86 PHE E C 1
ATOM 20778 O O . PHE F 1 86 ? 52.56732 78.83701 -33.15071 1.000 157.59568 86 PHE E O 1
ATOM 20795 N N . THR F 1 87 ? 53.03285 77.10801 -31.79567 1.000 156.44461 87 THR E N 1
ATOM 20796 C CA . THR F 1 87 ? 53.48277 77.97585 -30.71424 1.000 155.21185 87 THR E CA 1
ATOM 20797 C C . THR F 1 87 ? 54.50138 78.97499 -31.23904 1.000 157.92345 87 THR E C 1
ATOM 20798 O O . THR F 1 87 ? 54.35541 80.18869 -31.05088 1.000 158.64316 87 THR E O 1
ATOM 20809 N N . LEU F 1 88 ? 55.49992 78.47747 -31.97687 1.000 156.66606 88 LEU E N 1
ATOM 20810 C CA . LEU F 1 88 ? 56.55052 79.33745 -32.51311 1.000 159.77715 88 LEU E CA 1
ATOM 20811 C C . LEU F 1 88 ? 55.95177 80.48779 -33.31482 1.000 162.47292 88 LEU E C 1
ATOM 20812 O O . LEU F 1 88 ? 56.31685 81.65389 -33.12998 1.000 163.94617 88 LEU E O 1
ATOM 20828 N N . ILE F 1 89 ? 55.00670 80.17403 -34.19906 1.000 163.35867 89 ILE E N 1
ATOM 20829 C CA . ILE F 1 89 ? 54.36988 81.21291 -34.99513 1.000 166.21305 89 ILE E CA 1
ATOM 20830 C C . ILE F 1 89 ? 53.53268 82.12967 -34.11037 1.000 164.46567 89 ILE E C 1
ATOM 20831 O O . ILE F 1 89 ? 53.57635 83.35475 -34.25935 1.000 166.59866 89 ILE E O 1
ATOM 20847 N N . ALA F 1 90 ? 52.75217 81.55771 -33.18448 1.000 165.76482 90 ALA E N 1
ATOM 20848 C CA . ALA F 1 90 ? 51.82101 82.35726 -32.39291 1.000 164.15500 90 ALA E CA 1
ATOM 20849 C C . ALA F 1 90 ? 52.53933 83.52376 -31.73803 1.000 164.47318 90 ALA E C 1
ATOM 20850 O O . ALA F 1 90 ? 52.20824 84.68991 -31.99157 1.000 166.36594 90 ALA E O 1
ATOM 20857 N N . ASN F 1 91 ? 53.55850 83.21957 -30.91840 1.000 175.04939 91 ASN E N 1
ATOM 20858 C CA . ASN F 1 91 ? 54.35522 84.26748 -30.28417 1.000 175.62173 91 ASN E CA 1
ATOM 20859 C C . ASN F 1 91 ? 54.88141 85.26658 -31.30893 1.000 180.03884 91 ASN E C 1
ATOM 20860 O O . ASN F 1 91 ? 54.83077 86.48125 -31.07686 1.000 181.20874 91 ASN E O 1
ATOM 20871 N N . LEU F 1 92 ? 55.37732 84.78286 -32.45548 1.000 165.73349 92 LEU E N 1
ATOM 20872 C CA . LEU F 1 92 ? 55.82360 85.69461 -33.50925 1.000 170.50110 92 LEU E CA 1
ATOM 20873 C C . LEU F 1 92 ? 54.72009 86.68044 -33.89424 1.000 171.95560 92 LEU E C 1
ATOM 20874 O O . LEU F 1 92 ? 54.90861 87.89857 -33.81969 1.000 174.09443 92 LEU E O 1
ATOM 20890 N N . ILE F 1 93 ? 53.53820 86.17794 -34.25724 1.000 170.90712 93 ILE E N 1
ATOM 20891 C CA . ILE F 1 93 ? 52.45225 87.09086 -34.59825 1.000 172.39048 93 ILE E CA 1
ATOM 20892 C C . ILE F 1 93 ? 52.05164 87.89595 -33.37388 1.000 169.81181 93 ILE E C 1
ATOM 20893 O O . ILE F 1 93 ? 51.60861 89.03813 -33.49028 1.000 171.67076 93 ILE E O 1
ATOM 20909 N N . ALA F 1 94 ? 52.17954 87.31307 -32.18770 1.000 165.67950 94 ALA E N 1
ATOM 20910 C CA . ALA F 1 94 ? 51.90518 88.02673 -30.95184 1.000 163.19772 94 ALA E CA 1
ATOM 20911 C C . ALA F 1 94 ? 53.04361 88.93467 -30.52386 1.000 164.58086 94 ALA E C 1
ATOM 20912 O O . ALA F 1 94 ? 52.89419 89.66213 -29.54025 1.000 162.98199 94 ALA E O 1
ATOM 20919 N N . ALA F 1 95 ? 54.19674 88.86356 -31.18176 1.000 170.05419 95 ALA E N 1
ATOM 20920 C CA . ALA F 1 95 ? 55.32678 89.69099 -30.76319 1.000 171.75522 95 ALA E CA 1
ATOM 20921 C C . ALA F 1 95 ? 55.02073 91.17973 -30.89584 1.000 174.40778 95 ALA E C 1
ATOM 20922 O O . ALA F 1 95 ? 55.11952 91.90621 -29.88956 1.000 173.08290 95 ALA E O 1
ATOM 20929 N N . PRO F 1 96 ? 54.59576 91.68789 -32.06497 1.000 175.65101 96 PRO E N 1
ATOM 20930 C CA . PRO F 1 96 ? 54.37326 93.13829 -32.19431 1.000 178.64073 96 PRO E CA 1
ATOM 20931 C C . PRO F 1 96 ? 53.31107 93.65419 -31.25625 1.000 175.41577 96 PRO E C 1
ATOM 20932 O O . PRO F 1 96 ? 53.53324 94.64385 -30.54671 1.000 175.56124 96 PRO E O 1
ATOM 20943 N N . PHE F 1 97 ? 52.16404 92.97405 -31.22006 1.000 172.59589 97 PHE E N 1
ATOM 20944 C CA . PHE F 1 97 ? 51.03903 93.40396 -30.40169 1.000 169.74839 97 PHE E CA 1
ATOM 20945 C C . PHE F 1 97 ? 51.47479 93.61964 -28.95900 1.000 166.47547 97 PHE E C 1
ATOM 20946 O O . PHE F 1 97 ? 51.25793 94.69337 -28.38277 1.000 166.52941 97 PHE E O 1
ATOM 20963 N N . ASN F 1 98 ? 52.18058 92.63697 -28.39356 1.000 164.01975 98 ASN E N 1
ATOM 20964 C CA . ASN F 1 98 ? 52.68887 92.76382 -27.03021 1.000 161.25203 98 ASN E CA 1
ATOM 20965 C C . ASN F 1 98 ? 53.53970 94.02393 -26.88998 1.000 164.11938 98 ASN E C 1
ATOM 20966 O O . ASN F 1 98 ? 53.31762 94.83432 -25.98174 1.000 162.88024 98 ASN E O 1
ATOM 20977 N N . GLY F 1 99 ? 54.50324 94.22041 -27.80150 1.000 168.25794 99 GLY E N 1
ATOM 20978 C CA . GLY F 1 99 ? 55.27158 95.46298 -27.80440 1.000 171.83821 99 GLY E CA 1
ATOM 20979 C C . GLY F 1 99 ? 54.38748 96.69077 -27.90115 1.000 173.20560 99 GLY E C 1
ATOM 20980 O O . GLY F 1 99 ? 54.50558 97.62461 -27.10039 1.000 173.02651 99 GLY E O 1
ATOM 20984 N N . PHE F 1 100 ? 53.47517 96.70082 -28.88167 1.000 174.71852 100 PHE E N 1
ATOM 20985 C CA . PHE F 1 100 ? 52.53541 97.81122 -29.00389 1.000 176.06717 100 PHE E CA 1
ATOM 20986 C C . PHE F 1 100 ? 51.76241 97.99759 -27.70480 1.000 171.50312 100 PHE E C 1
ATOM 20987 O O . PHE F 1 100 ? 51.48146 99.12967 -27.29681 1.000 172.22598 100 PHE E O 1
ATOM 21004 N N . LEU F 1 101 ? 51.42956 96.88949 -27.03196 1.000 166.97744 101 LEU E N 1
ATOM 21005 C CA . LEU F 1 101 ? 50.71346 96.96376 -25.76788 1.000 162.75509 101 LEU E CA 1
ATOM 21006 C C . LEU F 1 101 ? 51.59404 97.55644 -24.67978 1.000 162.01454 101 LEU E C 1
ATOM 21007 O O . LEU F 1 101 ? 51.12501 98.34665 -23.85539 1.000 160.66087 101 LEU E O 1
ATOM 21023 N N . ALA F 1 102 ? 52.87484 97.18270 -24.66182 1.000 175.70364 102 ALA E N 1
ATOM 21024 C CA . ALA F 1 102 ? 53.77030 97.64296 -23.60479 1.000 175.16856 102 ALA E CA 1
ATOM 21025 C C . ALA F 1 102 ? 53.91013 99.16316 -23.60173 1.000 178.25693 102 ALA E C 1
ATOM 21026 O O . ALA F 1 102 ? 54.08805 99.77247 -22.53986 1.000 176.99265 102 ALA E O 1
ATOM 21033 N N . GLU F 1 103 ? 53.88578 99.79470 -24.77541 1.000 169.97950 103 GLU E N 1
ATOM 21034 C CA . GLU F 1 103 ? 53.78480 101.25101 -24.80011 1.000 172.95681 103 GLU E CA 1
ATOM 21035 C C . GLU F 1 103 ? 52.44616 101.71607 -24.24581 1.000 170.17471 103 GLU E C 1
ATOM 21036 O O . GLU F 1 103 ? 52.39387 102.57117 -23.35463 1.000 169.38259 103 GLU E O 1
ATOM 21048 N N . LYS F 1 104 ? 51.34668 101.16557 -24.76997 1.000 168.85889 104 LYS E N 1
ATOM 21049 C CA . LYS F 1 104 ? 50.03257 101.70005 -24.43340 1.000 167.16033 104 LYS E CA 1
ATOM 21050 C C . LYS F 1 104 ? 49.70371 101.49078 -22.96602 1.000 162.23433 104 LYS E C 1
ATOM 21051 O O . LYS F 1 104 ? 49.00307 102.30766 -22.37077 1.000 161.27168 104 LYS E O 1
ATOM 21070 N N . VAL F 1 105 ? 50.21136 100.42610 -22.35763 1.000 159.31488 105 VAL E N 1
ATOM 21071 C CA . VAL F 1 105 ? 50.04764 100.27037 -20.91950 1.000 155.21444 105 VAL E CA 1
ATOM 21072 C C . VAL F 1 105 ? 50.77151 101.39297 -20.19491 1.000 156.36472 105 VAL E C 1
ATOM 21073 O O . VAL F 1 105 ? 50.23855 101.99733 -19.25893 1.000 154.41751 105 VAL E O 1
ATOM 21086 N N . GLU F 1 106 ? 51.99024 101.70421 -20.64119 1.000 172.06471 106 GLU E N 1
ATOM 21087 C CA . GLU F 1 106 ? 52.86047 102.61726 -19.90768 1.000 173.38245 106 GLU E CA 1
ATOM 21088 C C . GLU F 1 106 ? 52.22565 103.99406 -19.77640 1.000 174.68295 106 GLU E C 1
ATOM 21089 O O . GLU F 1 106 ? 52.23328 104.58726 -18.68944 1.000 173.13695 106 GLU E O 1
ATOM 21101 N N . VAL F 1 107 ? 51.64710 104.51103 -20.86473 1.000 165.39039 107 VAL E N 1
ATOM 21102 C CA . VAL F 1 107 ? 51.04524 105.83735 -20.79876 1.000 167.01192 107 VAL E CA 1
ATOM 21103 C C . VAL F 1 107 ? 49.94597 105.85000 -19.75335 1.000 162.46862 107 VAL E C 1
ATOM 21104 O O . VAL F 1 107 ? 49.73379 106.86221 -19.07817 1.000 162.40181 107 VAL E O 1
ATOM 21117 N N . VAL F 1 108 ? 49.26272 104.71963 -19.56830 1.000 158.76781 108 VAL E N 1
ATOM 21118 C CA . VAL F 1 108 ? 48.21800 104.61340 -18.55321 1.000 154.59255 108 VAL E CA 1
ATOM 21119 C C . VAL F 1 108 ? 48.82566 104.52109 -17.15615 1.000 151.85996 108 VAL E C 1
ATOM 21120 O O . VAL F 1 108 ? 48.26573 105.04677 -16.18972 1.000 149.76374 108 VAL E O 1
ATOM 21133 N N . VAL F 1 109 ? 49.97103 103.85828 -17.03004 1.000 152.03347 109 VAL E N 1
ATOM 21134 C CA . VAL F 1 109 ? 50.61821 103.69917 -15.73150 1.000 149.83761 109 VAL E CA 1
ATOM 21135 C C . VAL F 1 109 ? 51.02866 105.05757 -15.16566 1.000 151.56026 109 VAL E C 1
ATOM 21136 O O . VAL F 1 109 ? 50.91830 105.29504 -13.95511 1.000 149.20742 109 VAL E O 1
ATOM 21149 N N . ARG F 1 110 ? 51.51738 105.96498 -16.03195 1.000 160.41024 110 ARG E N 1
ATOM 21150 C CA . ARG F 1 110 ? 52.00238 107.30082 -15.65911 1.000 162.96369 110 ARG E CA 1
ATOM 21151 C C . ARG F 1 110 ? 50.94018 108.39286 -15.71301 1.000 163.36765 110 ARG E C 1
ATOM 21152 O O . ARG F 1 110 ? 51.21703 109.51811 -15.28984 1.000 165.12435 110 ARG E O 1
ATOM 21173 N N . GLY F 1 111 ? 49.74784 108.09995 -16.22199 1.000 157.57579 111 GLY E N 1
ATOM 21174 C CA . GLY F 1 111 ? 48.66887 109.05899 -16.26552 1.000 157.87538 111 GLY E CA 1
ATOM 21175 C C . GLY F 1 111 ? 48.60703 109.89855 -17.52147 1.000 162.79086 111 GLY E C 1
ATOM 21176 O O . GLY F 1 111 ? 47.70066 110.72572 -17.63735 1.000 163.47670 111 GLY E O 1
ATOM 21180 N N . THR F 1 112 ? 49.49955 109.66435 -18.48564 1.000 166.36169 112 THR E N 1
ATOM 21181 C CA . THR F 1 112 ? 49.57644 110.48986 -19.68913 1.000 171.79983 112 THR E CA 1
ATOM 21182 C C . THR F 1 112 ? 48.27055 110.47844 -20.46232 1.000 171.96424 112 THR E C 1
ATOM 21183 O O . THR F 1 112 ? 47.73927 111.53366 -20.83350 1.000 174.77260 112 THR E O 1
ATOM 21194 N N . ASP F 1 113 ? 47.81708 109.28761 -20.83703 1.000 170.78204 113 ASP E N 1
ATOM 21195 C CA . ASP F 1 113 ? 46.57761 109.12591 -21.58832 1.000 170.98285 113 ASP E CA 1
ATOM 21196 C C . ASP F 1 113 ? 45.93155 107.83767 -21.09418 1.000 165.94192 113 ASP E C 1
ATOM 21197 O O . ASP F 1 113 ? 46.43205 106.74354 -21.38138 1.000 165.12902 113 ASP E O 1
ATOM 21206 N N . ASP F 1 114 ? 44.82972 107.95946 -20.34337 1.000 173.63443 114 ASP E N 1
ATOM 21207 C CA . ASP F 1 114 ? 44.17730 106.77790 -19.78723 1.000 169.15227 114 ASP E CA 1
ATOM 21208 C C . ASP F 1 114 ? 43.42046 105.96259 -20.81934 1.000 169.85018 114 ASP E C 1
ATOM 21209 O O . ASP F 1 114 ? 43.06375 104.81791 -20.52354 1.000 166.74977 114 ASP E O 1
ATOM 21218 N N . PHE F 1 115 ? 43.16732 106.49628 -22.00496 1.000 162.08106 115 PHE E N 1
ATOM 21219 C CA . PHE F 1 115 ? 42.52510 105.74053 -23.07364 1.000 163.32700 115 PHE E CA 1
ATOM 21220 C C . PHE F 1 115 ? 43.40962 105.75536 -24.30987 1.000 167.82074 115 PHE E C 1
ATOM 21221 O O . PHE F 1 115 ? 43.15077 106.50769 -25.25781 1.000 172.17135 115 PHE E O 1
ATOM 21238 N N . PRO F 1 116 ? 44.44008 104.91570 -24.36080 1.000 167.17938 116 PRO E N 1
ATOM 21239 C CA . PRO F 1 116 ? 45.25960 104.85581 -25.57497 1.000 171.60538 116 PRO E CA 1
ATOM 21240 C C . PRO F 1 116 ? 44.48009 104.28107 -26.74830 1.000 173.46961 116 PRO E C 1
ATOM 21241 O O . PRO F 1 116 ? 43.52899 103.51550 -26.58031 1.000 170.62287 116 PRO E O 1
ATOM 21252 N N . ALA F 1 117 ? 44.86893 104.69600 -27.94824 1.000 182.70399 117 ALA E N 1
ATOM 21253 C CA . ALA F 1 117 ? 44.16154 104.32881 -29.16494 1.000 185.46953 117 ALA E CA 1
ATOM 21254 C C . ALA F 1 117 ? 44.99025 103.38045 -30.00894 1.000 186.99526 117 ALA E C 1
ATOM 21255 O O . ALA F 1 117 ? 46.20045 103.55360 -30.16045 1.000 189.03538 117 ALA E O 1
ATOM 21262 N N . PHE F 1 118 ? 44.31586 102.41144 -30.60572 1.000 182.39931 118 PHE E N 1
ATOM 21263 C CA . PHE F 1 118 ? 44.98318 101.46129 -31.47483 1.000 183.88375 118 PHE E CA 1
ATOM 21264 C C . PHE F 1 118 ? 44.97822 102.00967 -32.89960 1.000 190.26656 118 PHE E C 1
ATOM 21265 O O . PHE F 1 118 ? 43.96584 102.55534 -33.35780 1.000 192.50244 118 PHE E O 1
ATOM 21282 N N . SER F 1 119 ? 46.13746 101.93049 -33.56375 1.000 228.34831 119 SER E N 1
ATOM 21283 C CA . SER F 1 119 ? 46.25667 102.20742 -34.99554 1.000 234.61726 119 SER E CA 1
ATOM 21284 C C . SER F 1 119 ? 47.19761 101.17709 -35.60264 1.000 235.27966 119 SER E C 1
ATOM 21285 O O . SER F 1 119 ? 48.16607 100.75604 -34.96101 1.000 232.73078 119 SER E O 1
ATOM 21293 N N . TRP F 1 120 ? 46.85648 100.72049 -36.81038 1.000 219.05868 120 TRP E N 1
ATOM 21294 C CA . TRP F 1 120 ? 47.70589 99.79027 -37.54172 1.000 220.39419 120 TRP E CA 1
ATOM 21295 C C . TRP F 1 120 ? 48.99085 100.45015 -38.01860 1.000 225.36954 120 TRP E C 1
ATOM 21296 O O . TRP F 1 120 ? 49.98480 99.74812 -38.22146 1.000 225.44545 120 TRP E O 1
ATOM 21317 N N . ALA F 1 121 ? 49.00561 101.77839 -38.17420 1.000 243.52074 121 ALA E N 1
ATOM 21318 C CA . ALA F 1 121 ? 50.19227 102.45511 -38.69308 1.000 249.11639 121 ALA E CA 1
ATOM 21319 C C . ALA F 1 121 ? 51.39744 102.22150 -37.79015 1.000 246.30819 121 ALA E C 1
ATOM 21320 O O . ALA F 1 121 ? 52.42611 101.68524 -38.22097 1.000 248.05491 121 ALA E O 1
ATOM 21327 N N . GLU F 1 122 ? 51.29994 102.63906 -36.53147 1.000 232.55542 122 GLU E N 1
ATOM 21328 C CA . GLU F 1 122 ? 52.43975 102.48253 -35.64169 1.000 230.26968 122 GLU E CA 1
ATOM 21329 C C . GLU F 1 122 ? 52.71130 101.02194 -35.29000 1.000 225.25553 122 GLU E C 1
ATOM 21330 O O . GLU F 1 122 ? 53.84572 100.69569 -34.92443 1.000 224.77676 122 GLU E O 1
ATOM 21342 N N . LEU F 1 123 ? 51.69449 100.15231 -35.36236 1.000 212.81384 123 LEU E N 1
ATOM 21343 C CA . LEU F 1 123 ? 51.88539 98.70988 -35.17940 1.000 208.68131 123 LEU E CA 1
ATOM 21344 C C . LEU F 1 123 ? 52.76196 98.11954 -36.27927 1.000 212.47885 123 LEU E C 1
ATOM 21345 O O . LEU F 1 123 ? 53.74050 97.40543 -36.01029 1.000 211.05933 123 LEU E O 1
ATOM 21361 N N . MET F 1 124 ? 52.38012 98.35901 -37.53543 1.000 229.23248 124 MET E N 1
ATOM 21362 C CA . MET F 1 124 ? 53.21233 97.94057 -38.65308 1.000 233.66693 124 MET E CA 1
ATOM 21363 C C . MET F 1 124 ? 54.59337 98.57392 -38.55576 1.000 237.14809 124 MET E C 1
ATOM 21364 O O . MET F 1 124 ? 55.59180 97.94777 -38.92841 1.000 238.50274 124 MET E O 1
ATOM 21378 N N . ALA F 1 125 ? 54.67989 99.79874 -38.02574 1.000 216.19682 125 ALA E N 1
ATOM 21379 C CA . ALA F 1 125 ? 55.99052 100.41042 -37.83630 1.000 219.53730 125 ALA E CA 1
ATOM 21380 C C . ALA F 1 125 ? 56.79686 99.70400 -36.74796 1.000 214.66929 125 ALA E C 1
ATOM 21381 O O . ALA F 1 125 ? 58.03104 99.72758 -36.78147 1.000 217.29395 125 ALA E O 1
ATOM 21388 N N . MET F 1 126 ? 56.13193 99.08549 -35.77158 1.000 217.68455 126 MET E N 1
ATOM 21389 C CA . MET F 1 126 ? 56.85370 98.37274 -34.72017 1.000 213.19584 126 MET E CA 1
ATOM 21390 C C . MET F 1 126 ? 57.27848 96.98442 -35.14327 1.000 211.80645 126 MET E C 1
ATOM 21391 O O . MET F 1 126 ? 58.24420 96.45331 -34.58938 1.000 210.28244 126 MET E O 1
ATOM 21405 N N . VAL F 1 127 ? 56.53060 96.35919 -36.04968 1.000 202.36230 127 VAL E N 1
ATOM 21406 C CA . VAL F 1 127 ? 56.72622 94.95055 -36.39821 1.000 200.32415 127 VAL E CA 1
ATOM 21407 C C . VAL F 1 127 ? 58.20229 94.55668 -36.48690 1.000 202.22096 127 VAL E C 1
ATOM 21408 O O . VAL F 1 127 ? 58.60356 93.62157 -35.78304 1.000 198.13779 127 VAL E O 1
ATOM 21421 N N . PRO F 1 128 ? 59.05108 95.20485 -37.30523 1.000 208.47230 128 PRO E N 1
ATOM 21422 C CA . PRO F 1 128 ? 60.40600 94.65401 -37.49241 1.000 210.35540 128 PRO E CA 1
ATOM 21423 C C . PRO F 1 128 ? 61.23103 94.57437 -36.21666 1.000 207.31899 128 PRO E C 1
ATOM 21424 O O . PRO F 1 128 ? 61.77264 93.50711 -35.91600 1.000 204.60334 128 PRO E O 1
ATOM 21435 N N . ARG F 1 129 ? 61.33167 95.65394 -35.43581 1.000 207.73564 129 ARG E N 1
ATOM 21436 C CA . ARG F 1 129 ? 62.19244 95.61291 -34.25206 1.000 205.49548 129 ARG E CA 1
ATOM 21437 C C . ARG F 1 129 ? 61.70666 94.58894 -33.24420 1.000 198.39858 129 ARG E C 1
ATOM 21438 O O . ARG F 1 129 ? 62.50874 93.99116 -32.51926 1.000 196.39173 129 ARG E O 1
ATOM 21459 N N . THR F 1 130 ? 60.39760 94.41091 -33.15212 1.000 196.02121 130 THR E N 1
ATOM 21460 C CA . THR F 1 130 ? 59.82427 93.53396 -32.13620 1.000 189.58830 130 THR E CA 1
ATOM 21461 C C . THR F 1 130 ? 59.80383 92.06403 -32.57277 1.000 187.52942 130 THR E C 1
ATOM 21462 O O . THR F 1 130 ? 59.89908 91.16452 -31.72424 1.000 183.24715 130 THR E O 1
ATOM 21473 N N . ILE F 1 131 ? 59.63072 91.79902 -33.87529 1.000 189.44617 131 ILE E N 1
ATOM 21474 C CA . ILE F 1 131 ? 59.81554 90.44559 -34.40023 1.000 188.35980 131 ILE E CA 1
ATOM 21475 C C . ILE F 1 131 ? 61.28795 90.04934 -34.32003 1.000 190.00314 131 ILE E C 1
ATOM 21476 O O . ILE F 1 131 ? 61.62925 88.97237 -33.81922 1.000 186.78268 131 ILE E O 1
ATOM 21492 N N . GLY F 1 132 ? 62.18310 90.91611 -34.80135 1.000 195.32087 132 GLY E N 1
ATOM 21493 C CA . GLY F 1 132 ? 63.60463 90.65861 -34.64636 1.000 197.27949 132 GLY E CA 1
ATOM 21494 C C . GLY F 1 132 ? 63.98736 90.43709 -33.19810 1.000 193.21491 132 GLY E C 1
ATOM 21495 O O . GLY F 1 132 ? 64.81283 89.57792 -32.89066 1.000 192.21237 132 GLY E O 1
ATOM 21499 N N . ARG F 1 133 ? 63.38370 91.20191 -32.28807 1.000 190.96304 133 ARG E N 1
ATOM 21500 C CA . ARG F 1 133 ? 63.64591 91.01299 -30.86622 1.000 187.07444 133 ARG E CA 1
ATOM 21501 C C . ARG F 1 133 ? 63.09492 89.67489 -30.37523 1.000 181.64850 133 ARG E C 1
ATOM 21502 O O . ARG F 1 133 ? 63.67713 89.04637 -29.48086 1.000 179.31028 133 ARG E O 1
ATOM 21523 N N . GLU F 1 134 ? 61.96415 89.22705 -30.92948 1.000 179.85951 134 GLU E N 1
ATOM 21524 C CA . GLU F 1 134 ? 61.48566 87.88401 -30.61375 1.000 175.46210 134 GLU E CA 1
ATOM 21525 C C . GLU F 1 134 ? 62.46482 86.82970 -31.08960 1.000 176.56994 134 GLU E C 1
ATOM 21526 O O . GLU F 1 134 ? 62.63432 85.79275 -30.43860 1.000 173.37382 134 GLU E O 1
ATOM 21538 N N . LEU F 1 135 ? 63.13175 87.08462 -32.20865 1.000 181.31291 135 LEU E N 1
ATOM 21539 C CA . LEU F 1 135 ? 64.17639 86.18083 -32.66470 1.000 182.86448 135 LEU E CA 1
ATOM 21540 C C . LEU F 1 135 ? 65.38332 86.21957 -31.73622 1.000 183.12978 135 LEU E C 1
ATOM 21541 O O . LEU F 1 135 ? 65.99744 85.18245 -31.47484 1.000 181.79008 135 LEU E O 1
ATOM 21557 N N . ARG F 1 136 ? 65.74801 87.39404 -31.22186 1.000 188.24984 136 ARG E N 1
ATOM 21558 C CA . ARG F 1 136 ? 66.83891 87.42526 -30.25663 1.000 188.46220 136 ARG E CA 1
ATOM 21559 C C . ARG F 1 136 ? 66.47927 86.64024 -29.00193 1.000 183.00568 136 ARG E C 1
ATOM 21560 O O . ARG F 1 136 ? 67.30661 85.87825 -28.48612 1.000 182.36611 136 ARG E O 1
ATOM 21581 N N . LYS F 1 137 ? 65.23243 86.76933 -28.52664 1.000 214.13678 137 LYS E N 1
ATOM 21582 C CA . LYS F 1 137 ? 64.77889 85.97348 -27.38143 1.000 209.17902 137 LYS E CA 1
ATOM 21583 C C . LYS F 1 137 ? 64.88514 84.47950 -27.67218 1.000 207.52996 137 LYS E C 1
ATOM 21584 O O . LYS F 1 137 ? 65.34291 83.70013 -26.82568 1.000 205.56639 137 LYS E O 1
ATOM 21603 N N . LEU F 1 138 ? 64.42318 84.05911 -28.85512 1.000 170.31721 138 LEU E N 1
ATOM 21604 C CA . LEU F 1 138 ? 64.54464 82.66075 -29.26019 1.000 169.17989 138 LEU E CA 1
ATOM 21605 C C . LEU F 1 138 ? 66.00131 82.19790 -29.29018 1.000 171.50655 138 LEU E C 1
ATOM 21606 O O . LEU F 1 138 ? 66.31107 81.06422 -28.89752 1.000 169.59310 138 LEU E O 1
ATOM 21622 N N . GLY F 1 139 ? 66.90709 83.04769 -29.77367 1.000 175.94330 139 GLY E N 1
ATOM 21623 C CA . GLY F 1 139 ? 68.31028 82.68608 -29.77405 1.000 178.56677 139 GLY E CA 1
ATOM 21624 C C . GLY F 1 139 ? 68.87713 82.56918 -28.37662 1.000 176.82163 139 GLY E C 1
ATOM 21625 O O . GLY F 1 139 ? 69.74382 81.72811 -28.12123 1.000 177.04325 139 GLY E O 1
ATOM 21629 N N . TYR F 1 140 ? 68.39256 83.39510 -27.45056 1.000 175.81667 140 TYR E N 1
ATOM 21630 C CA . TYR F 1 140 ? 68.85286 83.29383 -26.07368 1.000 174.15512 140 TYR E CA 1
ATOM 21631 C C . TYR F 1 140 ? 68.31249 82.05692 -25.39272 1.000 169.72879 140 TYR E C 1
ATOM 21632 O O . TYR F 1 140 ? 68.94899 81.53366 -24.47536 1.000 169.00030 140 TYR E O 1
ATOM 21650 N N . PHE F 1 141 ? 67.11744 81.61683 -25.77508 1.000 172.39520 141 PHE E N 1
ATOM 21651 C CA . PHE F 1 141 ? 66.45727 80.52289 -25.07175 1.000 168.34339 141 PHE E CA 1
ATOM 21652 C C . PHE F 1 141 ? 66.81521 79.14416 -25.64414 1.000 168.30029 141 PHE E C 1
ATOM 21653 O O . PHE F 1 141 ? 67.33148 78.27941 -24.92212 1.000 167.29616 141 PHE E O 1
ATOM 21670 N N . LEU F 1 142 ? 66.52085 78.92699 -26.92945 1.000 180.81520 142 LEU E N 1
ATOM 21671 C CA . LEU F 1 142 ? 66.55452 77.58278 -27.51218 1.000 180.20138 142 LEU E CA 1
ATOM 21672 C C . LEU F 1 142 ? 67.87740 76.83832 -27.33157 1.000 181.72332 142 LEU E C 1
ATOM 21673 O O . LEU F 1 142 ? 67.83487 75.64082 -26.98094 1.000 179.74240 142 LEU E O 1
ATOM 21689 N N . PRO F 1 143 ? 69.05525 77.43411 -27.55899 1.000 168.04314 143 PRO E N 1
ATOM 21690 C CA . PRO F 1 143 ? 70.28445 76.67601 -27.30174 1.000 169.47281 143 PRO E CA 1
ATOM 21691 C C . PRO F 1 143 ? 70.34134 76.17278 -25.87234 1.000 166.88852 143 PRO E C 1
ATOM 21692 O O . PRO F 1 143 ? 70.47162 74.96421 -25.66013 1.000 165.55622 143 PRO E O 1
ATOM 21703 N N . ARG F 1 144 ? 70.16328 77.05453 -24.88303 1.000 179.61644 144 ARG E N 1
ATOM 21704 C CA . ARG F 1 144 ? 70.21840 76.62153 -23.48715 1.000 177.49732 144 ARG E CA 1
ATOM 21705 C C . ARG F 1 144 ? 69.16123 75.56537 -23.18820 1.000 173.72603 144 ARG E C 1
ATOM 21706 O O . ARG F 1 144 ? 69.39350 74.66078 -22.36860 1.000 172.61022 144 ARG E O 1
ATOM 21727 N N . ALA F 1 145 ? 68.00059 75.66034 -23.84670 1.000 215.38511 145 ALA E N 1
ATOM 21728 C CA . ALA F 1 145 ? 66.97450 74.63396 -23.69889 1.000 212.31081 145 ALA E CA 1
ATOM 21729 C C . ALA F 1 145 ? 67.49708 73.27441 -24.14803 1.000 212.77692 145 ALA E C 1
ATOM 21730 O O . ALA F 1 145 ? 67.39476 72.29108 -23.40405 1.000 211.18439 145 ALA E O 1
ATOM 21737 N N . ILE F 1 146 ? 68.05361 73.19834 -25.37053 1.000 176.07294 146 ILE E N 1
ATOM 21738 C CA . ILE F 1 146 ? 68.64502 71.94552 -25.85780 1.000 176.79256 146 ILE E CA 1
ATOM 21739 C C . ILE F 1 146 ? 69.76970 71.47598 -24.93620 1.000 177.70445 146 ILE E C 1
ATOM 21740 O O . ILE F 1 146 ? 69.98048 70.26718 -24.75844 1.000 177.11504 146 ILE E O 1
ATOM 21756 N N . ALA F 1 147 ? 70.53203 72.41544 -24.36784 1.000 161.79768 147 ALA E N 1
ATOM 21757 C CA . ALA F 1 147 ? 71.57029 72.04644 -23.41447 1.000 162.91125 147 ALA E CA 1
ATOM 21758 C C . ALA F 1 147 ? 70.96580 71.32147 -22.21200 1.000 160.05524 147 ALA E C 1
ATOM 21759 O O . ALA F 1 147 ? 71.37095 70.19660 -21.88603 1.000 160.05964 147 ALA E O 1
ATOM 21766 N N . LEU F 1 148 ? 69.95487 71.93200 -21.56589 1.000 159.99199 148 LEU E N 1
ATOM 21767 C CA . LEU F 1 148 ? 69.32156 71.30444 -20.40018 1.000 157.59028 148 LEU E CA 1
ATOM 21768 C C . LEU F 1 148 ? 68.59347 69.99966 -20.74903 1.000 155.84820 148 LEU E C 1
ATOM 21769 O O . LEU F 1 148 ? 68.55149 69.07258 -19.92858 1.000 155.12029 148 LEU E O 1
ATOM 21785 N N . PHE F 1 149 ? 68.00904 69.90279 -21.94137 1.000 165.22216 149 PHE E N 1
ATOM 21786 C CA . PHE F 1 149 ? 67.26985 68.70114 -22.30543 1.000 163.75782 149 PHE E CA 1
ATOM 21787 C C . PHE F 1 149 ? 68.21078 67.52774 -22.57816 1.000 165.22098 149 PHE E C 1
ATOM 21788 O O . PHE F 1 149 ? 67.99060 66.41260 -22.08639 1.000 164.37682 149 PHE E O 1
ATOM 21805 N N . ILE F 1 150 ? 69.24933 67.74889 -23.39052 1.000 169.73333 150 ILE E N 1
ATOM 21806 C CA . ILE F 1 150 ? 70.27442 66.72088 -23.57769 1.000 171.41851 150 ILE E CA 1
ATOM 21807 C C . ILE F 1 150 ? 70.94809 66.39610 -22.24873 1.000 171.92152 150 ILE E C 1
ATOM 21808 O O . ILE F 1 150 ? 71.38256 65.25784 -22.02338 1.000 172.41847 150 ILE E O 1
ATOM 21824 N N . LEU F 1 151 ? 71.07419 67.38530 -21.35975 1.000 157.96797 151 LEU E N 1
ATOM 21825 C CA . LEU F 1 151 ? 71.56306 67.10347 -20.01420 1.000 158.41781 151 LEU E CA 1
ATOM 21826 C C . LEU F 1 151 ? 70.62067 66.16835 -19.26282 1.000 156.21861 151 LEU E C 1
ATOM 21827 O O . LEU F 1 151 ? 71.07282 65.34768 -18.45540 1.000 157.00309 151 LEU E O 1
ATOM 21843 N N . SER F 1 152 ? 69.31092 66.28077 -19.51646 1.000 189.58628 152 SER E N 1
ATOM 21844 C CA . SER F 1 152 ? 68.30316 65.46596 -18.84024 1.000 187.76505 152 SER E CA 1
ATOM 21845 C C . SER F 1 152 ? 68.15070 64.06815 -19.43402 1.000 187.76981 152 SER E C 1
ATOM 21846 O O . SER F 1 152 ? 67.66078 63.17483 -18.73722 1.000 187.22733 152 SER E O 1
ATOM 21854 N N . LEU F 1 153 ? 68.53961 63.85710 -20.69641 1.000 167.43510 153 LEU E N 1
ATOM 21855 C CA . LEU F 1 153 ? 68.46113 62.52428 -21.29365 1.000 167.58920 153 LEU E CA 1
ATOM 21856 C C . LEU F 1 153 ? 69.47905 61.56199 -20.69239 1.000 169.34098 153 LEU E C 1
ATOM 21857 O O . LEU F 1 153 ? 69.31526 60.33955 -20.80253 1.000 169.41593 153 LEU E O 1
ATOM 21873 N N . ILE F 1 154 ? 70.53357 62.08599 -20.08859 1.000 168.80495 154 ILE E N 1
ATOM 21874 C CA . ILE F 1 154 ? 71.52452 61.24915 -19.40461 1.000 170.79479 154 ILE E CA 1
ATOM 21875 C C . ILE F 1 154 ? 70.86872 60.60190 -18.18727 1.000 170.07009 154 ILE E C 1
ATOM 21876 O O . ILE F 1 154 ? 70.29403 61.31899 -17.34146 1.000 169.04048 154 ILE E O 1
ATOM 21892 N N . PRO F 1 155 ? 70.91938 59.27174 -18.04614 1.000 192.74433 155 PRO E N 1
ATOM 21893 C CA . PRO F 1 155 ? 70.28554 58.63456 -16.88070 1.000 192.57491 155 PRO E CA 1
ATOM 21894 C C . PRO F 1 155 ? 70.80525 59.14530 -15.54874 1.000 193.83867 155 PRO E C 1
ATOM 21895 O O . PRO F 1 155 ? 70.03243 59.21107 -14.58294 1.000 193.15750 155 PRO E O 1
ATOM 21906 N N . GLY F 1 156 ? 72.08398 59.50718 -15.45417 1.000 180.76425 156 GLY E N 1
ATOM 21907 C CA . GLY F 1 156 ? 72.61248 60.01426 -14.20025 1.000 182.26204 156 GLY E CA 1
ATOM 21908 C C . GLY F 1 156 ? 72.26223 61.45889 -13.86614 1.000 181.00741 156 GLY E C 1
ATOM 21909 O O . GLY F 1 156 ? 71.97259 61.77130 -12.70400 1.000 181.06605 156 GLY E O 1
ATOM 21913 N N . LEU F 1 157 ? 72.27864 62.35140 -14.86425 1.000 189.82613 157 LEU E N 1
ATOM 21914 C CA . LEU F 1 157 ? 72.30093 63.78931 -14.60515 1.000 189.47939 157 LEU E CA 1
ATOM 21915 C C . LEU F 1 157 ? 70.93640 64.46754 -14.62610 1.000 186.55675 157 LEU E C 1
ATOM 21916 O O . LEU F 1 157 ? 70.85570 65.65504 -14.27982 1.000 186.17920 157 LEU E O 1
ATOM 21932 N N . ASN F 1 158 ? 69.86810 63.76495 -15.01460 1.000 208.77993 158 ASN E N 1
ATOM 21933 C CA . ASN F 1 158 ? 68.56211 64.41279 -15.14737 1.000 206.22595 158 ASN E CA 1
ATOM 21934 C C . ASN F 1 158 ? 68.11883 65.08772 -13.84228 1.000 205.67615 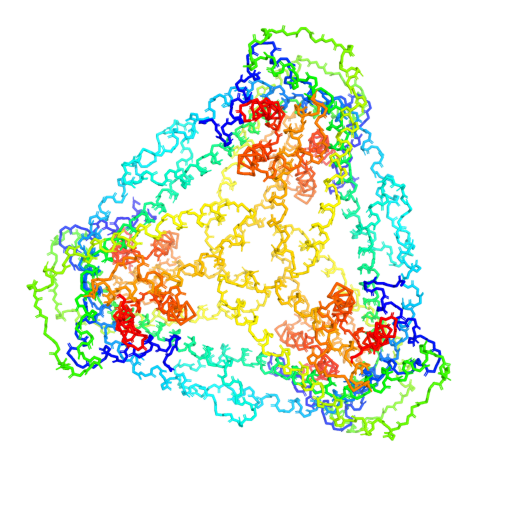158 ASN E C 1
ATOM 21935 O O . ASN F 1 158 ? 67.43422 66.12915 -13.86859 1.000 204.09916 158 ASN E O 1
ATOM 21946 N N . LEU F 1 159 ? 68.53842 64.53130 -12.69800 1.000 181.31181 159 LEU E N 1
ATOM 21947 C CA . LEU F 1 159 ? 68.07373 65.00989 -11.40032 1.000 181.03144 159 LEU E CA 1
ATOM 21948 C C . LEU F 1 159 ? 68.50342 66.44952 -11.13540 1.000 181.14127 159 LEU E C 1
ATOM 21949 O O . LEU F 1 159 ? 67.83668 67.16187 -10.37609 1.000 180.06260 159 LEU E O 1
ATOM 21965 N N . ILE F 1 160 ? 69.63652 66.88010 -11.69790 1.000 167.53384 160 ILE E N 1
ATOM 21966 C CA . ILE F 1 160 ? 70.01814 68.28821 -11.61550 1.000 167.86247 160 ILE E CA 1
ATOM 21967 C C . ILE F 1 160 ? 69.43518 69.11150 -12.75692 1.000 166.12375 160 ILE E C 1
ATOM 21968 O O . ILE F 1 160 ? 69.40506 70.34915 -12.66286 1.000 165.93059 160 ILE E O 1
ATOM 21984 N N . ALA F 1 161 ? 68.95617 68.46150 -13.82199 1.000 164.22764 161 ALA E N 1
ATOM 21985 C CA . ALA F 1 161 ? 68.38753 69.18902 -14.95227 1.000 162.92378 161 ALA E CA 1
ATOM 21986 C C . ALA F 1 161 ? 66.97303 69.69121 -14.64561 1.000 160.34519 161 ALA E C 1
ATOM 21987 O O . ALA F 1 161 ? 66.62545 70.82557 -14.99924 1.000 159.65423 161 ALA E O 1
ATOM 21994 N N . ALA F 1 162 ? 66.14616 68.88374 -13.97664 1.000 170.31246 162 ALA E N 1
ATOM 21995 C CA . ALA F 1 162 ? 64.79165 69.34110 -13.66358 1.000 168.12474 162 ALA E CA 1
ATOM 21996 C C . ALA F 1 162 ? 64.77870 70.69205 -12.94180 1.000 167.84100 162 ALA E C 1
ATOM 21997 O O . ALA F 1 162 ? 63.99575 71.57630 -13.33750 1.000 166.40726 162 ALA E O 1
ATOM 22004 N N . PRO F 1 163 ? 65.58693 70.90930 -11.89374 1.000 152.81651 163 PRO E N 1
ATOM 22005 C CA . PRO F 1 163 ? 65.62019 72.23796 -11.24755 1.000 152.70965 163 PRO E CA 1
ATOM 22006 C C . PRO F 1 163 ? 66.18897 73.33160 -12.13087 1.000 153.46290 163 PRO E C 1
ATOM 22007 O O . PRO F 1 163 ? 65.66204 74.45449 -12.15348 1.000 152.48512 163 PRO E O 1
ATOM 22018 N N . LEU F 1 164 ? 67.31163 73.06142 -12.80041 1.000 153.01898 164 LEU E N 1
ATOM 22019 C CA . LEU F 1 164 ? 67.85077 74.03315 -13.74641 1.000 154.23024 164 LEU E CA 1
ATOM 22020 C C . LEU F 1 164 ? 66.80862 74.39227 -14.79688 1.000 152.43933 164 LEU E C 1
ATOM 22021 O O . LEU F 1 164 ? 66.61110 75.56878 -15.11822 1.000 152.46442 164 LEU E O 1
ATOM 22037 N N . TRP F 1 165 ? 66.09461 73.39107 -15.30788 1.000 147.69055 165 TRP E N 1
ATOM 22038 C CA . TRP F 1 165 ? 65.02136 73.67169 -16.24648 1.000 146.13153 165 TRP E CA 1
ATOM 22039 C C . TRP F 1 165 ? 64.04169 74.65964 -15.65185 1.000 144.45130 165 TRP E C 1
ATOM 22040 O O . TRP F 1 165 ? 63.75844 75.70044 -16.25071 1.000 144.45764 165 TRP E O 1
ATOM 22061 N N . LEU F 1 166 ? 63.50654 74.34756 -14.47341 1.000 146.06718 166 LEU E N 1
ATOM 22062 C CA . LEU F 1 166 ? 62.47684 75.20286 -13.88735 1.000 144.37673 166 LEU E CA 1
ATOM 22063 C C . LEU F 1 166 ? 62.98052 76.62109 -13.66534 1.000 145.23163 166 LEU E C 1
ATOM 22064 O O . LEU F 1 166 ? 62.33743 77.60072 -14.07494 1.000 144.50415 166 LEU E O 1
ATOM 22080 N N . LEU F 1 167 ? 64.10604 76.74646 -12.95804 1.000 147.31474 167 LEU E N 1
ATOM 22081 C CA . LEU F 1 167 ? 64.68566 78.05684 -12.67652 1.000 148.56817 167 LEU E CA 1
ATOM 22082 C C . LEU F 1 167 ? 64.91136 78.86463 -13.95907 1.000 149.72765 167 LEU E C 1
ATOM 22083 O O . LEU F 1 167 ? 64.58474 80.05900 -14.02903 1.000 149.65689 167 LEU E O 1
ATOM 22099 N N . PHE F 1 168 ? 65.41510 78.21180 -15.00222 1.000 147.71844 168 PHE E N 1
ATOM 22100 C CA . PHE F 1 168 ? 65.63208 78.89897 -16.26326 1.000 149.22987 168 PHE E CA 1
ATOM 22101 C C . PHE F 1 168 ? 64.31481 79.37189 -16.85640 1.000 147.37574 168 PHE E C 1
ATOM 22102 O O . PHE F 1 168 ? 64.21551 80.50767 -17.31861 1.000 148.28737 168 PHE E O 1
ATOM 22119 N N . GLY F 1 169 ? 63.29322 78.51039 -16.86700 1.000 145.08177 169 GLY E N 1
ATOM 22120 C CA . GLY F 1 169 ? 61.99374 78.91326 -17.40143 1.000 143.50506 169 GLY E CA 1
ATOM 22121 C C . GLY F 1 169 ? 61.38735 80.11324 -16.68397 1.000 142.55802 169 GLY E C 1
ATOM 22122 O O . GLY F 1 169 ? 60.74691 80.97248 -17.30441 1.000 142.52957 169 GLY E O 1
ATOM 22126 N N . VAL F 1 170 ? 61.58486 80.19319 -15.37021 1.000 141.95404 170 VAL E N 1
ATOM 22127 C CA . VAL F 1 170 ? 61.17608 81.37987 -14.62792 1.000 141.31796 170 VAL E CA 1
ATOM 22128 C C . VAL F 1 170 ? 61.94048 82.60596 -15.12598 1.000 143.64552 170 VAL E C 1
ATOM 22129 O O . VAL F 1 170 ? 61.34795 83.60017 -15.58666 1.000 143.63156 170 VAL E O 1
ATOM 22142 N N . TRP F 1 171 ? 63.27353 82.54212 -15.07350 1.000 147.44852 171 TRP E N 1
ATOM 22143 C CA . TRP F 1 171 ? 64.08751 83.65968 -15.55377 1.000 150.27824 171 TRP E CA 1
ATOM 22144 C C . TRP F 1 171 ? 63.67367 84.10261 -16.95904 1.000 151.17444 171 TRP E C 1
ATOM 22145 O O . TRP F 1 171 ? 63.70571 85.30094 -17.29331 1.000 152.75375 171 TRP E O 1
ATOM 22166 N N . MET F 1 172 ? 63.34567 83.13726 -17.81547 1.000 165.71586 172 MET E N 1
ATOM 22167 C CA . MET F 1 172 ? 62.90273 83.45646 -19.16122 1.000 166.69980 172 MET E CA 1
ATOM 22168 C C . MET F 1 172 ? 61.57212 84.19062 -19.13782 1.000 164.91614 172 MET E C 1
ATOM 22169 O O . MET F 1 172 ? 61.30294 85.01160 -20.02442 1.000 166.43478 172 MET E O 1
ATOM 22183 N N . MET F 1 173 ? 60.69221 83.86801 -18.17129 1.000 148.87745 173 MET E N 1
ATOM 22184 C CA . MET F 1 173 ? 59.48497 84.68074 -18.02324 1.000 147.39148 173 MET E CA 1
ATOM 22185 C C . MET F 1 173 ? 59.82191 86.11819 -17.64761 1.000 148.74046 173 MET E C 1
ATOM 22186 O O . MET F 1 173 ? 59.07301 87.04430 -17.99740 1.000 148.81298 173 MET E O 1
ATOM 22200 N N . ALA F 1 174 ? 60.92493 86.33304 -16.92213 1.000 146.48381 174 ALA E N 1
ATOM 22201 C CA . ALA F 1 174 ? 61.36707 87.70988 -16.67681 1.000 148.38152 174 ALA E CA 1
ATOM 22202 C C . ALA F 1 174 ? 61.81409 88.40786 -17.96764 1.000 151.75254 174 ALA E C 1
ATOM 22203 O O . ALA F 1 174 ? 61.32509 89.49332 -18.30922 1.000 152.60356 174 ALA E O 1
ATOM 22210 N N . VAL F 1 175 ? 62.74916 87.80145 -18.70121 1.000 153.96829 175 VAL E N 1
ATOM 22211 C CA . VAL F 1 175 ? 63.31896 88.49953 -19.85253 1.000 157.82287 175 VAL E CA 1
ATOM 22212 C C . VAL F 1 175 ? 62.26440 88.68435 -20.93303 1.000 157.63424 175 VAL E C 1
ATOM 22213 O O . VAL F 1 175 ? 62.20588 89.73073 -21.59072 1.000 160.20357 175 VAL E O 1
ATOM 22226 N N . GLN F 1 176 ? 61.38976 87.69485 -21.10990 1.000 159.99354 176 GLN E N 1
ATOM 22227 C CA . GLN F 1 176 ? 60.44448 87.74788 -22.21731 1.000 160.20273 176 GLN E CA 1
ATOM 22228 C C . GLN F 1 176 ? 59.56260 88.97275 -22.10759 1.000 160.08278 176 GLN E C 1
ATOM 22229 O O . GLN F 1 176 ? 59.39823 89.71483 -23.08065 1.000 162.70933 176 GLN E O 1
ATOM 22243 N N . TYR F 1 177 ? 58.98070 89.19420 -20.92184 1.000 152.09163 177 TYR E N 1
ATOM 22244 C CA . TYR F 1 177 ? 57.97691 90.23677 -20.72312 1.000 151.39483 177 TYR E CA 1
ATOM 22245 C C . TYR F 1 177 ? 58.56550 91.57975 -20.30845 1.000 153.49769 177 TYR E C 1
ATOM 22246 O O . TYR F 1 177 ? 58.17063 92.60942 -20.86503 1.000 155.34148 177 TYR E O 1
ATOM 22264 N N . ILE F 1 178 ? 59.49963 91.60598 -19.35110 1.000 153.55116 178 ILE E N 1
ATOM 22265 C CA . ILE F 1 178 ? 60.15354 92.86588 -19.01236 1.000 156.06277 178 ILE E CA 1
ATOM 22266 C C . ILE F 1 178 ? 60.93886 93.40250 -20.19474 1.000 160.71993 178 ILE E C 1
ATOM 22267 O O . ILE F 1 178 ? 61.26061 94.58700 -20.22827 1.000 163.48682 178 ILE E O 1
ATOM 22283 N N . ASP F 1 179 ? 61.22042 92.56925 -21.19604 1.000 164.47535 179 ASP E N 1
ATOM 22284 C CA . ASP F 1 179 ? 61.88751 93.07513 -22.38744 1.000 169.20772 179 ASP E CA 1
ATOM 22285 C C . ASP F 1 179 ? 61.04281 94.10473 -23.10204 1.000 170.80354 179 ASP E C 1
ATOM 22286 O O . ASP F 1 179 ? 61.56477 95.09792 -23.60983 1.000 175.03412 179 ASP E O 1
ATOM 22295 N N . TYR F 1 180 ? 59.74712 93.83383 -23.23433 1.000 165.31864 180 TYR E N 1
ATOM 22296 C CA . TYR F 1 180 ? 58.88592 94.64025 -24.10192 1.000 167.09693 180 TYR E CA 1
ATOM 22297 C C . TYR F 1 180 ? 59.00739 96.13280 -23.82821 1.000 169.54826 180 TYR E C 1
ATOM 22298 O O . TYR F 1 180 ? 59.20120 96.90654 -24.78697 1.000 173.91508 180 TYR E O 1
ATOM 22316 N N . PRO F 1 181 ? 58.91422 96.60421 -22.58177 1.000 167.29831 181 PRO E N 1
ATOM 22317 C CA . PRO F 1 181 ? 59.20058 98.02361 -22.31925 1.000 170.07440 181 PRO E CA 1
ATOM 22318 C C . PRO F 1 181 ? 60.66930 98.38791 -22.50840 1.000 174.54983 181 PRO E C 1
ATOM 22319 O O . PRO F 1 181 ? 60.96995 99.48287 -22.99076 1.000 178.84872 181 PRO E O 1
ATOM 22330 N N . ALA F 1 182 ? 61.59696 97.50512 -22.12927 1.000 173.95453 182 ALA E N 1
ATOM 22331 C CA . ALA F 1 182 ? 63.02051 97.76683 -22.34443 1.000 178.50002 182 ALA E CA 1
ATOM 22332 C C . ALA F 1 182 ? 63.34724 97.94467 -23.82885 1.000 183.36442 182 ALA E C 1
ATOM 22333 O O . ALA F 1 182 ? 64.04755 98.88889 -24.21019 1.000 188.39638 182 ALA E O 1
ATOM 22340 N N . ASP F 1 183 ? 62.86810 97.03765 -24.68041 1.000 182.26088 183 ASP E N 1
ATOM 22341 C CA . ASP F 1 183 ? 63.09222 97.19202 -26.10885 1.000 186.92184 183 ASP E CA 1
ATOM 22342 C C . ASP F 1 183 ? 62.35950 98.39979 -26.65064 1.000 189.50336 183 ASP E C 1
ATOM 22343 O O . ASP F 1 183 ? 62.82606 99.01418 -27.61002 1.000 194.97983 183 ASP E O 1
ATOM 22352 N N . ASN F 1 184 ? 61.19928 98.73927 -26.08535 1.000 194.60397 184 ASN E N 1
ATOM 22353 C CA . ASN F 1 184 ? 60.52621 99.95108 -26.53519 1.000 197.24676 184 ASN E CA 1
ATOM 22354 C C . ASN F 1 184 ? 61.31499 101.19600 -26.15753 1.000 201.18187 184 ASN E C 1
ATOM 22355 O O . ASN F 1 184 ? 61.16261 102.24301 -26.80308 1.000 205.49264 184 ASN E O 1
ATOM 22366 N N . HIS F 1 185 ? 62.15828 101.11495 -25.12530 1.000 170.97372 185 HIS E N 1
ATOM 22367 C CA . HIS F 1 185 ? 63.10611 102.18543 -24.83256 1.000 172.32468 185 HIS E CA 1
ATOM 22368 C C . HIS F 1 185 ? 64.45093 101.98859 -25.54653 1.000 174.25281 185 HIS E C 1
ATOM 22369 O O . HIS F 1 185 ? 65.46097 102.58057 -25.14398 1.000 175.51199 185 HIS E O 1
ATOM 22383 N N . LYS F 1 186 ? 64.47328 101.17780 -26.60334 1.000 179.15675 186 LYS E N 1
ATOM 22384 C CA . LYS F 1 186 ? 65.64888 101.01146 -27.44621 1.000 181.25009 186 LYS E CA 1
ATOM 22385 C C . LYS F 1 186 ? 66.87189 100.70031 -26.59332 1.000 181.77625 186 LYS E C 1
ATOM 22386 O O . LYS F 1 186 ? 67.90168 101.37341 -26.66316 1.000 183.61009 186 LYS E O 1
ATOM 22405 N N . LEU F 1 187 ? 66.73749 99.67576 -25.75884 1.000 168.64681 187 LEU E N 1
ATOM 22406 C CA . LEU F 1 187 ? 67.78789 99.27235 -24.84166 1.000 168.97281 187 LEU E CA 1
ATOM 22407 C C . LEU F 1 187 ? 68.45741 98.00726 -25.34754 1.000 169.59722 187 LEU E C 1
ATOM 22408 O O . LEU F 1 187 ? 67.77970 97.05793 -25.75516 1.000 168.63402 187 LEU E O 1
ATOM 22424 N N . GLY F 1 188 ? 69.78895 97.99174 -25.27796 1.000 200.64275 188 GLY E N 1
ATOM 22425 C CA . GLY F 1 188 ? 70.53868 96.86018 -25.78860 1.000 201.59047 188 GLY E CA 1
ATOM 22426 C C . GLY F 1 188 ? 70.13087 95.55577 -25.12829 1.000 199.75430 188 GLY E C 1
ATOM 22427 O O . GLY F 1 188 ? 69.62621 95.51847 -24.00122 1.000 198.02926 188 GLY E O 1
ATOM 22431 N N . TRP F 1 189 ? 70.31552 94.46548 -25.87498 1.000 189.66261 189 TRP E N 1
ATOM 22432 C CA . TRP F 1 189 ? 70.07050 93.13429 -25.32931 1.000 188.28120 189 TRP E CA 1
ATOM 22433 C C . TRP F 1 189 ? 70.94363 92.89118 -24.09397 1.000 188.16722 189 TRP E C 1
ATOM 22434 O O . TRP F 1 189 ? 70.44565 92.53727 -23.01790 1.000 186.39509 189 TRP E O 1
ATOM 22455 N N . ASN F 1 190 ? 72.25104 93.12440 -24.22551 1.000 188.06559 190 ASN E N 1
ATOM 22456 C CA . ASN F 1 190 ? 73.17752 92.95904 -23.10758 1.000 188.37944 190 ASN E CA 1
ATOM 22457 C C . ASN F 1 190 ? 72.80522 93.84786 -21.92832 1.000 187.30496 190 ASN E C 1
ATOM 22458 O O . ASN F 1 190 ? 72.86546 93.41576 -20.76959 1.000 186.36362 190 ASN E O 1
ATOM 22469 N N . GLU F 1 191 ? 72.44263 95.10303 -22.20476 1.000 215.28329 191 GLU E N 1
ATOM 22470 C CA . GLU F 1 191 ? 72.11082 96.04426 -21.13923 1.000 214.61319 191 GLU E CA 1
ATOM 22471 C C . GLU F 1 191 ? 70.85396 95.61361 -20.39026 1.000 212.05595 191 GLU E C 1
ATOM 22472 O O . GLU F 1 191 ? 70.77481 95.75704 -19.16359 1.000 211.39482 191 GLU E O 1
ATOM 22476 N N . MET F 1 192 ? 69.86102 95.07525 -21.10533 1.000 221.83901 192 MET E N 1
ATOM 22477 C CA . MET F 1 192 ? 68.64445 94.61369 -20.44035 1.000 219.60404 192 MET E CA 1
ATOM 22478 C C . MET F 1 192 ? 68.86640 93.32257 -19.66538 1.000 218.81241 192 MET E C 1
ATOM 22479 O O . MET F 1 192 ? 68.27380 93.14285 -18.59460 1.000 217.44195 192 MET E O 1
ATOM 22493 N N . LEU F 1 193 ? 69.68386 92.40292 -20.19062 1.000 169.56598 193 LEU E N 1
ATOM 22494 C CA . LEU F 1 193 ? 69.94633 91.17409 -19.44949 1.000 168.93798 193 LEU E CA 1
ATOM 22495 C C . LEU F 1 193 ? 70.75337 91.46930 -18.19408 1.000 169.42432 193 LEU E C 1
ATOM 22496 O O . LEU F 1 193 ? 70.55057 90.82356 -17.15852 1.000 168.38627 193 LEU E O 1
ATOM 22512 N N . ALA F 1 194 ? 71.67266 92.44228 -18.27052 1.000 164.11774 194 ALA E N 1
ATOM 22513 C CA . ALA F 1 194 ? 72.37999 92.89970 -17.07725 1.000 164.87886 194 ALA E CA 1
ATOM 22514 C C . ALA F 1 194 ? 71.42354 93.57457 -16.10267 1.000 163.59004 194 ALA E C 1
ATOM 22515 O O . ALA F 1 194 ? 71.55369 93.42665 -14.87765 1.000 163.39944 194 ALA E O 1
ATOM 22522 N N . TRP F 1 195 ? 70.45776 94.32589 -16.63665 1.000 185.09804 195 TRP E N 1
ATOM 22523 C CA . TRP F 1 195 ? 69.44902 94.97468 -15.80525 1.000 183.93905 195 TRP E CA 1
ATOM 22524 C C . TRP F 1 195 ? 68.64462 93.94446 -15.03032 1.000 182.11679 195 TRP E C 1
ATOM 22525 O O . TRP F 1 195 ? 68.47746 94.05517 -13.80979 1.000 181.82188 195 TRP E O 1
ATOM 22546 N N . LEU F 1 196 ? 68.15231 92.92354 -15.72169 1.000 172.56527 196 LEU E N 1
ATOM 22547 C CA . LEU F 1 196 ? 67.43125 91.85835 -15.04831 1.000 171.03365 196 LEU E CA 1
ATOM 22548 C C . LEU F 1 196 ? 68.34777 91.03996 -14.13721 1.000 171.49190 196 LEU E C 1
ATOM 22549 O O . LEU F 1 196 ? 67.88287 90.51547 -13.11676 1.000 170.56398 196 LEU E O 1
ATOM 22565 N N . ARG F 1 197 ? 69.64437 90.95769 -14.45577 1.000 170.05424 197 ARG E N 1
ATOM 22566 C CA . ARG F 1 197 ? 70.58511 90.29887 -13.55796 1.000 170.74496 197 ARG E CA 1
ATOM 22567 C C . ARG F 1 197 ? 70.72432 91.07272 -12.25102 1.000 171.23261 197 ARG E C 1
ATOM 22568 O O . ARG F 1 197 ? 70.91460 90.46433 -11.19091 1.000 171.12952 197 ARG E O 1
ATOM 22572 N N . SER F 1 198 ? 70.58073 92.40475 -12.29907 1.000 166.01151 198 SER E N 1
ATOM 22573 C CA . SER F 1 198 ? 70.63986 93.23640 -11.09461 1.000 166.72163 198 SER E CA 1
ATOM 22574 C C . SER F 1 198 ? 69.35876 93.18152 -10.27707 1.000 165.12991 198 SER E C 1
ATOM 22575 O O . SER F 1 198 ? 69.37356 93.48967 -9.07739 1.000 165.65082 198 SER E O 1
ATOM 22583 N N . LYS F 1 199 ? 68.23800 92.89896 -10.93394 1.000 167.28461 199 LYS E N 1
ATOM 22584 C CA . LYS F 1 199 ? 66.95840 92.69942 -10.27852 1.000 165.79526 199 LYS E CA 1
ATOM 22585 C C . LYS F 1 199 ? 66.64471 91.22026 -10.06018 1.000 164.61851 199 LYS E C 1
ATOM 22586 O O . LYS F 1 199 ? 65.47377 90.86576 -9.86295 1.000 163.28592 199 LYS E O 1
ATOM 22605 N N . ARG F 1 200 ? 67.67388 90.35763 -10.04851 1.000 167.79801 200 ARG E N 1
ATOM 22606 C CA . ARG F 1 200 ? 67.44231 88.92922 -10.25361 1.000 166.80523 200 ARG E CA 1
ATOM 22607 C C . ARG F 1 200 ? 66.40954 88.38328 -9.27541 1.000 165.62713 200 ARG E C 1
ATOM 22608 O O . ARG F 1 200 ? 65.57262 87.56751 -9.65888 1.000 164.46316 200 ARG E O 1
ATOM 22629 N N . TRP F 1 201 ? 66.44319 88.80463 -8.00865 1.000 173.07242 201 TRP E N 1
ATOM 22630 C CA . TRP F 1 201 ? 65.44261 88.30085 -7.06618 1.000 172.16348 201 TRP E CA 1
ATOM 22631 C C . TRP F 1 201 ? 64.03468 88.76127 -7.45965 1.000 171.04896 201 TRP E C 1
ATOM 22632 O O . TRP F 1 201 ? 63.10517 87.94510 -7.54930 1.000 169.95128 201 TRP E O 1
ATOM 22636 N N . ALA F 1 202 ? 63.86550 90.06989 -7.71022 1.000 178.23734 202 ALA E N 1
ATOM 22637 C CA . ALA F 1 202 ? 62.55304 90.63371 -8.04422 1.000 177.37088 202 ALA E CA 1
ATOM 22638 C C . ALA F 1 202 ? 61.97807 90.00902 -9.30548 1.000 176.34887 202 ALA E C 1
ATOM 22639 O O . ALA F 1 202 ? 60.85789 89.48171 -9.29900 1.000 175.39184 202 ALA E O 1
ATOM 22646 N N . CYS F 1 203 ? 62.69848 90.15092 -10.42526 1.000 151.88831 203 CYS E N 1
ATOM 22647 C CA . CYS F 1 203 ? 62.26260 89.56599 -11.69254 1.000 151.28221 203 CYS E CA 1
ATOM 22648 C C . CYS F 1 203 ? 62.28186 88.03151 -11.69029 1.000 150.80866 203 CYS E C 1
ATOM 22649 O O . CYS F 1 203 ? 61.71294 87.41472 -12.60359 1.000 150.35975 203 CYS E O 1
ATOM 22657 N N . MET F 1 204 ? 62.91264 87.39255 -10.70100 1.000 150.98954 204 MET E N 1
ATOM 22658 C CA . MET F 1 204 ? 62.75266 85.94662 -10.57965 1.000 150.50157 204 MET E CA 1
ATOM 22659 C C . MET F 1 204 ? 61.42008 85.62189 -9.91165 1.000 149.60311 204 MET E C 1
ATOM 22660 O O . MET F 1 204 ? 60.75997 84.65335 -10.29324 1.000 149.07582 204 MET E O 1
ATOM 22674 N N . GLY F 1 205 ? 60.98725 86.43803 -8.94588 1.000 149.62050 205 GLY E N 1
ATOM 22675 C CA . GLY F 1 205 ? 59.64141 86.27731 -8.40140 1.000 148.96362 205 GLY E CA 1
ATOM 22676 C C . GLY F 1 205 ? 58.55013 86.57568 -9.41862 1.000 148.40435 205 GLY E C 1
ATOM 22677 O O . GLY F 1 205 ? 57.61461 85.77973 -9.61309 1.000 147.90957 205 GLY E O 1
ATOM 22681 N N . PHE F 1 206 ? 58.64331 87.73890 -10.06506 1.000 148.63489 206 PHE E N 1
ATOM 22682 C CA . PHE F 1 206 ? 57.72333 88.07895 -11.14445 1.000 148.28302 206 PHE E CA 1
ATOM 22683 C C . PHE F 1 206 ? 57.68947 86.97931 -12.20163 1.000 148.14853 206 PHE E C 1
ATOM 22684 O O . PHE F 1 206 ? 56.61792 86.45014 -12.54077 1.000 147.79194 206 PHE E O 1
ATOM 22701 N N . GLY F 1 207 ? 58.85315 86.60825 -12.73156 1.000 148.64192 207 GLY E N 1
ATOM 22702 C CA . GLY F 1 207 ? 58.85359 85.57292 -13.74339 1.000 148.77317 207 GLY E CA 1
ATOM 22703 C C . GLY F 1 207 ? 58.26089 84.27450 -13.23679 1.000 148.38590 207 GLY E C 1
ATOM 22704 O O . GLY F 1 207 ? 57.59408 83.55601 -13.98815 1.000 148.42800 207 GLY E O 1
ATOM 22708 N N . GLY F 1 208 ? 58.45584 83.97479 -11.95312 1.000 148.17919 208 GLY E N 1
ATOM 22709 C CA . GLY F 1 208 ? 58.00644 82.71333 -11.40218 1.000 147.96117 208 GLY E CA 1
ATOM 22710 C C . GLY F 1 208 ? 56.50127 82.59256 -11.40088 1.000 147.60081 208 GLY E C 1
ATOM 22711 O O . GLY F 1 208 ? 55.94291 81.69176 -12.04254 1.000 147.72885 208 GLY E O 1
ATOM 22715 N N . ILE F 1 209 ? 55.82520 83.51097 -10.70405 1.000 147.35030 209 ILE E N 1
ATOM 22716 C CA . ILE F 1 209 ? 54.36005 83.45109 -10.67577 1.000 147.17739 209 ILE E CA 1
ATOM 22717 C C . ILE F 1 209 ? 53.76192 83.60448 -12.07698 1.000 147.30841 209 ILE E C 1
ATOM 22718 O O . ILE F 1 209 ? 52.64399 83.13407 -12.33886 1.000 147.42816 209 ILE E O 1
ATOM 22734 N N . THR F 1 210 ? 54.45729 84.31997 -12.97242 1.000 147.47270 210 THR E N 1
ATOM 22735 C CA . THR F 1 210 ? 54.02991 84.42403 -14.36828 1.000 147.82790 210 THR E CA 1
ATOM 22736 C C . THR F 1 210 ? 54.03118 83.05860 -15.05780 1.000 148.31179 210 THR E C 1
ATOM 22737 O O . THR F 1 210 ? 53.10167 82.72439 -15.80002 1.000 148.72084 210 THR E O 1
ATOM 22748 N N . TYR F 1 211 ? 55.12372 82.29946 -14.88152 1.000 148.46735 211 TYR E N 1
ATOM 22749 C CA . TYR F 1 211 ? 55.25290 80.91100 -15.34511 1.000 149.03035 211 TYR E CA 1
ATOM 22750 C C . TYR F 1 211 ? 54.10643 80.04441 -14.83789 1.000 149.00006 211 TYR E C 1
ATOM 22751 O O . TYR F 1 211 ? 53.42983 79.33752 -15.60356 1.000 149.68612 211 TYR E O 1
ATOM 22769 N N . LEU F 1 212 ? 53.90530 80.07203 -13.52364 1.000 148.42415 212 LEU E N 1
ATOM 22770 C CA . LEU F 1 212 ? 52.84230 79.29156 -12.91660 1.000 148.52630 212 LEU E CA 1
ATOM 22771 C C . LEU F 1 212 ? 51.48695 79.62947 -13.52673 1.000 148.84602 212 LEU E C 1
ATOM 22772 O O . LEU F 1 212 ? 50.79610 78.75369 -14.04578 1.000 149.57405 212 LEU E O 1
ATOM 22788 N N . VAL F 1 213 ? 51.08990 80.90274 -13.49190 1.000 148.47465 213 VAL E N 1
ATOM 22789 C CA . VAL F 1 213 ? 49.76264 81.26923 -13.99388 1.000 148.85228 213 VAL E CA 1
ATOM 22790 C C . VAL F 1 213 ? 49.63810 81.02202 -15.49230 1.000 149.64935 213 VAL E C 1
ATOM 22791 O O . VAL F 1 213 ? 48.52257 80.89248 -16.01197 1.000 150.34178 213 VAL E O 1
ATOM 22804 N N . LEU F 1 214 ? 50.75592 81.05213 -16.22348 1.000 149.75401 214 LEU E N 1
ATOM 22805 C CA . LEU F 1 214 ? 50.76752 80.72054 -17.64472 1.000 150.78424 214 LEU E CA 1
ATOM 22806 C C . LEU F 1 214 ? 50.72286 79.22260 -17.91295 1.000 151.69640 214 LEU E C 1
ATOM 22807 O O . LEU F 1 214 ? 50.65897 78.82520 -19.08222 1.000 152.86227 214 LEU E O 1
ATOM 22823 N N . LEU F 1 215 ? 50.78741 78.38704 -16.87338 1.000 151.36295 215 LEU E N 1
ATOM 22824 C CA . LEU F 1 215 ? 50.54293 76.95490 -17.05713 1.000 152.36232 215 LEU E CA 1
ATOM 22825 C C . LEU F 1 215 ? 49.06740 76.60903 -17.23556 1.000 153.24804 215 LEU E C 1
ATOM 22826 O O . LEU F 1 215 ? 48.76311 75.51522 -17.71820 1.000 154.50553 215 LEU E O 1
ATOM 22842 N N . ILE F 1 216 ? 48.14995 77.47380 -16.81760 1.000 166.37040 216 ILE E N 1
ATOM 22843 C CA . ILE F 1 216 ? 46.71921 77.18451 -16.91643 1.000 167.35377 216 ILE E CA 1
ATOM 22844 C C . ILE F 1 216 ? 46.27013 77.34416 -18.36934 1.000 168.62241 216 ILE E C 1
ATOM 22845 O O . ILE F 1 216 ? 46.24509 78.47504 -18.87695 1.000 168.28890 216 ILE E O 1
ATOM 22861 N N . PRO F 1 217 ? 45.81683 76.27389 -19.04970 1.000 171.70130 217 PRO E N 1
ATOM 22862 C CA . PRO F 1 217 ? 45.72169 76.30095 -20.51963 1.000 173.16021 217 PRO E CA 1
ATOM 22863 C C . PRO F 1 217 ? 44.81037 77.36856 -21.09805 1.000 173.49804 217 PRO E C 1
ATOM 22864 O O . PRO F 1 217 ? 45.22676 78.15193 -21.96436 1.000 173.53537 217 PRO E O 1
ATOM 22875 N N . LEU F 1 218 ? 43.55478 77.39557 -20.66210 1.000 180.66285 218 LEU E N 1
ATOM 22876 C CA . LEU F 1 218 ? 42.63308 78.37772 -21.22447 1.000 181.15738 218 LEU E CA 1
ATOM 22877 C C . LEU F 1 218 ? 42.95606 79.78586 -20.74305 1.000 179.35907 218 LEU E C 1
ATOM 22878 O O . LEU F 1 218 ? 42.80138 80.75691 -21.49210 1.000 179.51076 218 LEU E O 1
ATOM 22894 N N . VAL F 1 219 ? 43.41821 79.89549 -19.49734 1.000 166.36357 219 VAL E N 1
ATOM 22895 C CA . VAL F 1 219 ? 43.70663 81.17739 -18.87034 1.000 164.84018 219 VAL E CA 1
ATOM 22896 C C . VAL F 1 219 ? 44.98650 81.81034 -19.39669 1.000 164.09467 219 VAL E C 1
ATOM 22897 O O . VAL F 1 219 ? 45.19662 83.00478 -19.16910 1.000 163.17840 219 VAL E O 1
ATOM 22910 N N . ASN F 1 220 ? 45.85245 81.04761 -20.07814 1.000 179.02662 220 ASN E N 1
ATOM 22911 C CA . ASN F 1 220 ? 47.02845 81.61350 -20.74421 1.000 178.72919 220 ASN E CA 1
ATOM 22912 C C . ASN F 1 220 ? 46.72237 82.90519 -21.46808 1.000 178.84009 220 ASN E C 1
ATOM 22913 O O . ASN F 1 220 ? 47.53338 83.84080 -21.50229 1.000 178.09359 220 ASN E O 1
ATOM 22924 N N . LEU F 1 221 ? 45.58784 82.89842 -22.16278 1.000 190.75661 221 LEU E N 1
ATOM 22925 C CA . LEU F 1 221 ? 45.25406 83.93217 -23.12998 1.000 191.33762 221 LEU E CA 1
ATOM 22926 C C . LEU F 1 221 ? 44.80162 85.22375 -22.45966 1.000 190.23105 221 LEU E C 1
ATOM 22927 O O . LEU F 1 221 ? 45.07108 86.31221 -22.98201 1.000 190.10299 221 LEU E O 1
ATOM 22943 N N . VAL F 1 222 ? 44.12240 85.13322 -21.31192 1.000 160.95943 222 VAL E N 1
ATOM 22944 C CA . VAL F 1 222 ? 43.92428 86.31955 -20.48535 1.000 159.87119 222 VAL E CA 1
ATOM 22945 C C . VAL F 1 222 ? 45.16851 86.62794 -19.67278 1.000 158.53661 222 VAL E C 1
ATOM 22946 O O . VAL F 1 222 ? 45.36515 87.78270 -19.26915 1.000 157.82213 222 VAL E O 1
ATOM 22959 N N . ALA F 1 223 ? 46.05060 85.64428 -19.48785 1.000 151.60889 223 ALA E N 1
ATOM 22960 C CA . ALA F 1 223 ? 47.16944 85.84077 -18.58275 1.000 150.50751 223 ALA E CA 1
ATOM 22961 C C . ALA F 1 223 ? 48.26458 86.67328 -19.21336 1.000 150.35588 223 ALA E C 1
ATOM 22962 O O . ALA F 1 223 ? 48.82591 87.55142 -18.55336 1.000 149.61288 223 ALA E O 1
ATOM 22969 N N . MET F 1 224 ? 48.58359 86.41228 -20.47604 1.000 185.45714 224 MET E N 1
ATOM 22970 C CA . MET F 1 224 ? 49.70351 87.10502 -21.10760 1.000 185.55164 224 MET E CA 1
ATOM 22971 C C . MET F 1 224 ? 49.58352 88.62201 -21.03340 1.000 185.16609 224 MET E C 1
ATOM 22972 O O . MET F 1 224 ? 50.52407 89.26485 -20.54356 1.000 184.62139 224 MET E O 1
ATOM 22986 N N . PRO F 1 225 ? 48.48114 89.24840 -21.45291 1.000 152.41934 225 PRO E N 1
ATOM 22987 C CA . PRO F 1 225 ? 48.37479 90.71284 -21.31441 1.000 152.08942 225 PRO E CA 1
ATOM 22988 C C . PRO F 1 225 ? 48.62027 91.20593 -19.90159 1.000 151.05312 225 PRO E C 1
ATOM 22989 O O . PRO F 1 225 ? 49.30158 92.22244 -19.70692 1.000 150.83345 225 PRO E O 1
ATOM 23000 N N . ALA F 1 226 ? 48.06212 90.52827 -18.90094 1.000 149.53407 226 ALA E N 1
ATOM 23001 C CA . ALA F 1 226 ? 48.39335 90.88020 -17.52877 1.000 148.78768 226 ALA E CA 1
ATOM 23002 C C . ALA F 1 226 ? 49.90172 90.82621 -17.31434 1.000 148.53810 226 ALA E C 1
ATOM 23003 O O . ALA F 1 226 ? 50.47987 91.71286 -16.68116 1.000 148.31474 226 ALA E O 1
ATOM 23010 N N . ALA F 1 227 ? 50.56223 89.81466 -17.87440 1.000 148.77860 227 ALA E N 1
ATOM 23011 C CA . ALA F 1 227 ? 52.00045 89.67713 -17.68350 1.000 148.70635 227 ALA E CA 1
ATOM 23012 C C . ALA F 1 227 ? 52.76730 90.80934 -18.35379 1.000 149.12213 227 ALA E C 1
ATOM 23013 O O . ALA F 1 227 ? 53.75368 91.30537 -17.79860 1.000 149.05957 227 ALA E O 1
ATOM 23020 N N . VAL F 1 228 ? 52.34391 91.21666 -19.55372 1.000 149.73531 228 VAL E N 1
ATOM 23021 C CA . VAL F 1 228 ? 52.98856 92.32773 -20.25013 1.000 150.29629 228 VAL E CA 1
ATOM 23022 C C . VAL F 1 228 ? 52.86786 93.59965 -19.42422 1.000 149.93385 228 VAL E C 1
ATOM 23023 O O . VAL F 1 228 ? 53.86185 94.27375 -19.14483 1.000 150.14578 228 VAL E O 1
ATOM 23036 N N . ALA F 1 229 ? 51.63880 93.94470 -19.03045 1.000 149.58500 229 ALA E N 1
ATOM 23037 C CA . ALA F 1 229 ? 51.38420 95.14737 -18.23771 1.000 149.41675 229 ALA E CA 1
ATOM 23038 C C . ALA F 1 229 ? 52.12589 95.13226 -16.90867 1.000 149.08931 229 ALA E C 1
ATOM 23039 O O . ALA F 1 229 ? 52.64172 96.16114 -16.45999 1.000 149.38099 229 ALA E O 1
ATOM 23046 N N . GLY F 1 230 ? 52.10451 93.99865 -16.21955 1.000 148.63462 230 GLY E N 1
ATOM 23047 C CA . GLY F 1 230 ? 52.89603 93.85925 -15.01375 1.000 148.49380 230 GLY E CA 1
ATOM 23048 C C . GLY F 1 230 ? 54.37444 94.05414 -15.26512 1.000 148.96393 230 GLY E C 1
ATOM 23049 O O . GLY F 1 230 ? 55.09581 94.55543 -14.40229 1.000 149.24768 230 GLY E O 1
ATOM 23053 N N . ALA F 1 231 ? 54.84914 93.64051 -16.43672 1.000 149.26848 231 ALA E N 1
ATOM 23054 C CA . ALA F 1 231 ? 56.24755 93.84165 -16.78022 1.000 149.94967 231 ALA E CA 1
ATOM 23055 C C . ALA F 1 231 ? 56.54944 95.31271 -16.99994 1.000 150.62255 231 ALA E C 1
ATOM 23056 O O . ALA F 1 231 ? 57.56535 95.81659 -16.51962 1.000 151.21135 231 ALA E O 1
ATOM 23063 N N . VAL F 1 232 ? 55.66941 96.01624 -17.71510 1.000 150.68904 232 VAL E N 1
ATOM 23064 C CA . VAL F 1 232 ? 55.78588 97.46636 -17.87355 1.000 151.34348 232 VAL E CA 1
ATOM 23065 C C . VAL F 1 232 ? 55.85436 98.13329 -16.51173 1.000 151.34504 232 VAL E C 1
ATOM 23066 O O . VAL F 1 232 ? 56.75237 98.92906 -16.22650 1.000 152.17811 232 VAL E O 1
ATOM 23079 N N . LEU F 1 233 ? 54.91689 97.79327 -15.64108 1.000 150.63086 233 LEU E N 1
ATOM 23080 C CA . LEU F 1 233 ? 54.96464 98.29096 -14.27701 1.000 150.82068 233 LEU E CA 1
ATOM 23081 C C . LEU F 1 233 ? 56.30805 97.98639 -13.63866 1.000 151.30937 233 LEU E C 1
ATOM 23082 O O . LEU F 1 233 ? 56.88341 98.84243 -12.96155 1.000 152.17812 233 LEU E O 1
ATOM 23098 N N . PHE F 1 234 ? 56.83710 96.77880 -13.85634 1.000 159.31130 234 PHE E N 1
ATOM 23099 C CA . PHE F 1 234 ? 58.16472 96.47185 -13.33456 1.000 159.90741 234 PHE E CA 1
ATOM 23100 C C . PHE F 1 234 ? 59.17882 97.46457 -13.86591 1.000 161.10422 234 PHE E C 1
ATOM 23101 O O . PHE F 1 234 ? 59.96974 98.03027 -13.10234 1.000 162.06107 234 PHE E O 1
ATOM 23118 N N . TRP F 1 235 ? 59.10657 97.76150 -15.15673 1.000 152.90021 235 TRP E N 1
ATOM 23119 C CA . TRP F 1 235 ? 60.09498 98.63630 -15.75128 1.000 154.19819 235 TRP E CA 1
ATOM 23120 C C . TRP F 1 235 ? 60.00093 100.04764 -15.18327 1.000 154.99625 235 TRP E C 1
ATOM 23121 O O . TRP F 1 235 ? 61.02507 100.72755 -15.05893 1.000 156.34098 235 TRP E O 1
ATOM 23142 N N . VAL F 1 236 ? 58.79468 100.49766 -14.82130 1.000 162.59426 236 VAL E N 1
ATOM 23143 C CA . VAL F 1 236 ? 58.61256 101.85815 -14.31181 1.000 163.46595 236 VAL E CA 1
ATOM 23144 C C . VAL F 1 236 ? 58.99262 101.93981 -12.83988 1.000 164.03348 236 VAL E C 1
ATOM 23145 O O . VAL F 1 236 ? 59.52669 102.95196 -12.37773 1.000 165.41889 236 VAL E O 1
ATOM 23158 N N . ARG F 1 237 ? 58.66231 100.91881 -12.06757 1.000 180.87605 237 ARG E N 1
ATOM 23159 C CA . ARG F 1 237 ? 58.96934 100.94309 -10.64889 1.000 181.54648 237 ARG E CA 1
ATOM 23160 C C . ARG F 1 237 ? 60.41501 100.57442 -10.33420 1.000 182.50049 237 ARG E C 1
ATOM 23161 O O . ARG F 1 237 ? 60.87541 100.85601 -9.22165 1.000 183.60011 237 ARG E O 1
ATOM 23182 N N . GLU F 1 238 ? 61.14399 99.93584 -11.24992 1.000 200.92634 238 GLU E N 1
ATOM 23183 C CA . GLU F 1 238 ? 62.54195 99.64610 -10.96491 1.000 202.04859 238 GLU E CA 1
ATOM 23184 C C . GLU F 1 238 ? 63.49853 100.64506 -11.60206 1.000 203.67226 238 GLU E C 1
ATOM 23185 O O . GLU F 1 238 ? 64.58910 100.85179 -11.06107 1.000 205.19038 238 GLU E O 1
ATOM 23197 N N . GLY F 1 239 ? 63.10805 101.30648 -12.69414 1.000 159.02635 239 GLY E N 1
ATOM 23198 C CA . GLY F 1 239 ? 63.97298 102.28856 -13.32636 1.000 160.71106 239 GLY E CA 1
ATOM 23199 C C . GLY F 1 239 ? 64.38374 101.98693 -14.75630 1.000 160.74713 239 GLY E C 1
ATOM 23200 O O . GLY F 1 239 ? 64.83947 100.88805 -15.08561 1.000 160.32266 239 GLY E O 1
ATOM 23204 N N . GLY F 1 240 ? 64.25524 102.99695 -15.61208 1.000 184.93622 240 GLY E N 1
ATOM 23205 C CA . GLY F 1 240 ? 64.52124 102.85158 -17.03060 1.000 185.19397 240 GLY E CA 1
ATOM 23206 C C . GLY F 1 240 ? 65.78992 103.57575 -17.42841 1.000 187.41987 240 GLY E C 1
ATOM 23207 O O . GLY F 1 240 ? 65.94546 104.01627 -18.57086 1.000 188.21129 240 GLY E O 1
ATOM 23211 N N . ASP F 1 241 ? 66.71107 103.68126 -16.47418 1.000 181.58333 241 ASP E N 1
ATOM 23212 C CA . ASP F 1 241 ? 68.01504 104.29923 -16.69021 1.000 183.99156 241 ASP E CA 1
ATOM 23213 C C . ASP F 1 241 ? 69.01234 103.25736 -17.20044 1.000 184.44677 241 ASP E C 1
ATOM 23214 O O . ASP F 1 241 ? 69.28556 102.25577 -16.52475 1.000 183.81265 241 ASP E O 1
ATOM 23223 N N . GLN F 1 242 ? 69.54001 103.48690 -18.40074 1.000 169.23099 242 GLN E N 1
ATOM 23224 C CA . GLN F 1 242 ? 70.57639 102.61586 -18.96534 1.000 170.13408 242 GLN E CA 1
ATOM 23225 C C . GLN F 1 242 ? 71.19179 103.19340 -20.25202 1.000 172.06952 242 GLN E C 1
ATOM 23226 O O . GLN F 1 242 ? 71.63039 104.35099 -20.29602 1.000 173.92523 242 GLN E O 1
#

Nearest PDB structures (foldseek):
  6d9z-assembly1_F  TM=9.988E-01  e=1.217E-29  Pseudomonas denitrificans (nom. rej.)
  6d79-assembly1_A  TM=9.276E-01  e=2.846E-19  Pseudomonas fragi A22
  6d79-assembly1_B  TM=9.296E-01  e=4.344E-19  Pseudomonas fragi A22
  3tx3-assembly1_A  TM=8.377E-01  e=2.364E-11  Idiomarina loihiensis
  6d9z-assembly1_F  TM=9.860E-01  e=5.304E-28  Pseudomonas denitrificans (nom. rej.)

B-factor: mean 195.95, std 42.32, range [124.08, 473.26]

Solvent-accessible surface area: 71382 Å² total; per-residue (Å²): 164,16,84,14,62,108,5,14,33,42,0,65,120,14,6,83,111,73,35,2,133,135,23,26,70,40,9,7,37,18,33,38,125,21,18,75,54,70,25,29,131,24,40,80,47,47,64,118,101,0,94,152,9,25,8,84,28,78,162,136,25,53,93,18,79,163,53,12,119,54,99,4,29,67,23,6,52,83,35,46,111,124,59,34,54,68,58,6,55,40,69,8,1,8,31,7,2,3,6,0,57,30,0,12,41,8,41,127,45,113,65,99,132,14,74,69,47,142,78,62,3,113,77,14,41,94,103,8,57,20,22,7,76,147,3,29,45,28,49,75,71,108,8,98,57,22,89,98,39,40,116,53,104,7,19,52,57,86,2,42,14,72,100,19,73,30,9,12,24,18,45,0,0,30,8,0,1,12,0,0,16,31,60,186,12,34,47,115,105,1,15,59,49,0,145,91,54,146,220,14,0,52,21,0,0,23,63,0,46,123,40,26,104,49,107,77,32,32,23,23,11,26,1,10,1,0,0,0,0,0,5,0,3,37,138,29,23,35,115,148,125,39,88,23,44,95,2,9,38,57,0,44,122,10,7,57,121,94,26,3,99,119,24,26,70,39,21,28,51,41,29,39,125,31,17,61,43,43,25,31,108,9,63,98,63,48,65,127,75,1,98,166,10,32,17,91,25,73,153,135,34,35,92,9,68,146,47,1,133,50,72,1,28,65,17,4,70,84,30,38,120,117,34,40,47,56,51,10,60,40,52,7,0,9,17,14,1,5,10,0,74,24,0,24,32,13,46,137,53,107,65,98,148,15,68,62,45,121,78,67,3,116,77,19,40,93,98,5,60,31,21,11,86,132,2,39,43,23,58,82,74,101,10,94,57,19,87,95,42,43,101,55,104,4,34,54,47,90,1,52,20,76,105,27,60,29,12,12,26,19,42,0,0,32,11,1,1,7,1,2,8,28,73,180,37,32,36,117,113,3,15,63,96,0,117,91,85,173,233,22,0,62,22,0,0,21,65,0,48,114,31,31,113,37,92,73,34,46,65,27,3,49,13,2,0,0,0,0,0,0,9,2,30,39,131,58,184,43,40,1,58,101,4,19,30,50,0,48,119,16,7,64,111,116,34,0,126,114,14,37,89,54,16,31,45,20,41,37,136,27,24,62,46,53,30,38,118,13,41,89,68,53,57,120,90,1,97,165,10,24,9,75,24,77,160,150,29,52,108,15,77,165,67,6,121,62,81,4,30,66,26,6,49,81,31,42,90,120,33,27,50,46,58,7,52,40,74,5,0,6,30,14,2,6,12,0,73,28,0,16,36,18,42,152,66,94,55,144,64,21,97,72,44,154,77,60,2,122,78,23,43,94,101,2,50,34,30,9,93,155,5,42,44,26,55,80,75,103,11,66,56,25,86,89,36,42,90,55,102,7,22,60,59,81,5,54,18,67,110,25,82,30,11,17,23,15,43,0,7,37,10,2,1,6,0,0,7,40,84,183,21,43,72,124,126,4,15,58,74,1,110,80,56,147,191,9,0,57,26,0,0,20,53,0,46,110,32,27,108,41,103,68,26,42,22,23,5,34,3,2,0,5,0,0,0,0,9,0,44,43,157,60,95,143,26,44,2,62,96,1,10,35,53,0,47,123,11,2,66,113,71,25,0,124,135,18,23,76,30,7,23,41,13,35,30,121,22,15,97,57,71,22,37,129,20,42,72,67,48,65,114,88,0,90,163,9,22,9,80,25,76,166,132,27,51,90,12,85,134,41,5,119,54,84,5,29,68,23,7,53,81,25,53,124,122,31,42,50,62,60,5,57,38,70,6,0,6,28,12,2,2,4,0,68,34,0,13,43,5,35,130,55,108,62,77,130,10,72,69,46,140,82,58,2,113,75,18,44,93,87,5,58,25,24,7,98,140,3,42,43,22,50,83,76,108,8,92,57,21,86,97,50,41,102,55,88,11,22,60,55,82,3,49,20,72,111,28,72,30,13,14,18,16,38,0,0,39,15,1,0,9,0,0,9,25,75,193,15,31,33,118,121,2,10,59,66,0,114,81,53,146,192,8,0,54,24,0,0,22,63,0,47,108,31,34,110,44,107,44,32,30,27,14,4,19,1,1,0,0,0,0,0,0,9,0,11,40,115,21,26,31,118,167,168,48,43,5,59,127,1,9,37,61,0,56,123,16,5,70,94,82,31,0,140,131,20,27,76,35,29,31,46,19,44,36,122,18,14,80,46,53,23,28,117,10,48,88,61,52,64,116,71,2,76,177,10,29,18,89,27,52,90,191,49,49,113,10,73,168,64,0,118,65,74,2,33,67,19,4,63,80,31,42,117,121,39,28,52,50,53,13,55,38,58,8,0,3,24,7,1,3,13,0,63,33,0,7,45,5,36,130,54,119,63,76,127,19,77,64,44,140,82,63,1,113,73,32,39,89,176,2,51,35,31,3,88,40,1,31,50,37,57,77,68,105,12,84,60,28,87,92,42,37,88,61,103,3,41,55,46,95,3,39,12,65,116,25,93,31,11,16,34,18,32,0,0,35,8,1,0,2,0,1,25,35,68,178,19,26,48,114,107,3,29,70,102,3,47,93,22,147,199,12,0,57,26,0,0,23,56,0,66,107,36,29,95,42,99,44,26,51,76,29,5,56,5,3,0,0,0,0,0,0,16,6,16,39,148,62,26,29,110,161,188,30,58,12,56,125,1,11,40,62,0,52,117,10,6,71,105,66,19,0,120,127,18,29,97,36,8,25,39,10,38,34,124,20,30,69,52,60,26,32,115,19,41,82,63,59,67,113,87,1,99,174,11,33,17,88,23,65,160,156,34,47,105,5,77,177,60,0,124,57,78,3,23,68,21,4,32,82,27,30,104,126,38,40,52,58,54,6,53,43,67,5,0,7,24,6,1,1,7,0,68,26,0,17,37,5,40,142,51,105,71,77,131,15,73,68,45,148,79,60,3,116,76,22,39,88,87,7,58,29,24,6,99,154,3,36,44,40,48,82,74,105,11,64,64,23,82,68,49,38,78,62,115,7,25,56,51,95,1,40,9,72,106,21,74,31,9,15,30,15,40,0,0,29,8,1,1,11,0,1,6,26,81,167,14,43,39,123,44,1,29,63,29,0,37,80,54,137,91,11,0,51,23,0,0,18,65,0,52,111,44,28,106,51,104,75,32,42,30,26,5,29,2,5,0,1,0,0,0,0,11,0,3,39,140,44,16,41,116,108

Foldseek 3Di:
DQFFQSLLVVLVVLCVDPQNVCLLCVLVVLLVVLCVVVVVVCVVCLVVVLVVVPDDDDDVCPVVCVVVVVVSSVVVVVVVVVVSVVVSCLVVQLSLLVLLVVLLCCVVPVDVRDDDDVVVSVVSNPVRSVVVVVLCVVPVVVLVVLVVLLVDVVRVVVSVVVNLQVQLLSLLLSQLVSVVVVVVHDSVRVNVVCVVVVRRSSRNSNVLVVQCVPPPCVSSSVSSSNSSSSVVDPVDDPDD/DDFFAVLLVVLLVLCPPPQLPVLLVVLVVVLVVVVVVLVVVCVVCVVVQLVVVDDDDDPVCVCVVVVCVVPVSVVVVVVSVVVSVVVSVLSVQLSLLVSLVVLLCCVVVNDVHDDDDVPVSVVCNPLRSVVVVVLVVVPPVVVVVLVVLLVDVPSVVVSVVVVLQVQLLSLLLSQLVSNVVVVVHDSVRVVCVCVVDPRRSNRNSNVLVVQCPPPPCVSSSVSSSNSSSSVVNPVD/DCFFQNLLVVLLVLCPDPQNVVLLCPLVVLCVVLVVVLVVVCVVCVVVQLVVPDDDDPPVCPCVCVVSNVVSSVVVVVVSVVVSVVVSVLVCQLSLLVSLVQLLCVVVVNDPHDDDDVVVSVVCNPVRSVVVVVLCVVPPVVVVVLVVQLVDVVRVVVSVVVVLQVQLVSLLCVQLVSVCVVVVNDPVVVVVVCVVVVRRSSSNSNVLSVLCVDPVSVSSSVSSSNSSSSVVVPPD/DVCFFQCLLVVLLVLCVDAQNVCLLCVLVVLLVVLCVVCVVVCVVCLVVVLVVVDDDDDPVCPVCCVVSVVVSSVVVVVCVVVVSVVVSVLVCQLSLLVSLVSLLCCVVVNDVRDDDDVVVSVVCNVLRSVVVVVLCVVPPVVLVVLVVQLVDVPRVVVSVVVNLQVQLVSLLLRQLVSPVSVVVHDSVVVVVVCVVVVRRSSRNSNVLVVQCVPPVRVSSSVSSSNSSSSVVCPVDDPDD/DDFFLVLLVVLLVLCVDPQNVCLLVVLVVVLVVLCVVVVVVCVVCVVVQLVVPDDDDDDVCVVVCVVSRVVSSVVSVVCSVVVSVVVSCLVVQLSLLVVLVVLLCCVVPNDVHDDDDVPVSVVCNVLRSVVVVVLCVVPVVVVVVLVVQLVPVPRVVVSVVVVVQVQLQSLLLRQLVSNVVVVVHDDVRVVVVVVVVVVRSSSNSVCLVVLVVDDVRVSSSSSSSNSSSSVVCPVDDVDD/DCFFQNLLVVLLVLCVDPLNVVLLCPLVVLLVVLCVVVVVVCVVCLVVVLVVPDDDDDPVCVVVCVVCVVVVNVVVVVCVVVVSVLVSCLVVQLSLLVSLVVLLCCVVVNDVNDDDDVVVSVVSNPLRSVVVVVLCVVPVVVVVVLVVLLVPPPRVVVSVVVVLQVQLLSLLCVQLVSVLVVVVHDPVRVNVVCVVSVNRSSRNSNVLVVQCVPPVCVSSSVSSSNSSSSVVDVVVDNDD